Protein 8Q8P (pdb70)

Sequence (1585 aa):
PRLRCTEVDGNGNVIMVDGELKKSELIAKYGLLPRDLRKIDSSNLPHILVRPSAILINLLHLKVLIKHDRVLLFDVYGSTSSYPQSAFMYDLQGKLQQKQTGGANSLPYEFRALEAVLMSVTAELEADFEAVRDPVIRILSELEDDIDREKLRILLVLSKRVSTFEQKAKLVRDAIEELLEADDDLAAMYLTEKTHDLYRGEDDHTEVELLLESYHKLCDEVVQEASNLVSSIRNTEEIIRAILDANRNSLMLLDLKFSIGTLGLAMGTFLAGLYGMNLENFIEETNWGFGAITGLSTLLSLVVCWYGLAKLRKVQRPRLRCTEVDGNGNVIMVDGELKKSELIAKYGLLPRDLRKIDSSNLPHILVRPSAILINLLHLKVLIKHDRVLLFDVYGSTSSYPQSAFMYDLQGKLQQKQTGGANSLPYEFRALEAVLMSVTAELEADFEAVRDPVIRILSELEDDIDREKLRILLVLSKRVSTFEQKAKLVRDAIEELLEADDDLAAMYLTEKTHDLYRGEDDHTEVELLLESYHKLCDEVVQEASNLVSSIRNTEEIIRAILDANRNSLMLLDLKFSIGTLGLAMGTFLAGLYGMNLENFIEETNWGFGAITGLSTLLSLVVCWYGLAKLRKVQRPRLRCTEVDGNGNVIMVDGELKKSELIAKYGLLPRDLRKIDSSNLPHILVRPSAILINLLHLKVLIKHDRVLLFDVYGSTSSYPQSAFMYDLQGKLQQKQTGGANSLPYEFRALEAVLMSVTAELEADFEAVRDPVIRILSELEDDIDREKLRILLVLSKRVSTFEQKAKLVRDAIEELLEADDDLAAMYLTEKTHDLYRGEDDHTEVELLLESYHKLCDEVVQEASNLVSSIRNTEEIIRAILDANRNSLMLLDLKFSIGTLGLAMGTFLAGLYGMNLENFIEETNWGFGAITGLSTLLSLVVCWYGLAKLRKVQRPRLRCTEVDGNGNVIMVDGELKKSELIAKYGLLPRDLRKIDSSNLPHILVRPSAILINLLHLKVLIKHDRVLLFDVYGSTSSYPQSAFMYDLQGKLQQKQTGGANSLPYEFRALEAVLMSVTAELEADFEAVRDPVIRILSELEDDIDREKLRILLVLSKRVSTFEQKAKLVRDAIEELLEADDDLAAMYLTEKTHDLYRGEDDHTEVELLLESYHKLCDEVVQEASNLVSSIRNTEEIIRAILDANRNSLMLLDLKFSIGTLGLAMGTFLAGLYGMNLENFIEETNWGFGAITGLSTLLSLVVCWYGLAKLRKVQRPRLRCTEVDGNGNVIMVDGELKKSELIAKYGLLPRDLRKIDSSNLPHILVRPSAILINLLHLKVLIKHDRVLLFDVYGSTSSYPQSAFMYDLQGKLQQKQTGGANSLPYEFRALEAVLMSVTAELEADFEAVRDPVIRILSELEDDIDREKLRILLVLSKRVSTFEQKAKLVRDAIEELLEADDDLAAMYLTEKTHDLYRGEDDHTEVELLLESYHKLCDEVVQEASNLVSSIRNTEEIIRAILDANRNSLMLLDLKFSIGTLGLAMGTFLAGLYGMNLENFIEETNWGFGAITGLSTLLSLVVCWYGLAKLRKVQR

Radius of gyration: 42.68 Å; Cα contacts (8 Å, |Δi|>4): 1937; chains: 5; bounding box: 91×92×127 Å

Organism: Chaetomium thermophilum (strain DSM 1495 / CBS 144.50 / IMI 039719) (NCBI:txid759272)

InterPro domains:
  IPR039204 Magnesium transporter MRS2-like [PF22099] (169-413)
  IPR039204 Magnesium transporter MRS2-like [PTHR13890] (136-480)
  IPR039204 Magnesium transporter MRS2-like [cd12823] (170-482)
  IPR045863 CorA, transmembrane region [SSF144083] (422-472)

Nearest PDB structures (foldseek):
  8q8p-assembly1_A  TM=1.003E+00  e=3.307E-55  Thermochaetoides thermophila
  8q8q-assembly1_A  TM=9.603E-01  e=7.927E-46  Thermochaetoides thermophila
  3rkg-assembly1_A  TM=9.081E-01  e=7.265E-22  Saccharomyces cerevisiae
  8ts1-assembly1_A  TM=9.027E-01  e=2.391E-18  Homo sapiens
  8d9p-assembly1_A  TM=3.500E-01  e=2.272E+00  synthetic construct

Structure (mmCIF, N/CA/C/O ba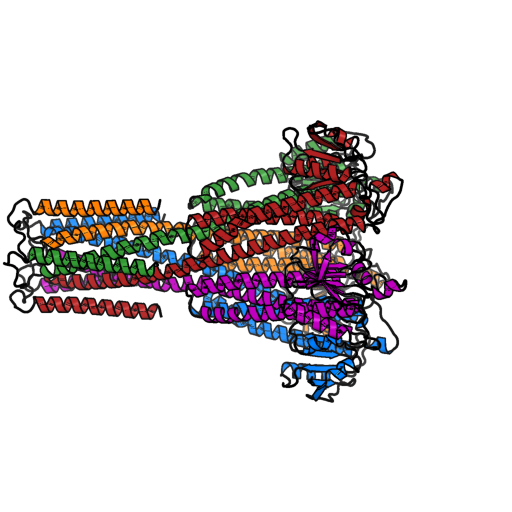ckbone):
data_8Q8P
#
_entry.id   8Q8P
#
_cell.length_a   1.00
_cell.length_b   1.00
_cell.length_c   1.00
_cell.angle_alpha   90.00
_cell.angle_beta   90.00
_cell.angle_gamma   90.00
#
_symmetry.space_group_name_H-M   'P 1'
#
loop_
_entity.id
_entity.type
_entity.pdbx_description
1 polymer 'Magnesium channel Mrs2'
2 non-polymer 'MAGNESIUM ION'
#
loop_
_atom_site.group_PDB
_atom_site.id
_atom_site.type_symbol
_atom_site.label_atom_id
_atom_site.label_alt_id
_atom_site.label_comp_id
_atom_site.label_asym_id
_atom_site.label_entity_id
_atom_site.label_seq_id
_atom_site.pdbx_PDB_ins_code
_atom_site.Cartn_x
_atom_site.Cartn_y
_atom_site.Cartn_z
_atom_site.occupancy
_atom_site.B_iso_or_equiv
_atom_site.auth_seq_id
_atom_site.auth_comp_id
_atom_site.auth_asym_id
_atom_site.auth_atom_id
_atom_site.pdbx_PDB_model_num
ATOM 1 N N . PRO A 1 52 ? 198.89238 139.62707 217.30058 1.000 75.71030 166 PRO A N 1
ATOM 2 C CA . PRO A 1 52 ? 199.16288 139.50866 218.73709 1.000 73.78523 166 PRO A CA 1
ATOM 3 C C . PRO A 1 52 ? 200.44398 140.22510 219.15336 1.000 75.08767 166 PRO A C 1
ATOM 4 O O . PRO A 1 52 ? 200.82845 140.16995 220.32108 1.000 74.81003 166 PRO A O 1
ATOM 8 N N . ARG A 1 53 ? 201.09291 140.89100 218.20080 1.000 75.73921 167 ARG A N 1
ATOM 9 C CA . ARG A 1 53 ? 202.33483 141.60606 218.44889 1.000 73.81455 167 ARG A CA 1
ATOM 10 C C . ARG A 1 53 ? 202.25273 143.00157 217.84885 1.000 73.74080 167 ARG A C 1
ATOM 11 O O . ARG A 1 53 ? 201.58610 143.22116 216.83402 1.000 74.30577 167 ARG A O 1
ATOM 19 N N . LEU A 1 54 ? 202.94067 143.94462 218.48833 1.000 68.93361 168 LEU A N 1
ATOM 20 C CA . LEU A 1 54 ? 202.99750 145.32197 218.02461 1.000 69.84195 168 LEU A CA 1
ATOM 21 C C . LEU A 1 54 ? 204.42927 145.83090 218.10173 1.000 68.04195 168 LEU A C 1
ATOM 22 O O . LEU A 1 54 ? 205.21719 145.39466 218.94715 1.000 71.06019 168 LEU A O 1
ATOM 27 N N . ARG A 1 55 ? 204.75984 146.75873 217.20568 1.000 61.04511 169 ARG A N 1
ATOM 28 C CA . ARG A 1 55 ? 206.05288 147.42617 217.24929 1.000 60.82242 169 ARG A CA 1
ATOM 29 C C . ARG A 1 55 ? 205.98595 148.58013 218.23961 1.000 62.80089 169 ARG A C 1
ATOM 30 O O . ARG A 1 55 ? 205.11894 149.45233 218.13028 1.000 66.77280 169 ARG A O 1
ATOM 38 N N . CYS A 1 56 ? 206.90313 148.58648 219.20275 1.000 62.14851 170 CYS A N 1
ATOM 39 C CA . CYS A 1 56 ? 206.83191 149.49141 220.33855 1.000 59.77399 170 CYS A CA 1
ATOM 40 C C . CYS A 1 56 ? 208.16538 150.18853 220.56270 1.000 61.07999 170 CYS A C 1
ATOM 41 O O . CYS A 1 56 ? 209.23433 149.58412 220.41286 1.000 61.87622 170 CYS A O 1
ATOM 44 N N . THR A 1 57 ? 208.07913 151.46930 220.91724 1.000 54.90396 171 THR A N 1
ATOM 45 C CA . THR A 1 57 ? 209.20635 152.27878 221.35717 1.000 51.48184 171 THR A CA 1
ATOM 46 C C . THR A 1 57 ? 208.90796 152.76850 222.76684 1.000 52.74088 171 THR A C 1
ATOM 47 O O . THR A 1 57 ? 207.82663 153.31141 223.02031 1.000 55.99639 171 THR A O 1
ATOM 51 N N . GLU A 1 58 ? 209.86145 152.58203 223.67651 1.000 54.16910 172 GLU A N 1
ATOM 52 C CA . GLU A 1 58 ? 209.65051 152.81747 225.09810 1.000 55.93277 172 GLU A CA 1
ATOM 53 C C . GLU A 1 58 ? 210.59691 153.89429 225.61020 1.000 58.84656 172 GLU A C 1
ATOM 54 O O . GLU A 1 58 ? 211.77925 153.91680 225.25423 1.000 60.53065 172 GLU A O 1
ATOM 60 N N . VAL A 1 59 ? 210.06784 154.78604 226.44751 1.000 53.47663 173 VAL A N 1
ATOM 61 C CA . VAL A 1 59 ? 210.85275 155.81318 227.12219 1.000 46.00686 173 VAL A CA 1
ATOM 62 C C . VAL A 1 59 ? 210.51779 155.76353 228.60611 1.000 50.70876 173 VAL A C 1
ATOM 63 O O . VAL A 1 59 ? 209.33932 155.76292 228.97954 1.000 59.80213 173 VAL A O 1
ATOM 67 N N . ASP A 1 60 ? 211.54823 155.72406 229.44793 1.000 54.09482 174 ASP A N 1
ATOM 68 C CA . ASP A 1 60 ? 211.36227 155.63122 230.88775 1.000 56.15936 174 ASP A CA 1
ATOM 69 C C . ASP A 1 60 ? 211.09220 157.02182 231.46343 1.000 59.47742 174 ASP A C 1
ATOM 70 O O . ASP A 1 60 ? 210.85057 157.98673 230.73339 1.000 59.92430 174 ASP A O 1
ATOM 75 N N . GLY A 1 61 ? 211.12914 157.13634 232.79142 1.000 60.77683 175 GLY A N 1
ATOM 76 C CA . GLY A 1 61 ? 210.83038 158.39345 233.45185 1.000 59.98954 175 GLY A CA 1
ATOM 77 C C . GLY A 1 61 ? 211.91878 159.44097 233.38518 1.000 62.96798 175 GLY A C 1
ATOM 78 O O . GLY A 1 61 ? 211.65787 160.60313 233.70994 1.000 64.86355 175 GLY A O 1
ATOM 79 N N . ASN A 1 62 ? 213.12741 159.06594 232.97355 1.000 68.18508 176 ASN A N 1
ATOM 80 C CA . ASN A 1 62 ? 214.23476 160.00369 232.85561 1.000 65.77863 176 ASN A CA 1
ATOM 81 C C . ASN A 1 62 ? 214.41322 160.53316 231.44014 1.000 64.75732 176 ASN A C 1
ATOM 82 O O . ASN A 1 62 ? 215.36848 161.27327 231.18662 1.000 66.17920 176 ASN A O 1
ATOM 87 N N . GLY A 1 63 ? 213.52499 160.17406 230.51649 1.000 59.86076 177 GLY A N 1
ATOM 88 C CA . GLY A 1 63 ? 213.63473 160.64605 229.15212 1.000 61.81473 177 GLY A CA 1
ATOM 89 C C . GLY A 1 63 ? 214.64887 159.91904 228.30279 1.000 64.19890 177 GLY A C 1
ATOM 90 O O . GLY A 1 63 ? 215.03718 160.43235 227.24981 1.000 64.62043 177 GLY A O 1
ATOM 91 N N . ASN A 1 64 ? 215.09331 158.73897 228.72379 1.000 64.67283 178 ASN A N 1
ATOM 92 C CA . ASN A 1 64 ? 216.08618 157.96597 227.99013 1.000 63.86555 178 ASN A CA 1
ATOM 93 C C . ASN A 1 64 ? 215.40728 156.81092 227.26633 1.000 62.42920 178 ASN A C 1
ATOM 94 O O . ASN A 1 64 ? 214.60176 156.08664 227.85997 1.000 64.32275 178 ASN A O 1
ATOM 99 N N . VAL A 1 65 ? 215.73147 156.64615 225.98422 1.000 60.89421 179 VAL A N 1
ATOM 100 C CA . VAL A 1 65 ? 215.14397 155.57187 225.19396 1.000 60.98855 179 VAL A CA 1
ATOM 101 C C . VAL A 1 65 ? 215.82745 154.25593 225.53799 1.000 64.72479 179 VAL A C 1
ATOM 102 O O . VAL A 1 65 ? 217.06034 154.14859 225.50352 1.000 68.81622 179 VAL A O 1
ATOM 106 N N . ILE A 1 66 ? 215.02601 153.24575 225.87279 1.000 63.55540 180 ILE A N 1
ATOM 107 C CA . ILE A 1 66 ? 215.52188 151.91036 226.17851 1.000 64.82915 180 ILE A CA 1
ATOM 108 C C . ILE A 1 66 ? 215.06449 150.87440 225.16548 1.000 68.62486 180 ILE A C 1
ATOM 109 O O . ILE A 1 66 ? 215.48060 149.71498 225.25169 1.000 68.74499 180 ILE A O 1
ATOM 114 N N . MET A 1 67 ? 214.22167 151.25630 224.20863 1.000 72.82074 181 MET A N 1
ATOM 115 C CA . MET A 1 67 ? 213.73218 150.34230 223.18503 1.000 70.67582 181 MET A CA 1
ATOM 116 C C . MET A 1 67 ? 213.35898 151.16720 221.96464 1.000 70.35783 181 MET A C 1
ATOM 117 O O . MET A 1 67 ? 212.64810 152.16752 222.09157 1.000 73.54570 181 MET A O 1
ATOM 122 N N . VAL A 1 68 ? 213.84097 150.75608 220.79325 1.000 67.35996 182 VAL A N 1
ATOM 123 C CA . VAL A 1 68 ? 213.62674 151.52615 219.57281 1.000 69.50073 182 VAL A CA 1
ATOM 124 C C . VAL A 1 68 ? 212.44327 150.96318 218.79785 1.000 72.64827 182 VAL A C 1
ATOM 125 O O . VAL A 1 68 ? 211.43373 151.64844 218.60156 1.000 78.58853 182 VAL A O 1
ATOM 129 N N . ASP A 1 69 ? 212.55859 149.71557 218.35235 1.000 65.66419 183 ASP A N 1
ATOM 130 C CA . ASP A 1 69 ? 211.53578 149.05322 217.54778 1.000 65.00409 183 ASP A CA 1
ATOM 131 C C . ASP A 1 69 ? 211.27422 147.64936 218.07444 1.000 68.43939 183 ASP A C 1
ATOM 132 O O . ASP A 1 69 ? 211.24374 146.67078 217.32524 1.000 68.83497 183 ASP A O 1
ATOM 137 N N . GLY A 1 70 ? 211.08259 147.53272 219.38409 1.000 73.09310 184 GLY A N 1
ATOM 138 C CA . GLY A 1 70 ? 210.88738 146.23641 219.99567 1.000 71.69038 184 GLY A CA 1
ATOM 139 C C . GLY A 1 70 ? 209.52333 145.65518 219.67402 1.000 71.49629 184 GLY A C 1
ATOM 140 O O . GLY A 1 70 ? 208.64168 146.30501 219.11367 1.000 71.91042 184 GLY A O 1
ATOM 141 N N . GLU A 1 71 ? 209.35143 144.39060 220.04378 1.000 76.00653 185 GLU A N 1
ATOM 142 C CA . GLU A 1 71 ? 208.08627 143.69370 219.87007 1.000 75.53622 185 GLU A CA 1
ATOM 143 C C . GLU A 1 71 ? 207.40231 143.53297 221.22054 1.000 76.10348 185 GLU A C 1
ATOM 144 O O . GLU A 1 71 ? 208.03049 143.12963 222.20453 1.000 78.53971 185 GLU A O 1
ATOM 150 N N . LEU A 1 72 ? 206.11429 143.86294 221.26598 1.000 67.14664 186 LEU A N 1
ATOM 151 C CA . LEU A 1 72 ? 205.34415 143.80935 222.49891 1.000 67.58076 186 LEU A CA 1
ATOM 152 C C . LEU A 1 72 ? 204.05927 143.02923 222.26776 1.000 70.33050 186 LEU A C 1
ATOM 153 O O . LEU A 1 72 ? 203.35767 143.24632 221.27522 1.000 71.16742 186 LEU A O 1
ATOM 158 N N . LYS A 1 73 ? 203.76060 142.11678 223.18931 1.000 72.39110 187 LYS A N 1
ATOM 159 C CA . LYS A 1 73 ? 202.52271 141.34872 223.15817 1.000 71.92838 187 LYS A CA 1
ATOM 160 C C . LYS A 1 73 ? 201.42879 142.15652 223.84435 1.000 73.16108 187 LYS A C 1
ATOM 161 O O . LYS A 1 73 ? 201.66203 142.76093 224.89608 1.000 74.48173 187 LYS A O 1
ATOM 167 N N . LYS A 1 74 ? 200.23506 142.15912 223.25092 1.000 64.69693 188 LYS A N 1
ATOM 168 C CA . LYS A 1 74 ? 199.14313 142.98915 223.74585 1.000 61.77416 188 LYS A CA 1
ATOM 169 C C . LYS A 1 74 ? 198.62874 142.52716 225.10434 1.000 62.93990 188 LYS A C 1
ATOM 170 O O . LYS A 1 74 ? 197.84930 143.24277 225.74174 1.000 70.83827 188 LYS A O 1
ATOM 176 N N . SER A 1 75 ? 199.04427 141.34243 225.55780 1.000 64.09026 189 SER A N 1
ATOM 177 C CA . SER A 1 75 ? 198.64270 140.87686 226.88083 1.000 65.70675 189 SER A CA 1
ATOM 178 C C . SER A 1 75 ? 199.26837 141.71297 227.99097 1.000 65.77931 189 SER A C 1
ATOM 179 O O . SER A 1 75 ? 198.62311 141.96007 229.01719 1.000 67.42831 189 SER A O 1
ATOM 182 N N . GLU A 1 76 ? 200.51500 142.15698 227.80815 1.000 65.31091 190 GLU A N 1
ATOM 183 C CA . GLU A 1 76 ? 201.16658 142.96591 228.83308 1.000 66.88247 190 GLU A CA 1
ATOM 184 C C . GLU A 1 76 ? 200.49139 144.32153 228.99622 1.000 66.29056 190 GLU A C 1
ATOM 185 O O . GLU A 1 76 ? 200.57386 144.92537 230.07206 1.000 64.79583 190 GLU A O 1
ATOM 191 N N . LEU A 1 77 ? 199.82380 144.81346 227.94868 1.000 59.74035 191 LEU A N 1
ATOM 192 C CA . LEU A 1 77 ? 199.08344 146.06596 228.06509 1.000 57.82019 191 LEU A CA 1
ATOM 193 C C . LEU A 1 77 ? 197.96677 145.94925 229.09421 1.000 58.40972 191 LEU A C 1
ATOM 194 O O . LEU A 1 77 ? 197.74606 146.86792 229.89126 1.000 59.48776 191 LEU A O 1
ATOM 199 N N . ILE A 1 78 ? 197.24337 144.82876 229.08599 1.000 58.95414 192 ILE A N 1
ATOM 200 C CA . ILE A 1 78 ? 196.24737 144.59034 230.12351 1.000 56.84169 192 ILE A CA 1
ATOM 201 C C . ILE A 1 78 ? 196.92200 144.24957 231.44506 1.000 55.33613 192 ILE A C 1
ATOM 202 O O . ILE A 1 78 ? 196.41850 144.60457 232.51822 1.000 56.65445 192 ILE A O 1
ATOM 207 N N . ALA A 1 79 ? 198.06531 143.56164 231.39397 1.000 65.37272 193 ALA A N 1
ATOM 208 C CA . ALA A 1 79 ? 198.69795 143.07351 232.61575 1.000 67.72236 193 ALA A CA 1
ATOM 209 C C . ALA A 1 79 ? 199.20897 144.21707 233.48647 1.000 68.43765 193 ALA A C 1
ATOM 210 O O . ALA A 1 79 ? 198.91674 144.27083 234.68682 1.000 66.89663 193 ALA A O 1
ATOM 212 N N . LYS A 1 80 ? 199.97533 145.14572 232.90378 1.000 66.69702 194 LYS A N 1
ATOM 213 C CA . LYS A 1 80 ? 200.65291 146.15252 233.71413 1.000 65.38104 194 LYS A CA 1
ATOM 214 C C . LYS A 1 80 ? 200.56737 147.54906 233.10521 1.000 64.88877 194 LYS A C 1
ATOM 215 O O . LYS A 1 80 ? 201.52627 148.32431 233.19199 1.000 65.85469 194 LYS A O 1
ATOM 221 N N . TYR A 1 81 ? 199.43239 147.89706 232.49538 1.000 60.96478 195 TYR A N 1
ATOM 222 C CA . TYR A 1 81 ? 199.25543 149.25275 231.98983 1.000 58.67503 195 TYR A CA 1
ATOM 223 C C . TYR A 1 81 ? 197.85291 149.79929 232.23299 1.000 60.21147 195 TYR A C 1
ATOM 224 O O . TYR A 1 81 ? 197.54856 150.90430 231.76577 1.000 58.68354 195 TYR A O 1
ATOM 233 N N . GLY A 1 82 ? 196.99371 149.07135 232.94249 1.000 59.80625 196 GLY A N 1
ATOM 234 C CA . GLY A 1 82 ? 195.69038 149.59119 233.30344 1.000 57.53344 196 GLY A CA 1
ATOM 235 C C . GLY A 1 82 ? 194.68477 149.67149 232.18015 1.000 58.68048 196 GLY A C 1
ATOM 236 O O . GLY A 1 82 ? 193.72909 150.44727 232.27780 1.000 60.42264 196 GLY A O 1
ATOM 237 N N . LEU A 1 83 ? 194.86479 148.89888 231.11459 1.000 50.30078 197 LEU A N 1
ATOM 238 C CA . LEU A 1 83 ? 193.93003 148.90863 230.00171 1.000 50.58747 197 LEU A CA 1
ATOM 239 C C . LEU A 1 83 ? 192.89859 147.79284 230.15431 1.000 49.83179 197 LEU A C 1
ATOM 240 O O . LEU A 1 83 ? 193.03738 146.88410 230.97572 1.000 50.48840 197 LEU A O 1
ATOM 245 N N . LEU A 1 84 ? 191.84290 147.87481 229.33865 1.000 47.12384 198 LEU A N 1
ATOM 246 C CA . LEU A 1 84 ? 190.75961 146.90746 229.32549 1.000 45.81756 198 LEU A CA 1
ATOM 247 C C . LEU A 1 84 ? 190.86575 145.99928 228.10549 1.000 50.14111 198 LEU A C 1
ATOM 248 O O . LEU A 1 84 ? 191.40554 146.40062 227.06973 1.000 52.53656 198 LEU A O 1
ATOM 253 N N . PRO A 1 85 ? 190.36786 144.76369 228.20532 1.000 42.89649 199 PRO A N 1
ATOM 254 C CA . PRO A 1 85 ? 190.45792 143.84172 227.06063 1.000 38.60364 199 PRO A CA 1
ATOM 255 C C . PRO A 1 85 ? 189.73663 144.32921 225.81576 1.000 41.59658 199 PRO A C 1
ATOM 256 O O . PRO A 1 85 ? 190.12323 143.94039 224.70667 1.000 42.93802 199 PRO A O 1
ATOM 260 N N . ARG A 1 86 ? 188.70741 145.16365 225.95508 1.000 40.44181 200 ARG A N 1
ATOM 261 C CA . ARG A 1 86 ? 187.95026 145.64027 224.80580 1.000 39.71094 200 ARG A CA 1
ATOM 262 C C . ARG A 1 86 ? 188.60923 146.81605 224.09712 1.000 40.54151 200 ARG A C 1
ATOM 263 O O . ARG A 1 86 ? 188.18020 147.17063 222.99379 1.000 40.15754 200 ARG A O 1
ATOM 271 N N . ASP A 1 87 ? 189.63364 147.42618 224.69592 1.000 45.36474 201 ASP A N 1
ATOM 272 C CA . ASP A 1 87 ? 190.30585 148.55846 224.07124 1.000 46.49450 201 ASP A CA 1
ATOM 273 C C . ASP A 1 87 ? 191.38654 148.13557 223.08531 1.000 47.38246 201 ASP A C 1
ATOM 274 O O . ASP A 1 87 ? 191.79787 148.95273 222.25311 1.000 43.56387 201 ASP A O 1
ATOM 279 N N . LEU A 1 88 ? 191.84124 146.88066 223.15083 1.000 52.80252 202 LEU A N 1
ATOM 280 C CA . LEU A 1 88 ? 192.95058 146.44458 222.30768 1.000 51.99170 202 LEU A CA 1
ATOM 281 C C . LEU A 1 88 ? 192.60996 146.56823 220.82830 1.000 54.38816 202 LEU A C 1
ATOM 282 O O . LEU A 1 88 ? 193.46498 146.94430 220.01746 1.000 58.54080 202 LEU A O 1
ATOM 287 N N . ARG A 1 89 ? 191.36549 146.25916 220.45575 1.000 56.51624 203 ARG A N 1
ATOM 288 C CA . ARG A 1 89 ? 190.96425 146.37437 219.05901 1.000 58.27175 203 ARG A CA 1
ATOM 289 C C . ARG A 1 89 ? 191.02565 147.81114 218.55672 1.000 61.28356 203 ARG A C 1
ATOM 290 O O . ARG A 1 89 ? 191.12474 148.02516 217.34380 1.000 57.73185 203 ARG A O 1
ATOM 298 N N . LYS A 1 90 ? 190.96919 148.79803 219.45551 1.000 58.42334 204 LYS A N 1
ATOM 299 C CA . LYS A 1 90 ? 191.16904 150.18007 219.03415 1.000 58.60410 204 LYS A CA 1
ATOM 300 C C . LYS A 1 90 ? 192.63657 150.46737 218.74630 1.000 61.70915 204 LYS A C 1
ATOM 301 O O . LYS A 1 90 ? 192.94834 151.29784 217.88508 1.000 62.82805 204 LYS A O 1
ATOM 307 N N . ILE A 1 91 ? 193.54536 149.79604 219.45365 1.000 58.50723 205 ILE A N 1
ATOM 308 C CA . ILE A 1 91 ? 194.97225 150.00338 219.23467 1.000 53.91758 205 ILE A CA 1
ATOM 309 C C . ILE A 1 91 ? 195.41861 149.37235 217.92125 1.000 54.61528 205 ILE A C 1
ATOM 310 O O . ILE A 1 91 ? 196.28847 149.90940 217.22614 1.000 60.97257 205 ILE A O 1
ATOM 315 N N . ASP A 1 92 ? 194.83082 148.23040 217.55866 1.000 57.89032 206 ASP A N 1
ATOM 316 C CA . ASP A 1 92 ? 195.29481 147.48354 216.39275 1.000 63.90227 206 ASP A CA 1
ATOM 317 C C . ASP A 1 92 ? 195.05756 148.25873 215.10151 1.000 63.59867 206 ASP A C 1
ATOM 318 O O . ASP A 1 92 ? 196.00328 148.57993 214.37256 1.000 64.07729 206 ASP A O 1
ATOM 323 N N . SER A 1 93 ? 193.79817 148.56802 214.79903 1.000 61.08932 207 SER A N 1
ATOM 324 C CA . SER A 1 93 ? 193.44564 149.24869 213.55544 1.000 61.10700 207 SER A CA 1
ATOM 325 C C . SER A 1 93 ? 192.26237 150.16776 213.82084 1.000 62.20433 207 SER A C 1
ATOM 326 O O . SER A 1 93 ? 191.14166 149.69453 214.03309 1.000 62.17870 207 SER A O 1
ATOM 329 N N . SER A 1 94 ? 192.51218 151.47577 213.80857 1.000 51.98048 208 SER A N 1
ATOM 330 C CA . SER A 1 94 ? 191.45500 152.46589 213.96776 1.000 46.77333 208 SER A CA 1
ATOM 331 C C . SER A 1 94 ? 191.93708 153.78141 213.37861 1.000 42.53062 208 SER A C 1
ATOM 332 O O . SER A 1 94 ? 193.03783 154.23810 213.70077 1.000 46.23198 208 SER A O 1
ATOM 335 N N . ASN A 1 95 ? 191.11625 154.38309 212.51757 1.000 35.82571 209 ASN A N 1
ATOM 336 C CA . ASN A 1 95 ? 191.43641 155.65878 211.89056 1.000 37.64055 209 ASN A CA 1
ATOM 337 C C . ASN A 1 95 ? 190.63456 156.80970 212.48594 1.000 34.21866 209 ASN A C 1
ATOM 338 O O . ASN A 1 95 ? 190.55933 157.88628 211.88569 1.000 37.37777 209 ASN A O 1
ATOM 343 N N . LEU A 1 96 ? 190.03609 156.60434 213.65667 1.000 22.15005 210 LEU A N 1
ATOM 344 C CA . LEU A 1 96 ? 189.26363 157.63900 214.32452 1.000 21.29207 210 LEU A CA 1
ATOM 345 C C . LEU A 1 96 ? 190.10121 158.24800 215.43680 1.000 27.80609 210 LEU A C 1
ATOM 346 O O . LEU A 1 96 ? 190.42821 157.54905 216.40767 1.000 32.33840 210 LEU A O 1
ATOM 351 N N . PRO A 1 97 ? 190.47817 159.52305 215.34010 1.000 22.64492 211 PRO A N 1
ATOM 352 C CA . PRO A 1 97 ? 191.28686 160.13878 216.40192 1.000 21.64587 211 PRO A CA 1
ATOM 353 C C . PRO A 1 97 ? 190.50113 160.22384 217.70213 1.000 19.69502 211 PRO A C 1
ATOM 354 O O . PRO A 1 97 ? 189.33404 160.62145 217.71177 1.000 20.97967 211 PRO A O 1
ATOM 358 N N . HIS A 1 98 ? 191.14987 159.85033 218.80344 1.000 20.68824 212 HIS A N 1
ATOM 359 C CA . HIS A 1 98 ? 190.47715 159.85916 220.09478 1.000 16.54249 212 HIS A CA 1
ATOM 360 C C . HIS A 1 98 ? 191.50600 159.91368 221.21479 1.000 19.53710 212 HIS A C 1
ATOM 361 O O . HIS A 1 98 ? 192.69249 159.62974 221.01926 1.000 31.86806 212 HIS A O 1
ATOM 368 N N . ILE A 1 99 ? 191.02791 160.30414 222.39448 1.000 16.12256 213 ILE A N 1
ATOM 369 C CA . ILE A 1 99 ? 191.82457 160.32932 223.61539 1.000 17.46240 213 ILE A CA 1
ATOM 370 C C . ILE A 1 99 ? 191.01074 159.65994 224.71356 1.000 27.22009 213 ILE A C 1
ATOM 371 O O . ILE A 1 99 ? 189.88974 160.09047 225.01010 1.000 33.06964 213 ILE A O 1
ATOM 376 N N . LEU A 1 100 ? 191.57149 158.61537 225.31371 1.000 29.25311 214 LEU A N 1
ATOM 377 C CA . LEU A 1 100 ? 190.92366 157.86028 226.37479 1.000 20.01369 214 LEU A CA 1
ATOM 378 C C . LEU A 1 100 ? 191.68483 158.05011 227.67856 1.000 20.18049 214 LEU A C 1
ATOM 379 O O . LEU A 1 100 ? 192.91624 157.94742 227.71205 1.000 34.88771 214 LEU A O 1
ATOM 384 N N . VAL A 1 101 ? 190.94513 158.31867 228.75010 1.000 33.72768 215 VAL A N 1
ATOM 385 C CA . VAL A 1 101 ? 191.51600 158.56484 230.06843 1.000 38.26762 215 VAL A CA 1
ATOM 386 C C . VAL A 1 101 ? 191.21051 157.36137 230.94770 1.000 36.03472 215 VAL A C 1
ATOM 387 O O . VAL A 1 101 ? 190.04082 157.03330 231.18298 1.000 43.34094 215 VAL A O 1
ATOM 391 N N . ARG A 1 102 ? 192.25641 156.71091 231.43012 1.000 36.80651 216 ARG A N 1
ATOM 392 C CA . ARG A 1 102 ? 192.17638 155.56856 232.32067 1.000 38.66297 216 ARG A CA 1
ATOM 393 C C . ARG A 1 102 ? 192.63106 155.95637 233.72198 1.000 37.88850 216 ARG A C 1
ATOM 394 O O . ARG A 1 102 ? 193.24981 157.00710 233.92020 1.000 36.83845 216 ARG A O 1
ATOM 402 N N . PRO A 1 103 ? 192.32133 155.13495 234.73106 1.000 46.94366 217 PRO A N 1
ATOM 403 C CA . PRO A 1 103 ? 192.74470 155.47708 236.09986 1.000 49.55671 217 PRO A CA 1
ATOM 404 C C . PRO A 1 103 ? 194.24848 155.61909 236.26630 1.000 46.96000 217 PRO A C 1
ATOM 405 O O . PRO A 1 103 ? 194.69193 156.33054 237.17653 1.000 44.64727 217 PRO A O 1
ATOM 409 N N . SER A 1 104 ? 195.05190 154.96517 235.42191 1.000 41.18329 218 SER A N 1
ATOM 410 C CA . SER A 1 104 ? 196.50030 155.05932 235.55402 1.000 38.07109 218 SER A CA 1
ATOM 411 C C . SER A 1 104 ? 197.22061 155.22540 234.22003 1.000 38.55415 218 SER A C 1
ATOM 412 O O . SER A 1 104 ? 198.45286 155.11331 234.18571 1.000 43.79545 218 SER A O 1
ATOM 415 N N . ALA A 1 105 ? 196.50759 155.49271 233.12790 1.000 32.82739 219 ALA A N 1
ATOM 416 C CA . ALA A 1 105 ? 197.14382 155.64411 231.82791 1.000 30.81220 219 ALA A CA 1
ATOM 417 C C . ALA A 1 105 ? 196.28575 156.53738 230.94561 1.000 30.26114 219 ALA A C 1
ATOM 418 O O . ALA A 1 105 ? 195.10309 156.76023 231.21467 1.000 33.71417 219 ALA A O 1
ATOM 420 N N . ILE A 1 106 ? 196.90467 157.05877 229.88877 1.000 19.14560 220 ILE A N 1
ATOM 421 C CA . ILE A 1 106 ? 196.22328 157.87361 228.88987 1.000 23.73807 220 ILE A CA 1
ATOM 422 C C . ILE A 1 106 ? 196.54660 157.30586 227.51601 1.000 18.35125 220 ILE A C 1
ATOM 423 O O . ILE A 1 106 ? 197.71868 157.08555 227.19350 1.000 26.51988 220 ILE A O 1
ATOM 428 N N . LEU A 1 107 ? 195.51519 157.07208 226.70897 1.000 12.16976 221 LEU A N 1
ATOM 429 C CA . LEU A 1 107 ? 195.67182 156.51191 225.37147 1.000 20.54437 221 LEU A CA 1
ATOM 430 C C . LEU A 1 107 ? 195.33212 157.58791 224.34929 1.000 13.08502 221 LEU A C 1
ATOM 431 O O . LEU A 1 107 ? 194.26073 158.19593 224.41909 1.000 17.39069 221 LEU A O 1
ATOM 436 N N . ILE A 1 108 ? 196.24185 157.82826 223.40894 1.000 13.07062 222 ILE A N 1
ATOM 437 C CA . ILE A 1 108 ? 196.07166 158.85717 222.39015 1.000 22.10729 222 ILE A CA 1
ATOM 438 C C . ILE A 1 108 ? 196.21146 158.20629 221.02230 1.000 19.75006 222 ILE A C 1
ATOM 439 O O . ILE A 1 108 ? 197.20876 157.52403 220.75384 1.000 25.54695 222 ILE A O 1
ATOM 444 N N . ASN A 1 109 ? 195.21713 158.41729 220.15891 1.000 14.80055 223 ASN A N 1
ATOM 445 C CA . ASN A 1 109 ? 195.26159 157.96070 218.77170 1.000 17.74188 223 ASN A CA 1
ATOM 446 C C . ASN A 1 109 ? 194.96322 159.16675 217.88876 1.000 20.37079 223 ASN A C 1
ATOM 447 O O . ASN A 1 109 ? 193.79611 159.48695 217.64126 1.000 22.53913 223 ASN A O 1
ATOM 452 N N . LEU A 1 110 ? 196.01630 159.83369 217.41636 1.000 22.52208 224 LEU A N 1
ATOM 453 C CA . LEU A 1 110 ? 195.86809 161.05943 216.63189 1.000 17.06198 224 LEU A CA 1
ATOM 454 C C . LEU A 1 110 ? 196.69157 160.91784 215.35787 1.000 23.78977 224 LEU A C 1
ATOM 455 O O . LEU A 1 110 ? 197.92087 161.02835 215.39681 1.000 29.62680 224 LEU A O 1
ATOM 460 N N . LEU A 1 111 ? 196.00667 160.68364 214.23710 1.000 27.42997 225 LEU A N 1
ATOM 461 C CA . LEU A 1 111 ? 196.63408 160.59670 212.92260 1.000 21.43790 225 LEU A CA 1
ATOM 462 C C . LEU A 1 111 ? 197.74390 159.55322 212.89068 1.000 22.62759 225 LEU A C 1
ATOM 463 O O . LEU A 1 111 ? 197.47551 158.35096 212.79874 1.000 25.61637 225 LEU A O 1
ATOM 468 N N . HIS A 1 112 ? 198.99297 160.00748 212.96749 1.000 22.07453 226 HIS A N 1
ATOM 469 C CA . HIS A 1 112 ? 200.15706 159.14014 212.86281 1.000 19.47538 226 HIS A CA 1
ATOM 470 C C . HIS A 1 112 ? 200.75908 158.79064 214.21782 1.000 25.65424 226 HIS A C 1
ATOM 471 O O . HIS A 1 112 ? 201.87282 158.25979 214.26900 1.000 32.23626 226 HIS A O 1
ATOM 478 N N . LEU A 1 113 ? 200.05571 159.07266 215.31253 1.000 20.48103 227 LEU A N 1
ATOM 479 C CA . LEU A 1 113 ? 200.57424 158.83459 216.65258 1.000 22.96175 227 LEU A CA 1
ATOM 480 C C . LEU A 1 113 ? 199.63513 157.91564 217.41858 1.000 29.62472 227 LEU A C 1
ATOM 481 O O . LEU A 1 113 ? 198.43701 158.19739 217.53364 1.000 33.90978 227 LEU A O 1
ATOM 486 N N . LYS A 1 114 ? 200.18891 156.82188 217.94098 1.000 24.11420 228 LYS A N 1
ATOM 487 C CA . LYS A 1 114 ? 199.48394 155.89737 218.82776 1.000 21.23817 228 LYS A CA 1
ATOM 488 C C . LYS A 1 114 ? 200.32888 155.78616 220.09363 1.000 22.93108 228 LYS A C 1
ATOM 489 O O . LYS A 1 114 ? 201.33109 155.06102 220.12388 1.000 25.28230 228 LYS A O 1
ATOM 495 N N . VAL A 1 115 ? 199.92798 156.51845 221.13276 1.000 25.59382 229 VAL A N 1
ATOM 496 C CA . VAL A 1 115 ? 200.76674 156.75382 222.30166 1.000 28.69729 229 VAL A CA 1
ATOM 497 C C . VAL A 1 115 ? 200.02974 156.32263 223.56278 1.000 24.12414 229 VAL A C 1
ATOM 498 O O . VAL A 1 115 ? 198.81412 156.51150 223.68509 1.000 21.99852 229 VAL A O 1
ATOM 502 N N . LEU A 1 116 ? 200.77429 155.73580 224.49723 1.000 24.10046 230 LEU A N 1
ATOM 503 C CA . LEU A 1 116 ? 200.29677 155.43111 225.83996 1.000 24.67088 230 LEU A CA 1
ATOM 504 C C . LEU A 1 116 ? 201.18245 156.17404 226.82888 1.000 23.75884 230 LEU A C 1
ATOM 505 O O . LEU A 1 116 ? 202.40052 155.96258 226.85729 1.000 32.08668 230 LEU A O 1
ATOM 510 N N . ILE A 1 117 ? 200.57271 157.03887 227.63429 1.000 22.85976 231 ILE A N 1
ATOM 511 C CA . ILE A 1 117 ? 201.29059 157.92415 228.54297 1.000 25.48304 231 ILE A CA 1
ATOM 512 C C . ILE A 1 117 ? 200.93852 157.54969 229.97452 1.000 26.20614 231 ILE A C 1
ATOM 513 O O . ILE A 1 117 ? 199.75662 157.43681 230.32339 1.000 27.76610 231 ILE A O 1
ATOM 518 N N . LYS A 1 118 ? 201.96503 157.35927 230.79871 1.000 42.66482 232 LYS A N 1
ATOM 519 C CA . LYS A 1 118 ? 201.82153 157.13178 232.22843 1.000 45.24538 232 LYS A CA 1
ATOM 520 C C . LYS A 1 118 ? 202.62349 158.19634 232.96727 1.000 46.18956 232 LYS A C 1
ATOM 521 O O . LYS A 1 118 ? 203.19685 159.10437 232.35849 1.000 50.15813 232 LYS A O 1
ATOM 527 N N . HIS A 1 119 ? 202.66598 158.08758 234.29445 1.000 49.47107 233 HIS A N 1
ATOM 528 C CA . HIS A 1 119 ? 203.40374 159.06114 235.08760 1.000 47.52834 233 HIS A CA 1
ATOM 529 C C . HIS A 1 119 ? 204.90257 158.79271 235.11081 1.000 54.80747 233 HIS A C 1
ATOM 530 O O . HIS A 1 119 ? 205.66032 159.65825 235.56102 1.000 53.36250 233 HIS A O 1
ATOM 537 N N . ASP A 1 120 ? 205.34759 157.62999 234.62847 1.000 59.11283 234 ASP A N 1
ATOM 538 C CA . ASP A 1 120 ? 206.76720 157.30873 234.59919 1.000 51.76243 234 ASP A CA 1
ATOM 539 C C . ASP A 1 120 ? 207.21768 156.62059 233.31824 1.000 54.78012 234 ASP A C 1
ATOM 540 O O . ASP A 1 120 ? 208.37977 156.21023 233.24363 1.000 62.54663 234 ASP A O 1
ATOM 545 N N . ARG A 1 121 ? 206.35401 156.47604 232.31604 1.000 52.26258 235 ARG A N 1
ATOM 546 C CA . ARG A 1 121 ? 206.72833 155.74252 231.11579 1.000 51.23511 235 ARG A CA 1
ATOM 547 C C . ARG A 1 121 ? 205.88615 156.22702 229.94519 1.000 50.46232 235 ARG A C 1
ATOM 548 O O . ARG A 1 121 ? 204.74225 156.65371 230.12132 1.000 49.13228 235 ARG A O 1
ATOM 556 N N . VAL A 1 122 ? 206.46856 156.15724 228.74971 1.000 39.68366 236 VAL A N 1
ATOM 557 C CA . VAL A 1 122 ? 205.79289 156.54240 227.51537 1.000 34.52683 236 VAL A CA 1
ATOM 558 C C . VAL A 1 122 ? 206.03333 155.45846 226.47409 1.000 34.52984 236 VAL A C 1
ATOM 559 O O . VAL A 1 122 ? 207.16871 155.01110 226.27769 1.000 40.18012 236 VAL A O 1
ATOM 563 N N . LEU A 1 123 ? 204.96204 155.03344 225.80769 1.000 34.03533 237 LEU A N 1
ATOM 564 C CA . LEU A 1 123 ? 205.03215 154.00969 224.77457 1.000 33.89125 237 LEU A CA 1
ATOM 565 C C . LEU A 1 123 ? 204.46196 154.55755 223.47599 1.000 30.52159 237 LEU A C 1
ATOM 566 O O . LEU A 1 123 ? 203.41187 155.20546 223.48058 1.000 33.47248 237 LEU A O 1
ATOM 571 N N . LEU A 1 124 ? 205.15680 154.30175 222.37178 1.000 30.61540 238 LEU A N 1
ATOM 572 C CA . LEU A 1 124 ? 204.65866 154.60243 221.03463 1.000 35.04172 238 LEU A CA 1
ATOM 573 C C . LEU A 1 124 ? 204.56249 153.29239 220.26927 1.000 34.99949 238 LEU A C 1
ATOM 574 O O . LEU A 1 124 ? 205.58099 152.63028 220.04642 1.000 37.74827 238 LEU A O 1
ATOM 579 N N . PHE A 1 125 ? 203.34920 152.91475 219.86916 1.000 40.44211 239 PHE A N 1
ATOM 580 C CA . PHE A 1 125 ? 203.13839 151.60435 219.27061 1.000 35.83417 239 PHE A CA 1
ATOM 581 C C . PHE A 1 125 ? 202.50313 151.73081 217.89397 1.000 35.51092 239 PHE A C 1
ATOM 582 O O . PHE A 1 125 ? 201.85581 152.72780 217.56586 1.000 41.66981 239 PHE A O 1
ATOM 590 N N . ASP A 1 126 ? 202.71247 150.69252 217.09199 1.000 49.43510 240 ASP A N 1
ATOM 591 C CA . ASP A 1 126 ? 202.18039 150.61080 215.73728 1.000 52.16347 240 ASP A CA 1
ATOM 592 C C . ASP A 1 126 ? 202.20590 149.14560 215.30877 1.000 56.88012 240 ASP A C 1
ATOM 593 O O . ASP A 1 126 ? 202.51951 148.25458 216.10607 1.000 56.39421 240 ASP A O 1
ATOM 598 N N . VAL A 1 127 ? 201.88860 148.89894 214.03455 1.000 65.79889 241 VAL A N 1
ATOM 599 C CA . VAL A 1 127 ? 201.82991 147.53576 213.52477 1.000 67.97343 241 VAL A CA 1
ATOM 600 C C . VAL A 1 127 ? 203.19895 146.86949 213.64629 1.000 69.74135 241 VAL A C 1
ATOM 601 O O . VAL A 1 127 ? 204.24606 147.52613 213.58318 1.000 72.52812 241 VAL A O 1
ATOM 605 N N . TYR A 1 128 ? 203.18541 145.54560 213.82653 1.000 75.67677 242 TYR A N 1
ATOM 606 C CA . TYR A 1 128 ? 204.42325 144.80553 214.05713 1.000 76.80938 242 TYR A CA 1
ATOM 607 C C . TYR A 1 128 ? 205.37742 144.93457 212.87539 1.000 78.42615 242 TYR A C 1
ATOM 608 O O . TYR A 1 128 ? 206.56778 145.21856 213.05243 1.000 77.29100 242 TYR A O 1
ATOM 617 N N . GLY A 1 129 ? 204.87581 144.72609 211.66101 1.000 78.95842 243 GLY A N 1
ATOM 618 C CA . GLY A 1 129 ? 205.71345 144.85755 210.48550 1.000 78.46879 243 GLY A CA 1
ATOM 619 C C . GLY A 1 129 ? 205.66660 146.24481 209.88057 1.000 80.81919 243 GLY A C 1
ATOM 620 O O . GLY A 1 129 ? 204.77484 146.54970 209.08242 1.000 81.98383 243 GLY A O 1
ATOM 621 N N . SER A 1 130 ? 206.63460 147.08448 210.24009 1.000 76.85514 244 SER A N 1
ATOM 622 C CA . SER A 1 130 ? 206.70239 148.46684 209.77957 1.000 75.26419 244 SER A CA 1
ATOM 623 C C . SER A 1 130 ? 208.00744 149.06917 210.28007 1.000 73.74645 244 SER A C 1
ATOM 624 O O . SER A 1 130 ? 208.78052 148.42315 210.99245 1.000 74.40660 244 SER A O 1
ATOM 627 N N . THR A 1 131 ? 208.24146 150.32178 209.89494 1.000 69.95744 245 THR A N 1
ATOM 628 C CA . THR A 1 131 ? 209.40030 151.07405 210.34956 1.000 70.16115 245 THR A CA 1
ATOM 629 C C . THR A 1 131 ? 208.96287 152.48007 210.73197 1.000 69.91832 245 THR A C 1
ATOM 630 O O . THR A 1 131 ? 207.97240 153.00126 210.21233 1.000 66.46341 245 THR A O 1
ATOM 634 N N . SER A 1 132 ? 209.70627 153.08482 211.65618 1.000 61.86945 246 SER A N 1
ATOM 635 C CA . SER A 1 132 ? 209.38574 154.43264 212.10692 1.000 59.03394 246 SER A CA 1
ATOM 636 C C . SER A 1 132 ? 209.55255 155.42924 210.96703 1.000 61.27136 246 SER A C 1
ATOM 637 O O . SER A 1 132 ? 210.56460 155.42182 210.26055 1.000 64.92520 246 SER A O 1
ATOM 640 N N . SER A 1 133 ? 208.55226 156.28766 210.78921 1.000 57.20163 247 SER A N 1
ATOM 641 C CA . SER A 1 133 ? 208.58415 157.28741 209.73492 1.000 53.85346 247 SER A CA 1
ATOM 642 C C . SER A 1 133 ? 209.34959 158.52464 210.20071 1.000 55.93219 247 SER A C 1
ATOM 643 O O . SER A 1 133 ? 209.74438 158.64751 211.36384 1.000 56.35366 247 SER A O 1
ATOM 646 N N . TYR A 1 134 ? 209.57028 159.45779 209.26768 1.000 57.22746 248 TYR A N 1
ATOM 647 C CA . TYR A 1 134 ? 210.25923 160.69755 209.62253 1.000 55.62390 248 TYR A CA 1
ATOM 648 C C . TYR A 1 134 ? 209.47005 161.53501 210.62425 1.000 60.41065 248 TYR A C 1
ATOM 649 O O . TYR A 1 134 ? 210.07546 162.02627 211.59297 1.000 56.25049 248 TYR A O 1
ATOM 658 N N . PRO A 1 135 ? 208.15800 161.76513 210.45672 1.000 59.44657 249 PRO A N 1
ATOM 659 C CA . PRO A 1 135 ? 207.42559 162.48827 211.51238 1.000 56.60858 249 PRO A CA 1
ATOM 660 C C . PRO A 1 135 ? 207.47334 161.79220 212.86018 1.000 54.71283 249 PRO A C 1
ATOM 661 O O . PRO A 1 135 ? 207.58122 162.46241 213.89441 1.000 59.55331 249 PRO A O 1
ATOM 665 N N . GLN A 1 136 ? 207.40867 160.45869 212.87733 1.000 45.23345 250 GLN A N 1
ATOM 666 C CA . GLN A 1 136 ? 207.49313 159.73273 214.14008 1.000 43.63327 250 GLN A CA 1
ATOM 667 C C . GLN A 1 136 ? 208.85956 159.91098 214.78955 1.000 47.76030 250 GLN A C 1
ATOM 668 O O . GLN A 1 136 ? 208.95336 160.09448 216.00821 1.000 50.31289 250 GLN A O 1
ATOM 674 N N . SER A 1 137 ? 209.93011 159.86798 213.99259 1.000 49.67206 251 SER A N 1
ATOM 675 C CA . SER A 1 137 ? 211.26753 160.06971 214.54173 1.000 48.56157 251 SER A CA 1
ATOM 676 C C . SER A 1 137 ? 211.44304 161.48956 215.06654 1.000 50.40929 251 SER A C 1
ATOM 677 O O . SER A 1 137 ? 212.05013 161.69584 216.12461 1.000 51.82846 251 SER A O 1
ATOM 680 N N . ALA A 1 138 ? 210.92063 162.48134 214.34070 1.000 50.79772 252 ALA A N 1
ATOM 681 C CA . ALA A 1 138 ? 211.00026 163.85999 214.81300 1.000 52.04319 252 ALA A CA 1
ATOM 682 C C . ALA A 1 138 ? 210.22860 164.04040 216.11391 1.000 56.00173 252 ALA A C 1
ATOM 683 O O . ALA A 1 138 ? 210.70570 164.70618 217.04264 1.000 57.34733 252 ALA A O 1
ATOM 685 N N . PHE A 1 139 ? 209.03309 163.45020 216.19972 1.000 47.25667 253 PHE A N 1
ATOM 686 C CA . PHE A 1 139 ? 208.25801 163.51908 217.43278 1.000 43.01514 253 PHE A CA 1
ATOM 687 C C . PHE A 1 139 ? 208.99266 162.84761 218.58409 1.000 44.79528 253 PHE A C 1
ATOM 688 O O . PHE A 1 139 ? 208.99438 163.35906 219.70860 1.000 48.22271 253 PHE A O 1
ATOM 696 N N . MET A 1 140 ? 209.61542 161.69534 218.32554 1.000 49.38294 254 MET A N 1
ATOM 697 C CA . MET A 1 140 ? 210.35577 161.00509 219.37596 1.000 51.86541 254 MET A CA 1
ATOM 698 C C . MET A 1 140 ? 211.53652 161.83871 219.85562 1.000 57.66048 254 MET A C 1
ATOM 699 O O . MET A 1 140 ? 211.79515 161.92657 221.06202 1.000 60.31400 254 MET A O 1
ATOM 704 N N . TYR A 1 141 ? 212.26236 162.46129 218.92433 1.000 60.71417 255 TYR A N 1
ATOM 705 C CA . TYR A 1 141 ? 213.38981 163.30715 219.30329 1.000 61.93046 255 TYR A CA 1
ATOM 706 C C . TYR A 1 141 ? 212.92665 164.49648 220.13672 1.000 64.68015 255 TYR A C 1
ATOM 707 O O . TYR A 1 141 ? 213.53310 164.82436 221.16482 1.000 66.42094 255 TYR A O 1
ATOM 716 N N . ASP A 1 142 ? 211.84458 165.15398 219.70824 1.000 62.79636 256 ASP A N 1
ATOM 717 C CA . ASP A 1 142 ? 211.32928 166.29650 220.45747 1.000 60.56995 256 ASP A CA 1
ATOM 718 C C . ASP A 1 142 ? 210.85644 165.88152 221.84549 1.000 59.65851 256 ASP A C 1
ATOM 719 O O . ASP A 1 142 ? 211.11334 166.58185 222.83304 1.000 59.19990 256 ASP A O 1
ATOM 724 N N . LEU A 1 143 ? 210.16293 164.74395 221.94016 1.000 52.24148 257 LEU A N 1
ATOM 725 C CA . LEU A 1 143 ? 209.68323 164.26974 223.23272 1.000 52.71983 257 LEU A CA 1
ATOM 726 C C . LEU A 1 143 ? 210.84157 163.93617 224.16129 1.000 51.38164 257 LEU A C 1
ATOM 727 O O . LEU A 1 143 ? 210.81461 164.28635 225.34590 1.000 52.57120 257 LEU A O 1
ATOM 732 N N . GLN A 1 144 ? 211.87060 163.26144 223.64196 1.000 58.15356 258 GLN A N 1
ATOM 733 C CA . GLN A 1 144 ? 213.03868 162.95546 224.46033 1.000 59.54589 258 GLN A CA 1
ATOM 734 C C . GLN A 1 144 ? 213.72193 164.22902 224.93909 1.000 62.13890 258 GLN A C 1
ATOM 735 O O . GLN A 1 144 ? 214.09985 164.33669 226.11307 1.000 60.54265 258 GLN A O 1
ATOM 741 N N . GLY A 1 145 ? 213.88474 165.20682 224.04373 1.000 64.71363 259 GLY A N 1
ATOM 742 C CA . GLY A 1 145 ? 214.51983 166.45505 224.43243 1.000 61.24845 259 GLY A CA 1
ATOM 743 C C . GLY A 1 145 ? 213.73846 167.20776 225.49149 1.000 62.92074 259 GLY A C 1
ATOM 744 O O . GLY A 1 145 ? 214.32063 167.78107 226.41510 1.000 61.20428 259 GLY A O 1
ATOM 745 N N . LYS A 1 146 ? 212.40858 167.21920 225.37287 1.000 66.24073 260 LYS A N 1
ATOM 746 C CA . LYS A 1 146 ? 211.59303 167.91387 226.36333 1.000 59.17144 260 LYS A CA 1
ATOM 747 C C . LYS A 1 146 ? 211.55084 167.16543 227.68990 1.000 58.64369 260 LYS A C 1
ATOM 748 O O . LYS A 1 146 ? 211.46322 167.79516 228.74997 1.000 60.30532 260 LYS A O 1
ATOM 754 N N . LEU A 1 147 ? 211.60852 165.83164 227.65734 1.000 59.54299 261 LEU A N 1
ATOM 755 C CA . LEU A 1 147 ? 211.53759 165.06295 228.89559 1.000 58.18006 261 LEU A CA 1
ATOM 756 C C . LEU A 1 147 ? 212.85502 165.10656 229.66046 1.000 61.15035 261 LEU A C 1
ATOM 757 O O . LEU A 1 147 ? 212.85591 165.17280 230.89528 1.000 57.89418 261 LEU A O 1
ATOM 762 N N . GLN A 1 148 ? 213.98828 165.06857 228.95447 1.000 74.72414 262 GLN A N 1
ATOM 763 C CA . GLN A 1 148 ? 215.28321 165.05096 229.62527 1.000 73.28003 262 GLN A CA 1
ATOM 764 C C . GLN A 1 148 ? 215.77951 166.44446 230.00632 1.000 74.71335 262 GLN A C 1
ATOM 765 O O . GLN A 1 148 ? 216.96518 166.59967 230.32448 1.000 75.35021 262 GLN A O 1
ATOM 771 N N . GLN A 1 149 ? 214.90624 167.45490 229.98822 1.000 81.19464 263 GLN A N 1
ATOM 772 C CA . GLN A 1 149 ? 215.31839 168.79447 230.39677 1.000 81.49716 263 GLN A CA 1
ATOM 773 C C . GLN A 1 149 ? 215.67665 168.83638 231.87691 1.000 82.31903 263 GLN A C 1
ATOM 774 O O . GLN A 1 149 ? 216.62827 169.52061 232.27236 1.000 84.00793 263 GLN A O 1
ATOM 780 N N . LYS A 1 150 ? 214.91907 168.11725 232.70917 1.000 84.00032 264 LYS A N 1
ATOM 781 C CA . LYS A 1 150 ? 215.13271 168.07782 234.15750 1.000 87.01516 264 LYS A CA 1
ATOM 782 C C . LYS A 1 150 ? 215.05202 169.46904 234.78005 1.000 86.78843 264 LYS A C 1
ATOM 783 O O . LYS A 1 150 ? 215.74221 169.76477 235.75852 1.000 86.43810 264 LYS A O 1
ATOM 789 N N . GLN A 1 151 ? 214.21034 170.33172 234.21810 1.000 87.11421 265 GLN A N 1
ATOM 790 C CA . GLN A 1 151 ? 214.08809 171.69260 234.71724 1.000 88.48908 265 GLN A CA 1
ATOM 791 C C . GLN A 1 151 ? 213.26023 171.72806 235.99733 1.000 88.73137 265 GLN A C 1
ATOM 792 O O . GLN A 1 151 ? 212.40687 170.87018 236.24026 1.000 87.91791 265 GLN A O 1
ATOM 798 N N . THR A 1 152 ? 213.52816 172.73775 236.82522 1.000 95.47236 266 THR A N 1
ATOM 799 C CA . THR A 1 152 ? 212.80960 172.96088 238.08050 1.000 96.00260 266 THR A CA 1
ATOM 800 C C . THR A 1 152 ? 212.37456 174.42366 238.09757 1.000 95.96220 266 THR A C 1
ATOM 801 O O . THR A 1 152 ? 213.10022 175.29283 238.58801 1.000 93.22259 266 THR A O 1
ATOM 805 N N . GLY A 1 153 ? 211.19125 174.69143 237.55696 1.000 101.36797 267 GLY A N 1
ATOM 806 C CA . GLY A 1 153 ? 210.65524 176.03344 237.48262 1.000 101.06872 267 GLY A CA 1
ATOM 807 C C . GLY A 1 153 ? 209.88697 176.42197 238.72744 1.000 101.31546 267 GLY A C 1
ATOM 808 O O . GLY A 1 153 ? 210.04729 175.83817 239.80227 1.000 100.72981 267 GLY A O 1
ATOM 809 N N . GLY A 1 154 ? 209.03622 177.43275 238.57227 1.000 104.57549 268 GLY A N 1
ATOM 810 C CA . GLY A 1 154 ? 208.23109 177.91581 239.67561 1.000 105.86456 268 GLY A CA 1
ATOM 811 C C . GLY A 1 154 ? 206.75654 177.60625 239.52469 1.000 105.80050 268 GLY A C 1
ATOM 812 O O . GLY A 1 154 ? 206.32659 176.46908 239.73997 1.000 104.99280 268 GLY A O 1
ATOM 813 N N . ALA A 1 155 ? 205.96937 178.61717 239.15282 1.000 100.28396 269 ALA A N 1
ATOM 814 C CA . ALA A 1 155 ? 204.52930 178.43395 239.01747 1.000 99.54789 269 ALA A CA 1
ATOM 815 C C . ALA A 1 155 ? 204.15587 177.69157 237.74079 1.000 99.95211 269 ALA A C 1
ATOM 816 O O . ALA A 1 155 ? 203.14061 176.98696 237.71560 1.000 100.26371 269 ALA A O 1
ATOM 818 N N . ASN A 1 156 ? 204.95184 177.83313 236.67851 1.000 93.37871 270 ASN A N 1
ATOM 819 C CA . ASN A 1 156 ? 204.64103 177.24278 235.38177 1.000 92.94635 270 ASN A CA 1
ATOM 820 C C . ASN A 1 156 ? 205.32270 175.89666 235.16284 1.000 92.33448 270 ASN A C 1
ATOM 821 O O . ASN A 1 156 ? 205.63281 175.54280 234.01707 1.000 91.45662 270 ASN A O 1
ATOM 826 N N . SER A 1 157 ? 205.56393 175.13532 236.22634 1.000 82.27812 271 SER A N 1
ATOM 827 C CA . SER A 1 157 ? 206.15791 173.81359 236.09005 1.000 82.49124 271 SER A CA 1
ATOM 828 C C . SER A 1 157 ? 205.09117 172.79088 235.72136 1.000 79.69625 271 SER A C 1
ATOM 829 O O . SER A 1 157 ? 203.98328 172.80314 236.26539 1.000 81.50353 271 SER A O 1
ATOM 832 N N . LEU A 1 158 ? 205.43172 171.90189 234.79019 1.000 55.49687 272 LEU A N 1
ATOM 833 C CA . LEU A 1 158 ? 204.49452 170.89922 234.31477 1.000 54.78832 272 LEU A CA 1
ATOM 834 C C . LEU A 1 158 ? 205.01654 169.49498 234.59719 1.000 57.36512 272 LEU A C 1
ATOM 835 O O . LEU A 1 158 ? 206.22894 169.26049 234.57616 1.000 61.11137 272 LEU A O 1
ATOM 840 N N . PRO A 1 159 ? 204.12879 168.54665 234.86683 1.000 47.12791 273 PRO A N 1
ATOM 841 C CA . PRO A 1 159 ? 204.54805 167.17176 235.15300 1.000 44.56864 273 PRO A CA 1
ATOM 842 C C . PRO A 1 159 ? 204.92296 166.42277 233.87652 1.000 50.46587 273 PRO A C 1
ATOM 843 O O . PRO A 1 159 ? 204.95676 166.97488 232.77918 1.000 50.72670 273 PRO A O 1
ATOM 847 N N . TYR A 1 160 ? 205.20176 165.12974 234.05187 1.000 46.51846 274 TYR A N 1
ATOM 848 C CA . TYR A 1 160 ? 205.66561 164.28989 232.95112 1.000 44.45612 274 TYR A CA 1
ATOM 849 C C . TYR A 1 160 ? 204.58931 164.12751 231.88142 1.000 45.99599 274 TYR A C 1
ATOM 850 O O . TYR A 1 160 ? 204.84153 164.33987 230.68678 1.000 50.87093 274 TYR A O 1
ATOM 859 N N . GLU A 1 161 ? 203.37597 163.75145 232.29686 1.000 33.03058 275 GLU A N 1
ATOM 860 C CA . GLU A 1 161 ? 202.31581 163.45951 231.33655 1.000 39.13106 275 GLU A CA 1
ATOM 861 C C . GLU A 1 161 ? 201.89766 164.70621 230.56657 1.000 48.43901 275 GLU A C 1
ATOM 862 O O . GLU A 1 161 ? 201.62365 164.63317 229.36337 1.000 46.16330 275 GLU A O 1
ATOM 868 N N . PHE A 1 162 ? 201.84176 165.85889 231.23731 1.000 39.30294 276 PHE A N 1
ATOM 869 C CA . PHE A 1 162 ? 201.48332 167.08993 230.54075 1.000 29.99535 276 PHE A CA 1
ATOM 870 C C . PHE A 1 162 ? 202.56840 167.49623 229.55089 1.000 36.04302 276 PHE A C 1
ATOM 871 O O . PHE A 1 162 ? 202.26505 167.97312 228.45049 1.000 34.63745 276 PHE A O 1
ATOM 879 N N . ARG A 1 163 ? 203.83879 167.30086 229.91684 1.000 36.54750 277 ARG A N 1
ATOM 880 C CA . ARG A 1 163 ? 204.92647 167.59845 228.99078 1.000 38.02519 277 ARG A CA 1
ATOM 881 C C . ARG A 1 163 ? 204.90788 166.67180 227.78219 1.000 43.49369 277 ARG A C 1
ATOM 882 O O . ARG A 1 163 ? 205.29562 167.08433 226.68331 1.000 45.11029 277 ARG A O 1
ATOM 890 N N . ALA A 1 164 ? 204.47399 165.42196 227.95986 1.000 35.70553 278 ALA A N 1
ATOM 891 C CA . ALA A 1 164 ? 204.34273 164.52982 226.81142 1.000 27.93226 278 ALA A CA 1
ATOM 892 C C . ALA A 1 164 ? 203.15164 164.91247 225.93706 1.000 29.79891 278 ALA A C 1
ATOM 893 O O . ALA A 1 164 ? 203.25397 164.91441 224.70186 1.000 35.03724 278 ALA A O 1
ATOM 895 N N . LEU A 1 165 ? 202.01943 165.24135 226.56429 1.000 10.86905 279 LEU A N 1
ATOM 896 C CA . LEU A 1 165 ? 200.82383 165.61001 225.81366 1.000 21.41991 279 LEU A CA 1
ATOM 897 C C . LEU A 1 165 ? 201.04469 166.88602 225.01197 1.000 31.35009 279 LEU A C 1
ATOM 898 O O . LEU A 1 165 ? 200.55151 167.01303 223.88424 1.000 32.14229 279 LEU A O 1
ATOM 903 N N . GLU A 1 166 ? 201.77546 167.84763 225.58203 1.000 28.97353 280 GLU A N 1
ATOM 904 C CA . GLU A 1 166 ? 202.06256 169.08273 224.86123 1.000 21.43965 280 GLU A CA 1
ATOM 905 C C . GLU A 1 166 ? 202.85376 168.80580 223.58909 1.000 23.98731 280 GLU A C 1
ATOM 906 O O . GLU A 1 166 ? 202.54410 169.35373 222.52379 1.000 23.55697 280 GLU A O 1
ATOM 912 N N . ALA A 1 167 ? 203.87258 167.94690 223.67883 1.000 28.03289 281 ALA A N 1
ATOM 913 C CA . ALA A 1 167 ? 204.65421 167.59655 222.49757 1.000 28.12900 281 ALA A CA 1
ATOM 914 C C . ALA A 1 167 ? 203.80643 166.85338 221.47283 1.000 26.44516 281 ALA A C 1
ATOM 915 O O . ALA A 1 167 ? 203.92337 167.09878 220.26498 1.000 35.77673 281 ALA A O 1
ATOM 917 N N . VAL A 1 168 ? 202.94701 165.94004 221.93469 1.000 20.37394 282 VAL A N 1
ATOM 918 C CA . VAL A 1 168 ? 202.07641 165.20866 221.01364 1.000 15.16453 282 VAL A CA 1
ATOM 919 C C . VAL A 1 168 ? 201.17941 166.17643 220.24892 1.000 17.15602 282 VAL A C 1
ATOM 920 O O . VAL A 1 168 ? 201.05628 166.10439 219.01728 1.000 22.58679 282 VAL A O 1
ATOM 924 N N . LEU A 1 169 ? 200.54494 167.10293 220.97154 1.000 22.09900 283 LEU A N 1
ATOM 925 C CA . LEU A 1 169 ? 199.63743 168.05116 220.33415 1.000 13.04779 283 LEU A CA 1
ATOM 926 C C . LEU A 1 169 ? 200.38130 168.98428 219.38630 1.000 17.98952 283 LEU A C 1
ATOM 927 O O . LEU A 1 169 ? 199.87496 169.30735 218.30457 1.000 24.15109 283 LEU A O 1
ATOM 932 N N . MET A 1 170 ? 201.58187 169.42958 219.77069 1.000 14.37913 284 MET A N 1
ATOM 933 C CA . MET A 1 170 ? 202.36425 170.28250 218.88154 1.000 19.86417 284 MET A CA 1
ATOM 934 C C . MET A 1 170 ? 202.73120 169.55193 217.59715 1.000 24.90166 284 MET A C 1
ATOM 935 O O . MET A 1 170 ? 202.65037 170.12622 216.50481 1.000 25.28821 284 MET A O 1
ATOM 940 N N . SER A 1 171 ? 203.13257 168.28250 217.70576 1.000 24.69096 285 SER A N 1
ATOM 941 C CA . SER A 1 171 ? 203.45832 167.51063 216.51054 1.000 16.90446 285 SER A CA 1
ATOM 942 C C . SER A 1 171 ? 202.23958 167.34445 215.61089 1.000 14.97483 285 SER A C 1
ATOM 943 O O . SER A 1 171 ? 202.33743 167.48913 214.38431 1.000 21.86360 285 SER A O 1
ATOM 946 N N . VAL A 1 172 ? 201.07957 167.04666 216.20318 1.000 14.41505 286 VAL A N 1
ATOM 947 C CA . VAL A 1 172 ? 199.86776 166.86859 215.40490 1.000 16.08691 286 VAL A CA 1
ATOM 948 C C . VAL A 1 172 ? 199.49910 168.16476 214.69007 1.000 16.84091 286 VAL A C 1
ATOM 949 O O . VAL A 1 172 ? 199.16225 168.16125 213.49718 1.000 15.04780 286 VAL A O 1
ATOM 953 N N . THR A 1 173 ? 199.56189 169.29397 215.40202 1.000 21.99274 287 THR A N 1
ATOM 954 C CA . THR A 1 173 ? 199.22003 170.57307 214.78561 1.000 25.26803 287 THR A CA 1
ATOM 955 C C . THR A 1 173 ? 200.20479 170.94090 213.68120 1.000 26.51331 287 THR A C 1
ATOM 956 O O . THR A 1 173 ? 199.80225 171.45723 212.63100 1.000 29.64716 287 THR A O 1
ATOM 960 N N . ALA A 1 174 ? 201.49820 170.68446 213.89724 1.000 18.71003 288 ALA A N 1
ATOM 961 C CA . ALA A 1 174 ? 202.48872 170.96897 212.86460 1.000 14.74468 288 ALA A CA 1
ATOM 962 C C . ALA A 1 174 ? 202.24396 170.12771 211.61928 1.000 16.99116 288 ALA A C 1
ATOM 963 O O . ALA A 1 174 ? 202.34064 170.62978 210.49244 1.000 24.72681 288 ALA A O 1
ATOM 965 N N . GLU A 1 175 ? 201.92285 168.84389 211.80038 1.000 25.79926 289 GLU A N 1
ATOM 966 C CA . GLU A 1 175 ? 201.64302 167.99296 210.64791 1.000 21.24179 289 GLU A CA 1
ATOM 967 C C . GLU A 1 175 ? 200.39001 168.45020 209.90984 1.000 21.61181 289 GLU A C 1
ATOM 968 O O . GLU A 1 175 ? 200.35505 168.43985 208.67336 1.000 29.88454 289 GLU A O 1
ATOM 974 N N . LEU A 1 176 ? 199.35258 168.85676 210.64652 1.000 24.26186 290 LEU A N 1
ATOM 975 C CA . LEU A 1 176 ? 198.14229 169.35833 209.99937 1.000 24.78422 290 LEU A CA 1
ATOM 976 C C . LEU A 1 176 ? 198.43118 170.62234 209.19572 1.000 24.34629 290 LEU A C 1
ATOM 977 O O . LEU A 1 176 ? 197.95392 170.77835 208.06353 1.000 23.20378 290 LEU A O 1
ATOM 982 N N . GLU A 1 177 ? 199.21308 171.54094 209.76998 1.000 26.49771 291 GLU A N 1
ATOM 983 C CA . GLU A 1 177 ? 199.56119 172.76513 209.05455 1.000 23.21930 291 GLU A CA 1
ATOM 984 C C . GLU A 1 177 ? 200.37896 172.46218 207.80500 1.000 32.81583 291 GLU A C 1
ATOM 985 O O . GLU A 1 177 ? 200.15816 173.06633 206.74776 1.000 31.62211 291 GLU A O 1
ATOM 991 N N . ALA A 1 178 ? 201.33139 171.53064 207.90739 1.000 32.14232 292 ALA A N 1
ATOM 992 C CA . ALA A 1 178 ? 202.13139 171.16058 206.74404 1.000 21.35915 292 ALA A CA 1
ATOM 993 C C . ALA A 1 178 ? 201.26704 170.54232 205.65257 1.000 19.85975 292 ALA A C 1
ATOM 994 O O . ALA A 1 178 ? 201.43768 170.84917 204.46606 1.000 27.13395 292 ALA A O 1
ATOM 996 N N . ASP A 1 179 ? 200.33094 169.66918 206.03453 1.000 28.64485 293 ASP A N 1
ATOM 997 C CA . ASP A 1 179 ? 199.43916 169.06419 205.05027 1.000 27.88607 293 ASP A CA 1
ATOM 998 C C . ASP A 1 179 ? 198.57228 170.11612 204.36924 1.000 29.13788 293 ASP A C 1
ATOM 999 O O . ASP A 1 179 ? 198.37168 170.07070 203.14842 1.000 30.93219 293 ASP A O 1
ATOM 1004 N N . PHE A 1 180 ? 198.04707 171.07308 205.14049 1.000 31.13437 294 PHE A N 1
ATOM 1005 C CA . PHE A 1 180 ? 197.24303 172.13233 204.53714 1.000 30.21967 294 PHE A CA 1
ATOM 1006 C C . PHE A 1 180 ? 198.07118 172.97922 203.57952 1.000 35.04250 294 PHE A C 1
ATOM 1007 O O . PHE A 1 180 ? 197.60407 173.33469 202.49053 1.000 33.64363 294 PHE A O 1
ATOM 1015 N N . GLU A 1 181 ? 199.29871 173.32655 203.97384 1.000 40.36195 295 GLU A N 1
ATOM 1016 C CA . GLU A 1 181 ? 200.15373 174.11880 203.09719 1.000 36.08476 295 GLU A CA 1
ATOM 1017 C C . GLU A 1 181 ? 200.49715 173.36096 201.82262 1.000 40.69436 295 GLU A C 1
ATOM 1018 O O . GLU A 1 181 ? 200.60065 173.96552 200.74931 1.000 44.82882 295 GLU A O 1
ATOM 1024 N N . ALA A 1 182 ? 200.67366 172.04117 201.91786 1.000 42.81618 296 ALA A N 1
ATOM 1025 C CA . ALA A 1 182 ? 200.97120 171.25050 200.72899 1.000 34.20652 296 ALA A CA 1
ATOM 1026 C C . ALA A 1 182 ? 199.75542 171.10670 199.82164 1.000 35.41071 296 ALA A C 1
ATOM 1027 O O . ALA A 1 182 ? 199.90523 171.04461 198.59633 1.000 40.84230 296 ALA A O 1
ATOM 1029 N N . VAL A 1 183 ? 198.55098 171.04692 200.39447 1.000 44.40929 297 VAL A N 1
ATOM 1030 C CA . VAL A 1 183 ? 197.35943 170.83761 199.57549 1.000 40.94902 297 VAL A CA 1
ATOM 1031 C C . VAL A 1 183 ? 196.79116 172.13994 199.01732 1.000 38.93990 297 VAL A C 1
ATOM 1032 O O . VAL A 1 183 ? 196.06211 172.10906 198.01799 1.000 32.99476 297 VAL A O 1
ATOM 1036 N N . ARG A 1 184 ? 197.11329 173.28744 199.61844 1.000 44.11443 298 ARG A N 1
ATOM 1037 C CA . ARG A 1 184 ? 196.48093 174.53802 199.20804 1.000 39.17909 298 ARG A CA 1
ATOM 1038 C C . ARG A 1 184 ? 197.02950 175.06458 197.88442 1.000 46.68649 298 ARG A C 1
ATOM 1039 O O . ARG A 1 184 ? 196.29771 175.70892 197.12466 1.000 48.79808 298 ARG A O 1
ATOM 1047 N N . ASP A 1 185 ? 198.30323 174.79979 197.58918 1.000 53.85462 299 ASP A N 1
ATOM 1048 C CA . ASP A 1 185 ? 198.96644 175.47681 196.47364 1.000 52.09735 299 ASP A CA 1
ATOM 1049 C C . ASP A 1 185 ? 198.33052 175.20783 195.11238 1.000 51.67992 299 ASP A C 1
ATOM 1050 O O . ASP A 1 185 ? 198.03801 176.18214 194.39638 1.000 51.94010 299 ASP A O 1
ATOM 1055 N N . PRO A 1 186 ? 198.09821 173.96042 194.68098 1.000 51.06743 300 PRO A N 1
ATOM 1056 C CA . PRO A 1 186 ? 197.59268 173.75732 193.30970 1.000 51.27186 300 PRO A CA 1
ATOM 1057 C C . PRO A 1 186 ? 196.21179 174.34357 193.06146 1.000 51.12279 300 PRO A C 1
ATOM 1058 O O . PRO A 1 186 ? 195.87390 174.63892 191.90564 1.000 54.57248 300 PRO A O 1
ATOM 1062 N N . VAL A 1 187 ? 195.39993 174.50769 194.10863 1.000 49.69597 301 VAL A N 1
ATOM 1063 C CA . VAL A 1 187 ? 194.02727 174.97029 193.92660 1.000 49.97481 301 VAL A CA 1
ATOM 1064 C C . VAL A 1 187 ? 194.00299 176.38941 193.37298 1.000 54.52141 301 VAL A C 1
ATOM 1065 O O . VAL A 1 187 ? 193.23805 176.69688 192.45079 1.000 56.89404 301 VAL A O 1
ATOM 1069 N N . ILE A 1 188 ? 194.83361 177.27613 193.92387 1.000 58.38406 302 ILE A N 1
ATOM 1070 C CA . ILE A 1 188 ? 194.85802 178.65859 193.45474 1.000 59.87793 302 ILE A CA 1
ATOM 1071 C C . ILE A 1 188 ? 195.30136 178.71918 191.99886 1.000 63.09391 302 ILE A C 1
ATOM 1072 O O . ILE A 1 188 ? 194.73351 179.46546 191.19055 1.000 64.18729 302 ILE A O 1
ATOM 1077 N N . ARG A 1 189 ? 196.31531 177.92875 191.63920 1.000 62.57225 303 ARG A N 1
ATOM 1078 C CA . ARG A 1 189 ? 196.80828 177.93213 190.26574 1.000 59.99871 303 ARG A CA 1
ATOM 1079 C C . ARG A 1 189 ? 195.74609 177.43029 189.29454 1.000 61.06840 303 ARG A C 1
ATOM 1080 O O . ARG A 1 189 ? 195.54000 178.01872 188.22579 1.000 65.27629 303 ARG A O 1
ATOM 1088 N N . ILE A 1 190 ? 195.05600 176.34101 189.64603 1.000 64.03616 304 ILE A N 1
ATOM 1089 C CA . ILE A 1 190 ? 194.05723 175.81373 188.71999 1.000 63.15670 304 ILE A CA 1
ATOM 1090 C C . ILE A 1 190 ? 192.85995 176.75303 188.62422 1.000 59.97989 304 ILE A C 1
ATOM 1091 O O . ILE A 1 190 ? 192.26427 176.89568 187.54958 1.000 64.22570 304 ILE A O 1
ATOM 1096 N N . LEU A 1 191 ? 192.49432 177.42321 189.72208 1.000 60.05771 305 LEU A N 1
ATOM 1097 C CA . LEU A 1 191 ? 191.41926 178.40835 189.64739 1.000 65.99624 305 LEU A CA 1
ATOM 1098 C C . LEU A 1 191 ? 191.81237 179.58769 188.76512 1.000 68.23537 305 LEU A C 1
ATOM 1099 O O . LEU A 1 191 ? 190.99812 180.07605 187.97240 1.000 68.57237 305 LEU A O 1
ATOM 1104 N N . SER A 1 192 ? 193.05824 180.05453 188.88097 1.000 72.61013 306 SER A N 1
ATOM 1105 C CA . SER A 1 192 ? 193.51912 181.14038 188.02153 1.000 73.28421 306 SER A CA 1
ATOM 1106 C C . SER A 1 192 ? 193.52939 180.71736 186.55752 1.000 73.68529 306 SER A C 1
ATOM 1107 O O . SER A 1 192 ? 193.19475 181.51207 185.67092 1.000 70.17882 306 SER A O 1
ATOM 1110 N N . GLU A 1 193 ? 193.91591 179.46867 186.28438 1.000 74.21427 307 GLU A N 1
ATOM 1111 C CA . GLU A 1 193 ? 193.91914 178.98124 184.90778 1.000 72.21738 307 GLU A CA 1
ATOM 1112 C C . GLU A 1 193 ? 192.50227 178.84251 184.35970 1.000 74.35205 307 GLU A C 1
ATOM 1113 O O . GLU A 1 193 ? 192.26636 179.08320 183.17007 1.000 74.34436 307 GLU A O 1
ATOM 1119 N N . LEU A 1 194 ? 191.54863 178.44624 185.20470 1.000 76.14443 308 LEU A N 1
ATOM 1120 C CA . LEU A 1 194 ? 190.16053 178.31445 184.77758 1.000 73.89614 308 LEU A CA 1
ATOM 1121 C C . LEU A 1 194 ? 189.41411 179.64177 184.74555 1.000 73.29919 308 LEU A C 1
ATOM 1122 O O . LEU A 1 194 ? 188.29948 179.68951 184.21397 1.000 76.87883 308 LEU A O 1
ATOM 1127 N N . GLU A 1 195 ? 189.98884 180.70548 185.31346 1.000 77.96641 309 GLU A N 1
ATOM 1128 C CA . GLU A 1 195 ? 189.33255 182.01056 185.27935 1.000 81.29415 309 GLU A CA 1
ATOM 1129 C C . GLU A 1 195 ? 189.05730 182.46836 183.85085 1.000 83.21955 309 GLU A C 1
ATOM 1130 O O . GLU A 1 195 ? 187.98954 183.02336 183.56600 1.000 82.58198 309 GLU A O 1
ATOM 1136 N N . ASP A 1 196 ? 190.00418 182.24845 182.93856 1.000 85.47758 310 ASP A N 1
ATOM 1137 C CA . ASP A 1 196 ? 189.87083 182.75546 181.57502 1.000 82.44893 310 ASP A CA 1
ATOM 1138 C C . ASP A 1 196 ? 189.21680 181.73895 180.63997 1.000 81.51787 310 ASP A C 1
ATOM 1139 O O . ASP A 1 196 ? 188.16385 182.01359 180.05598 1.000 83.68042 310 ASP A O 1
ATOM 1144 N N . ASP A 1 197 ? 189.82394 180.56502 180.49084 1.000 80.35267 311 ASP A N 1
ATOM 1145 C CA . ASP A 1 197 ? 189.34851 179.55656 179.55702 1.000 81.30577 311 ASP A CA 1
ATOM 1146 C C . ASP A 1 197 ? 189.05607 178.25309 180.28837 1.000 80.95755 311 ASP A C 1
ATOM 1147 O O . ASP A 1 197 ? 189.61127 177.97326 181.35421 1.000 83.88479 311 ASP A O 1
ATOM 1152 N N . ILE A 1 198 ? 188.17158 177.45428 179.69707 1.000 73.68429 312 ILE A N 1
ATOM 1153 C CA . ILE A 1 198 ? 187.75611 176.17244 180.25548 1.000 75.71452 312 ILE A CA 1
ATOM 1154 C C . ILE A 1 198 ? 188.19108 175.08339 179.28523 1.000 76.54383 312 ILE A C 1
ATOM 1155 O O . ILE A 1 198 ? 187.65481 174.98111 178.17427 1.000 78.21358 312 ILE A O 1
ATOM 1160 N N . ASP A 1 199 ? 189.15444 174.26887 179.70067 1.000 79.47012 313 ASP A N 1
ATOM 1161 C CA . ASP A 1 199 ? 189.65285 173.16869 178.89510 1.000 77.80299 313 ASP A CA 1
ATOM 1162 C C . ASP A 1 199 ? 189.07378 171.85244 179.41446 1.000 77.56814 313 ASP A C 1
ATOM 1163 O O . ASP A 1 199 ? 188.20273 171.83108 180.28942 1.000 77.83421 313 ASP A O 1
ATOM 1168 N N . ARG A 1 200 ? 189.55825 170.73721 178.86887 1.000 83.86242 314 ARG A N 1
ATOM 1169 C CA . ARG A 1 200 ? 189.07633 169.41502 179.24899 1.000 84.03322 314 ARG A CA 1
ATOM 1170 C C . ARG A 1 200 ? 189.84840 168.82655 180.42439 1.000 83.50728 314 ARG A C 1
ATOM 1171 O O . ARG A 1 200 ? 189.24197 168.25815 181.33881 1.000 85.93452 314 ARG A O 1
ATOM 1179 N N . GLU A 1 201 ? 191.17741 168.95050 180.42013 1.000 76.80336 315 GLU A N 1
ATOM 1180 C CA . GLU A 1 201 ? 191.98693 168.35802 181.47984 1.000 77.33543 315 GLU A CA 1
ATOM 1181 C C . GLU A 1 201 ? 191.94572 169.16924 182.76978 1.000 77.78018 315 GLU A C 1
ATOM 1182 O O . GLU A 1 201 ? 192.10183 168.60054 183.85791 1.000 81.61333 315 GLU A O 1
ATOM 1188 N N . LYS A 1 202 ? 191.74559 170.48611 182.67426 1.000 70.80102 316 LYS A N 1
ATOM 1189 C CA . LYS A 1 202 ? 191.70324 171.31361 183.87597 1.000 72.76267 316 LYS A CA 1
ATOM 1190 C C . LYS A 1 202 ? 190.51420 170.94924 184.75643 1.000 74.48108 316 LYS A C 1
ATOM 1191 O O . LYS A 1 202 ? 190.61069 170.99156 185.98887 1.000 78.03852 316 LYS A O 1
ATOM 1197 N N . LEU A 1 203 ? 189.38674 170.58095 184.14421 1.000 65.61063 317 LEU A N 1
ATOM 1198 C CA . LEU A 1 203 ? 188.24342 170.12196 184.92556 1.000 66.29379 317 LEU A CA 1
ATOM 1199 C C . LEU A 1 203 ? 188.56546 168.82567 185.66016 1.000 67.06452 317 LEU A C 1
ATOM 1200 O O . LEU A 1 203 ? 188.14690 168.63240 186.80707 1.000 69.77438 317 LEU A O 1
ATOM 1205 N N . ARG A 1 204 ? 189.31700 167.92723 185.01934 1.000 64.90466 318 ARG A N 1
ATOM 1206 C CA . ARG A 1 204 ? 189.73186 166.69943 185.69184 1.000 68.92556 318 ARG A CA 1
ATOM 1207 C C . ARG A 1 204 ? 190.68145 166.99438 186.84830 1.000 72.97562 318 ARG A C 1
ATOM 1208 O O . ARG A 1 204 ? 190.60035 166.35681 187.90593 1.000 76.78310 318 ARG A O 1
ATOM 1216 N N . ILE A 1 205 ? 191.58837 167.95777 186.66769 1.000 63.51458 319 ILE A N 1
ATOM 1217 C CA . ILE A 1 205 ? 192.47975 168.34892 187.75862 1.000 62.16246 319 ILE A CA 1
ATOM 1218 C C . ILE A 1 205 ? 191.67763 168.92201 188.92154 1.000 60.58692 319 ILE A C 1
ATOM 1219 O O . ILE A 1 205 ? 191.94989 168.62654 190.09351 1.000 66.08087 319 ILE A O 1
ATOM 1224 N N . LEU A 1 206 ? 190.67822 169.75252 188.61561 1.000 52.89779 320 LEU A N 1
ATOM 1225 C CA . LEU A 1 206 ? 189.81537 170.29642 189.65962 1.000 56.48289 320 LEU A CA 1
ATOM 1226 C C . LEU A 1 206 ? 189.05093 169.18848 190.37506 1.000 57.56025 320 LEU A C 1
ATOM 1227 O O . LEU A 1 206 ? 188.86736 169.23922 191.59716 1.000 62.48339 320 LEU A O 1
ATOM 1232 N N . LEU A 1 207 ? 188.59394 168.18111 189.62683 1.000 50.93481 321 LEU A N 1
ATOM 1233 C CA . LEU A 1 207 ? 187.92942 167.03575 190.24171 1.000 54.15230 321 LEU A CA 1
ATOM 1234 C C . LEU A 1 207 ? 188.86576 166.29871 191.18866 1.000 53.95925 321 LEU A C 1
ATOM 1235 O O . LEU A 1 207 ? 188.46289 165.89671 192.28667 1.000 60.02877 321 LEU A O 1
ATOM 1240 N N . VAL A 1 208 ? 190.11911 166.10755 190.77628 1.000 42.22693 322 VAL A N 1
ATOM 1241 C CA . VAL A 1 208 ? 191.08416 165.42292 191.63090 1.000 46.10843 322 VAL A CA 1
ATOM 1242 C C . VAL A 1 208 ? 191.34388 166.22865 192.89915 1.000 52.44353 322 VAL A C 1
ATOM 1243 O O . VAL A 1 208 ? 191.45179 165.66777 193.99662 1.000 61.63552 322 VAL A O 1
ATOM 1247 N N . LEU A 1 209 ? 191.43374 167.55449 192.77433 1.000 42.36362 323 LEU A N 1
ATOM 1248 C CA . LEU A 1 209 ? 191.77771 168.38663 193.92409 1.000 37.68148 323 LEU A CA 1
ATOM 1249 C C . LEU A 1 209 ? 190.61393 168.57262 194.89445 1.000 42.54333 323 LEU A C 1
ATOM 1250 O O . LEU A 1 209 ? 190.83978 168.67758 196.10755 1.000 52.27979 323 LEU A O 1
ATOM 1255 N N . SER A 1 210 ? 189.37753 168.62672 194.39047 1.000 33.71321 324 SER A N 1
ATOM 1256 C CA . SER A 1 210 ? 188.23812 168.95555 195.24411 1.000 39.45849 324 SER A CA 1
ATOM 1257 C C . SER A 1 210 ? 188.00428 167.88547 196.30478 1.000 44.80571 324 SER A C 1
ATOM 1258 O O . SER A 1 210 ? 187.78844 168.19815 197.48288 1.000 48.11124 324 SER A O 1
ATOM 1261 N N . LYS A 1 211 ? 188.03300 166.61274 195.90279 1.000 34.99941 325 LYS A N 1
ATOM 1262 C CA . LYS A 1 211 ? 187.80416 165.53556 196.86040 1.000 36.97906 325 LYS A CA 1
ATOM 1263 C C . LYS A 1 211 ? 188.92463 165.46501 197.88993 1.000 38.27294 325 LYS A C 1
ATOM 1264 O O . LYS A 1 211 ? 188.67417 165.19376 199.06970 1.000 45.64214 325 LYS A O 1
ATOM 1270 N N . ARG A 1 212 ? 190.16410 165.71385 197.46380 1.000 26.13577 326 ARG A N 1
ATOM 1271 C CA . ARG A 1 212 ? 191.28468 165.74357 198.39820 1.000 33.94798 326 ARG A CA 1
ATOM 1272 C C . ARG A 1 212 ? 191.10748 166.85237 199.42985 1.000 35.41689 326 ARG A C 1
ATOM 1273 O O . ARG A 1 212 ? 191.32726 166.64476 200.63136 1.000 41.45962 326 ARG A O 1
ATOM 1281 N N . VAL A 1 213 ? 190.69709 168.03967 198.97630 1.000 24.47496 327 VAL A N 1
ATOM 1282 C CA . VAL A 1 213 ? 190.48397 169.15558 199.89642 1.000 27.62278 327 VAL A CA 1
ATOM 1283 C C . VAL A 1 213 ? 189.35797 168.83293 200.87264 1.000 33.14984 327 VAL A C 1
ATOM 1284 O O . VAL A 1 213 ? 189.45553 169.10793 202.07587 1.000 40.99113 327 VAL A O 1
ATOM 1288 N N . SER A 1 214 ? 188.26920 168.24570 200.36765 1.000 23.85402 328 SER A N 1
ATOM 1289 C CA . SER A 1 214 ? 187.15057 167.89386 201.23818 1.000 23.35316 328 SER A CA 1
ATOM 1290 C C . SER A 1 214 ? 187.56058 166.85470 202.27596 1.000 28.70876 328 SER A C 1
ATOM 1291 O O . SER A 1 214 ? 187.16576 166.94388 203.44526 1.000 36.94178 328 SER A O 1
ATOM 1294 N N . THR A 1 215 ? 188.35522 165.86169 201.86811 1.000 17.93210 329 THR A N 1
ATOM 1295 C CA . THR A 1 215 ? 188.81593 164.84689 202.81033 1.000 22.76694 329 THR A CA 1
ATOM 1296 C C . THR A 1 215 ? 189.72080 165.45335 203.87650 1.000 30.54485 329 THR A C 1
ATOM 1297 O O . THR A 1 215 ? 189.62232 165.10151 205.05964 1.000 39.17442 329 THR A O 1
ATOM 1301 N N . PHE A 1 216 ? 190.60976 166.36894 203.47978 1.000 25.50721 330 PHE A N 1
ATOM 1302 C CA . PHE A 1 216 ? 191.46240 167.02666 204.46618 1.000 25.31116 330 PHE A CA 1
ATOM 1303 C C . PHE A 1 216 ? 190.63779 167.85564 205.44395 1.000 25.74946 330 PHE A C 1
ATOM 1304 O O . PHE A 1 216 ? 190.91835 167.87109 206.65005 1.000 31.84580 330 PHE A O 1
ATOM 1312 N N . GLU A 1 217 ? 189.62139 168.56072 204.94048 1.000 19.26415 331 GLU A N 1
ATOM 1313 C CA . GLU A 1 217 ? 188.75612 169.33794 205.82222 1.000 14.42475 331 GLU A CA 1
ATOM 1314 C C . GLU A 1 217 ? 188.01234 168.43382 206.79660 1.000 23.90555 331 GLU A C 1
ATOM 1315 O O . GLU A 1 217 ? 187.87035 168.76502 207.98039 1.000 28.22580 331 GLU A O 1
ATOM 1321 N N . GLN A 1 218 ? 187.53192 167.28451 206.31572 1.000 20.33672 332 GLN A N 1
ATOM 1322 C CA . GLN A 1 218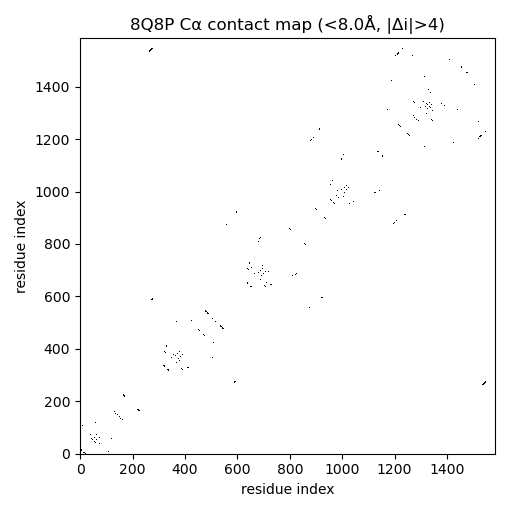 ? 186.85578 166.33898 207.19798 1.000 20.66883 332 GLN A CA 1
ATOM 1323 C C . GLN A 1 218 ? 187.79882 165.81692 208.27470 1.000 20.66949 332 GLN A C 1
ATOM 1324 O O . GLN A 1 218 ? 187.41168 165.69218 209.44185 1.000 15.05919 332 GLN A O 1
ATOM 1330 N N . LYS A 1 219 ? 189.04222 165.50603 207.90105 1.000 15.67364 333 LYS A N 1
ATOM 1331 C CA . LYS A 1 219 ? 190.01212 165.02640 208.88260 1.000 16.80217 333 LYS A CA 1
ATOM 1332 C C . LYS A 1 219 ? 190.31347 166.09136 209.93249 1.000 23.37317 333 LYS A C 1
ATOM 1333 O O . LYS A 1 219 ? 190.39757 165.79116 211.13249 1.000 22.98146 333 LYS A O 1
ATOM 1339 N N . ALA A 1 220 ? 190.48033 167.34355 209.49880 1.000 22.25734 334 ALA A N 1
ATOM 1340 C CA . ALA A 1 220 ? 190.73136 168.42511 210.44633 1.000 7.96549 334 ALA A CA 1
ATOM 1341 C C . ALA A 1 220 ? 189.54825 168.62043 211.38708 1.000 15.10906 334 ALA A C 1
ATOM 1342 O O . ALA A 1 220 ? 189.73083 168.82834 212.59432 1.000 18.96109 334 ALA A O 1
ATOM 1344 N N . LYS A 1 221 ? 188.32535 168.55547 210.85262 1.000 15.84784 335 LYS A N 1
ATOM 1345 C CA . LYS A 1 221 ? 187.14352 168.67315 211.70024 1.000 17.11720 335 LYS A CA 1
ATOM 1346 C C . LYS A 1 221 ? 187.06318 167.52342 212.69542 1.000 17.07112 335 LYS A C 1
ATOM 1347 O O . LYS A 1 221 ? 186.67059 167.72059 213.85043 1.000 13.17056 335 LYS A O 1
ATOM 1353 N N . LEU A 1 222 ? 187.42737 166.31300 212.26498 1.000 17.28100 336 LEU A N 1
ATOM 1354 C CA . LEU A 1 222 ? 187.42309 165.17341 213.17666 1.000 6.56432 336 LEU A CA 1
ATOM 1355 C C . LEU A 1 222 ? 188.42413 165.36687 214.30792 1.000 2.19528 336 LEU A C 1
ATOM 1356 O O . LEU A 1 222 ? 188.12278 165.06845 215.46859 1.000 4.80502 336 LEU A O 1
ATOM 1361 N N . VAL A 1 223 ? 189.62100 165.86676 213.99095 1.000 14.56306 337 VAL A N 1
ATOM 1362 C CA . VAL A 1 223 ? 190.61695 166.10842 215.03575 1.000 13.99965 337 VAL A CA 1
ATOM 1363 C C . VAL A 1 223 ? 190.12912 167.18186 216.00535 1.000 17.37750 337 VAL A C 1
ATOM 1364 O O . VAL A 1 223 ? 190.26152 167.04578 217.23278 1.000 20.97227 337 VAL A O 1
ATOM 1368 N N . ARG A 1 224 ? 189.55462 168.26452 215.47189 1.000 16.93010 338 ARG A N 1
ATOM 1369 C CA . ARG A 1 224 ? 189.04588 169.32985 216.33100 1.000 9.19812 338 ARG A CA 1
ATOM 1370 C C . ARG A 1 224 ? 187.93304 168.82345 217.24079 1.000 23.55062 338 ARG A C 1
ATOM 1371 O O . ARG A 1 224 ? 187.89137 169.16041 218.42981 1.000 23.73936 338 ARG A O 1
ATOM 1379 N N . ASP A 1 225 ? 187.02138 168.01053 216.70073 1.000 24.64299 339 ASP A N 1
ATOM 1380 C CA . ASP A 1 225 ? 185.94806 167.45448 217.51658 1.000 13.40384 339 ASP A CA 1
ATOM 1381 C C . ASP A 1 225 ? 186.47948 166.47581 218.55475 1.000 21.38195 339 ASP A C 1
ATOM 1382 O O . ASP A 1 225 ? 185.94743 166.40954 219.66727 1.000 24.84859 339 ASP A O 1
ATOM 1387 N N . ALA A 1 226 ? 187.51984 165.71083 218.21522 1.000 17.99982 340 ALA A N 1
ATOM 1388 C CA . ALA A 1 226 ? 188.12244 164.80929 219.19115 1.000 16.35966 340 ALA A CA 1
ATOM 1389 C C . ALA A 1 226 ? 188.72915 165.58488 220.35190 1.000 16.80427 340 ALA A C 1
ATOM 1390 O O . ALA A 1 226 ? 188.63834 165.15862 221.50931 1.000 20.43368 340 ALA A O 1
ATOM 1392 N N . ILE A 1 227 ? 189.36223 166.72302 220.06128 1.000 34.57949 341 ILE A N 1
ATOM 1393 C CA . ILE A 1 227 ? 189.89012 167.55954 221.13821 1.000 28.98998 341 ILE A CA 1
ATOM 1394 C C . ILE A 1 227 ? 188.75208 168.16503 221.95766 1.000 29.50321 341 ILE A C 1
ATOM 1395 O O . ILE A 1 227 ? 188.79488 168.18277 223.19707 1.000 22.34148 341 ILE A O 1
ATOM 1400 N N . GLU A 1 228 ? 187.71206 168.66002 221.28129 1.000 34.72320 342 GLU A N 1
ATOM 1401 C CA . GLU A 1 228 ? 186.61048 169.31521 221.97956 1.000 28.35143 342 GLU A CA 1
ATOM 1402 C C . GLU A 1 228 ? 185.84389 168.34384 222.86859 1.000 31.83596 342 GLU A C 1
ATOM 1403 O O . GLU A 1 228 ? 185.33709 168.74002 223.92412 1.000 32.18195 342 GLU A O 1
ATOM 1409 N N . GLU A 1 229 ? 185.74578 167.07520 222.46249 1.000 34.06641 343 GLU A N 1
ATOM 1410 C CA . GLU A 1 229 ? 185.06540 166.08238 223.28817 1.000 32.90804 343 GLU A CA 1
ATOM 1411 C C . GLU A 1 229 ? 185.76418 165.91284 224.62984 1.000 34.13477 343 GLU A C 1
ATOM 1412 O O . GLU A 1 229 ? 185.10938 165.84503 225.67666 1.000 30.83920 343 GLU A O 1
ATOM 1418 N N . LEU A 1 230 ? 187.09669 165.84331 224.61878 1.000 42.11531 344 LEU A N 1
ATOM 1419 C CA . LEU A 1 230 ? 187.84144 165.79393 225.87068 1.000 34.00701 344 LEU A CA 1
ATOM 1420 C C . LEU A 1 230 ? 187.72845 167.10488 226.63659 1.000 31.86956 344 LEU A C 1
ATOM 1421 O O . LEU A 1 230 ? 187.71963 167.09977 227.87313 1.000 29.20893 344 LEU A O 1
ATOM 1426 N N . LEU A 1 231 ? 187.63356 168.23212 225.92635 1.000 38.65828 345 LEU A N 1
ATOM 1427 C CA . LEU A 1 231 ? 187.50563 169.52279 226.59573 1.000 38.77097 345 LEU A CA 1
ATOM 1428 C C . LEU A 1 231 ? 186.15771 169.72291 227.28152 1.000 32.42695 345 LEU A C 1
ATOM 1429 O O . LEU A 1 231 ? 186.01326 170.68635 228.04184 1.000 35.69522 345 LEU A O 1
ATOM 1434 N N . GLU A 1 232 ? 185.17494 168.85667 227.03920 1.000 45.54855 346 GLU A N 1
ATOM 1435 C CA . GLU A 1 232 ? 183.82525 169.05395 227.55393 1.000 44.41838 346 GLU A CA 1
ATOM 1436 C C . GLU A 1 232 ? 183.47591 168.14897 228.72940 1.000 45.33626 346 GLU A C 1
ATOM 1437 O O . GLU A 1 232 ? 182.31079 168.11617 229.13683 1.000 47.98599 346 GLU A O 1
ATOM 1443 N N . ALA A 1 233 ? 184.43958 167.41762 229.28396 1.000 50.73950 347 ALA A N 1
ATOM 1444 C CA . ALA A 1 233 ? 184.19174 166.50949 230.39805 1.000 44.52960 347 ALA A CA 1
ATOM 1445 C C . ALA A 1 233 ? 185.02878 166.94366 231.59182 1.000 46.76908 347 ALA A C 1
ATOM 1446 O O . ALA A 1 233 ? 186.25991 166.99105 231.50485 1.000 52.58653 347 ALA A O 1
ATOM 1448 N N . ASP A 1 234 ? 184.36071 167.25164 232.70585 1.000 49.33234 348 ASP A N 1
ATOM 1449 C CA . ASP A 1 234 ? 185.07057 167.67924 233.90706 1.000 50.82494 348 ASP A CA 1
ATOM 1450 C C . ASP A 1 234 ? 185.76381 166.51137 234.59945 1.000 55.54844 348 ASP A C 1
ATOM 1451 O O . ASP A 1 234 ? 186.90877 166.64362 235.04764 1.000 56.66872 348 ASP A O 1
ATOM 1456 N N . ASP A 1 235 ? 185.08619 165.36463 234.69880 1.000 55.21684 349 ASP A N 1
ATOM 1457 C CA . ASP A 1 235 ? 185.68571 164.20194 235.34565 1.000 51.74035 349 ASP A CA 1
ATOM 1458 C C . ASP A 1 235 ? 186.89665 163.68889 234.57683 1.000 52.64707 349 ASP A C 1
ATOM 1459 O O . ASP A 1 235 ? 187.90084 163.30733 235.18929 1.000 51.84055 349 ASP A O 1
ATOM 1464 N N . ASP A 1 236 ? 186.82364 163.66947 233.24434 1.000 46.48154 350 ASP A N 1
ATOM 1465 C CA . ASP A 1 236 ? 187.96764 163.24893 232.44290 1.000 45.92868 350 ASP A CA 1
ATOM 1466 C C . ASP A 1 236 ? 189.14281 164.20610 232.60213 1.000 46.51897 350 ASP A C 1
ATOM 1467 O O . ASP A 1 236 ? 190.29750 163.76906 232.65873 1.000 45.19380 350 ASP A O 1
ATOM 1472 N N . LEU A 1 237 ? 188.86905 165.51173 232.66930 1.000 39.64476 351 LEU A N 1
ATOM 1473 C CA . LEU A 1 237 ? 189.93396 166.48019 232.91159 1.000 34.35056 351 LEU A CA 1
ATOM 1474 C C . LEU A 1 237 ? 190.55555 166.28462 234.28864 1.000 36.45187 351 LEU A C 1
ATOM 1475 O O . LEU A 1 237 ? 191.77607 166.40294 234.44797 1.000 43.65720 351 LEU A O 1
ATOM 1480 N N . ALA A 1 238 ? 189.73200 165.98746 235.29612 1.000 39.62023 352 ALA A N 1
ATOM 1481 C CA . ALA A 1 238 ? 190.24245 165.80674 236.64944 1.000 37.41327 352 ALA A CA 1
ATOM 1482 C C . ALA A 1 238 ? 191.00735 164.50098 236.81961 1.000 41.69163 352 ALA A C 1
ATOM 1483 O O . ALA A 1 238 ? 191.91176 164.43390 237.65868 1.000 39.23351 352 ALA A O 1
ATOM 1485 N N . ALA A 1 239 ? 190.67047 163.46932 236.05011 1.000 42.38099 353 ALA A N 1
ATOM 1486 C CA . ALA A 1 239 ? 191.30912 162.16706 236.18269 1.000 40.48129 353 ALA A CA 1
ATOM 1487 C C . ALA A 1 239 ? 192.65169 162.07652 235.46864 1.000 41.45031 353 ALA A C 1
ATOM 1488 O O . ALA A 1 239 ? 193.33261 161.05347 235.59485 1.000 45.86185 353 ALA A O 1
ATOM 1490 N N . MET A 1 240 ? 193.05157 163.10980 234.72657 1.000 37.64214 354 MET A N 1
ATOM 1491 C CA . MET A 1 240 ? 194.31468 163.06797 234.00053 1.000 37.92659 354 MET A CA 1
ATOM 1492 C C . MET A 1 240 ? 195.51039 163.47834 234.85039 1.000 36.40625 354 MET A C 1
ATOM 1493 O O . MET A 1 240 ? 196.64366 163.41513 234.36202 1.000 35.55849 354 MET A O 1
ATOM 1498 N N . TYR A 1 241 ? 195.29356 163.89618 236.09812 1.000 39.88583 355 TYR A N 1
ATOM 1499 C CA . TYR A 1 241 ? 196.39048 164.21950 237.01071 1.000 38.27458 355 TYR A CA 1
ATOM 1500 C C . TYR A 1 241 ? 196.93447 162.91421 237.58589 1.000 40.74851 355 TYR A C 1
ATOM 1501 O O . TYR A 1 241 ? 196.66160 162.52888 238.72533 1.000 44.79604 355 TYR A O 1
ATOM 1510 N N . LEU A 1 242 ? 197.72837 162.22106 236.76694 1.000 45.15432 356 LEU A N 1
ATOM 1511 C CA . LEU A 1 242 ? 198.25225 160.91670 237.15586 1.000 46.68426 356 LEU A CA 1
ATOM 1512 C C . LEU A 1 242 ? 199.34990 161.02257 238.20655 1.000 47.97162 356 LEU A C 1
ATOM 1513 O O . LEU A 1 242 ? 199.48230 160.12613 239.04690 1.000 46.20787 356 LEU A O 1
ATOM 1518 N N . THR A 1 243 ? 200.14678 162.09315 238.17157 1.000 54.44111 357 THR A N 1
ATOM 1519 C CA . THR A 1 243 ? 201.23771 162.23633 239.13118 1.000 55.55003 357 THR A CA 1
ATOM 1520 C C . THR A 1 243 ? 200.71250 162.40369 240.55230 1.000 58.75456 357 THR A C 1
ATOM 1521 O O . THR A 1 243 ? 201.25779 161.81684 241.49446 1.000 59.22894 357 THR A O 1
ATOM 1525 N N . GLU A 1 244 ? 199.65341 163.19739 240.72742 1.000 66.74044 358 GLU A N 1
ATOM 1526 C CA . GLU A 1 244 ? 199.11837 163.42634 242.06532 1.000 66.57943 358 GLU A CA 1
ATOM 1527 C C . GLU A 1 244 ? 198.41979 162.19002 242.61684 1.000 66.44288 358 GLU A C 1
ATOM 1528 O O . GLU A 1 244 ? 198.42293 161.97138 243.83364 1.000 68.55474 358 GLU A O 1
ATOM 1534 N N . LYS A 1 245 ? 197.81579 161.37520 241.74821 1.000 57.57198 359 LYS A N 1
ATOM 1535 C CA . LYS A 1 245 ? 197.12463 160.17701 242.21060 1.000 62.33796 359 LYS A CA 1
ATOM 1536 C C . LYS A 1 245 ? 198.08196 159.12218 242.75023 1.000 65.24557 359 LYS A C 1
ATOM 1537 O O . LYS A 1 245 ? 197.64022 158.20400 243.44916 1.000 65.37291 359 LYS A O 1
ATOM 1543 N N . THR A 1 246 ? 199.37550 159.22910 242.44564 1.000 68.77957 360 THR A N 1
ATOM 1544 C CA . THR A 1 246 ? 200.36298 158.31103 242.99687 1.000 68.66261 360 THR A CA 1
ATOM 1545 C C . THR A 1 246 ? 200.75680 158.65911 244.42584 1.000 71.46441 360 THR A C 1
ATOM 1546 O O . THR A 1 246 ? 201.40989 157.84470 245.08714 1.000 70.88994 360 THR A O 1
ATOM 1550 N N . HIS A 1 247 ? 200.37922 159.84167 244.91331 1.000 76.01384 361 HIS A N 1
ATOM 1551 C CA . HIS A 1 247 ? 200.65689 160.26363 246.28009 1.000 76.17490 361 HIS A CA 1
ATOM 1552 C C . HIS A 1 247 ? 199.38860 160.34806 247.12265 1.000 78.04020 361 HIS A C 1
ATOM 1553 O O . HIS A 1 247 ? 199.35375 161.09006 248.10992 1.000 78.44674 361 HIS A O 1
ATOM 1560 N N . ASP A 1 248 ? 198.34592 159.60433 246.74360 1.000 81.23583 362 ASP A N 1
ATOM 1561 C CA . ASP A 1 248 ? 197.05689 159.61621 247.43965 1.000 83.79036 362 ASP A CA 1
ATOM 1562 C C . ASP A 1 248 ? 196.45881 161.02079 247.48406 1.000 83.01354 362 ASP A C 1
ATOM 1563 O O . ASP A 1 248 ? 195.84698 161.42534 248.47475 1.000 83.80099 362 ASP A O 1
ATOM 1568 N N . LEU A 1 249 ? 196.63740 161.77103 246.39940 1.000 79.48440 363 LEU A N 1
ATOM 1569 C CA . LEU A 1 249 ? 196.07756 163.10947 246.25832 1.000 80.78950 363 LEU A CA 1
ATOM 1570 C C . LEU A 1 249 ? 195.15377 163.12628 245.04976 1.000 81.64916 363 LEU A C 1
ATOM 1571 O O . LEU A 1 249 ? 195.58453 162.82437 243.93155 1.000 81.79818 363 LEU A O 1
ATOM 1576 N N . TYR A 1 250 ? 193.89154 163.47822 245.27426 1.000 79.88769 364 TYR A N 1
ATOM 1577 C CA . TYR A 1 250 ? 192.89383 163.55610 244.21791 1.000 79.03841 364 TYR A CA 1
ATOM 1578 C C . TYR A 1 250 ? 192.46093 165.00338 244.03002 1.000 79.46758 364 TYR A C 1
ATOM 1579 O O . TYR A 1 250 ? 192.27256 165.73799 245.00506 1.000 80.27401 364 TYR A O 1
ATOM 1588 N N . ARG A 1 251 ? 192.30334 165.40650 242.76890 1.000 71.44173 365 ARG A N 1
ATOM 1589 C CA . ARG A 1 251 ? 192.07619 166.81281 242.45319 1.000 70.13400 365 ARG A CA 1
ATOM 1590 C C . ARG A 1 251 ? 190.61017 167.19875 242.62275 1.000 70.16494 365 ARG A C 1
ATOM 1591 O O . ARG A 1 251 ? 190.27588 168.07518 243.42726 1.000 70.66769 365 ARG A O 1
ATOM 1599 N N . GLY A 1 252 ? 189.72849 166.55765 241.87836 1.000 73.26963 366 GLY A N 1
ATOM 1600 C CA . GLY A 1 252 ? 188.32485 166.90734 241.91231 1.000 74.21729 366 GLY A CA 1
ATOM 1601 C C . GLY A 1 252 ? 187.88136 167.57024 240.61881 1.000 76.09079 366 GLY A C 1
ATOM 1602 O O . GLY A 1 252 ? 188.68304 168.15071 239.87429 1.000 78.07837 366 GLY A O 1
ATOM 1603 N N . GLU A 1 253 ? 186.57914 167.49361 240.35310 1.000 73.65399 367 GLU A N 1
ATOM 1604 C CA . GLU A 1 253 ? 185.97825 167.96000 239.10360 1.000 73.84695 367 GLU A CA 1
ATOM 1605 C C . GLU A 1 253 ? 185.90236 169.47616 238.98916 1.000 74.86500 367 GLU A C 1
ATOM 1606 O O . GLU A 1 253 ? 185.24824 169.94630 238.04790 1.000 75.94580 367 GLU A O 1
ATOM 1612 N N . ASP A 1 254 ? 186.51443 170.27046 239.86875 1.000 74.07063 368 ASP A N 1
ATOM 1613 C CA . ASP A 1 254 ? 186.40140 171.71872 239.78984 1.000 74.24980 368 ASP A CA 1
ATOM 1614 C C . ASP A 1 254 ? 187.73893 172.44704 239.75182 1.000 74.25972 368 ASP A C 1
ATOM 1615 O O . ASP A 1 254 ? 187.74590 173.68302 239.75216 1.000 75.12001 368 ASP A O 1
ATOM 1620 N N . ASP A 1 255 ? 188.86444 171.73203 239.72007 1.000 67.64203 369 ASP A N 1
ATOM 1621 C CA . ASP A 1 255 ? 190.19183 172.34839 239.65615 1.000 68.67014 369 ASP A CA 1
ATOM 1622 C C . ASP A 1 255 ? 190.98193 171.66901 238.53911 1.000 67.60221 369 ASP A C 1
ATOM 1623 O O . ASP A 1 255 ? 191.75228 170.73881 238.78910 1.000 69.75846 369 ASP A O 1
ATOM 1628 N N . HIS A 1 256 ? 190.79352 172.13893 237.30830 1.000 50.86932 370 HIS A N 1
ATOM 1629 C CA . HIS A 1 256 ? 191.47056 171.58066 236.13963 1.000 47.15232 370 HIS A CA 1
ATOM 1630 C C . HIS A 1 256 ? 191.93517 172.70092 235.21243 1.000 54.13506 370 HIS A C 1
ATOM 1631 O O . HIS A 1 256 ? 191.77529 172.63896 233.99300 1.000 60.64268 370 HIS A O 1
ATOM 1638 N N . THR A 1 257 ? 192.52759 173.74608 235.79397 1.000 49.05140 371 THR A N 1
ATOM 1639 C CA . THR A 1 257 ? 192.89978 174.92330 235.01251 1.000 48.30817 371 THR A CA 1
ATOM 1640 C C . THR A 1 257 ? 194.03723 174.62126 234.04031 1.000 53.84681 371 THR A C 1
ATOM 1641 O O . THR A 1 257 ? 193.98976 175.02500 232.87122 1.000 58.13076 371 THR A O 1
ATOM 1645 N N . GLU A 1 258 ? 195.07142 173.91515 234.50682 1.000 45.09348 372 GLU A N 1
ATOM 1646 C CA . GLU A 1 258 ? 196.27909 173.73750 233.70249 1.000 43.10703 372 GLU A CA 1
ATOM 1647 C C . GLU A 1 258 ? 195.98727 172.97178 232.41678 1.000 48.48033 372 GLU A C 1
ATOM 1648 O O . GLU A 1 258 ? 196.35308 173.41317 231.31992 1.000 48.11769 372 GLU A O 1
ATOM 1654 N N . VAL A 1 259 ? 195.32493 171.81840 232.53210 1.000 36.45139 373 VAL A N 1
ATOM 1655 C CA . VAL A 1 259 ? 195.05876 171.00214 231.35198 1.000 39.52152 373 VAL A CA 1
ATOM 1656 C C . VAL A 1 259 ? 194.08386 171.70494 230.41396 1.000 40.17002 373 VAL A C 1
ATOM 1657 O O . VAL A 1 259 ? 194.21112 171.60595 229.18653 1.000 41.50581 373 VAL A O 1
ATOM 1661 N N . GLU A 1 260 ? 193.11106 172.43486 230.96328 1.000 31.90887 374 GLU A N 1
ATOM 1662 C CA . GLU A 1 260 ? 192.16855 173.16864 230.12469 1.000 37.23546 374 GLU A CA 1
ATOM 1663 C C . GLU A 1 260 ? 192.88301 174.23811 229.30695 1.000 39.44030 374 GLU A C 1
ATOM 1664 O O . GLU A 1 260 ? 192.65062 174.37560 228.09727 1.000 43.60214 374 GLU A O 1
ATOM 1670 N N . LEU A 1 261 ? 193.76194 175.00680 229.95703 1.000 29.23998 375 LEU A N 1
ATOM 1671 C CA . LEU A 1 261 ? 194.52591 176.02593 229.24490 1.000 29.51623 375 LEU A CA 1
ATOM 1672 C C . LEU A 1 261 ? 195.45407 175.39742 228.21492 1.000 35.84363 375 LEU A C 1
ATOM 1673 O O . LEU A 1 261 ? 195.67484 175.96524 227.13887 1.000 40.80630 375 LEU A O 1
ATOM 1678 N N . LEU A 1 262 ? 196.01549 174.22824 228.53102 1.000 28.46797 376 LEU A N 1
ATOM 1679 C CA . LEU A 1 262 ? 196.87123 173.53829 227.57174 1.000 19.40821 376 LEU A CA 1
ATOM 1680 C C . LEU A 1 262 ? 196.08628 173.11585 226.33398 1.000 24.65774 376 LEU A C 1
ATOM 1681 O O . LEU A 1 262 ? 196.56798 173.26299 225.20521 1.000 30.94459 376 LEU A O 1
ATOM 1686 N N . LEU A 1 263 ? 194.87247 172.59287 226.52531 1.000 15.67548 377 LEU A N 1
ATOM 1687 C CA . LEU A 1 263 ? 194.10413 172.05126 225.40706 1.000 19.40483 377 LEU A CA 1
ATOM 1688 C C . LEU A 1 263 ? 193.44650 173.13284 224.55383 1.000 32.10279 377 LEU A C 1
ATOM 1689 O O . LEU A 1 263 ? 193.26978 172.93241 223.34223 1.000 37.52123 377 LEU A O 1
ATOM 1694 N N . GLU A 1 264 ? 193.06182 174.26335 225.15832 1.000 31.73418 378 GLU A N 1
ATOM 1695 C CA . GLU A 1 264 ? 192.33123 175.28593 224.41074 1.000 21.55063 378 GLU A CA 1
ATOM 1696 C C . GLU A 1 264 ? 193.16179 175.84874 223.26132 1.000 29.00337 378 GLU A C 1
ATOM 1697 O O . GLU A 1 264 ? 192.62827 176.13187 222.17940 1.000 36.01571 378 GLU A O 1
ATOM 1703 N N . SER A 1 265 ? 194.46687 176.02810 223.47925 1.000 17.69787 379 SER A N 1
ATOM 1704 C CA . SER A 1 265 ? 195.32276 176.60193 222.44484 1.000 23.27324 379 SER A CA 1
ATOM 1705 C C . SER A 1 265 ? 195.34470 175.72543 221.19824 1.000 27.80683 379 SER A C 1
ATOM 1706 O O . SER A 1 265 ? 195.17761 176.21550 220.07481 1.000 33.55283 379 SER A O 1
ATOM 1709 N N . TYR A 1 266 ? 195.53425 174.41706 221.37808 1.000 18.17686 380 TYR A N 1
ATOM 1710 C CA . TYR A 1 266 ? 195.55788 173.51886 220.22956 1.000 19.91575 380 TYR A CA 1
ATOM 1711 C C . TYR A 1 266 ? 194.17484 173.36314 219.61250 1.000 25.09651 380 TYR A C 1
ATOM 1712 O O . TYR A 1 266 ? 194.05972 173.16785 218.39457 1.000 35.28570 380 TYR A O 1
ATOM 1721 N N . HIS A 1 267 ? 193.11755 173.46506 220.42320 1.000 10.31629 381 HIS A N 1
ATOM 1722 C CA . HIS A 1 267 ? 191.76887 173.48045 219.86470 1.000 17.46698 381 HIS A CA 1
ATOM 1723 C C . HIS A 1 267 ? 191.59644 174.64631 218.89521 1.000 29.04322 381 HIS A C 1
ATOM 1724 O O . HIS A 1 267 ? 191.09371 174.47603 217.77633 1.000 37.66342 381 HIS A O 1
ATOM 1731 N N . LYS A 1 268 ? 192.03313 175.84062 219.30311 1.000 15.67415 382 LYS A N 1
ATOM 1732 C CA . LYS A 1 268 ? 191.93723 177.00208 218.42038 1.000 21.48313 382 LYS A CA 1
ATOM 1733 C C . LYS A 1 268 ? 192.84423 176.85247 217.20202 1.000 24.15166 382 LYS A C 1
ATOM 1734 O O . LYS A 1 268 ? 192.48563 177.27851 216.09357 1.000 34.14417 382 LYS A O 1
ATOM 1740 N N . LEU A 1 269 ? 194.02462 176.25377 217.38986 1.000 17.10608 383 LEU A N 1
ATOM 1741 C CA . LEU A 1 269 ? 194.92969 176.02937 216.26578 1.000 18.50748 383 LEU A CA 1
ATOM 1742 C C . LEU A 1 269 ? 194.28823 175.13809 215.20970 1.000 21.82814 383 LEU A C 1
ATOM 1743 O O . LEU A 1 269 ? 194.42139 175.39297 214.00688 1.000 32.57058 383 LEU A O 1
ATOM 1748 N N . CYS A 1 270 ? 193.59018 174.08523 215.63951 1.000 13.88889 384 CYS A N 1
ATOM 1749 C CA . CYS A 1 270 ? 192.88558 173.23076 214.68750 1.000 19.91133 384 CYS A CA 1
ATOM 1750 C C . CYS A 1 270 ? 191.69407 173.95094 214.06187 1.000 20.48074 384 CYS A C 1
ATOM 1751 O O . CYS A 1 270 ? 191.40845 173.77137 212.86833 1.000 25.77941 384 CYS A O 1
ATOM 1754 N N . ASP A 1 271 ? 190.99131 174.76695 214.85385 1.000 19.56784 385 ASP A N 1
ATOM 1755 C CA . ASP A 1 271 ? 189.83560 175.49337 214.33564 1.000 22.47568 385 ASP A CA 1
ATOM 1756 C C . ASP A 1 271 ? 190.23461 176.44895 213.21665 1.000 24.00014 385 ASP A C 1
ATOM 1757 O O . ASP A 1 271 ? 189.48630 176.63018 212.24758 1.000 24.31601 385 ASP A O 1
ATOM 1762 N N . GLU A 1 272 ? 191.40615 177.07866 213.33753 1.000 21.80406 386 GLU A N 1
ATOM 1763 C CA . GLU A 1 272 ? 191.85612 177.99515 212.29026 1.000 27.96033 386 GLU A CA 1
ATOM 1764 C C . GLU A 1 272 ? 192.03959 177.27340 210.95623 1.000 32.88681 386 GLU A C 1
ATOM 1765 O O . GLU A 1 272 ? 191.59947 177.76314 209.90492 1.000 37.96163 386 GLU A O 1
ATOM 1771 N N . VAL A 1 273 ? 192.68063 176.10270 210.98015 1.000 23.56150 387 VAL A N 1
ATOM 1772 C CA . VAL A 1 273 ? 192.87605 175.33392 209.75471 1.000 19.86761 387 VAL A CA 1
ATOM 1773 C C . VAL A 1 273 ? 191.53759 174.85713 209.20435 1.000 25.26003 387 VAL A C 1
ATOM 1774 O O . VAL A 1 273 ? 191.33128 174.81284 207.98291 1.000 32.79350 387 VAL A O 1
ATOM 1778 N N . VAL A 1 274 ? 190.60740 174.49347 210.09260 1.000 20.49243 388 VAL A N 1
ATOM 1779 C CA . VAL A 1 274 ? 189.27465 174.09675 209.64128 1.000 19.22268 388 VAL A CA 1
ATOM 1780 C C . VAL A 1 274 ? 188.60338 175.24176 208.89029 1.000 27.13981 388 VAL A C 1
ATOM 1781 O O . VAL A 1 274 ? 188.01167 175.04413 207.81923 1.000 33.78158 388 VAL A O 1
ATOM 1785 N N . GLN A 1 275 ? 188.68854 176.45714 209.43749 1.000 28.50044 389 GLN A N 1
ATOM 1786 C CA . GLN A 1 275 ? 188.08127 177.61101 208.77817 1.000 24.17926 389 GLN A CA 1
ATOM 1787 C C . GLN A 1 275 ? 188.73436 177.88810 207.42850 1.000 20.31352 389 GLN A C 1
ATOM 1788 O O . GLN A 1 275 ? 188.04690 178.21451 206.45078 1.000 31.19387 389 GLN A O 1
ATOM 1794 N N . GLU A 1 276 ? 190.06338 177.77284 207.35728 1.000 25.30515 390 GLU A N 1
ATOM 1795 C CA . GLU A 1 276 ? 190.74901 177.98421 206.08361 1.000 25.87344 390 GLU A CA 1
ATOM 1796 C C . GLU A 1 276 ? 190.29626 176.97212 205.03420 1.000 30.47051 390 GLU A C 1
ATOM 1797 O O . GLU A 1 276 ? 190.03771 177.33318 203.87545 1.000 33.32576 390 GLU A O 1
ATOM 1803 N N . ALA A 1 277 ? 190.18916 175.69843 205.42361 1.000 23.58147 391 ALA A N 1
ATOM 1804 C CA . ALA A 1 277 ? 189.72706 174.67686 204.48844 1.000 16.01289 391 ALA A CA 1
ATOM 1805 C C . ALA A 1 277 ? 188.29592 174.94544 204.03679 1.000 20.99294 391 ALA A C 1
ATOM 1806 O O . ALA A 1 277 ? 187.96344 174.75681 202.85886 1.000 30.17177 391 ALA A O 1
ATOM 1808 N N . SER A 1 278 ? 187.43498 175.38504 204.95891 1.000 18.16481 392 SER A N 1
ATOM 1809 C CA . SER A 1 278 ? 186.05969 175.70705 204.58881 1.000 19.39273 392 SER A CA 1
ATOM 1810 C C . SER A 1 278 ? 186.01280 176.84993 203.58087 1.000 27.39731 392 SER A C 1
ATOM 1811 O O . SER A 1 278 ? 185.23887 176.80777 202.61421 1.000 34.35348 392 SER A O 1
ATOM 1814 N N . ASN A 1 279 ? 186.83522 177.88133 203.79182 1.000 22.68810 393 ASN A N 1
ATOM 1815 C CA . ASN A 1 279 ? 186.88990 178.99066 202.84336 1.000 18.67865 393 ASN A CA 1
ATOM 1816 C C . ASN A 1 279 ? 187.34787 178.51900 201.46777 1.000 24.23252 393 ASN A C 1
ATOM 1817 O O . ASN A 1 279 ? 186.79126 178.93280 200.44018 1.000 30.67685 393 ASN A O 1
ATOM 1822 N N . LEU A 1 280 ? 188.36499 177.65327 201.42867 1.000 27.46887 394 LEU A N 1
ATOM 1823 C CA . LEU A 1 280 ? 188.83689 177.13201 200.14743 1.000 26.35480 394 LEU A CA 1
ATOM 1824 C C . LEU A 1 280 ? 187.74457 176.33764 199.43594 1.000 23.88128 394 LEU A C 1
ATOM 1825 O O . LEU A 1 280 ? 187.56014 176.46684 198.21628 1.000 28.12191 394 LEU A O 1
ATOM 1830 N N . VAL A 1 281 ? 187.00883 175.51176 200.18420 1.000 29.46378 395 VAL A N 1
ATOM 1831 C CA . VAL A 1 281 ? 185.92846 174.72505 199.59070 1.000 29.76795 395 VAL A CA 1
ATOM 1832 C C . VAL A 1 281 ? 184.85204 175.64308 199.02092 1.000 27.48024 395 VAL A C 1
ATOM 1833 O O . VAL A 1 281 ? 184.32803 175.41187 197.92225 1.000 30.58443 395 VAL A O 1
ATOM 1837 N N . SER A 1 282 ? 184.50350 176.69837 199.76360 1.000 27.25505 396 SER A N 1
ATOM 1838 C CA . SER A 1 282 ? 183.49967 177.64212 199.27731 1.000 31.02684 396 SER A CA 1
ATOM 1839 C C . SER A 1 282 ? 183.95721 178.32513 197.99288 1.000 33.26467 396 SER A C 1
ATOM 1840 O O . SER A 1 282 ? 183.16534 178.50236 197.05555 1.000 32.70096 396 SER A O 1
ATOM 1843 N N . SER A 1 283 ? 185.23286 178.71898 197.93279 1.000 35.77474 397 SER A N 1
ATOM 1844 C CA . SER A 1 283 ? 185.75426 179.33946 196.71726 1.000 30.63522 397 SER A CA 1
ATOM 1845 C C . SER A 1 283 ? 185.67637 178.38327 195.53151 1.000 39.12813 397 SER A C 1
ATOM 1846 O O . SER A 1 283 ? 185.29098 178.78225 194.42231 1.000 44.04066 397 SER A O 1
ATOM 1849 N N . ILE A 1 284 ? 186.03874 177.11529 195.74774 1.000 39.97350 398 ILE A N 1
ATOM 1850 C CA . ILE A 1 284 ? 185.96718 176.12874 194.67053 1.000 34.55271 398 ILE A CA 1
ATOM 1851 C C . ILE A 1 284 ? 184.53111 175.97156 194.18234 1.000 35.10472 398 ILE A C 1
ATOM 1852 O O . ILE A 1 284 ? 184.26970 175.91703 192.97054 1.000 36.42083 398 ILE A O 1
ATOM 1857 N N . ARG A 1 285 ? 183.57921 175.88931 195.11702 1.000 46.25192 399 ARG A N 1
ATOM 1858 C CA . ARG A 1 285 ? 182.17791 175.73589 194.73439 1.000 45.37187 399 ARG A CA 1
ATOM 1859 C C . ARG A 1 285 ? 181.69110 176.92743 193.91830 1.000 50.29087 399 ARG A C 1
ATOM 1860 O O . ARG A 1 285 ? 180.99485 176.75586 192.90801 1.000 56.32174 399 ARG A O 1
ATOM 1868 N N . ASN A 1 286 ? 182.04266 178.14482 194.34339 1.000 50.33568 400 ASN A N 1
ATOM 1869 C CA . ASN A 1 286 ? 181.62953 179.32970 193.59536 1.000 48.66589 400 ASN A CA 1
ATOM 1870 C C . ASN A 1 286 ? 182.22052 179.33123 192.18983 1.000 49.13977 400 ASN A C 1
ATOM 1871 O O . ASN A 1 286 ? 181.52374 179.64282 191.21284 1.000 50.23910 400 ASN A O 1
ATOM 1876 N N . THR A 1 287 ? 183.50333 178.97687 192.06559 1.000 51.57855 401 THR A N 1
ATOM 1877 C CA . THR A 1 287 ? 184.13064 178.94854 190.74680 1.000 49.83542 401 THR A CA 1
ATOM 1878 C C . THR A 1 287 ? 183.44896 177.93811 189.82994 1.000 50.62382 401 THR A C 1
ATOM 1879 O O . THR A 1 287 ? 183.20279 178.22379 188.64847 1.000 53.21859 401 THR A O 1
ATOM 1883 N N . GLU A 1 288 ? 183.14069 176.74824 190.35441 1.000 58.60471 402 GLU A N 1
ATOM 1884 C CA . GLU A 1 288 ? 182.46078 175.74059 189.54360 1.000 57.18631 402 GLU A CA 1
ATOM 1885 C C . GLU A 1 288 ? 181.08205 176.22394 189.10703 1.000 58.78191 402 GLU A C 1
ATOM 1886 O O . GLU A 1 288 ? 180.70514 176.09774 187.93195 1.000 61.70258 402 GLU A O 1
ATOM 1892 N N . GLU A 1 289 ? 180.31134 176.78217 190.04584 1.000 64.83315 403 GLU A N 1
ATOM 1893 C CA . GLU A 1 289 ? 178.97453 177.26038 189.71680 1.000 63.03898 403 GLU A CA 1
ATOM 1894 C C . GLU A 1 289 ? 178.99943 178.40968 188.71970 1.000 62.53872 403 GLU A C 1
ATOM 1895 O O . GLU A 1 289 ? 178.01985 178.60051 187.99140 1.000 62.95336 403 GLU A O 1
ATOM 1901 N N . ILE A 1 290 ? 180.08854 179.17718 188.66748 1.000 60.65796 404 ILE A N 1
ATOM 1902 C CA . ILE A 1 290 ? 180.15883 180.25963 187.69043 1.000 57.32477 404 ILE A CA 1
ATOM 1903 C C . ILE A 1 290 ? 180.56983 179.73699 186.31639 1.000 59.43194 404 ILE A C 1
ATOM 1904 O O . ILE A 1 290 ? 179.99653 180.13582 185.29336 1.000 60.94483 404 ILE A O 1
ATOM 1909 N N . ILE A 1 291 ? 181.56254 178.84334 186.25899 1.000 60.42331 405 ILE A N 1
ATOM 1910 C CA . ILE A 1 291 ? 181.98982 178.33926 184.95414 1.000 59.55156 405 ILE A CA 1
ATOM 1911 C C . ILE A 1 291 ? 180.88698 177.50548 184.30700 1.000 55.92559 405 ILE A C 1
ATOM 1912 O O . ILE A 1 291 ? 180.77327 177.46095 183.06836 1.000 52.21166 405 ILE A O 1
ATOM 1917 N N . ARG A 1 292 ? 180.04587 176.85269 185.12089 1.000 60.70227 406 ARG A N 1
ATOM 1918 C CA . ARG A 1 292 ? 178.93360 176.08812 184.56509 1.000 61.26296 406 ARG A CA 1
ATOM 1919 C C . ARG A 1 292 ? 178.00843 176.96652 183.73264 1.000 60.37380 406 ARG A C 1
ATOM 1920 O O . ARG A 1 292 ? 177.54274 176.54331 182.66820 1.000 57.13795 406 ARG A O 1
ATOM 1928 N N . ALA A 1 293 ? 177.73394 178.18682 184.19415 1.000 60.55548 407 ALA A N 1
ATOM 1929 C CA . ALA A 1 293 ? 176.92237 179.12455 183.42954 1.000 57.99196 407 ALA A CA 1
ATOM 1930 C C . ALA A 1 293 ? 177.71358 179.81802 182.33115 1.000 55.58517 407 ALA A C 1
ATOM 1931 O O . ALA A 1 293 ? 177.13130 180.20774 181.31207 1.000 54.32107 407 ALA A O 1
ATOM 1933 N N . ILE A 1 294 ? 179.02538 179.98424 182.52097 1.000 58.54096 408 ILE A N 1
ATOM 1934 C CA . ILE A 1 294 ? 179.86368 180.57275 181.47713 1.000 54.53225 408 ILE A CA 1
ATOM 1935 C C . ILE A 1 294 ? 179.81767 179.72347 180.21087 1.000 58.15300 408 ILE A C 1
ATOM 1936 O O . ILE A 1 294 ? 179.79108 180.25013 179.08752 1.000 55.78624 408 ILE A O 1
ATOM 1941 N N . LEU A 1 295 ? 179.81497 178.39672 180.37137 1.000 57.15043 409 LEU A N 1
ATOM 1942 C CA . LEU A 1 295 ? 179.74873 177.51230 179.20673 1.000 51.21626 409 LEU A CA 1
ATOM 1943 C C . LEU A 1 295 ? 178.49820 177.78230 178.36984 1.000 50.59972 409 LEU A C 1
ATOM 1944 O O . LEU A 1 295 ? 178.57817 177.98887 177.14846 1.000 53.59847 409 LEU A O 1
ATOM 1949 N N . ASP A 1 296 ? 177.32868 177.78535 179.01475 1.000 52.47269 410 ASP A N 1
ATOM 1950 C CA . ASP A 1 296 ? 176.08610 178.03710 178.29393 1.000 48.48312 410 ASP A CA 1
ATOM 1951 C C . ASP A 1 296 ? 176.02291 179.46309 177.76573 1.000 48.94534 410 ASP A C 1
ATOM 1952 O O . ASP A 1 296 ? 175.38677 179.71253 176.73540 1.000 46.10667 410 ASP A O 1
ATOM 1957 N N . ALA A 1 297 ? 176.66732 180.40838 178.45339 1.000 48.41698 411 ALA A N 1
ATOM 1958 C CA . ALA A 1 297 ? 176.69999 181.77972 177.96004 1.000 46.77674 411 ALA A CA 1
ATOM 1959 C C . ALA A 1 297 ? 177.47530 181.87973 176.65286 1.000 47.03292 411 ALA A C 1
ATOM 1960 O O . ALA A 1 297 ? 177.05982 182.59433 175.73326 1.000 49.23825 411 ALA A O 1
ATOM 1962 N N . ASN A 1 298 ? 178.60296 181.17600 176.54804 1.000 53.57275 412 ASN A N 1
ATOM 1963 C CA . ASN A 1 298 ? 179.41024 181.26313 175.33586 1.000 48.60301 412 ASN A CA 1
ATOM 1964 C C . ASN A 1 298 ? 178.93585 180.33229 174.22403 1.000 50.51095 412 ASN A C 1
ATOM 1965 O O . ASN A 1 298 ? 179.35270 180.51034 173.07434 1.000 47.01572 412 ASN A O 1
ATOM 1970 N N . ARG A 1 299 ? 178.07923 179.35254 174.52697 1.000 46.46565 413 ARG A N 1
ATOM 1971 C CA . ARG A 1 299 ? 177.54151 178.50265 173.46267 1.000 38.94220 413 ARG A CA 1
ATOM 1972 C C . ARG A 1 299 ? 176.56706 179.26745 172.56372 1.000 43.76455 413 ARG A C 1
ATOM 1973 O O . ARG A 1 299 ? 176.50228 179.02408 171.34584 1.000 43.73138 413 ARG A O 1
ATOM 1981 N N . ASN A 1 300 ? 175.80504 180.19875 173.14466 1.000 47.38912 414 ASN A N 1
ATOM 1982 C CA . ASN A 1 300 ? 174.78984 180.91623 172.38043 1.000 36.05929 414 ASN A CA 1
ATOM 1983 C C . ASN A 1 300 ? 175.39865 181.75604 171.26486 1.000 33.03934 414 ASN A C 1
ATOM 1984 O O . ASN A 1 300 ? 174.72820 182.02131 170.26239 1.000 41.30044 414 ASN A O 1
ATOM 1989 N N . SER A 1 301 ? 176.66038 182.16992 171.40605 1.000 31.65124 415 SER A N 1
ATOM 1990 C CA . SER A 1 301 ? 177.30150 182.93753 170.34222 1.000 34.37235 415 SER A CA 1
ATOM 1991 C C . SER A 1 301 ? 177.42131 182.11731 169.06259 1.000 34.46307 415 SER A C 1
ATOM 1992 O O . SER A 1 301 ? 177.04407 182.58424 167.98129 1.000 37.40251 415 SER A O 1
ATOM 1995 N N . LEU A 1 302 ? 177.92994 180.88734 169.16662 1.000 34.37861 416 LEU A N 1
ATOM 1996 C CA . LEU A 1 302 ? 177.99489 180.01222 168.00017 1.000 35.99471 416 LEU A CA 1
ATOM 1997 C C . LEU A 1 302 ? 176.59941 179.63663 167.51714 1.000 30.88986 416 LEU A C 1
ATOM 1998 O O . LEU A 1 302 ? 176.35520 179.54758 166.30250 1.000 39.06512 416 LEU A O 1
ATOM 2003 N N . MET A 1 303 ? 175.67227 179.40458 168.45497 1.000 33.41851 417 MET A N 1
ATOM 2004 C CA . MET A 1 303 ? 174.30551 179.07104 168.05921 1.000 29.95751 417 MET A CA 1
ATOM 2005 C C . MET A 1 303 ? 173.68847 180.17467 167.20640 1.000 26.48835 417 MET A C 1
ATOM 2006 O O . MET A 1 303 ? 172.97234 179.89465 166.23789 1.000 32.48735 417 MET A O 1
ATOM 2011 N N . LEU A 1 304 ? 173.95490 181.43570 167.55091 1.000 25.91578 418 LEU A N 1
ATOM 2012 C CA . LEU A 1 304 ? 173.44896 182.55538 166.76539 1.000 25.23702 418 LEU A CA 1
ATOM 2013 C C . LEU A 1 304 ? 174.23628 182.75340 165.47581 1.000 29.04986 418 LEU A C 1
ATOM 2014 O O . LEU A 1 304 ? 173.66022 183.15921 164.45965 1.000 34.04482 418 LEU A O 1
ATOM 2019 N N . LEU A 1 305 ? 175.54248 182.47423 165.49410 1.000 27.84153 419 LEU A N 1
ATOM 2020 C CA . LEU A 1 305 ? 176.35202 182.65129 164.29310 1.000 22.69306 419 LEU A CA 1
ATOM 2021 C C . LEU A 1 305 ? 175.96751 181.66458 163.19745 1.000 28.45234 419 LEU A C 1
ATOM 2022 O O . LEU A 1 305 ? 176.07464 181.99096 162.00968 1.000 31.39476 419 LEU A O 1
ATOM 2027 N N . ASP A 1 306 ? 175.52429 180.45998 163.56969 1.000 30.94174 420 ASP A N 1
ATOM 2028 C CA . ASP A 1 306 ? 175.15486 179.47201 162.55459 1.000 21.50763 420 ASP A CA 1
ATOM 2029 C C . ASP A 1 306 ? 173.96699 179.92849 161.70590 1.000 26.66308 420 ASP A C 1
ATOM 2030 O O . ASP A 1 306 ? 173.86963 179.56543 160.52284 1.000 32.74721 420 ASP A O 1
ATOM 2035 N N . LEU A 1 307 ? 173.06038 180.72144 162.28427 1.000 23.64667 421 LEU A N 1
ATOM 2036 C CA . LEU A 1 307 ? 171.84591 181.10813 161.57215 1.000 20.12297 421 LEU A CA 1
ATOM 2037 C C . LEU A 1 307 ? 172.13769 182.02475 160.38969 1.000 24.93085 421 LEU A C 1
ATOM 2038 O O . LEU A 1 307 ? 171.42604 181.97126 159.38100 1.000 34.35961 421 LEU A O 1
ATOM 2043 N N . LYS A 1 308 ? 173.16378 182.87277 160.48930 1.000 22.69398 422 LYS A N 1
ATOM 2044 C CA . LYS A 1 308 ? 173.51610 183.72868 159.35978 1.000 21.53873 422 LYS A CA 1
ATOM 2045 C C . LYS A 1 308 ? 173.98156 182.90236 158.16633 1.000 27.60976 422 LYS A C 1
ATOM 2046 O O . LYS A 1 308 ? 173.59279 183.17379 157.02259 1.000 34.42941 422 LYS A O 1
ATOM 2052 N N . PHE A 1 309 ? 174.80725 181.88347 158.41492 1.000 23.28874 423 PHE A N 1
ATOM 2053 C CA . PHE A 1 309 ? 175.21627 180.98399 157.34200 1.000 20.74235 423 PHE A CA 1
ATOM 2054 C C . PHE A 1 309 ? 174.02290 180.22093 156.78196 1.000 19.75557 423 PHE A C 1
ATOM 2055 O O . PHE A 1 309 ? 173.93815 179.98837 155.56918 1.000 23.73558 423 PHE A O 1
ATOM 2063 N N . SER A 1 310 ? 173.09171 179.81697 157.65133 1.000 16.04421 424 SER A N 1
ATOM 2064 C CA . SER A 1 310 ? 171.88745 179.14476 157.16735 1.000 15.69146 424 SER A CA 1
ATOM 2065 C C . SER A 1 310 ? 171.08484 180.04903 156.23515 1.000 21.74732 424 SER A C 1
ATOM 2066 O O . SER A 1 310 ? 170.60971 179.60708 155.18054 1.000 34.72390 424 SER A O 1
ATOM 2069 N N . ILE A 1 311 ? 170.93165 181.32203 156.60586 1.000 16.15411 425 ILE A N 1
ATOM 2070 C CA . ILE A 1 311 ? 170.19175 182.26714 155.77161 1.000 19.93277 425 ILE A CA 1
ATOM 2071 C C . ILE A 1 311 ? 170.91404 182.49283 154.44840 1.000 21.68936 425 ILE A C 1
ATOM 2072 O O . ILE A 1 311 ? 170.28366 182.59304 153.38663 1.000 29.63914 425 ILE A O 1
ATOM 2077 N N . GLY A 1 312 ? 172.24506 182.58312 154.48939 1.000 16.41573 426 GLY A N 1
ATOM 2078 C CA . GLY A 1 312 ? 173.00091 182.73071 153.25495 1.000 10.47605 426 GLY A CA 1
ATOM 2079 C C . GLY A 1 312 ? 172.82983 181.54757 152.32017 1.000 20.36159 426 GLY A C 1
ATOM 2080 O O . GLY A 1 312 ? 172.66067 181.71783 151.10790 1.000 27.59304 426 GLY A O 1
ATOM 2081 N N . THR A 1 313 ? 172.86804 180.33083 152.87101 1.000 18.88217 427 THR A N 1
ATOM 2082 C CA . THR A 1 313 ? 172.65146 179.14292 152.05003 1.000 18.80656 427 THR A CA 1
ATOM 2083 C C . THR A 1 313 ? 171.23985 179.11854 151.47663 1.000 15.38969 427 THR A C 1
ATOM 2084 O O . THR A 1 313 ? 171.03855 178.72723 150.32059 1.000 18.80506 427 THR A O 1
ATOM 2088 N N . LEU A 1 314 ? 170.24803 179.53014 152.27144 1.000 8.71673 428 LEU A N 1
ATOM 2089 C CA . LEU A 1 314 ? 168.87706 179.58493 151.77135 1.000 12.69905 428 LEU A CA 1
ATOM 2090 C C . LEU A 1 314 ? 168.75086 180.56896 150.61357 1.000 21.57819 428 LEU A C 1
ATOM 2091 O O . LEU A 1 314 ? 168.10305 180.27178 149.60157 1.000 25.61137 428 LEU A O 1
ATOM 2096 N N . GLY A 1 315 ? 169.37091 181.74403 150.74115 1.000 11.97573 429 GLY A N 1
ATOM 2097 C CA . GLY A 1 315 ? 169.33653 182.70891 149.65213 1.000 1.87721 429 GLY A CA 1
ATOM 2098 C C . GLY A 1 315 ? 170.03399 182.20623 148.40187 1.000 15.05478 429 GLY A C 1
ATOM 2099 O O . GLY A 1 315 ? 169.54650 182.40023 147.28200 1.000 20.53512 429 GLY A O 1
ATOM 2100 N N . LEU A 1 316 ? 171.18802 181.55563 148.57375 1.000 25.59643 430 LEU A N 1
ATOM 2101 C CA . LEU A 1 316 ? 171.89712 181.00322 147.42395 1.000 17.63627 430 LEU A CA 1
ATOM 2102 C C . LEU A 1 316 ? 171.07274 179.92463 146.73151 1.000 18.69958 430 LEU A C 1
ATOM 2103 O O . LEU A 1 316 ? 171.04272 179.85499 145.49821 1.000 15.03428 430 LEU A O 1
ATOM 2108 N N . ALA A 1 317 ? 170.39557 179.07381 147.50696 1.000 14.28016 431 ALA A N 1
ATOM 2109 C CA . ALA A 1 317 ? 169.53498 178.05644 146.91003 1.000 10.96670 431 ALA A CA 1
ATOM 2110 C C . ALA A 1 317 ? 168.36131 178.68886 146.17183 1.000 15.99934 431 ALA A C 1
ATOM 2111 O O . ALA A 1 317 ? 167.97668 178.22683 145.08892 1.000 20.33356 431 ALA A O 1
ATOM 2113 N N . MET A 1 318 ? 167.77938 179.74663 146.74385 1.000 18.54913 432 MET A N 1
ATOM 2114 C CA . MET A 1 318 ? 166.68426 180.44128 146.07435 1.000 14.30065 432 MET A CA 1
ATOM 2115 C C . MET A 1 318 ? 167.13535 181.02229 144.74103 1.000 12.79146 432 MET A C 1
ATOM 2116 O O . MET A 1 318 ? 166.41123 180.94074 143.74188 1.000 21.74060 432 MET A O 1
ATOM 2121 N N . GLY A 1 319 ? 168.32895 181.61614 144.70672 1.000 24.64293 433 GLY A N 1
ATOM 2122 C CA . GLY A 1 319 ? 168.85057 182.12228 143.44586 1.000 13.63398 433 GLY A CA 1
ATOM 2123 C C . GLY A 1 319 ? 169.15706 181.01730 142.45035 1.000 17.93902 433 GLY A C 1
ATOM 2124 O O . GLY A 1 319 ? 168.87660 181.14818 141.25333 1.000 11.05170 433 GLY A O 1
ATOM 2125 N N . THR A 1 320 ? 169.73011 179.91065 142.93155 1.000 25.46852 434 THR A N 1
ATOM 2126 C CA . THR A 1 320 ? 170.09431 178.80692 142.05042 1.000 9.00621 434 THR A CA 1
ATOM 2127 C C . THR A 1 320 ? 168.86743 178.14065 141.44196 1.000 15.66328 434 THR A C 1
ATOM 2128 O O . THR A 1 320 ? 168.93579 177.63749 140.31597 1.000 14.55093 434 THR A O 1
ATOM 2132 N N . PHE A 1 321 ? 167.74328 178.12459 142.16200 1.000 19.45763 435 PHE A N 1
ATOM 2133 C CA . PHE A 1 321 ? 166.52151 177.55254 141.60063 1.000 9.31680 435 PHE A CA 1
ATOM 2134 C C . PHE A 1 321 ? 166.10205 178.28976 140.33218 1.000 18.45181 435 PHE A C 1
ATOM 2135 O O . PHE A 1 321 ? 165.84447 177.66965 139.29194 1.000 15.21199 435 PHE A O 1
ATOM 2143 N N . LEU A 1 322 ? 166.04839 179.62252 140.39302 1.000 20.72364 436 LEU A N 1
ATOM 2144 C CA . LEU A 1 322 ? 165.68564 180.39252 139.20879 1.000 10.99767 436 LEU A CA 1
ATOM 2145 C C . LEU A 1 322 ? 166.78242 180.34242 138.15394 1.000 14.26942 436 LEU A C 1
ATOM 2146 O O . LEU A 1 322 ? 166.48472 180.37969 136.95461 1.000 9.95605 436 LEU A O 1
ATOM 2151 N N . ALA A 1 323 ? 168.04894 180.25617 138.57267 1.000 23.42003 437 ALA A N 1
ATOM 2152 C CA . ALA A 1 323 ? 169.12883 180.12072 137.60018 1.000 14.20413 437 ALA A CA 1
ATOM 2153 C C . ALA A 1 323 ? 169.00650 178.82837 136.80252 1.000 17.64683 437 ALA A C 1
ATOM 2154 O O . ALA A 1 323 ? 169.26666 178.81751 135.59413 1.000 22.32464 437 ALA A O 1
ATOM 2156 N N . GLY A 1 324 ? 168.61426 177.73250 137.45798 1.000 20.16062 438 GLY A N 1
ATOM 2157 C CA . GLY A 1 324 ? 168.46788 176.45846 136.77739 1.000 6.01527 438 GLY A CA 1
ATOM 2158 C C . GLY A 1 324 ? 167.13011 176.24913 136.10345 1.000 6.89602 438 GLY A C 1
ATOM 2159 O O . GLY A 1 324 ? 166.99741 175.32323 135.29679 1.000 10.92492 438 GLY A O 1
ATOM 2160 N N . LEU A 1 325 ? 166.13101 177.07599 136.42620 1.000 26.36101 439 LEU A N 1
ATOM 2161 C CA . LEU A 1 325 ? 164.84837 176.98023 135.73260 1.000 18.07785 439 LEU A CA 1
ATOM 2162 C C . LEU A 1 325 ? 164.99884 177.24021 134.23794 1.000 8.71451 439 LEU A C 1
ATOM 2163 O O . LEU A 1 325 ? 164.32791 176.60086 133.41954 1.000 12.87045 439 LEU A O 1
ATOM 2168 N N . TYR A 1 326 ? 165.86698 178.17572 133.86171 1.000 11.70567 440 TYR A N 1
ATOM 2169 C CA . TYR A 1 326 ? 166.07308 178.52219 132.46171 1.000 12.98224 440 TYR A CA 1
ATOM 2170 C C . TYR A 1 326 ? 167.08018 177.61967 131.76192 1.000 20.79137 440 TYR A C 1
ATOM 2171 O O . TYR A 1 326 ? 167.32019 177.79857 130.56343 1.000 19.25905 440 TYR A O 1
ATOM 2180 N N . GLY A 1 327 ? 167.66984 176.66209 132.47000 1.000 16.44350 441 GLY A N 1
ATOM 2181 C CA . GLY A 1 327 ? 168.57551 175.71059 131.86751 1.000 0.00000 441 GLY A CA 1
ATOM 2182 C C . GLY A 1 327 ? 167.92282 174.47172 131.30437 1.000 6.66296 441 GLY A C 1
ATOM 2183 O O . GLY A 1 327 ? 168.61945 173.60195 130.77273 1.000 15.86433 441 GLY A O 1
ATOM 2184 N N . MET A 1 328 ? 166.60136 174.35924 131.40796 1.000 11.78529 442 MET A N 1
ATOM 2185 C CA . MET A 1 328 ? 165.90005 173.20028 130.87526 1.000 10.18567 442 MET A CA 1
ATOM 2186 C C . MET A 1 328 ? 165.84920 173.25659 129.35411 1.000 17.15769 442 MET A C 1
ATOM 2187 O O . MET A 1 328 ? 165.83942 174.33515 128.75464 1.000 26.60977 442 MET A O 1
ATOM 2192 N N . ASN A 1 329 ? 165.81566 172.07980 128.72774 1.000 14.71350 443 ASN A N 1
ATOM 2193 C CA . ASN A 1 329 ? 165.74966 171.97549 127.27017 1.000 9.91719 443 ASN A CA 1
ATOM 2194 C C . ASN A 1 329 ? 164.29306 172.10278 126.82050 1.000 17.53739 443 ASN A C 1
ATOM 2195 O O . ASN A 1 329 ? 163.65410 171.15499 126.35902 1.000 16.51297 443 ASN A O 1
ATOM 2200 N N . LEU A 1 330 ? 163.76808 173.31619 126.96979 1.000 18.55529 444 LEU A N 1
ATOM 2201 C CA . LEU A 1 330 ? 162.39575 173.63045 126.59488 1.000 12.24596 444 LEU A CA 1
ATOM 2202 C C . LEU A 1 330 ? 162.40202 174.95709 125.84262 1.000 28.32862 444 LEU A C 1
ATOM 2203 O O . LEU A 1 330 ? 163.46005 175.50510 125.51850 1.000 34.51552 444 LEU A O 1
ATOM 2208 N N . GLU A 1 331 ? 161.20976 175.47878 125.56239 1.000 34.18913 445 GLU A N 1
ATOM 2209 C CA . GLU A 1 331 ? 161.04750 176.72901 124.82786 1.000 33.16176 445 GLU A CA 1
ATOM 2210 C C . GLU A 1 331 ? 160.83051 177.85991 125.82728 1.000 36.45884 445 GLU A C 1
ATOM 2211 O O . GLU A 1 331 ? 159.82418 177.88039 126.54342 1.000 43.54517 445 GLU A O 1
ATOM 2217 N N . ASN A 1 332 ? 161.77578 178.79988 125.87300 1.000 41.96880 446 ASN A N 1
ATOM 2218 C CA . ASN A 1 332 ? 161.68953 179.94811 126.76303 1.000 39.72344 446 ASN A CA 1
ATOM 2219 C C . ASN A 1 332 ? 161.28686 181.23485 126.05674 1.000 45.61733 446 ASN A C 1
ATOM 2220 O O . ASN A 1 332 ? 161.04459 182.24015 126.73428 1.000 46.95363 446 ASN A O 1
ATOM 2225 N N . PHE A 1 333 ? 161.22682 181.23513 124.72453 1.000 48.03229 447 PHE A N 1
ATOM 2226 C CA . PHE A 1 333 ? 160.77512 182.33553 123.87549 1.000 42.99605 447 PHE A CA 1
ATOM 2227 C C . PHE A 1 333 ? 161.70351 183.54468 123.90211 1.000 44.30735 447 PHE A C 1
ATOM 2228 O O . PHE A 1 333 ? 161.44719 184.51423 123.17745 1.000 52.42502 447 PHE A O 1
ATOM 2236 N N . ILE A 1 334 ? 162.76726 183.52988 124.70407 1.000 49.44006 448 ILE A N 1
ATOM 2237 C CA . ILE A 1 334 ? 163.68644 184.66072 124.77873 1.000 50.77626 448 ILE A CA 1
ATOM 2238 C C . ILE A 1 334 ? 165.11815 184.16970 124.61139 1.000 48.76215 448 ILE A C 1
ATOM 2239 O O . ILE A 1 334 ? 166.06791 184.83136 125.04525 1.000 46.67493 448 ILE A O 1
ATOM 2244 N N . GLU A 1 335 ? 165.28254 183.00479 123.98041 1.000 51.67901 449 GLU A N 1
ATOM 2245 C CA . GLU A 1 335 ? 166.61764 182.44439 123.79991 1.000 55.29807 449 GLU A CA 1
ATOM 2246 C C . GLU A 1 335 ? 167.44386 183.25042 122.80543 1.000 60.02623 449 GLU A C 1
ATOM 2247 O O . GLU A 1 335 ? 168.65611 183.40542 122.99270 1.000 61.51271 449 GLU A O 1
ATOM 2253 N N . GLU A 1 336 ? 166.81544 183.77199 121.75323 1.000 69.48885 450 GLU A N 1
ATOM 2254 C CA . GLU A 1 336 ? 167.52934 184.50807 120.71911 1.000 65.92970 450 GLU A CA 1
ATOM 2255 C C . GLU A 1 336 ? 167.59791 186.00632 120.98414 1.000 68.87183 450 GLU A C 1
ATOM 2256 O O . GLU A 1 336 ? 168.20961 186.73043 120.19172 1.000 69.49300 450 GLU A O 1
ATOM 2262 N N . THR A 1 337 ? 166.99237 186.48761 122.06634 1.000 66.23671 451 THR A N 1
ATOM 2263 C CA . THR A 1 337 ? 167.04220 187.90495 122.38500 1.000 59.93439 451 THR A CA 1
ATOM 2264 C C . THR A 1 337 ? 168.42388 188.28483 122.91679 1.000 60.98750 451 THR A C 1
ATOM 2265 O O . THR A 1 337 ? 169.23078 187.43587 123.30608 1.000 68.38670 451 THR A O 1
ATOM 2269 N N . ASN A 1 338 ? 168.69185 189.59061 122.92914 1.000 62.36810 452 ASN A N 1
ATOM 2270 C CA . ASN A 1 338 ? 169.95804 190.12964 123.40536 1.000 63.65699 452 ASN A CA 1
ATOM 2271 C C . ASN A 1 338 ? 169.83641 190.77401 124.78200 1.000 65.91655 452 ASN A C 1
ATOM 2272 O O . ASN A 1 338 ? 170.71105 191.55314 125.17541 1.000 65.80912 452 ASN A O 1
ATOM 2277 N N . TRP A 1 339 ? 168.77106 190.46432 125.52080 1.000 59.73337 453 TRP A N 1
ATOM 2278 C CA . TRP A 1 339 ? 168.57026 191.03138 126.84858 1.000 57.63623 453 TRP A CA 1
ATOM 2279 C C . TRP A 1 339 ? 168.13616 190.02060 127.89800 1.000 61.27753 453 TRP A C 1
ATOM 2280 O O . TRP A 1 339 ? 168.02724 190.39767 129.06852 1.000 63.77663 453 TRP A O 1
ATOM 2291 N N . GLY A 1 340 ? 167.87955 188.76345 127.53286 1.000 47.05434 454 GLY A N 1
ATOM 2292 C CA . GLY A 1 340 ? 167.37937 187.80665 128.50648 1.000 44.26488 454 GLY A CA 1
ATOM 2293 C C . GLY A 1 340 ? 168.40165 187.43372 129.56372 1.000 47.55385 454 GLY A C 1
ATOM 2294 O O . GLY A 1 340 ? 168.06005 187.27912 130.73918 1.000 52.75012 454 GLY A O 1
ATOM 2295 N N . PHE A 1 341 ? 169.66618 187.28050 129.16344 1.000 35.13160 455 PHE A N 1
ATOM 2296 C CA . PHE A 1 341 ? 170.69155 186.80873 130.09090 1.000 34.80183 455 PHE A CA 1
ATOM 2297 C C . PHE A 1 341 ? 170.87916 187.77940 131.25147 1.000 41.42886 455 PHE A C 1
ATOM 2298 O O . PHE A 1 341 ? 170.82389 187.38497 132.42445 1.000 43.94444 455 PHE A O 1
ATOM 2306 N N . GLY A 1 342 ? 171.10057 189.05814 130.94042 1.000 39.54509 456 GLY A N 1
ATOM 2307 C CA . GLY A 1 342 ? 171.30005 190.04072 131.99225 1.000 37.00380 456 GLY A CA 1
ATOM 2308 C C . GLY A 1 342 ? 170.06941 190.22779 132.85703 1.000 36.16351 456 GLY A C 1
ATOM 2309 O O . GLY A 1 342 ? 170.17437 190.38516 134.07555 1.000 47.46521 456 GLY A O 1
ATOM 2310 N N . ALA A 1 343 ? 168.88575 190.20378 132.24063 1.000 24.46900 457 ALA A N 1
ATOM 2311 C CA . ALA A 1 343 ? 167.64879 190.35501 133.00000 1.000 32.44042 457 ALA A CA 1
ATOM 2312 C C . ALA A 1 343 ? 167.46391 189.20670 133.98412 1.000 38.47099 457 ALA A C 1
ATOM 2313 O O . ALA A 1 343 ? 167.11287 189.42275 135.14990 1.000 39.21735 457 ALA A O 1
ATOM 2315 N N . ILE A 1 344 ? 167.70622 187.97384 133.53357 1.000 36.34192 458 ILE A N 1
ATOM 2316 C CA . ILE A 1 344 ? 167.53808 186.82071 134.41224 1.000 30.24625 458 ILE A CA 1
ATOM 2317 C C . ILE A 1 344 ? 168.58349 186.83377 135.52089 1.000 36.66392 458 ILE A C 1
ATOM 2318 O O . ILE A 1 344 ? 168.27874 186.52967 136.68230 1.000 42.85656 458 ILE A O 1
ATOM 2323 N N . THR A 1 345 ? 169.82767 187.19161 135.18926 1.000 26.64701 459 THR A N 1
ATOM 2324 C CA . THR A 1 345 ? 170.86559 187.27391 136.21286 1.000 28.67135 459 THR A CA 1
ATOM 2325 C C . THR A 1 345 ? 170.51333 188.31939 137.26548 1.000 34.76033 459 THR A C 1
ATOM 2326 O O . THR A 1 345 ? 170.64585 188.07540 138.47247 1.000 43.98793 459 THR A O 1
ATOM 2330 N N . GLY A 1 346 ? 170.04608 189.48958 136.82370 1.000 27.02222 460 GLY A N 1
ATOM 2331 C CA . GLY A 1 346 ? 169.65948 190.52494 137.76585 1.000 29.25978 460 GLY A CA 1
ATOM 2332 C C . GLY A 1 346 ? 168.47772 190.12258 138.62516 1.000 33.48116 460 GLY A C 1
ATOM 2333 O O . GLY A 1 346 ? 168.44630 190.40908 139.82303 1.000 38.13908 460 GLY A O 1
ATOM 2334 N N . LEU A 1 347 ? 167.48946 189.45184 138.02717 1.000 26.07533 461 LEU A N 1
ATOM 2335 C CA . LEU A 1 347 ? 166.33704 188.99695 138.79798 1.000 29.06035 461 LEU A CA 1
ATOM 2336 C C . LEU A 1 347 ? 166.74782 187.97931 139.85496 1.000 34.75777 461 LEU A C 1
ATOM 2337 O O . LEU A 1 347 ? 166.29626 188.05114 141.00462 1.000 37.23437 461 LEU A O 1
ATOM 2342 N N . SER A 1 348 ? 167.61280 187.02896 139.48780 1.000 32.17443 462 SER A N 1
ATOM 2343 C CA . SER A 1 348 ? 168.08104 186.04255 140.45728 1.000 30.66026 462 SER A CA 1
ATOM 2344 C C . SER A 1 348 ? 168.86407 186.70442 141.58480 1.000 38.20586 462 SER A C 1
ATOM 2345 O O . SER A 1 348 ? 168.66715 186.37975 142.76480 1.000 45.46209 462 SER A O 1
ATOM 2348 N N . THR A 1 349 ? 169.75548 187.63937 141.24111 1.000 26.59126 463 THR A N 1
ATOM 2349 C CA . THR A 1 349 ? 170.53549 188.32651 142.26524 1.000 26.67516 463 THR A CA 1
ATOM 2350 C C . THR A 1 349 ? 169.63678 189.12993 143.19778 1.000 30.76744 463 THR A C 1
ATOM 2351 O O . THR A 1 349 ? 169.82565 189.11383 144.42014 1.000 34.38664 463 THR A O 1
ATOM 2355 N N . LEU A 1 350 ? 168.64608 189.83144 142.64056 1.000 27.01361 464 LEU A N 1
ATOM 2356 C CA . LEU A 1 350 ? 167.73549 190.61522 143.46780 1.000 31.90667 464 LEU A CA 1
ATOM 2357 C C . LEU A 1 350 ? 166.90714 189.72214 144.38082 1.000 33.84586 464 LEU A C 1
ATOM 2358 O O . LEU A 1 350 ? 166.68195 190.06023 145.54799 1.000 42.15627 464 LEU A O 1
ATOM 2363 N N . LEU A 1 351 ? 166.43580 188.58165 143.86860 1.000 28.16906 465 LEU A N 1
ATOM 2364 C CA . LEU A 1 351 ? 165.67364 187.66580 144.71148 1.000 36.15870 465 LEU A CA 1
ATOM 2365 C C . LEU A 1 351 ? 166.52760 187.12937 145.85286 1.000 37.53840 465 LEU A C 1
ATOM 2366 O O . LEU A 1 351 ? 166.07649 187.07663 147.00519 1.000 40.86122 465 LEU A O 1
ATOM 2371 N N . SER A 1 352 ? 167.76819 186.73433 145.55496 1.000 27.03590 466 SER A N 1
ATOM 2372 C CA . SER A 1 352 ? 168.66203 186.26413 146.60880 1.000 23.41638 466 SER A CA 1
ATOM 2373 C C . SER A 1 352 ? 168.89302 187.35135 147.65182 1.000 32.62468 466 SER A C 1
ATOM 2374 O O . SER A 1 352 ? 168.83966 187.09371 148.86162 1.000 35.84478 466 SER A O 1
ATOM 2377 N N . LEU A 1 353 ? 169.13161 188.58421 147.19775 1.000 35.70041 467 LEU A N 1
ATOM 2378 C CA . LEU A 1 353 ? 169.39085 189.67546 148.12992 1.000 30.83091 467 LEU A CA 1
ATOM 2379 C C . LEU A 1 353 ? 168.17997 189.95827 149.01017 1.000 32.90258 467 LEU A C 1
ATOM 2380 O O . LEU A 1 353 ? 168.32233 190.15784 150.22158 1.000 35.22349 467 LEU A O 1
ATOM 2385 N N . VAL A 1 354 ? 166.97801 189.97273 148.42768 1.000 35.03887 468 VAL A N 1
ATOM 2386 C CA . VAL A 1 354 ? 165.79963 190.31569 149.21877 1.000 36.00414 468 VAL A CA 1
ATOM 2387 C C . VAL A 1 354 ? 165.46194 189.19937 150.20126 1.000 31.87025 468 VAL A C 1
ATOM 2388 O O . VAL A 1 354 ? 165.04922 189.46832 151.33570 1.000 39.66626 468 VAL A O 1
ATOM 2392 N N . VAL A 1 355 ? 165.63770 187.93365 149.80471 1.000 33.41793 469 VAL A N 1
ATOM 2393 C CA . VAL A 1 355 ? 165.35031 186.85960 150.75299 1.000 40.30968 469 VAL A CA 1
ATOM 2394 C C . VAL A 1 355 ? 166.38202 186.84906 151.87805 1.000 39.44249 469 VAL A C 1
ATOM 2395 O O . VAL A 1 355 ? 166.03997 186.61324 153.04434 1.000 40.72534 469 VAL A O 1
ATOM 2399 N N . CYS A 1 356 ? 167.65136 187.13435 151.56257 1.000 38.65900 470 CYS A N 1
ATOM 2400 C CA . CYS A 1 356 ? 168.65811 187.23093 152.61592 1.000 35.47364 470 CYS A CA 1
ATOM 2401 C C . CYS A 1 356 ? 168.35755 188.38721 153.56284 1.000 42.72836 470 CYS A C 1
ATOM 2402 O O . CYS A 1 356 ? 168.50176 188.25389 154.78461 1.000 42.49116 470 CYS A O 1
ATOM 2405 N N . TRP A 1 357 ? 167.93956 189.53213 153.01623 1.000 54.15940 471 TRP A N 1
ATOM 2406 C CA . TRP A 1 357 ? 167.60445 190.67839 153.85463 1.000 50.49519 471 TRP A CA 1
ATOM 2407 C C . TRP A 1 357 ? 166.40828 190.37907 154.74913 1.000 47.29145 471 TRP A C 1
ATOM 2408 O O . TRP A 1 357 ? 166.40170 190.74407 155.93056 1.000 50.77578 471 TRP A O 1
ATOM 2419 N N . TYR A 1 358 ? 165.38401 189.71764 154.20351 1.000 46.89699 472 TYR A N 1
ATOM 2420 C CA . TYR A 1 358 ? 164.22725 189.35070 155.01377 1.000 46.27491 472 TYR A CA 1
ATOM 2421 C C . TYR A 1 358 ? 164.61643 188.37891 156.12033 1.000 51.56433 472 TYR A C 1
ATOM 2422 O O . TYR A 1 358 ? 164.15258 188.50678 157.26049 1.000 54.09073 472 TYR A O 1
ATOM 2431 N N . GLY A 1 359 ? 165.46961 187.40106 155.80506 1.000 53.84324 473 GLY A N 1
ATOM 2432 C CA . GLY A 1 359 ? 165.92649 186.47839 156.83117 1.000 45.16951 473 GLY A CA 1
ATOM 2433 C C . GLY A 1 359 ? 166.70876 187.16997 157.93103 1.000 46.57745 473 GLY A C 1
ATOM 2434 O O . GLY A 1 359 ? 166.51077 186.89129 159.11671 1.000 42.98172 473 GLY A O 1
ATOM 2435 N N . LEU A 1 360 ? 167.60473 188.08638 157.55410 1.000 53.22699 474 LEU A N 1
ATOM 2436 C CA . LEU A 1 360 ? 168.37502 188.82032 158.55390 1.000 48.79747 474 LEU A CA 1
ATOM 2437 C C . LEU A 1 360 ? 167.47233 189.69538 159.41518 1.000 49.89128 474 LEU A C 1
ATOM 2438 O O . LEU A 1 360 ? 167.66585 189.78975 160.63312 1.000 49.32035 474 LEU A O 1
ATOM 2443 N N . ALA A 1 361 ? 166.48089 190.34626 158.80071 1.000 58.37352 475 ALA A N 1
ATOM 2444 C CA . ALA A 1 361 ? 165.55331 191.17216 159.56658 1.000 54.83182 475 ALA A CA 1
ATOM 2445 C C . ALA A 1 361 ? 164.74225 190.33103 160.54351 1.000 53.43818 475 ALA A C 1
ATOM 2446 O O . ALA A 1 361 ? 164.54608 190.72536 161.69939 1.000 56.03005 475 ALA A O 1
ATOM 2448 N N . LYS A 1 362 ? 164.26442 189.16534 160.09967 1.000 59.53391 476 LYS A N 1
ATOM 2449 C CA . LYS A 1 362 ? 163.51260 188.29224 160.99524 1.000 57.95450 476 LYS A CA 1
ATOM 2450 C C . LYS A 1 362 ? 164.38918 187.78813 162.13491 1.000 59.47842 476 LYS A C 1
ATOM 2451 O O . LYS A 1 362 ? 163.93907 187.70468 163.28391 1.000 57.21440 476 LYS A O 1
ATOM 2457 N N . LEU A 1 363 ? 165.64777 187.45250 161.83770 1.000 64.18502 477 LEU A N 1
ATOM 2458 C CA . LEU A 1 363 ? 166.56438 187.01768 162.88712 1.000 59.28815 477 LEU A CA 1
ATOM 2459 C C . LEU A 1 363 ? 166.81137 188.12800 163.90077 1.000 59.86636 477 LEU A C 1
ATOM 2460 O O . LEU A 1 363 ? 166.83584 187.87852 165.11189 1.000 61.89597 477 LEU A O 1
ATOM 2465 N N . ARG A 1 364 ? 167.00052 189.36115 163.42419 1.000 66.91855 478 ARG A N 1
ATOM 2466 C CA . ARG A 1 364 ? 167.21486 190.48148 164.33507 1.000 67.99066 478 ARG A CA 1
ATOM 2467 C C . ARG A 1 364 ? 165.98006 190.74370 165.18842 1.000 65.38793 478 ARG A C 1
ATOM 2468 O O . ARG A 1 364 ? 166.09511 191.06781 166.37631 1.000 62.63527 478 ARG A O 1
ATOM 2476 N N . LYS A 1 365 ? 164.78861 190.61513 164.59892 1.000 71.87441 479 LYS A N 1
ATOM 2477 C CA . LYS A 1 365 ? 163.56119 190.78349 165.37199 1.000 71.98996 479 LYS A CA 1
ATOM 2478 C C . LYS A 1 365 ? 163.41713 189.69657 166.43133 1.000 69.23226 479 LYS A C 1
ATOM 2479 O O . LYS A 1 365 ? 162.98729 189.97229 167.55766 1.000 70.33466 479 LYS A O 1
ATOM 2485 N N . VAL A 1 366 ? 163.76425 188.45436 166.08866 1.000 72.75929 480 VAL A N 1
ATOM 2486 C CA . VAL A 1 366 ? 163.62595 187.35497 167.04071 1.000 73.96562 480 VAL A CA 1
ATOM 2487 C C . VAL A 1 366 ? 164.62612 187.50337 168.18223 1.000 74.24384 480 VAL A C 1
ATOM 2488 O O . VAL A 1 366 ? 164.27319 187.36608 169.35964 1.000 74.31247 480 VAL A O 1
ATOM 2492 N N . GLN A 1 367 ? 165.88785 187.79213 167.85464 1.000 74.84999 481 GLN A N 1
ATOM 2493 C CA . GLN A 1 367 ? 166.92085 187.89451 168.87941 1.000 72.48707 481 GLN A CA 1
ATOM 2494 C C . GLN A 1 367 ? 166.78728 189.14625 169.73587 1.000 75.68843 481 GLN A C 1
ATOM 2495 O O . GLN A 1 367 ? 167.45624 189.23844 170.77081 1.000 76.89397 481 GLN A O 1
ATOM 2501 N N . ARG A 1 368 ? 165.95655 190.10288 169.33462 1.000 83.13597 482 ARG A N 1
ATOM 2502 C CA . ARG A 1 368 ? 165.76661 191.32985 170.09987 1.000 81.96535 482 ARG A CA 1
ATOM 2503 C C . ARG A 1 368 ? 165.12875 191.04413 171.45559 1.000 82.42400 482 ARG A C 1
ATOM 2504 O O . ARG A 1 368 ? 164.29402 190.14875 171.58248 1.000 83.03184 482 ARG A O 1
ATOM 2512 N N . PRO B 1 52 ? 211.65809 187.46165 217.32458 1.000 75.71030 166 PRO B N 1
ATOM 2513 C CA . PRO B 1 52 ? 211.85400 187.68332 218.76099 1.000 73.78523 166 PRO B CA 1
ATOM 2514 C C . PRO B 1 52 ? 211.57110 189.12406 219.17572 1.000 75.08767 166 PRO B C 1
ATOM 2515 O O . PRO B 1 52 ? 211.74244 189.47347 220.34319 1.000 74.81003 166 PRO B O 1
ATOM 2519 N N . ARG B 1 53 ? 211.14041 189.94693 218.22215 1.000 75.73921 167 ARG B N 1
ATOM 2520 C CA . ARG B 1 53 ? 210.84672 191.34984 218.46873 1.000 73.81455 167 ARG B CA 1
ATOM 2521 C C . ARG B 1 53 ? 209.49513 191.70505 217.86767 1.000 73.74080 167 ARG B C 1
ATOM 2522 O O . ARG B 1 53 ? 209.07970 191.13874 216.85317 1.000 74.30577 167 ARG B O 1
ATOM 2530 N N . LEU B 1 54 ? 208.81235 192.65269 218.50589 1.000 68.93361 168 LEU B N 1
ATOM 2531 C CA . LEU B 1 54 ? 207.52114 193.13442 218.04105 1.000 69.84195 168 LEU B CA 1
ATOM 2532 C C . LEU B 1 54 ? 207.48248 194.65354 218.11668 1.000 68.04195 168 LEU B C 1
ATOM 2533 O O . LEU B 1 54 ? 208.14162 195.26763 218.96184 1.000 71.06019 168 LEU B O 1
ATOM 2538 N N . ARG B 1 55 ? 206.70384 195.25530 217.21966 1.000 61.04511 169 ARG B N 1
ATOM 2539 C CA . ARG B 1 55 ? 206.47141 196.69180 217.26176 1.000 60.82242 169 ARG B CA 1
ATOM 2540 C C . ARG B 1 55 ? 205.35332 196.98787 218.25123 1.000 62.80089 169 ARG B C 1
ATOM 2541 O O . ARG B 1 55 ? 204.25487 196.43485 218.14188 1.000 66.77280 169 ARG B O 1
ATOM 2549 N N . CYS B 1 56 ? 205.63192 197.86251 219.21367 1.000 62.14851 170 CYS B N 1
ATOM 2550 C CA . CYS B 1 56 ? 204.74911 198.07723 220.34882 1.000 59.77399 170 CYS B CA 1
ATOM 2551 C C . CYS B 1 56 ? 204.50096 199.56156 220.57141 1.000 61.07999 170 CYS B C 1
ATOM 2552 O O . CYS B 1 56 ? 205.40780 200.38951 220.42123 1.000 61.87622 170 CYS B O 1
ATOM 2555 N N . THR B 1 57 ? 203.25665 199.87807 220.92501 1.000 54.90396 171 THR B N 1
ATOM 2556 C CA . THR B 1 57 ? 202.83748 201.20151 221.36345 1.000 51.48184 171 THR B CA 1
ATOM 2557 C C . THR B 1 57 ? 202.27854 201.07150 222.77296 1.000 52.74088 171 THR B C 1
ATOM 2558 O O . THR B 1 57 ? 201.42626 200.21277 223.02684 1.000 55.99639 171 THR B O 1
ATOM 2562 N N . GLU B 1 58 ? 202.75173 201.92066 223.68206 1.000 54.16910 172 GLU B N 1
ATOM 2563 C CA . GLU B 1 58 ? 202.46166 201.79473 225.10362 1.000 55.93277 172 GLU B CA 1
ATOM 2564 C C . GLU B 1 58 ? 201.73213 203.02948 225.61416 1.000 58.84656 172 GLU B C 1
ATOM 2565 O O . GLU B 1 58 ? 202.07847 204.15990 225.25727 1.000 60.53065 172 GLU B O 1
ATOM 2571 N N . VAL B 1 59 ? 200.71967 202.80466 226.45117 1.000 53.47663 173 VAL B N 1
ATOM 2572 C CA . VAL B 1 59 ? 199.98709 203.87063 227.12446 1.000 46.00686 173 VAL B CA 1
ATOM 2573 C C . VAL B 1 59 ? 199.92940 203.53827 228.60867 1.000 50.70876 173 VAL B C 1
ATOM 2574 O O . VAL B 1 59 ? 199.56344 202.41835 228.98300 1.000 59.80213 173 VAL B O 1
ATOM 2578 N N . ASP B 1 60 ? 200.28682 204.50619 229.44974 1.000 54.09482 174 ASP B N 1
ATOM 2579 C CA . ASP B 1 60 ? 200.31651 204.30197 230.88977 1.000 56.15936 174 ASP B CA 1
ATOM 2580 C C . ASP B 1 60 ? 198.91057 204.47813 231.46456 1.000 59.47742 174 ASP B C 1
ATOM 2581 O O . ASP B 1 60 ? 197.91873 204.54773 230.73396 1.000 59.92430 174 ASP B O 1
ATOM 2586 N N . GLY B 1 61 ? 198.81254 204.55013 232.79244 1.000 60.77683 175 GLY B N 1
ATOM 2587 C CA . GLY B 1 61 ? 197.52451 204.65760 233.45212 1.000 59.98954 175 GLY B CA 1
ATOM 2588 C C . GLY B 1 61 ? 196.86727 206.01765 233.38380 1.000 62.96798 175 GLY B C 1
ATOM 2589 O O . GLY B 1 61 ? 195.68142 206.13126 233.70785 1.000 64.86355 175 GLY B O 1
ATOM 2590 N N . ASN B 1 62 ? 197.59965 207.04942 232.97155 1.000 68.18508 176 ASN B N 1
ATOM 2591 C CA . ASN B 1 62 ? 197.05266 208.39330 232.85203 1.000 65.77863 176 ASN B CA 1
ATOM 2592 C C . ASN B 1 62 ? 196.60562 208.72615 231.43602 1.000 64.75732 176 ASN B C 1
ATOM 2593 O O . ASN B 1 62 ? 196.19927 209.86391 231.18119 1.000 66.17920 176 ASN B O 1
ATOM 2598 N N . GLY B 1 63 ? 196.67127 207.76940 230.51332 1.000 59.86076 177 GLY B N 1
ATOM 2599 C CA . GLY B 1 63 ? 196.25747 208.01911 229.14850 1.000 61.81473 177 GLY B CA 1
ATOM 2600 C C . GLY B 1 63 ? 197.26416 208.75618 228.29896 1.000 64.19890 177 GLY B C 1
ATOM 2601 O O . GLY B 1 63 ? 196.89753 209.28380 227.24529 1.000 64.62043 177 GLY B O 1
ATOM 2602 N N . ASN B 1 64 ? 198.52371 208.81216 228.72054 1.000 64.67283 178 ASN B N 1
ATOM 2603 C CA . ASN B 1 64 ? 199.56743 209.51483 227.98674 1.000 63.86555 178 ASN B CA 1
ATOM 2604 C C . ASN B 1 64 ? 200.45457 208.50980 227.26436 1.000 62.42920 178 ASN B C 1
ATOM 2605 O O . ASN B 1 64 ? 200.89225 207.51961 227.85918 1.000 64.32275 178 ASN B O 1
ATOM 2610 N N . VAL B 1 65 ? 200.71261 208.76546 225.98213 1.000 60.89421 179 VAL B N 1
ATOM 2611 C CA . VAL B 1 65 ? 201.55142 207.87236 225.19316 1.000 60.98855 179 VAL B CA 1
ATOM 2612 C C . VAL B 1 65 ? 203.01446 208.11322 225.53770 1.000 64.72479 179 VAL B C 1
ATOM 2613 O O . VAL B 1 65 ? 203.49977 209.25162 225.50237 1.000 68.81622 179 VAL B O 1
ATOM 2617 N N . ILE B 1 66 ? 203.72528 207.03778 225.87389 1.000 63.55540 180 ILE B N 1
ATOM 2618 C CA . ILE B 1 66 ? 205.14850 207.09425 226.18027 1.000 64.82915 180 ILE B CA 1
ATOM 2619 C C . ILE B 1 66 ? 205.99146 206.33649 225.16841 1.000 68.62486 180 ILE B C 1
ATOM 2620 O O . ILE B 1 66 ? 207.22274 206.37165 225.25520 1.000 68.74499 180 ILE B O 1
ATOM 2625 N N . MET B 1 67 ? 205.36695 205.65323 224.21190 1.000 72.82074 181 MET B N 1
ATOM 2626 C CA . MET B 1 67 ? 206.08402 204.90288 223.18938 1.000 70.67582 181 MET B CA 1
ATOM 2627 C C . MET B 1 67 ? 205.18459 204.80342 221.96863 1.000 70.35783 181 MET B C 1
ATOM 2628 O O . MET B 1 67 ? 204.01278 204.43885 222.09532 1.000 73.54570 181 MET B O 1
ATOM 2633 N N . VAL B 1 68 ? 205.72577 205.13259 220.79720 1.000 67.35996 182 VAL B N 1
ATOM 2634 C CA . VAL B 1 68 ? 204.92788 205.16720 219.57632 1.000 69.50073 182 VAL B CA 1
ATOM 2635 C C . VAL B 1 68 ? 205.09544 203.86661 218.80270 1.000 72.64827 182 VAL B C 1
ATOM 2636 O O . VAL B 1 68 ? 204.13040 203.11992 218.60665 1.000 78.58853 182 VAL B O 1
ATOM 2640 N N . ASP B 1 69 ? 206.31731 203.58794 218.35809 1.000 65.66419 183 ASP B N 1
ATOM 2641 C CA . ASP B 1 69 ? 206.62929 202.40912 217.55481 1.000 65.00409 183 ASP B CA 1
ATOM 2642 C C . ASP B 1 69 ? 207.88201 201.72462 218.08277 1.000 68.43939 183 ASP B C 1
ATOM 2643 O O . ASP B 1 69 ? 208.80301 201.39071 217.33435 1.000 68.83497 183 ASP B O 1
ATOM 2648 N N . GLY B 1 70 ? 207.93264 201.50748 219.39265 1.000 73.09310 184 GLY B N 1
ATOM 2649 C CA . GLY B 1 70 ? 209.10373 200.91956 220.00540 1.000 71.69038 184 GLY B CA 1
ATOM 2650 C C . GLY B 1 70 ? 209.23229 199.44209 219.68524 1.000 71.49629 184 GLY B C 1
ATOM 2651 O O . GLY B 1 70 ? 208.34086 198.80560 219.12505 1.000 71.91042 184 GLY B O 1
ATOM 2652 N N . GLU B 1 71 ? 210.38058 198.88595 220.05611 1.000 76.00653 185 GLU B N 1
ATOM 2653 C CA . GLU B 1 71 ? 210.64975 197.46667 219.88391 1.000 75.53622 185 GLU B CA 1
ATOM 2654 C C . GLU B 1 71 ? 210.58920 196.76793 221.23502 1.000 76.10348 185 GLU B C 1
ATOM 2655 O O . GLU B 1 71 ? 211.16734 197.24056 222.21886 1.000 78.53971 185 GLU B O 1
ATOM 2661 N N . LEU B 1 72 ? 209.87515 195.64635 221.28119 1.000 67.14664 186 LEU B N 1
ATOM 2662 C CA . LEU B 1 72 ? 209.68605 194.89889 222.51474 1.000 67.58076 186 LEU B CA 1
ATOM 2663 C C . LEU B 1 72 ? 210.02821 193.43494 222.28517 1.000 70.33050 186 LEU B C 1
ATOM 2664 O O . LEU B 1 72 ? 209.60427 192.83464 221.29300 1.000 71.16742 186 LEU B O 1
ATOM 2669 N N . LYS B 1 73 ? 210.80214 192.86831 223.20767 1.000 72.39110 187 LYS B N 1
ATOM 2670 C CA . LYS B 1 73 ? 211.14734 191.45296 223.17807 1.000 71.92838 187 LYS B CA 1
ATOM 2671 C C . LYS B 1 73 ? 210.03915 190.66503 223.86445 1.000 73.16108 187 LYS B C 1
ATOM 2672 O O . LYS B 1 73 ? 209.53665 191.07562 224.91552 1.000 74.48173 187 LYS B O 1
ATOM 2678 N N . LYS B 1 74 ? 209.66588 189.53067 223.27192 1.000 64.69693 188 LYS B N 1
ATOM 2679 C CA . LYS B 1 74 ? 208.53728 188.75135 223.76703 1.000 61.77416 188 LYS B CA 1
ATOM 2680 C C . LYS B 1 74 ? 208.81579 188.12014 225.12627 1.000 62.93990 188 LYS B C 1
ATOM 2681 O O . LYS B 1 74 ? 207.89300 187.60240 225.76371 1.000 70.83827 188 LYS B O 1
ATOM 2687 N N . SER B 1 75 ? 210.07076 188.14722 225.58034 1.000 64.09026 189 SER B N 1
ATOM 2688 C CA . SER B 1 75 ? 210.38776 187.62210 226.90404 1.000 65.70675 189 SER B CA 1
ATOM 2689 C C . SER B 1 75 ? 209.78701 188.47776 228.01305 1.000 65.77931 189 SER B C 1
ATOM 2690 O O . SER B 1 75 ? 209.35105 187.94228 229.03957 1.000 67.42831 189 SER B O 1
ATOM 2693 N N . GLU B 1 76 ? 209.75263 189.80047 227.82894 1.000 65.31091 190 GLU B N 1
ATOM 2694 C CA . GLU B 1 76 ? 209.18581 190.67223 228.85274 1.000 66.88247 190 GLU B CA 1
ATOM 2695 C C . GLU B 1 76 ? 207.68739 190.45207 229.01533 1.000 66.29056 190 GLU B C 1
ATOM 2696 O O . GLU B 1 76 ? 207.13856 190.71920 230.09064 1.000 64.79583 190 GLU B O 1
ATOM 2702 N N . LEU B 1 77 ? 207.01283 189.96947 227.96792 1.000 59.74035 191 LEU B N 1
ATOM 2703 C CA . LEU B 1 77 ? 205.59217 189.65527 228.08391 1.000 57.82019 191 LEU B CA 1
ATOM 2704 C C . LEU B 1 77 ? 205.35544 188.55864 229.11397 1.000 58.40972 191 LEU B C 1
ATOM 2705 O O . LEU B 1 77 ? 204.41327 188.63522 229.91047 1.000 59.48776 191 LEU B O 1
ATOM 2710 N N . ILE B 1 78 ? 206.19553 187.52275 229.10717 1.000 58.95414 192 ILE B N 1
ATOM 2711 C CA . ILE B 1 78 ? 206.11199 186.50298 230.14564 1.000 56.84169 192 ILE B CA 1
ATOM 2712 C C . ILE B 1 78 ? 206.64493 187.03953 231.46695 1.000 55.33613 192 ILE B C 1
ATOM 2713 O O . ILE B 1 78 ? 206.15046 186.67237 232.54021 1.000 56.65445 192 ILE B O 1
ATOM 2718 N N . ALA B 1 79 ? 207.65422 187.91228 231.41552 1.000 65.37272 193 ALA B N 1
ATOM 2719 C CA . ALA B 1 79 ? 208.31422 188.36301 232.63720 1.000 67.72236 193 ALA B CA 1
ATOM 2720 C C . ALA B 1 79 ? 207.38573 189.20505 233.50664 1.000 68.43765 193 ALA B C 1
ATOM 2721 O O . ALA B 1 79 ? 207.24319 188.94517 234.70717 1.000 66.89663 193 ALA B O 1
ATOM 2723 N N . LYS B 1 80 ? 206.74163 190.22156 232.92264 1.000 66.69702 194 LYS B N 1
ATOM 2724 C CA . LYS B 1 80 ? 205.99494 191.17934 233.73169 1.000 65.38104 194 LYS B CA 1
ATOM 2725 C C . LYS B 1 80 ? 204.64131 191.53159 233.12174 1.000 64.88877 194 LYS B C 1
ATOM 2726 O O . LYS B 1 80 ? 204.20252 192.68407 233.20719 1.000 65.85469 194 LYS B O 1
ATOM 2732 N N . TYR B 1 81 ? 203.95803 190.56043 232.51250 1.000 60.96478 195 TYR B N 1
ATOM 2733 C CA . TYR B 1 81 ? 202.61476 190.81319 232.00603 1.000 58.67503 195 TYR B CA 1
ATOM 2734 C C . TYR B 1 81 ? 201.65917 189.65030 232.24983 1.000 60.21147 195 TYR B C 1
ATOM 2735 O O . TYR B 1 81 ? 200.51454 189.70410 231.78198 1.000 58.68354 195 TYR B O 1
ATOM 2744 N N . GLY B 1 82 ? 202.08359 188.60806 232.96055 1.000 59.80625 196 GLY B N 1
ATOM 2745 C CA . GLY B 1 82 ? 201.18416 187.53127 233.32208 1.000 57.53344 196 GLY B CA 1
ATOM 2746 C C . GLY B 1 82 ? 200.79580 186.59936 232.19950 1.000 58.68048 196 GLY B C 1
ATOM 2747 O O . GLY B 1 82 ? 199.76131 185.93229 232.29727 1.000 60.42264 196 GLY B O 1
ATOM 2748 N N . LEU B 1 83 ? 201.58663 186.52925 231.13441 1.000 50.30078 197 LEU B N 1
ATOM 2749 C CA . LEU B 1 83 ? 201.28734 185.64276 230.02222 1.000 50.58747 197 LEU B CA 1
ATOM 2750 C C . LEU B 1 83 ? 202.02712 184.31572 230.17648 1.000 49.83179 197 LEU B C 1
ATOM 2751 O O . LEU B 1 83 ? 202.93357 184.16592 230.99850 1.000 50.48840 197 LEU B O 1
ATOM 2756 N N . LEU B 1 84 ? 201.62145 183.33703 229.36156 1.000 47.12384 198 LEU B N 1
ATOM 2757 C CA . LEU B 1 84 ? 202.20411 182.00667 229.34998 1.000 45.81756 198 LEU B CA 1
ATOM 2758 C C . LEU B 1 84 ? 203.10091 181.82406 228.13061 1.000 50.14111 198 LEU B C 1
ATOM 2759 O O . LEU B 1 84 ? 202.88778 182.46087 227.09413 1.000 52.53656 198 LEU B O 1
ATOM 2764 N N . PRO B 1 85 ? 204.12045 180.96682 228.23179 1.000 42.89649 199 PRO B N 1
ATOM 2765 C CA . PRO B 1 85 ? 205.02532 180.76471 227.08774 1.000 38.60364 199 PRO B CA 1
ATOM 2766 C C . PRO B 1 85 ? 204.33838 180.22950 225.84304 1.000 41.59658 199 PRO B C 1
ATOM 2767 O O . PRO B 1 85 ? 204.82868 180.47501 224.73396 1.000 42.93802 199 PRO B O 1
ATOM 2771 N N . ARG B 1 86 ? 203.22526 179.51081 225.98250 1.000 40.44181 200 ARG B N 1
ATOM 2772 C CA . ARG B 1 86 ? 202.53747 178.93823 224.83342 1.000 39.71094 200 ARG B CA 1
ATOM 2773 C C . ARG B 1 86 ? 201.62516 179.92938 224.12332 1.000 40.54151 200 ARG B C 1
ATOM 2774 O O . ARG B 1 86 ? 201.15533 179.63077 223.02003 1.000 40.15754 200 ARG B O 1
ATOM 2782 N N . ASP B 1 87 ? 201.36341 181.09329 224.72086 1.000 45.36474 201 ASP B N 1
ATOM 2783 C CA . ASP B 1 87 ? 200.49652 182.08357 224.09479 1.000 46.49450 201 ASP B CA 1
ATOM 2784 C C . ASP B 1 87 ? 201.23491 182.97830 223.10837 1.000 47.38246 201 ASP B C 1
ATOM 2785 O O . ASP B 1 87 ? 200.58652 183.62247 222.27522 1.000 43.56387 201 ASP B O 1
ATOM 2790 N N . LEU B 1 88 ? 202.56896 183.02042 223.17452 1.000 52.80252 202 LEU B N 1
ATOM 2791 C CA . LEU B 1 88 ? 203.32872 183.93842 222.33087 1.000 51.99170 202 LEU B CA 1
ATOM 2792 C C . LEU B 1 88 ? 203.10605 183.65169 220.85165 1.000 54.38816 202 LEU B C 1
ATOM 2793 O O . LEU B 1 88 ? 203.01483 184.58047 220.03987 1.000 58.54080 202 LEU B O 1
ATOM 2798 N N . ARG B 1 89 ? 203.01313 182.37244 220.48029 1.000 56.51624 203 ARG B N 1
ATOM 2799 C CA . ARG B 1 89 ? 202.77960 182.02555 219.08376 1.000 58.27175 203 ARG B CA 1
ATOM 2800 C C . ARG B 1 89 ? 201.43337 182.53007 218.58031 1.000 61.28356 203 ARG B C 1
ATOM 2801 O O . ARG B 1 89 ? 201.26137 182.68961 217.36714 1.000 57.73185 203 ARG B O 1
ATOM 2809 N N . LYS B 1 90 ? 200.47737 182.78407 219.47837 1.000 58.42334 204 LYS B N 1
ATOM 2810 C CA . LYS B 1 90 ? 199.22614 183.40324 219.05578 1.000 58.60410 204 LYS B CA 1
ATOM 2811 C C . LYS B 1 90 ? 199.40943 184.88709 218.76659 1.000 61.70915 204 LYS B C 1
ATOM 2812 O O . LYS B 1 90 ? 198.71747 185.44075 217.90449 1.000 62.82805 204 LYS B O 1
ATOM 2818 N N . ILE B 1 91 ? 200.32966 185.54284 219.47377 1.000 58.50723 205 ILE B N 1
ATOM 2819 C CA . ILE B 1 91 ? 200.57627 186.96327 219.25355 1.000 53.91758 205 ILE B CA 1
ATOM 2820 C C . ILE B 1 91 ? 201.31546 187.19009 217.94028 1.000 54.61528 205 ILE B C 1
ATOM 2821 O O . ILE B 1 91 ? 201.07578 188.18312 217.24409 1.000 60.97257 205 ILE B O 1
ATOM 2826 N N . ASP B 1 92 ? 202.21829 186.27607 217.57903 1.000 57.89032 206 ASP B N 1
ATOM 2827 C CA . ASP B 1 92 ? 203.07298 186.48378 216.41335 1.000 63.90227 206 ASP B CA 1
ATOM 2828 C C . ASP B 1 92 ? 202.26310 186.49802 215.12169 1.000 63.59867 206 ASP B C 1
ATOM 2829 O O . ASP B 1 92 ? 202.25218 187.49602 214.39177 1.000 64.07729 206 ASP B O 1
ATOM 2834 N N . SER B 1 93 ? 201.57777 185.39688 214.81993 1.000 61.08932 207 SER B N 1
ATOM 2835 C CA . SER B 1 93 ? 200.82187 185.27221 213.57607 1.000 61.10700 207 SER B CA 1
ATOM 2836 C C . SER B 1 93 ? 199.58036 184.43354 213.84165 1.000 62.20433 207 SER B C 1
ATOM 2837 O O . SER B 1 93 ? 199.68164 183.22145 214.05512 1.000 62.17870 207 SER B O 1
ATOM 2840 N N . SER B 1 94 ? 198.41483 185.07758 213.82817 1.000 51.98048 208 SER B N 1
ATOM 2841 C CA . SER B 1 94 ? 197.14504 184.38073 213.98739 1.000 46.77333 208 SER B CA 1
ATOM 2842 C C . SER B 1 94 ? 196.04486 185.24731 213.39685 1.000 42.53062 208 SER B C 1
ATOM 2843 O O . SER B 1 94 ? 195.95282 186.43580 213.71781 1.000 46.23198 208 SER B O 1
ATOM 2846 N N . ASN B 1 95 ? 195.21826 184.65336 212.53596 1.000 35.82571 209 ASN B N 1
ATOM 2847 C CA . ASN B 1 95 ? 194.10562 185.35362 211.90771 1.000 37.64055 209 ASN B CA 1
ATOM 2848 C C . ASN B 1 95 ? 192.76215 184.94986 212.50280 1.000 34.21866 209 ASN B C 1
ATOM 2849 O O . ASN B 1 95 ? 191.71584 185.21245 211.90176 1.000 37.37777 209 ASN B O 1
ATOM 2854 N N . LEU B 1 96 ? 192.77070 184.31833 213.67414 1.000 22.15005 210 LEU B N 1
ATOM 2855 C CA . LEU B 1 96 ? 191.54684 183.90644 214.34177 1.000 21.29207 210 LEU B CA 1
ATOM 2856 C C . LEU B 1 96 ? 191.22782 184.89291 215.45293 1.000 27.80609 210 LEU B C 1
ATOM 2857 O O . LEU B 1 96 ? 191.99330 184.98736 216.42410 1.000 32.33840 210 LEU B O 1
ATOM 2862 N N . PRO B 1 97 ? 190.13318 185.64747 215.35495 1.000 22.64492 211 PRO B N 1
ATOM 2863 C CA . PRO B 1 97 ? 189.79882 186.60853 216.41568 1.000 21.64587 211 PRO B CA 1
ATOM 2864 C C . PRO B 1 97 ? 189.47306 185.88942 217.71642 1.000 19.69502 211 PRO B C 1
ATOM 2865 O O . PRO B 1 97 ? 188.73233 184.90377 217.72664 1.000 20.97967 211 PRO B O 1
ATOM 2869 N N . HIS B 1 98 ? 190.02918 186.39097 218.81752 1.000 20.68824 212 HIS B N 1
ATOM 2870 C CA . HIS B 1 98 ? 189.81100 185.75557 220.10937 1.000 16.54249 212 HIS B CA 1
ATOM 2871 C C . HIS B 1 98 ? 190.07845 186.75147 221.22855 1.000 19.53710 212 HIS B C 1
ATOM 2872 O O . HIS B 1 98 ? 190.71726 187.79072 221.03235 1.000 31.86806 212 HIS B O 1
ATOM 2879 N N . ILE B 1 99 ? 189.55811 186.41959 222.40830 1.000 16.12256 213 ILE B N 1
ATOM 2880 C CA . ILE B 1 99 ? 189.78122 187.18579 223.62859 1.000 17.46240 213 ILE B CA 1
ATOM 2881 C C . ILE B 1 99 ? 190.16388 186.20525 224.72790 1.000 27.22009 213 ILE B C 1
ATOM 2882 O O . ILE B 1 99 ? 189.40606 185.27391 225.02496 1.000 33.06964 213 ILE B O 1
ATOM 2887 N N . LEU B 1 100 ? 191.33072 186.41408 225.32844 1.000 29.25311 214 LEU B N 1
ATOM 2888 C CA . LEU B 1 100 ? 191.84646 185.56463 226.39060 1.000 20.01369 214 LEU B CA 1
ATOM 2889 C C . LEU B 1 100 ? 191.90201 186.34835 227.69364 1.000 20.18049 214 LEU B C 1
ATOM 2890 O O . LEU B 1 100 ? 192.38240 187.48686 227.72628 1.000 34.88771 214 LEU B O 1
ATOM 2895 N N . VAL B 1 101 ? 191.41626 185.72982 228.76554 1.000 33.72768 215 VAL B N 1
ATOM 2896 C CA . VAL B 1 101 ? 191.35909 186.35021 230.08323 1.000 38.26762 215 VAL B CA 1
ATOM 2897 C C . VAL B 1 101 ? 192.40752 185.68659 230.96368 1.000 36.03472 215 VAL B C 1
ATOM 2898 O O . VAL B 1 101 ? 192.35559 184.47309 231.20010 1.000 43.34094 215 VAL B O 1
ATOM 2902 N N . ARG B 1 102 ? 193.35064 186.47892 231.44581 1.000 36.80651 216 ARG B N 1
ATOM 2903 C CA . ARG B 1 102 ? 194.41106 186.04860 232.33731 1.000 38.66297 216 ARG B CA 1
ATOM 2904 C C . ARG B 1 102 ? 194.18310 186.60265 233.73798 1.000 37.88850 216 ARG B C 1
ATOM 2905 O O . ARG B 1 102 ? 193.37668 187.51758 233.93490 1.000 36.83845 216 ARG B O 1
ATOM 2913 N N . PRO B 1 103 ? 194.86702 186.05390 234.74793 1.000 46.94366 217 PRO B N 1
ATOM 2914 C CA . PRO B 1 103 ? 194.67277 186.56397 236.11614 1.000 49.55671 217 PRO B CA 1
ATOM 2915 C C . PRO B 1 103 ? 195.00518 188.03754 236.28133 1.000 46.96000 217 PRO B C 1
ATOM 2916 O O . PRO B 1 103 ? 194.46638 188.68107 237.19067 1.000 44.64727 217 PRO B O 1
ATOM 2920 N N . SER B 1 104 ? 195.87690 188.59706 235.43684 1.000 41.18329 218 SER B N 1
ATOM 2921 C CA . SER B 1 104 ? 196.23760 190.00309 235.56777 1.000 38.07109 218 SER B CA 1
ATOM 2922 C C . SER B 1 104 ? 196.30435 190.73806 234.23311 1.000 38.55415 218 SER B C 1
ATOM 2923 O O . SER B 1 104 ? 196.79397 191.87437 234.19794 1.000 43.79545 218 SER B O 1
ATOM 2926 N N . ALA B 1 105 ? 195.82918 190.14241 233.14131 1.000 32.82739 219 ALA B N 1
ATOM 2927 C CA . ALA B 1 105 ? 195.88372 190.79293 231.84072 1.000 30.81220 219 ALA B CA 1
ATOM 2928 C C . ALA B 1 105 ? 194.76841 190.25421 230.95837 1.000 30.26114 219 ALA B C 1
ATOM 2929 O O . ALA B 1 105 ? 194.18881 189.19968 231.22816 1.000 33.71417 219 ALA B O 1
ATOM 2931 N N . ILE B 1 106 ? 194.46580 191.00353 229.90066 1.000 19.14560 220 ILE B N 1
ATOM 2932 C CA . ILE B 1 106 ? 193.48001 190.60824 228.90165 1.000 23.73807 220 ILE B CA 1
ATOM 2933 C C . ILE B 1 106 ? 194.12084 190.73772 227.52798 1.000 18.35125 220 ILE B C 1
ATOM 2934 O O . ILE B 1 106 ? 194.69475 191.78293 227.20475 1.000 26.51988 220 ILE B O 1
ATOM 2939 N N . LEU B 1 107 ? 194.02281 189.68396 226.72190 1.000 12.16976 221 LEU B N 1
ATOM 2940 C CA . LEU B 1 107 ? 194.60459 189.65740 225.38472 1.000 20.54437 221 LEU B CA 1
ATOM 2941 C C . LEU B 1 107 ? 193.47682 189.66804 224.36197 1.000 13.08502 221 LEU B C 1
ATOM 2942 O O . LEU B 1 107 ? 192.56582 188.83882 224.43210 1.000 17.39069 221 LEU B O 1
ATOM 2947 N N . ILE B 1 108 ? 193.53166 190.60651 223.42074 1.000 13.07062 222 ILE B N 1
ATOM 2948 C CA . ILE B 1 108 ? 192.50133 190.76362 222.40127 1.000 22.10729 222 ILE B CA 1
ATOM 2949 C C . ILE B 1 108 ? 193.16412 190.69283 221.03383 1.000 19.75006 222 ILE B C 1
ATOM 2950 O O . ILE B 1 108 ? 194.12274 191.42837 220.76514 1.000 25.54695 222 ILE B O 1
ATOM 2955 N N . ASN B 1 109 ? 192.65491 189.81253 220.17102 1.000 14.80055 223 ASN B N 1
ATOM 2956 C CA . ASN B 1 109 ? 193.10339 189.71151 218.78414 1.000 17.74188 223 ASN B CA 1
ATOM 2957 C C . ASN B 1 109 ? 191.86480 189.80200 217.90049 1.000 20.37079 223 ASN B C 1
ATOM 2958 O O . ASN B 1 109 ? 191.19777 188.79201 217.65362 1.000 22.53913 223 ASN B O 1
ATOM 2963 N N . LEU B 1 110 ? 191.55851 191.00977 217.42677 1.000 22.52208 224 LEU B N 1
ATOM 2964 C CA . LEU B 1 110 ? 190.34783 191.24919 216.64145 1.000 17.06198 224 LEU B CA 1
ATOM 2965 C C . LEU B 1 110 ? 190.73904 191.98662 215.36691 1.000 23.78977 224 LEU B C 1
ATOM 2966 O O . LEU B 1 110 ? 191.01613 193.18941 215.40484 1.000 29.62680 224 LEU B O 1
ATOM 2971 N N . LEU B 1 111 ? 190.74929 191.26177 214.24685 1.000 27.42997 225 LEU B N 1
ATOM 2972 C CA . LEU B 1 111 ? 191.02763 191.82979 212.93194 1.000 21.43790 225 LEU B CA 1
ATOM 2973 C C . LEU B 1 111 ? 192.36443 192.56022 212.89999 1.000 22.62759 225 LEU B C 1
ATOM 2974 O O . LEU B 1 111 ? 193.42373 191.93129 212.80920 1.000 25.61637 225 LEU B O 1
ATOM 2979 N N . HIS B 1 112 ? 192.32094 193.88869 212.97550 1.000 22.07453 226 HIS B N 1
ATOM 2980 C CA . HIS B 1 112 ? 193.50724 194.72537 212.87061 1.000 19.47538 226 HIS B CA 1
ATOM 2981 C C . HIS B 1 112 ? 194.02588 195.19022 214.22544 1.000 25.65424 226 HIS B C 1
ATOM 2982 O O . HIS B 1 112 ? 194.87663 196.08381 214.27619 1.000 32.23626 226 HIS B O 1
ATOM 2989 N N . LEU B 1 113 ? 193.53862 194.61043 215.32046 1.000 20.48103 227 LEU B N 1
ATOM 2990 C CA . LEU B 1 113 ? 193.92541 195.03055 216.66030 1.000 22.96175 227 LEU B CA 1
ATOM 2991 C C . LEU B 1 113 ? 194.50651 193.85304 217.42773 1.000 29.62472 227 LEU B C 1
ATOM 2992 O O . LEU B 1 113 ? 193.86620 192.80198 217.54348 1.000 33.90978 227 LEU B O 1
ATOM 2997 N N . LYS B 1 114 ? 195.71796 194.03987 217.95057 1.000 24.11420 228 LYS B N 1
ATOM 2998 C CA . LYS B 1 114 ? 196.37706 193.08328 218.83861 1.000 21.23817 228 LYS B CA 1
ATOM 2999 C C . LYS B 1 114 ? 196.74478 193.85301 220.10392 1.000 22.93108 228 LYS B C 1
ATOM 3000 O O . LYS B 1 114 ? 197.74554 194.58017 220.13398 1.000 25.28230 228 LYS B O 1
ATOM 3006 N N . VAL B 1 115 ? 195.92363 193.70062 221.14278 1.000 25.59382 229 VAL B N 1
ATOM 3007 C CA . VAL B 1 115 ? 195.96007 194.57212 222.31086 1.000 28.69729 229 VAL B CA 1
ATOM 3008 C C . VAL B 1 115 ? 196.14014 193.73881 223.57288 1.000 24.12414 229 VAL B C 1
ATOM 3009 O O . VAL B 1 115 ? 195.58267 192.64225 223.69596 1.000 21.99852 229 VAL B O 1
ATOM 3013 N N . LEU B 1 116 ? 196.92889 194.26494 224.50721 1.000 24.10046 230 LEU B N 1
ATOM 3014 C CA . LEU B 1 116 ? 197.06935 193.71766 225.85055 1.000 24.67088 230 LEU B CA 1
ATOM 3015 C C . LEU B 1 116 ? 196.63806 194.79136 226.83821 1.000 23.75884 230 LEU B C 1
ATOM 3016 O O . LEU B 1 116 ? 197.21769 195.88337 226.86586 1.000 32.08668 230 LEU B O 1
ATOM 3021 N N . ILE B 1 117 ? 195.62613 194.48146 227.64341 1.000 22.85976 231 ILE B N 1
ATOM 3022 C CA . ILE B 1 117 ? 195.00742 195.43986 228.55085 1.000 25.48304 231 ILE B CA 1
ATOM 3023 C C . ILE B 1 117 ? 195.25315 194.99020 229.98297 1.000 26.20614 231 ILE B C 1
ATOM 3024 O O . ILE B 1 117 ? 194.99284 193.83211 230.33282 1.000 27.76610 231 ILE B O 1
ATOM 3029 N N . LYS B 1 118 ? 195.75283 195.90745 230.80652 1.000 42.66482 232 LYS B N 1
ATOM 3030 C CA . LYS B 1 118 ? 195.92371 195.70173 232.23652 1.000 45.24538 232 LYS B CA 1
ATOM 3031 C C . LYS B 1 118 ? 195.16083 196.79560 232.97392 1.000 46.18956 232 LYS B C 1
ATOM 3032 O O . LYS B 1 118 ? 194.47634 197.62223 232.36400 1.000 50.15813 232 LYS B O 1
ATOM 3038 N N . HIS B 1 119 ? 195.27674 196.80345 234.30116 1.000 49.47107 233 HIS B N 1
ATOM 3039 C CA . HIS B 1 119 ? 194.58036 197.80807 235.09298 1.000 47.52834 233 HIS B CA 1
ATOM 3040 C C . HIS B 1 119 ? 195.30141 199.14921 235.11526 1.000 54.80747 233 HIS B C 1
ATOM 3041 O O . HIS B 1 119 ? 194.71409 200.13893 235.56422 1.000 53.36250 233 HIS B O 1
ATOM 3048 N N . ASP B 1 120 ? 196.54512 199.21027 234.63349 1.000 59.11283 234 ASP B N 1
ATOM 3049 C CA . ASP B 1 120 ? 197.29178 200.45964 234.60339 1.000 51.76243 234 ASP B CA 1
ATOM 3050 C C . ASP B 1 120 ? 198.08652 200.67265 233.32264 1.000 54.78012 234 ASP B C 1
ATOM 3051 O O . ASP B 1 120 ? 198.83784 201.64952 233.24746 1.000 62.54663 234 ASP B O 1
ATOM 3056 N N . ARG B 1 121 ? 197.95592 199.80586 232.32121 1.000 52.26258 235 ARG B N 1
ATOM 3057 C CA . ARG B 1 121 ? 198.77007 199.93245 231.12125 1.000 51.23511 235 ARG B CA 1
ATOM 3058 C C . ARG B 1 121 ? 198.04836 199.28149 229.95091 1.000 50.46232 235 ARG B C 1
ATOM 3059 O O . ARG B 1 121 ? 197.28712 198.32708 230.12758 1.000 49.13228 235 ARG B O 1
ATOM 3067 N N . VAL B 1 122 ? 198.29635 199.81219 228.75504 1.000 39.68366 236 VAL B N 1
ATOM 3068 C CA . VAL B 1 122 ? 197.72085 199.28854 227.52091 1.000 34.52683 236 VAL B CA 1
ATOM 3069 C C . VAL B 1 122 ? 198.82635 199.17910 226.48030 1.000 34.52984 236 VAL B C 1
ATOM 3070 O O . VAL B 1 122 ? 199.60460 200.11897 226.28338 1.000 40.18012 236 VAL B O 1
ATOM 3074 N N . LEU B 1 123 ? 198.89762 198.02813 225.81504 1.000 34.03533 237 LEU B N 1
ATOM 3075 C CA . LEU B 1 123 ? 199.89297 197.77551 224.78267 1.000 33.89125 237 LEU B CA 1
ATOM 3076 C C . LEU B 1 123 ? 199.19565 197.40264 223.48410 1.000 30.52159 237 LEU B C 1
ATOM 3077 O O . LEU B 1 123 ? 198.25340 196.60599 223.48898 1.000 33.47248 237 LEU B O 1
ATOM 3082 N N . LEU B 1 124 ? 199.65535 197.98246 222.37956 1.000 30.61540 238 LEU B N 1
ATOM 3083 C CA . LEU B 1 124 ? 199.21538 197.60118 221.04256 1.000 35.04172 238 LEU B CA 1
ATOM 3084 C C . LEU B 1 124 ? 200.43101 197.10179 220.27829 1.000 34.99949 238 LEU B C 1
ATOM 3085 O O . LEU B 1 124 ? 201.37704 197.86378 220.05519 1.000 37.74827 238 LEU B O 1
ATOM 3090 N N . PHE B 1 125 ? 200.41297 195.83084 219.87939 1.000 40.44211 239 PHE B N 1
ATOM 3091 C CA . PHE B 1 125 ? 201.59320 195.22253 219.28203 1.000 35.83417 239 PHE B CA 1
ATOM 3092 C C . PHE B 1 125 ? 201.27622 194.65673 217.90577 1.000 35.51092 239 PHE B C 1
ATOM 3093 O O . PHE B 1 125 ? 200.12757 194.35109 217.57738 1.000 41.66981 239 PHE B O 1
ATOM 3101 N N . ASP B 1 126 ? 202.32855 194.53215 217.10445 1.000 49.43510 240 ASP B N 1
ATOM 3102 C CA . ASP B 1 126 ? 202.24150 193.99973 215.75020 1.000 52.16347 240 ASP B CA 1
ATOM 3103 C C . ASP B 1 126 ? 203.64225 193.56807 215.32283 1.000 56.88012 240 ASP B C 1
ATOM 3104 O O . ASP B 1 126 ? 204.58622 193.58993 216.12058 1.000 56.39421 240 ASP B O 1
ATOM 3109 N N . VAL B 1 127 ? 203.77870 193.18858 214.04904 1.000 65.79889 241 VAL B N 1
ATOM 3110 C CA . VAL B 1 127 ? 205.05635 192.70854 213.54036 1.000 67.97343 241 VAL B CA 1
ATOM 3111 C C . VAL B 1 127 ? 206.11514 193.80275 213.66137 1.000 69.74135 241 VAL B C 1
ATOM 3112 O O . VAL B 1 127 ? 205.81658 195.00204 213.59695 1.000 72.52812 241 VAL B O 1
ATOM 3116 N N . TYR B 1 128 ? 207.36913 193.37850 213.84265 1.000 75.67677 242 TYR B N 1
ATOM 3117 C CA . TYR B 1 128 ? 208.45723 194.32516 214.07289 1.000 76.80938 242 TYR B CA 1
ATOM 3118 C C . TYR B 1 128 ? 208.63179 195.27103 212.89032 1.000 78.42615 242 TYR B C 1
ATOM 3119 O O . TYR B 1 128 ? 208.73183 196.49086 213.06624 1.000 77.29100 242 TYR B O 1
ATOM 3128 N N . GLY B 1 129 ? 208.67463 194.72829 211.67649 1.000 78.95842 243 GLY B N 1
ATOM 3129 C CA . GLY B 1 129 ? 208.81068 195.56416 210.50024 1.000 78.46879 243 GLY B CA 1
ATOM 3130 C C . GLY B 1 129 ? 207.47789 195.95031 209.89427 1.000 80.81919 243 GLY B C 1
ATOM 3131 O O . GLY B 1 129 ? 206.91129 195.19674 209.09655 1.000 81.98383 243 GLY B O 1
ATOM 3132 N N . SER B 1 130 ? 206.98056 197.13172 210.25239 1.000 76.85514 244 SER B N 1
ATOM 3133 C CA . SER B 1 130 ? 205.68800 197.62543 209.79074 1.000 75.26419 244 SER B CA 1
ATOM 3134 C C . SER B 1 130 ? 205.52096 199.05355 210.28978 1.000 73.74645 244 SER B C 1
ATOM 3135 O O . SER B 1 130 ? 206.37494 199.58819 211.00207 1.000 74.40660 244 SER B O 1
ATOM 3138 N N . THR B 1 131 ? 204.40336 199.66500 209.90349 1.000 69.95744 245 THR B N 1
ATOM 3139 C CA . THR B 1 131 ? 204.04837 201.00072 210.35664 1.000 70.16115 245 THR B CA 1
ATOM 3140 C C . THR B 1 131 ? 202.57585 201.02242 210.73829 1.000 69.91832 245 THR B C 1
ATOM 3141 O O . THR B 1 131 ? 201.77284 200.24254 210.21899 1.000 66.46341 245 THR B O 1
ATOM 3145 N N . SER B 1 132 ? 202.23169 201.91787 211.66146 1.000 61.86945 246 SER B N 1
ATOM 3146 C CA . SER B 1 132 ? 200.85078 202.03266 212.11139 1.000 59.03394 246 SER B CA 1
ATOM 3147 C C . SER B 1 132 ? 199.95599 202.49991 210.97060 1.000 61.27136 246 SER B C 1
ATOM 3148 O O . SER B 1 132 ? 200.27802 203.45883 210.26336 1.000 64.92520 246 SER B O 1
ATOM 3151 N N . SER B 1 133 ? 198.82924 201.81587 210.79286 1.000 57.20163 247 SER B N 1
ATOM 3152 C CA . SER B 1 133 ? 197.88947 202.15594 209.73777 1.000 53.85346 247 SER B CA 1
ATOM 3153 C C . SER B 1 133 ? 196.95125 203.26852 210.20201 1.000 55.93219 247 SER B C 1
ATOM 3154 O O . SER B 1 133 ? 196.95661 203.68307 211.36475 1.000 56.35366 247 SER B O 1
ATOM 3157 N N . TYR B 1 134 ? 196.13342 203.76747 209.26808 1.000 57.22746 248 TYR B N 1
ATOM 3158 C CA . TYR B 1 134 ? 195.16907 204.80803 209.62145 1.000 55.62390 248 TYR B CA 1
ATOM 3159 C C . TYR B 1 134 ? 194.12727 204.31925 210.62310 1.000 60.41065 248 TYR B C 1
ATOM 3160 O O . TYR B 1 134 ? 193.84807 205.04831 211.59098 1.000 56.25049 248 TYR B O 1
ATOM 3169 N N . PRO B 1 135 ? 193.50076 203.14359 210.45639 1.000 59.44657 249 PRO B N 1
ATOM 3170 C CA . PRO B 1 135 ? 192.58524 202.67329 211.51205 1.000 56.60858 249 PRO B CA 1
ATOM 3171 C C . PRO B 1 135 ? 193.26098 202.50358 212.86035 1.000 54.71283 249 PRO B C 1
ATOM 3172 O O . PRO B 1 135 ? 192.65699 202.81547 213.89398 1.000 59.55331 249 PRO B O 1
ATOM 3176 N N . GLN B 1 136 ? 194.50831 202.02758 212.87859 1.000 45.23345 250 GLN B N 1
ATOM 3177 C CA . GLN B 1 136 ? 195.22391 201.88340 214.14185 1.000 43.63327 250 GLN B CA 1
ATOM 3178 C C . GLN B 1 136 ? 195.47894 203.23817 214.79013 1.000 47.76030 250 GLN B C 1
ATOM 3179 O O . GLN B 1 136 ? 195.33308 203.38555 216.00858 1.000 50.31289 250 GLN B O 1
ATOM 3185 N N . SER B 1 137 ? 195.85302 204.24155 213.99240 1.000 49.67206 251 SER B N 1
ATOM 3186 C CA . SER B 1 137 ? 196.07677 205.57594 214.54037 1.000 48.56157 251 SER B CA 1
ATOM 3187 C C . SER B 1 137 ? 194.78156 206.18464 215.06393 1.000 50.40929 251 SER B C 1
ATOM 3188 O O . SER B 1 137 ? 194.77369 206.82681 216.12138 1.000 51.82846 251 SER B O 1
ATOM 3191 N N . ALA B 1 138 ? 193.67689 205.99574 214.33771 1.000 50.79772 252 ALA B N 1
ATOM 3192 C CA . ALA B 1 138 ? 192.39106 206.50044 214.80888 1.000 52.04319 252 ALA B CA 1
ATOM 3193 C C . ALA B 1 138 ? 191.97904 205.82436 216.11023 1.000 56.00173 252 ALA B C 1
ATOM 3194 O O . ALA B 1 138 ? 191.49410 206.48569 217.03808 1.000 57.34733 252 ALA B O 1
ATOM 3196 N N . PHE B 1 139 ? 192.16831 204.50469 216.19741 1.000 47.25667 253 PHE B N 1
ATOM 3197 C CA . PHE B 1 139 ? 191.86128 203.79062 217.43100 1.000 43.01514 253 PHE B CA 1
ATOM 3198 C C . PHE B 1 139 ? 192.72727 204.28124 218.58228 1.000 44.79528 253 PHE B C 1
ATOM 3199 O O . PHE B 1 139 ? 192.24112 204.44295 219.70639 1.000 48.22271 253 PHE B O 1
ATOM 3207 N N . MET B 1 140 ? 194.01618 204.51469 218.32416 1.000 49.38294 254 MET B N 1
ATOM 3208 C CA . MET B 1 140 ? 194.90185 205.00480 219.37455 1.000 51.86541 254 MET B CA 1
ATOM 3209 C C . MET B 1 140 ? 194.47634 206.38665 219.85267 1.000 57.66048 254 MET B C 1
ATOM 3210 O O . MET B 1 140 ? 194.47263 206.66094 221.05880 1.000 60.31400 254 MET B O 1
ATOM 3215 N N . TYR B 1 141 ? 194.11072 207.26917 218.92033 1.000 60.71417 255 TYR B N 1
ATOM 3216 C CA . TYR B 1 141 ? 193.65708 208.60408 219.29778 1.000 61.93046 255 TYR B CA 1
ATOM 3217 C C . TYR B 1 141 ? 192.38226 208.53439 220.13063 1.000 64.68015 255 TYR B C 1
ATOM 3218 O O . TYR B 1 141 ? 192.25864 209.21371 221.15801 1.000 66.42094 255 TYR B O 1
ATOM 3227 N N . ASP B 1 142 ? 191.42118 207.70992 219.70246 1.000 62.79636 256 ASP B N 1
ATOM 3228 C CA . ASP B 1 142 ? 190.17470 207.57605 220.45119 1.000 60.56995 256 ASP B CA 1
ATOM 3229 C C . ASP B 1 142 ? 190.42142 206.99897 221.83989 1.000 59.65851 256 ASP B C 1
ATOM 3230 O O . ASP B 1 142 ? 189.83515 207.46180 222.82670 1.000 59.19990 256 ASP B O 1
ATOM 3235 N N . LEU B 1 143 ? 191.28699 205.98628 221.93598 1.000 52.24148 257 LEU B N 1
ATOM 3236 C CA . LEU B 1 143 ? 191.58793 205.38418 223.22927 1.000 52.71983 257 LEU B CA 1
ATOM 3237 C C . LEU B 1 143 ? 192.26459 206.38233 224.15722 1.000 51.38164 257 LEU B C 1
ATOM 3238 O O . LEU B 1 143 ? 191.92278 206.46670 225.34158 1.000 52.57120 257 LEU B O 1
ATOM 3243 N N . GLN B 1 144 ? 193.22604 207.15011 223.63764 1.000 58.15356 258 GLN B N 1
ATOM 3244 C CA . GLN B 1 144 ? 193.87957 208.16600 224.45535 1.000 59.54589 258 GLN B CA 1
ATOM 3245 C C . GLN B 1 144 ? 192.88127 209.21176 224.93260 1.000 62.13890 258 GLN B C 1
ATOM 3246 O O . GLN B 1 144 ? 192.89582 209.60556 226.10621 1.000 60.54265 258 GLN B O 1
ATOM 3252 N N . GLY B 1 145 ? 192.00298 209.66960 224.03636 1.000 64.71363 259 GLY B N 1
ATOM 3253 C CA . GLY B 1 145 ? 191.01384 210.66164 224.42360 1.000 61.24845 259 GLY B CA 1
ATOM 3254 C C . GLY B 1 145 ? 190.05498 210.15399 225.48266 1.000 62.92074 259 GLY B C 1
ATOM 3255 O O . GLY B 1 145 ? 189.69059 210.88644 226.40538 1.000 61.20428 259 GLY B O 1
ATOM 3256 N N . LYS B 1 146 ? 189.63074 208.89345 225.36504 1.000 66.24073 260 LYS B N 1
ATOM 3257 C CA . LYS B 1 146 ? 188.71646 208.33522 226.35558 1.000 59.17144 260 LYS B CA 1
ATOM 3258 C C . LYS B 1 146 ? 189.41404 208.06373 227.68277 1.000 58.64369 260 LYS B C 1
ATOM 3259 O O . LYS B 1 146 ? 188.78774 208.17724 228.74241 1.000 60.30532 260 LYS B O 1
ATOM 3265 N N . LEU B 1 147 ? 190.69969 207.70389 227.65120 1.000 59.54299 261 LEU B N 1
ATOM 3266 C CA . LEU B 1 147 ? 191.40761 207.39870 228.89011 1.000 58.18006 261 LEU B CA 1
ATOM 3267 C C . LEU B 1 147 ? 191.77533 208.66515 229.65394 1.000 61.15035 261 LEU B C 1
ATOM 3268 O O . LEU B 1 147 ? 191.71202 208.68779 230.88871 1.000 57.89418 261 LEU B O 1
ATOM 3273 N N . GLN B 1 148 ? 192.16409 209.72978 228.94713 1.000 74.72414 262 GLN B N 1
ATOM 3274 C CA . GLN B 1 148 ? 192.58304 210.95572 229.61696 1.000 73.28003 262 GLN B CA 1
ATOM 3275 C C . GLN B 1 148 ? 191.41267 211.86099 229.99654 1.000 74.71335 262 GLN B C 1
ATOM 3276 O O . GLN B 1 148 ? 191.63358 213.03647 230.31367 1.000 75.35021 262 GLN B O 1
ATOM 3282 N N . GLN B 1 149 ? 190.18083 211.34509 229.97831 1.000 81.19464 263 GLN B N 1
ATOM 3283 C CA . GLN B 1 149 ? 189.03555 212.15364 230.38550 1.000 81.49716 263 GLN B CA 1
ATOM 3284 C C . GLN B 1 149 ? 189.10634 212.50861 231.86534 1.000 82.31903 263 GLN B C 1
ATOM 3285 O O . GLN B 1 149 ? 188.75164 213.62616 232.25953 1.000 84.00793 263 GLN B O 1
ATOM 3291 N N . LYS B 1 150 ? 189.55391 211.56581 232.69874 1.000 84.00032 264 LYS B N 1
ATOM 3292 C CA . LYS B 1 150 ? 189.65707 211.75800 234.14693 1.000 87.01516 264 LYS B CA 1
ATOM 3293 C C . LYS B 1 150 ? 188.30938 212.11440 234.76845 1.000 86.78843 264 LYS B C 1
ATOM 3294 O O . LYS B 1 150 ? 188.24237 212.86327 235.74616 1.000 86.43810 264 LYS B O 1
ATOM 3300 N N . GLN B 1 151 ? 187.22807 211.58206 234.20647 1.000 87.11421 265 GLN B N 1
ATOM 3301 C CA . GLN B 1 151 ? 185.89637 211.88940 234.70464 1.000 88.48908 265 GLN B CA 1
ATOM 3302 C C . GLN B 1 151 ? 185.60466 211.11482 235.98533 1.000 88.73137 265 GLN B C 1
ATOM 3303 O O . GLN B 1 151 ? 186.15462 210.03728 236.22958 1.000 87.91791 265 GLN B O 1
ATOM 3309 N N . THR B 1 152 ? 184.72787 211.68415 236.81223 1.000 95.47236 266 THR B N 1
ATOM 3310 C CA . THR B 1 152 ? 184.29178 211.07177 238.06787 1.000 96.00260 266 THR B CA 1
ATOM 3311 C C . THR B 1 152 ? 182.76623 211.11303 238.08414 1.000 95.96220 266 THR B C 1
ATOM 3312 O O . THR B 1 152 ? 182.16546 212.07341 238.57334 1.000 93.22259 266 THR B O 1
ATOM 3316 N N . GLY B 1 153 ? 182.14414 210.07107 237.54421 1.000 101.36797 267 GLY B N 1
ATOM 3317 C CA . GLY B 1 153 ? 180.70203 209.97873 237.46923 1.000 101.06872 267 GLY B CA 1
ATOM 3318 C C . GLY B 1 153 ? 180.09330 209.37051 238.71433 1.000 101.31546 267 GLY B C 1
ATOM 3319 O O . GLY B 1 153 ? 180.69746 209.34244 239.78950 1.000 100.72981 267 GLY B O 1
ATOM 3320 N N . GLY B 1 154 ? 178.86820 208.87599 238.55902 1.000 104.57549 268 GLY B N 1
ATOM 3321 C CA . GLY B 1 154 ? 178.15823 208.26198 239.66260 1.000 105.86456 268 GLY B CA 1
ATOM 3322 C C . GLY B 1 154 ? 177.99414 206.76411 239.51303 1.000 105.80050 268 GLY B C 1
ATOM 3323 O O . GLY B 1 154 ? 178.94120 206.00216 239.72953 1.000 104.99280 268 GLY B O 1
ATOM 3324 N N . ALA B 1 155 ? 176.78879 206.32985 239.14097 1.000 100.28396 269 ALA B N 1
ATOM 3325 C CA . ALA B 1 155 ? 176.51533 204.90404 239.00686 1.000 99.54789 269 ALA B CA 1
ATOM 3326 C C . ALA B 1 155 ? 177.10549 204.31710 237.73104 1.000 99.95211 269 ALA B C 1
ATOM 3327 O O . ALA B 1 155 ? 177.45958 203.13308 237.70718 1.000 100.26371 269 ALA B O 1
ATOM 3329 N N . ASN B 1 156 ? 177.21892 205.11661 236.66806 1.000 93.37871 270 ASN B N 1
ATOM 3330 C CA . ASN B 1 156 ? 177.68405 204.63643 235.37201 1.000 92.94635 270 ASN B CA 1
ATOM 3331 C C . ASN B 1 156 ? 179.17550 204.86565 235.15362 1.000 92.33448 270 ASN B C 1
ATOM 3332 O O . ASN B 1 156 ? 179.60881 205.04928 234.00789 1.000 91.45662 270 ASN B O 1
ATOM 3337 N N . SER B 1 157 ? 179.97356 204.85928 236.21752 1.000 82.27812 271 SER B N 1
ATOM 3338 C CA . SER B 1 157 ? 181.41452 205.01281 236.08181 1.000 82.49124 271 SER B CA 1
ATOM 3339 C C . SER B 1 157 ? 182.05514 203.68065 235.71473 1.000 79.69625 271 SER B C 1
ATOM 3340 O O . SER B 1 157 ? 181.69880 202.63198 236.25959 1.000 81.50353 271 SER B O 1
ATOM 3343 N N . LEU B 1 158 ? 183.00641 203.72707 234.78400 1.000 55.49687 272 LEU B N 1
ATOM 3344 C CA . LEU B 1 158 ? 183.66830 202.52414 234.31008 1.000 54.78832 272 LEU B CA 1
ATOM 3345 C C . LEU B 1 158 ? 185.16511 202.58403 234.59319 1.000 57.36512 272 LEU B C 1
ATOM 3346 O O . LEU B 1 158 ? 185.76488 203.66345 234.57143 1.000 61.11137 272 LEU B O 1
ATOM 3351 N N . PRO B 1 159 ? 185.79034 201.44573 234.86425 1.000 47.12791 273 PRO B N 1
ATOM 3352 C CA . PRO B 1 159 ? 187.22729 201.41708 235.15117 1.000 44.56864 273 PRO B CA 1
ATOM 3353 C C . PRO B 1 159 ? 188.05637 201.53934 233.87500 1.000 50.46587 273 PRO B C 1
ATOM 3354 O O . PRO B 1 159 ? 187.54267 201.74205 232.77720 1.000 50.72670 273 PRO B O 1
ATOM 3358 N N . TYR B 1 160 ? 189.37191 201.40254 234.05115 1.000 46.51846 274 TYR B N 1
ATOM 3359 C CA . TYR B 1 160 ? 190.31490 201.58127 232.95070 1.000 44.45612 274 TYR B CA 1
ATOM 3360 C C . TYR B 1 160 ? 190.13519 200.50678 231.88195 1.000 45.99599 274 TYR B C 1
ATOM 3361 O O . TYR B 1 160 ? 190.01237 200.81136 230.68695 1.000 50.87093 274 TYR B O 1
ATOM 3370 N N . GLU B 1 161 ? 190.11522 199.23706 232.29860 1.000 33.03058 275 GLU B N 1
ATOM 3371 C CA . GLU B 1 161 ? 190.06361 198.13774 231.33933 1.000 39.13106 275 GLU B CA 1
ATOM 3372 C C . GLU B 1 161 ? 188.74908 198.12713 230.56869 1.000 48.43901 275 GLU B C 1
ATOM 3373 O O . GLU B 1 161 ? 188.73393 197.84282 229.36576 1.000 46.16330 275 GLU B O 1
ATOM 3379 N N . PHE B 1 162 ? 187.63580 198.43297 231.23857 1.000 39.30294 276 PHE B N 1
ATOM 3380 C CA . PHE B 1 162 ? 186.35468 198.47431 230.54133 1.000 29.99535 276 PHE B CA 1
ATOM 3381 C C . PHE B 1 162 ? 186.30633 199.63098 229.55032 1.000 36.04302 276 PHE B C 1
ATOM 3382 O O . PHE B 1 162 ? 185.75932 199.48984 228.44978 1.000 34.63745 276 PHE B O 1
ATOM 3390 N N . ARG B 1 163 ? 186.88675 200.77805 229.91546 1.000 36.54750 277 ARG B N 1
ATOM 3391 C CA . ARG B 1 163 ? 186.94251 201.90345 228.98834 1.000 38.02519 277 ARG B CA 1
ATOM 3392 C C . ARG B 1 163 ? 187.81807 201.59654 227.78049 1.000 43.49369 277 ARG B C 1
ATOM 3393 O O . ARG B 1 163 ? 187.54708 202.09225 226.68099 1.000 45.11029 277 ARG B O 1
ATOM 3401 N N . ALA B 1 164 ? 188.87101 200.79579 227.95947 1.000 35.70553 278 ALA B N 1
ATOM 3402 C CA . ALA B 1 164 ? 189.67873 200.39259 226.81183 1.000 27.93226 278 ALA B CA 1
ATOM 3403 C C . ALA B 1 164 ? 188.94521 199.37863 225.93807 1.000 29.79891 278 ALA B C 1
ATOM 3404 O O . ALA B 1 164 ? 188.97580 199.47529 224.70280 1.000 35.03724 278 ALA B O 1
ATOM 3406 N N . LEU B 1 165 ? 188.28033 198.40536 226.56590 1.000 10.86905 279 LEU B N 1
ATOM 3407 C CA . LEU B 1 165 ? 187.55865 197.38287 225.81589 1.000 21.41991 279 LEU B CA 1
ATOM 3408 C C . LEU B 1 165 ? 186.41492 197.98868 225.01304 1.000 31.35009 279 LEU B C 1
ATOM 3409 O O . LEU B 1 165 ? 186.14147 197.55834 223.88558 1.000 32.14229 279 LEU B O 1
ATOM 3414 N N . GLU B 1 166 ? 185.72785 198.98273 225.58179 1.000 28.97353 280 GLU B N 1
ATOM 3415 C CA . GLU B 1 166 ? 184.64356 199.63886 224.85981 1.000 21.43965 280 GLU B CA 1
ATOM 3416 C C . GLU B 1 166 ? 185.15337 200.30355 223.58729 1.000 23.98731 280 GLU B C 1
ATOM 3417 O O . GLU B 1 166 ? 184.53687 200.17854 222.52179 1.000 23.55697 280 GLU B O 1
ATOM 3423 N N . ALA B 1 167 ? 186.28639 201.00498 223.67692 1.000 28.03289 281 ALA B N 1
ATOM 3424 C CA . ALA B 1 167 ? 186.86296 201.63782 222.49534 1.000 28.12900 281 ALA B CA 1
ATOM 3425 C C . ALA B 1 167 ? 187.30628 200.60003 221.47183 1.000 26.44516 281 ALA B C 1
ATOM 3426 O O . ALA B 1 167 ? 187.11000 200.78629 220.26370 1.000 35.77673 281 ALA B O 1
ATOM 3428 N N . VAL B 1 168 ? 187.90696 199.49971 221.93505 1.000 20.37394 282 VAL B N 1
ATOM 3429 C CA . VAL B 1 168 ? 188.33193 198.44400 221.01524 1.000 15.16453 282 VAL B CA 1
ATOM 3430 C C . VAL B 1 168 ? 187.13365 197.89155 220.25045 1.000 17.15602 282 VAL B C 1
ATOM 3431 O O . VAL B 1 168 ? 187.16447 197.75093 219.01895 1.000 22.58679 282 VAL B O 1
ATOM 3435 N N . LEU B 1 169 ? 186.05545 197.57723 220.97282 1.000 22.09900 283 LEU B N 1
ATOM 3436 C CA . LEU B 1 169 ? 184.87241 197.00885 220.33538 1.000 13.04779 283 LEU B CA 1
ATOM 3437 C C . LEU B 1 169 ? 184.21726 198.00502 219.38624 1.000 17.98952 283 LEU B C 1
ATOM 3438 O O . LEU B 1 169 ? 183.75333 197.62315 218.30464 1.000 24.15109 283 LEU B O 1
ATOM 3443 N N . MET B 1 170 ? 184.16704 199.28491 219.76937 1.000 14.37913 284 MET B N 1
ATOM 3444 C CA . MET B 1 170 ? 183.60005 200.29281 218.87896 1.000 19.86417 284 MET B CA 1
ATOM 3445 C C . MET B 1 170 ? 184.40914 200.41322 217.59486 1.000 24.90166 284 MET B C 1
ATOM 3446 O O . MET B 1 170 ? 183.83873 200.51387 216.50213 1.000 25.28821 284 MET B O 1
ATOM 3451 N N . SER B 1 171 ? 185.74039 200.40019 217.70416 1.000 24.69096 285 SER B N 1
ATOM 3452 C CA . SER B 1 171 ? 186.57589 200.46870 216.50930 1.000 16.90446 285 SER B CA 1
ATOM 3453 C C . SER B 1 171 ? 186.35542 199.25782 215.61070 1.000 14.97483 285 SER B C 1
ATOM 3454 O O . SER B 1 171 ? 186.24895 199.39461 214.38393 1.000 21.86360 285 SER B O 1
ATOM 3457 N N . VAL B 1 172 ? 186.27755 198.06328 216.20410 1.000 14.41505 286 VAL B N 1
ATOM 3458 C CA . VAL B 1 172 ? 186.07049 196.85538 215.40689 1.000 16.08691 286 VAL B CA 1
ATOM 3459 C C . VAL B 1 172 ? 184.72429 196.90724 214.69132 1.000 16.84091 286 VAL B C 1
ATOM 3460 O O . VAL B 1 172 ? 184.62352 196.58484 213.49869 1.000 15.04780 286 VAL B O 1
ATOM 3464 N N . THR B 1 173 ? 183.67019 197.31864 215.40234 1.000 21.99274 287 THR B N 1
ATOM 3465 C CA . THR B 1 173 ? 182.34851 197.39075 214.78519 1.000 25.26803 287 THR B CA 1
ATOM 3466 C C . THR B 1 173 ? 182.30559 198.44000 213.67975 1.000 26.51331 287 THR B C 1
ATOM 3467 O O . THR B 1 173 ? 181.69024 198.21690 212.62945 1.000 29.64716 287 THR B O 1
ATOM 3471 N N . ALA B 1 174 ? 182.95130 199.58982 213.89501 1.000 18.71003 288 ALA B N 1
ATOM 3472 C CA . ALA B 1 174 ? 182.98933 200.61871 212.86139 1.000 14.74468 288 ALA B CA 1
ATOM 3473 C C . ALA B 1 174 ? 183.71345 200.12336 211.61692 1.000 16.99116 288 ALA B C 1
ATOM 3474 O O . ALA B 1 174 ? 183.26688 200.37023 210.48961 1.000 24.72681 288 ALA B O 1
ATOM 3476 N N . GLU B 1 175 ? 184.83375 199.41923 211.79926 1.000 25.79926 289 GLU B N 1
ATOM 3477 C CA . GLU B 1 175 ? 185.55610 198.88762 210.64767 1.000 21.24179 289 GLU B CA 1
ATOM 3478 C C . GLU B 1 175 ? 184.73237 197.83812 209.91019 1.000 21.61181 289 GLU B C 1
ATOM 3479 O O . GLU B 1 175 ? 184.73197 197.80048 208.67375 1.000 29.88454 289 GLU B O 1
ATOM 3485 N N . LEU B 1 176 ? 184.02308 196.97920 210.64734 1.000 24.26186 290 LEU B N 1
ATOM 3486 C CA . LEU B 1 176 ? 183.17045 195.98417 210.00072 1.000 24.78422 290 LEU B CA 1
ATOM 3487 C C . LEU B 1 176 ? 182.05928 196.65091 209.19586 1.000 24.34629 290 LEU B C 1
ATOM 3488 O O . LEU B 1 176 ? 181.76321 196.24470 208.06392 1.000 23.20378 290 LEU B O 1
ATOM 3493 N N . GLU B 1 177 ? 181.42898 197.68018 209.76882 1.000 26.49771 291 GLU B N 1
ATOM 3494 C CA . GLU B 1 177 ? 180.37401 198.39092 209.05216 1.000 23.21930 291 GLU B CA 1
ATOM 3495 C C . GLU B 1 177 ? 180.91681 199.07279 207.80223 1.000 32.81583 291 GLU B C 1
ATOM 3496 O O . GLU B 1 177 ? 180.27448 199.04972 206.74468 1.000 31.62211 291 GLU B O 1
ATOM 3502 N N . ALA B 1 178 ? 182.09822 199.68854 207.90462 1.000 32.14232 292 ALA B N 1
ATOM 3503 C CA . ALA B 1 178 ? 182.69923 200.33274 206.74096 1.000 21.35915 292 ALA B CA 1
ATOM 3504 C C . ALA B 1 178 ? 183.01871 199.31797 205.65063 1.000 19.85975 292 ALA B C 1
ATOM 3505 O O . ALA B 1 178 ? 182.78071 199.57440 204.46374 1.000 27.13395 292 ALA B O 1
ATOM 3507 N N . ASP B 1 179 ? 183.55739 198.15718 206.03398 1.000 28.64485 293 ASP B N 1
ATOM 3508 C CA . ASP B 1 179 ? 183.85568 197.12057 205.05087 1.000 27.88607 293 ASP B CA 1
ATOM 3509 C C . ASP B 1 179 ? 182.58672 196.62299 204.36967 1.000 29.13788 293 ASP B C 1
ATOM 3510 O O . ASP B 1 179 ? 182.56815 196.41703 203.14904 1.000 30.93219 293 ASP B O 1
ATOM 3515 N N . PHE B 1 180 ? 181.51352 196.42204 205.14058 1.000 31.13437 294 PHE B N 1
ATOM 3516 C CA . PHE B 1 180 ? 180.25711 195.98654 204.53701 1.000 30.21967 294 PHE B CA 1
ATOM 3517 C C . PHE B 1 180 ? 179.71011 197.03601 203.57810 1.000 35.04250 294 PHE B C 1
ATOM 3518 O O . PHE B 1 180 ? 179.22759 196.70149 202.48919 1.000 33.64363 294 PHE B O 1
ATOM 3526 N N . GLU B 1 181 ? 179.76139 198.31107 203.97121 1.000 40.36195 295 GLU B N 1
ATOM 3527 C CA . GLU B 1 181 ? 179.27464 199.36917 203.09330 1.000 36.08476 295 GLU B CA 1
ATOM 3528 C C . GLU B 1 181 ? 180.10233 199.45875 201.81906 1.000 40.69436 295 GLU B C 1
ATOM 3529 O O . GLU B 1 181 ? 179.56045 199.74402 200.74520 1.000 44.82882 295 GLU B O 1
ATOM 3535 N N . ALA B 1 182 ? 181.41156 199.21633 201.91520 1.000 42.81618 296 ALA B N 1
ATOM 3536 C CA . ALA B 1 182 ? 182.25615 199.25219 200.72672 1.000 34.20652 296 ALA B CA 1
ATOM 3537 C C . ALA B 1 182 ? 182.01533 198.05106 199.82041 1.000 35.41071 296 ALA B C 1
ATOM 3538 O O . ALA B 1 182 ? 182.12154 198.17296 198.59503 1.000 40.84230 296 ALA B O 1
ATOM 3540 N N . VAL B 1 183 ? 181.69743 196.88828 200.39420 1.000 44.40929 297 VAL B N 1
ATOM 3541 C CA . VAL B 1 183 ? 181.52638 195.68990 199.57628 1.000 40.94902 297 VAL B CA 1
ATOM 3542 C C . VAL B 1 183 ? 180.11219 195.55410 199.01753 1.000 38.93990 297 VAL B C 1
ATOM 3543 O O . VAL B 1 183 ? 179.91541 194.85061 198.01878 1.000 32.99476 297 VAL B O 1
ATOM 3547 N N . ARG B 1 184 ? 179.12139 196.21757 199.61751 1.000 44.11443 298 ARG B N 1
ATOM 3548 C CA . ARG B 1 184 ? 177.73640 196.00491 199.20661 1.000 39.17909 298 ARG B CA 1
ATOM 3549 C C . ARG B 1 184 ? 177.40713 196.68871 197.88217 1.000 46.68649 298 ARG B C 1
ATOM 3550 O O . ARG B 1 184 ? 176.56761 196.19276 197.12245 1.000 48.79808 298 ARG B O 1
ATOM 3558 N N . ASP B 1 185 ? 178.05492 197.81674 197.58617 1.000 53.85462 299 ASP B N 1
ATOM 3559 C CA . ASP B 1 185 ? 177.61818 198.65647 196.46959 1.000 52.09735 299 ASP B CA 1
ATOM 3560 C C . ASP B 1 185 ? 177.67683 197.96713 195.10903 1.000 51.67992 299 ASP B C 1
ATOM 3561 O O . ASP B 1 185 ? 176.66022 197.99130 194.39249 1.000 51.94010 299 ASP B O 1
ATOM 3566 N N . PRO B 1 186 ? 178.79043 197.35813 194.67877 1.000 51.06743 300 PRO B N 1
ATOM 3567 C CA . PRO B 1 186 ? 178.82701 196.81319 193.30804 1.000 51.27186 300 PRO B CA 1
ATOM 3568 C C . PRO B 1 186 ? 177.84066 195.68272 193.06040 1.000 51.12279 300 PRO B C 1
ATOM 3569 O O . PRO B 1 186 ? 177.45548 195.45228 191.90460 1.000 54.57248 300 PRO B O 1
ATOM 3573 N N . VAL B 1 187 ? 177.43176 194.96313 194.10806 1.000 49.69597 301 VAL B N 1
ATOM 3574 C CA . VAL B 1 187 ? 176.56545 193.80211 193.92670 1.000 49.97481 301 VAL B CA 1
ATOM 3575 C C . VAL B 1 187 ? 175.20938 194.21966 193.37200 1.000 54.52141 301 VAL B C 1
ATOM 3576 O O . VAL B 1 187 ? 174.67981 193.58731 192.45015 1.000 56.89404 301 VAL B O 1
ATOM 3580 N N . ILE B 1 188 ? 174.62453 195.28531 193.92156 1.000 58.38406 302 ILE B N 1
ATOM 3581 C CA . ILE B 1 188 ? 173.31839 195.73781 193.45133 1.000 59.87793 302 ILE B CA 1
ATOM 3582 C C . ILE B 1 188 ? 173.39936 196.17662 191.99507 1.000 63.09391 302 ILE B C 1
ATOM 3583 O O . ILE B 1 188 ? 172.51394 195.86812 191.18660 1.000 64.18729 302 ILE B O 1
ATOM 3588 N N . ARG B 1 189 ? 174.46602 196.89426 191.63526 1.000 62.57225 303 ARG B N 1
ATOM 3589 C CA . ARG B 1 189 ? 174.61674 197.36253 190.26142 1.000 59.99871 303 ARG B CA 1
ATOM 3590 C C . ARG B 1 189 ? 174.76401 196.19603 189.29141 1.000 61.06840 303 ARG B C 1
ATOM 3591 O O . ARG B 1 189 ? 174.14122 196.18204 188.22237 1.000 65.27629 303 ARG B O 1
ATOM 3599 N N . ILE B 1 190 ? 175.58462 195.20184 189.64428 1.000 64.03616 304 ILE B N 1
ATOM 3600 C CA . ILE B 1 190 ? 175.77575 194.08776 188.71942 1.000 63.15670 304 ILE B CA 1
ATOM 3601 C C . ILE B 1 190 ? 174.51085 193.24170 188.62382 1.000 59.97989 304 ILE B C 1
ATOM 3602 O O . ILE B 1 190 ? 174.19063 192.71885 187.54953 1.000 64.22570 304 ILE B O 1
ATOM 3607 N N . LEU B 1 191 ? 173.75965 193.10359 189.72144 1.000 60.05771 305 LEU B N 1
ATOM 3608 C CA . LEU B 1 191 ? 172.48915 192.38797 189.64679 1.000 65.99624 305 LEU B CA 1
ATOM 3609 C C . LEU B 1 191 ? 171.49090 193.12737 188.76330 1.000 68.23537 305 LEU B C 1
ATOM 3610 O O . LEU B 1 191 ? 170.77402 192.50451 187.97082 1.000 68.57237 305 LEU B O 1
ATOM 3615 N N . SER B 1 192 ? 171.43444 194.45675 188.87784 1.000 72.61013 306 SER B N 1
ATOM 3616 C CA . SER B 1 192 ? 170.54610 195.23152 188.01720 1.000 73.28421 306 SER B CA 1
ATOM 3617 C C . SER B 1 192 ? 170.95209 195.10837 186.55352 1.000 73.68529 306 SER B C 1
ATOM 3618 O O . SER B 1 192 ? 170.09318 195.03650 185.66655 1.000 70.17882 306 SER B O 1
ATOM 3621 N N . GLU B 1 193 ? 172.25920 195.08729 186.28106 1.000 74.21427 307 GLU B N 1
ATOM 3622 C CA . GLU B 1 193 ? 172.72419 194.93751 184.90484 1.000 72.21738 307 GLU B CA 1
ATOM 3623 C C . GLU B 1 193 ? 172.41586 193.54719 184.35794 1.000 74.35205 307 GLU B C 1
ATOM 3624 O O . GLU B 1 193 ? 172.11437 193.39664 183.16830 1.000 74.34436 307 GLU B O 1
ATOM 3630 N N . LEU B 1 194 ? 172.49561 192.51842 185.20398 1.000 76.14443 308 LEU B N 1
ATOM 3631 C CA . LEU B 1 194 ? 172.18957 191.15771 184.77801 1.000 73.89614 308 LEU B CA 1
ATOM 3632 C C . LEU B 1 194 ? 170.69599 190.86087 184.74551 1.000 73.29919 308 LEU B C 1
ATOM 3633 O O . LEU B 1 194 ? 170.30439 189.81580 184.21474 1.000 76.87883 308 LEU B O 1
ATOM 3638 N N . GLU B 1 195 ? 169.86337 191.73834 185.31216 1.000 77.96641 309 GLU B N 1
ATOM 3639 C CA . GLU B 1 195 ? 168.41895 191.52025 185.27752 1.000 81.29415 309 GLU B CA 1
ATOM 3640 C C . GLU B 1 195 ? 167.89898 191.39957 183.84888 1.000 83.21955 309 GLU B C 1
ATOM 3641 O O . GLU B 1 195 ? 167.03970 190.55697 183.56440 1.000 82.58198 309 GLU B O 1
ATOM 3647 N N . ASP B 1 196 ? 168.40282 192.23029 182.93604 1.000 85.47758 310 ASP B N 1
ATOM 3648 C CA . ASP B 1 196 ? 167.88016 192.25985 181.57221 1.000 82.44893 310 ASP B CA 1
ATOM 3649 C C . ASP B 1 196 ? 168.64347 191.32132 180.63845 1.000 81.51787 310 ASP B C 1
ATOM 3650 O O . ASP B 1 196 ? 168.05541 190.40535 180.05505 1.000 83.68042 310 ASP B O 1
ATOM 3655 N N . ASP B 1 197 ? 169.94805 191.53329 180.48978 1.000 80.35267 311 ASP B N 1
ATOM 3656 C CA . ASP B 1 197 ? 170.75921 190.76703 179.55711 1.000 81.30577 311 ASP B CA 1
ATOM 3657 C C . ASP B 1 197 ? 171.90683 190.08457 180.28969 1.000 80.95755 311 ASP B C 1
ATOM 3658 O O . ASP B 1 197 ? 172.34485 190.52630 181.35533 1.000 83.88479 311 ASP B O 1
ATOM 3663 N N . ILE B 1 198 ? 172.39139 188.99502 179.69969 1.000 73.68429 312 ILE B N 1
ATOM 3664 C CA . ILE B 1 198 ? 173.48028 188.20218 180.25942 1.000 75.71452 312 ILE B CA 1
ATOM 3665 C C . ILE B 1 198 ? 174.65109 188.27611 179.28969 1.000 76.54383 312 ILE B C 1
ATOM 3666 O O . ILE B 1 198 ? 174.58214 187.73355 178.17922 1.000 78.21358 312 ILE B O 1
ATOM 3671 N N . ASP B 1 199 ? 175.72452 188.93893 179.70503 1.000 79.47012 313 ASP B N 1
ATOM 3672 C CA . ASP B 1 199 ? 176.92554 189.06986 178.89994 1.000 77.80299 313 ASP B CA 1
ATOM 3673 C C . ASP B 1 199 ? 177.99628 188.11080 179.42077 1.000 77.56814 313 ASP B C 1
ATOM 3674 O O . ASP B 1 199 ? 177.74537 187.27711 180.29641 1.000 77.83421 313 ASP B O 1
ATOM 3679 N N . ARG B 1 200 ? 179.20715 188.22405 178.87568 1.000 83.86242 314 ARG B N 1
ATOM 3680 C CA . ARG B 1 200 ? 180.31382 187.35535 179.25720 1.000 84.03322 314 ARG B CA 1
ATOM 3681 C C . ARG B 1 200 ? 181.11254 187.90737 180.43247 1.000 83.50728 314 ARG B C 1
ATOM 3682 O O . ARG B 1 200 ? 181.46381 187.15517 181.34780 1.000 85.93452 314 ARG B O 1
ATOM 3690 N N . GLU B 1 201 ? 181.40789 189.20905 180.42711 1.000 76.80336 315 GLU B N 1
ATOM 3691 C CA . GLU B 1 201 ? 182.22213 189.79531 181.48667 1.000 77.33543 315 GLU B CA 1
ATOM 3692 C C . GLU B 1 201 ? 181.43764 190.00957 182.77601 1.000 77.78018 315 GLU B C 1
ATOM 3693 O O . GLU B 1 201 ? 182.02614 189.98220 183.86446 1.000 81.61333 315 GLU B O 1
ATOM 3699 N N . LYS B 1 202 ? 180.12385 190.22863 182.67960 1.000 70.80102 316 LYS B N 1
ATOM 3700 C CA . LYS B 1 202 ? 179.32357 190.44678 183.88070 1.000 72.76267 316 LYS B CA 1
ATOM 3701 C C . LYS B 1 202 ? 179.29982 189.20424 184.76235 1.000 74.48108 316 LYS B C 1
ATOM 3702 O O . LYS B 1 202 ? 179.28896 189.31029 185.99469 1.000 78.03852 316 LYS B O 1
ATOM 3708 N N . LEU B 1 203 ? 179.29967 188.01756 184.15127 1.000 65.61063 317 LEU B N 1
ATOM 3709 C CA . LEU B 1 203 ? 179.38010 186.78895 184.93386 1.000 66.29379 317 LEU B CA 1
ATOM 3710 C C . LEU B 1 203 ? 180.71191 186.69277 185.66922 1.000 67.06452 317 LEU B C 1
ATOM 3711 O O . LEU B 1 203 ? 180.76490 186.23598 186.81660 1.000 69.77438 317 LEU B O 1
ATOM 3716 N N . ARG B 1 204 ? 181.79979 187.12716 185.02853 1.000 64.90466 318 ARG B N 1
ATOM 3717 C CA . ARG B 1 204 ? 183.09537 187.14044 185.70168 1.000 68.92556 318 ARG B CA 1
ATOM 3718 C C . ARG B 1 204 ? 183.10965 188.13578 186.85718 1.000 72.97562 318 ARG B C 1
ATOM 3719 O O . ARG B 1 204 ? 183.68989 187.86152 187.91537 1.000 76.78310 318 ARG B O 1
ATOM 3727 N N . ILE B 1 205 ? 182.47602 189.29708 186.67513 1.000 63.51458 319 ILE B N 1
ATOM 3728 C CA . ILE B 1 205 ? 182.38080 190.26694 187.76508 1.000 62.16246 319 ILE B CA 1
ATOM 3729 C C . ILE B 1 205 ? 181.58617 189.68384 188.92815 1.000 60.58692 319 ILE B C 1
ATOM 3730 O O . ILE B 1 205 ? 181.95104 189.85189 190.10015 1.000 66.08087 319 ILE B O 1
ATOM 3735 N N . LEU B 1 206 ? 180.48627 188.99183 188.62234 1.000 52.89779 320 LEU B N 1
ATOM 3736 C CA . LEU B 1 206 ? 179.70056 188.34182 189.66658 1.000 56.48289 320 LEU B CA 1
ATOM 3737 C C . LEU B 1 206 ? 180.51560 187.27152 190.38347 1.000 57.56025 320 LEU B C 1
ATOM 3738 O O . LEU B 1 206 ? 180.40969 187.11401 191.60566 1.000 62.48339 320 LEU B O 1
ATOM 3743 N N . LEU B 1 207 ? 181.33138 186.52330 189.63637 1.000 50.93481 321 LEU B N 1
ATOM 3744 C CA . LEU B 1 207 ? 182.21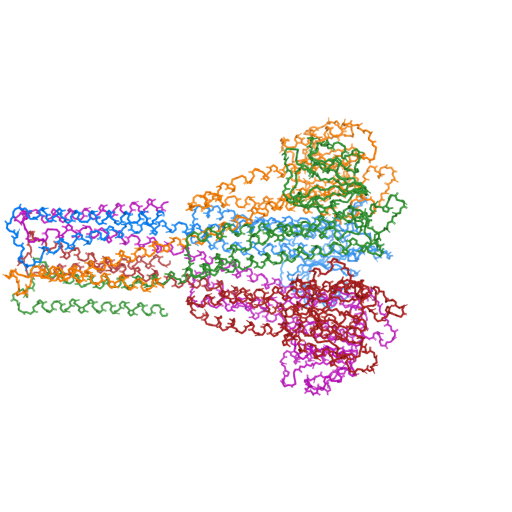310 185.53623 190.25265 1.000 54.15230 321 LEU B CA 1
ATOM 3745 C C . LEU B 1 207 ? 183.20422 186.19798 191.19946 1.000 53.95925 321 LEU B C 1
ATOM 3746 O O . LEU B 1 207 ? 183.46050 185.69116 192.29809 1.000 60.02877 321 LEU B O 1
ATOM 3751 N N . VAL B 1 208 ? 183.77574 187.32940 190.78628 1.000 42.22693 322 VAL B N 1
ATOM 3752 C CA . VAL B 1 208 ? 184.72602 188.03463 191.64070 1.000 46.10843 322 VAL B CA 1
ATOM 3753 C C . VAL B 1 208 ? 184.04031 188.53319 192.90813 1.000 52.44353 322 VAL B C 1
ATOM 3754 O O . VAL B 1 208 ? 184.60639 188.46245 194.00595 1.000 61.63552 322 VAL B O 1
ATOM 3758 N N . LEU B 1 209 ? 182.80816 189.03063 192.78220 1.000 42.36362 323 LEU B N 1
ATOM 3759 C CA . LEU B 1 209 ? 182.12360 189.61736 193.93105 1.000 37.68148 323 LEU B CA 1
ATOM 3760 C C . LEU B 1 209 ? 181.58455 188.56999 194.90214 1.000 42.54333 323 LEU B C 1
ATOM 3761 O O . LEU B 1 209 ? 181.55439 188.81845 196.11499 1.000 52.27979 323 LEU B O 1
ATOM 3766 N N . SER B 1 210 ? 181.14903 187.41118 194.39907 1.000 33.71321 324 SER B N 1
ATOM 3767 C CA . SER B 1 210 ? 180.48185 186.43128 195.25331 1.000 39.45849 324 SER B CA 1
ATOM 3768 C C . SER B 1 210 ? 181.42568 185.87739 196.31499 1.000 44.80571 324 SER B C 1
ATOM 3769 O O . SER B 1 210 ? 181.06080 185.77059 197.49301 1.000 48.11124 324 SER B O 1
ATOM 3772 N N . LYS B 1 211 ? 182.64448 185.50865 195.91397 1.000 34.99941 325 LYS B N 1
ATOM 3773 C CA . LYS B 1 211 ? 183.59666 184.95721 196.87260 1.000 36.97906 325 LYS B CA 1
ATOM 3774 C C . LYS B 1 211 ? 184.01152 186.00122 197.90133 1.000 38.27294 325 LYS B C 1
ATOM 3775 O O . LYS B 1 211 ? 184.19087 185.67999 199.08151 1.000 45.64214 325 LYS B O 1
ATOM 3781 N N . ARG B 1 212 ? 184.16054 187.25623 197.47407 1.000 26.13577 326 ARG B N 1
ATOM 3782 C CA . ARG B 1 212 ? 184.48017 188.33143 198.40760 1.000 33.94798 326 ARG B CA 1
ATOM 3783 C C . ARG B 1 212 ? 183.37070 188.50869 199.43851 1.000 35.41689 326 ARG B C 1
ATOM 3784 O O . ARG B 1 212 ? 183.63573 188.65420 200.64002 1.000 41.45962 326 ARG B O 1
ATOM 3792 N N . VAL B 1 213 ? 182.11488 188.48729 198.98434 1.000 24.47496 327 VAL B N 1
ATOM 3793 C CA . VAL B 1 213 ? 180.98754 188.63252 199.90376 1.000 27.62278 327 VAL B CA 1
ATOM 3794 C C . VAL B 1 213 ? 180.94367 187.46295 200.88108 1.000 33.14984 327 VAL B C 1
ATOM 3795 O O . VAL B 1 213 ? 180.71201 187.64233 202.08402 1.000 40.99113 327 VAL B O 1
ATOM 3799 N N . SER B 1 214 ? 181.16360 186.24509 200.37738 1.000 23.85402 328 SER B N 1
ATOM 3800 C CA . SER B 1 214 ? 181.14982 185.07334 201.24903 1.000 23.35316 328 SER B CA 1
ATOM 3801 C C . SER B 1 214 ? 182.26442 185.14101 202.28731 1.000 28.70876 328 SER B C 1
ATOM 3802 O O . SER B 1 214 ? 182.05633 184.79459 203.45684 1.000 36.94178 328 SER B O 1
ATOM 3805 N N . THR B 1 215 ? 183.45547 185.58718 201.87963 1.000 17.93210 329 THR B N 1
ATOM 3806 C CA . THR B 1 215 ? 184.56273 185.71051 202.82229 1.000 22.76694 329 THR B CA 1
ATOM 3807 C C . THR B 1 215 ? 184.26707 186.76010 203.88731 1.000 30.54485 329 THR B C 1
ATOM 3808 O O . THR B 1 215 ? 184.57027 186.55827 205.07080 1.000 39.17442 329 THR B O 1
ATOM 3812 N N . PHE B 1 216 ? 183.67340 187.88926 203.48919 1.000 25.50721 330 PHE B N 1
ATOM 3813 C CA . PHE B 1 216 ? 183.31283 188.90507 204.47443 1.000 25.31116 330 PHE B CA 1
ATOM 3814 C C . PHE B 1 216 ? 182.26808 188.37996 205.45218 1.000 25.74946 330 PHE B C 1
ATOM 3815 O O . PHE B 1 216 ? 182.34000 188.65259 206.65805 1.000 31.84580 330 PHE B O 1
ATOM 3823 N N . GLU B 1 217 ? 181.28222 187.63262 204.94893 1.000 19.26415 331 GLU B N 1
ATOM 3824 C CA . GLU B 1 217 ? 180.27408 187.05269 205.83072 1.000 14.42475 331 GLU B CA 1
ATOM 3825 C C . GLU B 1 217 ? 180.90169 186.06564 206.80637 1.000 23.90555 331 GLU B C 1
ATOM 3826 O O . GLU B 1 217 ? 180.54216 186.03479 207.99001 1.000 28.22580 331 GLU B O 1
ATOM 3832 N N . GLN B 1 218 ? 181.84495 185.25128 206.32675 1.000 20.33672 332 GLN B N 1
ATOM 3833 C CA . GLN B 1 218 ? 182.53300 184.31555 207.21027 1.000 20.66883 332 GLN B CA 1
ATOM 3834 C C . GLN B 1 218 ? 183.32180 185.05061 208.28668 1.000 20.66949 332 GLN B C 1
ATOM 3835 O O . GLN B 1 218 ? 183.31942 184.64500 209.45422 1.000 15.05919 332 GLN B O 1
ATOM 3841 N N . LYS B 1 219 ? 184.00402 186.13540 207.91232 1.000 15.67364 333 LYS B N 1
ATOM 3842 C CA . LYS B 1 219 ? 184.76089 186.90909 208.89351 1.000 16.80217 333 LYS B CA 1
ATOM 3843 C C . LYS B 1 219 ? 183.84186 187.52759 209.94234 1.000 23.37317 333 LYS B C 1
ATOM 3844 O O . LYS B 1 219 ? 184.15271 187.51535 211.14251 1.000 22.98146 333 LYS B O 1
ATOM 3850 N N . ALA B 1 220 ? 182.70379 188.07502 209.50754 1.000 22.25734 334 ALA B N 1
ATOM 3851 C CA . ALA B 1 220 ? 181.75338 188.65075 210.45404 1.000 7.96549 334 ALA B CA 1
ATOM 3852 C C . ALA B 1 220 ? 181.19947 187.58789 211.39554 1.000 15.10906 334 ALA B C 1
ATOM 3853 O O . ALA B 1 220 ? 181.05800 187.82723 212.60248 1.000 18.96109 334 ALA B O 1
ATOM 3855 N N . LYS B 1 221 ? 180.88132 186.40488 210.86206 1.000 15.84784 335 LYS B N 1
ATOM 3856 C CA . LYS B 1 221 ? 180.40164 185.31901 211.71048 1.000 17.11720 335 LYS B CA 1
ATOM 3857 C C . LYS B 1 221 ? 181.46893 184.88619 212.70662 1.000 17.07112 335 LYS B C 1
ATOM 3858 O O . LYS B 1 221 ? 181.15890 184.57545 213.86177 1.000 13.17056 335 LYS B O 1
ATOM 3864 N N . LEU B 1 222 ? 182.73282 184.85564 212.27685 1.000 17.28100 336 LEU B N 1
ATOM 3865 C CA . LEU B 1 222 ? 183.81415 184.49819 213.18943 1.000 6.56432 336 LEU B CA 1
ATOM 3866 C C . LEU B 1 222 ? 183.94089 185.51086 214.31978 1.000 2.19528 336 LEU B C 1
ATOM 3867 O O . LEU B 1 222 ? 184.13026 185.13280 215.48091 1.000 4.80502 336 LEU B O 1
ATOM 3872 N N . VAL B 1 223 ? 183.83800 186.80352 214.00150 1.000 14.56306 337 VAL B N 1
ATOM 3873 C CA . VAL B 1 223 ? 183.91739 187.82626 215.04536 1.000 13.99965 337 VAL B CA 1
ATOM 3874 C C . VAL B 1 223 ? 182.74499 187.69723 216.01449 1.000 17.37750 337 VAL B C 1
ATOM 3875 O O . VAL B 1 223 ? 182.91487 187.78195 217.24192 1.000 20.97227 337 VAL B O 1
ATOM 3879 N N . ARG B 1 224 ? 181.53766 187.48725 215.48062 1.000 16.93010 338 ARG B N 1
ATOM 3880 C CA . ARG B 1 224 ? 180.36652 187.33572 216.33928 1.000 9.19812 338 ARG B CA 1
ATOM 3881 C C . ARG B 1 224 ? 180.50143 186.12148 217.25031 1.000 23.55062 338 ARG B C 1
ATOM 3882 O O . ARG B 1 224 ? 180.16761 186.18776 218.43910 1.000 23.73936 338 ARG B O 1
ATOM 3890 N N . ASP B 1 225 ? 180.99094 185.00175 216.71158 1.000 24.64299 339 ASP B N 1
ATOM 3891 C CA . ASP B 1 225 ? 181.18536 183.80954 217.52868 1.000 13.40384 339 ASP B CA 1
ATOM 3892 C C . ASP B 1 225 ? 182.28021 184.01140 218.56721 1.000 21.38195 339 ASP B C 1
ATOM 3893 O O . ASP B 1 225 ? 182.17724 183.48618 219.68018 1.000 24.84859 339 ASP B O 1
ATOM 3898 N N . ALA B 1 226 ? 183.33088 184.76207 218.22749 1.000 17.99982 340 ALA B N 1
ATOM 3899 C CA . ALA B 1 226 ? 184.37458 185.05550 219.20366 1.000 16.35966 340 ALA B CA 1
ATOM 3900 C C . ALA B 1 226 ? 183.82544 185.87437 220.36334 1.000 16.80427 340 ALA B C 1
ATOM 3901 O O . ALA B 1 226 ? 184.20177 185.65667 221.52116 1.000 20.43368 340 ALA B O 1
ATOM 3903 N N . ILE B 1 227 ? 182.94064 186.82961 220.07135 1.000 34.57949 341 ILE B N 1
ATOM 3904 C CA . ILE B 1 227 ? 182.30913 187.59243 221.14723 1.000 28.98998 341 ILE B CA 1
ATOM 3905 C C . ILE B 1 227 ? 181.37945 186.69980 221.96707 1.000 29.50321 341 ILE B C 1
ATOM 3906 O O . ILE B 1 227 ? 181.37527 186.74719 223.20643 1.000 22.34148 341 ILE B O 1
ATOM 3911 N N . GLU B 1 228 ? 180.58602 185.86453 221.29111 1.000 34.72320 342 GLU B N 1
ATOM 3912 C CA . GLU B 1 228 ? 179.62049 185.02189 221.98970 1.000 28.35143 342 GLU B CA 1
ATOM 3913 C C . GLU B 1 228 ? 180.30497 183.99217 222.88007 1.000 31.83596 342 GLU B C 1
ATOM 3914 O O . GLU B 1 228 ? 179.77034 183.63466 223.93568 1.000 32.18195 342 GLU B O 1
ATOM 3920 N N . GLU B 1 229 ? 181.48046 183.50415 222.47504 1.000 34.06641 343 GLU B N 1
ATOM 3921 C CA . GLU B 1 229 ? 182.21216 182.54964 223.30201 1.000 32.90804 343 GLU B CA 1
ATOM 3922 C C . GLU B 1 229 ? 182.58985 183.16239 224.64328 1.000 34.13477 343 GLU B C 1
ATOM 3923 O O . GLU B 1 229 ? 182.45021 182.51997 225.69065 1.000 30.83920 343 GLU B O 1
ATOM 3929 N N . LEU B 1 230 ? 183.07018 184.40725 224.63126 1.000 42.11531 344 LEU B N 1
ATOM 3930 C CA . LEU B 1 230 ? 183.34799 185.10096 225.88263 1.000 34.00701 344 LEU B CA 1
ATOM 3931 C C . LEU B 1 230 ? 182.06649 185.40184 226.64761 1.000 31.86956 344 LEU B C 1
ATOM 3932 O O . LEU B 1 230 ? 182.06798 185.39306 227.88416 1.000 29.20893 344 LEU B O 1
ATOM 3937 N N . LEU B 1 231 ? 180.96596 185.66138 225.93655 1.000 38.65828 345 LEU B N 1
ATOM 3938 C CA . LEU B 1 231 ? 179.69913 185.94167 226.60503 1.000 38.77097 345 LEU B CA 1
ATOM 3939 C C . LEU B 1 231 ? 179.08955 184.72340 227.29168 1.000 32.42695 345 LEU B C 1
ATOM 3940 O O . LEU B 1 231 ? 178.12856 184.88636 228.05136 1.000 35.69522 345 LEU B O 1
ATOM 3945 N N . GLU B 1 232 ? 179.60749 183.51981 227.05079 1.000 45.54855 346 GLU B N 1
ATOM 3946 C CA . GLU B 1 232 ? 179.00014 182.29882 227.56638 1.000 44.41838 346 GLU B CA 1
ATOM 3947 C C . GLU B 1 232 ? 179.75109 181.68659 228.74283 1.000 45.33626 346 GLU B C 1
ATOM 3948 O O . GLU B 1 232 ? 179.41986 180.56940 229.15117 1.000 47.98599 346 GLU B O 1
ATOM 3954 N N . ALA B 1 233 ? 180.74549 182.37570 229.29723 1.000 50.73950 347 ALA B N 1
ATOM 3955 C CA . ALA B 1 233 ? 181.53102 181.85891 230.41221 1.000 44.52960 347 ALA B CA 1
ATOM 3956 C C . ALA B 1 233 ? 181.37797 182.79059 231.60501 1.000 46.76908 347 ALA B C 1
ATOM 3957 O O . ALA B 1 233 ? 181.71569 183.97537 231.51706 1.000 52.58653 347 ALA B O 1
ATOM 3959 N N . ASP B 1 234 ? 180.87700 182.25244 232.71931 1.000 49.33234 348 ASP B N 1
ATOM 3960 C CA . ASP B 1 234 ? 180.69066 183.06122 233.91964 1.000 50.82494 348 ASP B CA 1
ATOM 3961 C C . ASP B 1 234 ? 182.01582 183.35772 234.61241 1.000 55.54844 348 ASP B C 1
ATOM 3962 O O . ASP B 1 234 ? 182.24583 184.48750 235.05963 1.000 56.66872 348 ASP B O 1
ATOM 3967 N N . ASP B 1 235 ? 182.89503 182.35729 234.71318 1.000 55.21684 349 ASP B N 1
ATOM 3968 C CA . ASP B 1 235 ? 184.18616 182.56628 235.36048 1.000 51.74035 349 ASP B CA 1
ATOM 3969 C C . ASP B 1 235 ? 185.05063 183.55699 234.59115 1.000 52.64707 349 ASP B C 1
ATOM 3970 O O . ASP B 1 235 ? 185.72514 184.39340 235.20314 1.000 51.84055 349 ASP B O 1
ATOM 3975 N N . ASP B 1 236 ? 185.04706 183.48027 233.25872 1.000 46.48154 350 ASP B N 1
ATOM 3976 C CA . ASP B 1 236 ? 185.80280 184.43609 232.45675 1.000 45.92868 350 ASP B CA 1
ATOM 3977 C C . ASP B 1 236 ? 185.25830 185.85074 232.61433 1.000 46.51897 350 ASP B C 1
ATOM 3978 O O . ASP B 1 236 ? 186.03262 186.81241 232.67039 1.000 45.19380 350 ASP B O 1
ATOM 3983 N N . LEU B 1 237 ? 183.93222 185.99648 232.68069 1.000 39.64476 351 LEU B N 1
ATOM 3984 C CA . LEU B 1 237 ? 183.34267 187.30993 232.92141 1.000 34.35056 351 LEU B CA 1
ATOM 3985 C C . LEU B 1 237 ? 183.72109 187.84125 234.29814 1.000 36.45187 351 LEU B C 1
ATOM 3986 O O . LEU B 1 237 ? 183.98797 189.03823 234.45646 1.000 43.65720 351 LEU B O 1
ATOM 3991 N N . ALA B 1 238 ? 183.74700 186.96711 235.30648 1.000 39.62023 352 ALA B N 1
ATOM 3992 C CA . ALA B 1 238 ? 184.07676 187.39739 236.65955 1.000 37.41327 352 ALA B CA 1
ATOM 3993 C C . ALA B 1 238 ? 185.55552 187.71864 236.83016 1.000 41.69163 352 ALA B C 1
ATOM 3994 O O . ALA B 1 238 ? 185.90001 188.55820 237.66860 1.000 39.23351 352 ALA B O 1
ATOM 3996 N N . ALA B 1 239 ? 186.43173 187.07699 236.06172 1.000 42.38099 353 ALA B N 1
ATOM 3997 C CA . ALA B 1 239 ? 187.86794 187.27930 236.19484 1.000 40.48129 353 ALA B CA 1
ATOM 3998 C C . ALA B 1 239 ? 188.37172 188.52651 235.47984 1.000 41.45031 353 ALA B C 1
ATOM 3999 O O . ALA B 1 239 ? 189.55569 188.85578 235.60633 1.000 45.86185 353 ALA B O 1
ATOM 4001 N N . MET B 1 240 ? 187.51432 189.22707 234.73666 1.000 37.64214 354 MET B N 1
ATOM 4002 C CA . MET B 1 240 ? 187.94710 190.41390 234.00969 1.000 37.92659 354 MET B CA 1
ATOM 4003 C C . MET B 1 240 ? 187.92834 191.67876 234.85832 1.000 36.40625 354 MET B C 1
ATOM 4004 O O . MET B 1 240 ? 188.34097 192.73575 234.36914 1.000 35.55849 354 MET B O 1
ATOM 4009 N N . TYR B 1 241 ? 187.46317 191.60376 236.10588 1.000 39.88583 355 TYR B N 1
ATOM 4010 C CA . TYR B 1 241 ? 187.49641 192.74772 237.01740 1.000 38.27458 355 TYR B CA 1
ATOM 4011 C C . TYR B 1 241 ? 188.90584 192.85955 237.59318 1.000 40.74851 355 TYR B C 1
ATOM 4012 O O . TYR B 1 241 ? 189.18667 192.48151 238.73312 1.000 44.79604 355 TYR B O 1
ATOM 4021 N N . LEU B 1 242 ? 189.81186 193.39784 236.77416 1.000 45.15432 356 LEU B N 1
ATOM 4022 C CA . LEU B 1 242 ? 191.21425 193.49065 237.16371 1.000 46.68426 356 LEU B CA 1
ATOM 4023 C C . LEU B 1 242 ? 191.45432 194.56784 238.21348 1.000 47.97162 356 LEU B C 1
ATOM 4024 O O . LEU B 1 242 ? 192.34708 194.41582 239.05443 1.000 46.20787 356 LEU B O 1
ATOM 4029 N N . THR B 1 243 ? 190.68453 195.65801 238.17705 1.000 54.44111 357 THR B N 1
ATOM 4030 C CA . THR B 1 243 ? 190.88709 196.74033 239.13573 1.000 55.55003 357 THR B CA 1
ATOM 4031 C C . THR B 1 243 ? 190.56404 196.29454 240.55711 1.000 58.75456 357 THR B C 1
ATOM 4032 O O . THR B 1 243 ? 191.29084 196.63130 241.49932 1.000 59.22894 357 THR B O 1
ATOM 4036 N N . GLU B 1 244 ? 189.48034 195.53483 240.73242 1.000 66.74044 358 GLU B N 1
ATOM 4037 C CA . GLU B 1 244 ? 189.09572 195.09877 242.07054 1.000 66.57943 358 GLU B CA 1
ATOM 4038 C C . GLU B 1 244 ? 190.05334 194.05100 242.62357 1.000 66.44288 358 GLU B C 1
ATOM 4039 O O . GLU B 1 244 ? 190.26151 193.98719 243.84053 1.000 68.55474 358 GLU B O 1
ATOM 4045 N N . LYS B 1 245 ? 190.64047 193.22278 241.75603 1.000 57.57198 359 LYS B N 1
ATOM 4046 C CA . LYS B 1 245 ? 191.56419 192.19384 242.21988 1.000 62.33796 359 LYS B CA 1
ATOM 4047 C C . LYS B 1 245 ? 192.86408 192.77635 242.75961 1.000 65.24557 359 LYS B C 1
ATOM 4048 O O . LYS B 1 245 ? 193.59909 192.07173 243.45959 1.000 65.37291 359 LYS B O 1
ATOM 4054 N N . THR B 1 246 ? 193.16474 194.03874 242.45395 1.000 68.77957 360 THR B N 1
ATOM 4055 C CA . THR B 1 246 ? 194.34402 194.69242 243.00515 1.000 68.66261 360 THR B CA 1
ATOM 4056 C C . THR B 1 246 ? 194.13489 195.17632 244.43355 1.000 71.46441 360 THR B C 1
ATOM 4057 O O . THR B 1 246 ? 195.11164 195.54451 245.09499 1.000 70.88994 360 THR B O 1
ATOM 4061 N N . HIS B 1 247 ? 192.89330 195.18553 244.92038 1.000 76.01384 361 HIS B N 1
ATOM 4062 C CA . HIS B 1 247 ? 192.57787 195.58194 246.28661 1.000 76.17490 361 HIS B CA 1
ATOM 4063 C C . HIS B 1 247 ? 192.10292 194.40355 247.13007 1.000 78.04020 361 HIS B C 1
ATOM 4064 O O . HIS B 1 247 ? 191.38635 194.60204 248.11679 1.000 78.44674 361 HIS B O 1
ATOM 4071 N N . ASP B 1 248 ? 192.48586 193.18097 246.75239 1.000 81.23583 362 ASP B N 1
ATOM 4072 C CA . ASP B 1 248 ? 192.07350 191.96017 247.44941 1.000 83.79036 362 ASP B CA 1
ATOM 4073 C C . ASP B 1 248 ? 190.55256 191.82840 247.49318 1.000 83.01354 362 ASP B C 1
ATOM 4074 O O . ASP B 1 248 ? 189.97736 191.37360 248.48402 1.000 83.80099 362 ASP B O 1
ATOM 4079 N N . LEU B 1 249 ? 189.89556 192.23033 246.40780 1.000 79.48440 363 LEU B N 1
ATOM 4080 C CA . LEU B 1 249 ? 188.44948 192.11416 246.26610 1.000 80.78950 363 LEU B CA 1
ATOM 4081 C C . LEU B 1 249 ? 188.14693 191.24020 245.05823 1.000 81.64916 363 LEU B C 1
ATOM 4082 O O . LEU B 1 249 ? 188.56836 191.55469 243.93993 1.000 81.79818 363 LEU B O 1
ATOM 4087 N N . TYR B 1 250 ? 187.41993 190.15014 245.28341 1.000 79.88769 364 TYR B N 1
ATOM 4088 C CA . TYR B 1 250 ? 187.03629 189.22505 244.22776 1.000 79.03841 364 TYR B CA 1
ATOM 4089 C C . TYR B 1 250 ? 185.52624 189.26333 244.03907 1.000 79.46758 364 TYR B C 1
ATOM 4090 O O . TYR B 1 250 ? 184.76898 189.31361 245.01368 1.000 80.27401 364 TYR B O 1
ATOM 4099 N N . ARG B 1 251 ? 185.09474 189.23765 242.77776 1.000 71.44173 365 ARG B N 1
ATOM 4100 C CA . ARG B 1 251 ? 183.68765 189.45863 242.46112 1.000 70.13400 365 ARG B CA 1
ATOM 4101 C C . ARG B 1 251 ? 182.86501 188.18539 242.63149 1.000 70.16494 365 ARG B C 1
ATOM 4102 O O . ARG B 1 251 ? 181.92768 188.14089 243.43557 1.000 70.66769 365 ARG B O 1
ATOM 4110 N N . GLY B 1 252 ? 183.20064 187.14737 241.88828 1.000 73.26963 366 GLY B N 1
ATOM 4111 C CA . GLY B 1 252 ? 182.43191 185.92202 241.92302 1.000 74.21729 366 GLY B CA 1
ATOM 4112 C C . GLY B 1 252 ? 181.66464 185.70533 240.62934 1.000 76.09079 366 GLY B C 1
ATOM 4113 O O . GLY B 1 252 ? 181.36253 186.64702 239.88376 1.000 78.07837 366 GLY B O 1
ATOM 4114 N N . GLU B 1 253 ? 181.33279 184.44356 240.36468 1.000 73.65399 367 GLU B N 1
ATOM 4115 C CA . GLU B 1 253 ? 180.70335 184.01622 239.11527 1.000 73.84695 367 GLU B CA 1
ATOM 4116 C C . GLU B 1 253 ? 179.23876 184.41530 238.99970 1.000 74.86500 367 GLU B C 1
ATOM 4117 O O . GLU B 1 253 ? 178.58905 183.93883 238.05857 1.000 75.94580 367 GLU B O 1
ATOM 4123 N N . ASP B 1 254 ? 178.67365 185.24482 239.87821 1.000 74.07063 368 ASP B N 1
ATOM 4124 C CA . ASP B 1 254 ? 177.26205 185.58753 239.79825 1.000 74.24980 368 ASP B CA 1
ATOM 4125 C C . ASP B 1 254 ? 176.98563 187.08516 239.75864 1.000 74.25972 368 ASP B C 1
ATOM 4126 O O . ASP B 1 254 ? 175.81306 187.47601 239.75801 1.000 75.12001 368 ASP B O 1
ATOM 4131 N N . ASP B 1 255 ? 178.01512 187.93260 239.72659 1.000 67.64203 369 ASP B N 1
ATOM 4132 C CA . ASP B 1 255 ? 177.84197 189.38576 239.66119 1.000 68.67014 369 ASP B CA 1
ATOM 4133 C C . ASP B 1 255 ? 178.73387 189.92445 238.54408 1.000 67.60221 369 ASP B C 1
ATOM 4134 O O . ASP B 1 255 ? 179.85734 190.36770 238.79422 1.000 69.75846 369 ASP B O 1
ATOM 4139 N N . HIS B 1 256 ? 178.22929 189.89026 237.31305 1.000 50.86932 370 HIS B N 1
ATOM 4140 C CA . HIS B 1 256 ? 178.97096 190.35908 236.14430 1.000 47.15232 370 HIS B CA 1
ATOM 4141 C C . HIS B 1 256 ? 178.05111 191.14803 235.21587 1.000 54.13506 370 HIS B C 1
ATOM 4142 O O . HIS B 1 256 ? 178.06092 190.97563 233.99662 1.000 60.64268 370 HIS B O 1
ATOM 4149 N N . THR B 1 257 ? 177.24161 192.03657 235.79615 1.000 49.05140 371 THR B N 1
ATOM 4150 C CA . THR B 1 257 ? 176.23881 192.75552 235.01348 1.000 48.30817 371 THR B CA 1
ATOM 4151 C C . THR B 1 257 ? 176.87998 193.74178 234.04066 1.000 53.84681 371 THR B C 1
ATOM 4152 O O . THR B 1 257 ? 176.48208 193.82104 232.87129 1.000 58.13076 371 THR B O 1
ATOM 4156 N N . GLU B 1 258 ? 177.87236 194.50567 234.50693 1.000 45.09348 372 GLU B N 1
ATOM 4157 C CA . GLU B 1 258 ? 178.41704 195.59750 233.70182 1.000 43.10703 372 GLU B CA 1
ATOM 4158 C C . GLU B 1 258 ? 179.05476 195.08087 232.41693 1.000 48.48033 372 GLU B C 1
ATOM 4159 O O . GLU B 1 258 ? 178.74951 195.56471 231.31945 1.000 48.11769 372 GLU B O 1
ATOM 4165 N N . VAL B 1 259 ? 179.94503 194.09290 232.53366 1.000 36.45139 373 VAL B N 1
ATOM 4166 C CA . VAL B 1 259 ? 180.63870 193.58504 231.35438 1.000 39.52152 373 VAL B CA 1
ATOM 4167 C C . VAL B 1 259 ? 179.66813 192.87601 230.41655 1.000 40.17002 373 VAL B C 1
ATOM 4168 O O . VAL B 1 259 ? 179.80240 192.96501 229.18910 1.000 41.50581 373 VAL B O 1
ATOM 4172 N N . GLU B 1 260 ? 178.67168 192.17885 230.96604 1.000 31.90887 374 GLU B N 1
ATOM 4173 C CA . GLU B 1 260 ? 177.68169 191.51033 230.12759 1.000 37.23546 374 GLU B CA 1
ATOM 4174 C C . GLU B 1 260 ? 176.88772 192.52107 229.30848 1.000 39.44030 374 GLU B C 1
ATOM 4175 O O . GLU B 1 260 ? 176.68542 192.34177 228.09887 1.000 43.60214 374 GLU B O 1
ATOM 4181 N N . LEU B 1 261 ? 176.43003 193.59604 229.95729 1.000 29.23998 375 LEU B N 1
ATOM 4182 C CA . LEU B 1 261 ? 175.69925 194.63829 229.24377 1.000 29.51623 375 LEU B CA 1
ATOM 4183 C C . LEU B 1 261 ? 176.58567 195.32408 228.21359 1.000 35.84363 375 LEU B C 1
ATOM 4184 O O . LEU B 1 261 ? 176.11516 195.70939 227.13692 1.000 40.80630 375 LEU B O 1
ATOM 4189 N N . LEU B 1 262 ? 177.87129 195.49453 228.53017 1.000 28.46797 376 LEU B N 1
ATOM 4190 C CA . LEU B 1 262 ? 178.79357 196.09246 227.57078 1.000 19.40821 376 LEU B CA 1
ATOM 4191 C C . LEU B 1 262 ? 178.95169 195.21389 226.33395 1.000 24.65774 376 LEU B C 1
ATOM 4192 O O . LEU B 1 262 ? 178.96216 195.71637 225.20470 1.000 30.94459 376 LEU B O 1
ATOM 4197 N N . LEU B 1 263 ? 179.07132 193.89782 226.52661 1.000 15.67548 377 LEU B N 1
ATOM 4198 C CA . LEU B 1 263 ? 179.34781 192.99811 225.40937 1.000 19.40483 377 LEU B CA 1
ATOM 4199 C C . LEU B 1 263 ? 178.11582 192.70846 224.55579 1.000 32.10279 377 LEU B C 1
ATOM 4200 O O . LEU B 1 263 ? 178.25199 192.47702 223.34449 1.000 37.52123 377 LEU B O 1
ATOM 4205 N N . GLU B 1 264 ? 176.92142 192.69486 225.15969 1.000 31.73418 378 GLU B N 1
ATOM 4206 C CA . GLU B 1 264 ? 175.72278 192.31764 224.41186 1.000 21.55063 378 GLU B CA 1
ATOM 4207 C C . GLU B 1 264 ? 175.44663 193.28090 223.26137 1.000 29.00337 378 GLU B C 1
ATOM 4208 O O . GLU B 1 264 ? 175.01222 192.86078 222.17964 1.000 36.01571 378 GLU B O 1
ATOM 4214 N N . SER B 1 265 ? 175.68175 194.57728 223.47817 1.000 17.69787 379 SER B N 1
ATOM 4215 C CA . SER B 1 265 ? 175.40294 195.56815 222.44267 1.000 23.27324 379 SER B CA 1
ATOM 4216 C C . SER B 1 265 ? 176.24347 195.31533 221.19674 1.000 27.80683 379 SER B C 1
ATOM 4217 O O . SER B 1 265 ? 175.72630 195.30778 220.07305 1.000 33.55283 379 SER B O 1
ATOM 4220 N N . TYR B 1 266 ? 177.54585 195.08893 221.37746 1.000 18.17686 380 TYR B N 1
ATOM 4221 C CA . TYR B 1 266 ? 178.40747 194.83106 220.22962 1.000 19.91575 380 TYR B CA 1
ATOM 4222 C C . TYR B 1 266 ? 178.12584 193.46754 219.61373 1.000 25.09651 380 TYR B C 1
ATOM 4223 O O . TYR B 1 266 ? 178.27629 193.29624 218.39604 1.000 35.28570 380 TYR B O 1
ATOM 4232 N N . HIS B 1 267 ? 177.69988 192.49510 220.42516 1.000 10.31629 381 HIS B N 1
ATOM 4233 C CA . HIS B 1 267 ? 177.26628 191.21749 219.86767 1.000 17.46698 381 HIS B CA 1
ATOM 4234 C C . HIS B 1 267 ? 176.10507 191.41510 218.89740 1.000 29.04322 381 HIS B C 1
ATOM 4235 O O . HIS B 1 267 ? 176.11120 190.88326 217.77903 1.000 37.66342 381 HIS B O 1
ATOM 4242 N N . LYS B 1 268 ? 175.10548 192.20182 219.30403 1.000 15.67415 382 LYS B N 1
ATOM 4243 C CA . LYS B 1 268 ? 173.97221 192.47088 218.42047 1.000 21.48313 382 LYS B CA 1
ATOM 4244 C C . LYS B 1 268 ? 174.39698 193.28525 217.20154 1.000 24.15166 382 LYS B C 1
ATOM 4245 O O . LYS B 1 268 ? 173.88113 193.07580 216.09303 1.000 34.14417 382 LYS B O 1
ATOM 4251 N N . LEU B 1 269 ? 175.33286 194.22122 217.38895 1.000 17.10608 383 LEU B N 1
ATOM 4252 C CA . LEU B 1 269 ? 175.82807 195.01061 216.26436 1.000 18.50748 383 LEU B CA 1
ATOM 4253 C C . LEU B 1 269 ? 176.47631 194.12284 215.20946 1.000 21.82814 383 LEU B C 1
ATOM 4254 O O . LEU B 1 269 ? 176.27607 194.32748 214.00634 1.000 32.57058 383 LEU B O 1
ATOM 4259 N N . CYS B 1 270 ? 177.25979 193.13249 215.64063 1.000 13.88889 384 CYS B N 1
ATOM 4260 C CA . CYS B 1 270 ? 177.85337 192.19625 214.68982 1.000 19.91133 384 CYS B CA 1
ATOM 4261 C C . CYS B 1 270 ? 176.79878 191.28706 214.06453 1.000 20.48074 384 CYS B C 1
ATOM 4262 O O . CYS B 1 270 ? 176.88127 190.95862 212.87135 1.000 25.77941 384 CYS B O 1
ATOM 4265 N N . ASP B 1 271 ? 175.80434 190.87355 214.85640 1.000 19.56784 385 ASP B N 1
ATOM 4266 C CA . ASP B 1 271 ? 174.75490 190.00042 214.33850 1.000 22.47568 385 ASP B CA 1
ATOM 4267 C C . ASP B 1 271 ? 173.97127 190.67565 213.21847 1.000 24.00014 385 ASP B C 1
ATOM 4268 O O . ASP B 1 271 ? 173.56688 190.01981 212.24983 1.000 24.31601 385 ASP B O 1
ATOM 4273 N N . GLU B 1 272 ? 173.73689 191.98501 213.33796 1.000 21.80406 386 GLU B N 1
ATOM 4274 C CA . GLU B 1 272 ? 173.00623 192.69658 212.28964 1.000 27.96033 386 GLU B CA 1
ATOM 4275 C C . GLU B 1 272 ? 173.74993 192.64531 210.95604 1.000 32.88681 386 GLU B C 1
ATOM 4276 O O . GLU B 1 272 ? 173.14816 192.37822 209.90468 1.000 37.96163 386 GLU B O 1
ATOM 4282 N N . VAL B 1 273 ? 175.06188 192.89067 210.98038 1.000 23.56150 387 VAL B N 1
ATOM 4283 C CA . VAL B 1 273 ? 175.85395 192.83624 209.75539 1.000 19.86761 387 VAL B CA 1
ATOM 4284 C C . VAL B 1 273 ? 175.89131 191.41534 209.20642 1.000 25.26003 387 VAL B C 1
ATOM 4285 O O . VAL B 1 273 ? 175.86989 191.20432 207.98518 1.000 32.79350 387 VAL B O 1
ATOM 4289 N N . VAL B 1 274 ? 175.94733 190.41905 210.09567 1.000 20.49243 388 VAL B N 1
ATOM 4290 C CA . VAL B 1 274 ? 175.91031 189.02858 209.64567 1.000 19.22268 388 VAL B CA 1
ATOM 4291 C C . VAL B 1 274 ? 174.61374 188.74579 208.89429 1.000 27.13981 388 VAL B C 1
ATOM 4292 O O . VAL B 1 274 ? 174.61818 188.12093 207.82384 1.000 33.78158 388 VAL B O 1
ATOM 4296 N N . GLN B 1 275 ? 173.48478 189.20508 209.44048 1.000 28.50044 389 GLN B N 1
ATOM 4297 C CA . GLN B 1 275 ? 172.19963 188.98596 208.78072 1.000 24.17926 389 GLN B CA 1
ATOM 4298 C C . GLN B 1 275 ? 172.13998 189.69153 207.43034 1.000 20.31352 389 GLN B C 1
ATOM 4299 O O . GLN B 1 275 ? 171.61653 189.13866 206.45289 1.000 31.19387 389 GLN B O 1
ATOM 4305 N N . GLU B 1 276 ? 172.66271 190.91880 207.35820 1.000 25.30515 390 GLU B N 1
ATOM 4306 C CA . GLU B 1 276 ? 172.67561 191.63494 206.08384 1.000 25.87344 390 GLU B CA 1
ATOM 4307 C C . GLU B 1 276 ? 173.49733 190.88898 205.03557 1.000 30.47051 390 GLU B C 1
ATOM 4308 O O . GLU B 1 276 ? 173.07437 190.75437 203.87674 1.000 33.32576 390 GLU B O 1
ATOM 4314 N N . ALA B 1 277 ? 174.67443 190.39161 205.42605 1.000 23.58147 391 ALA B N 1
ATOM 4315 C CA . ALA B 1 277 ? 175.50220 189.63394 204.49204 1.000 16.01289 391 ALA B CA 1
ATOM 4316 C C . ALA B 1 277 ? 174.80226 188.35676 204.04126 1.000 20.99294 391 ALA B C 1
ATOM 4317 O O . ALA B 1 277 ? 174.87878 187.98098 202.86373 1.000 30.17177 391 ALA B O 1
ATOM 4319 N N . SER B 1 278 ? 174.11633 187.67603 204.96370 1.000 18.16481 392 SER B N 1
ATOM 4320 C CA . SER B 1 278 ? 173.38292 186.46862 204.59439 1.000 19.39273 392 SER B CA 1
ATOM 4321 C C . SER B 1 278 ? 172.28261 186.77837 203.58559 1.000 27.39731 392 SER B C 1
ATOM 4322 O O . SER B 1 278 ? 172.08258 186.02875 202.61955 1.000 34.35348 392 SER B O 1
ATOM 4325 N N . ASN B 1 279 ? 171.55788 187.88087 203.79511 1.000 22.68810 393 ASN B N 1
ATOM 4326 C CA . ASN B 1 279 ? 170.52098 188.27679 202.84574 1.000 18.67865 393 ASN B CA 1
ATOM 4327 C C . ASN B 1 279 ? 171.11234 188.56411 201.47017 1.000 24.23252 393 ASN B C 1
ATOM 4328 O O . ASN B 1 279 ? 170.54653 188.16272 200.44268 1.000 30.67685 393 ASN B O 1
ATOM 4333 N N . LEU B 1 280 ? 172.25138 189.26167 201.43097 1.000 27.46887 394 LEU B N 1
ATOM 4334 C CA . LEU B 1 280 ? 172.89417 189.54691 200.14979 1.000 26.35480 394 LEU B CA 1
ATOM 4335 C C . LEU B 1 280 ? 173.30997 188.26108 199.43975 1.000 23.88128 394 LEU B C 1
ATOM 4336 O O . LEU B 1 280 ? 173.13045 188.12478 198.22013 1.000 28.12191 394 LEU B O 1
ATOM 4341 N N . VAL B 1 281 ? 173.86583 187.30578 200.18921 1.000 29.46378 395 VAL B N 1
ATOM 4342 C CA . VAL B 1 281 ? 174.27801 186.03380 199.59714 1.000 29.76795 395 VAL B CA 1
ATOM 4343 C C . VAL B 1 281 ? 173.07113 185.29555 199.02746 1.000 27.48024 395 VAL B C 1
ATOM 4344 O O . VAL B 1 281 ? 173.12855 184.72456 197.92938 1.000 30.58443 395 VAL B O 1
ATOM 4348 N N . SER B 1 282 ? 171.95940 185.29305 199.76958 1.000 27.25505 396 SER B N 1
ATOM 4349 C CA . SER B 1 282 ? 170.75060 184.63187 199.28332 1.000 31.02684 396 SER B CA 1
ATOM 4350 C C . SER B 1 282 ? 170.24431 185.27782 197.99801 1.000 33.26467 396 SER B C 1
ATOM 4351 O O . SER B 1 282 ? 169.83017 184.57938 197.06114 1.000 32.70096 396 SER B O 1
ATOM 4354 N N . SER B 1 283 ? 170.26657 186.61265 197.93664 1.000 35.77474 397 SER B N 1
ATOM 4355 C CA . SER B 1 283 ? 169.83953 187.29993 196.72023 1.000 30.63522 397 SER B CA 1
ATOM 4356 C C . SER B 1 283 ? 170.72473 186.92751 195.53529 1.000 39.12813 397 SER B C 1
ATOM 4357 O O . SER B 1 283 ? 170.22628 186.68417 194.42607 1.000 44.04066 397 SER B O 1
ATOM 4360 N N . ILE B 1 284 ? 172.04243 186.87796 195.75224 1.000 39.97350 398 ILE B N 1
ATOM 4361 C CA . ILE B 1 284 ? 172.95840 186.50221 194.67585 1.000 34.55271 398 ILE B CA 1
ATOM 4362 C C . ILE B 1 284 ? 172.66160 185.08797 194.18888 1.000 35.10472 398 ILE B C 1
ATOM 4363 O O . ILE B 1 284 ? 172.63279 184.82139 192.97732 1.000 36.42083 398 ILE B O 1
ATOM 4368 N N . ARG B 1 285 ? 172.44339 184.15857 195.12434 1.000 46.25192 399 ARG B N 1
ATOM 4369 C CA . ARG B 1 285 ? 172.15378 182.77863 194.74290 1.000 45.37187 399 ARG B CA 1
ATOM 4370 C C . ARG B 1 285 ? 170.87036 182.68556 193.92625 1.000 50.29087 399 ARG B C 1
ATOM 4371 O O . ARG B 1 285 ? 170.81750 181.96950 192.91662 1.000 56.32174 399 ARG B O 1
ATOM 4379 N N . ASN B 1 286 ? 169.82236 183.39856 194.35012 1.000 50.33568 400 ASN B N 1
ATOM 4380 C CA . ASN B 1 286 ? 168.56815 183.37352 193.60148 1.000 48.66589 400 ASN B CA 1
ATOM 4381 C C . ASN B 1 286 ? 168.75112 183.93434 192.19550 1.000 49.13977 400 ASN B C 1
ATOM 4382 O O . ASN B 1 286 ? 168.23886 183.36801 191.21879 1.000 50.23910 400 ASN B O 1
ATOM 4387 N N . THR B 1 287 ? 169.48677 185.04332 192.07056 1.000 51.57855 401 THR B N 1
ATOM 4388 C CA . THR B 1 287 ? 169.70938 185.62947 190.75131 1.000 49.83542 401 THR B CA 1
ATOM 4389 C C . THR B 1 287 ? 170.45829 184.66657 189.83576 1.000 50.62382 401 THR B C 1
ATOM 4390 O O . THR B 1 287 ? 170.11083 184.52027 188.65426 1.000 53.21859 401 THR B O 1
ATOM 4394 N N . GLU B 1 288 ? 171.49311 184.00419 190.36139 1.000 58.60471 402 GLU B N 1
ATOM 4395 C CA . GLU B 1 288 ? 172.23988 183.04394 189.55189 1.000 57.18631 402 GLU B CA 1
ATOM 4396 C C . GLU B 1 288 ? 171.35210 181.88335 189.11599 1.000 58.78191 402 GLU B C 1
ATOM 4397 O O . GLU B 1 288 ? 171.35547 181.48476 187.94130 1.000 61.70258 402 GLU B O 1
ATOM 4403 N N . GLU B 1 289 ? 170.58146 181.32527 190.05495 1.000 64.83315 403 GLU B N 1
ATOM 4404 C CA . GLU B 1 289 ? 169.71154 180.20305 189.72655 1.000 63.03898 403 GLU B CA 1
ATOM 4405 C C . GLU B 1 289 ? 168.62743 180.58303 188.72853 1.000 62.53872 403 GLU B C 1
ATOM 4406 O O . GLU B 1 289 ? 168.14190 179.71061 188.00083 1.000 62.95336 403 GLU B O 1
ATOM 4412 N N . ILE B 1 290 ? 168.23655 181.85672 188.67489 1.000 60.65796 404 ILE B N 1
ATOM 4413 C CA . ILE B 1 290 ? 167.23009 182.25908 187.69694 1.000 57.32477 404 ILE B CA 1
ATOM 4414 C C . ILE B 1 290 ? 167.85529 182.48591 186.32300 1.000 59.43194 404 ILE B C 1
ATOM 4415 O O . ILE B 1 290 ? 167.29852 182.06402 185.30009 1.000 60.94483 404 ILE B O 1
ATOM 4420 N N . ILE B 1 291 ? 169.01330 183.15158 186.26554 1.000 60.42331 405 ILE B N 1
ATOM 4421 C CA . ILE B 1 291 ? 169.62589 183.39973 184.96077 1.000 59.55156 405 ILE B CA 1
ATOM 4422 C C . ILE B 1 291 ? 170.07585 182.09171 184.31511 1.000 55.92559 405 ILE B C 1
ATOM 4423 O O . ILE B 1 291 ? 170.08344 181.96859 183.07659 1.000 52.21166 405 ILE B O 1
ATOM 4428 N N . ARG B 1 292 ? 170.43440 181.09013 185.13015 1.000 60.70227 406 ARG B N 1
ATOM 4429 C CA . ARG B 1 292 ? 170.81561 179.79476 184.57579 1.000 61.26296 406 ARG B CA 1
ATOM 4430 C C . ARG B 1 292 ? 169.69354 179.18768 183.74336 1.000 60.37380 406 ARG B C 1
ATOM 4431 O O . ARG B 1 292 ? 169.95155 178.61248 182.67961 1.000 57.13795 406 ARG B O 1
ATOM 4439 N N . ALA B 1 293 ? 168.44814 179.30660 184.20412 1.000 60.55548 407 ALA B N 1
ATOM 4440 C CA . ALA B 1 293 ? 167.30496 178.82601 183.43940 1.000 57.99196 407 ALA B CA 1
ATOM 4441 C C . ALA B 1 293 ? 166.89237 179.79253 182.33987 1.000 55.58517 407 ALA B C 1
ATOM 4442 O O . ALA B 1 293 ? 166.34147 179.35927 181.32093 1.000 54.32107 407 ALA B O 1
ATOM 4444 N N . ILE B 1 294 ? 167.14209 181.09119 182.52856 1.000 58.54096 408 ILE B N 1
ATOM 4445 C CA . ILE B 1 294 ? 166.84387 182.06990 181.48363 1.000 54.53225 408 ILE B CA 1
ATOM 4446 C C . ILE B 1 294 ? 167.63740 181.76093 180.21807 1.000 58.15300 408 ILE B C 1
ATOM 4447 O O . ILE B 1 294 ? 167.12914 181.89829 179.09432 1.000 55.78624 408 ILE B O 1
ATOM 4452 N N . LEU B 1 295 ? 168.89750 181.34608 180.37961 1.000 57.15043 409 LEU B N 1
ATOM 4453 C CA . LEU B 1 295 ? 169.71810 181.00706 179.21571 1.000 51.21626 409 LEU B CA 1
ATOM 4454 C C . LEU B 1 295 ? 169.07315 179.90161 178.37955 1.000 50.59972 409 LEU B C 1
ATOM 4455 O O . LEU B 1 295 ? 168.90229 180.04065 177.15796 1.000 53.59847 409 LEU B O 1
ATOM 4460 N N . ASP B 1 296 ? 168.70636 178.79161 179.02535 1.000 52.47269 410 ASP B N 1
ATOM 4461 C CA . ASP B 1 296 ? 168.08117 177.68816 178.30528 1.000 48.48312 410 ASP B CA 1
ATOM 4462 C C . ASP B 1 296 ? 166.70646 178.07089 177.77601 1.000 48.94534 410 ASP B C 1
ATOM 4463 O O . ASP B 1 296 ? 166.27214 177.54281 176.74598 1.000 46.10667 410 ASP B O 1
ATOM 4468 N N . ALA B 1 297 ? 166.00798 178.97789 178.46245 1.000 48.41698 411 ALA B N 1
ATOM 4469 C CA . ALA B 1 297 ? 164.71499 179.43478 177.96800 1.000 46.77674 411 ALA B CA 1
ATOM 4470 C C . ALA B 1 297 ? 164.86162 180.20150 176.66015 1.000 47.03292 411 ALA B C 1
ATOM 4471 O O . ALA B 1 297 ? 164.05373 180.02787 175.74031 1.000 49.23825 411 ALA B O 1
ATOM 4473 N N . ASN B 1 298 ? 165.88109 181.05441 176.55502 1.000 53.57275 412 ASN B N 1
ATOM 4474 C CA . ASN B 1 298 ? 166.04984 181.84761 175.34216 1.000 48.60301 412 ASN B CA 1
ATOM 4475 C C . ASN B 1 298 ? 166.78765 181.10629 174.23142 1.000 50.51095 412 ASN B C 1
ATOM 4476 O O . ASN B 1 298 ? 166.74859 181.55672 173.08128 1.000 47.01572 412 ASN B O 1
ATOM 4481 N N . ARG B 1 299 ? 167.45241 179.98783 174.53578 1.000 46.46565 413 ARG B N 1
ATOM 4482 C CA . ARG B 1 299 ? 168.09357 179.21152 173.47255 1.000 38.94220 413 ARG B CA 1
ATOM 4483 C C . ARG B 1 299 ? 167.06419 178.52224 172.57374 1.000 43.76455 413 ARG B C 1
ATOM 4484 O O . ARG B 1 299 ? 167.27598 178.38384 171.35611 1.000 43.73138 413 ARG B O 1
ATOM 4492 N N . ASN B 1 300 ? 165.94186 178.08804 173.15453 1.000 47.38912 414 ASN B N 1
ATOM 4493 C CA . ASN B 1 300 ? 164.94472 177.34545 172.39052 1.000 36.05929 414 ASN B CA 1
ATOM 4494 C C . ASN B 1 300 ? 164.33634 178.18409 171.27383 1.000 33.03934 414 ASN B C 1
ATOM 4495 O O . ASN B 1 300 ? 163.87630 177.62836 170.27167 1.000 41.30044 414 ASN B O 1
ATOM 4500 N N . SER B 1 301 ? 164.33513 179.51210 171.41373 1.000 31.65124 415 SER B N 1
ATOM 4501 C CA . SER B 1 301 ? 163.80540 180.35905 170.34882 1.000 34.37235 415 SER B CA 1
ATOM 4502 C C . SER B 1 301 ? 164.62287 180.21671 169.06974 1.000 34.46307 415 SER B C 1
ATOM 4503 O O . SER B 1 301 ? 164.06235 180.00227 167.98837 1.000 37.40251 415 SER B O 1
ATOM 4506 N N . LEU B 1 302 ? 165.94996 180.31789 169.17435 1.000 34.37861 416 LEU B N 1
ATOM 4507 C CA . LEU B 1 302 ? 166.80250 180.10645 168.00853 1.000 35.99471 416 LEU B CA 1
ATOM 4508 C C . LEU B 1 302 ? 166.72592 178.66288 167.52685 1.000 30.88986 416 LEU B C 1
ATOM 4509 O O . LEU B 1 302 ? 166.73525 178.40192 166.31247 1.000 39.06512 416 LEU B O 1
ATOM 4514 N N . MET B 1 303 ? 166.65778 177.71045 168.46557 1.000 33.41851 417 MET B N 1
ATOM 4515 C CA . MET B 1 303 ? 166.55011 176.30734 168.07111 1.000 29.95751 417 MET B CA 1
ATOM 4516 C C . MET B 1 303 ? 165.30977 176.06313 167.21790 1.000 26.48835 417 MET B C 1
ATOM 4517 O O . MET B 1 303 ? 165.35379 175.29450 166.25016 1.000 32.48735 417 MET B O 1
ATOM 4522 N N . LEU B 1 304 ? 164.19388 176.70870 167.56123 1.000 25.91578 418 LEU B N 1
ATOM 4523 C CA . LEU B 1 304 ? 162.97279 176.57515 166.77522 1.000 25.23702 418 LEU B CA 1
ATOM 4524 C C . LEU B 1 304 ? 163.02998 177.38377 165.48489 1.000 29.04986 418 LEU B C 1
ATOM 4525 O O . LEU B 1 304 ? 162.46572 176.96143 164.46885 1.000 34.04482 418 LEU B O 1
ATOM 4530 N N . LEU B 1 305 ? 163.70138 178.53849 165.50240 1.000 27.84153 419 LEU B N 1
ATOM 4531 C CA . LEU B 1 305 ? 163.78536 179.36179 164.30065 1.000 22.69306 419 LEU B CA 1
ATOM 4532 C C . LEU B 1 305 ? 164.60420 178.68855 163.20607 1.000 28.45234 419 LEU B C 1
ATOM 4533 O O . LEU B 1 305 ? 164.32789 178.89068 162.01796 1.000 31.39476 419 LEU B O 1
ATOM 4538 N N . ASP B 1 306 ? 165.61114 177.89317 163.57959 1.000 30.94174 420 ASP B N 1
ATOM 4539 C CA . ASP B 1 306 ? 166.43583 177.23394 162.56553 1.000 21.50763 420 ASP B CA 1
ATOM 4540 C C . ASP B 1 306 ? 165.63313 176.24601 161.71739 1.000 26.66308 420 ASP B C 1
ATOM 4541 O O . ASP B 1 306 ? 165.94852 176.03947 160.53469 1.000 32.74721 420 ASP B O 1
ATOM 4546 N N . LEU B 1 307 ? 164.59734 175.63139 162.29583 1.000 23.64667 421 LEU B N 1
ATOM 4547 C CA . LEU B 1 307 ? 163.85262 174.59661 161.58433 1.000 20.12297 421 LEU B CA 1
ATOM 4548 C C . LEU B 1 307 ? 163.07272 175.15774 160.40093 1.000 24.93085 421 LEU B C 1
ATOM 4549 O O . LEU B 1 307 ? 162.90284 174.46375 159.39282 1.000 34.35961 421 LEU B O 1
ATOM 4554 N N . LYS B 1 308 ? 162.58565 176.39671 160.49910 1.000 22.69398 422 LYS B N 1
ATOM 4555 C CA . LYS B 1 308 ? 161.88224 176.99655 159.36864 1.000 21.53873 422 LYS B CA 1
ATOM 4556 C C . LYS B 1 308 ? 162.81292 177.18092 158.17549 1.000 27.60976 422 LYS B C 1
ATOM 4557 O O . LYS B 1 308 ? 162.43466 176.89469 157.03183 1.000 34.42941 422 LYS B O 1
ATOM 4563 N N . PHE B 1 309 ? 164.03788 177.64921 158.42424 1.000 23.28874 423 PHE B N 1
ATOM 4564 C CA . PHE B 1 309 ? 165.02049 177.75731 157.35172 1.000 20.74235 423 PHE B CA 1
ATOM 4565 C C . PHE B 1 309 ? 165.37505 176.38531 156.79318 1.000 19.75557 423 PHE B C 1
ATOM 4566 O O . PHE B 1 309 ? 165.57036 176.23129 155.58065 1.000 23.73558 423 PHE B O 1
ATOM 4574 N N . SER B 1 310 ? 165.46907 175.37552 157.66357 1.000 16.04421 424 SER B N 1
ATOM 4575 C CA . SER B 1 310 ? 165.73385 174.02149 157.18104 1.000 15.69146 424 SER B CA 1
ATOM 4576 C C . SER B 1 310 ? 164.62535 173.53886 156.24874 1.000 21.74732 424 SER B C 1
ATOM 4577 O O . SER B 1 310 ? 164.89824 172.94887 155.19484 1.000 34.72390 424 SER B O 1
ATOM 4580 N N . ILE B 1 311 ? 163.36762 173.78936 156.61857 1.000 16.15411 425 ILE B N 1
ATOM 4581 C CA . ILE B 1 311 ? 162.23975 173.37911 155.78415 1.000 19.93277 425 ILE B CA 1
ATOM 4582 C C . ILE B 1 311 ? 162.25045 174.13449 154.46021 1.000 21.68936 425 ILE B C 1
ATOM 4583 O O . ILE B 1 311 ? 161.95978 173.56547 153.39885 1.000 29.63914 425 ILE B O 1
ATOM 4588 N N . GLY B 1 312 ? 162.57838 175.42767 154.50012 1.000 16.41573 426 GLY B N 1
ATOM 4589 C CA . GLY B 1 312 ? 162.67370 176.19077 153.26500 1.000 10.47605 426 GLY B CA 1
ATOM 4590 C C . GLY B 1 312 ? 163.74551 175.65946 152.33127 1.000 20.36159 426 GLY B C 1
ATOM 4591 O O . GLY B 1 312 ? 163.53171 175.55043 151.11899 1.000 27.59304 426 GLY B O 1
ATOM 4592 N N . THR B 1 313 ? 164.91356 175.31807 152.88303 1.000 18.88217 427 THR B N 1
ATOM 4593 C CA . THR B 1 313 ? 165.97570 174.74213 152.06314 1.000 18.80656 427 THR B CA 1
ATOM 4594 C C . THR B 1 313 ? 165.56035 173.39234 151.49083 1.000 15.38969 427 THR B C 1
ATOM 4595 O O . THR B 1 313 ? 165.87027 173.07825 150.33525 1.000 18.80506 427 THR B O 1
ATOM 4599 N N . LEU B 1 314 ? 164.86041 172.57838 152.28607 1.000 8.71673 428 LEU B N 1
ATOM 4600 C CA . LEU B 1 314 ? 164.38239 171.29188 151.78699 1.000 12.69905 428 LEU B CA 1
ATOM 4601 C C . LEU B 1 314 ? 163.40847 171.47673 150.62853 1.000 21.57819 428 LEU B C 1
ATOM 4602 O O . LEU B 1 314 ? 163.49006 170.76765 149.61725 1.000 25.61137 428 LEU B O 1
ATOM 4607 N N . GLY B 1 315 ? 162.48431 172.43147 150.75472 1.000 11.97573 429 GLY B N 1
ATOM 4608 C CA . GLY B 1 315 ? 161.55711 172.69769 149.66498 1.000 1.87721 429 GLY B CA 1
ATOM 4609 C C . GLY B 1 315 ? 162.25233 173.20313 148.41457 1.000 15.05478 429 GLY B C 1
ATOM 4610 O O . GLY B 1 315 ? 161.91696 172.79901 147.29493 1.000 20.53512 429 GLY B O 1
ATOM 4611 N N . LEU B 1 316 ? 163.22936 174.09789 148.58609 1.000 25.59643 430 LEU B N 1
ATOM 4612 C CA . LEU B 1 316 ? 163.97542 174.59902 147.43618 1.000 17.63627 430 LEU B CA 1
ATOM 4613 C C . LEU B 1 316 ? 164.74465 173.47952 146.74521 1.000 18.69958 430 LEU B C 1
ATOM 4614 O O . LEU B 1 316 ? 164.80213 173.42814 145.51199 1.000 15.03428 430 LEU B O 1
ATOM 4619 N N . ALA B 1 317 ? 165.34240 172.57215 147.52184 1.000 14.28016 431 ALA B N 1
ATOM 4620 C CA . ALA B 1 317 ? 166.04214 171.43736 146.92636 1.000 10.96670 431 ALA B CA 1
ATOM 4621 C C . ALA B 1 317 ? 165.07657 170.51773 146.18855 1.000 15.99934 431 ALA B C 1
ATOM 4622 O O . ALA B 1 317 ? 165.39669 170.00748 145.10630 1.000 20.33356 431 ALA B O 1
ATOM 4624 N N . MET B 1 318 ? 163.89002 170.29401 146.76019 1.000 18.54913 432 MET B N 1
ATOM 4625 C CA . MET B 1 318 ? 162.88969 169.46845 146.09099 1.000 14.30065 432 MET B CA 1
ATOM 4626 C C . MET B 1 318 ? 162.47836 170.07652 144.75686 1.000 12.79146 432 MET B C 1
ATOM 4627 O O . MET B 1 318 ? 162.33127 169.36196 143.75833 1.000 21.74060 432 MET B O 1
ATOM 4632 N N . GLY B 1 319 ? 162.28502 171.39556 144.72119 1.000 24.64293 433 GLY B N 1
ATOM 4633 C CA . GLY B 1 319 ? 161.96674 172.04746 143.45953 1.000 13.63398 433 GLY B CA 1
ATOM 4634 C C . GLY B 1 319 ? 163.11276 171.99430 142.46466 1.000 17.93902 433 GLY B C 1
ATOM 4635 O O . GLY B 1 319 ? 162.90178 171.76726 141.26775 1.000 11.05170 433 GLY B O 1
ATOM 4636 N N . THR B 1 320 ? 164.34247 172.19540 142.94628 1.000 25.46852 434 THR B N 1
ATOM 4637 C CA . THR B 1 320 ? 165.50518 172.19758 142.06574 1.000 9.00621 434 THR B CA 1
ATOM 4638 C C . THR B 1 320 ? 165.75735 170.82379 141.45874 1.000 15.66328 434 THR B C 1
ATOM 4639 O O . THR B 1 320 ? 166.25740 170.73126 140.33309 1.000 14.55093 434 THR B O 1
ATOM 4643 N N . PHE B 1 321 ? 165.42279 169.75103 142.17964 1.000 19.45763 435 PHE B N 1
ATOM 4644 C CA . PHE B 1 321 ? 165.58696 168.41143 141.61964 1.000 9.31680 435 PHE B CA 1
ATOM 4645 C C . PHE B 1 321 ? 164.75652 168.24070 140.35094 1.000 18.45181 435 PHE B C 1
ATOM 4646 O O . PHE B 1 321 ? 165.26636 167.80211 139.31138 1.000 15.21199 435 PHE B O 1
ATOM 4654 N N . LEU B 1 322 ? 163.47308 168.60408 140.41078 1.000 20.72364 436 LEU B N 1
ATOM 4655 C CA . LEU B 1 322 ? 162.62907 168.49752 139.22622 1.000 10.99767 436 LEU B CA 1
ATOM 4656 C C . LEU B 1 322 ? 163.01817 169.52337 138.17058 1.000 14.26942 436 LEU B C 1
ATOM 4657 O O . LEU B 1 322 ? 162.89081 169.25085 136.97145 1.000 9.95605 436 LEU B O 1
ATOM 4662 N N . ALA B 1 323 ? 163.49365 170.70073 138.58841 1.000 23.42003 437 ALA B N 1
ATOM 4663 C CA . ALA B 1 323 ? 163.95860 171.68407 137.61521 1.000 14.20413 437 ALA B CA 1
ATOM 4664 C C . ALA B 1 323 ? 165.14928 171.16528 136.81865 1.000 17.64683 437 ALA B C 1
ATOM 4665 O O . ALA B 1 323 ? 165.24109 171.40800 135.61007 1.000 22.32464 437 ALA B O 1
ATOM 4667 N N . GLY B 1 324 ? 166.06859 170.45243 137.47527 1.000 20.16062 438 GLY B N 1
ATOM 4668 C CA . GLY B 1 324 ? 167.23435 169.91660 136.79579 1.000 6.01527 438 GLY B CA 1
ATOM 4669 C C . GLY B 1 324 ? 167.01778 168.57939 136.12302 1.000 6.89602 438 GLY B C 1
ATOM 4670 O O . GLY B 1 324 ? 167.85696 168.16465 135.31719 1.000 10.92492 438 GLY B O 1
ATOM 4671 N N . LEU B 1 325 ? 165.92113 167.88714 136.44589 1.000 26.36101 439 LEU B N 1
ATOM 4672 C CA . LEU B 1 325 ? 165.61376 166.63762 135.75333 1.000 18.07785 439 LEU B CA 1
ATOM 4673 C C . LEU B 1 325 ? 165.41420 166.86000 134.25836 1.000 8.71451 439 LEU B C 1
ATOM 4674 O O . LEU B 1 325 ? 165.81372 166.02277 133.44097 1.000 12.87045 439 LEU B O 1
ATOM 4679 N N . TYR B 1 326 ? 164.79511 167.97558 133.88074 1.000 11.70567 440 TYR B N 1
ATOM 4680 C CA . TYR B 1 326 ? 164.53058 168.27783 132.48032 1.000 12.98224 440 TYR B CA 1
ATOM 4681 C C . TYR B 1 326 ? 165.70181 168.95380 131.78046 1.000 20.79137 440 TYR B C 1
ATOM 4682 O O . TYR B 1 326 ? 165.60700 169.23637 130.58166 1.000 19.25905 440 TYR B O 1
ATOM 4691 N N . GLY B 1 327 ? 166.79490 169.21724 132.48885 1.000 16.44350 441 GLY B N 1
ATOM 4692 C CA . GLY B 1 327 ? 167.98110 169.78166 131.88641 1.000 0.00000 441 GLY B CA 1
ATOM 4693 C C . GLY B 1 327 ? 168.95598 168.77565 131.32474 1.000 6.66296 441 GLY B C 1
ATOM 4694 O O . GLY B 1 327 ? 169.99948 169.16687 130.79325 1.000 15.86433 441 GLY B O 1
ATOM 4695 N N . MET B 1 328 ? 168.65203 167.48479 131.42941 1.000 11.78529 442 MET B N 1
ATOM 4696 C CA . MET B 1 328 ? 169.53583 166.45744 130.89815 1.000 10.18567 442 MET B CA 1
ATOM 4697 C C . MET B 1 328 ? 169.46727 166.42514 129.37700 1.000 17.15769 442 MET B C 1
ATOM 4698 O O . MET B 1 328 ? 168.43941 166.75056 128.77669 1.000 26.60977 442 MET B O 1
ATOM 4703 N N . ASN B 1 329 ? 170.57564 166.02683 128.75158 1.000 14.71350 443 ASN B N 1
ATOM 4704 C CA . ASN B 1 329 ? 170.65500 165.93027 127.29413 1.000 9.91719 443 ASN B CA 1
ATOM 4705 C C . ASN B 1 329 ? 170.08144 164.58498 126.84547 1.000 17.53739 443 ASN B C 1
ATOM 4706 O O . ASN B 1 329 ? 170.78386 163.68259 126.38522 1.000 16.51297 443 ASN B O 1
ATOM 4711 N N . LEU B 1 330 ? 168.76487 164.46336 126.99421 1.000 18.55529 444 LEU B N 1
ATOM 4712 C CA . LEU B 1 330 ? 168.03976 163.25636 126.62010 1.000 12.24596 444 LEU B CA 1
ATOM 4713 C C . LEU B 1 330 ? 166.78118 163.67400 125.86680 1.000 28.32862 444 LEU B C 1
ATOM 4714 O O . LEU B 1 330 ? 166.58939 164.84965 125.54145 1.000 34.51552 444 LEU B O 1
ATOM 4719 N N . GLU B 1 331 ? 165.91484 162.70272 125.58707 1.000 34.18913 445 GLU B N 1
ATOM 4720 C CA . GLU B 1 331 ? 164.67649 162.93644 124.85169 1.000 33.16176 445 GLU B CA 1
ATOM 4721 C C . GLU B 1 331 ? 163.53366 163.08273 125.85039 1.000 36.45884 445 GLU B C 1
ATOM 4722 O O . GLU B 1 331 ? 163.20099 162.13332 126.56728 1.000 43.54517 445 GLU B O 1
ATOM 4728 N N . ASN B 1 332 ? 162.93410 164.27341 125.89465 1.000 41.96880 446 ASN B N 1
ATOM 4729 C CA . ASN B 1 332 ? 161.81549 164.54925 126.78386 1.000 39.72344 446 ASN B CA 1
ATOM 4730 C C . ASN B 1 332 ? 160.46768 164.56585 126.07687 1.000 45.61733 446 ASN B C 1
ATOM 4731 O O . ASN B 1 332 ? 159.43654 164.64876 126.75380 1.000 46.95363 446 ASN B O 1
ATOM 4736 N N . PHE B 1 333 ? 160.44944 164.50759 124.74471 1.000 48.03229 447 PHE B N 1
ATOM 4737 C CA . PHE B 1 333 ? 159.26357 164.41953 123.89515 1.000 42.99605 447 PHE B CA 1
ATOM 4738 C C . PHE B 1 333 ? 158.40292 165.67784 123.92012 1.000 44.30735 447 PHE B C 1
ATOM 4739 O O . PHE B 1 333 ? 157.40209 165.73492 123.19490 1.000 52.42502 447 PHE B O 1
ATOM 4747 N N . ILE B 1 334 ? 158.74727 166.68505 124.72128 1.000 49.44006 448 ILE B N 1
ATOM 4748 C CA . ILE B 1 334 ? 157.95817 167.91030 124.79436 1.000 50.77626 448 ILE B CA 1
ATOM 4749 C C . ILE B 1 334 ? 158.87001 169.11827 124.62631 1.000 48.76215 448 ILE B C 1
ATOM 4750 O O . ILE B 1 334 ? 158.53616 170.22708 125.05894 1.000 46.67493 448 ILE B O 1
ATOM 4755 N N . GLU B 1 335 ? 160.02863 168.91177 123.99612 1.000 51.67901 449 GLU B N 1
ATOM 4756 C CA . GLU B 1 335 ? 160.97639 170.00634 123.81505 1.000 55.29807 449 GLU B CA 1
ATOM 4757 C C . GLU B 1 335 ? 160.46765 171.04122 122.81930 1.000 60.02623 449 GLU B C 1
ATOM 4758 O O . GLU B 1 335 ? 160.69708 172.24178 123.00553 1.000 61.51271 449 GLU B O 1
ATOM 4764 N N . GLU B 1 336 ? 159.77710 170.60507 121.76718 1.000 69.48885 450 GLU B N 1
ATOM 4765 C CA . GLU B 1 336 ? 159.29994 171.51143 120.73193 1.000 65.92970 450 GLU B CA 1
ATOM 4766 C C . GLU B 1 336 ? 157.89710 172.04262 120.99574 1.000 68.87183 450 GLU B C 1
ATOM 4767 O O . GLU B 1 336 ? 157.39943 172.84834 120.20230 1.000 69.49300 450 GLU B O 1
ATOM 4773 N N . THR B 1 337 ? 157.25087 171.61773 122.07803 1.000 66.23671 451 THR B N 1
ATOM 4774 C CA . THR B 1 337 ? 155.91909 172.10601 122.39554 1.000 59.93439 451 THR B CA 1
ATOM 4775 C C . THR B 1 337 ? 155.98728 173.53784 122.92599 1.000 60.98750 451 THR B C 1
ATOM 4776 O O . THR B 1 337 ? 157.04482 174.04122 123.31532 1.000 68.38670 451 THR B O 1
ATOM 4780 N N . ASN B 1 338 ? 154.82950 174.19846 122.93712 1.000 62.36810 452 ASN B N 1
ATOM 4781 C CA . ASN B 1 338 ? 154.71055 175.56995 123.41195 1.000 63.65699 452 ASN B CA 1
ATOM 4782 C C . ASN B 1 338 ? 154.05960 175.65599 124.78817 1.000 65.91655 452 ASN B C 1
ATOM 4783 O O . ASN B 1 338 ? 153.59077 176.72987 125.18032 1.000 65.80912 452 ASN B O 1
ATOM 4788 N N . TRP B 1 339 ? 154.02238 174.54786 125.52802 1.000 59.73337 453 TRP B N 1
ATOM 4789 C CA . TRP B 1 339 ? 153.42033 174.53457 126.85551 1.000 57.63623 453 TRP B CA 1
ATOM 4790 C C . TRP B 1 339 ? 154.24555 173.80877 127.90606 1.000 61.27753 453 TRP B C 1
ATOM 4791 O O . TRP B 1 339 ? 153.85271 173.82360 129.07637 1.000 63.77663 453 TRP B O 1
ATOM 4802 N N . GLY B 1 340 ? 155.36082 173.17372 127.54209 1.000 47.05434 454 GLY B N 1
ATOM 4803 C CA . GLY B 1 340 ? 156.11423 172.40182 128.51684 1.000 44.26488 454 GLY B CA 1
ATOM 4804 C C . GLY B 1 340 ? 156.78594 173.25854 129.57360 1.000 47.55385 454 GLY B C 1
ATOM 4805 O O . GLY B 1 340 ? 156.82610 172.88694 130.74944 1.000 52.75012 454 GLY B O 1
ATOM 4806 N N . PHE B 1 341 ? 157.32488 174.41240 129.17247 1.000 35.13160 455 PHE B N 1
ATOM 4807 C CA . PHE B 1 341 ? 158.09156 175.24120 130.09953 1.000 34.80183 455 PHE B CA 1
ATOM 4808 C C . PHE B 1 341 ? 157.22671 175.72238 131.25919 1.000 41.42886 455 PHE B C 1
ATOM 4809 O O . PHE B 1 341 ? 157.58382 175.54837 132.43252 1.000 43.94444 455 PHE B O 1
ATOM 4817 N N . GLY B 1 342 ? 156.08033 176.33005 130.94697 1.000 39.54509 456 GLY B N 1
ATOM 4818 C CA . GLY B 1 342 ? 155.20791 176.82611 131.99788 1.000 37.00380 456 GLY B CA 1
ATOM 4819 C C . GLY B 1 342 ? 154.64710 175.71544 132.86346 1.000 36.16351 456 GLY B C 1
ATOM 4820 O O . GLY B 1 342 ? 154.52953 175.86529 134.08177 1.000 47.46521 456 GLY B O 1
ATOM 4821 N N . ALA B 1 343 ? 154.30227 174.58236 132.24797 1.000 24.46900 457 ALA B N 1
ATOM 4822 C CA . ALA B 1 343 ? 153.77362 173.45443 133.00816 1.000 32.44042 457 ALA B CA 1
ATOM 4823 C C . ALA B 1 343 ? 154.80706 172.92269 133.99331 1.000 38.47099 457 ALA B C 1
ATOM 4824 O O . ALA B 1 343 ? 154.49199 172.65733 135.15920 1.000 39.21735 457 ALA B O 1
ATOM 4826 N N . ILE B 1 344 ? 156.05439 172.76930 133.54355 1.000 36.34192 458 ILE B N 1
ATOM 4827 C CA . ILE B 1 344 ? 157.09767 172.25187 134.42324 1.000 30.24625 458 ILE B CA 1
ATOM 4828 C C . ILE B 1 344 ? 157.40968 173.25062 135.53109 1.000 36.66392 458 ILE B C 1
ATOM 4829 O O . ILE B 1 344 ? 157.60339 172.86754 136.69297 1.000 42.85656 458 ILE B O 1
ATOM 4834 N N . THR B 1 345 ? 157.45652 174.54407 135.19824 1.000 26.64701 459 THR B N 1
ATOM 4835 C CA . THR B 1 345 ? 157.70044 175.55714 136.22098 1.000 28.67135 459 THR B CA 1
ATOM 4836 C C . THR B 1 345 ? 156.59671 175.54835 137.27305 1.000 34.76033 459 THR B C 1
ATOM 4837 O O . THR B 1 345 ? 156.86920 175.59962 138.48013 1.000 43.98793 459 THR B O 1
ATOM 4841 N N . GLY B 1 346 ? 155.33947 175.46760 136.83072 1.000 27.02222 460 GLY B N 1
ATOM 4842 C CA . GLY B 1 346 ? 154.23476 175.42293 137.77235 1.000 29.25978 460 GLY B CA 1
ATOM 4843 C C . GLY B 1 346 ? 154.24937 174.17547 138.63287 1.000 33.48116 460 GLY B C 1
ATOM 4844 O O . GLY B 1 346 ? 153.96669 174.23582 139.83054 1.000 38.13908 460 GLY B O 1
ATOM 4845 N N . LEU B 1 347 ? 154.57996 173.02708 138.03615 1.000 26.07533 461 LEU B N 1
ATOM 4846 C CA . LEU B 1 347 ? 154.65367 171.79109 138.80820 1.000 29.06035 461 LEU B CA 1
ATOM 4847 C C . LEU B 1 347 ? 155.74806 171.86619 139.86566 1.000 34.75777 461 LEU B C 1
ATOM 4848 O O . LEU B 1 347 ? 155.53882 171.46045 141.01561 1.000 37.23437 461 LEU B O 1
ATOM 4853 N N . SER B 1 348 ? 156.92040 172.39253 139.49858 1.000 32.17443 462 SER B N 1
ATOM 4854 C CA . SER B 1 348 ? 158.00300 172.53186 140.46848 1.000 30.66026 462 SER B CA 1
ATOM 4855 C C . SER B 1 348 ? 157.61677 173.48293 141.59488 1.000 38.20586 462 SER B C 1
ATOM 4856 O O . SER B 1 348 ? 157.86354 173.19598 142.77529 1.000 45.46209 462 SER B O 1
ATOM 4859 N N . THR B 1 349 ? 157.00544 174.62049 141.24979 1.000 26.59126 463 THR B N 1
ATOM 4860 C CA . THR B 1 349 ? 156.59430 175.57645 142.27279 1.000 26.67516 463 THR B CA 1
ATOM 4861 C C . THR B 1 349 ? 155.55083 174.97293 143.20539 1.000 30.76744 463 THR B C 1
ATOM 4862 O O . THR B 1 349 ? 155.62424 175.14861 144.42761 1.000 34.38664 463 THR B O 1
ATOM 4866 N N . LEU B 1 350 ? 154.57639 174.24885 142.64837 1.000 27.01361 464 LEU B N 1
ATOM 4867 C CA . LEU B 1 350 ? 153.54795 173.62783 143.47569 1.000 31.90667 464 LEU B CA 1
ATOM 4868 C C . LEU B 1 350 ? 154.13881 172.56378 144.39003 1.000 33.84586 464 LEU B C 1
ATOM 4869 O O . LEU B 1 350 ? 153.74688 172.45597 145.55711 1.000 42.15627 464 LEU B O 1
ATOM 4874 N N . LEU B 1 351 ? 155.07653 171.76075 143.87906 1.000 28.16906 465 LEU B N 1
ATOM 4875 C CA . LEU B 1 351 ? 155.70964 170.75246 144.72324 1.000 36.15870 465 LEU B CA 1
ATOM 4876 C C . LEU B 1 351 ? 156.48438 171.39845 145.86438 1.000 37.53840 465 LEU B C 1
ATOM 4877 O O . LEU B 1 351 ? 156.39370 170.95441 147.01710 1.000 40.86122 465 LEU B O 1
ATOM 4882 N N . SER B 1 352 ? 157.24566 172.45448 145.56585 1.000 27.03590 466 SER B N 1
ATOM 4883 C CA . SER B 1 352 ? 157.96990 173.15888 146.61938 1.000 23.41638 466 SER B CA 1
ATOM 4884 C C . SER B 1 352 ? 157.00783 173.71742 147.66138 1.000 32.62468 466 SER B C 1
ATOM 4885 O O . SER B 1 352 ? 157.23550 173.58777 148.87142 1.000 35.84478 466 SER B O 1
ATOM 4888 N N . LEU B 1 353 ? 155.91045 174.32700 147.20616 1.000 35.70041 467 LEU B N 1
ATOM 4889 C CA . LEU B 1 353 ? 154.95338 174.91353 148.13729 1.000 30.83091 467 LEU B CA 1
ATOM 4890 C C . LEU B 1 353 ? 154.30772 173.85141 149.01823 1.000 32.90258 467 LEU B C 1
ATOM 4891 O O . LEU B 1 353 ? 154.16168 174.04993 150.22937 1.000 35.22349 467 LEU B O 1
ATOM 4896 N N . VAL B 1 354 ? 153.92061 172.71294 148.43664 1.000 35.03887 468 VAL B N 1
ATOM 4897 C CA . VAL B 1 354 ? 153.22793 171.70032 149.22836 1.000 36.00414 468 VAL B CA 1
ATOM 4898 C C . VAL B 1 354 ? 154.18346 171.03328 150.21198 1.000 31.87025 468 VAL B C 1
ATOM 4899 O O . VAL B 1 354 ? 153.79896 170.72572 151.34652 1.000 39.66626 468 VAL B O 1
ATOM 4903 N N . VAL B 1 355 ? 155.44131 170.80648 149.81628 1.000 33.41793 469 VAL B N 1
ATOM 4904 C CA . VAL B 1 355 ? 156.37233 170.20036 150.76562 1.000 40.30968 469 VAL B CA 1
ATOM 4905 C C . VAL B 1 355 ? 156.70249 171.17876 151.88991 1.000 39.44249 469 VAL B C 1
ATOM 4906 O O . VAL B 1 355 ? 156.81971 170.78147 153.05664 1.000 40.72534 469 VAL B O 1
ATOM 4910 N N . CYS B 1 356 ? 156.82610 172.47359 151.57323 1.000 38.65900 470 CYS B N 1
ATOM 4911 C CA . CYS B 1 356 ? 157.04674 173.46150 152.62575 1.000 35.47364 470 CYS B CA 1
ATOM 4912 C C . CYS B 1 356 ? 155.85383 173.53619 153.57199 1.000 42.72836 470 CYS B C 1
ATOM 4913 O O . CYS B 1 356 ? 156.02476 173.63299 154.79376 1.000 42.49116 470 CYS B O 1
ATOM 4916 N N . TRP B 1 357 ? 154.63598 173.49430 153.02480 1.000 54.15940 471 TRP B N 1
ATOM 4917 C CA . TRP B 1 357 ? 153.44192 173.53294 153.86257 1.000 50.49519 471 TRP B CA 1
ATOM 4918 C C . TRP B 1 357 ? 153.35410 172.30386 154.75820 1.000 47.29145 471 TRP B C 1
ATOM 4919 O O . TRP B 1 357 ? 153.00453 172.41221 155.93935 1.000 50.77578 471 TRP B O 1
ATOM 4930 N N . TYR B 1 358 ? 153.66462 171.12419 154.21388 1.000 46.89699 472 TYR B N 1
ATOM 4931 C CA . TYR B 1 358 ? 153.65337 169.91146 155.02530 1.000 46.27491 472 TYR B CA 1
ATOM 4932 C C . TYR B 1 358 ? 154.69743 169.98032 156.13232 1.000 51.56433 472 TYR B C 1
ATOM 4933 O O . TYR B 1 358 ? 154.43113 169.58030 157.27274 1.000 54.09073 472 TYR B O 1
ATOM 4942 N N . GLY B 1 359 ? 155.89222 170.48694 155.81717 1.000 53.84324 473 GLY B N 1
ATOM 4943 C CA . GLY B 1 359 ? 156.91068 170.63535 156.84366 1.000 45.16951 473 GLY B CA 1
ATOM 4944 C C . GLY B 1 359 ? 156.49600 171.59491 157.94238 1.000 46.57745 473 GLY B C 1
ATOM 4945 O O . GLY B 1 359 ? 156.69872 171.32124 159.12843 1.000 42.98172 473 GLY B O 1
ATOM 4946 N N . LEU B 1 360 ? 155.90371 172.73100 157.56405 1.000 53.22699 474 LEU B N 1
ATOM 4947 C CA . LEU B 1 360 ? 155.44509 173.69226 158.56270 1.000 48.79747 474 LEU B CA 1
ATOM 4948 C C . LEU B 1 360 ? 154.33233 173.10715 159.42397 1.000 49.89128 474 LEU B C 1
ATOM 4949 O O . LEU B 1 360 ? 154.30218 173.32160 160.64169 1.000 49.32035 474 LEU B O 1
ATOM 4954 N N . ALA B 1 361 ? 153.40581 172.36658 158.80976 1.000 58.37352 475 ALA B N 1
ATOM 4955 C CA . ALA B 1 361 ? 152.33208 171.74244 159.57568 1.000 54.83182 475 ALA B CA 1
ATOM 4956 C C . ALA B 1 361 ? 152.87891 170.71102 160.55388 1.000 53.43818 475 ALA B C 1
ATOM 4957 O O . ALA B 1 361 ? 152.44255 170.64828 161.70960 1.000 56.03005 475 ALA B O 1
ATOM 4959 N N . LYS B 1 362 ? 153.83852 169.89408 160.11132 1.000 59.53391 476 LYS B N 1
ATOM 4960 C CA . LYS B 1 362 ? 154.43420 168.90895 161.00814 1.000 57.95450 476 LYS B CA 1
ATOM 4961 C C . LYS B 1 362 ? 155.18525 169.58648 162.14754 1.000 59.47842 476 LYS B C 1
ATOM 4962 O O . LYS B 1 362 ? 155.12406 169.13385 163.29695 1.000 57.21440 476 LYS B O 1
ATOM 4968 N N . LEU B 1 363 ? 155.89566 170.67809 161.84963 1.000 64.18502 477 LEU B N 1
ATOM 4969 C CA . LEU B 1 363 ? 156.59335 171.41512 162.89870 1.000 59.28815 477 LEU B CA 1
ATOM 4970 C C . LEU B 1 363 ? 155.61431 171.99602 163.91129 1.000 59.86636 477 LEU B C 1
ATOM 4971 O O . LEU B 1 363 ? 155.85842 171.94289 165.12259 1.000 61.89597 477 LEU B O 1
ATOM 4976 N N . ARG B 1 364 ? 154.50131 172.55868 163.43360 1.000 66.91855 478 ARG B N 1
ATOM 4977 C CA . ARG B 1 364 ? 153.50265 173.11155 164.34344 1.000 67.99066 478 ARG B CA 1
ATOM 4978 C C . ARG B 1 364 ? 152.86913 172.02028 165.19752 1.000 65.38793 478 ARG B C 1
ATOM 4979 O O . ARG B 1 364 ? 152.59624 172.23153 166.38508 1.000 62.63527 478 ARG B O 1
ATOM 4987 N N . LYS B 1 365 ? 152.62124 170.84732 164.60903 1.000 71.87441 479 LYS B N 1
ATOM 4988 C CA . LYS B 1 365 ? 152.07926 169.73380 165.38290 1.000 71.98996 479 LYS B CA 1
ATOM 4989 C C . LYS B 1 365 ? 153.06701 169.26001 166.44320 1.000 69.23226 479 LYS B C 1
ATOM 4990 O O . LYS B 1 365 ? 152.67076 168.93827 167.56964 1.000 70.33466 479 LYS B O 1
ATOM 4996 N N . VAL B 1 366 ? 154.35575 169.20344 166.10124 1.000 72.75929 480 VAL B N 1
ATOM 4997 C CA . VAL B 1 366 ? 155.35720 168.73114 167.05425 1.000 73.96562 480 VAL B CA 1
ATOM 4998 C C . VAL B 1 366 ? 155.52650 169.72900 168.19490 1.000 74.24384 480 VAL B C 1
ATOM 4999 O O . VAL B 1 366 ? 155.54668 169.35201 169.37268 1.000 74.31247 480 VAL B O 1
ATOM 5003 N N . GLN B 1 367 ? 155.64444 171.01766 167.86612 1.000 74.84999 481 GLN B N 1
ATOM 5004 C CA . GLN B 1 367 ? 155.86774 172.03230 168.89003 1.000 72.48707 481 GLN B CA 1
ATOM 5005 C C . GLN B 1 367 ? 154.63606 172.29530 169.74561 1.000 75.68843 481 GLN B C 1
ATOM 5006 O O . GLN B 1 367 ? 154.75588 172.96077 170.77997 1.000 76.89397 481 GLN B O 1
ATOM 5012 N N . ARG B 1 368 ? 153.46879 171.80273 169.34424 1.000 83.13597 482 ARG B N 1
ATOM 5013 C CA . ARG B 1 368 ? 152.24318 172.00435 170.10868 1.000 81.96535 482 ARG B CA 1
ATOM 5014 C C . ARG B 1 368 ? 152.31577 171.31059 171.46511 1.000 82.42400 482 ARG B C 1
ATOM 5015 O O . ARG B 1 368 ? 152.90723 170.23900 171.59333 1.000 83.03184 482 ARG B O 1
ATOM 5023 N N . PRO C 1 52 ? 170.10343 214.40611 217.31091 1.000 75.71030 166 PRO C N 1
ATOM 5024 C CA . PRO C 1 52 ? 169.95404 214.66058 218.74746 1.000 73.78523 166 PRO C CA 1
ATOM 5025 C C . PRO C 1 52 ? 168.49651 214.83482 219.16346 1.000 75.08767 166 PRO C C 1
ATOM 5026 O O . PRO C 1 52 ? 168.21780 215.10527 220.33119 1.000 74.81003 166 PRO C O 1
ATOM 5030 N N . ARG C 1 53 ? 167.58022 214.67841 218.21065 1.000 75.73921 167 ARG C N 1
ATOM 5031 C CA . ARG C 1 53 ? 166.15523 214.83076 218.45846 1.000 73.81455 167 ARG C CA 1
ATOM 5032 C C . ARG C 1 53 ? 165.40075 213.65418 217.85791 1.000 73.74080 167 ARG C C 1
ATOM 5033 O O . ARG C 1 53 ? 165.81084 213.08471 216.84301 1.000 74.30577 167 ARG C O 1
ATOM 5041 N N . LEU C 1 54 ? 164.28950 213.29614 218.49705 1.000 68.93361 168 LEU C N 1
ATOM 5042 C CA . LEU C 1 54 ? 163.43334 212.21594 218.03282 1.000 69.84195 168 LEU C CA 1
ATOM 5043 C C . LEU C 1 54 ? 161.97613 212.64671 218.10974 1.000 68.04195 168 LEU C C 1
ATOM 5044 O O . LEU C 1 54 ? 161.59545 213.46278 218.95531 1.000 71.06019 168 LEU C O 1
ATOM 5049 N N . ARG C 1 55 ? 161.16316 212.09118 217.21335 1.000 61.04511 169 ARG C N 1
ATOM 5050 C CA . ARG C 1 55 ? 159.72490 212.31218 217.25670 1.000 60.82242 169 ARG C CA 1
ATOM 5051 C C . ARG C 1 55 ? 159.09991 211.33938 218.24661 1.000 62.80089 169 ARG C C 1
ATOM 5052 O O . ARG C 1 55 ? 159.28789 210.12406 218.13697 1.000 66.77280 169 ARG C O 1
ATOM 5060 N N . CYS C 1 56 ? 158.35429 211.87357 219.20973 1.000 62.14851 170 CYS C N 1
ATOM 5061 C CA . CYS C 1 56 ? 157.87924 211.09959 220.34520 1.000 59.77399 170 CYS C CA 1
ATOM 5062 C C . CYS C 1 56 ? 156.39078 211.32032 220.56909 1.000 61.07999 170 CYS C C 1
ATOM 5063 O O . CYS C 1 56 ? 155.88201 212.43799 220.41945 1.000 61.87622 170 CYS C O 1
ATOM 5066 N N . THR C 1 57 ? 155.70695 210.23380 220.92315 1.000 54.90396 171 THR C N 1
ATOM 5067 C CA . THR C 1 57 ? 154.31912 210.24228 221.36278 1.000 51.48184 171 THR C CA 1
ATOM 5068 C C . THR C 1 57 ? 154.27198 209.67031 222.77227 1.000 52.74088 171 THR C C 1
ATOM 5069 O O . THR C 1 57 ? 154.82691 208.59507 223.02556 1.000 55.99639 171 THR C O 1
ATOM 5073 N N . GLU C 1 58 ? 153.61046 210.38180 223.68200 1.000 54.16910 172 GLU C N 1
ATOM 5074 C CA . GLU C 1 58 ? 153.64220 210.06691 225.10351 1.000 55.93277 172 GLU C CA 1
ATOM 5075 C C . GLU C 1 58 ? 152.24329 209.75279 225.61521 1.000 58.84656 172 GLU C C 1
ATOM 5076 O O . GLU C 1 58 ? 151.27405 210.43028 225.25921 1.000 60.53065 172 GLU C O 1
ATOM 5082 N N . VAL C 1 59 ? 152.14629 208.72020 226.45219 1.000 53.47663 173 VAL C N 1
ATOM 5083 C CA . VAL C 1 59 ? 150.90715 208.35121 227.12650 1.000 46.00686 173 VAL C CA 1
ATOM 5084 C C . VAL C 1 59 ? 151.20689 208.19387 228.61044 1.000 50.70876 173 VAL C C 1
ATOM 5085 O O . VAL C 1 59 ? 152.16011 207.50094 228.98388 1.000 59.80213 173 VAL C O 1
ATOM 5089 N N . ASP C 1 60 ? 150.39668 208.83176 229.45226 1.000 54.09482 174 ASP C N 1
ATOM 5090 C CA . ASP C 1 60 ? 150.60135 208.79702 230.89212 1.000 56.15936 174 ASP C CA 1
ATOM 5091 C C . ASP C 1 60 ? 150.00149 207.51349 231.46729 1.000 59.47742 174 ASP C C 1
ATOM 5092 O O . ASP C 1 60 ? 149.62937 206.59129 230.73691 1.000 59.92430 174 ASP C O 1
ATOM 5097 N N . GLY C 1 61 ? 149.90395 207.44224 232.79524 1.000 60.77683 175 GLY C N 1
ATOM 5098 C CA . GLY C 1 61 ? 149.40581 206.24975 233.45522 1.000 59.98954 175 GLY C CA 1
ATOM 5099 C C . GLY C 1 61 ? 147.90943 206.04303 233.38816 1.000 62.96798 175 GLY C C 1
ATOM 5100 O O . GLY C 1 61 ? 147.43662 204.94968 233.71250 1.000 64.86355 175 GLY C O 1
ATOM 5101 N N . ASN C 1 62 ? 147.15283 207.05747 232.97665 1.000 68.18508 176 ASN C N 1
ATOM 5102 C CA . ASN C 1 62 ? 145.70572 206.95068 232.85835 1.000 65.77863 176 ASN C CA 1
ATOM 5103 C C . ASN C 1 62 ? 145.25024 206.62793 231.44269 1.000 64.75732 176 ASN C C 1
ATOM 5104 O O . ASN C 1 62 ? 144.04242 206.59153 231.18889 1.000 66.17920 176 ASN C O 1
ATOM 5109 N N . GLY C 1 63 ? 146.17996 206.39601 230.51918 1.000 59.86076 177 GLY C N 1
ATOM 5110 C CA . GLY C 1 63 ? 145.81385 206.07930 229.15464 1.000 61.81473 177 GLY C CA 1
ATOM 5111 C C . GLY C 1 63 ? 145.42168 207.26406 228.30556 1.000 64.19890 177 GLY C C 1
ATOM 5112 O O . GLY C 1 63 ? 144.80593 207.07774 227.25239 1.000 64.62043 177 GLY C O 1
ATOM 5113 N N . ASN C 1 64 ? 145.75646 208.47965 228.72698 1.000 64.67283 178 ASN C N 1
ATOM 5114 C CA . ASN C 1 64 ? 145.40852 209.68906 227.99359 1.000 63.86555 178 ASN C CA 1
ATOM 5115 C C . ASN C 1 64 ? 146.63720 210.22387 227.27022 1.000 62.42920 178 ASN C C 1
ATOM 5116 O O . ASN C 1 64 ? 147.71454 210.33547 227.86413 1.000 64.32275 178 ASN C O 1
ATOM 5121 N N . VAL C 1 65 ? 146.47228 210.54820 225.98816 1.000 60.89421 179 VAL C N 1
ATOM 5122 C CA . VAL C 1 65 ? 147.57954 211.07148 225.19830 1.000 60.98855 179 VAL C CA 1
ATOM 5123 C C . VAL C 1 65 ? 147.80097 212.53760 225.54280 1.000 64.72479 179 VAL C C 1
ATOM 5124 O O . VAL C 1 65 ? 146.86718 213.34974 225.50835 1.000 68.81622 179 VAL C O 1
ATOM 5128 N N . ILE C 1 66 ? 149.04327 212.88287 225.87798 1.000 63.55540 180 ILE C N 1
ATOM 5129 C CA . ILE C 1 66 ? 149.42786 214.25434 226.18417 1.000 64.82915 180 ILE C CA 1
ATOM 5130 C C . ILE C 1 66 ? 150.40742 214.82325 225.17153 1.000 68.62486 180 ILE C C 1
ATOM 5131 O O . ILE C 1 66 ? 150.75302 216.00557 225.25815 1.000 68.74499 180 ILE C O 1
ATOM 5136 N N . MET C 1 67 ? 150.86449 214.01886 224.21455 1.000 72.82074 181 MET C N 1
ATOM 5137 C CA . MET C 1 67 ? 151.79824 214.47027 223.19128 1.000 70.67582 181 MET C CA 1
ATOM 5138 C C . MET C 1 67 ? 151.61500 213.58402 221.97060 1.000 70.35783 181 MET C C 1
ATOM 5139 O O . MET C 1 67 ? 151.60130 212.35687 222.09717 1.000 73.54570 181 MET C O 1
ATOM 5144 N N . VAL C 1 68 ? 151.46738 214.20036 220.79936 1.000 67.35996 182 VAL C N 1
ATOM 5145 C CA . VAL C 1 68 ? 151.18783 213.45198 219.57864 1.000 69.50073 182 VAL C CA 1
ATOM 5146 C C . VAL C 1 68 ? 152.47620 213.21117 218.80390 1.000 72.64827 182 VAL C C 1
ATOM 5147 O O . VAL C 1 68 ? 152.88944 212.06318 218.60737 1.000 78.58853 182 VAL C O 1
ATOM 5151 N N . ASP C 1 69 ? 153.11704 214.28800 218.35885 1.000 65.66419 183 ASP C N 1
ATOM 5152 C CA . ASP C 1 69 ? 154.33397 214.22209 217.55453 1.000 65.00409 183 ASP C CA 1
ATOM 5153 C C . ASP C 1 69 ? 155.37127 215.20326 218.08171 1.000 68.43939 183 ASP C C 1
ATOM 5154 O O . ASP C 1 69 ? 155.97180 215.97685 217.33286 1.000 68.83497 183 ASP C O 1
ATOM 5159 N N . GLY C 1 70 ? 155.59457 215.18447 219.39140 1.000 73.09310 184 GLY C N 1
ATOM 5160 C CA . GLY C 1 70 ? 156.51491 216.11769 220.00345 1.000 71.69038 184 GLY C CA 1
ATOM 5161 C C . GLY C 1 70 ? 157.95996 215.78528 219.68203 1.000 71.49629 184 GLY C C 1
ATOM 5162 O O . GLY C 1 70 ? 158.29069 214.74129 219.12146 1.000 71.91042 184 GLY C O 1
ATOM 5163 N N . GLU C 1 71 ? 158.84285 216.70662 220.05225 1.000 76.00653 185 GLU C N 1
ATOM 5164 C CA . GLU C 1 71 ? 160.27593 216.52590 219.87881 1.000 75.53622 185 GLU C CA 1
ATOM 5165 C C . GLU C 1 71 ? 160.92326 216.25309 221.22935 1.000 76.10348 185 GLU C C 1
ATOM 5166 O O . GLU C 1 71 ? 160.65236 216.94853 222.21348 1.000 78.53971 185 GLU C O 1
ATOM 5172 N N . LEU C 1 72 ? 161.77065 215.22849 221.27469 1.000 67.14664 186 LEU C N 1
ATOM 5173 C CA . LEU C 1 72 ? 162.42467 214.81839 222.50764 1.000 67.58076 186 LEU C CA 1
ATOM 5174 C C . LEU C 1 72 ? 163.92267 214.69336 222.27679 1.000 70.33050 186 LEU C C 1
ATOM 5175 O O . LEU C 1 72 ? 164.36251 214.10534 221.28418 1.000 71.16742 186 LEU C O 1
ATOM 5180 N N . LYS C 1 73 ? 164.70078 215.25522 223.19867 1.000 72.39110 187 LYS C N 1
ATOM 5181 C CA . LYS C 1 73 ? 166.15365 215.14804 223.16783 1.000 71.92838 187 LYS C CA 1
ATOM 5182 C C . LYS C 1 73 ? 166.56283 213.85106 223.85373 1.000 73.16108 187 LYS C C 1
ATOM 5183 O O . LYS C 1 73 ? 166.01840 213.49923 224.90523 1.000 74.48173 187 LYS C O 1
ATOM 5189 N N . LYS C 1 74 ? 167.52672 213.14683 223.26031 1.000 64.69693 188 LYS C N 1
ATOM 5190 C CA . LYS C 1 74 ? 167.92125 211.83310 223.75495 1.000 61.77416 188 LYS C CA 1
ATOM 5191 C C . LYS C 1 74 ? 168.60870 211.90367 225.11362 1.000 62.93990 188 LYS C C 1
ATOM 5192 O O . LYS C 1 74 ? 168.81783 210.86626 225.75077 1.000 70.83827 188 LYS C O 1
ATOM 5198 N N . SER C 1 75 ? 168.96959 213.10601 225.56750 1.000 64.09026 189 SER C N 1
ATOM 5199 C CA . SER C 1 75 ? 169.56792 213.24585 226.89071 1.000 65.70675 189 SER C CA 1
ATOM 5200 C C . SER C 1 75 ? 168.56983 212.93752 228.00053 1.000 65.77931 189 SER C C 1
ATOM 5201 O O . SER C 1 75 ? 168.94600 212.35780 229.02667 1.000 67.42831 189 SER C O 1
ATOM 5204 N N . GLU C 1 76 ? 167.30059 213.31195 227.81754 1.000 65.31091 190 GLU C N 1
ATOM 5205 C CA . GLU C 1 76 ? 166.29757 213.04086 228.84217 1.000 66.88247 190 GLU C CA 1
ATOM 5206 C C . GLU C 1 76 ? 166.04597 211.54740 229.00482 1.000 66.29056 190 GLU C C 1
ATOM 5207 O O . GLU C 1 76 ? 165.62380 211.10733 230.08044 1.000 64.79583 190 GLU C O 1
ATOM 5213 N N . LEU C 1 77 ? 166.29663 210.75716 227.95712 1.000 59.74035 191 LEU C N 1
ATOM 5214 C CA . LEU C 1 77 ? 166.15841 209.30874 228.07308 1.000 57.82019 191 LEU C CA 1
ATOM 5215 C C . LEU C 1 77 ? 167.12982 208.74587 229.10225 1.000 58.40972 191 LEU C C 1
ATOM 5216 O O . LEU C 1 77 ? 166.76764 207.87293 229.89897 1.000 59.48776 191 LEU C O 1
ATOM 5221 N N . ILE C 1 78 ? 168.37399 209.22634 229.09445 1.000 58.95414 192 ILE C N 1
ATOM 5222 C CA . ILE C 1 78 ? 169.31942 208.83288 230.13207 1.000 56.84169 192 ILE C CA 1
ATOM 5223 C C . ILE C 1 78 ? 168.97408 209.50496 231.45374 1.000 55.33613 192 ILE C C 1
ATOM 5224 O O . ILE C 1 78 ? 169.17213 208.92137 232.52677 1.000 56.65445 192 ILE C O 1
ATOM 5229 N N . ALA C 1 79 ? 168.45430 210.73387 231.40288 1.000 65.37272 193 ALA C N 1
ATOM 5230 C CA . ALA C 1 79 ? 168.22963 211.50044 232.62483 1.000 67.72236 193 ALA C CA 1
ATOM 5231 C C . ALA C 1 79 ? 167.14343 210.87611 233.49513 1.000 68.43765 193 ALA C C 1
ATOM 5232 O O . ALA C 1 79 ? 167.34785 210.66037 234.69547 1.000 66.89663 193 ALA C O 1
ATOM 5234 N N . LYS C 1 80 ? 165.97752 210.57621 232.91209 1.000 66.69702 194 LYS C N 1
ATOM 5235 C CA . LYS C 1 80 ? 164.83711 210.16047 233.72206 1.000 65.38104 194 LYS C CA 1
ATOM 5236 C C . LYS C 1 80 ? 164.08480 208.98104 233.11264 1.000 64.88877 194 LYS C C 1
ATOM 5237 O O . LYS C 1 80 ? 162.85329 208.91827 233.19913 1.000 65.85469 194 LYS C O 1
ATOM 5243 N N . TYR C 1 81 ? 164.79799 208.03208 232.50270 1.000 60.96478 195 TYR C N 1
ATOM 5244 C CA . TYR C 1 81 ? 164.14362 206.83187 231.99666 1.000 58.67503 195 TYR C CA 1
ATOM 5245 C C . TYR C 1 81 ? 164.95615 205.56472 232.23964 1.000 60.21147 195 TYR C C 1
ATOM 5246 O O . TYR C 1 81 ? 164.55226 204.49226 231.77202 1.000 58.68354 195 TYR C O 1
ATOM 5255 N N . GLY C 1 82 ? 166.07903 205.64767 232.94942 1.000 59.80625 196 GLY C N 1
ATOM 5256 C CA . GLY C 1 82 ? 166.82702 204.46044 233.31019 1.000 57.53344 196 GLY C CA 1
ATOM 5257 C C . GLY C 1 82 ? 167.59320 203.80421 232.18688 1.000 58.68048 196 GLY C C 1
ATOM 5258 O O . GLY C 1 82 ? 167.90956 202.61462 232.28426 1.000 60.42264 196 GLY C O 1
ATOM 5259 N N . LEU C 1 83 ? 167.90241 204.53519 231.12161 1.000 50.30078 197 LEU C N 1
ATOM 5260 C CA . LEU C 1 83 ? 168.65280 203.97768 230.00873 1.000 50.58747 197 LEU C CA 1
ATOM 5261 C C . LEU C 1 83 ? 170.14325 204.27309 230.16175 1.000 49.83179 197 LEU C C 1
ATOM 5262 O O . LEU C 1 83 ? 170.56547 205.08934 230.98349 1.000 50.48840 197 LEU C O 1
ATOM 5267 N N . LEU C 1 84 ? 170.94887 203.58596 229.34607 1.000 47.12384 198 LEU C N 1
ATOM 5268 C CA . LEU C 1 84 ? 172.39397 203.73087 229.33327 1.000 45.81756 198 LEU C CA 1
ATOM 5269 C C . LEU C 1 84 ? 172.84271 204.52805 228.11360 1.000 50.14111 198 LEU C C 1
ATOM 5270 O O . LEU C 1 84 ? 172.17033 204.52137 227.07769 1.000 52.53656 198 LEU C O 1
ATOM 5275 N N . PRO C 1 85 ? 173.97222 205.23424 228.21389 1.000 42.89649 199 PRO C N 1
ATOM 5276 C CA . PRO C 1 85 ? 174.44206 206.03309 227.06953 1.000 38.60364 199 PRO C CA 1
ATOM 5277 C C . PRO C 1 85 ? 174.73879 205.21489 225.82449 1.000 41.59658 199 PRO C C 1
ATOM 5278 O O . PRO C 1 85 ? 174.65517 205.75707 224.71554 1.000 42.93802 199 PRO C O 1
ATOM 5282 N N . ARG C 1 86 ? 175.08011 203.93459 225.96353 1.000 40.44181 200 ARG C N 1
ATOM 5283 C CA . ARG C 1 86 ? 175.41221 203.10407 224.81408 1.000 39.71094 200 ARG C CA 1
ATOM 5284 C C . ARG C 1 86 ? 174.18778 202.54118 224.10497 1.000 40.54151 200 ARG C C 1
ATOM 5285 O O . ARG C 1 86 ? 174.32634 202.00237 223.00151 1.000 40.15754 200 ARG C O 1
ATOM 5293 N N . ASP C 1 87 ? 173.00032 202.65032 224.70353 1.000 45.36474 201 ASP C N 1
ATOM 5294 C CA . ASP C 1 87 ? 171.79076 202.13037 224.07843 1.000 46.49450 201 ASP C CA 1
ATOM 5295 C C . ASP C 1 87 ? 171.16589 203.10841 223.09264 1.000 47.38246 201 ASP C C 1
ATOM 5296 O O . ASP C 1 87 ? 170.35271 202.68985 222.26014 1.000 43.56387 201 ASP C O 1
ATOM 5301 N N . LEU C 1 88 ? 171.53648 204.39065 223.15861 1.000 52.80252 202 LEU C N 1
ATOM 5302 C CA . LEU C 1 88 ? 170.89617 205.39617 222.31561 1.000 51.99170 202 LEU C CA 1
ATOM 5303 C C . LEU C 1 88 ? 171.09919 205.09621 220.83619 1.000 54.38816 202 LEU C C 1
ATOM 5304 O O . LEU C 1 88 ? 170.18673 205.29536 220.02519 1.000 58.54080 202 LEU C O 1
ATOM 5309 N N . ARG C 1 89 ? 172.28742 204.61409 220.46376 1.000 56.51624 203 ARG C N 1
ATOM 5310 C CA . ARG C 1 89 ? 172.54441 204.28528 219.06698 1.000 58.27175 203 ARG C CA 1
ATOM 5311 C C . ARG C 1 89 ? 171.64960 203.15973 218.56417 1.000 61.28356 203 ARG C C 1
ATOM 5312 O O . ARG C 1 89 ? 171.44383 203.04531 217.35117 1.000 57.73185 203 ARG C O 1
ATOM 5320 N N . LYS C 1 90 ? 171.11445 202.32823 219.46261 1.000 58.42334 204 LYS C N 1
ATOM 5321 C CA . LYS C 1 90 ? 170.13985 201.32836 219.04075 1.000 58.60410 204 LYS C CA 1
ATOM 5322 C C . LYS C 1 90 ? 168.78421 201.95949 218.75277 1.000 61.70915 204 LYS C C 1
ATOM 5323 O O . LYS C 1 90 ? 168.04372 201.47162 217.89125 1.000 62.82805 204 LYS C O 1
ATOM 5329 N N . ILE C 1 91 ? 168.44413 203.03681 219.46035 1.000 58.50723 205 ILE C N 1
ATOM 5330 C CA . ILE C 1 91 ? 167.16837 203.70867 219.24128 1.000 53.91758 205 ILE C CA 1
ATOM 5331 C C . ILE C 1 91 ? 167.17897 204.48193 217.92808 1.000 54.61528 205 ILE C C 1
ATOM 5332 O O . ILE C 1 91 ? 166.15978 204.55960 217.23277 1.000 60.97257 205 ILE C O 1
ATOM 5337 N N . ASP C 1 92 ? 168.32619 205.05964 217.56592 1.000 57.89032 206 ASP C N 1
ATOM 5338 C CA . ASP C 1 92 ? 168.39064 205.93688 216.40027 1.000 63.90227 206 ASP C CA 1
ATOM 5339 C C . ASP C 1 92 ? 168.12672 205.17083 215.10876 1.000 63.59867 206 ASP C C 1
ATOM 5340 O O . ASP C 1 92 ? 167.17318 205.46769 214.37968 1.000 64.07729 206 ASP C O 1
ATOM 5345 N N . SER C 1 93 ? 168.96321 204.17988 214.80618 1.000 61.08932 207 SER C N 1
ATOM 5346 C CA . SER C 1 93 ? 168.84810 203.42243 213.56234 1.000 61.10700 207 SER C CA 1
ATOM 5347 C C . SER C 1 93 ? 169.26416 201.98304 213.82743 1.000 62.20433 207 SER C C 1
ATOM 5348 O O . SER C 1 93 ? 170.44877 201.70631 214.03986 1.000 62.17870 207 SER C O 1
ATOM 5351 N N . SER C 1 94 ? 168.29264 201.07231 213.81468 1.000 51.98048 208 SER C N 1
ATOM 5352 C CA . SER C 1 94 ? 168.56497 199.64967 213.97352 1.000 46.77333 208 SER C CA 1
ATOM 5353 C C . SER C 1 94 ? 167.40133 198.86968 213.38389 1.000 42.53062 208 SER C C 1
ATOM 5354 O O . SER C 1 94 ? 166.24248 199.14789 213.70587 1.000 46.23198 208 SER C O 1
ATOM 5357 N N . ASN C 1 95 ? 167.71129 197.90048 212.52264 1.000 35.82571 209 ASN C N 1
ATOM 5358 C CA . ASN C 1 95 ? 166.70203 197.05746 211.89516 1.000 37.64055 209 ASN C CA 1
ATOM 5359 C C . ASN C 1 95 ? 166.67319 195.65487 212.49013 1.000 34.21866 209 ASN C C 1
ATOM 5360 O O . ASN C 1 95 ? 166.10079 194.74024 211.88949 1.000 37.37777 209 ASN C O 1
ATOM 5365 N N . LEU C 1 96 ? 167.27769 195.46851 213.66094 1.000 22.15005 210 LEU C N 1
ATOM 5366 C CA . LEU C 1 96 ? 167.29347 194.17721 214.32843 1.000 21.29207 210 LEU C CA 1
ATOM 5367 C C . LEU C 1 96 ? 166.25764 194.17720 215.44047 1.000 27.80609 210 LEU C C 1
ATOM 5368 O O . LEU C 1 96 ? 166.40421 194.93449 216.41159 1.000 32.33840 210 LEU C O 1
ATOM 5373 N N . PRO C 1 97 ? 165.20270 193.36795 215.34330 1.000 22.64492 211 PRO C N 1
ATOM 5374 C CA . PRO C 1 97 ? 164.18629 193.34552 216.40490 1.000 21.64587 211 PRO C CA 1
ATOM 5375 C C . PRO C 1 97 ? 164.77133 192.81410 217.70508 1.000 19.69502 211 PRO C C 1
ATOM 5376 O O . PRO C 1 97 ? 165.48115 191.80596 217.71460 1.000 20.97967 211 PRO C O 1
ATOM 5380 N N . HIS C 1 98 ? 164.46623 193.49749 218.80652 1.000 20.68824 212 HIS C N 1
ATOM 5381 C CA . HIS C 1 98 ? 165.00473 193.09420 220.09786 1.000 16.54249 212 HIS C CA 1
ATOM 5382 C C . HIS C 1 98 ? 164.14045 193.65508 221.21784 1.000 19.53710 212 HIS C C 1
ATOM 5383 O O . HIS C 1 98 ? 163.34811 194.58278 221.02240 1.000 31.86806 212 HIS C O 1
ATOM 5390 N N . ILE C 1 99 ? 164.29707 193.05774 222.39740 1.000 16.12256 213 ILE C N 1
ATOM 5391 C CA . ILE C 1 99 ? 163.63778 193.50572 223.61829 1.000 17.46240 213 ILE C CA 1
ATOM 5392 C C . ILE C 1 99 ? 164.68943 193.56789 224.71671 1.000 27.22009 213 ILE C C 1
ATOM 5393 O O . ILE C 1 99 ? 165.34255 192.56017 225.01311 1.000 33.06964 213 ILE C O 1
ATOM 5398 N N . LEU C 1 100 ? 164.85039 194.74230 225.31724 1.000 29.25311 214 LEU C N 1
ATOM 5399 C CA . LEU C 1 100 ? 165.81824 194.97145 226.37860 1.000 20.01369 214 LEU C CA 1
ATOM 5400 C C . LEU C 1 100 ? 165.09077 195.26538 227.68229 1.000 20.18049 214 LEU C C 1
ATOM 5401 O O . LEU C 1 100 ? 164.15542 196.07287 227.71580 1.000 34.88771 214 LEU C O 1
ATOM 5406 N N . VAL C 1 101 ? 165.53068 194.61273 228.75374 1.000 33.72768 215 VAL C N 1
ATOM 5407 C CA . VAL C 1 101 ? 164.92393 194.74915 230.07197 1.000 38.26762 215 VAL C CA 1
ATOM 5408 C C . VAL C 1 101 ? 165.87878 195.54233 230.95168 1.000 36.03472 215 VAL C C 1
ATOM 5409 O O . VAL C 1 101 ? 167.01758 195.11940 231.18709 1.000 43.34094 215 VAL C O 1
ATOM 5413 N N . ARG C 1 102 ? 165.41560 196.68349 231.43432 1.000 36.80651 216 ARG C N 1
ATOM 5414 C CA . ARG C 1 102 ? 166.15218 197.55990 232.32529 1.000 38.66297 216 ARG C CA 1
ATOM 5415 C C . ARG C 1 102 ? 165.55605 197.51339 233.72646 1.000 37.88850 216 ARG C C 1
ATOM 5416 O O . ARG C 1 102 ? 164.43750 197.02771 233.92428 1.000 36.83845 216 ARG C O 1
ATOM 5424 N N . PRO C 1 103 ? 166.28953 197.99511 234.73584 1.000 46.94366 217 PRO C N 1
ATOM 5425 C CA . PRO C 1 103 ? 165.74559 197.96714 236.10451 1.000 49.55671 217 PRO C CA 1
ATOM 5426 C C . PRO C 1 103 ? 164.44601 198.73695 236.27088 1.000 46.96000 217 PRO C C 1
ATOM 5427 O O . PRO C 1 103 ? 163.66866 198.42228 237.18085 1.000 44.64727 217 PRO C O 1
ATOM 5431 N N . SER C 1 104 ? 164.18124 199.73865 235.42671 1.000 41.18329 218 SER C N 1
ATOM 5432 C CA . SER C 1 104 ? 162.95461 200.51459 235.55877 1.000 38.07109 218 SER C CA 1
ATOM 5433 C C . SER C 1 104 ? 162.27472 200.80445 234.22472 1.000 38.55415 218 SER C C 1
ATOM 5434 O O . SER C 1 104 ? 161.34424 201.62005 234.19042 1.000 43.79545 218 SER C O 1
ATOM 5437 N N . ALA C 1 105 ? 162.69427 200.16912 233.13250 1.000 32.82739 219 ALA C N 1
ATOM 5438 C CA . ALA C 1 105 ? 162.09102 200.42137 231.83245 1.000 30.81220 219 ALA C CA 1
ATOM 5439 C C . ALA C 1 105 ? 162.25955 199.19448 230.94983 1.000 30.26114 219 ALA C C 1
ATOM 5440 O O . ALA C 1 105 ? 163.08472 198.31842 231.21883 1.000 33.71417 219 ALA C O 1
ATOM 5442 N N . ILE C 1 106 ? 161.45257 199.13730 229.89279 1.000 19.14560 220 ILE C N 1
ATOM 5443 C CA . ILE C 1 106 ? 161.52440 198.07781 228.89361 1.000 23.73807 220 ILE C CA 1
ATOM 5444 C C . ILE C 1 106 ? 161.59729 198.72751 227.51995 1.000 18.35125 220 ILE C C 1
ATOM 5445 O O . ILE C 1 106 ? 160.77919 199.59531 227.19751 1.000 26.51988 220 ILE C O 1
ATOM 5450 N N . LEU C 1 107 ? 162.56902 198.30999 226.71300 1.000 12.16976 221 LEU C N 1
ATOM 5451 C CA . LEU C 1 107 ? 162.77223 198.85549 225.37571 1.000 20.54437 221 LEU C CA 1
ATOM 5452 C C . LEU C 1 107 ? 162.41412 197.78584 224.35314 1.000 13.08502 221 LEU C C 1
ATOM 5453 O O . LEU C 1 107 ? 162.92275 196.66384 224.42273 1.000 17.39069 221 LEU C O 1
ATOM 5458 N N . ILE C 1 108 ? 161.53729 198.12698 223.41270 1.000 13.07062 222 ILE C N 1
ATOM 5459 C CA . ILE C 1 108 ? 161.06981 197.19513 222.39353 1.000 22.10729 222 ILE C CA 1
ATOM 5460 C C . ILE C 1 108 ? 161.34000 197.80409 221.02592 1.000 19.75006 222 ILE C C 1
ATOM 5461 O O . ILE C 1 108 ? 160.93499 198.94259 220.75769 1.000 25.54695 222 ILE C O 1
ATOM 5466 N N . ASN C 1 109 ? 162.02010 197.04874 220.16246 1.000 14.80055 223 ASN C N 1
ATOM 5467 C CA . ASN C 1 109 ? 162.25308 197.44450 218.77541 1.000 17.74188 223 ASN C CA 1
ATOM 5468 C C . ASN C 1 109 ? 161.78501 196.29397 217.89205 1.000 20.37079 223 ASN C C 1
ATOM 5469 O O . ASN C 1 109 ? 162.54044 195.34848 217.64444 1.000 22.53913 223 ASN C O 1
ATOM 5474 N N . LEU C 1 110 ? 160.54119 196.37434 217.41939 1.000 22.52208 224 LEU C N 1
ATOM 5475 C CA . LEU C 1 110 ? 159.94009 195.29620 216.63448 1.000 17.06198 224 LEU C CA 1
ATOM 5476 C C . LEU C 1 110 ? 159.35778 195.89553 215.36050 1.000 23.78977 224 LEU C C 1
ATOM 5477 O O . LEU C 1 110 ? 158.29870 196.52937 215.39938 1.000 29.62680 224 LEU C O 1
ATOM 5482 N N . LEU C 1 111 ? 160.04965 195.68229 214.23982 1.000 27.42997 225 LEU C N 1
ATOM 5483 C CA . LEU C 1 111 ? 159.59375 196.12209 212.92534 1.000 21.43790 225 LEU C CA 1
ATOM 5484 C C . LEU C 1 111 ? 159.31022 197.61881 212.89379 1.000 22.62759 225 LEU C C 1
ATOM 5485 O O . LEU C 1 111 ? 160.23457 198.43312 212.80229 1.000 25.61637 225 LEU C O 1
ATOM 5490 N N . HIS C 1 112 ? 158.03291 197.98631 212.97042 1.000 22.07453 226 HIS C N 1
ATOM 5491 C CA . HIS C 1 112 ? 157.60189 199.37255 212.86604 1.000 19.47538 226 HIS C CA 1
ATOM 5492 C C . HIS C 1 112 ? 157.32039 200.00895 214.22117 1.000 25.65424 226 HIS C C 1
ATOM 5493 O O . HIS C 1 112 ? 156.73208 201.09344 214.27253 1.000 32.23626 226 HIS C O 1
ATOM 5500 N N . LEU C 1 113 ? 157.72300 199.36679 215.31579 1.000 20.48103 227 LEU C N 1
ATOM 5501 C CA . LEU C 1 113 ? 157.44346 199.86397 216.65592 1.000 22.96175 227 LEU C CA 1
ATOM 5502 C C . LEU C 1 113 ? 158.74332 200.05435 217.42226 1.000 29.62472 227 LEU C C 1
ATOM 5503 O O . LEU C 1 113 ? 159.54636 199.12161 217.53723 1.000 33.90978 227 LEU C O 1
ATOM 5508 N N . LYS C 1 114 ? 158.93888 201.26445 217.94505 1.000 24.11420 228 LYS C N 1
ATOM 5509 C CA . LYS C 1 114 ? 160.05264 201.59703 218.83218 1.000 21.23817 228 LYS C CA 1
ATOM 5510 C C . LYS C 1 114 ? 159.43453 202.18369 220.09807 1.000 22.93108 228 LYS C C 1
ATOM 5511 O O . LYS C 1 114 ? 159.05073 203.35968 220.12858 1.000 25.28230 228 LYS C O 1
ATOM 5517 N N . VAL C 1 115 ? 159.32767 201.35539 221.13694 1.000 25.59382 229 VAL C N 1
ATOM 5518 C CA . VAL C 1 115 ? 158.51069 201.65819 222.30575 1.000 28.69729 229 VAL C CA 1
ATOM 5519 C C . VAL C 1 115 ? 159.36004 201.57290 223.56704 1.000 24.12414 229 VAL C C 1
ATOM 5520 O O . VAL C 1 115 ? 160.23188 200.70497 223.68929 1.000 21.99852 229 VAL C O 1
ATOM 5524 N N . LEU C 1 116 ? 159.10301 202.48520 224.50169 1.000 24.10046 230 LEU C N 1
ATOM 5525 C CA . LEU C 1 116 ? 159.66810 202.45026 225.84454 1.000 24.67088 230 LEU C CA 1
ATOM 5526 C C . LEU C 1 116 ? 158.51462 202.37028 226.83317 1.000 23.75884 230 LEU C C 1
ATOM 5527 O O . LEU C 1 116 ? 157.65405 203.25788 226.86164 1.000 32.08668 230 LEU C O 1
ATOM 5532 N N . ILE C 1 117 ? 158.49869 201.31201 227.63827 1.000 22.85976 231 ILE C N 1
ATOM 5533 C CA . ILE C 1 117 ? 157.39716 201.01822 228.54662 1.000 25.48304 231 ILE C CA 1
ATOM 5534 C C . ILE C 1 117 ? 157.90184 201.11348 229.97832 1.000 26.20614 231 ILE C C 1
ATOM 5535 O O . ILE C 1 117 ? 158.92389 200.50933 230.32724 1.000 27.76610 231 ILE C O 1
ATOM 5540 N N . LYS C 1 118 ? 157.18362 201.87114 230.80256 1.000 42.66482 232 LYS C N 1
ATOM 5541 C CA . LYS C 1 118 ? 157.43317 201.97026 232.23236 1.000 45.24538 232 LYS C CA 1
ATOM 5542 C C . LYS C 1 118 ? 156.15822 201.58102 232.97081 1.000 46.18956 232 LYS C C 1
ATOM 5543 O O . LYS C 1 118 ? 155.16052 201.18425 232.36169 1.000 50.15813 232 LYS C O 1
ATOM 5549 N N . HIS C 1 119 ? 156.18755 201.69358 234.29803 1.000 49.47107 233 HIS C N 1
ATOM 5550 C CA . HIS C 1 119 ? 155.01804 201.34015 235.09081 1.000 47.52834 233 HIS C CA 1
ATOM 5551 C C . HIS C 1 119 ? 153.96396 202.43898 235.11410 1.000 54.80747 233 HIS C C 1
ATOM 5552 O O . HIS C 1 119 ? 152.84190 202.18475 235.56399 1.000 53.36250 233 HIS C O 1
ATOM 5559 N N . ASP C 1 120 ? 154.28825 203.64115 234.63218 1.000 59.11283 234 ASP C N 1
ATOM 5560 C CA . ASP C 1 120 ? 153.32932 204.73611 234.60301 1.000 51.76243 234 ASP C CA 1
ATOM 5561 C C . ASP C 1 120 ? 153.37018 205.55796 233.32230 1.000 54.78012 234 ASP C C 1
ATOM 5562 O O . ASP C 1 120 ? 152.67192 206.57348 233.24782 1.000 62.54663 234 ASP C O 1
ATOM 5567 N N . ARG C 1 121 ? 154.15384 205.16702 232.32016 1.000 52.26258 235 ARG C N 1
ATOM 5568 C CA . ARG C 1 121 ? 154.28296 205.98072 231.12018 1.000 51.23511 235 ARG C CA 1
ATOM 5569 C C . ARG C 1 121 ? 154.67919 205.09381 229.94941 1.000 50.46232 235 ARG C C 1
ATOM 5570 O O . ARG C 1 121 ? 155.35311 204.07575 230.12540 1.000 49.13228 235 ARG C O 1
ATOM 5578 N N . VAL C 1 122 ? 154.24956 205.49323 228.75394 1.000 39.68366 236 VAL C N 1
ATOM 5579 C CA . VAL C 1 122 ? 154.56961 204.78462 227.51947 1.000 34.52683 236 VAL C CA 1
ATOM 5580 C C . VAL C 1 122 ? 155.01312 205.80288 226.47859 1.000 34.52984 236 VAL C C 1
ATOM 5581 O O . VAL C 1 122 ? 154.35825 206.83265 226.28233 1.000 40.18012 236 VAL C O 1
ATOM 5585 N N . LEU C 1 123 ? 156.12958 205.51650 225.81235 1.000 34.03533 237 LEU C N 1
ATOM 5586 C CA . LEU C 1 123 ? 156.67541 206.38588 224.77960 1.000 33.89125 237 LEU C CA 1
ATOM 5587 C C . LEU C 1 123 ? 156.81446 205.60777 223.48083 1.000 30.52159 237 LEU C C 1
ATOM 5588 O O . LEU C 1 123 ? 157.28242 204.46607 223.48520 1.000 33.47248 237 LEU C O 1
ATOM 5593 N N . LEU C 1 124 ? 156.40334 206.22373 222.37671 1.000 30.61540 238 LEU C N 1
ATOM 5594 C CA . LEU C 1 124 ? 156.62955 205.68790 221.03946 1.000 35.04172 238 LEU C CA 1
ATOM 5595 C C . LEU C 1 124 ? 157.47820 206.69089 220.27457 1.000 34.99949 238 LEU C C 1
ATOM 5596 O O . LEU C 1 124 ? 157.04420 207.82555 220.05195 1.000 37.74827 238 LEU C O 1
ATOM 5601 N N . PHE C 1 125 ? 158.68156 206.28258 219.87461 1.000 40.44211 239 PHE C N 1
ATOM 5602 C CA . PHE C 1 125 ? 159.62309 207.21835 219.27654 1.000 35.83417 239 PHE C CA 1
ATOM 5603 C C . PHE C 1 125 ? 160.06270 206.74275 217.89986 1.000 35.51092 239 PHE C C 1
ATOM 5604 O O . PHE C 1 125 ? 159.99967 205.55582 217.57140 1.000 41.66981 239 PHE C O 1
ATOM 5612 N N . ASP C 1 126 ? 160.50444 207.70573 217.09826 1.000 49.43510 240 ASP C N 1
ATOM 5613 C CA . ASP C 1 126 ? 160.98307 207.45917 215.74358 1.000 52.16347 240 ASP C CA 1
ATOM 5614 C C . ASP C 1 126 ? 161.82454 208.65910 215.31561 1.000 56.88012 240 ASP C C 1
ATOM 5615 O O . ASP C 1 126 ? 162.09498 209.56389 216.11322 1.000 56.39421 240 ASP C O 1
ATOM 5620 N N . VAL C 1 127 ? 162.22653 208.67225 214.04148 1.000 65.79889 241 VAL C N 1
ATOM 5621 C CA . VAL C 1 127 ? 163.07608 209.74018 213.53219 1.000 67.97343 241 VAL C CA 1
ATOM 5622 C C . VAL C 1 127 ? 162.36098 211.08434 213.65394 1.000 69.74135 241 VAL C C 1
ATOM 5623 O O . VAL C 1 127 ? 161.12796 211.16941 213.59058 1.000 72.52812 241 VAL C O 1
ATOM 5627 N N . TYR C 1 128 ? 163.15075 212.14686 213.83466 1.000 75.67677 242 TYR C N 1
ATOM 5628 C CA . TYR C 1 128 ? 162.58515 213.47348 214.06551 1.000 76.80938 242 TYR C CA 1
ATOM 5629 C C . TYR C 1 128 ? 161.73792 213.93082 212.88371 1.000 78.42615 242 TYR C C 1
ATOM 5630 O O . TYR C 1 128 ? 160.60825 214.40144 213.06064 1.000 77.29100 242 TYR C O 1
ATOM 5639 N N . GLY C 1 129 ? 162.26647 213.80465 211.66942 1.000 78.95842 243 GLY C N 1
ATOM 5640 C CA . GLY C 1 129 ? 161.51205 214.19149 210.49385 1.000 78.46879 243 GLY C CA 1
ATOM 5641 C C . GLY C 1 129 ? 160.73391 213.04232 209.88842 1.000 80.81919 243 GLY C C 1
ATOM 5642 O O . GLY C 1 129 ? 161.27582 212.27137 209.09017 1.000 81.98383 243 GLY C O 1
ATOM 5643 N N . SER C 1 130 ? 159.45709 212.93272 210.24762 1.000 76.85514 244 SER C N 1
ATOM 5644 C CA . SER C 1 130 ? 158.58911 211.85492 209.78659 1.000 75.26419 244 SER C CA 1
ATOM 5645 C C . SER C 1 130 ? 157.17933 212.13549 210.28686 1.000 73.74645 244 SER C C 1
ATOM 5646 O O . SER C 1 130 ? 156.93410 213.11250 210.99947 1.000 74.40660 244 SER C O 1
ATOM 5649 N N . THR C 1 131 ? 156.25325 211.26039 209.90127 1.000 69.95744 245 THR C N 1
ATOM 5650 C CA . THR C 1 131 ? 154.87350 211.33371 210.35561 1.000 70.16115 245 THR C CA 1
ATOM 5651 C C . THR C 1 131 ? 154.39995 209.93931 210.73751 1.000 69.91832 245 THR C C 1
ATOM 5652 O O . THR C 1 131 ? 154.89437 208.93530 210.21769 1.000 66.46341 245 THR C O 1
ATOM 5656 N N . S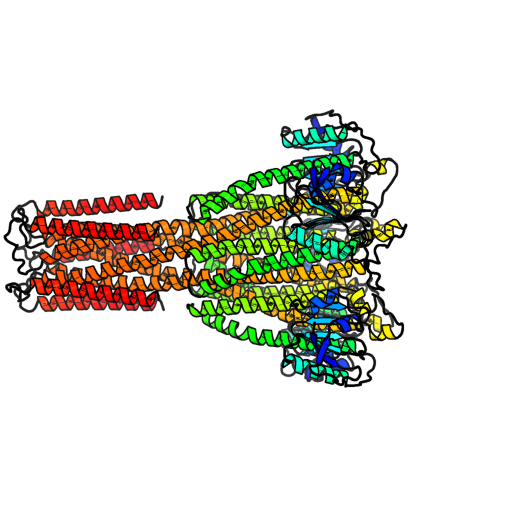ER C 1 132 ? 153.44283 209.88737 211.66150 1.000 61.86945 246 SER C N 1
ATOM 5657 C CA . SER C 1 132 ? 152.90897 208.60879 212.11175 1.000 59.03394 246 SER C CA 1
ATOM 5658 C C . SER C 1 132 ? 152.18802 207.90136 210.97149 1.000 61.27136 246 SER C C 1
ATOM 5659 O O . SER C 1 132 ? 151.37417 208.50298 210.26501 1.000 64.92520 246 SER C O 1
ATOM 5662 N N . SER C 1 133 ? 152.49190 206.61879 210.79337 1.000 57.20163 247 SER C N 1
ATOM 5663 C CA . SER C 1 133 ? 151.87819 205.82942 209.73872 1.000 53.85346 247 SER C CA 1
ATOM 5664 C C . SER C 1 133 ? 150.53124 205.27915 210.20405 1.000 55.93219 247 SER C C 1
ATOM 5665 O O . SER C 1 133 ? 150.13945 205.41172 211.36713 1.000 56.35366 247 SER C O 1
ATOM 5668 N N . TYR C 1 134 ? 149.80399 204.65468 209.27068 1.000 57.22746 248 TYR C N 1
ATOM 5669 C CA . TYR C 1 134 ? 148.51744 204.05739 209.62508 1.000 55.62390 248 TYR C CA 1
ATOM 5670 C C . TYR C 1 134 ? 148.66268 202.91562 210.62649 1.000 60.41065 248 TYR C C 1
ATOM 5671 O O . TYR C 1 134 ? 147.88390 202.87427 211.59503 1.000 56.25049 248 TYR C O 1
ATOM 5680 N N . PRO C 1 135 ? 149.58830 201.95768 210.45890 1.000 59.44657 249 PRO C N 1
ATOM 5681 C CA . PRO C 1 135 ? 149.75488 200.94174 211.51431 1.000 56.60858 249 PRO C CA 1
ATOM 5682 C C . PRO C 1 135 ? 150.12548 201.53231 212.86236 1.000 54.71283 249 PRO C C 1
ATOM 5683 O O . PRO C 1 135 ? 149.64371 201.05353 213.89635 1.000 59.55331 249 PRO C O 1
ATOM 5687 N N . GLN C 1 136 ? 150.96229 202.57257 212.87999 1.000 45.23345 250 GLN C N 1
ATOM 5688 C CA . GLN C 1 136 ? 151.32081 203.20893 214.14301 1.000 43.63327 250 GLN C CA 1
ATOM 5689 C C . GLN C 1 136 ? 150.11086 203.86850 214.79239 1.000 47.76030 250 GLN C C 1
ATOM 5690 O O . GLN C 1 136 ? 149.92677 203.77495 216.01099 1.000 50.31289 250 GLN C O 1
ATOM 5696 N N . SER C 1 137 ? 149.27065 204.53333 213.99544 1.000 49.67206 251 SER C N 1
ATOM 5697 C CA . SER C 1 137 ? 148.07037 205.15687 214.54449 1.000 48.56157 251 SER C CA 1
ATOM 5698 C C . SER C 1 137 ? 147.09301 204.11184 215.06878 1.000 50.40929 251 SER C C 1
ATOM 5699 O O . SER C 1 137 ? 146.48050 204.30190 216.12676 1.000 51.82846 251 SER C O 1
ATOM 5702 N N . ALA C 1 138 ? 146.93212 203.00272 214.34258 1.000 50.79772 252 ALA C N 1
ATOM 5703 C CA . ALA C 1 138 ? 146.05655 201.93461 214.81438 1.000 52.04319 252 ALA C CA 1
ATOM 5704 C C . ALA C 1 138 ? 146.57410 201.33437 216.11524 1.000 56.00173 252 ALA C C 1
ATOM 5705 O O . ALA C 1 138 ? 145.79641 201.07643 217.04372 1.000 57.34733 252 ALA C O 1
ATOM 5707 N N . PHE C 1 139 ? 147.88804 201.10826 216.20128 1.000 47.25667 253 PHE C N 1
ATOM 5708 C CA . PHE C 1 139 ? 148.47399 200.59623 217.43432 1.000 43.01514 253 PHE C CA 1
ATOM 5709 C C . PHE C 1 139 ? 148.27471 201.57107 218.58586 1.000 44.79528 253 PHE C C 1
ATOM 5710 O O . PHE C 1 139 ? 147.97217 201.15818 219.71019 1.000 48.22271 253 PHE C O 1
ATOM 5718 N N . MET C 1 140 ? 148.44908 202.86929 218.32773 1.000 49.38294 254 MET C N 1
ATOM 5719 C CA . MET C 1 140 ? 148.25627 203.86271 219.37839 1.000 51.86541 254 MET C CA 1
ATOM 5720 C C . MET C 1 140 ? 146.81094 203.88313 219.85773 1.000 57.66048 254 MET C C 1
ATOM 5721 O O . MET C 1 140 ? 146.54984 203.96390 221.06410 1.000 60.31400 254 MET C O 1
ATOM 5726 N N . TYR C 1 141 ? 145.85793 203.80698 218.92620 1.000 60.71417 255 TYR C N 1
ATOM 5727 C CA . TYR C 1 141 ? 144.44852 203.78619 219.30484 1.000 61.93046 255 TYR C CA 1
ATOM 5728 C C . TYR C 1 141 ? 144.12316 202.55173 220.13785 1.000 64.68015 255 TYR C C 1
ATOM 5729 O O . TYR C 1 141 ? 143.43964 202.64309 221.16582 1.000 66.42094 255 TYR C O 1
ATOM 5738 N N . ASP C 1 142 ? 144.61143 201.38358 219.70915 1.000 62.79636 256 ASP C N 1
ATOM 5739 C CA . ASP C 1 142 ? 144.35579 200.15633 220.45796 1.000 60.56995 256 ASP C CA 1
ATOM 5740 C C . ASP C 1 142 ? 144.98197 200.21332 221.84614 1.000 59.65851 256 ASP C C 1
ATOM 5741 O O . ASP C 1 142 ? 144.36200 199.79787 222.83344 1.000 59.19990 256 ASP C O 1
ATOM 5746 N N . LEU C 1 143 ? 146.21199 200.72517 221.94123 1.000 52.24148 257 LEU C N 1
ATOM 5747 C CA . LEU C 1 143 ? 146.87859 200.82604 223.23397 1.000 52.71983 257 LEU C CA 1
ATOM 5748 C C . LEU C 1 143 ? 146.13796 201.77698 224.16264 1.000 51.38164 257 LEU C C 1
ATOM 5749 O O . LEU C 1 143 ? 145.95348 201.47761 225.34713 1.000 52.57120 257 LEU C O 1
ATOM 5754 N N . GLN C 1 144 ? 145.70293 202.92813 223.64355 1.000 58.15356 258 GLN C N 1
ATOM 5755 C CA . GLN C 1 144 ? 144.93821 203.86252 224.46201 1.000 59.54589 258 GLN C CA 1
ATOM 5756 C C . GLN C 1 144 ? 143.63635 203.23451 224.94030 1.000 62.13890 258 GLN C C 1
ATOM 5757 O O . GLN C 1 144 ? 143.26715 203.36944 226.11424 1.000 60.54265 258 GLN C O 1
ATOM 5763 N N . GLY C 1 145 ? 142.92964 202.53987 224.04459 1.000 64.71363 259 GLY C N 1
ATOM 5764 C CA . GLY C 1 145 ? 141.68165 201.90404 224.43283 1.000 61.24845 259 GLY C CA 1
ATOM 5765 C C . GLY C 1 145 ? 141.87042 200.83538 225.49162 1.000 62.92074 259 GLY C C 1
ATOM 5766 O O . GLY C 1 145 ? 141.06216 200.71402 226.41502 1.000 61.20428 259 GLY C O 1
ATOM 5767 N N . LYS C 1 146 ? 142.93910 200.04377 225.37301 1.000 66.24073 260 LYS C N 1
ATOM 5768 C CA . LYS C 1 146 ? 143.18966 199.00195 226.36323 1.000 59.17144 260 LYS C CA 1
ATOM 5769 C C . LYS C 1 146 ? 143.66380 199.58197 227.69008 1.000 58.64369 260 LYS C C 1
ATOM 5770 O O . LYS C 1 146 ? 143.36394 199.02090 228.74992 1.000 60.30532 260 LYS C O 1
ATOM 5776 N N . LEU C 1 147 ? 144.40186 200.69446 227.65800 1.000 59.54299 261 LEU C N 1
ATOM 5777 C CA . LEU C 1 147 ? 144.91118 201.27395 228.89653 1.000 58.18006 261 LEU C CA 1
ATOM 5778 C C . LEU C 1 147 ? 143.82004 202.01353 229.66137 1.000 61.15035 261 LEU C C 1
ATOM 5779 O O . LEU C 1 147 ? 143.78007 201.96015 230.89616 1.000 57.89418 261 LEU C O 1
ATOM 5784 N N . GLN C 1 148 ? 142.92615 202.71118 228.95538 1.000 74.72414 262 GLN C N 1
ATOM 5785 C CA . GLN C 1 148 ? 141.88924 203.48705 229.62617 1.000 73.28003 262 GLN C CA 1
ATOM 5786 C C . GLN C 1 148 ? 140.66801 202.65210 230.00671 1.000 74.71335 262 GLN C C 1
ATOM 5787 O O . GLN C 1 148 ? 139.61786 203.22405 230.32479 1.000 75.35021 262 GLN C O 1
ATOM 5793 N N . GLN C 1 149 ? 140.77971 201.32127 229.98825 1.000 81.19464 263 GLN C N 1
ATOM 5794 C CA . GLN C 1 149 ? 139.65825 200.48041 230.39631 1.000 81.49716 263 GLN C CA 1
ATOM 5795 C C . GLN C 1 149 ? 139.34356 200.65687 231.87643 1.000 82.31903 263 GLN C C 1
ATOM 5796 O O . GLN C 1 149 ? 138.17142 200.66332 232.27162 1.000 84.00793 263 GLN C O 1
ATOM 5802 N N . LYS C 1 150 ? 140.37905 200.79244 232.70896 1.000 84.00032 264 LYS C N 1
ATOM 5803 C CA . LYS C 1 150 ? 140.22918 200.94960 234.15730 1.000 87.01516 264 LYS C CA 1
ATOM 5804 C C . LYS C 1 150 ? 139.47580 199.77697 234.77934 1.000 86.78843 264 LYS C C 1
ATOM 5805 O O . LYS C 1 150 ? 138.74350 199.94360 235.75770 1.000 86.43810 264 LYS C O 1
ATOM 5811 N N . GLN C 1 151 ? 139.64901 198.58436 234.21709 1.000 87.11421 265 GLN C N 1
ATOM 5812 C CA . GLN C 1 151 ? 138.94712 197.41186 234.71574 1.000 88.48908 265 GLN C CA 1
ATOM 5813 C C . GLN C 1 151 ? 139.59541 196.89577 235.99583 1.000 88.73137 265 GLN C C 1
ATOM 5814 O O . GLN C 1 151 ? 140.79012 197.08735 236.23908 1.000 87.91791 265 GLN C O 1
ATOM 5820 N N . THR C 1 152 ? 138.78456 196.23669 236.82335 1.000 95.47236 266 THR C N 1
ATOM 5821 C CA . THR C 1 152 ? 139.23405 195.63316 238.07855 1.000 96.00260 266 THR C CA 1
ATOM 5822 C C . THR C 1 152 ? 138.72526 194.19437 238.09510 1.000 95.96220 266 THR C C 1
ATOM 5823 O O . THR C 1 152 ? 137.62700 193.91831 238.58521 1.000 93.22259 266 THR C O 1
ATOM 5827 N N . GLY C 1 153 ? 139.52470 193.28183 237.55440 1.000 101.36797 267 GLY C N 1
ATOM 5828 C CA . GLY C 1 153 ? 139.16863 191.88132 237.47958 1.000 101.06872 267 GLY C CA 1
ATOM 5829 C C . GLY C 1 153 ? 139.56102 191.11480 238.72427 1.000 101.31546 267 GLY C C 1
ATOM 5830 O O . GLY C 1 153 ? 139.77459 191.68089 239.79931 1.000 100.72981 267 GLY C O 1
ATOM 5831 N N . GLY C 1 154 ? 139.65433 189.79699 238.56875 1.000 104.57549 268 GLY C N 1
ATOM 5832 C CA . GLY C 1 154 ? 140.02094 188.93238 239.67192 1.000 105.86456 268 GLY C CA 1
ATOM 5833 C C . GLY C 1 154 ? 141.39547 188.31524 239.52113 1.000 105.80050 268 GLY C C 1
ATOM 5834 O O . GLY C 1 154 ? 142.41211 188.98178 239.73683 1.000 104.99280 268 GLY C O 1
ATOM 5835 N N . ALA C 1 155 ? 141.43734 187.03478 239.14890 1.000 100.28396 269 ALA C N 1
ATOM 5836 C CA . ALA C 1 155 ? 142.70964 186.33576 239.01363 1.000 99.54789 269 ALA C CA 1
ATOM 5837 C C . ALA C 1 155 ? 143.44865 186.71675 237.73723 1.000 99.95211 269 ALA C C 1
ATOM 5838 O O . ALA C 1 155 ? 144.68416 186.68923 237.71231 1.000 100.26371 269 ALA C O 1
ATOM 5840 N N . ASN C 1 156 ? 142.72197 187.07086 236.67490 1.000 93.37871 270 ASN C N 1
ATOM 5841 C CA . ASN C 1 156 ? 143.32089 187.36575 235.37837 1.000 92.94635 270 ASN C CA 1
ATOM 5842 C C . ASN C 1 156 ? 143.56167 188.85537 235.15992 1.000 92.33448 270 ASN C C 1
ATOM 5843 O O . ASN C 1 156 ? 143.51934 189.32428 234.01428 1.000 91.45662 270 ASN C O 1
ATOM 5848 N N . SER C 1 157 ? 143.81427 189.61262 236.22369 1.000 82.27812 271 SER C N 1
ATOM 5849 C CA . SER C 1 157 ? 144.11159 191.03090 236.08787 1.000 82.49124 271 SER C CA 1
ATOM 5850 C C . SER C 1 157 ? 145.57595 191.23042 235.71957 1.000 79.69625 271 SER C C 1
ATOM 5851 O O . SER C 1 157 ? 146.46449 190.56856 236.26361 1.000 81.50353 271 SER C O 1
ATOM 5854 N N . LEU C 1 158 ? 145.82378 192.14990 234.78872 1.000 55.49687 272 LEU C N 1
ATOM 5855 C CA . LEU C 1 158 ? 147.17163 192.40946 234.31367 1.000 54.78832 272 LEU C CA 1
ATOM 5856 C C . LEU C 1 158 ? 147.57558 193.85200 234.59659 1.000 57.36512 272 LEU C C 1
ATOM 5857 O O . LEU C 1 158 ? 146.73316 194.75490 234.57564 1.000 61.11137 272 LEU C O 1
ATOM 5862 N N . PRO C 1 159 ? 148.85130 194.09650 234.86659 1.000 47.12791 273 PRO C N 1
ATOM 5863 C CA . PRO C 1 159 ? 149.32108 195.45485 235.15325 1.000 44.56864 273 PRO C CA 1
ATOM 5864 C C . PRO C 1 159 ? 149.45885 196.28144 233.87704 1.000 50.46587 273 PRO C C 1
ATOM 5865 O O . PRO C 1 159 ? 149.10694 195.85518 232.77950 1.000 50.72670 273 PRO C O 1
ATOM 5869 N N . TYR C 1 160 ? 149.99407 197.49099 234.05286 1.000 46.51846 274 TYR C N 1
ATOM 5870 C CA . TYR C 1 160 ? 150.11333 198.44332 232.95241 1.000 44.45612 274 TYR C CA 1
ATOM 5871 C C . TYR C 1 160 ? 151.07943 197.94173 231.88279 1.000 45.99599 274 TYR C C 1
ATOM 5872 O O . TYR C 1 160 ? 150.75081 197.91874 230.68806 1.000 50.87093 274 TYR C O 1
ATOM 5881 N N . GLU C 1 161 ? 152.28172 197.53188 232.29837 1.000 33.03058 275 GLU C N 1
ATOM 5882 C CA . GLU C 1 161 ? 153.31097 197.14451 231.33818 1.000 39.13106 275 GLU C CA 1
ATOM 5883 C C . GLU C 1 161 ? 152.91582 195.89061 230.56775 1.000 48.43901 275 GLU C C 1
ATOM 5884 O O . GLU C 1 161 ? 153.18063 195.78881 229.36459 1.000 46.16330 275 GLU C O 1
ATOM 5890 N N . PHE C 1 162 ? 152.28273 194.92545 231.23808 1.000 39.30294 276 PHE C N 1
ATOM 5891 C CA . PHE C 1 162 ? 151.84849 193.71931 230.54108 1.000 29.99535 276 PHE C CA 1
ATOM 5892 C C . PHE C 1 162 ? 150.73225 194.02942 229.55105 1.000 36.04302 276 PHE C C 1
ATOM 5893 O O . PHE C 1 162 ? 150.69723 193.46563 228.45048 1.000 34.63745 276 PHE C O 1
ATOM 5901 N N . ARG C 1 163 ? 149.81983 194.93468 229.91706 1.000 36.54750 277 ARG C N 1
ATOM 5902 C CA . ARG C 1 163 ? 148.76543 195.33421 228.99088 1.000 38.02519 277 ARG C CA 1
ATOM 5903 C C . ARG C 1 163 ? 149.32590 196.07293 227.78262 1.000 43.49369 277 ARG C C 1
ATOM 5904 O O . ARG C 1 163 ? 148.76991 195.96778 226.68359 1.000 45.11029 277 ARG C O 1
ATOM 5912 N N . ALA C 1 164 ? 150.41201 196.82828 227.96076 1.000 35.70553 278 ALA C N 1
ATOM 5913 C CA . ALA C 1 164 ? 151.04327 197.47280 226.81264 1.000 27.93226 278 ALA C CA 1
ATOM 5914 C C . ALA C 1 164 ? 151.78150 196.46289 225.93816 1.000 29.79891 278 ALA C C 1
ATOM 5915 O O . ALA C 1 164 ? 151.69789 196.52187 224.70296 1.000 35.03724 278 ALA C O 1
ATOM 5917 N N . LEU C 1 165 ? 152.50341 195.53066 226.56528 1.000 10.86905 279 LEU C N 1
ATOM 5918 C CA . LEU C 1 165 ? 153.25350 194.52938 225.81453 1.000 21.41991 279 LEU C CA 1
ATOM 5919 C C . LEU C 1 165 ? 152.32438 193.62772 225.01237 1.000 31.35009 279 LEU C C 1
ATOM 5920 O O . LEU C 1 165 ? 152.64870 193.23520 223.88460 1.000 32.14229 279 LEU C O 1
ATOM 5925 N N . GLU C 1 166 ? 151.16760 193.27990 225.58208 1.000 28.97353 280 GLU C N 1
ATOM 5926 C CA . GLU C 1 166 ? 150.20897 192.45027 224.86083 1.000 21.43965 280 GLU C CA 1
ATOM 5927 C C . GLU C 1 166 ? 149.73239 193.14005 223.58878 1.000 23.98731 280 GLU C C 1
ATOM 5928 O O . GLU C 1 166 ? 149.66067 192.51510 222.52328 1.000 23.55697 280 GLU C O 1
ATOM 5934 N N . ALA C 1 167 ? 149.41382 194.43394 223.67881 1.000 28.03289 281 ALA C N 1
ATOM 5935 C CA . ALA C 1 167 ? 148.98816 195.17743 222.49767 1.000 28.12900 281 ALA C CA 1
ATOM 5936 C C . ALA C 1 167 ? 150.11115 195.27991 221.47321 1.000 26.44516 281 ALA C C 1
ATOM 5937 O O . ALA C 1 167 ? 149.87248 195.15061 220.26528 1.000 35.77673 281 ALA C O 1
ATOM 5939 N N . VAL C 1 168 ? 151.34333 195.51272 221.93541 1.000 20.37394 282 VAL C N 1
ATOM 5940 C CA . VAL C 1 168 ? 152.47781 195.59221 221.01464 1.000 15.16453 282 VAL C CA 1
ATOM 5941 C C . VAL C 1 168 ? 152.63397 194.28215 220.24959 1.000 17.15602 282 VAL C C 1
ATOM 5942 O O . VAL C 1 168 ? 152.77619 194.26831 219.01797 1.000 22.58679 282 VAL C O 1
ATOM 5946 N N . LEU C 1 169 ? 152.60178 193.15947 220.97187 1.000 22.09900 283 LEU C N 1
ATOM 5947 C CA . LEU C 1 169 ? 152.77790 191.85898 220.33415 1.000 13.04779 283 LEU C CA 1
ATOM 5948 C C . LEU C 1 169 ? 151.62763 191.54234 219.38595 1.000 17.98952 283 LEU C C 1
ATOM 5949 O O . LEU C 1 169 ? 151.84725 190.98352 218.30411 1.000 24.15109 283 LEU C O 1
ATOM 5954 N N . MET C 1 170 ? 150.39475 191.88846 219.77017 1.000 14.37913 284 MET C N 1
ATOM 5955 C CA . MET C 1 170 ? 149.26051 191.65931 218.88069 1.000 19.86417 284 MET C CA 1
ATOM 5956 C C . MET C 1 170 ? 149.39388 192.46631 217.59657 1.000 24.90166 284 MET C C 1
ATOM 5957 O O . MET C 1 170 ? 149.12162 191.95469 216.50402 1.000 25.28821 284 MET C O 1
ATOM 5962 N N . SER C 1 171 ? 149.81611 193.72891 217.70564 1.000 24.69096 285 SER C N 1
ATOM 5963 C CA . SER C 1 171 ? 150.00708 194.54506 216.51069 1.000 16.90446 285 SER C CA 1
ATOM 5964 C C . SER C 1 171 ? 151.09055 193.96269 215.61111 1.000 14.97483 285 SER C C 1
ATOM 5965 O O . SER C 1 171 ? 150.92659 193.90361 214.38448 1.000 21.86360 285 SER C O 1
ATOM 5968 N N . VAL C 1 172 ? 152.20364 193.52087 216.20353 1.000 14.41505 286 VAL C N 1
ATOM 5969 C CA . VAL C 1 172 ? 153.28848 192.95216 215.40533 1.000 16.08691 286 VAL C CA 1
ATOM 5970 C C . VAL C 1 172 ? 152.82419 191.68736 214.69003 1.000 16.84091 2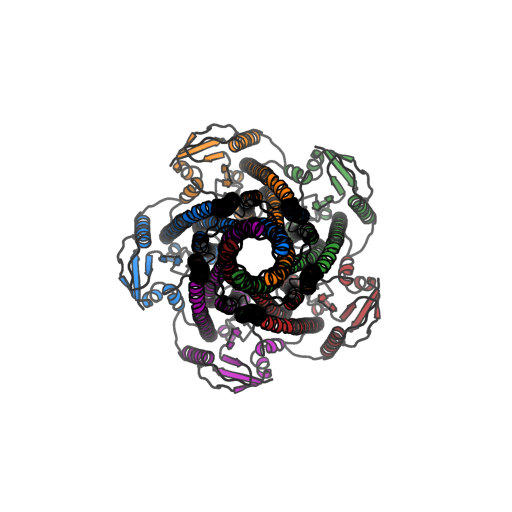86 VAL C C 1
ATOM 5971 O O . VAL C 1 172 ? 153.09891 191.49236 213.49714 1.000 15.04780 286 VAL C O 1
ATOM 5975 N N . THR C 1 173 ? 152.10892 190.81098 215.40157 1.000 21.99274 287 THR C N 1
ATOM 5976 C CA . THR C 1 173 ? 151.63298 189.57571 214.78470 1.000 25.26803 287 THR C CA 1
ATOM 5977 C C . THR C 1 173 ? 150.62052 189.85795 213.68015 1.000 26.51331 287 THR C C 1
ATOM 5978 O O . THR C 1 173 ? 150.64250 189.20390 212.62976 1.000 29.64716 287 THR C O 1
ATOM 5982 N N . ALA C 1 174 ? 149.72545 190.82618 213.89626 1.000 18.71003 288 ALA C N 1
ATOM 5983 C CA . ALA C 1 174 ? 148.75734 191.17915 212.86350 1.000 14.74468 288 ALA C CA 1
ATOM 5984 C C . ALA C 1 174 ? 149.45046 191.71579 211.61850 1.000 16.99116 288 ALA C C 1
ATOM 5985 O O . ALA C 1 174 ? 149.07716 191.36700 210.49147 1.000 24.72681 288 ALA C O 1
ATOM 5987 N N . GLU C 1 175 ? 150.46538 192.56496 211.80006 1.000 25.79926 289 GLU C N 1
ATOM 5988 C CA . GLU C 1 175 ? 151.19253 193.08874 210.64791 1.000 21.24179 289 GLU C CA 1
ATOM 5989 C C . GLU C 1 175 ? 151.93691 191.982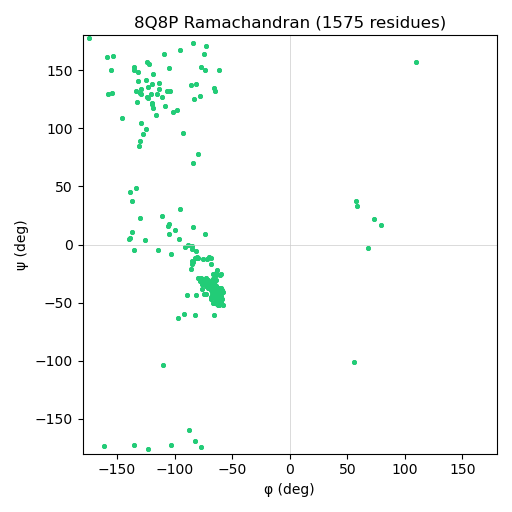05 209.90969 1.000 21.61181 289 GLU C C 1
ATOM 5990 O O . GLU C 1 175 ? 151.97155 191.97021 208.67321 1.000 29.88454 289 GLU C O 1
ATOM 5996 N N . LEU C 1 176 ? 152.53646 191.04274 210.64623 1.000 24.26186 290 LEU C N 1
ATOM 5997 C CA . LEU C 1 176 ? 153.22020 189.92531 209.99891 1.000 24.78422 290 LEU C CA 1
ATOM 5998 C C . LEU C 1 176 ? 152.24314 189.07338 209.19480 1.000 24.34629 290 LEU C C 1
ATOM 5999 O O . LEU C 1 176 ? 152.53754 188.66677 208.06257 1.000 23.20378 290 LEU C O 1
ATOM 6004 N N . GLU C 1 177 ? 151.07031 188.79042 209.76872 1.000 26.49771 291 GLU C N 1
ATOM 6005 C CA . GLU C 1 177 ? 150.06877 188.00550 209.05284 1.000 23.21930 291 GLU C CA 1
ATOM 6006 C C . GLU C 1 177 ? 149.58600 188.73194 207.80339 1.000 32.81583 291 GLU C C 1
ATOM 6007 O O . GLU C 1 177 ? 149.40935 188.11381 206.74593 1.000 31.62211 291 GLU C O 1
ATOM 6013 N N . ALA C 1 178 ? 149.36386 190.04551 207.90610 1.000 32.14232 292 ALA C N 1
ATOM 6014 C CA . ALA C 1 178 ? 148.93492 190.81574 206.74288 1.000 21.35915 292 ALA C CA 1
ATOM 6015 C C . ALA C 1 178 ? 149.99784 190.80749 205.65165 1.000 19.85975 292 ALA C C 1
ATOM 6016 O O . ALA C 1 178 ? 149.67959 190.66009 204.46502 1.000 27.13395 292 ALA C O 1
ATOM 6018 N N . ASP C 1 179 ? 151.26840 190.96270 206.03393 1.000 28.64485 293 ASP C N 1
ATOM 6019 C CA . ASP C 1 179 ? 152.34567 190.92755 205.04990 1.000 27.88607 293 ASP C CA 1
ATOM 6020 C C . ASP C 1 179 ? 152.42794 189.56712 204.36850 1.000 29.13788 293 ASP C C 1
ATOM 6021 O O . ASP C 1 179 ? 152.61714 189.48618 203.14770 1.000 30.93219 293 ASP C O 1
ATOM 6026 N N . PHE C 1 180 ? 152.28947 188.48408 205.13941 1.000 31.13437 294 PHE C N 1
ATOM 6027 C CA . PHE C 1 180 ? 152.31660 187.15469 204.53569 1.000 30.21967 294 PHE C CA 1
ATOM 6028 C C . PHE C 1 180 ? 151.14891 186.95736 203.57775 1.000 35.04250 294 PHE C C 1
ATOM 6029 O O . PHE C 1 180 ? 151.31774 186.39541 202.48863 1.000 33.64363 294 PHE C O 1
ATOM 6037 N N . GLU C 1 181 ? 149.95186 187.39855 203.97193 1.000 40.36195 295 GLU C N 1
ATOM 6038 C CA . GLU C 1 181 ? 148.79456 187.26120 203.09498 1.000 36.08476 295 GLU C CA 1
ATOM 6039 C C . GLU C 1 181 ? 148.96300 188.07641 201.82068 1.000 40.69436 295 GLU C C 1
ATOM 6040 O O . GLU C 1 181 ? 148.52388 187.64874 200.74715 1.000 44.82882 295 GLU C O 1
ATOM 6046 N N . ALA C 1 182 ? 149.59670 189.24745 201.91640 1.000 42.81618 296 ALA C N 1
ATOM 6047 C CA . ALA C 1 182 ? 149.82153 190.06220 200.72781 1.000 34.20652 296 ALA C CA 1
ATOM 6048 C C . ALA C 1 182 ? 150.88945 189.46347 199.82053 1.000 35.41071 296 ALA C C 1
ATOM 6049 O O . ALA C 1 182 ? 150.80512 189.60217 198.59524 1.000 40.84230 296 ALA C O 1
ATOM 6051 N N . VAL C 1 183 ? 151.89843 188.80305 200.39340 1.000 44.40929 297 VAL C N 1
ATOM 6052 C CA . VAL C 1 183 ? 152.98529 188.27153 199.57450 1.000 40.94902 297 VAL C CA 1
ATOM 6053 C C . VAL C 1 183 ? 152.67875 186.88427 199.01587 1.000 38.93990 297 VAL C C 1
ATOM 6054 O O . VAL C 1 183 ? 153.28667 186.48061 198.01656 1.000 32.99476 297 VAL C O 1
ATOM 6058 N N . ARG C 1 184 ? 151.74304 186.14571 199.61657 1.000 44.11443 298 ARG C N 1
ATOM 6059 C CA . ARG C 1 184 ? 151.51874 184.76254 199.20572 1.000 39.17909 298 ARG C CA 1
ATOM 6060 C C . ARG C 1 184 ? 150.76566 184.65986 197.88191 1.000 46.68649 298 ARG C C 1
ATOM 6061 O O . ARG C 1 184 ? 150.97850 183.70852 197.12192 1.000 48.79808 298 ARG C O 1
ATOM 6069 N N . ASP C 1 185 ? 149.89153 185.62342 197.58675 1.000 53.85462 299 ASP C N 1
ATOM 6070 C CA . ASP C 1 185 ? 148.95719 185.46646 196.47095 1.000 52.09735 299 ASP C CA 1
ATOM 6071 C C . ASP C 1 185 ? 149.62996 185.31023 195.10980 1.000 51.67992 299 ASP C C 1
ATOM 6072 O O . ASP C 1 185 ? 149.29345 184.35049 194.39345 1.000 51.94010 299 ASP C O 1
ATOM 6077 N N . PRO C 1 186 ? 150.55178 186.18237 194.67885 1.000 51.06743 300 PRO C N 1
ATOM 6078 C CA . PRO C 1 186 ? 151.08036 186.04958 193.30765 1.000 51.27186 300 PRO C CA 1
ATOM 6079 C C . PRO C 1 186 ? 151.85215 184.76320 193.05922 1.000 51.12279 300 PRO C C 1
ATOM 6080 O O . PRO C 1 186 ? 151.95187 184.32591 191.90329 1.000 54.57248 300 PRO C O 1
ATOM 6084 N N . VAL C 1 187 ? 152.41185 184.15256 194.10634 1.000 49.69597 301 VAL C N 1
ATOM 6085 C CA . VAL C 1 187 ? 153.24971 182.97097 193.92416 1.000 49.97481 301 VAL C CA 1
ATOM 6086 C C . VAL C 1 187 ? 152.43457 181.80931 193.37003 1.000 54.52141 301 VAL C C 1
ATOM 6087 O O . VAL C 1 187 ? 152.87244 181.11091 192.44773 1.000 56.89404 301 VAL C O 1
ATOM 6091 N N . ILE C 1 188 ? 151.24111 181.58079 193.92058 1.000 58.38406 302 ILE C N 1
ATOM 6092 C CA . ILE C 1 188 ? 150.40816 180.47738 193.45095 1.000 59.87793 302 ILE C CA 1
ATOM 6093 C C . ILE C 1 188 ? 150.01434 180.68963 191.99504 1.000 63.09391 302 ILE C C 1
ATOM 6094 O O . ILE C 1 188 ? 150.03465 179.75232 191.18646 1.000 64.18729 302 ILE C O 1
ATOM 6099 N N . ARG C 1 189 ? 149.65953 181.92543 191.63566 1.000 62.57225 303 ARG C N 1
ATOM 6100 C CA . ARG C 1 189 ? 149.25922 182.21310 190.26219 1.000 59.99871 303 ARG C CA 1
ATOM 6101 C C . ARG C 1 189 ? 150.41359 181.99428 189.29118 1.000 61.06840 303 ARG C C 1
ATOM 6102 O O . ARG C 1 189 ? 150.23430 181.39753 188.22222 1.000 65.27629 303 ARG C O 1
ATOM 6110 N N . ILE C 1 190 ? 151.61239 182.46902 189.64308 1.000 64.03616 304 ILE C N 1
ATOM 6111 C CA . ILE C 1 190 ? 152.73043 182.30806 188.71724 1.000 63.15670 304 ILE C CA 1
ATOM 6112 C C . ILE C 1 190 ? 153.14601 180.84416 188.62114 1.000 59.97989 304 ILE C C 1
ATOM 6113 O O . ILE C 1 190 ? 153.54401 180.37867 187.54646 1.000 64.22570 304 ILE C O 1
ATOM 6118 N N . LEU C 1 191 ? 153.04714 180.08682 189.71877 1.000 60.05771 305 LEU C N 1
ATOM 6119 C CA . LEU C 1 191 ? 153.33691 178.65774 189.64373 1.000 65.99624 305 LEU C CA 1
ATOM 6120 C C . LEU C 1 191 ? 152.32540 177.93562 188.76103 1.000 68.23537 305 LEU C C 1
ATOM 6121 O O . LEU C 1 191 ? 152.69670 177.06191 187.96814 1.000 68.57237 305 LEU C O 1
ATOM 6126 N N . SER C 1 192 ? 151.04328 178.29106 188.87670 1.000 72.61013 306 SER C N 1
ATOM 6127 C CA . SER C 1 192 ? 150.03196 177.68439 188.01685 1.000 73.28421 306 SER C CA 1
ATOM 6128 C C . SER C 1 192 ? 150.27286 178.03292 186.55300 1.000 73.68529 306 SER C C 1
ATOM 6129 O O . SER C 1 192 ? 150.07611 177.19368 185.66611 1.000 70.17882 306 SER C O 1
ATOM 6132 N N . GLU C 1 193 ? 150.69499 179.27012 186.28031 1.000 74.21427 307 GLU C N 1
ATOM 6133 C CA . GLU C 1 193 ? 150.97945 179.66657 184.90389 1.000 72.21738 307 GLU C CA 1
ATOM 6134 C C . GLU C 1 193 ? 152.20691 178.94534 184.35587 1.000 74.35205 307 GLU C C 1
ATOM 6135 O O . GLU C 1 193 ? 152.25634 178.61227 183.16615 1.000 74.34436 307 GLU C O 1
ATOM 6141 N N . LEU C 1 194 ? 153.21100 178.70449 185.20102 1.000 76.14443 308 LEU C N 1
ATOM 6142 C CA . LEU C 1 194 ? 154.41110 177.99454 184.77397 1.000 73.89614 308 LEU C CA 1
ATOM 6143 C C . LEU C 1 194 ? 154.23379 176.48210 184.74146 1.000 73.29919 308 LEU C C 1
ATOM 6144 O O . LEU C 1 194 ? 155.10715 175.78790 184.20988 1.000 76.87883 308 LEU C O 1
ATOM 6149 N N . GLU C 1 195 ? 153.14312 175.95992 185.30899 1.000 77.96641 309 GLU C N 1
ATOM 6150 C CA . GLU C 1 195 ? 152.90603 174.51849 185.27441 1.000 81.29415 309 GLU C CA 1
ATOM 6151 C C . GLU C 1 195 ? 152.85959 173.98678 183.84575 1.000 83.21955 309 GLU C C 1
ATOM 6152 O O . GLU C 1 195 ? 153.39656 172.90989 183.56070 1.000 82.58198 309 GLU C O 1
ATOM 6158 N N . ASP C 1 196 ? 152.22350 174.72193 182.93352 1.000 85.47758 310 ASP C N 1
ATOM 6159 C CA . ASP C 1 196 ? 152.03334 174.23389 181.56981 1.000 82.44893 310 ASP C CA 1
ATOM 6160 C C . ASP C 1 196 ? 153.16046 174.67136 180.63513 1.000 81.51787 310 ASP C C 1
ATOM 6161 O O . ASP C 1 196 ? 153.85046 173.82998 180.05106 1.000 83.68042 310 ASP C O 1
ATOM 6166 N N . ASP C 1 197 ? 153.36019 175.97787 180.48642 1.000 80.35267 311 ASP C N 1
ATOM 6167 C CA . ASP C 1 197 ? 154.33813 176.51390 179.55297 1.000 81.30577 311 ASP C CA 1
ATOM 6168 C C . ASP C 1 197 ? 155.34130 177.39567 180.28479 1.000 80.95755 311 ASP C C 1
ATOM 6169 O O . ASP C 1 197 ? 155.05674 177.94828 181.35073 1.000 83.88479 311 ASP C O 1
ATOM 6174 N N . ILE C 1 198 ? 156.52660 177.52142 179.69380 1.000 73.68429 312 ILE C N 1
ATOM 6175 C CA . ILE C 1 198 ? 157.61657 178.31336 180.25268 1.000 75.71452 312 ILE C CA 1
ATOM 6176 C C . ILE C 1 198 ? 157.90577 179.45019 179.28282 1.000 76.54383 312 ILE C C 1
ATOM 6177 O O . ILE C 1 198 ? 158.39983 179.21771 178.17190 1.000 78.21358 312 ILE C O 1
ATOM 6182 N N . ASP C 1 199 ? 157.60587 180.67547 179.69854 1.000 79.47012 313 ASP C N 1
ATOM 6183 C CA . ASP C 1 199 ? 157.85027 181.85857 178.89336 1.000 77.80299 313 ASP C CA 1
ATOM 6184 C C . ASP C 1 199 ? 159.09278 182.58209 179.41321 1.000 77.56814 313 ASP C C 1
ATOM 6185 O O . ASP C 1 199 ? 159.80951 182.08667 180.28819 1.000 77.83421 313 ASP C O 1
ATOM 6190 N N . ARG C 1 200 ? 159.35726 183.76909 178.86802 1.000 83.86242 314 ARG C N 1
ATOM 6191 C CA . ARG C 1 200 ? 160.52473 184.55462 179.24862 1.000 84.03322 314 ARG C CA 1
ATOM 6192 C C . ARG C 1 200 ? 160.24635 185.48436 180.42422 1.000 83.50728 314 ARG C C 1
ATOM 6193 O O . ARG C 1 200 ? 161.07093 185.58695 181.33886 1.000 85.93452 314 ARG C O 1
ATOM 6201 N N . GLU C 1 201 ? 159.09876 186.16601 180.41991 1.000 76.80336 315 GLU C N 1
ATOM 6202 C CA . GLU C 1 201 ? 158.79248 187.12106 181.47983 1.000 77.33543 315 GLU C CA 1
ATOM 6203 C C . GLU C 1 201 ? 158.34826 186.44047 182.76947 1.000 77.78018 315 GLU C C 1
ATOM 6204 O O . GLU C 1 201 ? 158.55636 186.99187 183.85780 1.000 81.61333 315 GLU C O 1
ATOM 6210 N N . LYS C 1 202 ? 157.73538 185.25789 182.67347 1.000 70.80102 316 LYS C N 1
ATOM 6211 C CA . LYS C 1 202 ? 157.28253 184.56349 183.87488 1.000 72.76267 316 LYS C CA 1
ATOM 6212 C C . LYS C 1 202 ? 158.45819 184.15835 184.75549 1.000 74.48108 316 LYS C C 1
ATOM 6213 O O . LYS C 1 202 ? 158.35499 184.18054 185.98792 1.000 78.03852 316 LYS C O 1
ATOM 6219 N N . LEU C 1 203 ? 159.58669 183.79303 184.14341 1.000 65.61063 317 LEU C N 1
ATOM 6220 C CA . LEU C 1 203 ? 160.78108 183.49132 184.92495 1.000 66.29379 317 LEU C CA 1
ATOM 6221 C C . LEU C 1 203 ? 161.28313 184.72880 185.66001 1.000 67.06452 317 LEU C C 1
ATOM 6222 O O . LEU C 1 203 ? 161.73503 184.63851 186.80700 1.000 69.77438 317 LEU C O 1
ATOM 6227 N N . ARG C 1 204 ? 161.20412 185.89763 185.01951 1.000 64.90466 318 ARG C N 1
ATOM 6228 C CA . ARG C 1 204 ? 161.59083 187.13434 185.69246 1.000 68.92556 318 ARG C CA 1
ATOM 6229 C C . ARG C 1 204 ? 160.64919 187.45416 186.84880 1.000 72.97562 318 ARG C C 1
ATOM 6230 O O . ARG C 1 204 ? 161.08962 187.92171 187.90666 1.000 76.78310 318 ARG C O 1
ATOM 6238 N N . ILE C 1 205 ? 159.34908 187.20875 186.66782 1.000 63.51458 319 ILE C N 1
ATOM 6239 C CA . ILE C 1 205 ? 158.39792 187.41655 187.75860 1.000 62.16246 319 ILE C CA 1
ATOM 6240 C C . ILE C 1 205 ? 158.70912 186.48090 188.92132 1.000 60.58692 319 ILE C C 1
ATOM 6241 O O . ILE C 1 205 ? 158.66254 186.87967 190.09339 1.000 66.08087 319 ILE C O 1
ATOM 6246 N N . LEU C 1 206 ? 159.02874 185.22144 188.61511 1.000 52.89779 320 LEU C N 1
ATOM 6247 C CA . LEU C 1 206 ? 159.40625 184.27370 189.65893 1.000 56.48289 320 LEU C CA 1
ATOM 6248 C C . LEU C 1 206 ? 160.67606 184.71967 190.37478 1.000 57.56025 320 LEU C C 1
ATOM 6249 O O . LEU C 1 206 ? 160.79437 184.57030 191.59686 1.000 62.48339 320 LEU C O 1
ATOM 6254 N N . LEU C 1 207 ? 161.63841 185.26563 189.62692 1.000 50.93481 321 LEU C N 1
ATOM 6255 C CA . LEU C 1 207 ? 162.84947 185.80067 190.24223 1.000 54.15230 321 LEU C CA 1
ATOM 6256 C C . LEU C 1 207 ? 162.52571 186.94726 191.18943 1.000 53.95925 321 LEU C C 1
ATOM 6257 O O . LEU C 1 207 ? 163.08774 187.03499 192.28759 1.000 60.02877 321 LEU C O 1
ATOM 6262 N N . VAL C 1 208 ? 161.62477 187.83932 190.77711 1.000 42.22693 322 VAL C N 1
ATOM 6263 C CA . VAL C 1 208 ? 161.24699 188.96045 191.63196 1.000 46.10843 322 VAL C CA 1
ATOM 6264 C C . VAL C 1 208 ? 160.56266 188.46135 192.89992 1.000 52.44353 322 VAL C C 1
ATOM 6265 O O . VAL C 1 208 ? 160.80514 188.97806 193.99759 1.000 61.63552 322 VAL C O 1
ATOM 6269 N N . LEU C 1 209 ? 159.71002 187.44213 192.77461 1.000 42.36362 323 LEU C N 1
ATOM 6270 C CA . LEU C 1 209 ? 158.94205 186.97127 193.92407 1.000 37.68148 323 LEU C CA 1
ATOM 6271 C C . LEU C 1 209 ? 159.77349 186.13592 194.89437 1.000 42.54333 323 LEU C C 1
ATOM 6272 O O . LEU C 1 209 ? 159.52884 186.18357 196.10743 1.000 52.27979 323 LEU C O 1
ATOM 6277 N N . SER C 1 210 ? 160.74156 185.36493 194.39039 1.000 33.71321 324 SER C N 1
ATOM 6278 C CA . SER C 1 210 ? 161.46927 184.42845 195.24392 1.000 39.45849 324 SER C CA 1
ATOM 6279 C C . SER C 1 210 ? 162.28767 185.15587 196.30498 1.000 44.80571 324 SER C C 1
ATOM 6280 O O . SER C 1 210 ? 162.27799 184.77571 197.48297 1.000 48.11124 324 SER C O 1
ATOM 6283 N N . LYS C 1 211 ? 163.01331 186.20205 195.90345 1.000 34.99941 325 LYS C N 1
ATOM 6284 C CA . LYS C 1 211 ? 163.83186 186.93818 196.86146 1.000 36.97906 325 LYS C CA 1
ATOM 6285 C C . LYS C 1 211 ? 162.96710 187.65413 197.89100 1.000 38.27294 325 LYS C C 1
ATOM 6286 O O . LYS C 1 211 ? 163.32894 187.72578 199.07087 1.000 45.64214 325 LYS C O 1
ATOM 6292 N N . ARG C 1 212 ? 161.81852 188.18224 197.46476 1.000 26.13577 326 ARG C N 1
ATOM 6293 C CA . ARG C 1 212 ? 160.89469 188.81719 198.39914 1.000 33.94798 326 ARG C CA 1
ATOM 6294 C C . ARG C 1 212 ? 160.38542 187.81604 199.43039 1.000 35.41689 326 ARG C C 1
ATOM 6295 O O . ARG C 1 212 ? 160.32957 188.11287 200.63197 1.000 41.45962 326 ARG C O 1
ATOM 6303 N N . VAL C 1 213 ? 160.01887 186.61464 198.97641 1.000 24.47496 327 VAL C N 1
ATOM 6304 C CA . VAL C 1 213 ? 159.53449 185.58663 199.89613 1.000 27.62278 327 VAL C CA 1
ATOM 6305 C C . VAL C 1 213 ? 160.63461 185.18482 200.87248 1.000 33.14984 327 VAL C C 1
ATOM 6306 O O . VAL C 1 213 ? 160.39366 185.01949 202.07561 1.000 40.99113 327 VAL C O 1
ATOM 6310 N N . SER C 1 214 ? 161.86061 185.01927 200.36772 1.000 23.85402 328 SER C N 1
ATOM 6311 C CA . SER C 1 214 ? 162.97198 184.64542 201.23839 1.000 23.35316 328 SER C CA 1
ATOM 6312 C C . SER C 1 214 ? 163.25154 185.72663 202.27654 1.000 28.70876 328 SER C C 1
ATOM 6313 O O . SER C 1 214 ? 163.51809 185.42190 203.44581 1.000 36.94178 328 SER C O 1
ATOM 6316 N N . THR C 1 215 ? 163.19327 186.99723 201.86904 1.000 17.93210 329 THR C N 1
ATOM 6317 C CA . THR C 1 215 ? 163.41754 188.08860 202.81162 1.000 22.76694 329 THR C CA 1
ATOM 6318 C C . THR C 1 215 ? 162.32881 188.13024 203.87757 1.000 30.54485 329 THR C C 1
ATOM 6319 O O . THR C 1 215 ? 162.61517 188.35648 205.06084 1.000 39.17442 329 THR C O 1
ATOM 6323 N N . PHE C 1 216 ? 161.07140 187.91297 203.48050 1.000 25.50721 330 PHE C N 1
ATOM 6324 C CA . PHE C 1 216 ? 159.99476 187.88246 204.46665 1.000 25.31116 330 PHE C CA 1
ATOM 6325 C C . PHE C 1 216 ? 160.17364 186.72671 205.44413 1.000 25.74946 330 PHE C C 1
ATOM 6326 O O . PHE C 1 216 ? 159.93741 186.87893 206.65022 1.000 31.84580 330 PHE C O 1
ATOM 6334 N N . GLU C 1 217 ? 160.58084 185.55873 204.94042 1.000 19.26415 331 GLU C N 1
ATOM 6335 C CA . GLU C 1 217 ? 160.82307 184.42096 205.82188 1.000 14.42475 331 GLU C CA 1
ATOM 6336 C C . GLU C 1 217 ? 161.95621 184.71419 206.79660 1.000 23.90555 331 GLU C C 1
ATOM 6337 O O . GLU C 1 217 ? 161.87590 184.36250 207.98027 1.000 28.22580 331 GLU C O 1
ATOM 6343 N N . GLN C 1 218 ? 163.02095 185.36105 206.31614 1.000 20.33672 332 GLN C N 1
ATOM 6344 C CA . GLN C 1 218 ? 164.12378 185.72760 207.19876 1.000 20.66883 332 GLN C CA 1
ATOM 6345 C C . GLN C 1 218 ? 163.66810 186.70425 208.27565 1.000 20.66949 332 GLN C C 1
ATOM 6346 O O . GLN C 1 218 ? 164.05428 186.57703 209.44286 1.000 15.05919 332 GLN C O 1
ATOM 6352 N N . LYS C 1 219 ? 162.84564 187.68727 207.90210 1.000 15.67364 333 LYS C N 1
ATOM 6353 C CA . LYS C 1 219 ? 162.34330 188.64544 208.88381 1.000 16.80217 333 LYS C CA 1
ATOM 6354 C C . LYS C 1 219 ? 161.47285 187.96128 209.93331 1.000 23.37317 333 LYS C C 1
ATOM 6355 O O . LYS C 1 219 ? 161.58119 188.25316 211.13342 1.000 22.98146 333 LYS C O 1
ATOM 6361 N N . ALA C 1 220 ? 160.60134 187.04700 209.49917 1.000 22.25734 334 ALA C N 1
ATOM 6362 C CA . ALA C 1 220 ? 159.76184 186.31984 210.44630 1.000 7.96549 334 ALA C CA 1
ATOM 6363 C C . ALA C 1 220 ? 160.60342 185.46558 211.38700 1.000 15.10906 334 ALA C C 1
ATOM 6364 O O . ALA C 1 220 ? 160.33318 185.40452 212.59416 1.000 18.96109 334 ALA C O 1
ATOM 6366 N N . LYS C 1 221 ? 161.63062 184.79881 210.85257 1.000 15.84784 335 LYS C N 1
ATOM 6367 C CA . LYS C 1 221 ? 162.51686 184.00811 211.70016 1.000 17.11720 335 LYS C CA 1
ATOM 6368 C C . LYS C 1 221 ? 163.25801 184.89027 212.69576 1.000 17.07112 335 LYS C C 1
ATOM 6369 O O . LYS C 1 221 ? 163.45922 184.49953 213.85070 1.000 13.17056 335 LYS C O 1
ATOM 6375 N N . LEU C 1 222 ? 163.67572 186.08344 212.26576 1.000 17.28100 336 LEU C N 1
ATOM 6376 C CA . LEU C 1 222 ? 164.34942 187.00216 213.17786 1.000 6.56432 336 LEU C CA 1
ATOM 6377 C C . LEU C 1 222 ? 163.42588 187.43433 214.30904 1.000 2.19528 336 LEU C C 1
ATOM 6378 O O . LEU C 1 222 ? 163.84486 187.49802 215.46982 1.000 4.80502 336 LEU C O 1
ATOM 6383 N N . VAL C 1 223 ? 162.16403 187.73434 213.99187 1.000 14.56306 337 VAL C N 1
ATOM 6384 C CA . VAL C 1 223 ? 161.21627 188.12455 215.03656 1.000 13.99965 337 VAL C CA 1
ATOM 6385 C C . VAL C 1 223 ? 160.97900 186.96926 216.00579 1.000 17.37750 337 VAL C C 1
ATOM 6386 O O . VAL C 1 223 ? 160.95173 187.15684 217.23325 1.000 20.97227 337 VAL C O 1
ATOM 6390 N N . ARG C 1 224 ? 160.80673 185.75596 215.47194 1.000 16.93010 338 ARG C N 1
ATOM 6391 C CA . ARG C 1 224 ? 160.59118 184.59495 216.33066 1.000 9.19812 338 ARG C CA 1
ATOM 6392 C C . ARG C 1 224 ? 161.78877 184.34948 217.24065 1.000 23.55062 338 ARG C C 1
ATOM 6393 O O . ARG C 1 224 ? 161.62396 184.05215 218.42955 1.000 23.73936 338 ARG C O 1
ATOM 6401 N N . ASP C 1 225 ? 163.00434 184.47064 216.70090 1.000 24.64299 339 ASP C N 1
ATOM 6402 C CA . ASP C 1 225 ? 164.19921 184.28859 217.51696 1.000 13.40384 339 ASP C CA 1
ATOM 6403 C C . ASP C 1 225 ? 164.34502 185.39232 218.55548 1.000 21.38195 339 ASP C C 1
ATOM 6404 O O . ASP C 1 225 ? 164.81400 185.13258 219.66803 1.000 24.84859 339 ASP C O 1
ATOM 6409 N N . ALA C 1 226 ? 163.95388 186.62306 218.21622 1.000 17.99982 340 ALA C N 1
ATOM 6410 C CA . ALA C 1 226 ? 163.99677 187.70632 219.19246 1.000 16.35966 340 ALA C CA 1
ATOM 6411 C C . ALA C 1 226 ? 163.04962 187.43576 220.35292 1.000 16.80427 340 ALA C C 1
ATOM 6412 O O . ALA C 1 226 ? 163.37357 187.72669 221.51050 1.000 20.43368 340 ALA C O 1
ATOM 6414 N N . ILE C 1 227 ? 161.86817 186.88795 220.06188 1.000 34.57949 341 ILE C N 1
ATOM 6415 C CA . ILE C 1 227 ? 160.94892 186.52178 221.13850 1.000 28.98998 341 ILE C CA 1
ATOM 6416 C C . ILE C 1 227 ? 161.51277 185.36240 221.95775 1.000 29.50321 341 ILE C C 1
ATOM 6417 O O . ILE C 1 227 ? 161.46745 185.37289 223.19715 1.000 22.34148 341 ILE C O 1
ATOM 6422 N N . GLU C 1 228 ? 162.06271 184.35047 221.28122 1.000 34.72320 342 GLU C N 1
ATOM 6423 C CA . GLU C 1 228 ? 162.56786 183.17238 221.97926 1.000 28.35143 342 GLU C CA 1
ATOM 6424 C C . GLU C 1 228 ? 163.75903 183.50661 222.86865 1.000 31.83596 342 GLU C C 1
ATOM 6425 O O . GLU C 1 228 ? 163.93552 182.88779 223.92404 1.000 32.18195 342 GLU C O 1
ATOM 6431 N N . GLU C 1 229 ? 164.58481 184.47487 222.46301 1.000 34.06641 343 GLU C N 1
ATOM 6432 C CA . GLU C 1 229 ? 165.71889 184.87718 223.28906 1.000 32.90804 343 GLU C CA 1
ATOM 6433 C C . GLU C 1 229 ? 165.25328 185.42499 224.63079 1.000 34.13477 343 GLU C C 1
ATOM 6434 O O . GLU C 1 229 ? 165.82243 185.09430 225.67763 1.000 30.83920 343 GLU C O 1
ATOM 6440 N N . LEU C 1 230 ? 164.21669 186.26516 224.61973 1.000 42.11531 344 LEU C N 1
ATOM 6441 C CA . LEU C 1 230 ? 163.64323 186.74288 225.87164 1.000 34.00701 344 LEU C CA 1
ATOM 6442 C C . LEU C 1 230 ? 162.96317 185.61612 226.63708 1.000 31.86956 344 LEU C C 1
ATOM 6443 O O . LEU C 1 230 ? 162.97304 185.61470 227.87362 1.000 29.20893 344 LEU C O 1
ATOM 6448 N N . LEU C 1 231 ? 162.37689 184.64897 225.92643 1.000 38.65828 345 LEU C N 1
ATOM 6449 C CA . LEU C 1 231 ? 161.72086 183.52984 226.59534 1.000 38.77097 345 LEU C CA 1
ATOM 6450 C C . LEU C 1 231 ? 162.69295 182.57481 227.28107 1.000 32.42695 345 LEU C C 1
ATOM 6451 O O . LEU C 1 231 ? 162.24277 181.71055 228.04104 1.000 35.69522 345 LEU C O 1
ATOM 6456 N N . GLU C 1 232 ? 163.99732 182.69717 227.03908 1.000 45.54855 346 GLU C N 1
ATOM 6457 C CA . GLU C 1 232 ? 164.97254 181.74345 227.55375 1.000 44.41838 346 GLU C CA 1
ATOM 6458 C C . GLU C 1 232 ? 165.78718 182.26939 228.72956 1.000 45.33626 346 GLU C C 1
ATOM 6459 O O . GLU C 1 232 ? 166.74854 181.61033 229.13702 1.000 47.98599 346 GLU C O 1
ATOM 6465 N N . ALA C 1 233 ? 165.43807 183.42756 229.28437 1.000 50.73950 347 ALA C N 1
ATOM 6466 C CA . ALA C 1 233 ? 166.17250 184.01578 230.39879 1.000 44.52960 347 ALA C CA 1
ATOM 6467 C C . ALA C 1 233 ? 165.23995 184.15680 231.59240 1.000 46.76908 347 ALA C C 1
ATOM 6468 O O . ALA C 1 233 ? 164.21656 184.84279 231.50539 1.000 52.58653 347 ALA C O 1
ATOM 6470 N N . ASP C 1 234 ? 165.59873 183.51440 232.70633 1.000 49.33234 348 ASP C N 1
ATOM 6471 C CA . ASP C 1 234 ? 164.77288 183.58591 233.90737 1.000 50.82494 348 ASP C CA 1
ATOM 6472 C C . ASP C 1 234 ? 164.89923 184.93793 234.60017 1.000 55.54844 348 ASP C C 1
ATOM 6473 O O . ASP C 1 234 ? 163.89548 185.50446 235.04830 1.000 56.66872 348 ASP C O 1
ATOM 6478 N N . ASP C 1 235 ? 166.12180 185.46653 234.69996 1.000 55.21684 349 ASP C N 1
ATOM 6479 C CA . ASP C 1 235 ? 166.32090 186.75924 235.34722 1.000 51.74035 349 ASP C CA 1
ATOM 6480 C C . ASP C 1 235 ? 165.64370 187.88675 234.57857 1.000 52.64707 349 ASP C C 1
ATOM 6481 O O . ASP C 1 235 ? 165.05603 188.78590 235.19115 1.000 51.84055 349 ASP C O 1
ATOM 6486 N N . ASP C 1 236 ? 165.71446 187.85988 233.24609 1.000 46.48154 350 ASP C N 1
ATOM 6487 C CA . ASP C 1 236 ? 165.03697 188.87321 232.44479 1.000 45.92868 350 ASP C CA 1
ATOM 6488 C C . ASP C 1 236 ? 163.52354 188.79054 232.60365 1.000 46.51897 350 ASP C C 1
ATOM 6489 O O . ASP C 1 236 ? 162.84693 189.82325 232.66039 1.000 45.19380 350 ASP C O 1
ATOM 6494 N N . LEU C 1 237 ? 162.97678 187.57368 232.67035 1.000 39.64476 351 LEU C N 1
ATOM 6495 C CA . LEU C 1 237 ? 161.54584 187.41699 232.91228 1.000 34.35056 351 LEU C CA 1
ATOM 6496 C C . LEU C 1 237 ? 161.15796 187.94044 234.28939 1.000 36.45187 351 LEU C C 1
ATOM 6497 O O . LEU C 1 237 ? 160.10136 188.56277 234.44866 1.000 43.65720 351 LEU C O 1
ATOM 6502 N N . ALA C 1 238 ? 161.99850 187.69594 235.29698 1.000 39.62023 352 ALA C N 1
ATOM 6503 C CA . ALA C 1 238 ? 161.69176 188.14198 236.65037 1.000 37.41327 352 ALA C CA 1
ATOM 6504 C C . ALA C 1 238 ? 161.84139 189.64782 236.82101 1.000 41.69163 352 ALA C C 1
ATOM 6505 O O . ALA C 1 238 ? 161.14933 190.23390 237.66009 1.000 39.23351 352 ALA C O 1
ATOM 6507 N N . ALA C 1 239 ? 162.72092 190.28408 236.05188 1.000 42.38099 353 ALA C N 1
ATOM 6508 C CA . ALA C 1 239 ? 162.97061 191.71282 236.18493 1.000 40.48129 353 ALA C CA 1
ATOM 6509 C C . ALA C 1 239 ? 161.93839 192.57609 235.47090 1.000 41.45031 353 ALA C C 1
ATOM 6510 O O . ALA C 1 239 ? 161.98962 193.80393 235.59747 1.000 45.86185 353 ALA C O 1
ATOM 6512 N N . MET C 1 240 ? 161.00731 191.97602 234.72844 1.000 37.64214 354 MET C N 1
ATOM 6513 C CA . MET C 1 240 ? 160.01069 192.75316 234.00240 1.000 37.92659 354 MET C CA 1
ATOM 6514 C C . MET C 1 240 ? 158.80218 193.12453 234.85210 1.000 36.40625 354 MET C C 1
ATOM 6515 O O . MET C 1 240 ? 157.92308 193.84251 234.36374 1.000 35.55849 354 MET C O 1
ATOM 6520 N N . TYR C 1 241 ? 158.73141 192.65873 236.09968 1.000 39.88583 355 TYR C N 1
ATOM 6521 C CA . TYR C 1 241 ? 157.65399 193.04237 237.01214 1.000 38.27458 355 TYR C CA 1
ATOM 6522 C C . TYR C 1 241 ? 157.98190 194.41773 237.58779 1.000 40.74851 355 TYR C C 1
ATOM 6523 O O . TYR C 1 241 ? 158.42899 194.56846 238.72737 1.000 44.79604 355 TYR C O 1
ATOM 6532 N N . LEU C 1 242 ? 157.74790 195.44553 236.76907 1.000 45.15432 356 LEU C N 1
ATOM 6533 C CA . LEU C 1 242 ? 158.09157 196.80837 237.15846 1.000 46.68426 356 LEU C CA 1
ATOM 6534 C C . LEU C 1 242 ? 157.14146 197.36824 238.20911 1.000 47.97162 356 LEU C C 1
ATOM 6535 O O . LEU C 1 242 ? 157.56160 198.17078 239.04977 1.000 46.20787 356 LEU C O 1
ATOM 6540 N N . THR C 1 243 ? 155.86725 196.97136 238.17372 1.000 54.44111 357 THR C N 1
ATOM 6541 C CA . THR C 1 243 ? 154.90063 197.49711 239.13327 1.000 55.55003 357 THR C CA 1
ATOM 6542 C C . THR C 1 243 ? 155.22655 197.05239 240.55433 1.000 58.75456 357 THR C C 1
ATOM 6543 O O . THR C 1 243 ? 155.13065 197.84746 241.49670 1.000 59.22894 357 THR C O 1
ATOM 6547 N N . GLU C 1 244 ? 155.61598 195.78745 240.72918 1.000 66.74044 358 GLU C N 1
ATOM 6548 C CA . GLU C 1 244 ? 155.91364 195.28716 242.06700 1.000 66.57943 358 GLU C CA 1
ATOM 6549 C C . GLU C 1 244 ? 157.20575 195.87573 242.61898 1.000 66.44288 358 GLU C C 1
ATOM 6550 O O . GLU C 1 244 ? 157.33157 196.05404 243.83586 1.000 68.55474 358 GLU C O 1
ATOM 6556 N N . LYS C 1 245 ? 158.17374 196.17953 241.75066 1.000 57.57198 359 LYS C N 1
ATOM 6557 C CA . LYS C 1 245 ? 159.43744 196.74167 242.21349 1.000 62.33796 359 LYS C CA 1
ATOM 6558 C C . LYS C 1 245 ? 159.28376 198.15769 242.75349 1.000 65.24557 359 LYS C C 1
ATOM 6559 O O . LYS C 1 245 ? 160.18099 198.64008 243.45276 1.000 65.37291 359 LYS C O 1
ATOM 6565 N N . THR C 1 246 ? 158.17493 198.83234 242.44885 1.000 68.77957 360 THR C N 1
ATOM 6566 C CA . THR C 1 246 ? 157.91642 200.15551 243.00040 1.000 68.66261 360 THR C CA 1
ATOM 6567 C C . THR C 1 246 ? 157.39286 200.10533 244.42924 1.000 71.46441 360 THR C C 1
ATOM 6568 O O . THR C 1 246 ? 157.34375 201.14791 245.09082 1.000 70.88994 360 THR C O 1
ATOM 6572 N N . HIS C 1 247 ? 157.00236 198.92680 244.91628 1.000 76.01384 361 HIS C N 1
ATOM 6573 C CA . HIS C 1 247 ? 156.52928 198.74855 246.28290 1.000 76.17490 361 HIS C CA 1
ATOM 6574 C C . HIS C 1 247 ? 157.50499 197.93387 247.12545 1.000 78.04020 361 HIS C C 1
ATOM 6575 O O . HIS C 1 247 ? 157.09642 197.31308 248.11245 1.000 78.44674 361 HIS C O 1
ATOM 6582 N N . ASP C 1 248 ? 158.78577 197.92196 246.74668 1.000 81.23583 362 ASP C N 1
ATOM 6583 C CA . ASP C 1 248 ? 159.82097 197.15380 247.44274 1.000 83.79036 362 ASP C CA 1
ATOM 6584 C C . ASP C 1 248 ? 159.47825 195.66613 247.48665 1.000 83.01354 362 ASP C C 1
ATOM 6585 O O . ASP C 1 248 ? 159.73477 194.97878 248.47720 1.000 83.80099 362 ASP C O 1
ATOM 6590 N N . LEU C 1 249 ? 158.89270 195.16485 246.40171 1.000 79.48440 363 LEU C N 1
ATOM 6591 C CA . LEU C 1 249 ? 158.55801 193.75323 246.26015 1.000 80.78950 363 LEU C CA 1
ATOM 6592 C C . LEU C 1 249 ? 159.29539 193.19649 245.05160 1.000 81.64916 363 LEU C C 1
ATOM 6593 O O . LEU C 1 249 ? 159.12493 193.69437 243.93350 1.000 81.79818 363 LEU C O 1
ATOM 6598 N N . TYR C 1 250 ? 160.10897 192.16925 245.27598 1.000 79.88769 364 TYR C N 1
ATOM 6599 C CA . TYR C 1 250 ? 160.87017 191.51960 244.21962 1.000 79.03841 364 TYR C CA 1
ATOM 6600 C C . TYR C 1 250 ? 160.36881 190.09466 244.03121 1.000 79.46758 364 TYR C C 1
ATOM 6601 O O . TYR C 1 250 ? 160.08872 189.38954 245.00599 1.000 80.27401 364 TYR C O 1
ATOM 6610 N N . ARG C 1 251 ? 160.25935 189.67634 242.76995 1.000 71.44173 365 ARG C N 1
ATOM 6611 C CA . ARG C 1 251 ? 159.61575 188.40561 242.45373 1.000 70.13400 365 ARG C CA 1
ATOM 6612 C C . ARG C 1 251 ? 160.57413 187.23100 242.62317 1.000 70.16494 365 ARG C C 1
ATOM 6613 O O . ARG C 1 251 ? 160.32865 186.32539 243.42736 1.000 70.66769 365 ARG C O 1
ATOM 6621 N N . GLY C 1 252 ? 161.66442 187.23091 241.87902 1.000 73.26963 366 GLY C N 1
ATOM 6622 C CA . GLY C 1 252 ? 162.59371 186.12235 241.91287 1.000 74.21729 366 GLY C CA 1
ATOM 6623 C C . GLY C 1 252 ? 162.56262 185.32577 240.61913 1.000 76.09079 366 GLY C C 1
ATOM 6624 O O . GLY C 1 252 ? 161.57302 185.32823 239.87439 1.000 78.07837 366 GLY C O 1
ATOM 6625 N N . GLU C 1 253 ? 163.66077 184.62169 240.35346 1.000 73.65399 367 GLU C N 1
ATOM 6626 C CA . GLU C 1 253 ? 163.87257 183.89140 239.10380 1.000 73.84695 367 GLU C CA 1
ATOM 6627 C C . GLU C 1 253 ? 163.04198 182.62076 238.98880 1.000 74.86500 367 GLU C C 1
ATOM 6628 O O . GLU C 1 253 ? 163.29454 181.85603 238.04739 1.000 75.94580 367 GLU C O 1
ATOM 6634 N N . ASP C 1 254 ? 162.07954 182.33831 239.86810 1.000 74.07063 368 ASP C N 1
ATOM 6635 C CA . ASP C 1 254 ? 161.31892 181.10072 239.78867 1.000 74.24980 368 ASP C CA 1
ATOM 6636 C C . ASP C 1 254 ? 159.80889 181.29868 239.75036 1.000 74.25972 368 ASP C C 1
ATOM 6637 O O . ASP C 1 254 ? 159.07610 180.30334 239.75026 1.000 75.12001 368 ASP C O 1
ATOM 6642 N N . ASP C 1 255 ? 159.31942 182.53904 239.71886 1.000 67.64203 369 ASP C N 1
ATOM 6643 C CA . ASP C 1 255 ? 157.88345 182.82157 239.65470 1.000 68.67014 369 ASP C CA 1
ATOM 6644 C C . ASP C 1 255 ? 157.64449 183.83608 238.53790 1.000 67.60221 369 ASP C C 1
ATOM 6645 O O . ASP C 1 255 ? 157.56876 185.04142 238.78822 1.000 69.75846 369 ASP C O 1
ATOM 6650 N N . HIS C 1 256 ? 157.52066 183.34560 237.30692 1.000 50.86932 370 HIS C N 1
ATOM 6651 C CA . HIS C 1 256 ? 157.30189 184.19568 236.13845 1.000 47.15232 370 HIS C CA 1
ATOM 6652 C C . HIS C 1 256 ? 156.26733 183.56341 235.21083 1.000 54.13506 370 HIS C C 1
ATOM 6653 O O . HIS C 1 256 ? 156.43334 183.51981 233.99143 1.000 60.64268 370 HIS C O 1
ATOM 6660 N N . THR C 1 257 ? 155.17327 183.06663 235.79199 1.000 49.05140 371 THR C N 1
ATOM 6661 C CA . THR C 1 257 ? 154.17989 182.33388 235.01009 1.000 48.30817 371 THR C CA 1
ATOM 6662 C C . THR C 1 257 ? 153.43804 183.24758 234.03799 1.000 53.84681 371 THR C C 1
ATOM 6663 O O . THR C 1 257 ? 153.23916 182.89351 232.86876 1.000 58.13076 371 THR C O 1
ATOM 6667 N N . GLU C 1 258 ? 153.01706 184.42686 234.50474 1.000 45.09348 372 GLU C N 1
ATOM 6668 C CA . GLU C 1 258 ? 152.14520 185.28123 233.70046 1.000 43.10703 372 GLU C CA 1
ATOM 6669 C C . GLU C 1 258 ? 152.83195 185.72911 232.41504 1.000 48.48033 372 GLU C C 1
ATOM 6670 O O . GLU C 1 258 ? 152.27671 185.58771 231.31801 1.000 48.11769 372 GLU C O 1
ATOM 6676 N N . VAL C 1 259 ? 154.04607 186.27206 232.53078 1.000 36.45139 373 VAL C N 1
ATOM 6677 C CA . VAL C 1 259 ? 154.74178 186.77586 231.35096 1.000 39.52152 373 VAL C CA 1
ATOM 6678 C C . VAL C 1 259 ? 155.11685 185.63427 230.41270 1.000 40.17002 373 VAL C C 1
ATOM 6679 O O . VAL C 1 259 ? 155.07246 185.78955 229.18530 1.000 41.50581 373 VAL C O 1
ATOM 6683 N N . GLU C 1 260 ? 155.47394 184.47157 230.96177 1.000 31.90887 374 GLU C N 1
ATOM 6684 C CA . GLU C 1 260 ? 155.80458 183.32396 230.12292 1.000 37.23546 374 GLU C CA 1
ATOM 6685 C C . GLU C 1 260 ? 154.59784 182.87971 229.30479 1.000 39.44030 374 GLU C C 1
ATOM 6686 O O . GLU C 1 260 ? 154.70514 182.63216 228.09506 1.000 43.60214 374 GLU C O 1
ATOM 6692 N N . LEU C 1 261 ? 153.43474 182.77503 229.95458 1.000 29.23998 375 LEU C N 1
ATOM 6693 C CA . LEU C 1 261 ? 152.21755 182.40060 229.24206 1.000 29.51623 375 LEU C CA 1
ATOM 6694 C C . LEU C 1 261 ? 151.83701 183.45517 228.21231 1.000 35.84363 375 LEU C C 1
ATOM 6695 O O . LEU C 1 261 ? 151.32467 183.12620 227.13604 1.000 40.80630 375 LEU C O 1
ATOM 6700 N N . LEU C 1 262 ? 152.07080 184.73081 228.52882 1.000 28.46797 376 LEU C N 1
ATOM 6701 C CA . LEU C 1 262 ? 151.78495 185.79245 227.56978 1.000 19.40821 376 LEU C CA 1
ATOM 6702 C C . LEU C 1 262 ? 152.66849 185.67260 226.33219 1.000 24.65774 376 LEU C C 1
ATOM 6703 O O . LEU C 1 262 ? 152.19266 185.83734 225.20336 1.000 30.94459 376 LEU C O 1
ATOM 6708 N N . LEU C 1 263 ? 153.95765 185.38133 226.52372 1.000 15.67548 377 LEU C N 1
ATOM 6709 C CA . LEU C 1 263 ? 154.89784 185.36760 225.40567 1.000 19.40483 377 LEU C CA 1
ATOM 6710 C C . LEU C 1 263 ? 154.79350 184.10635 224.55206 1.000 32.10279 377 LEU C C 1
ATOM 6711 O O . LEU C 1 263 ? 155.05459 184.16480 223.34054 1.000 37.52123 377 LEU C O 1
ATOM 6716 N N . GLU C 1 264 ? 154.43933 182.96569 225.15614 1.000 31.73418 378 GLU C N 1
ATOM 6717 C CA . GLU C 1 264 ? 154.42867 181.70920 224.40820 1.000 21.55063 378 GLU C CA 1
ATOM 6718 C C . GLU C 1 264 ? 153.42620 181.74306 223.25856 1.000 29.00337 378 GLU C C 1
ATOM 6719 O O . GLU C 1 264 ? 153.69130 181.20054 222.17655 1.000 36.01571 378 GLU C O 1
ATOM 6725 N N . SER C 1 265 ? 152.26530 182.36576 223.47641 1.000 17.69787 379 SER C N 1
ATOM 6726 C CA . SER C 1 265 ? 151.23585 182.40557 222.44179 1.000 23.27324 379 SER C CA 1
ATOM 6727 C C . SER C 1 265 ? 151.73404 183.12761 221.19551 1.000 27.80683 379 SER C C 1
ATOM 6728 O O . SER C 1 265 ? 151.58109 182.63333 220.07190 1.000 33.55283 379 SER C O 1
ATOM 6731 N N . TYR C 1 266 ? 152.35046 184.29705 221.37582 1.000 18.17686 380 TYR C N 1
ATOM 6732 C CA . TYR C 1 266 ? 152.86004 185.03760 220.22762 1.000 19.91575 380 TYR C CA 1
ATOM 6733 C C . TYR C 1 266 ? 154.07015 184.35003 219.61064 1.000 25.09651 380 TYR C C 1
ATOM 6734 O O . TYR C 1 266 ? 154.27841 184.44056 218.39278 1.000 35.28570 380 TYR C O 1
ATOM 6743 N N . HIS C 1 267 ? 154.86497 183.64535 220.42131 1.000 10.31629 381 HIS C N 1
ATOM 6744 C CA . HIS C 1 267 ? 155.94663 182.83962 219.86282 1.000 17.46698 381 HIS C CA 1
ATOM 6745 C C . HIS C 1 267 ? 155.40037 181.79571 218.89291 1.000 29.04322 381 HIS C C 1
ATOM 6746 O O . HIS C 1 267 ? 155.90733 181.63796 217.77410 1.000 37.66342 381 HIS C O 1
ATOM 6753 N N . LYS C 1 268 ? 154.34453 181.08674 219.30037 1.000 15.67415 382 LYS C N 1
ATOM 6754 C CA . LYS C 1 268 ? 153.73897 180.09139 218.41723 1.000 21.48313 382 LYS C CA 1
ATOM 6755 C C . LYS C 1 268 ? 153.09383 180.74632 217.19891 1.000 24.15166 382 LYS C C 1
ATOM 6756 O O . LYS C 1 268 ? 153.13341 180.19115 216.09031 1.000 34.14417 382 LYS C O 1
ATOM 6762 N N . LEU C 1 269 ? 152.49152 181.92483 217.38695 1.000 17.10608 383 LEU C N 1
ATOM 6763 C CA . LEU C 1 269 ? 151.89192 182.63908 216.26294 1.000 18.50748 383 LEU C CA 1
ATOM 6764 C C . LEU C 1 269 ? 152.93521 182.98272 215.20719 1.000 21.82814 383 LEU C C 1
ATOM 6765 O O . LEU C 1 269 ? 152.67785 182.85531 214.00427 1.000 32.57058 383 LEU C O 1
ATOM 6770 N N . CYS C 1 270 ? 154.11900 183.42330 215.63740 1.000 13.88889 384 CYS C N 1
ATOM 6771 C CA . CYS C 1 270 ? 155.19167 183.69999 214.68570 1.000 19.91133 384 CYS C CA 1
ATOM 6772 C C . CYS C 1 270 ? 155.73160 182.41683 214.05982 1.000 20.48074 384 CYS C C 1
ATOM 6773 O O . CYS C 1 270 ? 156.06848 182.39434 212.86635 1.000 25.77941 384 CYS C O 1
ATOM 6776 N N . ASP C 1 271 ? 155.81963 181.34330 214.85151 1.000 19.56784 385 ASP C N 1
ATOM 6777 C CA . ASP C 1 271 ? 156.32693 180.07612 214.33305 1.000 22.47568 385 ASP C CA 1
ATOM 6778 C C . ASP C 1 271 ? 155.44234 179.53847 213.21372 1.000 24.00014 385 ASP C C 1
ATOM 6779 O O . ASP C 1 271 ? 155.94104 178.95196 212.24459 1.000 24.31601 385 ASP C O 1
ATOM 6784 N N . GLU C 1 272 ? 154.12450 179.71847 213.33435 1.000 21.80406 386 GLU C N 1
ATOM 6785 C CA . GLU C 1 272 ? 153.22169 179.24240 212.28674 1.000 27.96033 386 GLU C CA 1
ATOM 6786 C C . GLU C 1 272 ? 153.49824 179.93435 210.95297 1.000 32.88681 386 GLU C C 1
ATOM 6787 O O . GLU C 1 272 ? 153.56625 179.27969 209.90149 1.000 37.96163 386 GLU C O 1
ATOM 6793 N N . VAL C 1 273 ? 153.66862 181.25813 210.97731 1.000 23.56150 387 VAL C N 1
ATOM 6794 C CA . VAL C 1 273 ? 153.96315 181.99512 209.75215 1.000 19.86761 387 VAL C CA 1
ATOM 6795 C C . VAL C 1 273 ? 155.32611 181.59338 209.20197 1.000 25.26003 387 VAL C C 1
ATOM 6796 O O . VAL C 1 273 ? 155.51926 181.50817 207.98056 1.000 32.79350 387 VAL C O 1
ATOM 6800 N N . VAL C 1 274 ? 156.29203 181.33995 210.09037 1.000 20.49243 388 VAL C N 1
ATOM 6801 C CA . VAL C 1 274 ? 157.60323 180.87679 209.63921 1.000 19.22268 388 VAL C CA 1
ATOM 6802 C C . VAL C 1 274 ? 157.47257 179.55620 208.88781 1.000 27.13981 388 VAL C C 1
ATOM 6803 O O . VAL C 1 274 ? 158.06756 179.36821 207.81684 1.000 33.78158 388 VAL C O 1
ATOM 6807 N N . GLN C 1 275 ? 156.68856 178.62336 209.43457 1.000 28.50044 389 GLN C N 1
ATOM 6808 C CA . GLN C 1 275 ? 156.50093 177.33322 208.77484 1.000 24.17926 389 GLN C CA 1
ATOM 6809 C C . GLN C 1 275 ? 155.81011 177.49377 207.42506 1.000 20.31352 389 GLN C C 1
ATOM 6810 O O . GLN C 1 275 ? 156.17419 176.82566 206.44723 1.000 31.19387 389 GLN C O 1
ATOM 6816 N N . GLU C 1 276 ? 154.80324 178.36888 207.35387 1.000 25.30515 390 GLU C N 1
ATOM 6817 C CA . GLU C 1 276 ? 154.12476 178.60169 206.08011 1.000 25.87344 390 GLU C CA 1
ATOM 6818 C C . GLU C 1 276 ? 155.08653 179.15404 205.03108 1.000 30.47051 390 GLU C C 1
ATOM 6819 O O . GLU C 1 276 ? 155.08344 178.71029 203.87220 1.000 33.32576 390 GLU C O 1
ATOM 6825 N N . ALA C 1 277 ? 155.92238 180.12087 205.42095 1.000 23.58147 391 ALA C N 1
ATOM 6826 C CA . ALA C 1 277 ? 156.89726 180.67534 204.48616 1.000 16.01289 391 ALA C CA 1
ATOM 6827 C C . ALA C 1 277 ? 157.89661 179.61632 204.03443 1.000 20.99294 391 ALA C C 1
ATOM 6828 O O . ALA C 1 277 ? 158.27671 179.57359 202.85656 1.000 30.17177 391 ALA C O 1
ATOM 6830 N N . SER C 1 278 ? 158.33397 178.75408 204.95640 1.000 18.16481 392 SER C N 1
ATOM 6831 C CA . SER C 1 278 ? 159.25671 177.68469 204.58620 1.000 19.39273 392 SER C CA 1
ATOM 6832 C C . SER C 1 278 ? 158.62247 176.73322 203.57784 1.000 27.39731 392 SER C C 1
ATOM 6833 O O . SER C 1 278 ? 159.27331 176.31228 202.61121 1.000 34.35348 392 SER C O 1
ATOM 6836 N N . ASN C 1 279 ? 157.35060 176.38300 203.78841 1.000 22.68810 393 ASN C N 1
ATOM 6837 C CA . ASN C 1 279 ? 156.65396 175.51839 202.83954 1.000 18.67865 393 ASN C CA 1
ATOM 6838 C C . ASN C 1 279 ? 156.56143 176.16962 201.46412 1.000 24.23252 393 ASN C C 1
ATOM 6839 O O . ASN C 1 279 ? 156.76831 175.50784 200.43639 1.000 30.67685 393 ASN C O 1
ATOM 6844 N N . LEU C 1 280 ? 156.24828 177.46807 201.42532 1.000 27.46887 394 LEU C N 1
ATOM 6845 C CA . LEU C 1 280 ? 156.17364 178.16758 200.14427 1.000 26.35480 394 LEU C CA 1
ATOM 6846 C C . LEU C 1 280 ? 157.52442 178.16750 199.43308 1.000 23.88128 394 LEU C C 1
ATOM 6847 O O . LEU C 1 280 ? 157.59782 177.95487 198.21337 1.000 28.12191 394 LEU C O 1
ATOM 6852 N N . VAL C 1 281 ? 158.60508 178.40226 200.18165 1.000 29.46378 395 VAL C N 1
ATOM 6853 C CA . VAL C 1 281 ? 159.94167 178.40300 199.58844 1.000 29.76795 395 VAL C CA 1
ATOM 6854 C C . VAL C 1 281 ? 160.27212 177.02754 199.01834 1.000 27.48024 395 VAL C C 1
ATOM 6855 O O . VAL C 1 281 ? 160.83213 176.90653 197.91977 1.000 30.58443 395 VAL C O 1
ATOM 6859 N N . SER C 1 282 ? 159.93296 175.96893 199.76064 1.000 27.25505 396 SER C N 1
ATOM 6860 C CA . SER C 1 282 ? 160.18957 174.61536 199.27402 1.000 31.02684 396 SER C CA 1
ATOM 6861 C C . SER C 1 282 ? 159.41805 174.33259 197.98934 1.000 33.26467 396 SER C C 1
ATOM 6862 O O . SER C 1 282 ? 159.95432 173.72368 197.05195 1.000 32.70096 396 SER C O 1
ATOM 6865 N N . SER C 1 283 ? 158.15483 174.76462 197.92909 1.000 35.77474 397 SER C N 1
ATOM 6866 C CA . SER C 1 283 ? 157.36844 174.56998 196.71333 1.000 30.63522 397 SER C CA 1
ATOM 6867 C C . SER C 1 283 ? 157.99423 175.29770 195.52792 1.000 39.12813 397 SER C C 1
ATOM 6868 O O . SER C 1 283 ? 158.07139 174.74866 194.41858 1.000 44.04066 397 SER C O 1
ATOM 6871 N N . ILE C 1 284 ? 158.44713 176.53616 195.74461 1.000 39.97350 398 ILE C N 1
ATOM 6872 C CA . ILE C 1 284 ? 159.08565 177.29212 194.66776 1.000 34.55271 398 ILE C CA 1
ATOM 6873 C C . ILE C 1 284 ? 160.33947 176.57449 194.17965 1.000 35.10472 398 ILE C C 1
ATOM 6874 O O . ILE C 1 284 ? 160.58321 176.46515 192.96787 1.000 36.42083 398 ILE C O 1
ATOM 6879 N N . ARG C 1 285 ? 161.15739 176.08072 195.11437 1.000 46.25192 399 ARG C N 1
ATOM 6880 C CA . ARG C 1 285 ? 162.38087 175.38048 194.73182 1.000 45.37187 399 ARG C CA 1
ATOM 6881 C C . ARG C 1 285 ? 162.07370 174.13079 193.91530 1.000 50.29087 399 ARG C C 1
ATOM 6882 O O . ARG C 1 285 ? 162.73787 173.86020 192.90507 1.000 56.32174 399 ARG C O 1
ATOM 6890 N N . ASN C 1 286 ? 161.07311 173.35308 194.33994 1.000 50.33568 400 ASN C N 1
ATOM 6891 C CA . ASN C 1 286 ? 160.71026 172.15212 193.59148 1.000 48.66589 400 ASN C CA 1
ATOM 6892 C C . ASN C 1 286 ? 160.23179 172.49897 192.18595 1.000 49.13977 400 ASN C C 1
ATOM 6893 O O . ASN C 1 286 ? 160.61213 171.83736 191.20885 1.000 50.23910 400 ASN C O 1
ATOM 6898 N N . THR C 1 287 ? 159.40297 173.54026 192.06182 1.000 51.57855 401 THR C N 1
ATOM 6899 C CA . THR C 1 287 ? 158.91267 173.93260 190.74303 1.000 49.83542 401 THR C CA 1
ATOM 6900 C C . THR C 1 287 ? 160.05855 174.34888 189.82654 1.000 50.62382 401 THR C C 1
ATOM 6901 O O . THR C 1 287 ? 160.08980 173.97338 188.64498 1.000 53.21859 401 THR C O 1
ATOM 6905 N N . GLU C 1 288 ? 161.00773 175.12953 190.35145 1.000 58.60471 402 GLU C N 1
ATOM 6906 C CA . GLU C 1 288 ? 162.15052 175.54458 189.54102 1.000 57.18631 402 GLU C CA 1
ATOM 6907 C C . GLU C 1 288 ? 162.98115 174.34272 189.10428 1.000 58.78191 402 GLU C C 1
ATOM 6908 O O . GLU C 1 288 ? 163.36043 174.22336 187.92926 1.000 61.70258 402 GLU C O 1
ATOM 6914 N N . GLU C 1 289 ? 163.27574 173.43763 190.04290 1.000 64.83315 403 GLU C N 1
ATOM 6915 C CA . GLU C 1 289 ? 164.07545 172.26456 189.71371 1.000 63.03898 403 GLU C CA 1
ATOM 6916 C C . GLU C 1 289 ? 163.37939 171.35013 188.71619 1.000 62.53872 403 GLU C C 1
ATOM 6917 O O . GLU C 1 289 ? 164.05940 170.61973 187.98783 1.000 62.95336 403 GLU C O 1
ATOM 6923 N N . ILE C 1 290 ? 162.04718 171.37027 188.66368 1.000 60.65796 404 ILE C N 1
ATOM 6924 C CA . ILE C 1 290 ? 161.35374 170.53661 187.68623 1.000 57.32477 404 ILE C CA 1
ATOM 6925 C C . ILE C 1 290 ? 161.32918 171.20142 186.31238 1.000 59.43194 404 ILE C C 1
ATOM 6926 O O . ILE C 1 290 ? 161.55835 170.54193 185.28921 1.000 60.94483 404 ILE C O 1
ATOM 6931 N N . ILE C 1 291 ? 161.05220 172.50810 186.25529 1.000 60.42331 405 ILE C N 1
ATOM 6932 C CA . ILE C 1 291 ? 161.00354 173.16746 184.95063 1.000 59.55156 405 ILE C CA 1
ATOM 6933 C C . ILE C 1 291 ? 162.38601 173.19305 184.30379 1.000 55.92559 405 ILE C C 1
ATOM 6934 O O . ILE C 1 291 ? 162.50443 173.16251 183.06517 1.000 52.21166 405 ILE C O 1
ATOM 6939 N N . ARG C 1 292 ? 163.45001 173.22583 185.11793 1.000 60.70227 406 ARG C N 1
ATOM 6940 C CA . ARG C 1 292 ? 164.79936 173.18989 184.56242 1.000 61.26296 406 ARG C CA 1
ATOM 6941 C C . ARG C 1 292 ? 165.03090 171.93553 183.72967 1.000 60.37380 406 ARG C C 1
ATOM 6942 O O . ARG C 1 292 ? 165.65668 172.00407 182.66539 1.000 57.13795 406 ARG C O 1
ATOM 6950 N N . ALA C 1 293 ? 164.53482 170.78714 184.19074 1.000 60.55548 407 ALA C N 1
ATOM 6951 C CA . ALA C 1 293 ? 164.63958 169.55162 183.42579 1.000 57.99196 407 ALA C CA 1
ATOM 6952 C C . ALA C 1 293 ? 163.59205 169.45665 182.32714 1.000 55.58517 407 ALA C C 1
ATOM 6953 O O . ALA C 1 293 ? 163.83384 168.79924 181.30793 1.000 54.32107 407 ALA C O 1
ATOM 6955 N N . ILE C 1 294 ? 162.43345 170.09394 182.51689 1.000 58.54096 408 ILE C N 1
ATOM 6956 C CA . ILE C 1 294 ? 161.40958 170.11154 181.47283 1.000 54.53225 408 ILE C CA 1
ATOM 6957 C C . ILE C 1 294 ? 161.94672 170.77159 180.20688 1.000 58.15300 408 ILE C C 1
ATOM 6958 O O . ILE C 1 294 ? 161.65862 170.33039 179.08333 1.000 55.78624 408 ILE C O 1
ATOM 6963 N N . LEU C 1 295 ? 162.72941 171.84280 180.36786 1.000 57.15043 409 LEU C N 1
ATOM 6964 C CA . LEU C 1 295 ? 163.30355 172.51934 179.20354 1.000 51.21626 409 LEU C CA 1
ATOM 6965 C C . LEU C 1 295 ? 164.15611 171.56554 178.36656 1.000 50.59972 409 LEU C C 1
ATOM 6966 O O . LEU C 1 295 ? 163.97019 171.44590 177.14511 1.000 53.59847 409 LEU C O 1
ATOM 6971 N N . ASP C 1 296 ? 165.09988 170.87484 179.01149 1.000 52.47269 410 ASP C N 1
ATOM 6972 C CA . ASP C 1 296 ? 165.95672 169.94044 178.29059 1.000 48.48312 410 ASP C CA 1
ATOM 6973 C C . ASP C 1 296 ? 165.16900 168.75032 177.76187 1.000 48.94534 410 ASP C C 1
ATOM 6974 O O . ASP C 1 296 ? 165.53689 168.17466 176.73147 1.000 46.10667 410 ASP C O 1
ATOM 6979 N N . ALA C 1 297 ? 164.09164 168.36485 178.44919 1.000 48.41698 411 ALA C N 1
ATOM 6980 C CA . ALA C 1 297 ? 163.25854 167.27531 177.95533 1.000 46.77674 411 ALA C CA 1
ATOM 6981 C C . ALA C 1 297 ? 162.57305 167.65094 176.64811 1.000 47.03292 411 ALA C C 1
ATOM 6982 O O . ALA C 1 297 ? 162.48882 166.82892 175.72826 1.000 49.23825 411 ALA C O 1
ATOM 6984 N N . ASN C 1 298 ? 162.07524 168.88344 176.54353 1.000 53.57275 412 ASN C N 1
ATOM 6985 C CA . ASN C 1 298 ? 161.37146 169.28827 175.33131 1.000 48.60301 412 ASN C CA 1
ATOM 6986 C C . ASN C 1 298 ? 162.30293 169.76220 174.21982 1.000 50.51095 412 ASN C C 1
ATOM 6987 O O . ASN C 1 298 ? 161.86137 169.86379 173.07006 1.000 47.01572 412 ASN C O 1
ATOM 6992 N N . ARG C 1 299 ? 163.57196 170.05041 174.52313 1.000 46.46565 413 ARG C N 1
ATOM 6993 C CA . ARG C 1 299 ? 164.50702 170.42161 173.45915 1.000 38.94220 413 ARG C CA 1
ATOM 6994 C C . ARG C 1 299 ? 164.84525 169.23014 172.55993 1.000 43.76455 413 ARG C C 1
ATOM 6995 O O . ARG C 1 299 ? 165.04108 169.38918 171.34214 1.000 43.73138 413 ARG C O 1
ATOM 7003 N N . ASN C 1 300 ? 164.91341 168.02859 173.14054 1.000 47.38912 414 ASN C N 1
ATOM 7004 C CA . ASN C 1 300 ? 165.31240 166.85137 172.37607 1.000 36.05929 414 ASN C CA 1
ATOM 7005 C C . ASN C 1 300 ? 164.32627 166.53077 171.26018 1.000 33.03934 414 ASN C C 1
ATOM 7006 O O . ASN C 1 300 ? 164.71258 165.92212 170.25763 1.000 41.30044 414 ASN C O 1
ATOM 7011 N N . SER C 1 301 ? 163.06247 166.93835 171.40120 1.000 31.65124 415 SER C N 1
ATOM 7012 C CA . SER C 1 301 ? 162.09269 166.69513 170.33709 1.000 34.37235 415 SER C CA 1
ATOM 7013 C C . SER C 1 301 ? 162.47864 167.42923 169.05775 1.000 34.46307 415 SER C C 1
ATOM 7014 O O . SER C 1 301 ? 162.50923 166.83003 167.97629 1.000 37.40251 415 SER C O 1
ATOM 7017 N N . LEU C 1 302 ? 162.79093 168.72303 169.16223 1.000 34.37861 416 LEU C N 1
ATOM 7018 C CA . LEU C 1 302 ? 163.25352 169.46923 167.99609 1.000 35.99471 416 LEU C CA 1
ATOM 7019 C C . LEU C 1 302 ? 164.60302 168.95210 167.51321 1.000 30.88986 416 LEU C C 1
ATOM 7020 O O . LEU C 1 302 ? 164.85316 168.88077 166.29861 1.000 39.06512 416 LEU C O 1
ATOM 7025 N N . MET C 1 303 ? 165.48905 168.59402 168.45114 1.000 33.41851 417 MET C N 1
ATOM 7026 C CA . MET C 1 303 ? 166.79057 168.05975 168.05552 1.000 29.95751 417 MET C CA 1
ATOM 7027 C C . MET C 1 303 ? 166.64043 166.80455 167.20231 1.000 26.48835 417 MET C C 1
ATOM 7028 O O . MET C 1 303 ? 167.38447 166.60995 166.23391 1.000 32.48735 417 MET C O 1
ATOM 7033 N N . LEU C 1 304 ? 165.68303 165.94149 167.54637 1.000 25.91578 418 LEU C N 1
ATOM 7034 C CA . LEU C 1 304 ? 165.43359 164.73865 166.76045 1.000 25.23702 418 LEU C CA 1
ATOM 7035 C C . LEU C 1 304 ? 164.68073 165.04209 165.47078 1.000 29.04986 418 LEU C C 1
ATOM 7036 O O . LEU C 1 304 ? 164.90803 164.37533 164.45448 1.000 34.04482 418 LEU C O 1
ATOM 7041 N N . LEU C 1 305 ? 163.78873 166.03630 165.48916 1.000 27.84153 419 LEU C N 1
ATOM 7042 C CA . LEU C 1 305 ? 163.03022 166.36973 164.28808 1.000 22.69306 419 LEU C CA 1
ATOM 7043 C C . LEU C 1 305 ? 163.92188 166.94171 163.19280 1.000 28.45234 419 LEU C C 1
ATOM 7044 O O . LEU C 1 305 ? 163.64351 166.74116 162.00491 1.000 31.39476 419 LEU C O 1
ATOM 7049 N N . ASP C 1 306 ? 164.98889 167.65492 163.56548 1.000 30.94174 420 ASP C N 1
ATOM 7050 C CA . ASP C 1 306 ? 165.86909 168.23678 162.55074 1.000 21.50763 420 ASP C CA 1
ATOM 7051 C C . ASP C 1 306 ? 166.56127 167.16906 161.70191 1.000 26.66308 420 ASP C C 1
ATOM 7052 O O . ASP C 1 306 ? 166.85386 167.40569 160.51898 1.000 32.74721 420 ASP C O 1
ATOM 7057 N N . LEU C 1 307 ? 166.82775 165.99431 162.27999 1.000 23.64667 421 LEU C N 1
ATOM 7058 C CA . LEU C 1 307 ? 167.58247 164.96733 161.56775 1.000 20.12297 421 LEU C CA 1
ATOM 7059 C C . LEU C 1 307 ? 166.80752 164.39812 160.38495 1.000 24.93085 421 LEU C C 1
ATOM 7060 O O . LEU C 1 307 ? 167.41468 164.02299 159.37629 1.000 34.35961 421 LEU C O 1
ATOM 7065 N N . LYS C 1 308 ? 165.47887 164.31603 160.48424 1.000 22.69398 422 LYS C N 1
ATOM 7066 C CA . LYS C 1 308 ? 164.69068 163.83151 159.35441 1.000 21.53873 422 LYS C CA 1
ATOM 7067 C C . LYS C 1 308 ? 164.80070 164.77387 158.16126 1.000 27.60976 422 LYS C C 1
ATOM 7068 O O . LYS C 1 308 ? 164.95564 164.32599 157.01742 1.000 34.42941 422 LYS C O 1
ATOM 7074 N N . PHE C 1 309 ? 164.73240 166.08348 158.41020 1.000 23.28874 423 PHE C N 1
ATOM 7075 C CA . PHE C 1 309 ? 164.93107 167.05176 157.33761 1.000 20.74235 423 PHE C CA 1
ATOM 7076 C C . PHE C 1 309 ? 166.34512 166.96688 156.77785 1.000 19.75557 423 PHE C C 1
ATOM 7077 O O . PHE C 1 309 ? 166.55073 167.10543 155.56516 1.000 23.73558 423 PHE C O 1
ATOM 7085 N N . SER C 1 310 ? 167.33556 166.74545 157.64738 1.000 16.04421 424 SER C N 1
ATOM 7086 C CA . SER C 1 310 ? 168.70495 166.58067 157.16366 1.000 15.69146 424 SER C CA 1
ATOM 7087 C C . SER C 1 310 ? 168.82217 165.37753 156.23115 1.000 21.74732 424 SER C C 1
ATOM 7088 O O . SER C 1 310 ? 169.46662 165.45568 155.17670 1.000 34.72390 424 SER C O 1
ATOM 7091 N N . ILE C 1 311 ? 168.19703 164.25791 156.60139 1.000 16.15411 425 ILE C N 1
ATOM 7092 C CA . ILE C 1 311 ? 168.23950 163.05861 155.76681 1.000 19.93277 425 ILE C CA 1
ATOM 7093 C C . ILE C 1 311 ? 167.52296 163.30143 154.44351 1.000 21.68936 425 ILE C C 1
ATOM 7094 O O . ILE C 1 311 ? 167.97399 162.84984 153.38171 1.000 29.63914 425 ILE C O 1
ATOM 7099 N N . GLY C 1 312 ? 166.39352 164.01146 154.48445 1.000 16.41573 426 GLY C N 1
ATOM 7100 C CA . GLY C 1 312 ? 165.69576 164.33715 153.24995 1.000 10.47605 426 GLY C CA 1
ATOM 7101 C C . GLY C 1 312 ? 166.53038 165.19349 152.31560 1.000 20.36159 426 GLY C C 1
ATOM 7102 O O . GLY C 1 312 ? 166.56727 164.95664 151.10327 1.000 27.59304 426 GLY C O 1
ATOM 7103 N N . THR C 1 313 ? 167.21518 166.19971 152.86689 1.000 18.88217 427 THR C N 1
ATOM 7104 C CA . THR C 1 313 ? 168.08937 167.03310 152.04633 1.000 18.80656 427 THR C CA 1
ATOM 7105 C C . THR C 1 313 ? 169.24531 166.22252 151.47296 1.000 15.38969 427 THR C C 1
ATOM 7106 O O . THR C 1 313 ? 169.63856 166.42084 150.31707 1.000 18.80506 427 THR C O 1
ATOM 7110 N N . LEU C 1 314 ? 169.80500 165.30595 152.26763 1.000 8.71673 428 LEU C N 1
ATOM 7111 C CA . LEU C 1 314 ? 170.88149 164.45522 151.76754 1.000 12.69905 428 LEU C CA 1
ATOM 7112 C C . LEU C 1 314 ? 170.40487 163.58559 150.60941 1.000 21.57819 428 LEU C C 1
ATOM 7113 O O . LEU C 1 314 ? 171.10378 163.44507 149.59751 1.000 25.61137 428 LEU C O 1
ATOM 7118 N N . GLY C 1 315 ? 169.21214 163.00014 150.73655 1.000 11.97573 429 GLY C N 1
ATOM 7119 C CA . GLY C 1 315 ? 168.67252 162.20000 149.64718 1.000 1.87721 429 GLY C CA 1
ATOM 7120 C C . GLY C 1 315 ? 168.40455 163.01716 148.39709 1.000 15.05478 429 GLY C C 1
ATOM 7121 O O . GLY C 1 315 ? 168.68487 162.57381 147.27716 1.000 20.53512 429 GLY C O 1
ATOM 7122 N N . LEU C 1 316 ? 167.85409 164.22215 148.56919 1.000 25.59643 430 LEU C N 1
ATOM 7123 C CA . LEU C 1 316 ? 167.60594 165.08634 147.41959 1.000 17.63627 430 LEU C CA 1
ATOM 7124 C C . LEU C 1 316 ? 168.90727 165.47373 146.72755 1.000 18.69958 430 LEU C C 1
ATOM 7125 O O . LEU C 1 316 ? 168.97279 165.51273 145.49427 1.000 15.03428 430 LEU C O 1
ATOM 7130 N N . ALA C 1 317 ? 169.95523 165.76311 147.50332 1.000 14.28016 431 ALA C N 1
ATOM 7131 C CA . ALA C 1 317 ? 171.24979 166.07966 146.90676 1.000 10.96670 431 ALA C CA 1
ATOM 7132 C C . ALA C 1 317 ? 171.82696 164.87799 146.16835 1.000 15.99934 431 ALA C C 1
ATOM 7133 O O . ALA C 1 317 ? 172.41004 165.02562 145.08561 1.000 20.33356 431 ALA C O 1
ATOM 7135 N N . MET C 1 318 ? 171.67509 163.68012 146.73999 1.000 18.54913 432 MET C N 1
ATOM 7136 C CA . MET C 1 318 ? 172.15212 162.47432 146.07026 1.000 14.30065 432 MET C CA 1
ATOM 7137 C C . MET C 1 318 ? 171.44583 162.27026 144.73671 1.000 12.79146 432 MET C C 1
ATOM 7138 O O . MET C 1 318 ? 172.07958 161.91048 143.73761 1.000 21.74060 432 MET C O 1
ATOM 7143 N N . GLY C 1 319 ? 170.13129 162.49229 144.70218 1.000 24.64293 433 GLY C N 1
ATOM 7144 C CA . GLY C 1 319 ? 169.41199 162.39024 143.44113 1.000 13.63398 433 GLY C CA 1
ATOM 7145 C C . GLY C 1 319 ? 169.81446 163.46436 142.44602 1.000 17.93902 433 GLY C C 1
ATOM 7146 O O . GLY C 1 319 ? 169.96452 163.19387 141.24896 1.000 11.05170 433 GLY C O 1
ATOM 7147 N N . THR C 1 320 ? 170.00203 164.69623 142.92761 1.000 25.46852 434 THR C N 1
ATOM 7148 C CA . THR C 1 320 ? 170.35707 165.80325 142.04687 1.000 9.00621 434 THR C CA 1
ATOM 7149 C C . THR C 1 320 ? 171.74127 165.62040 141.43868 1.000 15.66328 434 THR C C 1
ATOM 7150 O O . THR C 1 320 ? 171.98226 166.06781 140.31287 1.000 14.55093 434 THR C O 1
ATOM 7154 N N . PHE C 1 321 ? 172.65959 164.97182 142.15873 1.000 19.45763 435 PHE C N 1
ATOM 7155 C CA . PHE C 1 321 ? 173.98421 164.71577 141.59758 1.000 9.31680 435 PHE C CA 1
ATOM 7156 C C . PHE C 1 321 ? 173.88997 163.87322 140.32887 1.000 18.45181 435 PHE C C 1
ATOM 7157 O O . PHE C 1 321 ? 174.46331 164.22342 139.28887 1.000 15.21199 435 PHE C O 1
ATOM 7165 N N . LEU C 1 322 ? 173.14926 162.76393 140.38923 1.000 20.72364 436 LEU C N 1
ATOM 7166 C CA . LEU C 1 322 ? 172.98986 161.92821 139.20472 1.000 10.99767 436 LEU C CA 1
ATOM 7167 C C . LEU C 1 322 ? 172.13267 162.61428 138.14988 1.000 14.26942 436 LEU C C 1
ATOM 7168 O O . LEU C 1 322 ? 172.35174 162.40934 136.95054 1.000 9.95605 436 LEU C O 1
ATOM 7173 N N . ALA C 1 323 ? 171.15917 163.42901 138.56862 1.000 23.42003 437 ALA C N 1
ATOM 7174 C CA . ALA C 1 323 ? 170.36585 164.17415 137.59617 1.000 14.20413 437 ALA C CA 1
ATOM 7175 C C . ALA C 1 323 ? 171.22525 165.14743 136.79898 1.000 17.64683 437 ALA C C 1
ATOM 7176 O O . ALA C 1 323 ? 171.02154 165.30961 135.59059 1.000 22.32464 437 ALA C O 1
ATOM 7178 N N . GLY C 1 324 ? 172.18701 165.80264 137.45485 1.000 20.16062 438 GLY C N 1
ATOM 7179 C CA . GLY C 1 324 ? 173.05506 166.74695 136.77472 1.000 6.01527 438 GLY C CA 1
ATOM 7180 C C . GLY C 1 324 ? 174.26013 166.12938 136.10087 1.000 6.89602 438 GLY C C 1
ATOM 7181 O O . GLY C 1 324 ? 174.91234 166.80025 135.29455 1.000 10.92492 438 GLY C O 1
ATOM 7182 N N . LEU C 1 325 ? 174.58151 164.87287 136.42334 1.000 26.36101 439 LEU C N 1
ATOM 7183 C CA . LEU C 1 325 ? 175.67517 164.19591 135.72978 1.000 18.07785 439 LEU C CA 1
ATOM 7184 C C . LEU C 1 325 ? 175.40089 164.07463 134.23503 1.000 8.71451 439 LEU C C 1
ATOM 7185 O O . LEU C 1 325 ? 176.31975 164.19714 133.41687 1.000 12.87045 439 LEU C O 1
ATOM 7190 N N . TYR C 1 326 ? 174.14860 163.82900 133.85845 1.000 11.70567 440 TYR C N 1
ATOM 7191 C CA . TYR C 1 326 ? 173.77841 163.67048 132.45832 1.000 12.98224 440 TYR C CA 1
ATOM 7192 C C . TYR C 1 326 ? 173.49516 164.99298 131.75884 1.000 20.79137 440 TYR C C 1
ATOM 7193 O O . TYR C 1 326 ? 173.19610 164.98987 130.56029 1.000 19.25905 440 TYR C O 1
ATOM 7202 N N . GLY C 1 327 ? 173.58155 166.11402 132.46727 1.000 16.44350 441 GLY C N 1
ATOM 7203 C CA . GLY C 1 327 ? 173.40912 167.41642 131.86511 1.000 0.00000 441 GLY C CA 1
ATOM 7204 C C . GLY C 1 327 ? 174.66587 168.03439 131.30243 1.000 6.66296 441 GLY C C 1
ATOM 7205 O O . GLY C 1 327 ? 174.61437 169.14770 130.77110 1.000 15.86433 441 GLY C O 1
ATOM 7206 N N . MET C 1 328 ? 175.80059 167.34787 131.40607 1.000 11.78529 442 MET C N 1
ATOM 7207 C CA . MET C 1 328 ? 177.04965 167.87261 130.87381 1.000 10.18567 442 MET C CA 1
ATOM 7208 C C . MET C 1 328 ? 177.05799 167.79759 129.35264 1.000 17.15769 442 MET C C 1
ATOM 7209 O O . MET C 1 328 ? 176.43148 166.91985 128.75277 1.000 26.60977 442 MET C O 1
ATOM 7214 N N . ASN C 1 329 ? 177.77757 168.72962 128.72670 1.000 14.71350 443 ASN C N 1
ATOM 7215 C CA . ASN C 1 329 ? 177.89263 168.77556 127.26916 1.000 9.91719 443 ASN C CA 1
ATOM 7216 C C . ASN C 1 329 ? 178.99570 167.81582 126.81946 1.000 17.53739 443 ASN C C 1
ATOM 7217 O O . ASN C 1 329 ? 180.07008 168.20644 126.35833 1.000 16.51297 443 ASN C O 1
ATOM 7222 N N . LEU C 1 330 ? 178.70630 166.52572 126.96832 1.000 18.55529 444 LEU C N 1
ATOM 7223 C CA . LEU C 1 330 ? 179.63121 165.46434 126.59331 1.000 12.24596 444 LEU C CA 1
ATOM 7224 C C . LEU C 1 330 ? 178.84583 164.39548 125.84057 1.000 28.32862 444 LEU C C 1
ATOM 7225 O O . LEU C 1 330 ? 177.66794 164.57489 125.51624 1.000 34.51552 444 LEU C O 1
ATOM 7230 N N . GLU C 1 331 ? 179.50307 163.27228 125.56017 1.000 34.18913 445 GLU C N 1
ATOM 7231 C CA . GLU C 1 331 ? 178.89891 162.16605 124.82519 1.000 33.16176 445 GLU C CA 1
ATOM 7232 C C . GLU C 1 331 ? 178.40882 161.12363 125.82420 1.000 36.45884 445 GLU C C 1
ATOM 7233 O O . GLU C 1 331 ? 179.21036 160.51482 126.54034 1.000 43.54517 445 GLU C O 1
ATOM 7239 N N . ASN C 1 332 ? 177.09144 160.91965 125.86956 1.000 41.96880 446 ASN C N 1
ATOM 7240 C CA . ASN C 1 332 ? 176.48546 159.94016 126.75918 1.000 39.72344 446 ASN C CA 1
ATOM 7241 C C . ASN C 1 332 ? 176.05422 158.66296 126.05243 1.000 45.61733 446 ASN C C 1
ATOM 7242 O O . ASN C 1 332 ? 175.65854 157.70732 126.72960 1.000 46.95363 446 ASN C O 1
ATOM 7247 N N . PHE C 1 333 ? 176.10290 158.62780 124.72022 1.000 48.03229 447 PHE C N 1
ATOM 7248 C CA . PHE C 1 333 ? 175.82097 157.47249 123.87078 1.000 42.99605 447 PHE C CA 1
ATOM 7249 C C . PHE C 1 333 ? 174.35887 157.04091 123.89695 1.000 44.30735 447 PHE C C 1
ATOM 7250 O O . PHE C 1 333 ? 173.99590 156.10631 123.17194 1.000 52.42502 447 PHE C O 1
ATOM 7258 N N . ILE C 1 334 ? 173.50722 157.67847 124.69890 1.000 49.44006 448 ILE C N 1
ATOM 7259 C CA . ILE C 1 334 ? 172.09864 157.30479 124.77314 1.000 50.77626 448 ILE C CA 1
ATOM 7260 C C . ILE C 1 334 ? 171.22982 158.54419 124.60596 1.000 48.76215 448 ILE C C 1
ATOM 7261 O O . ILE C 1 334 ? 170.07246 158.56778 125.03957 1.000 46.67493 448 ILE C O 1
ATOM 7266 N N . GLU C 1 335 ? 171.78237 159.58306 123.97541 1.000 51.67901 449 GLU C N 1
ATOM 7267 C CA . GLU C 1 335 ? 171.03250 160.82173 123.79509 1.000 55.29807 449 GLU C CA 1
ATOM 7268 C C . GLU C 1 335 ? 169.89042 160.65631 122.80030 1.000 60.02623 449 GLU C C 1
ATOM 7269 O O . GLU C 1 335 ? 168.81892 161.24411 122.98751 1.000 61.51271 449 GLU C O 1
ATOM 7275 N N . GLU C 1 336 ? 170.09196 159.86515 121.74793 1.000 69.48885 450 GLU C N 1
ATOM 7276 C CA . GLU C 1 336 ? 169.08186 159.69023 120.71353 1.000 65.92970 450 GLU C CA 1
ATOM 7277 C C . GLU C 1 336 ? 168.14491 158.51896 120.97801 1.000 68.87183 450 GLU C C 1
ATOM 7278 O O . GLU C 1 336 ? 167.22444 158.29352 120.18533 1.000 69.49300 450 GLU C O 1
ATOM 7284 N N . THR C 1 337 ? 168.35118 157.77321 122.06004 1.000 66.23671 451 THR C N 1
ATOM 7285 C CA . THR C 1 337 ? 167.47696 156.65634 122.37819 1.000 59.93439 451 THR C CA 1
ATOM 7286 C C . THR C 1 337 ? 166.13609 157.16186 122.90983 1.000 60.98750 451 THR C C 1
ATOM 7287 O O . THR C 1 337 ? 165.98297 158.32296 123.29941 1.000 68.38670 451 THR C O 1
ATOM 7291 N N . ASN C 1 338 ? 165.15119 156.26363 122.92170 1.000 62.36810 452 ASN C N 1
ATOM 7292 C CA . ASN C 1 338 ? 163.81008 156.57254 123.39771 1.000 63.65699 452 ASN C CA 1
ATOM 7293 C C . ASN C 1 338 ? 163.52903 155.97952 124.77411 1.000 65.91655 452 ASN C C 1
ATOM 7294 O O . ASN C 1 338 ? 162.36331 155.86394 125.16723 1.000 65.80912 452 ASN C O 1
ATOM 7299 N N . TRP C 1 339 ? 164.57254 155.60297 125.51304 1.000 59.73337 453 TRP C N 1
ATOM 7300 C CA . TRP C 1 339 ? 164.40100 155.02592 126.84061 1.000 57.63623 453 TRP C CA 1
ATOM 7301 C C . TRP C 1 339 ? 165.34645 155.58758 127.89041 1.000 61.27753 453 TRP C C 1
ATOM 7302 O O . TRP C 1 339 ? 165.21243 155.21825 129.06080 1.000 63.77663 453 TRP C O 1
ATOM 7313 N N . GLY C 1 340 ? 166.29364 156.45328 127.52573 1.000 47.05434 454 GLY C N 1
ATOM 7314 C CA . GLY C 1 340 ? 167.26078 156.93243 128.49971 1.000 44.26488 454 GLY C CA 1
ATOM 7315 C C . GLY C 1 340 ? 166.65330 157.83511 129.55707 1.000 47.55385 454 GLY C C 1
ATOM 7316 O O . GLY C 1 340 ? 167.02022 157.75883 130.73259 1.000 52.75012 454 GLY C O 1
ATOM 7317 N N . PHE C 1 341 ? 165.72100 158.70308 129.15683 1.000 35.13160 455 PHE C N 1
ATOM 7318 C CA . PHE C 1 341 ? 165.16919 159.68754 130.08445 1.000 34.80183 455 PHE C CA 1
ATOM 7319 C C . PHE C 1 341 ? 164.44617 159.01267 131.24466 1.000 41.42886 455 PHE C C 1
ATOM 7320 O O . PHE C 1 341 ? 164.72264 159.29876 132.41779 1.000 43.94444 455 PHE C O 1
ATOM 7328 N N . GLY C 1 342 ? 163.51489 158.10900 130.93314 1.000 39.54509 456 GLY C N 1
ATOM 7329 C CA . GLY C 1 342 ? 162.77528 157.43151 131.98461 1.000 37.00380 456 GLY C CA 1
ATOM 7330 C C . GLY C 1 342 ? 163.66016 156.55598 132.84935 1.000 36.16351 456 GLY C C 1
ATOM 7331 O O . GLY C 1 342 ? 163.48243 156.49012 134.06780 1.000 47.46521 456 GLY C O 1
ATOM 7332 N N . ALA C 1 343 ? 164.63157 155.87920 132.23297 1.000 24.46900 457 ALA C N 1
ATOM 7333 C CA . ALA C 1 343 ? 165.54268 155.02897 132.99229 1.000 32.44042 457 ALA C CA 1
ATOM 7334 C C . ALA C 1 343 ? 166.36752 155.84848 133.97683 1.000 38.47099 457 ALA C C 1
ATOM 7335 O O . ALA C 1 343 ? 166.52402 155.46692 135.14254 1.000 39.21735 457 ALA C O 1
ATOM 7337 N N . ILE C 1 344 ? 166.89700 156.98809 133.52673 1.000 36.34192 458 ILE C N 1
ATOM 7338 C CA . ILE C 1 344 ? 167.71117 157.82138 134.40582 1.000 30.24625 458 ILE C CA 1
ATOM 7339 C C . ILE C 1 344 ? 166.85788 158.42553 135.51445 1.000 36.66392 458 ILE C C 1
ATOM 7340 O O . ILE C 1 344 ? 167.28297 158.49181 136.67597 1.000 42.85656 458 ILE C O 1
ATOM 7345 N N . THR C 1 345 ? 165.64136 158.86824 135.18268 1.000 26.64701 459 THR C N 1
ATOM 7346 C CA . THR C 1 345 ? 164.75342 159.41203 136.20624 1.000 28.67135 459 THR C CA 1
ATOM 7347 C C . THR C 1 345 ? 164.42296 158.35907 137.25848 1.000 34.76033 459 THR C C 1
ATOM 7348 O O . THR C 1 345 ? 164.45907 158.63399 138.46555 1.000 43.98793 459 THR C O 1
ATOM 7352 N N . GLY C 1 346 ? 164.11244 157.13805 136.81628 1.000 27.02222 460 GLY C N 1
ATOM 7353 C CA . GLY C 1 346 ? 163.81573 156.07312 137.75806 1.000 29.25978 460 GLY C CA 1
ATOM 7354 C C . GLY C 1 346 ? 165.00786 155.70299 138.61753 1.000 33.48116 460 GLY C C 1
ATOM 7355 O O . GLY C 1 346 ? 164.86445 155.45248 139.81530 1.000 38.13908 460 GLY C O 1
ATOM 7356 N N . LEU C 1 347 ? 166.20174 155.66413 138.01979 1.000 26.07533 461 LEU C N 1
ATOM 7357 C CA . LEU C 1 347 ? 167.40107 155.35376 138.79078 1.000 29.06035 461 LEU C CA 1
ATOM 7358 C C . LEU C 1 347 ? 167.66736 156.41802 139.84813 1.000 34.75777 461 LEU C C 1
ATOM 7359 O O . LEU C 1 347 ? 167.98998 156.09394 140.99777 1.000 37.23437 461 LEU C O 1
ATOM 7364 N N . SER C 1 348 ? 167.52710 157.69549 139.48130 1.000 32.17443 462 SER C N 1
ATOM 7365 C CA . SER C 1 348 ? 167.72857 158.76832 140.45114 1.000 30.66026 462 SER C CA 1
ATOM 7366 C C . SER C 1 348 ? 166.70575 158.69346 141.57840 1.000 38.20586 462 SER C C 1
ATOM 7367 O O . SER C 1 348 ? 167.05573 158.83981 142.75853 1.000 45.46209 462 SER C O 1
ATOM 7370 N N . THR C 1 349 ? 165.43496 158.46196 141.23437 1.000 26.59126 463 THR C N 1
ATOM 7371 C CA . THR C 1 349 ? 164.39973 158.36492 142.25824 1.000 26.67516 463 THR C CA 1
ATOM 7372 C C . THR C 1 349 ? 164.65358 157.18625 143.19050 1.000 30.76744 463 THR C C 1
ATOM 7373 O O . THR C 1 349 ? 164.51005 157.31004 144.41286 1.000 34.38664 463 THR C O 1
ATOM 7377 N N . LEU C 1 350 ? 165.04211 156.03631 142.63303 1.000 27.01361 464 LEU C N 1
ATOM 7378 C CA . LEU C 1 350 ? 165.31714 154.86656 143.46000 1.000 31.90667 464 LEU C CA 1
ATOM 7379 C C . LEU C 1 350 ? 166.51217 155.10114 144.37335 1.000 33.84586 464 LEU C C 1
ATOM 7380 O O . LEU C 1 350 ? 166.49511 154.69494 145.54041 1.000 42.15627 464 LEU C O 1
ATOM 7385 N N . LEU C 1 351 ? 167.56440 155.74623 143.86155 1.000 28.16906 465 LEU C N 1
ATOM 7386 C CA . LEU C 1 351 ? 168.71933 156.03818 144.70477 1.000 36.15870 465 LEU C CA 1
ATOM 7387 C C . LEU C 1 351 ? 168.34413 156.97402 145.84634 1.000 37.53840 465 LEU C C 1
ATOM 7388 O O . LEU C 1 351 ? 168.73968 156.75095 146.99870 1.000 40.86122 465 LEU C O 1
ATOM 7393 N N . SER C 1 352 ? 167.57343 158.02341 145.54857 1.000 27.03590 466 SER C N 1
ATOM 7394 C CA . SER C 1 352 ? 167.12703 158.92919 146.60257 1.000 23.41638 466 SER C CA 1
ATOM 7395 C C . SER C 1 352 ? 166.30038 158.18563 147.64519 1.000 32.62468 466 SER C C 1
ATOM 7396 O O . SER C 1 352 ? 166.49483 158.36222 148.85509 1.000 35.84478 466 SER C O 1
ATOM 7399 N N . LEU C 1 353 ? 165.38224 157.32919 147.19067 1.000 35.70041 467 LEU C N 1
ATOM 7400 C CA . LEU C 1 353 ? 164.53040 156.59902 148.12244 1.000 30.83091 467 LEU C CA 1
ATOM 7401 C C . LEU C 1 353 ? 165.34298 155.65770 149.00260 1.000 32.90258 467 LEU C C 1
ATOM 7402 O O . LEU C 1 353 ? 165.11018 155.57973 150.21393 1.000 35.22349 467 LEU C O 1
ATOM 7407 N N . VAL C 1 354 ? 166.30654 154.93904 148.42012 1.000 35.03887 468 VAL C N 1
ATOM 7408 C CA . VAL C 1 354 ? 167.05747 153.96823 149.21110 1.000 36.00414 468 VAL C CA 1
ATOM 7409 C C . VAL C 1 354 ? 167.98706 154.67197 150.19400 1.000 31.87025 468 VAL C C 1
ATOM 7410 O O . VAL C 1 354 ? 168.16232 154.21135 151.32835 1.000 39.66626 468 VAL C O 1
ATOM 7414 N N . VAL C 1 355 ? 168.58967 155.79898 149.79791 1.000 33.41793 469 VAL C N 1
ATOM 7415 C CA . VAL C 1 355 ? 169.45374 156.49815 150.74658 1.000 40.30968 469 VAL C CA 1
ATOM 7416 C C . VAL C 1 355 ? 168.62541 157.11332 151.87164 1.000 39.44249 469 VAL C C 1
ATOM 7417 O O . VAL C 1 355 ? 169.04048 157.10244 153.03801 1.000 40.72534 469 VAL C O 1
ATOM 7421 N N . CYS C 1 356 ? 167.43122 157.62949 151.55603 1.000 38.65900 470 CYS C N 1
ATOM 7422 C CA . CYS C 1 356 ? 166.56007 158.14337 152.60934 1.000 35.47364 470 CYS C CA 1
ATOM 7423 C C . CYS C 1 356 ? 166.12264 157.03128 153.55584 1.000 42.72836 470 CYS C C 1
ATOM 7424 O O . CYS C 1 356 ? 166.08419 157.22357 154.77766 1.000 42.49116 470 CYS C O 1
ATOM 7427 N N . TRP C 1 357 ? 165.78720 155.85971 153.00882 1.000 54.15940 471 TRP C N 1
ATOM 7428 C CA . TRP C 1 357 ? 165.38362 154.73542 153.84681 1.000 50.49519 471 TRP C CA 1
ATOM 7429 C C . TRP C 1 357 ? 166.52677 154.27347 154.74143 1.000 47.29145 471 TRP C C 1
ATOM 7430 O O . TRP C 1 357 ? 166.31709 153.97411 155.92273 1.000 50.77578 471 TRP C O 1
ATOM 7441 N N . TYR C 1 358 ? 167.74428 154.20589 154.19606 1.000 46.89699 472 TYR C N 1
ATOM 7442 C CA . TYR C 1 358 ? 168.89537 153.82183 155.00647 1.000 46.27491 472 TYR C CA 1
ATOM 7443 C C . TYR C 1 358 ? 169.15214 154.83629 156.11338 1.000 51.56433 472 TYR C C 1
ATOM 7444 O O . TYR C 1 358 ? 169.45174 154.45968 157.25350 1.000 54.09073 472 TYR C O 1
ATOM 7453 N N . GLY C 1 359 ? 169.03759 156.12904 155.79845 1.000 53.84324 473 GLY C N 1
ATOM 7454 C CA . GLY C 1 359 ? 169.21074 157.14363 156.82489 1.000 45.16951 473 GLY C CA 1
ATOM 7455 C C . GLY C 1 359 ? 168.17105 157.04432 157.92449 1.000 46.57745 473 GLY C C 1
ATOM 7456 O O . GLY C 1 359 ? 168.49484 157.15284 159.11027 1.000 42.98172 473 GLY C O 1
ATOM 7457 N N . LEU C 1 360 ? 166.90749 156.83050 157.54722 1.000 53.22699 474 LEU C N 1
ATOM 7458 C CA . LEU C 1 360 ? 165.85260 156.68991 158.54675 1.000 48.79747 474 LEU C CA 1
ATOM 7459 C C . LEU C 1 360 ? 166.06753 155.45099 159.40771 1.000 49.89128 474 LEU C C 1
ATOM 7460 O O . LEU C 1 360 ? 165.85525 155.48818 160.62562 1.000 49.32035 474 LEU C O 1
ATOM 7465 N N . ALA C 1 361 ? 166.48645 154.34156 158.79302 1.000 58.37352 475 ALA C N 1
ATOM 7466 C CA . ALA C 1 361 ? 166.75046 153.12778 159.55860 1.000 54.83182 475 ALA C CA 1
ATOM 7467 C C . ALA C 1 361 ? 167.90095 153.33050 160.53584 1.000 53.43818 475 ALA C C 1
ATOM 7468 O O . ALA C 1 361 ? 167.82732 152.89590 161.69158 1.000 56.03005 475 ALA C O 1
ATOM 7470 N N . LYS C 1 362 ? 168.97322 153.99213 160.09244 1.000 59.53391 476 LYS C N 1
ATOM 7471 C CA . LYS C 1 362 ? 170.09463 154.25558 160.98834 1.000 57.95450 476 LYS C CA 1
ATOM 7472 C C . LYS C 1 362 ? 169.68213 155.17860 162.12818 1.000 59.47842 476 LYS C C 1
ATOM 7473 O O . LYS C 1 362 ? 170.09493 154.98094 163.27721 1.000 57.21440 476 LYS C O 1
ATOM 7479 N N . LEU C 1 363 ? 168.86191 156.19053 161.83107 1.000 64.18502 477 LEU C N 1
ATOM 7480 C CA . LEU C 1 363 ? 168.37629 157.08110 162.88064 1.000 59.28815 477 LEU C CA 1
ATOM 7481 C C . LEU C 1 363 ? 167.52312 156.32828 163.89389 1.000 59.86636 477 LEU C C 1
ATOM 7482 O O . LEU C 1 363 ? 167.64984 156.54406 165.10510 1.000 61.89597 477 LEU C O 1
ATOM 7487 N N . ARG C 1 364 ? 166.64479 155.44254 163.41685 1.000 66.91855 478 ARG C N 1
ATOM 7488 C CA . ARG C 1 364 ? 165.81216 154.66244 164.32732 1.000 67.99066 478 ARG C CA 1
ATOM 7489 C C . ARG C 1 364 ? 166.65619 153.72370 165.18059 1.000 65.38793 478 ARG C C 1
ATOM 7490 O O . ARG C 1 364 ? 166.37222 153.52896 166.36836 1.000 62.63527 478 ARG C O 1
ATOM 7498 N N . LYS C 1 365 ? 167.69541 153.12689 164.59115 1.000 71.87441 479 LYS C N 1
ATOM 7499 C CA . LYS C 1 365 ? 168.58872 152.26841 165.36418 1.000 71.98996 479 LYS C CA 1
ATOM 7500 C C . LYS C 1 365 ? 169.34443 153.06227 166.42391 1.000 69.23226 479 LYS C C 1
ATOM 7501 O O . LYS C 1 365 ? 169.52955 152.58611 167.55015 1.000 70.33466 479 LYS C O 1
ATOM 7507 N N . VAL C 1 366 ? 169.79462 154.27107 166.08169 1.000 72.75929 480 VAL C N 1
ATOM 7508 C CA . VAL C 1 366 ? 170.55304 155.07843 167.03414 1.000 73.96562 480 VAL C CA 1
ATOM 7509 C C . VAL C 1 366 ? 169.65670 155.54653 168.17560 1.000 74.24384 480 VAL C C 1
ATOM 7510 O O . VAL C 1 366 ? 170.02260 155.44957 169.35306 1.000 74.31247 480 VAL C O 1
ATOM 7514 N N . GLN C 1 367 ? 168.46662 156.05541 167.84788 1.000 74.84999 481 GLN C N 1
ATOM 7515 C CA . GLN C 1 367 ? 167.57084 156.58007 168.87261 1.000 72.48707 481 GLN C CA 1
ATOM 7516 C C . GLN C 1 367 ? 166.94223 155.48904 169.72861 1.000 75.68843 481 GLN C C 1
ATOM 7517 O O . GLN C 1 367 ? 166.34683 155.80777 170.76351 1.000 76.89397 481 GLN C O 1
ATOM 7523 N N . ARG C 1 368 ? 167.05128 154.22687 169.32702 1.000 83.13597 482 ARG C N 1
ATOM 7524 C CA . ARG C 1 368 ? 166.48286 153.12274 170.09184 1.000 81.96535 482 ARG C CA 1
ATOM 7525 C C . ARG C 1 368 ? 167.16644 152.97813 171.44767 1.000 82.42400 482 ARG C C 1
ATOM 7526 O O . ARG C 1 368 ? 168.36816 153.21104 171.57489 1.000 83.03184 482 ARG C O 1
ATOM 7534 N N . PRO D 1 52 ? 131.65133 183.21289 217.30205 1.000 75.71030 166 PRO D N 1
ATOM 7535 C CA . PRO D 1 52 ? 131.36303 183.14969 218.73860 1.000 73.78523 166 PRO D CA 1
ATOM 7536 C C . PRO D 1 52 ? 130.74646 181.81759 219.15469 1.000 75.08767 166 PRO D C 1
ATOM 7537 O O . PRO D 1 52 ? 130.40298 181.63632 220.32241 1.000 74.81003 166 PRO D O 1
ATOM 7541 N N . ARG D 1 53 ? 130.61182 180.89775 218.20196 1.000 75.73921 167 ARG D N 1
ATOM 7542 C CA . ARG D 1 53 ? 130.02613 179.58980 218.44987 1.000 73.81455 167 ARG D CA 1
ATOM 7543 C C . ARG D 1 53 ? 130.91166 178.50831 217.84949 1.000 73.74080 167 ARG D C 1
ATOM 7544 O O . ARG D 1 53 ? 131.58012 178.72204 216.83460 1.000 74.30577 167 ARG D O 1
ATOM 7552 N N . LEU D 1 54 ? 130.90835 177.34088 218.48874 1.000 68.93361 168 LEU D N 1
ATOM 7553 C CA . LEU D 1 54 ? 131.67076 176.19253 218.02467 1.000 69.84195 168 LEU D CA 1
ATOM 7554 C C . LEU D 1 54 ? 130.81036 174.94005 218.10166 1.000 68.04195 168 LEU D C 1
ATOM 7555 O O . LEU D 1 54 ? 129.91650 174.83056 218.94719 1.000 71.06019 168 LEU D O 1
ATOM 7560 N N . ARG D 1 55 ? 131.08722 173.99502 217.20539 1.000 61.04511 169 ARG D N 1
ATOM 7561 C CA . ARG D 1 55 ? 130.43216 172.69566 217.24883 1.000 60.82242 169 ARG D CA 1
ATOM 7562 C C . ARG D 1 55 ? 131.16385 171.80050 218.23887 1.000 62.80089 169 ARG D C 1
ATOM 7563 O O . ARG D 1 55 ? 132.37773 171.60332 218.12932 1.000 66.77280 169 ARG D O 1
ATOM 7571 N N . CYS D 1 56 ? 130.42516 171.25680 219.20201 1.000 62.14851 170 CYS D N 1
ATOM 7572 C CA . CYS D 1 56 ? 131.01416 170.56574 220.33758 1.000 59.77399 170 CYS D CA 1
ATOM 7573 C C . CYS D 1 56 ? 130.34382 169.21859 220.56156 1.000 61.07999 170 CYS D C 1
ATOM 7574 O O . CYS D 1 56 ? 129.12360 169.08049 220.41186 1.000 61.87622 170 CYS D O 1
ATOM 7577 N N . THR D 1 57 ? 131.16550 168.23224 220.91578 1.000 54.90396 171 THR D N 1
ATOM 7578 C CA . THR D 1 57 ? 130.72811 166.91514 221.35551 1.000 51.48184 171 THR D CA 1
ATOM 7579 C C . THR D 1 57 ? 131.25735 166.69352 222.76506 1.000 52.74088 171 THR D C 1
ATOM 7580 O O . THR D 1 57 ? 132.45150 166.88866 223.01840 1.000 55.99639 171 THR D O 1
ATOM 7584 N N . GLU D 1 58 ? 130.37608 166.28463 223.67477 1.000 54.16910 172 GLU D N 1
ATOM 7585 C CA . GLU D 1 58 ? 130.68526 166.21755 225.09630 1.000 55.93277 172 GLU D CA 1
ATOM 7586 C C . GLU D 1 58 ? 130.55121 164.79013 225.60814 1.000 58.84656 172 GLU D C 1
ATOM 7587 O O . GLU D 1 58 ? 129.60715 164.07796 225.25216 1.000 60.53065 172 GLU D O 1
ATOM 7593 N N . VAL D 1 59 ? 131.50310 164.37856 226.44523 1.000 53.47663 173 VAL D N 1
ATOM 7594 C CA . VAL D 1 59 ? 131.47065 163.08612 227.11966 1.000 46.00686 173 VAL D CA 1
ATOM 7595 C C . VAL D 1 59 ? 131.71290 163.32264 228.60359 1.000 50.70876 173 VAL D C 1
ATOM 7596 O O . VAL D 1 59 ? 132.66669 164.01481 228.97702 1.000 59.80213 173 VAL D O 1
ATOM 7600 N N . ASP D 1 60 ? 130.85562 162.74957 229.44542 1.000 54.09482 174 ASP D N 1
ATOM 7601 C CA . ASP D 1 60 ? 130.95188 162.93360 230.88526 1.000 56.15936 174 ASP D CA 1
ATOM 7602 C C . ASP D 1 60 ? 131.98687 161.96619 231.46059 1.000 59.47742 174 ASP D C 1
ATOM 7603 O O . ASP D 1 60 ? 132.74878 161.32698 230.73032 1.000 59.92430 174 ASP D O 1
ATOM 7608 N N . GLY D 1 61 ? 132.02437 161.85152 232.78856 1.000 60.77683 175 GLY D N 1
ATOM 7609 C CA . GLY D 1 61 ? 133.00425 161.00901 233.44869 1.000 59.98954 175 GLY D CA 1
ATOM 7610 C C . GLY D 1 61 ? 132.73795 159.52207 233.38175 1.000 62.96798 175 GLY D C 1
ATOM 7611 O O . GLY D 1 61 ? 133.63140 158.73428 233.70622 1.000 64.86355 175 GLY D O 1
ATOM 7612 N N . ASN D 1 62 ? 131.53925 159.11633 232.97021 1.000 68.18508 176 ASN D N 1
ATOM 7613 C CA . ASN D 1 62 ? 131.19318 157.70716 232.85203 1.000 65.77863 176 ASN D CA 1
ATOM 7614 C C . ASN D 1 62 ? 131.35928 157.17403 231.43644 1.000 64.75732 176 ASN D C 1
ATOM 7615 O O . ASN D 1 62 ? 131.02031 156.01417 231.18273 1.000 66.17920 176 ASN D O 1
ATOM 7620 N N . GLY D 1 63 ? 131.86748 157.98632 230.51287 1.000 59.86076 177 GLY D N 1
ATOM 7621 C CA . GLY D 1 63 ? 132.05549 157.54006 229.14839 1.000 61.81473 177 GLY D CA 1
ATOM 7622 C C . GLY D 1 63 ? 130.80758 157.53353 228.29923 1.000 64.19890 177 GLY D C 1
ATOM 7623 O O . GLY D 1 63 ? 130.79436 156.89024 227.24613 1.000 64.62043 177 GLY D O 1
ATOM 7624 N N . ASN D 1 64 ? 129.75514 158.22794 228.72052 1.000 64.67283 178 ASN D N 1
ATOM 7625 C CA . ASN D 1 64 ? 128.49746 158.27111 227.98705 1.000 63.86555 178 ASN D CA 1
ATOM 7626 C C . ASN D 1 64 ? 128.36900 159.60489 227.26354 1.000 62.42920 178 ASN D C 1
ATOM 7627 O O . ASN D 1 64 ? 128.59609 160.66397 227.85736 1.000 64.32275 178 ASN D O 1
ATOM 7632 N N . VAL D 1 65 ? 128.00964 159.54825 225.98147 1.000 60.89421 179 VAL D N 1
ATOM 7633 C CA . VAL D 1 65 ? 127.85458 160.76299 225.19147 1.000 60.98855 179 VAL D CA 1
ATOM 7634 C C . VAL D 1 65 ? 126.52884 161.42711 225.53583 1.000 64.72479 179 VAL D C 1
ATOM 7635 O O . VAL D 1 65 ? 125.46769 160.79033 225.50137 1.000 68.81622 179 VAL D O 1
ATOM 7639 N N . ILE D 1 66 ? 126.58477 162.71531 225.87088 1.000 63.55540 180 ILE D N 1
ATOM 7640 C CA . ILE D 1 66 ? 125.39951 163.50531 226.17692 1.000 64.82915 180 ILE D CA 1
ATOM 7641 C C . ILE D 1 66 ? 125.16157 164.61271 225.16415 1.000 68.62486 180 ILE D C 1
ATOM 7642 O O . ILE D 1 66 ? 124.14414 165.30710 225.25064 1.000 68.74499 180 ILE D O 1
ATOM 7647 N N . MET D 1 67 ? 126.06795 164.79844 224.20721 1.000 72.82074 181 MET D N 1
ATOM 7648 C CA . MET D 1 67 ? 125.92759 165.82593 223.18383 1.000 70.67582 181 MET D CA 1
ATOM 7649 C C . MET D 1 67 ? 126.71376 165.37741 221.96324 1.000 70.35783 181 MET D C 1
ATOM 7650 O O . MET D 1 67 ? 127.87648 164.98480 222.08992 1.000 73.54570 181 MET D O 1
ATOM 7655 N N . VAL D 1 68 ? 126.08206 165.42756 220.79195 1.000 67.35996 182 VAL D N 1
ATOM 7656 C CA . VAL D 1 68 ? 126.70734 164.93011 219.57132 1.000 69.50073 182 VAL D CA 1
ATOM 7657 C C . VAL D 1 68 ? 127.33491 166.08072 218.79651 1.000 72.64827 182 VAL D C 1
ATOM 7658 O O . VAL D 1 68 ? 128.55444 166.11856 218.60005 1.000 78.58853 182 VAL D O 1
ATOM 7662 N N . ASP D 1 69 ? 126.50916 167.02318 218.35131 1.000 65.66419 183 ASP D N 1
ATOM 7663 C CA . ASP D 1 69 ? 126.94832 168.15996 217.54691 1.000 65.00409 183 ASP D CA 1
ATOM 7664 C C . ASP D 1 69 ? 126.33611 169.44994 218.07391 1.000 68.43939 183 ASP D C 1
ATOM 7665 O O . ASP D 1 69 ? 125.78627 170.26024 217.32495 1.000 68.83497 183 ASP D O 1
ATOM 7670 N N . GLY D 1 70 ? 126.42297 169.65661 219.38359 1.000 73.09310 184 GLY D N 1
ATOM 7671 C CA . GLY D 1 70 ? 125.82018 170.82055 219.99549 1.000 71.69038 184 GLY D CA 1
ATOM 7672 C C . GLY D 1 70 ? 126.58329 172.09186 219.67399 1.000 71.49629 184 GLY D C 1
ATOM 7673 O O . GLY D 1 70 ? 127.67843 172.08338 219.11348 1.000 71.91042 184 GLY D O 1
ATOM 7674 N N . GLU D 1 71 ? 125.98023 173.21649 220.04406 1.000 76.00653 185 GLU D N 1
ATOM 7675 C CA . GLU D 1 71 ? 126.59539 174.52336 219.87052 1.000 75.53622 185 GLU D CA 1
ATOM 7676 C C . GLU D 1 71 ? 127.05498 175.05469 221.22103 1.000 76.10348 185 GLU D C 1
ATOM 7677 O O . GLU D 1 71 ? 126.30979 175.01230 222.20512 1.000 78.53971 185 GLU D O 1
ATOM 7683 N N . LEU D 1 72 ? 128.29145 175.54359 221.26640 1.000 67.14664 186 LEU D N 1
ATOM 7684 C CA . LEU D 1 72 ? 128.88367 176.03879 222.49934 1.000 67.58076 186 LEU D CA 1
ATOM 7685 C C . LEU D 1 72 ? 129.46595 177.42463 222.26838 1.000 70.33050 186 LEU D C 1
ATOM 7686 O O . LEU D 1 72 ? 130.16125 177.66090 221.27579 1.000 71.16742 186 LEU D O 1
ATOM 7691 N N . LYS D 1 73 ? 129.17229 178.33847 223.19016 1.000 72.39110 187 LYS D N 1
ATOM 7692 C CA . LYS D 1 73 ? 129.72364 179.68692 223.15921 1.000 71.92838 187 LYS D CA 1
ATOM 7693 C C . LYS D 1 73 ? 131.08354 179.67490 223.84520 1.000 73.16108 187 LYS D C 1
ATOM 7694 O O . LYS D 1 73 ? 131.24964 179.04845 224.89677 1.000 74.48173 187 LYS D O 1
ATOM 7700 N N . LYS D 1 74 ? 132.05142 180.37362 223.25177 1.000 64.69693 188 LYS D N 1
ATOM 7701 C CA . LYS D 1 74 ? 133.42273 180.34248 223.74649 1.000 61.77416 188 LYS D CA 1
ATOM 7702 C C . LYS D 1 74 ? 133.56819 181.01818 225.10510 1.000 62.93990 188 LYS D C 1
ATOM 7703 O O . LYS D 1 74 ? 134.61937 180.89621 225.74233 1.000 70.83827 188 LYS D O 1
ATOM 7709 N N . SER D 1 75 ? 132.53643 181.73333 225.55885 1.000 64.09026 189 SER D N 1
ATOM 7710 C CA . SER D 1 75 ? 132.58844 182.34570 226.88200 1.000 65.70675 189 SER D CA 1
ATOM 7711 C C . SER D 1 75 ? 132.57284 181.30131 227.99193 1.000 65.77931 189 SER D C 1
ATOM 7712 O O . SER D 1 75 ? 133.24043 181.47981 229.01809 1.000 67.42831 189 SER D O 1
ATOM 7715 N N . GLU D 1 76 ? 131.82418 180.21012 227.80899 1.000 65.31091 190 GLU D N 1
ATOM 7716 C CA . GLU D 1 76 ? 131.77164 179.17254 228.83373 1.000 66.88247 190 GLU D CA 1
ATOM 7717 C C . GLU D 1 76 ? 133.11402 178.47133 228.99653 1.000 66.29056 190 GLU D C 1
ATOM 7718 O O . GLU D 1 76 ? 133.40185 177.93384 230.07223 1.000 64.79583 190 GLU D O 1
ATOM 7724 N N . LEU D 1 77 ? 133.94310 178.46514 227.94888 1.000 59.74035 191 LEU D N 1
ATOM 7725 C CA . LEU D 1 77 ? 135.27772 177.88567 228.06498 1.000 57.82019 191 LEU D CA 1
ATOM 7726 C C . LEU D 1 77 ? 136.11341 178.63542 229.09413 1.000 58.40972 191 LEU D C 1
ATOM 7727 O O . LEU D 1 77 ? 136.83145 178.02106 229.89095 1.000 59.48776 191 LEU D O 1
ATOM 7732 N N . ILE D 1 78 ? 136.04136 179.96720 229.08618 1.000 58.95414 192 ILE D N 1
ATOM 7733 C CA . ILE D 1 78 ? 136.70792 180.74465 230.12377 1.000 56.84169 192 ILE D CA 1
ATOM 7734 C C . ILE D 1 78 ? 135.96189 180.62427 231.44541 1.000 55.33613 192 ILE D C 1
ATOM 7735 O O . ILE D 1 78 ? 136.57806 180.63220 232.51848 1.000 56.65445 192 ILE D O 1
ATOM 7740 N N . ALA D 1 79 ? 134.63247 180.51012 231.39448 1.000 65.37272 193 ALA D N 1
ATOM 7741 C CA . ALA D 1 79 ? 133.83393 180.53372 232.61637 1.000 67.72236 193 ALA D CA 1
ATOM 7742 C C . ALA D 1 79 ? 134.09159 179.30775 233.48681 1.000 68.43765 193 ALA D C 1
ATOM 7743 O O . ALA D 1 79 ? 134.35990 179.43553 234.68715 1.000 66.89663 193 ALA D O 1
ATOM 7745 N N . LYS D 1 80 ? 134.01616 178.10621 232.90390 1.000 66.69702 194 LYS D N 1
ATOM 7746 C CA . LYS D 1 80 ? 134.05870 176.89320 233.71399 1.000 65.38104 194 LYS D CA 1
ATOM 7747 C C . LYS D 1 80 ? 134.94761 175.81290 233.10473 1.000 64.88877 194 LYS D C 1
ATOM 7748 O O . LYS D 1 80 ? 134.62635 174.62238 233.19132 1.000 65.85469 194 LYS D O 1
ATOM 7754 N N . TYR D 1 81 ? 136.07067 176.19750 232.49481 1.000 60.96478 195 TYR D N 1
ATOM 7755 C CA . TYR D 1 81 ? 137.00964 175.20392 231.98894 1.000 58.67503 195 TYR D CA 1
ATOM 7756 C C . TYR D 1 81 ? 138.46596 175.58465 232.23197 1.000 60.21147 195 TYR D C 1
ATOM 7757 O O . TYR D 1 81 ? 139.36091 174.86877 231.76448 1.000 58.68354 195 TYR D O 1
ATOM 7766 N N . GLY D 1 82 ? 138.73438 176.67818 232.94165 1.000 59.80625 196 GLY D N 1
ATOM 7767 C CA . GLY D 1 82 ? 140.09473 177.02228 233.30247 1.000 57.53344 196 GLY D CA 1
ATOM 7768 C C . GLY D 1 82 ? 140.95585 177.54778 232.17916 1.000 58.68048 196 GLY D C 1
ATOM 7769 O O . GLY D 1 82 ? 142.18495 177.48065 232.27663 1.000 60.42264 196 GLY D O 1
ATOM 7770 N N . LEU D 1 83 ? 140.35644 178.06783 231.11380 1.000 50.30078 197 LEU D N 1
ATOM 7771 C CA . LEU D 1 83 ? 141.11879 178.60885 230.00091 1.000 50.58747 197 LEU D CA 1
ATOM 7772 C C . LEU D 1 83 ? 141.29890 180.11759 230.15379 1.000 49.83179 197 LEU D C 1
ATOM 7773 O O . LEU D 1 83 ? 140.65324 180.77168 230.97542 1.000 50.48840 197 LEU D O 1
ATOM 7778 N N . LEU D 1 84 ? 142.20158 180.67107 229.33811 1.000 47.12384 198 LEU D N 1
ATOM 7779 C CA . LEU D 1 84 ? 142.51080 182.09012 229.32519 1.000 45.81756 198 LEU D CA 1
ATOM 7780 C C . LEU D 1 84 ? 141.89160 182.76331 228.10541 1.000 50.14111 198 LEU D C 1
ATOM 7781 O O . LEU D 1 84 ? 141.69002 182.12175 227.06956 1.000 52.53656 198 LEU D O 1
ATOM 7786 N N . PRO D 1 85 ? 141.56943 184.05589 228.20556 1.000 42.89649 199 PRO D N 1
ATOM 7787 C CA . PRO D 1 85 ? 140.95517 184.74967 227.06108 1.000 38.60364 199 PRO D CA 1
ATOM 7788 C C . PRO D 1 85 ? 141.82510 184.77864 225.81610 1.000 41.59658 199 PRO D C 1
ATOM 7789 O O . PRO D 1 85 ? 141.28371 184.86672 224.70711 1.000 42.93802 199 PRO D O 1
ATOM 7793 N N . ARG D 1 86 ? 143.14818 184.70719 225.95522 1.000 40.44181 200 ARG D N 1
ATOM 7794 C CA . ARG D 1 86 ? 144.04077 184.76598 224.80582 1.000 39.71094 200 ARG D CA 1
ATOM 7795 C C . ARG D 1 86 ? 144.19733 183.42741 224.09685 1.000 40.54151 200 ARG D C 1
ATOM 7796 O O . ARG D 1 86 ? 144.75265 183.39240 222.99343 1.000 40.15754 200 ARG D O 1
ATOM 7804 N N . ASP D 1 87 ? 143.72620 182.33201 224.69549 1.000 45.36474 201 ASP D N 1
ATOM 7805 C CA . ASP D 1 87 ? 143.84652 181.02088 224.07054 1.000 46.49450 201 ASP D CA 1
ATOM 7806 C C . ASP D 1 87 ? 142.72322 180.72910 223.08471 1.000 47.38246 201 ASP D C 1
ATOM 7807 O O . ASP D 1 87 ? 142.86976 179.82624 222.25231 1.000 43.56387 201 ASP D O 1
ATOM 7812 N N . LEU D 1 88 ? 141.61850 181.47815 223.15054 1.000 52.80252 202 LEU D N 1
ATOM 7813 C CA . LEU D 1 88 ? 140.46428 181.18020 222.30750 1.000 51.99170 202 LEU D CA 1
ATOM 7814 C C . LEU D 1 88 ? 140.81242 181.28033 220.82808 1.000 54.38816 202 LEU D C 1
ATOM 7815 O O . LEU D 1 88 ? 140.34083 180.47414 220.01714 1.000 58.54080 202 LEU D O 1
ATOM 7820 N N . ARG D 1 89 ? 141.63847 182.26111 220.45561 1.000 56.51624 203 ARG D N 1
ATOM 7821 C CA . ARG D 1 89 ? 142.03074 182.40364 219.05884 1.000 58.27175 203 ARG D CA 1
ATOM 7822 C C . ARG D 1 89 ? 142.82432 181.20450 218.55620 1.000 61.28356 203 ARG D C 1
ATOM 7823 O O . ARG D 1 89 ? 142.86955 180.97330 217.34322 1.000 57.73185 203 ARG D O 1
ATOM 7831 N N . LYS D 1 90 ? 143.44945 180.43847 219.45475 1.000 58.42334 204 LYS D N 1
ATOM 7832 C CA . LYS D 1 90 ? 144.09883 179.20235 219.03305 1.000 58.60410 204 LYS D CA 1
ATOM 7833 C C . LYS D 1 90 ? 143.07933 178.10839 218.74512 1.000 61.70915 204 LYS D C 1
ATOM 7834 O O . LYS D 1 90 ? 143.31426 177.25322 217.88370 1.000 62.82805 204 LYS D O 1
ATOM 7840 N N . ILE D 1 91 ? 141.94961 178.11831 219.45263 1.000 58.50723 205 ILE D N 1
ATOM 7841 C CA . ILE D 1 91 ? 140.91608 177.11293 219.23360 1.000 53.91758 205 ILE D CA 1
ATOM 7842 C C . ILE D 1 91 ? 140.18411 177.36206 217.92033 1.000 54.61528 205 ILE D C 1
ATOM 7843 O O . ILE D 1 91 ? 139.79502 176.41682 217.22509 1.000 60.97257 205 ILE D O 1
ATOM 7848 N N . ASP D 1 92 ? 139.98962 178.63168 217.55803 1.000 57.89032 206 ASP D N 1
ATOM 7849 C CA . ASP D 1 92 ? 139.17542 178.96421 216.39230 1.000 63.90227 206 ASP D CA 1
ATOM 7850 C C . ASP D 1 92 ? 139.82233 178.47615 215.10087 1.000 63.59867 206 ASP D C 1
ATOM 7851 O O . ASP D 1 92 ? 139.24512 177.66113 214.37184 1.000 64.07729 206 ASP D O 1
ATOM 7856 N N . SER D 1 93 ? 141.02345 178.96505 214.79832 1.000 61.08932 207 SER D N 1
ATOM 7857 C CA . SER D 1 93 ? 141.70822 178.62116 213.55456 1.000 61.10700 207 SER D CA 1
ATOM 7858 C C . SER D 1 93 ? 143.20570 178.57159 213.81974 1.000 62.20433 207 SER D C 1
ATOM 7859 O O . SER D 1 93 ? 143.83528 179.61252 214.03211 1.000 62.17870 207 SER D O 1
ATOM 7862 N N . SER D 1 94 ? 143.77124 177.36600 213.80715 1.000 51.98048 208 SER D N 1
ATOM 7863 C CA . SER D 1 94 ? 145.20834 177.18492 213.96609 1.000 46.77333 208 SER D CA 1
ATOM 7864 C C . SER D 1 94 ? 145.59016 175.83702 213.37662 1.000 42.53062 208 SER D C 1
ATOM 7865 O O . SER D 1 94 ? 144.96711 174.82110 213.69867 1.000 46.23198 208 SER D O 1
ATOM 7868 N N . ASN D 1 95 ? 146.60775 175.83189 212.51544 1.000 35.82571 209 ASN D N 1
ATOM 7869 C CA . ASN D 1 95 ? 147.09728 174.61129 211.88811 1.000 37.64055 209 ASN D CA 1
ATOM 7870 C C . ASN D 1 95 ? 148.42211 174.15006 212.48321 1.000 34.21866 209 ASN D C 1
ATOM 7871 O O . ASN D 1 95 ? 149.11486 173.32275 211.88269 1.000 37.37777 209 ASN D O 1
ATOM 7876 N N . LEU D 1 96 ? 148.78625 174.66738 213.65399 1.000 22.15005 210 LEU D N 1
ATOM 7877 C CA . LEU D 1 96 ? 150.01906 174.28301 214.32159 1.000 21.29207 210 LEU D CA 1
ATOM 7878 C C . LEU D 1 96 ? 149.69859 173.29810 215.43371 1.000 27.80609 210 LEU D C 1
ATOM 7879 O O . LEU D 1 96 ? 149.02372 173.67183 216.40476 1.000 32.33840 210 LEU D O 1
ATOM 7884 N N . PRO D 1 97 ? 150.14183 172.04457 215.33670 1.000 22.64492 211 PRO D N 1
ATOM 7885 C CA . PRO D 1 97 ? 149.84869 171.07117 216.39837 1.000 21.64587 211 PRO D CA 1
ATOM 7886 C C . PRO D 1 97 ? 150.53493 171.46326 217.69856 1.000 19.69502 211 PRO D C 1
ATOM 7887 O O . PRO D 1 97 ? 151.71319 171.82642 217.70811 1.000 20.97967 211 PRO D O 1
ATOM 7891 N N . HIS D 1 98 ? 149.79062 171.38463 218.79996 1.000 20.68824 212 HIS D N 1
ATOM 7892 C CA . HIS D 1 98 ? 150.34062 171.77210 220.09130 1.000 16.54249 212 HIS D CA 1
ATOM 7893 C C . HIS D 1 98 ? 149.53983 171.12382 221.21129 1.000 19.53710 212 HIS D C 1
ATOM 7894 O O . HIS D 1 98 ? 148.41255 170.65728 221.01583 1.000 31.86806 212 HIS D O 1
ATOM 7901 N N . ILE D 1 99 ? 150.15625 171.08810 222.39089 1.000 16.12256 213 ILE D N 1
ATOM 7902 C CA . ILE D 1 99 ? 149.52623 170.59984 223.61179 1.000 17.46240 213 ILE D CA 1
ATOM 7903 C C . ILE D 1 99 ? 149.79235 171.61926 224.71012 1.000 27.22009 213 ILE D C 1
ATOM 7904 O O . ILE D 1 99 ? 150.95266 171.92865 225.00657 1.000 33.06964 213 ILE D O 1
ATOM 7909 N N . LEU D 1 100 ? 148.72529 172.13567 225.31054 1.000 29.25311 214 LEU D N 1
ATOM 7910 C CA . LEU D 1 100 ? 148.80671 173.12704 226.37180 1.000 20.01369 214 LEU D CA 1
ATOM 7911 C C . LEU D 1 100 ? 148.30208 172.52630 227.67552 1.000 20.18049 214 LEU D C 1
ATOM 7912 O O . LEU D 1 100 ? 147.24486 171.88661 227.70904 1.000 34.88771 214 LEU D O 1
ATOM 7917 N N . VAL D 1 101 ? 149.05873 172.74285 228.74700 1.000 33.72768 215 VAL D N 1
ATOM 7918 C CA . VAL D 1 101 ? 148.74124 172.20820 230.06526 1.000 38.26762 215 VAL D CA 1
ATOM 7919 C C . VAL D 1 101 ? 148.28227 173.36166 230.94483 1.000 36.03472 215 VAL D C 1
ATOM 7920 O O . VAL D 1 101 ? 149.03671 174.31381 231.18019 1.000 43.34094 215 VAL D O 1
ATOM 7924 N N . ARG D 1 102 ? 147.05377 173.27425 231.42741 1.000 36.80651 216 ARG D N 1
ATOM 7925 C CA . ARG D 1 102 ? 146.44815 174.24589 232.31824 1.000 38.66297 216 ARG D CA 1
ATOM 7926 C C . ARG D 1 102 ? 146.30788 173.66475 233.71946 1.000 37.88850 216 ARG D C 1
ATOM 7927 O O . ARG D 1 102 ? 146.42373 172.45084 233.91741 1.000 36.83845 216 ARG D O 1
ATOM 7935 N N . PRO D 1 103 ? 146.07662 174.51137 234.72874 1.000 46.94366 217 PRO D N 1
ATOM 7936 C CA . PRO D 1 103 ? 145.93488 173.98559 236.09745 1.000 49.55671 217 PRO D CA 1
ATOM 7937 C C . PRO D 1 103 ? 144.80081 172.98790 236.26385 1.000 46.96000 217 PRO D C 1
ATOM 7938 O O . PRO D 1 103 ? 144.85953 172.15142 237.17391 1.000 44.64727 217 PRO D O 1
ATOM 7942 N N . SER D 1 104 ? 143.76639 173.04588 235.41962 1.000 41.18329 218 SER D N 1
ATOM 7943 C CA . SER D 1 104 ? 142.64906 172.11944 235.55170 1.000 38.07109 218 SER D CA 1
ATOM 7944 C C . SER D 1 104 ? 142.16319 171.56243 234.21768 1.000 38.55415 218 SER D C 1
ATOM 7945 O O . SER D 1 104 ? 141.09976 170.92988 234.18337 1.000 43.79545 218 SER D O 1
ATOM 7948 N N . ALA D 1 105 ? 142.89720 171.76477 233.12548 1.000 32.82739 219 ALA D N 1
ATOM 7949 C CA . ALA D 1 105 ? 142.47080 171.26900 231.82545 1.000 30.81220 219 ALA D CA 1
ATOM 7950 C C . ALA D 1 105 ? 143.68971 171.04966 230.94293 1.000 30.26114 219 ALA D C 1
ATOM 7951 O O . ALA D 1 105 ? 144.77803 171.56339 231.21194 1.000 33.71417 219 ALA D O 1
ATOM 7953 N N . ILE D 1 106 ? 143.49452 170.26447 229.88596 1.000 19.14560 220 ILE D N 1
ATOM 7954 C CA . ILE D 1 106 ? 144.52433 170.00494 228.88687 1.000 23.73807 220 ILE D CA 1
ATOM 7955 C C . ILE D 1 106 ? 143.92912 170.27508 227.51315 1.000 18.35125 220 ILE D C 1
ATOM 7956 O O . ILE D 1 106 ? 142.85084 169.76551 227.19069 1.000 26.51988 220 ILE D O 1
ATOM 7961 N N . LEU D 1 107 ? 144.62680 171.06993 226.70616 1.000 12.16976 221 LEU D N 1
ATOM 7962 C CA . LEU D 1 107 ? 144.17099 171.43177 225.36880 1.000 20.54437 221 LEU D CA 1
ATOM 7963 C C . LEU D 1 107 ? 145.07747 170.76025 224.34636 1.000 13.08502 221 LEU D C 1
ATOM 7964 O O . LEU D 1 107 ? 146.30177 170.89687 224.41601 1.000 17.39069 221 LEU D O 1
ATOM 7969 N N . ILE D 1 108 ? 144.48189 170.03185 223.40595 1.000 13.07062 222 ILE D N 1
ATOM 7970 C CA . ILE D 1 108 ? 145.22349 169.29895 222.38690 1.000 22.10729 222 ILE D CA 1
ATOM 7971 C C . ILE D 1 108 ? 144.72806 169.74412 221.01922 1.000 19.75006 222 ILE D C 1
ATOM 7972 O O . ILE D 1 108 ? 143.52013 169.71113 220.75092 1.000 25.54695 222 ILE D O 1
ATOM 7977 N N . ASN D 1 109 ? 145.65679 170.15713 220.15577 1.000 14.80055 223 ASN D N 1
ATOM 7978 C CA . ASN D 1 109 ? 145.35259 170.50095 218.76867 1.000 17.74188 223 ASN D CA 1
ATOM 7979 C C . ASN D 1 109 ? 146.30196 169.69986 217.88544 1.000 20.37079 223 ASN D C 1
ATOM 7980 O O . ASN D 1 109 ? 147.43477 170.12575 217.63786 1.000 22.53913 223 ASN D O 1
ATOM 7985 N N . LEU D 1 110 ? 145.84081 168.54186 217.41288 1.000 22.52208 224 LEU D N 1
ATOM 7986 C CA . LEU D 1 110 ? 146.68018 167.63666 216.62811 1.000 17.06198 224 LEU D CA 1
ATOM 7987 C C . LEU D 1 110 ? 145.93020 167.26817 215.35411 1.000 23.78977 224 LEU D C 1
ATOM 7988 O O . LEU D 1 110 ? 144.99983 166.45711 215.39303 1.000 29.62680 224 LEU D O 1
ATOM 7993 N N . LEU D 1 111 ? 146.34706 167.86003 214.23341 1.000 27.42997 225 LEU D N 1
ATOM 7994 C CA . LEU D 1 111 ? 145.78789 167.56241 212.91892 1.000 21.43790 225 LEU D CA 1
ATOM 7995 C C . LEU D 1 111 ? 144.27687 167.75576 212.88725 1.000 22.62759 225 LEU D C 1
ATOM 7996 O O . LEU D 1 111 ? 143.78844 168.88666 212.79562 1.000 25.61637 225 LEU D O 1
ATOM 8001 N N . HIS D 1 112 ? 143.53228 166.65479 212.96395 1.000 22.07453 226 HIS D N 1
ATOM 8002 C CA . HIS D 1 112 ? 142.08070 166.67370 212.85948 1.000 19.47538 226 HIS D CA 1
ATOM 8003 C C . HIS D 1 112 ? 141.38836 166.60301 214.21458 1.000 25.65424 226 HIS D C 1
ATOM 8004 O O . HIS D 1 112 ? 140.17508 166.37902 214.26589 1.000 32.23626 226 HIS D O 1
ATOM 8011 N N . LEU D 1 113 ? 142.12350 166.78733 215.30922 1.000 20.48103 227 LEU D N 1
ATOM 8012 C CA . LEU D 1 113 ? 141.56415 166.67543 216.64933 1.000 22.96175 227 LEU D CA 1
ATOM 8013 C C . LEU D 1 113 ? 141.78514 167.97051 217.41555 1.000 29.62472 227 LEU D C 1
ATOM 8014 O O . LEU D 1 113 ? 142.92054 168.44565 217.53055 1.000 33.90978 227 LEU D O 1
ATOM 8019 N N . LYS D 1 114 ? 140.69486 168.53085 217.93822 1.000 24.11420 228 LYS D N 1
ATOM 8020 C CA . LYS D 1 114 ? 140.72306 169.69295 218.82523 1.000 21.23817 228 LYS D CA 1
ATOM 8021 C C . LYS D 1 114 ? 139.97389 169.28676 220.09113 1.000 22.93108 228 LYS D C 1
ATOM 8022 O O . LYS D 1 114 ? 138.73686 169.28555 220.12156 1.000 25.28230 228 LYS D O 1
ATOM 8028 N N . VAL D 1 115 ? 140.72845 168.92902 221.13008 1.000 25.59382 229 VAL D N 1
ATOM 8029 C CA . VAL D 1 115 ? 140.18772 168.24589 222.29892 1.000 28.69729 229 VAL D CA 1
ATOM 8030 C C . VAL D 1 115 ? 140.53148 169.02734 223.56015 1.000 24.12414 229 VAL D C 1
ATOM 8031 O O . VAL D 1 115 ? 141.62651 169.58796 223.68242 1.000 21.99852 229 VAL D O 1
ATOM 8035 N N . LEU D 1 116 ? 139.58436 169.06521 224.49474 1.000 24.10046 230 LEU D N 1
ATOM 8036 C CA . LEU D 1 116 ? 139.79230 169.59191 225.83755 1.000 24.67088 230 LEU D CA 1
ATOM 8037 C C . LEU D 1 116 ? 139.51149 168.47036 226.82628 1.000 23.75884 230 LEU D C 1
ATOM 8038 O O . LEU D 1 116 ? 138.40122 167.92656 226.85473 1.000 32.08668 230 LEU D O 1
ATOM 8043 N N . ILE D 1 117 ? 140.51288 168.12794 227.63147 1.000 22.85976 231 ILE D N 1
ATOM 8044 C CA . ILE D 1 117 ? 140.45146 166.98965 228.53994 1.000 25.48304 231 ILE D CA 1
ATOM 8045 C C . ILE D 1 117 ? 140.51690 167.49919 229.97159 1.000 26.20614 231 ILE D C 1
ATOM 8046 O O . ILE D 1 117 ? 141.40756 168.28426 230.32048 1.000 27.76610 231 ILE D O 1
ATOM 8051 N N . LYS D 1 118 ? 139.57419 167.05064 230.79582 1.000 42.66482 232 LYS D N 1
ATOM 8052 C CA . LYS D 1 118 ? 139.55703 167.31876 232.22559 1.000 45.24538 232 LYS D CA 1
ATOM 8053 C C . LYS D 1 118 ? 139.53275 165.98601 232.96417 1.000 46.18956 232 LYS D C 1
ATOM 8054 O O . LYS D 1 118 ? 139.60148 164.91444 232.35516 1.000 50.15813 232 LYS D O 1
ATOM 8060 N N . HIS D 1 119 ? 139.43471 166.04886 234.29138 1.000 49.47107 233 HIS D N 1
ATOM 8061 C CA . HIS D 1 119 ? 139.40899 164.82745 235.08428 1.000 47.52834 233 HIS D CA 1
ATOM 8062 C C . HIS D 1 119 ? 138.03799 164.16498 235.10755 1.000 54.80747 233 HIS D C 1
ATOM 8063 O O . HIS D 1 119 ? 137.93263 163.01935 235.55755 1.000 53.36250 233 HIS D O 1
ATOM 8070 N N . ASP D 1 120 ? 136.99513 164.84518 234.62550 1.000 59.11283 234 ASP D N 1
ATOM 8071 C CA . ASP D 1 120 ? 135.65724 164.27199 234.59630 1.000 51.76243 234 ASP D CA 1
ATOM 8072 C C . ASP D 1 120 ? 134.88842 164.56494 233.31552 1.000 54.78012 234 ASP D C 1
ATOM 8073 O O . ASP D 1 120 ? 133.70671 164.21505 233.24100 1.000 62.54663 234 ASP D O 1
ATOM 8078 N N . ARG D 1 121 ? 135.50266 165.18913 232.31336 1.000 52.26258 235 ARG D N 1
ATOM 8079 C CA . ARG D 1 121 ? 134.76887 165.56350 231.11329 1.000 51.23511 235 ARG D CA 1
ATOM 8080 C C . ARG D 1 121 ? 135.73492 165.66584 229.94257 1.000 50.46232 235 ARG D C 1
ATOM 8081 O O . ARG D 1 121 ? 136.91151 165.99180 230.11860 1.000 49.13228 235 ARG D O 1
ATOM 8089 N N . VAL D 1 122 ? 135.22227 165.38071 228.74710 1.000 39.68366 236 VAL D N 1
ATOM 8090 C CA . VAL D 1 122 ? 135.99521 165.46574 227.51267 1.000 34.52683 236 VAL D CA 1
ATOM 8091 C C . VAL D 1 122 ? 135.16414 166.20237 226.47166 1.000 34.52984 236 VAL D C 1
ATOM 8092 O O . VAL D 1 122 ? 133.98232 165.89814 226.27536 1.000 40.18012 236 VAL D O 1
ATOM 8096 N N . LEU D 1 123 ? 135.78187 167.17542 225.80536 1.000 34.03533 237 LEU D N 1
ATOM 8097 C CA . LEU D 1 123 ? 135.12404 167.96330 224.77249 1.000 33.89125 237 LEU D CA 1
ATOM 8098 C C . LEU D 1 123 ? 135.90707 167.85471 223.47378 1.000 30.52159 237 LEU D C 1
ATOM 8099 O O . LEU D 1 123 ? 137.13753 167.94655 223.47821 1.000 33.47248 237 LEU D O 1
ATOM 8104 N N . LEU D 1 124 ? 135.19422 167.65417 222.36963 1.000 30.61540 238 LEU D N 1
ATOM 8105 C CA . LEU D 1 124 ? 135.77382 167.70341 221.03241 1.000 35.04172 238 LEU D CA 1
ATOM 8106 C C . LEU D 1 124 ? 135.08259 168.82061 220.26737 1.000 34.99949 238 LEU D C 1
ATOM 8107 O O . LEU D 1 124 ? 133.86934 168.75886 220.04468 1.000 37.74827 238 LEU D O 1
ATOM 8112 N N . PHE D 1 125 ? 135.84314 169.83861 219.86735 1.000 40.44211 239 PHE D N 1
ATOM 8113 C CA . PHE D 1 125 ? 135.24454 171.02337 219.26912 1.000 35.83417 239 PHE D CA 1
ATOM 8114 C C . PHE D 1 125 ? 135.83288 171.29416 217.89246 1.000 35.51092 239 PHE D C 1
ATOM 8115 O O . PHE D 1 125 ? 136.94212 170.86703 217.56411 1.000 41.66981 239 PHE D O 1
ATOM 8123 N N . ASP D 1 126 ? 135.05382 172.01203 217.09074 1.000 49.43510 240 ASP D N 1
ATOM 8124 C CA . ASP D 1 126 ? 135.43643 172.39079 215.73604 1.000 52.16347 240 ASP D CA 1
ATOM 8125 C C . ASP D 1 126 ? 134.55567 173.56212 215.30790 1.000 56.88012 240 ASP D C 1
ATOM 8126 O O . ASP D 1 126 ? 133.77887 174.09925 216.10541 1.000 56.39421 240 ASP D O 1
ATOM 8131 N N . VAL D 1 127 ? 134.66759 173.94833 214.03374 1.000 65.79889 241 VAL D N 1
ATOM 8132 C CA . VAL D 1 127 ? 133.91486 175.08651 213.52429 1.000 67.97343 241 VAL D CA 1
ATOM 8133 C C . VAL D 1 127 ? 132.41541 174.82229 213.64597 1.000 69.74135 241 VAL D C 1
ATOM 8134 O O . VAL D 1 127 ? 131.95311 173.67604 213.58270 1.000 72.52812 241 VAL D O 1
ATOM 8138 N N . TYR D 1 128 ? 131.64930 175.90201 213.82654 1.000 75.67677 242 TYR D N 1
ATOM 8139 C CA . TYR D 1 128 ? 130.21277 175.77453 214.05731 1.000 76.80938 242 TYR D CA 1
ATOM 8140 C C . TYR D 1 128 ? 129.51586 175.11021 212.87554 1.000 78.42615 242 TYR D C 1
ATOM 8141 O O . TYR D 1 128 ? 128.71887 174.18153 213.05251 1.000 77.29100 242 TYR D O 1
ATOM 8150 N N . GLY D 1 129 ? 129.79941 175.57369 211.66122 1.000 78.95842 243 GLY D N 1
ATOM 8151 C CA . GLY D 1 129 ? 129.19825 174.97580 210.48567 1.000 78.46879 243 GLY D CA 1
ATOM 8152 C C . GLY D 1 129 ? 130.05040 173.88030 209.88040 1.000 80.81919 243 GLY D C 1
ATOM 8153 O O . GLY D 1 129 ? 130.95122 174.15707 209.08218 1.000 81.98383 243 GLY D O 1
ATOM 8154 N N . SER D 1 130 ? 129.75963 172.63223 210.23971 1.000 76.85514 244 SER D N 1
ATOM 8155 C CA . SER D 1 130 ? 130.51611 171.47338 209.77885 1.000 75.26419 244 SER D CA 1
ATOM 8156 C C . SER D 1 130 ? 129.81318 170.21958 210.27920 1.000 73.74645 244 SER D C 1
ATOM 8157 O O . SER D 1 130 ? 128.80819 170.28868 210.99174 1.000 74.40660 244 SER D O 1
ATOM 8160 N N . THR D 1 131 ? 130.35892 169.06819 209.89376 1.000 69.95744 245 THR D N 1
ATOM 8161 C CA . THR D 1 131 ? 129.86237 167.77884 210.34819 1.000 70.16115 245 THR D CA 1
ATOM 8162 C C . THR D 1 131 ? 131.04188 166.89722 210.73026 1.000 69.91832 245 THR D C 1
ATOM 8163 O O . THR D 1 131 ? 132.14961 167.05676 210.21049 1.000 66.46341 245 THR D O 1
ATOM 8167 N N . SER D 1 132 ? 130.79514 165.97106 211.65432 1.000 61.86945 246 SER D N 1
ATOM 8168 C CA . SER D 1 132 ? 131.84585 165.06793 212.10473 1.000 59.03394 246 SER D CA 1
ATOM 8169 C C . SER D 1 132 ? 132.29563 164.16339 210.96459 1.000 61.27136 246 SER D C 1
ATOM 8170 O O . SER D 1 132 ? 131.47182 163.57549 210.25812 1.000 64.92520 246 SER D O 1
ATOM 8173 N N . SER D 1 133 ? 133.60931 164.05561 210.78656 1.000 57.20163 247 SER D N 1
ATOM 8174 C CA . SER D 1 133 ? 134.17019 163.22772 209.73203 1.000 53.85346 247 SER D CA 1
ATOM 8175 C C . SER D 1 133 ? 134.27679 161.77666 210.19751 1.000 55.93219 247 SER D C 1
ATOM 8176 O O . SER D 1 133 ? 134.02946 161.44521 211.36061 1.000 56.35366 247 SER D O 1
ATOM 8179 N N . TYR D 1 134 ? 134.64573 160.89182 209.26425 1.000 57.22746 248 TYR D N 1
ATOM 8180 C CA . TYR D 1 134 ? 134.81574 159.48364 209.61880 1.000 55.62390 248 TYR D CA 1
ATOM 8181 C C . TYR D 1 134 ? 135.94637 159.26868 210.62031 1.000 60.41065 248 TYR D C 1
ATOM 8182 O O . TYR D 1 134 ? 135.74474 158.51540 211.58891 1.000 56.25049 248 TYR D O 1
ATOM 8191 N N . PRO D 1 135 ? 137.14366 159.85256 210.45273 1.000 59.44657 249 PRO D N 1
ATOM 8192 C CA . PRO D 1 135 ? 138.16123 159.69681 211.50822 1.000 56.60858 249 PRO D CA 1
ATOM 8193 C C . PRO D 1 135 ? 137.71419 160.23205 212.85618 1.000 54.71283 249 PRO D C 1
ATOM 8194 O O . PRO D 1 135 ? 138.02039 159.62592 213.89025 1.000 59.55331 249 PRO D O 1
ATOM 8198 N N . GLN D 1 136 ? 136.98380 161.34962 212.87366 1.000 45.23345 250 GLN D N 1
ATOM 8199 C CA . GLN D 1 136 ? 136.48947 161.88752 214.13659 1.000 43.63327 250 GLN D CA 1
ATOM 8200 C C . GLN D 1 136 ? 135.48794 160.94100 214.78601 1.000 47.76030 250 GLN D C 1
ATOM 8201 O O . GLN D 1 136 ? 135.51988 160.73713 216.00463 1.000 50.31289 250 GLN D O 1
ATOM 8207 N N . SER D 1 137 ? 134.59586 160.34758 213.98906 1.000 49.67206 251 SER D N 1
ATOM 8208 C CA . SER D 1 137 ? 133.63158 159.39910 214.53815 1.000 48.56157 251 SER D CA 1
ATOM 8209 C C . SER D 1 137 ? 134.32300 158.14647 215.06261 1.000 50.40929 251 SER D C 1
ATOM 8210 O O . SER D 1 137 ? 133.95273 157.62289 216.12062 1.000 51.82846 251 SER D O 1
ATOM 8213 N N . ALA D 1 138 ? 135.32800 157.65031 214.33653 1.000 50.79772 252 ALA D N 1
ATOM 8214 C CA . ALA D 1 138 ? 136.07285 156.48733 214.80849 1.000 52.04319 252 ALA D CA 1
ATOM 8215 C C . ALA D 1 138 ? 136.80366 156.79396 216.10936 1.000 56.00173 252 ALA D C 1
ATOM 8216 O O . ALA D 1 138 ? 136.80834 155.97471 217.03792 1.000 57.34733 252 ALA D O 1
ATOM 8218 N N . PHE D 1 139 ? 137.42512 157.97352 216.19532 1.000 47.25667 253 PHE D N 1
ATOM 8219 C CA . PHE D 1 139 ? 138.09322 158.37247 217.42835 1.000 43.01514 253 PHE D CA 1
ATOM 8220 C C . PHE D 1 139 ? 137.10448 158.48463 218.57983 1.000 44.79528 253 PHE D C 1
ATOM 8221 O O . PHE D 1 139 ? 137.40346 158.06932 219.70421 1.000 48.22271 253 PHE D O 1
ATOM 8229 N N . MET D 1 140 ? 135.92389 159.05200 218.32156 1.000 49.38294 254 MET D N 1
ATOM 8230 C CA . MET D 1 140 ? 134.91948 159.17604 219.37215 1.000 51.86541 254 MET D CA 1
ATOM 8231 C C . MET D 1 140 ? 134.45295 157.80796 219.85160 1.000 57.66048 254 MET D C 1
ATOM 8232 O O . MET D 1 140 ? 134.29530 157.58478 221.05798 1.000 60.31400 254 MET D O 1
ATOM 8237 N N . TYR D 1 141 ? 134.23062 156.87805 218.92015 1.000 60.71417 255 TYR D N 1
ATOM 8238 C CA . TYR D 1 141 ? 133.81439 155.53138 219.29890 1.000 61.93046 255 TYR D CA 1
ATOM 8239 C C . TYR D 1 141 ? 134.88761 154.84020 220.13204 1.000 64.68015 255 TYR D C 1
ATOM 8240 O O . TYR D 1 141 ? 134.58924 154.21856 221.16006 1.000 66.42094 255 TYR D O 1
ATOM 8249 N N . ASP D 1 142 ? 136.14953 154.94313 219.70341 1.000 62.79636 256 ASP D N 1
ATOM 8250 C CA . ASP D 1 142 ? 137.23747 154.32047 220.45235 1.000 60.56995 256 ASP D CA 1
ATOM 8251 C C . ASP D 1 142 ? 137.37689 154.93371 221.84048 1.000 59.65851 256 ASP D C 1
ATOM 8252 O O . ASP D 1 142 ? 137.58013 154.21574 222.82786 1.000 59.19990 256 ASP D O 1
ATOM 8257 N N . LEU D 1 143 ? 137.27063 156.26175 221.93543 1.000 52.24148 257 LEU D N 1
ATOM 8258 C CA . LEU D 1 143 ? 137.38082 156.92699 223.22810 1.000 52.71983 257 LEU D CA 1
ATOM 8259 C C . LEU D 1 143 ? 136.24736 156.51693 224.15676 1.000 51.38164 257 LEU D C 1
ATOM 8260 O O . LEU D 1 143 ? 136.47492 156.24901 225.34128 1.000 52.57120 257 LEU D O 1
ATOM 8265 N N . GLN D 1 144 ? 135.01814 156.45927 223.63760 1.000 58.15356 258 GLN D N 1
ATOM 8266 C CA . GLN D 1 144 ? 133.89297 156.02117 224.45603 1.000 59.54589 258 GLN D CA 1
ATOM 8267 C C . GLN D 1 144 ? 134.08745 154.58895 224.93447 1.000 62.13890 258 GLN D C 1
ATOM 8268 O O . GLN D 1 144 ? 133.84485 154.27971 226.10843 1.000 60.54265 258 GLN D O 1
ATOM 8274 N N . GLY D 1 145 ? 134.52946 153.70194 224.03888 1.000 64.71363 259 GLY D N 1
ATOM 8275 C CA . GLY D 1 145 ? 134.74804 152.31851 224.42727 1.000 61.24845 259 GLY D CA 1
ATOM 8276 C C . GLY D 1 145 ? 135.82262 152.16756 225.48614 1.000 62.92074 259 GLY D C 1
ATOM 8277 O O . GLY D 1 145 ? 135.68795 151.36150 226.40962 1.000 61.20428 259 GLY D O 1
ATOM 8278 N N . LYS D 1 146 ? 136.90599 152.93894 225.36752 1.000 66.24073 260 LYS D N 1
ATOM 8279 C CA . LYS D 1 146 ? 137.97415 152.85505 226.35782 1.000 59.17144 260 LYS D CA 1
ATOM 8280 C C . LYS D 1 146 ? 137.56917 153.48549 227.68457 1.000 58.64369 260 LYS D C 1
ATOM 8281 O O . LYS D 1 146 ? 138.00990 153.02688 228.74449 1.000 60.30532 260 LYS D O 1
ATOM 8287 N N . LEU D 1 147 ? 136.73955 154.53147 227.65234 1.000 59.54299 261 LEU D N 1
ATOM 8288 C CA . LEU D 1 147 ? 136.34595 155.19519 228.89078 1.000 58.18006 261 LEU D CA 1
ATOM 8289 C C . LEU D 1 147 ? 135.30507 154.38642 229.65563 1.000 61.15035 261 LEU D C 1
ATOM 8290 O O . LEU D 1 147 ? 135.34340 154.33202 230.89044 1.000 57.89418 261 LEU D O 1
ATOM 8295 N N . GLN D 1 148 ? 134.36518 153.75210 228.94966 1.000 74.72414 262 GLN D N 1
ATOM 8296 C CA . GLN D 1 148 ? 133.30657 153.00612 229.62046 1.000 73.28003 262 GLN D CA 1
ATOM 8297 C C . GLN D 1 148 ? 133.72278 151.58655 230.00116 1.000 74.71335 262 GLN D C 1
ATOM 8298 O O . GLN D 1 148 ? 132.85402 150.76486 230.31928 1.000 75.35021 262 GLN D O 1
ATOM 8304 N N . GLN D 1 149 ? 135.02289 151.28110 229.98281 1.000 81.19464 263 GLN D N 1
ATOM 8305 C CA . GLN D 1 149 ? 135.47559 149.95458 230.39103 1.000 81.49716 263 GLN D CA 1
ATOM 8306 C C . GLN D 1 149 ? 135.21035 149.71006 231.87116 1.000 82.31903 263 GLN D C 1
ATOM 8307 O O . GLN D 1 149 ? 134.84161 148.59744 232.26644 1.000 84.00793 263 GLN D O 1
ATOM 8313 N N . LYS D 1 150 ? 135.40168 150.73678 232.70360 1.000 84.00032 264 LYS D N 1
ATOM 8314 C CA . LYS D 1 150 ? 135.20578 150.64302 234.15194 1.000 87.01516 264 LYS D CA 1
ATOM 8315 C C . LYS D 1 150 ? 136.08782 149.56393 234.77414 1.000 86.78843 264 LYS D C 1
ATOM 8316 O O . LYS D 1 150 ? 135.70277 148.91918 235.75254 1.000 86.43810 264 LYS D O 1
ATOM 8322 N N . GLN D 1 151 ? 137.27555 149.35967 234.21199 1.000 87.11421 265 GLN D N 1
ATOM 8323 C CA . GLN D 1 151 ? 138.17340 148.32957 234.71079 1.000 88.48908 265 GLN D CA 1
ATOM 8324 C C . GLN D 1 151 ? 138.86464 148.78654 235.99088 1.000 88.73137 265 GLN D C 1
ATOM 8325 O O . GLN D 1 151 ? 139.05199 149.98194 236.23402 1.000 87.91791 265 GLN D O 1
ATOM 8331 N N . THR D 1 152 ? 139.24052 147.81167 236.81852 1.000 95.47236 266 THR D N 1
ATOM 8332 C CA . THR D 1 152 ? 139.95342 148.05255 238.07374 1.000 96.00260 266 THR D CA 1
ATOM 8333 C C . THR D 1 152 ? 141.16425 147.12365 238.09046 1.000 95.96220 266 THR D C 1
ATOM 8334 O O . THR D 1 152 ? 141.08702 145.99392 238.58068 1.000 93.22259 266 THR D O 1
ATOM 8338 N N . GLY D 1 153 ? 142.27936 147.60155 237.54978 1.000 101.36797 267 GLY D N 1
ATOM 8339 C CA . GLY D 1 153 ? 143.50104 146.82971 237.47511 1.000 101.06872 267 GLY D CA 1
ATOM 8340 C C . GLY D 1 153 ? 144.35127 146.96588 238.71984 1.000 101.31546 267 GLY D C 1
ATOM 8341 O O . GLY D 1 153 ? 143.87894 147.34420 239.79481 1.000 100.72981 267 GLY D O 1
ATOM 8342 N N . GLY D 1 154 ? 145.63332 146.64696 238.56442 1.000 104.57549 268 GLY D N 1
ATOM 8343 C CA . GLY D 1 154 ? 146.56886 146.72825 239.66765 1.000 105.86456 268 GLY D CA 1
ATOM 8344 C C . GLY D 1 154 ? 147.58092 147.84445 239.51680 1.000 105.80050 268 GLY D C 1
ATOM 8345 O O . GLY D 1 154 ? 147.26154 149.01743 239.73237 1.000 104.99280 268 GLY D O 1
ATOM 8346 N N . ALA D 1 155 ? 148.81156 147.48814 239.14469 1.000 100.28396 269 ALA D N 1
ATOM 8347 C CA . ALA D 1 155 ? 149.86987 148.48180 239.00939 1.000 99.54789 269 ALA D CA 1
ATOM 8348 C C . ALA D 1 155 ? 149.73624 149.30229 237.73289 1.000 99.95211 269 ALA D C 1
ATOM 8349 O O . ALA D 1 155 ? 150.14460 150.46868 237.70788 1.000 100.26371 269 ALA D O 1
ATOM 8351 N N . ASN D 1 156 ? 149.17478 148.72067 236.67058 1.000 93.37871 270 ASN D N 1
ATOM 8352 C CA . ASN D 1 156 ? 149.07970 149.38131 235.37399 1.000 92.94635 270 ASN D CA 1
ATOM 8353 C C . ASN D 1 156 ? 147.73763 150.07104 235.15538 1.000 92.33448 270 ASN D C 1
ATOM 8354 O O . ASN D 1 156 ? 147.27870 150.17573 234.00970 1.000 91.45662 270 ASN D O 1
ATOM 8359 N N . SER D 1 157 ? 147.09559 150.54561 236.21906 1.000 82.27812 271 SER D N 1
ATOM 8360 C CA . SER D 1 157 ? 145.83885 151.26705 236.08310 1.000 82.49124 271 SER D CA 1
ATOM 8361 C C . SER D 1 157 ? 146.10211 152.72126 235.71466 1.000 79.69625 271 SER D C 1
ATOM 8362 O O . SER D 1 157 ? 147.00633 153.36155 236.25869 1.000 81.50353 271 SER D O 1
ATOM 8365 N N . LEU D 1 158 ? 145.30444 153.24127 234.78371 1.000 55.49687 272 LEU D N 1
ATOM 8366 C CA . LEU D 1 158 ? 145.47458 154.60325 234.30854 1.000 54.78832 272 LEU D CA 1
ATOM 8367 C C . LEU D 1 158 ? 144.22772 155.43365 234.59130 1.000 57.36512 272 LEU D C 1
ATOM 8368 O O . LEU D 1 158 ? 143.10852 154.91183 234.57033 1.000 61.11137 272 LEU D O 1
ATOM 8373 N N . PRO D 1 159 ? 144.38982 156.72246 234.86118 1.000 47.12791 273 PRO D N 1
ATOM 8374 C CA . PRO D 1 159 ? 143.24339 157.58941 235.14768 1.000 44.56864 273 PRO D CA 1
ATOM 8375 C C . PRO D 1 159 ? 142.50004 157.97598 233.87139 1.000 50.46587 273 PRO D C 1
ATOM 8376 O O . PRO D 1 159 ? 142.79660 157.50936 232.77391 1.000 50.72670 273 PRO D O 1
ATOM 8380 N N . TYR D 1 160 ? 141.51536 158.85912 234.04706 1.000 46.51846 274 TYR D N 1
ATOM 8381 C CA . TYR D 1 160 ? 140.64669 159.26701 232.94651 1.000 44.45612 274 TYR D CA 1
ATOM 8382 C C . TYR D 1 160 ? 141.42259 160.03046 231.87686 1.000 45.99599 274 TYR D C 1
ATOM 8383 O O . TYR D 1 160 ? 141.34288 159.71073 230.68216 1.000 50.87093 274 TYR D O 1
ATOM 8392 N N . GLU D 1 161 ? 142.18422 161.04704 232.29239 1.000 33.03058 275 GLU D N 1
ATOM 8393 C CA . GLU D 1 161 ? 142.87103 161.90589 231.33216 1.000 39.13106 275 GLU D CA 1
ATOM 8394 C C . GLU D 1 161 ? 143.94124 161.14217 230.56187 1.000 48.43901 275 GLU D C 1
ATOM 8395 O O . GLU D 1 161 ? 144.12004 161.36238 229.35869 1.000 46.16330 275 GLU D O 1
ATOM 8401 N N . PHE D 1 162 ? 144.66320 160.24164 231.23233 1.000 39.30294 276 PHE D N 1
ATOM 8402 C CA . PHE D 1 162 ? 145.67590 159.45554 230.53547 1.000 29.99535 276 PHE D CA 1
ATOM 8403 C C . PHE D 1 162 ? 145.03577 158.48987 229.54550 1.000 36.04302 276 PHE D C 1
ATOM 8404 O O . PHE D 1 162 ? 145.56114 158.28206 228.44498 1.000 34.63745 276 PHE D O 1
ATOM 8412 N N . ARG D 1 163 ? 143.89264 157.90226 229.91149 1.000 36.54750 277 ARG D N 1
ATOM 8413 C CA . ARG D 1 163 ? 143.18661 157.02307 228.98536 1.000 38.02519 277 ARG D CA 1
ATOM 8414 C C . ARG D 1 163 ? 142.65756 157.78444 227.77700 1.000 43.49369 277 ARG D C 1
ATOM 8415 O O . ARG D 1 163 ? 142.58564 157.22308 226.67802 1.000 45.11029 277 ARG D O 1
ATOM 8423 N N . ALA D 1 164 ? 142.27522 159.05095 227.95498 1.000 35.70553 278 ALA D N 1
ATOM 8424 C CA . ALA D 1 164 ? 141.85765 159.85051 226.80676 1.000 27.93226 278 ALA D CA 1
ATOM 8425 C C . ALA D 1 164 ? 143.04644 160.24004 225.93231 1.000 29.79891 278 ALA D C 1
ATOM 8426 O O . ALA D 1 164 ? 142.96456 160.17865 224.69711 1.000 35.03724 278 ALA D O 1
ATOM 8428 N N . LEU D 1 165 ? 144.15621 160.63824 226.55946 1.000 10.86905 279 LEU D N 1
ATOM 8429 C CA . LEU D 1 165 ? 145.34046 161.04174 225.80874 1.000 21.41991 279 LEU D CA 1
ATOM 8430 C C . LEU D 1 165 ? 145.91054 159.87920 225.00673 1.000 31.35009 279 LEU D C 1
ATOM 8431 O O . LEU D 1 165 ? 146.38420 160.06608 223.87897 1.000 32.14229 279 LEU D O 1
ATOM 8436 N N . GLU D 1 166 ? 145.88344 158.67161 225.57656 1.000 28.97353 280 GLU D N 1
ATOM 8437 C CA . GLU D 1 166 ? 146.37589 157.50331 224.85546 1.000 21.43965 280 GLU D CA 1
ATOM 8438 C C . GLU D 1 166 ? 145.57260 157.26333 223.58338 1.000 23.98731 280 GLU D C 1
ATOM 8439 O O . GLU D 1 166 ? 146.14477 157.00171 222.51794 1.000 23.55697 280 GLU D O 1
ATOM 8445 N N . ALA D 1 167 ? 144.24361 157.36064 223.67333 1.000 28.03289 281 ALA D N 1
ATOM 8446 C CA . ALA D 1 167 ? 143.40499 157.18572 222.49215 1.000 28.12900 281 ALA D CA 1
ATOM 8447 C C . ALA D 1 167 ? 143.65497 158.28523 221.46759 1.000 26.44516 281 ALA D C 1
ATOM 8448 O O . ALA D 1 167 ? 143.70418 158.01815 220.25969 1.000 35.77673 281 ALA D O 1
ATOM 8450 N N . VAL D 1 168 ? 143.81471 159.52904 221.92968 1.000 20.37394 282 VAL D N 1
ATOM 8451 C CA . VAL D 1 168 ? 144.09010 160.63238 221.00882 1.000 15.16453 282 VAL D CA 1
ATOM 8452 C C . VAL D 1 168 ? 145.38426 160.37556 220.24386 1.000 17.15602 282 VAL D C 1
ATOM 8453 O O . VAL D 1 168 ? 145.44149 160.50640 219.01224 1.000 22.58679 282 VAL D O 1
ATOM 8457 N N . LEU D 1 169 ? 146.44188 159.99774 220.96625 1.000 22.09900 283 LEU D N 1
ATOM 8458 C CA . LEU D 1 169 ? 147.73310 159.76288 220.32864 1.000 13.04779 283 LEU D CA 1
ATOM 8459 C C . LEU D 1 169 ? 147.67846 158.57098 219.38055 1.000 17.98952 283 LEU D C 1
ATOM 8460 O O . LEU D 1 169 ? 148.27787 158.60686 218.29874 1.000 24.15109 283 LEU D O 1
ATOM 8465 N N . MET D 1 170 ? 146.96792 157.50567 219.76483 1.000 14.37913 284 MET D N 1
ATOM 8466 C CA . MET D 1 170 ? 146.83503 156.35609 218.87547 1.000 19.86417 284 MET D CA 1
ATOM 8467 C C . MET D 1 170 ? 146.10894 156.73242 217.59126 1.000 24.90166 284 MET D C 1
ATOM 8468 O O . MET D 1 170 ? 146.51132 156.31514 216.49877 1.000 25.28821 284 MET D O 1
ATOM 8473 N N . SER D 1 171 ? 145.03887 157.52452 217.70018 1.000 24.69096 285 SER D N 1
ATOM 8474 C CA . SER D 1 171 ? 144.32189 157.95845 216.50515 1.000 16.90446 285 SER D CA 1
ATOM 8475 C C . SER D 1 171 ? 145.21091 158.80855 215.60554 1.000 14.97483 285 SER D C 1
ATOM 8476 O O . SER D 1 171 ? 145.21644 158.63423 214.37893 1.000 21.86360 285 SER D O 1
ATOM 8479 N N . VAL D 1 172 ? 145.97534 159.73044 216.19791 1.000 14.41505 286 VAL D N 1
ATOM 8480 C CA . VAL D 1 172 ? 146.85177 160.58608 215.39968 1.000 16.08691 286 VAL D CA 1
ATOM 8481 C C . VAL D 1 172 ? 147.91097 159.75324 214.68453 1.000 16.84091 286 VAL D C 1
ATOM 8482 O O . VAL D 1 172 ? 148.18146 159.95404 213.49164 1.000 15.04780 286 VAL D O 1
ATOM 8486 N N . THR D 1 173 ? 148.52307 158.80203 215.39620 1.000 21.99274 287 THR D N 1
ATOM 8487 C CA . THR D 1 173 ? 149.55056 157.96727 214.77948 1.000 25.26803 287 THR D CA 1
ATOM 8488 C C . THR D 1 173 ? 148.96906 157.09166 213.67497 1.000 26.51331 287 THR D C 1
ATOM 8489 O O . THR D 1 173 ? 149.59789 156.91013 212.62464 1.000 29.64716 287 THR D O 1
ATOM 8493 N N . ALA D 1 174 ? 147.77142 156.54001 213.89108 1.000 18.71003 288 ALA D N 1
ATOM 8494 C CA . ALA D 1 174 ? 147.13636 155.72846 212.85836 1.000 14.74468 288 ALA D CA 1
ATOM 8495 C C . ALA D 1 174 ? 146.84052 156.55346 211.61325 1.000 16.99116 288 ALA D C 1
ATOM 8496 O O . ALA D 1 174 ? 147.05680 156.09047 210.48628 1.000 24.72681 288 ALA D O 1
ATOM 8498 N N . GLU D 1 175 ? 146.34694 157.78129 211.79466 1.000 25.79926 289 GLU D N 1
ATOM 8499 C CA . GLU D 1 175 ? 146.07384 158.63469 210.64240 1.000 21.24179 289 GLU D CA 1
ATOM 8500 C C . GLU D 1 175 ? 147.35657 159.00016 209.90422 1.000 21.61181 289 GLU D C 1
ATOM 8501 O O . GLU D 1 175 ? 147.37861 159.02931 208.66775 1.000 29.88454 289 GLU D O 1
ATOM 8507 N N . LEU D 1 176 ? 148.43522 159.27981 210.64080 1.000 24.26186 290 LEU D N 1
ATOM 8508 C CA . LEU D 1 176 ? 149.70938 159.58430 209.99353 1.000 24.78422 290 LEU D CA 1
ATOM 8509 C C . LEU D 1 176 ? 150.21734 158.39155 209.18957 1.000 24.34629 290 LEU D C 1
ATOM 8510 O O . LEU D 1 176 ? 150.69515 158.54562 208.05735 1.000 23.20378 290 LEU D O 1
ATOM 8515 N N . GLU D 1 177 ? 150.12360 157.18877 209.76361 1.000 26.49771 291 GLU D N 1
ATOM 8516 C CA . GLU D 1 177 ? 150.56026 155.99348 209.04787 1.000 23.21930 291 GLU D CA 1
ATOM 8517 C C . GLU D 1 177 ? 149.72018 155.75897 207.79840 1.000 32.81583 291 GLU D C 1
ATOM 8518 O O . GLU D 1 177 ? 150.25342 155.39967 206.74101 1.000 31.62211 291 GLU D O 1
ATOM 8524 N N . ALA D 1 178 ? 148.40232 155.95406 207.90101 1.000 32.14232 292 ALA D N 1
ATOM 8525 C CA . ALA D 1 178 ? 147.53725 155.78431 206.73776 1.000 21.35915 292 ALA D CA 1
ATOM 8526 C C . ALA D 1 178 ? 147.87396 156.79243 205.64644 1.000 19.85975 292 ALA D C 1
ATOM 8527 O O . ALA D 1 178 ? 147.91576 156.44408 204.45985 1.000 27.13395 292 ALA D O 1
ATOM 8529 N N . ASP D 1 179 ? 148.11936 158.04872 206.02861 1.000 28.64485 293 ASP D N 1
ATOM 8530 C CA . ASP D 1 179 ? 148.48608 159.06218 205.04450 1.000 27.88607 293 ASP D CA 1
ATOM 8531 C C . ASP D 1 179 ? 149.80528 158.71952 204.36322 1.000 29.13788 293 ASP D C 1
ATOM 8532 O O . ASP D 1 179 ? 149.94085 158.87429 203.14241 1.000 30.93219 293 ASP D O 1
ATOM 8537 N N . PHE D 1 180 ? 150.79232 158.25291 205.13423 1.000 31.13437 294 PHE D N 1
ATOM 8538 C CA . PHE D 1 180 ? 152.06494 157.86742 204.53062 1.000 30.21967 294 PHE D CA 1
ATOM 8539 C C . PHE D 1 180 ? 151.89145 156.69587 203.57280 1.000 35.04250 294 PHE D C 1
ATOM 8540 O O . PHE D 1 180 ? 152.47812 156.68248 202.48372 1.000 33.64363 294 PHE D O 1
ATOM 8548 N N . GLU D 1 181 ? 151.10158 155.69405 203.96703 1.000 40.36195 295 GLU D N 1
ATOM 8549 C CA . GLU D 1 181 ? 150.87427 154.55093 203.09018 1.000 36.08476 295 GLU D CA 1
ATOM 8550 C C . GLU D 1 181 ? 150.15122 154.96315 201.81580 1.000 40.69436 295 GLU D C 1
ATOM 8551 O O . GLU D 1 181 ? 150.42214 154.41316 200.74233 1.000 44.82882 295 GLU D O 1
ATOM 8557 N N . ALA D 1 182 ? 149.23362 155.92802 201.91136 1.000 42.81618 296 ALA D N 1
ATOM 8558 C CA . ALA D 1 182 ? 148.52846 156.39373 200.72268 1.000 34.20652 296 ALA D CA 1
ATOM 8559 C C . ALA D 1 182 ? 149.42822 157.22398 199.81538 1.000 35.41071 296 ALA D C 1
ATOM 8560 O O . ALA D 1 182 ? 149.27031 157.18656 198.59008 1.000 40.84230 296 ALA D O 1
ATOM 8562 N N . VAL D 1 183 ? 150.36832 157.97924 200.38822 1.000 44.40929 297 VAL D N 1
ATOM 8563 C CA . VAL D 1 183 ? 151.21002 158.84830 199.56929 1.000 40.94902 297 VAL D CA 1
ATOM 8564 C C . VAL D 1 183 ? 152.43446 158.12761 199.01080 1.000 38.93990 297 VAL D C 1
ATOM 8565 O O . VAL D 1 183 ? 153.00642 158.58075 198.01149 1.000 32.99476 297 VAL D O 1
ATOM 8569 N N . ARG D 1 184 ? 152.84731 157.00939 199.61164 1.000 44.11443 298 ARG D N 1
ATOM 8570 C CA . ARG D 1 184 ? 154.09328 156.36819 199.20094 1.000 39.17909 298 ARG D CA 1
ATOM 8571 C C . ARG D 1 184 ? 153.95806 155.62016 197.87719 1.000 46.68649 298 ARG D C 1
ATOM 8572 O O . ARG D 1 184 ? 154.92862 155.52820 197.11726 1.000 48.79808 298 ARG D O 1
ATOM 8580 N N . ASP D 1 185 ? 152.77137 155.08692 197.58201 1.000 53.85462 299 ASP D N 1
ATOM 8581 C CA . ASP D 1 185 ? 152.63169 154.14974 196.46630 1.000 52.09735 299 ASP D CA 1
ATOM 8582 C C . ASP D 1 185 ? 152.98845 154.74105 195.10511 1.000 51.67992 299 ASP D C 1
ATOM 8583 O O . ASP D 1 185 ? 153.79707 154.12410 194.38887 1.000 51.94010 299 ASP D O 1
ATOM 8588 N N . PRO D 1 186 ? 152.44425 155.88740 194.67401 1.000 51.06743 300 PRO D N 1
ATOM 8589 C CA . PRO D 1 186 ? 152.73412 156.34885 193.30278 1.000 51.27186 300 PRO D CA 1
ATOM 8590 C C . PRO D 1 186 ? 154.19616 156.68484 193.05441 1.000 51.12279 300 PRO D C 1
ATOM 8591 O O . PRO D 1 186 ? 154.64292 156.64428 191.89851 1.000 54.57248 300 PRO D O 1
ATOM 8595 N N . VAL D 1 187 ? 154.94992 157.02830 194.10154 1.000 49.69597 301 VAL D N 1
ATOM 8596 C CA . VAL D 1 187 ? 156.33275 157.45955 193.91940 1.000 49.97481 301 VAL D CA 1
ATOM 8597 C C . VAL D 1 187 ? 157.18532 156.32500 193.36543 1.000 54.52141 301 VAL D C 1
ATOM 8598 O O . VAL D 1 187 ? 157.98497 156.52526 192.44317 1.000 56.89404 301 VAL D O 1
ATOM 8602 N N . ILE D 1 188 ? 157.03342 155.11944 193.91610 1.000 58.38406 302 ILE D N 1
ATOM 8603 C CA . ILE D 1 188 ? 157.82509 153.98597 193.44663 1.000 59.87793 302 ILE D CA 1
ATOM 8604 C C . ILE D 1 188 ? 157.50152 153.67697 191.99073 1.000 63.09391 302 ILE D C 1
ATOM 8605 O O . ILE D 1 188 ? 158.39918 153.40627 191.18224 1.000 64.18729 302 ILE D O 1
ATOM 8610 N N . ARG D 1 189 ? 156.21660 153.72180 191.63127 1.000 62.57225 303 ARG D N 1
ATOM 8611 C CA . ARG D 1 189 ? 155.81928 153.42997 190.25780 1.000 59.99871 303 ARG D CA 1
ATOM 8612 C C . ARG D 1 189 ? 156.38452 154.45994 189.28672 1.000 61.06840 303 ARG D C 1
ATOM 8613 O O . ARG D 1 189 ? 156.89661 154.10474 188.21783 1.000 65.27629 303 ARG D O 1
ATOM 8621 N N . ILE D 1 190 ? 156.30387 155.74683 189.63849 1.000 64.03616 304 ILE D N 1
ATOM 8622 C CA . ILE D 1 190 ? 156.80283 156.76016 188.71258 1.000 63.15670 304 ILE D CA 1
ATOM 8623 C C . ILE D 1 190 ? 158.32349 156.70251 188.61658 1.000 59.97989 304 ILE D C 1
ATOM 8624 O O . ILE D 1 190 ? 158.88933 156.93689 187.54191 1.000 64.22570 304 ILE D O 1
ATOM 8629 N N . LEU D 1 191 ? 159.01305 156.37433 189.71428 1.000 60.05771 305 LEU D N 1
ATOM 8630 C CA . LEU D 1 191 ? 160.46167 156.20782 189.63935 1.000 65.99624 305 LEU D CA 1
ATOM 8631 C C . LEU D 1 191 ? 160.83553 155.02246 188.75679 1.000 68.23537 305 LEU D C 1
ATOM 8632 O O . LEU D 1 191 ? 161.78129 155.10521 187.96395 1.000 68.57237 305 LEU D O 1
ATOM 8637 N N . SER D 1 192 ? 160.10092 153.91318 188.87252 1.000 72.61013 306 SER D N 1
ATOM 8638 C CA . SER D 1 192 ? 160.36505 152.76372 188.01281 1.000 73.28421 306 SER D CA 1
ATOM 8639 C C . SER D 1 192 ? 160.10822 153.10046 186.54891 1.000 73.68529 306 SER D C 1
ATOM 8640 O O . SER D 1 192 ? 160.84550 152.65367 185.66211 1.000 70.17882 306 SER D O 1
ATOM 8643 N N . GLU D 1 193 ? 159.06230 153.88457 186.27607 1.000 74.21427 307 GLU D N 1
ATOM 8644 C CA . GLU D 1 193 ? 158.77337 154.27757 184.89960 1.000 72.21738 307 GLU D CA 1
ATOM 8645 C C . GLU D 1 193 ? 159.83895 155.22168 184.35155 1.000 74.35205 307 GLU D C 1
ATOM 8646 O O . GLU D 1 193 ? 160.17106 155.16553 183.16186 1.000 74.34436 307 GLU D O 1
ATOM 8652 N N . LEU D 1 194 ? 160.37854 156.10210 185.19665 1.000 76.14443 308 LEU D N 1
ATOM 8653 C CA . LEU D 1 194 ? 161.42492 157.02369 184.76956 1.000 73.89614 308 LEU D CA 1
ATOM 8654 C C . LEU D 1 194 ? 162.80833 156.38723 184.73721 1.000 73.29919 308 LEU D C 1
ATOM 8655 O O . LEU D 1 194 ? 163.73868 157.00296 184.20562 1.000 76.87883 308 LEU D O 1
ATOM 8660 N N . GLU D 1 195 ? 162.96750 155.18858 185.30486 1.000 77.96641 309 GLU D N 1
ATOM 8661 C CA . GLU D 1 195 ? 164.26488 154.51723 185.27043 1.000 81.29415 309 GLU D CA 1
ATOM 8662 C C . GLU D 1 195 ? 164.75625 154.30846 183.84182 1.000 83.21955 309 GLU D C 1
ATOM 8663 O O . GLU D 1 195 ? 165.94643 154.48595 183.55683 1.000 82.58198 309 GLU D O 1
ATOM 8669 N N . ASP D 1 196 ? 163.86044 153.93088 182.92958 1.000 85.47758 310 ASP D N 1
ATOM 8670 C CA . ASP D 1 196 ? 164.26581 153.59894 181.56592 1.000 82.44893 310 ASP D CA 1
ATOM 8671 C C . ASP D 1 196 ? 164.19850 154.80600 180.63111 1.000 81.51787 310 ASP D C 1
ATOM 8672 O O . ASP D 1 196 ? 165.21209 155.20184 180.04706 1.000 83.68042 310 ASP D O 1
ATOM 8677 N N . ASP D 1 197 ? 163.01786 155.40007 180.48228 1.000 80.35267 311 ASP D N 1
ATOM 8678 C CA . ASP D 1 197 ? 162.81069 156.49576 179.54870 1.000 81.30577 311 ASP D CA 1
ATOM 8679 C C . ASP D 1 197 ? 162.28243 157.72257 180.28037 1.000 80.95755 311 ASP D C 1
ATOM 8680 O O . ASP D 1 197 ? 161.66884 157.62301 181.34628 1.000 83.88479 311 ASP D O 1
ATOM 8685 N N . ILE D 1 198 ? 162.52953 158.88857 179.68927 1.000 73.68429 312 ILE D N 1
ATOM 8686 C CA . ILE D 1 198 ? 162.11356 160.17011 180.24800 1.000 75.71452 312 ILE D CA 1
ATOM 8687 C C . ILE D 1 198 ? 161.12201 160.79668 179.27802 1.000 76.54383 312 ILE D C 1
ATOM 8688 O O . ILE D 1 198 ? 161.49598 161.19449 178.16708 1.000 78.21358 312 ILE D O 1
ATOM 8693 N N . ASP D 1 199 ? 159.86402 160.89056 179.69365 1.000 79.47012 313 ASP D N 1
ATOM 8694 C CA . ASP D 1 199 ? 158.81460 161.48886 178.88835 1.000 77.80299 313 ASP D CA 1
ATOM 8695 C C . ASP D 1 199 ? 158.51088 162.89429 179.40804 1.000 77.56814 313 ASP D C 1
ATOM 8696 O O . ASP D 1 199 ? 159.20366 163.42270 180.28300 1.000 77.83421 313 ASP D O 1
ATOM 8701 N N . ARG D 1 200 ? 157.46395 163.51291 178.86272 1.000 83.86242 314 ARG D N 1
ATOM 8702 C CA . ARG D 1 200 ? 157.07806 164.86616 179.24316 1.000 84.03322 314 ARG D CA 1
ATOM 8703 C C . ARG D 1 200 ? 156.10774 164.88914 180.41870 1.000 83.50728 314 ARG D C 1
ATOM 8704 O O . ARG D 1 200 ? 156.26518 165.70511 181.33327 1.000 85.93452 314 ARG D O 1
ATOM 8712 N N . GLU D 1 201 ? 155.10453 164.00869 180.41441 1.000 76.80336 315 GLU D N 1
ATOM 8713 C CA . GLU D 1 201 ? 154.10152 164.01297 181.47427 1.000 77.33543 315 GLU D CA 1
ATOM 8714 C C . GLU D 1 201 ? 154.61124 163.38014 182.76401 1.000 77.78018 315 GLU D C 1
ATOM 8715 O O . GLU D 1 201 ? 154.15119 163.74871 183.85228 1.000 81.61333 315 GLU D O 1
ATOM 8721 N N . LYS D 1 202 ? 155.54624 162.43150 182.66816 1.000 70.80102 316 LYS D N 1
ATOM 8722 C CA . LYS D 1 202 ? 156.06643 161.78617 183.86967 1.000 72.76267 316 LYS D CA 1
ATOM 8723 C C . LYS D 1 202 ? 156.81531 162.77894 184.75022 1.000 74.48108 316 LYS D C 1
ATOM 8724 O O . LYS D 1 202 ? 156.76221 162.68779 185.98266 1.000 78.03852 316 LYS D O 1
ATOM 8730 N N . LEU D 1 203 ? 157.51184 163.73903 184.13809 1.000 65.61063 317 LEU D N 1
ATOM 8731 C CA . LEU D 1 203 ? 158.16815 164.78159 184.91957 1.000 66.29379 317 LEU D CA 1
ATOM 8732 C C . LEU D 1 203 ? 157.14663 165.64188 185.65448 1.000 67.06452 317 LEU D C 1
ATOM 8733 O O . LEU D 1 203 ? 157.37221 166.04381 186.80144 1.000 69.77438 317 LEU D O 1
ATOM 8738 N N . ARG D 1 204 ? 156.01072 165.92824 185.01388 1.000 64.90466 318 ARG D N 1
ATOM 8739 C CA . ARG D 1 204 ? 154.95425 166.67860 185.68668 1.000 68.92556 318 ARG D CA 1
ATOM 8740 C C . ARG D 1 204 ? 154.35876 165.88219 186.84307 1.000 72.97562 318 ARG D C 1
ATOM 8741 O O . ARG D 1 204 ? 154.05032 166.44576 187.90085 1.000 76.78310 318 ARG D O 1
ATOM 8749 N N . ILE D 1 205 ? 154.18999 164.56992 186.66221 1.000 63.51458 319 ILE D N 1
ATOM 8750 C CA . ILE D 1 205 ? 153.69808 163.72980 187.75305 1.000 62.16246 319 ILE D CA 1
ATOM 8751 C C . ILE D 1 205 ? 154.68404 163.73643 188.91583 1.000 60.58692 319 ILE D C 1
ATOM 8752 O O . ILE D 1 205 ? 154.29035 163.81560 190.08787 1.000 66.08087 319 ILE D O 1
ATOM 8757 N N . LEU D 1 206 ? 155.98061 163.65075 188.60970 1.000 52.89779 320 LEU D N 1
ATOM 8758 C CA . LEU D 1 206 ? 156.99858 163.71668 189.65358 1.000 56.48289 320 LEU D CA 1
ATOM 8759 C C . LEU D 1 206 ? 156.96723 165.06224 190.36929 1.000 57.56025 320 LEU D C 1
ATOM 8760 O O . LEU D 1 206 ? 157.14581 165.12866 191.59138 1.000 62.48339 320 LEU D O 1
ATOM 8765 N N . LEU D 1 207 ? 156.74579 166.14620 189.62131 1.000 50.93481 321 LEU D N 1
ATOM 8766 C CA . LEU D 1 207 ? 156.61156 167.46343 190.23648 1.000 54.15230 321 LEU D CA 1
ATOM 8767 C C . LEU D 1 207 ? 155.42100 167.51032 191.18360 1.000 53.95925 321 LEU D C 1
ATOM 8768 O O . LEU D 1 207 ? 155.51136 168.07203 192.28171 1.000 60.02877 321 LEU D O 1
ATOM 8773 N N . VAL D 1 208 ? 154.29404 166.92946 190.77127 1.000 42.22693 322 VAL D N 1
ATOM 8774 C CA . VAL D 1 208 ? 153.11098 166.91710 191.62605 1.000 46.10843 322 VAL D CA 1
ATOM 8775 C C . VAL D 1 208 ? 153.37384 166.11208 192.89411 1.000 52.44353 322 VAL D C 1
ATOM 8776 O O . VAL D 1 208 ? 152.95741 166.50260 193.99171 1.000 61.63552 322 VAL D O 1
ATOM 8780 N N . LEU D 1 209 ? 154.07933 164.98596 192.76896 1.000 42.36362 323 LEU D N 1
ATOM 8781 C CA . LEU D 1 209 ? 154.28947 164.11012 193.91851 1.000 37.68148 323 LEU D CA 1
ATOM 8782 C C . LEU D 1 209 ? 155.34097 164.64248 194.88883 1.000 42.54333 323 LEU D C 1
ATOM 8783 O O . LEU D 1 209 ? 155.21991 164.42469 196.10190 1.000 52.27979 323 LEU D O 1
ATOM 8788 N N . SER D 1 210 ? 156.37364 165.32453 194.38484 1.000 33.71321 324 SER D N 1
ATOM 8789 C CA . SER D 1 210 ? 157.48924 165.72695 195.23840 1.000 39.45849 324 SER D CA 1
ATOM 8790 C C . SER D 1 210 ? 157.05059 166.73034 196.29933 1.000 44.80571 324 SER D C 1
ATOM 8791 O O . SER D 1 210 ? 157.40904 166.60365 197.47736 1.000 48.11124 324 SER D O 1
ATOM 8794 N N . LYS D 1 211 ? 156.28021 167.74395 195.89765 1.000 34.99941 325 LYS D N 1
ATOM 8795 C CA . LYS D 1 211 ? 155.83332 168.75017 196.85553 1.000 36.97906 325 LYS D CA 1
ATOM 8796 C C . LYS D 1 211 ? 154.88493 168.14938 197.88508 1.000 38.27294 325 LYS D C 1
ATOM 8797 O O . LYS D 1 211 ? 154.92865 168.51576 199.06491 1.000 45.64214 325 LYS D O 1
ATOM 8803 N N . ARG D 1 212 ? 154.02746 167.22046 197.45888 1.000 26.13577 326 ARG D N 1
ATOM 8804 C CA . ARG D 1 212 ? 153.13782 166.53844 198.39328 1.000 33.94798 326 ARG D CA 1
ATOM 8805 C C . ARG D 1 212 ? 153.93228 165.74457 199.42465 1.000 35.41689 326 ARG D C 1
ATOM 8806 O O . ARG D 1 212 ? 153.63265 165.78340 200.62621 1.000 41.45962 326 ARG D O 1
ATOM 8814 N N . VAL D 1 213 ? 154.96139 165.02432 198.97081 1.000 24.47496 327 VAL D N 1
ATOM 8815 C CA . VAL D 1 213 ? 155.78909 164.24579 199.89066 1.000 27.62278 327 VAL D CA 1
ATOM 8816 C C . VAL D 1 213 ? 156.51144 165.16776 200.86696 1.000 33.14984 327 VAL D C 1
ATOM 8817 O O . VAL D 1 213 ? 156.59406 164.88761 202.07012 1.000 40.99113 327 VAL D O 1
ATOM 8821 N N . SER D 1 214 ? 157.04814 166.28237 200.36211 1.000 23.85402 328 SER D N 1
ATOM 8822 C CA . SER D 1 214 ? 157.74738 167.22367 201.23273 1.000 23.35316 328 SER D CA 1
ATOM 8823 C C . SER D 1 214 ? 156.80561 167.82409 202.27076 1.000 28.70876 328 SER D C 1
ATOM 8824 O O . SER D 1 214 ? 157.17777 167.98341 203.44005 1.000 36.94178 328 SER D O 1
ATOM 8827 N N . THR D 1 215 ? 155.57933 168.16167 201.86316 1.000 17.93210 329 THR D N 1
ATOM 8828 C CA . THR D 1 215 ? 154.61080 168.71263 202.80562 1.000 22.76694 329 THR D CA 1
ATOM 8829 C C . THR D 1 215 ? 154.23436 167.69028 203.87165 1.000 30.54485 329 THR D C 1
ATOM 8830 O O . THR D 1 215 ? 154.10773 168.03270 205.05488 1.000 39.17442 329 THR D O 1
ATOM 8834 N N . PHE D 1 216 ? 154.05204 166.42730 203.47470 1.000 25.50721 330 PHE D N 1
ATOM 8835 C CA . PHE D 1 216 ? 153.74796 165.39413 204.46093 1.000 25.31116 330 PHE D CA 1
ATOM 8836 C C . PHE D 1 216 ? 154.90230 165.20682 205.43851 1.000 25.74946 330 PHE D C 1
ATOM 8837 O O . PHE D 1 216 ? 154.68440 165.02938 206.64460 1.000 31.84580 330 PHE D O 1
ATOM 8845 N N . GLU D 1 217 ? 156.13898 165.23270 204.93486 1.000 19.26415 331 GLU D N 1
ATOM 8846 C CA . GLU D 1 217 ? 157.29583 165.11119 205.81641 1.000 14.42475 331 GLU D CA 1
ATOM 8847 C C . GLU D 1 217 ? 157.36743 166.27956 206.79102 1.000 23.90555 331 GLU D C 1
ATOM 8848 O O . GLU D 1 217 ? 157.67697 166.09452 207.97473 1.000 28.22580 331 GLU D O 1
ATOM 8854 N N . GLN D 1 218 ? 157.08169 167.49213 206.31042 1.000 20.33672 332 GLN D N 1
ATOM 8855 C CA . GLN D 1 218 ? 157.07420 168.65434 207.19291 1.000 20.66883 332 GLN D CA 1
ATOM 8856 C C . GLN D 1 218 ? 156.00443 168.52323 208.26976 1.000 20.66949 332 GLN D C 1
ATOM 8857 O O . GLN D 1 218 ? 156.24480 168.85123 209.43694 1.000 15.05919 332 GLN D O 1
ATOM 8863 N N . LYS D 1 219 ? 154.81523 168.04514 207.89618 1.000 15.67364 333 LYS D N 1
ATOM 8864 C CA . LYS D 1 219 ? 153.74861 167.86393 208.87785 1.000 16.80217 333 LYS D CA 1
ATOM 8865 C C . LYS D 1 219 ? 154.12989 166.82465 209.92747 1.000 23.37317 333 LYS D C 1
ATOM 8866 O O . LYS D 1 219 ? 153.88577 167.01809 211.12755 1.000 22.98146 333 LYS D O 1
ATOM 8872 N N . ALA D 1 220 ? 154.72977 165.71302 209.49348 1.000 22.25734 334 ALA D N 1
ATOM 8873 C CA . ALA D 1 220 ? 155.16153 164.68986 210.44074 1.000 7.96549 334 ALA D CA 1
ATOM 8874 C C . ALA D 1 220 ? 156.23416 165.22601 211.38145 1.000 15.10906 334 ALA D C 1
ATOM 8875 O O . ALA D 1 220 ? 156.20855 164.95026 212.58864 1.000 18.96109 334 ALA D O 1
ATOM 8877 N N . LYS D 1 221 ? 157.18600 165.99652 210.84701 1.000 15.84784 335 LYS D N 1
ATOM 8878 C CA . LYS D 1 221 ? 158.21201 166.59479 211.69460 1.000 17.11720 335 LYS D CA 1
ATOM 8879 C C . LYS D 1 221 ? 157.60232 167.57257 212.69006 1.000 17.07112 335 LYS D C 1
ATOM 8880 O O . LYS D 1 221 ? 158.03607 167.64316 213.84502 1.000 13.17056 335 LYS D O 1
ATOM 8886 N N . LEU D 1 222 ? 156.59691 168.33884 212.25992 1.000 17.28100 336 LEU D N 1
ATOM 8887 C CA . LEU D 1 222 ? 155.93158 169.26378 213.17188 1.000 6.56432 336 LEU D CA 1
ATOM 8888 C C . LEU D 1 222 ? 155.23486 168.51933 214.30310 1.000 2.19528 336 LEU D C 1
ATOM 8889 O O . LEU D 1 222 ? 155.30383 168.93758 215.46384 1.000 4.80502 336 LEU D O 1
ATOM 8894 N N . VAL D 1 223 ? 154.55926 167.41214 213.98600 1.000 14.56306 337 VAL D N 1
ATOM 8895 C CA . VAL D 1 223 ? 153.89495 166.63167 215.03073 1.000 13.99965 337 VAL D CA 1
ATOM 8896 C C . VAL D 1 223 ? 154.92012 166.04877 216.00007 1.000 17.37750 337 VAL D C 1
ATOM 8897 O O . VAL D 1 223 ? 154.73323 166.08098 217.22753 1.000 20.97227 337 VAL D O 1
ATOM 8901 N N . ARG D 1 224 ? 156.02066 165.50958 215.46635 1.000 16.93010 338 ARG D N 1
ATOM 8902 C CA . ARG D 1 224 ? 157.05800 164.94555 216.32519 1.000 9.19812 338 ARG D CA 1
ATOM 8903 C C . ARG D 1 224 ? 157.66182 166.00857 217.23511 1.000 23.55062 338 ARG D C 1
ATOM 8904 O O . ARG D 1 224 ? 157.89352 165.75999 218.42405 1.000 23.73936 338 ARG D O 1
ATOM 8912 N N . ASP D 1 225 ? 157.92265 167.20194 216.69525 1.000 24.64299 339 ASP D N 1
ATOM 8913 C CA . ASP D 1 225 ? 158.46534 168.28198 217.51124 1.000 13.40384 339 ASP D CA 1
ATOM 8914 C C . ASP D 1 225 ? 157.46078 168.76216 218.54965 1.000 21.38195 339 ASP D C 1
ATOM 8915 O O . ASP D 1 225 ? 157.85279 169.12790 219.66219 1.000 24.84859 339 ASP D O 1
ATOM 8920 N N . ALA D 1 226 ? 156.16943 168.77088 218.21031 1.000 17.99982 340 ALA D N 1
ATOM 8921 C CA . ALA D 1 226 ? 155.15251 169.14685 219.18646 1.000 16.35966 340 ALA D CA 1
ATOM 8922 C C . ALA D 1 226 ? 155.11675 168.16257 220.34701 1.000 16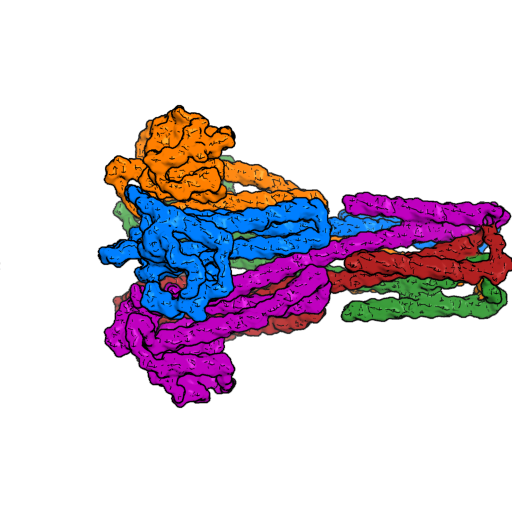.80427 340 ALA D C 1
ATOM 8923 O O . ALA D 1 226 ? 154.94022 168.56074 221.50454 1.000 20.43368 340 ALA D O 1
ATOM 8925 N N . ILE D 1 227 ? 155.27224 166.86959 220.05611 1.000 34.57949 341 ILE D N 1
ATOM 8926 C CA . ILE D 1 227 ? 155.33604 165.88226 221.13284 1.000 28.98998 341 ILE D CA 1
ATOM 8927 C C . ILE D 1 227 ? 156.61292 166.05991 221.95214 1.000 29.50321 341 ILE D C 1
ATOM 8928 O O . ILE D 1 227 ? 156.58886 166.02018 223.19154 1.000 22.34148 341 ILE D O 1
ATOM 8933 N N . GLU D 1 228 ? 157.74538 166.26979 221.27566 1.000 34.72320 342 GLU D N 1
ATOM 8934 C CA . GLU D 1 228 ? 159.02190 166.38581 221.97376 1.000 28.35143 342 GLU D CA 1
ATOM 8935 C C . GLU D 1 228 ? 159.07248 167.62203 222.86304 1.000 31.83596 342 GLU D C 1
ATOM 8936 O O . GLU D 1 228 ? 159.71548 167.59856 223.91847 1.000 32.18195 342 GLU D O 1
ATOM 8942 N N . GLU D 1 229 ? 158.40718 168.70679 222.45725 1.000 34.06641 343 GLU D N 1
ATOM 8943 C CA . GLU D 1 229 ? 158.37535 169.90978 223.28317 1.000 32.90804 343 GLU D CA 1
ATOM 8944 C C . GLU D 1 229 ? 157.71030 169.63659 224.62488 1.000 34.13477 343 GLU D C 1
ATOM 8945 O O . GLU D 1 229 ? 158.20077 170.07564 225.67172 1.000 30.83920 343 GLU D O 1
ATOM 8951 N N . LEU D 1 230 ? 156.59069 168.91073 224.61384 1.000 42.11531 344 LEU D N 1
ATOM 8952 C CA . LEU D 1 230 ? 155.95893 168.51329 225.86575 1.000 34.00701 344 LEU D CA 1
ATOM 8953 C C . LEU D 1 230 ? 156.82002 167.51813 226.63134 1.000 31.86956 344 LEU D C 1
ATOM 8954 O O . LEU D 1 230 ? 156.82434 167.52719 227.86788 1.000 29.20893 344 LEU D O 1
ATOM 8959 N N . LEU D 1 231 ? 157.55843 166.66136 225.92082 1.000 38.65828 345 LEU D N 1
ATOM 8960 C CA . LEU D 1 231 ? 158.41969 165.69139 226.58988 1.000 38.77097 345 LEU D CA 1
ATOM 8961 C C . LEU D 1 231 ? 159.62854 166.32045 227.27562 1.000 32.42695 345 LEU D C 1
ATOM 8962 O O . LEU D 1 231 ? 160.31111 165.62508 228.03571 1.000 35.69522 345 LEU D O 1
ATOM 8967 N N . GLU D 1 232 ? 159.91567 167.59868 227.03352 1.000 45.54855 346 GLU D N 1
ATOM 8968 C CA . GLU D 1 232 ? 161.12426 168.23110 227.54820 1.000 44.41838 346 GLU D CA 1
ATOM 8969 C C . GLU D 1 232 ? 160.87604 169.16859 228.72390 1.000 45.33626 346 GLU D C 1
ATOM 8970 O O . GLU D 1 232 ? 161.80012 169.87897 229.13134 1.000 47.98599 346 GLU D O 1
ATOM 8976 N N . ALA D 1 233 ? 159.66664 169.19492 229.27863 1.000 50.73950 347 ALA D N 1
ATOM 8977 C CA . ALA D 1 233 ? 159.33438 170.07539 230.39294 1.000 44.52960 347 ALA D CA 1
ATOM 8978 C C . ALA D 1 233 ? 158.91175 169.23232 231.58661 1.000 46.76908 347 ALA D C 1
ATOM 8979 O O . ALA D 1 233 ? 157.94283 168.47132 231.49962 1.000 52.58653 347 ALA D O 1
ATOM 8981 N N . ASP D 1 234 ? 159.63355 169.37491 232.70057 1.000 49.33234 348 ASP D N 1
ATOM 8982 C CA . ASP D 1 234 ? 159.31001 168.61180 233.90167 1.000 50.82494 348 ASP D CA 1
ATOM 8983 C C . ASP D 1 234 ? 158.06334 169.15025 234.59434 1.000 55.54844 348 ASP D C 1
ATOM 8984 O O . ASP D 1 234 ? 157.21408 168.37101 235.04250 1.000 56.66872 348 ASP D O 1
ATOM 8989 N N . ASP D 1 235 ? 157.93884 170.47638 234.69398 1.000 55.21684 349 ASP D N 1
ATOM 8990 C CA . ASP D 1 235 ? 156.77108 171.06565 235.34111 1.000 51.74035 349 ASP D CA 1
ATOM 8991 C C . ASP D 1 235 ? 155.48944 170.77036 234.57242 1.000 52.64707 349 ASP D C 1
ATOM 8992 O O . ASP D 1 235 ? 154.45257 170.48971 235.18497 1.000 51.84055 349 ASP D O 1
ATOM 8997 N N . ASP D 1 236 ? 155.53696 170.82921 233.23993 1.000 46.48154 350 ASP D N 1
ATOM 8998 C CA . ASP D 1 236 ? 154.36381 170.49832 232.43860 1.000 45.92868 350 ASP D CA 1
ATOM 8999 C C . ASP D 1 236 ? 153.97427 169.03356 232.59758 1.000 46.51897 350 ASP D C 1
ATOM 9000 O O . ASP D 1 236 ? 152.78291 168.70959 232.65428 1.000 45.19380 350 ASP D O 1
ATOM 9005 N N . LEU D 1 237 ? 154.96230 168.13721 232.66443 1.000 39.64476 351 LEU D N 1
ATOM 9006 C CA . LEU D 1 237 ? 154.66867 166.72801 232.90648 1.000 34.35056 351 LEU D CA 1
ATOM 9007 C C . LEU D 1 237 ? 154.05082 166.52121 234.28358 1.000 36.45187 351 LEU D C 1
ATOM 9008 O O . LEU D 1 237 ? 153.13217 165.70896 234.44288 1.000 43.65720 351 LEU D O 1
ATOM 9013 N N . ALA D 1 238 ? 154.54328 167.24499 235.29113 1.000 39.62023 352 ALA D N 1
ATOM 9014 C CA . ALA D 1 238 ? 154.02414 167.09141 236.64450 1.000 37.41327 352 ALA D CA 1
ATOM 9015 C C . ALA D 1 238 ? 152.63843 167.69952 236.81499 1.000 41.69163 352 ALA D C 1
ATOM 9016 O O . ALA D 1 238 ? 151.86697 167.22279 237.65408 1.000 39.23351 352 ALA D O 1
ATOM 9018 N N . ALA D 1 239 ? 152.30549 168.73265 236.04574 1.000 42.38099 353 ALA D N 1
ATOM 9019 C CA . ALA D 1 239 ? 151.02405 169.41206 236.17864 1.000 40.48129 353 ALA D CA 1
ATOM 9020 C C . ALA D 1 239 ? 149.88387 168.69743 235.46461 1.000 41.45031 353 ALA D C 1
ATOM 9021 O O . ALA D 1 239 ? 148.73209 169.12597 235.59107 1.000 45.86185 353 ALA D O 1
ATOM 9023 N N . MET D 1 240 ? 150.16654 167.62632 234.72228 1.000 37.64214 354 MET D N 1
ATOM 9024 C CA . MET D 1 240 ? 149.11927 166.91890 233.99625 1.000 37.92659 354 MET D CA 1
ATOM 9025 C C . MET D 1 240 ? 148.39223 165.88463 234.84601 1.000 36.40625 354 MET D C 1
ATOM 9026 O O . MET D 1 240 ? 147.43756 165.27069 234.35765 1.000 35.55849 354 MET D O 1
ATOM 9031 N N . TYR D 1 241 ? 148.81322 165.67337 236.09363 1.000 39.88583 355 TYR D N 1
ATOM 9032 C CA . TYR D 1 241 ? 148.11507 164.76756 237.00615 1.000 38.27458 355 TYR D CA 1
ATOM 9033 C C . TYR D 1 241 ? 146.90855 165.50488 237.58165 1.000 40.74851 355 TYR D C 1
ATOM 9034 O O . TYR D 1 241 ? 146.90345 165.97679 238.72117 1.000 44.79604 355 TYR D O 1
ATOM 9043 N N . LEU D 1 242 ? 145.85883 165.60021 236.76286 1.000 45.15432 356 LEU D N 1
ATOM 9044 C CA . LEU D 1 242 ? 144.66911 166.34863 237.15210 1.000 46.68426 356 LEU D CA 1
ATOM 9045 C C . LEU D 1 242 ? 143.84275 165.61840 238.20276 1.000 47.97162 356 LEU D C 1
ATOM 9046 O O . LEU D 1 242 ? 143.20948 166.26628 239.04333 1.000 46.20787 356 LEU D O 1
ATOM 9051 N N . THR D 1 243 ? 143.82601 164.28392 238.16751 1.000 54.44111 357 THR D N 1
ATOM 9052 C CA . THR D 1 243 ? 143.02698 163.52744 239.12709 1.000 55.55003 357 THR D CA 1
ATOM 9053 C C . THR D 1 243 ? 143.55062 163.69995 240.54817 1.000 58.75456 357 THR D C 1
ATOM 9054 O O . THR D 1 243 ? 142.76482 163.85479 241.49047 1.000 59.22894 357 THR D O 1
ATOM 9058 N N . GLU D 1 244 ? 144.87397 163.67901 240.72310 1.000 66.74044 358 GLU D N 1
ATOM 9059 C CA . GLU D 1 244 ? 145.44172 163.80745 242.06094 1.000 66.57943 358 GLU D CA 1
ATOM 9060 C C . GLU D 1 244 ? 145.28167 165.21831 242.61277 1.000 66.44288 358 GLU D C 1
ATOM 9061 O O . GLU D 1 244 ? 145.15096 165.39324 243.82962 1.000 68.55474 358 GLU D O 1
ATOM 9067 N N . LYS D 1 245 ? 145.29225 166.23271 241.74434 1.000 57.57198 359 LYS D N 1
ATOM 9068 C CA . LYS D 1 245 ? 145.14856 167.60836 242.20703 1.000 62.33796 359 LYS D CA 1
ATOM 9069 C C . LYS D 1 245 ? 143.75442 167.90030 242.74692 1.000 65.24557 359 LYS D C 1
ATOM 9070 O O . LYS D 1 245 ? 143.57319 168.90281 243.44607 1.000 65.37291 359 LYS D O 1
ATOM 9076 N N . THR D 1 246 ? 142.76988 167.05451 242.44230 1.000 68.77957 360 THR D N 1
ATOM 9077 C CA . THR D 1 246 ? 141.43161 167.21803 242.99375 1.000 68.66261 360 THR D CA 1
ATOM 9078 C C . THR D 1 246 ? 141.31729 166.70478 244.42263 1.000 71.46441 360 THR D C 1
ATOM 9079 O O . THR D 1 246 ? 140.31060 166.98064 245.08413 1.000 70.88994 360 THR D O 1
ATOM 9083 N N . HIS D 1 247 ? 142.31719 165.96892 244.90981 1.000 76.01384 361 HIS D N 1
ATOM 9084 C CA . HIS D 1 247 ? 142.34028 165.46404 246.27648 1.000 76.17490 361 HIS D CA 1
ATOM 9085 C C . HIS D 1 247 ? 143.41676 166.13998 247.11903 1.000 78.04020 361 HIS D C 1
ATOM 9086 O O . HIS D 1 247 ? 143.88066 165.55951 248.10612 1.000 78.44674 361 HIS D O 1
ATOM 9093 N N . ASP D 1 248 ? 143.82430 167.35421 246.74016 1.000 81.23583 362 ASP D N 1
ATOM 9094 C CA . ASP D 1 248 ? 144.87497 168.10110 247.43621 1.000 83.79036 362 ASP D CA 1
ATOM 9095 C C . ASP D 1 248 ? 146.18365 167.31501 247.48028 1.000 83.01354 362 ASP D C 1
ATOM 9096 O O . ASP D 1 248 ? 146.91658 167.34643 248.47087 1.000 83.80099 362 ASP D O 1
ATOM 9101 N N . LEU D 1 249 ? 146.47928 166.60300 246.39543 1.000 79.48440 363 LEU D N 1
ATOM 9102 C CA . LEU D 1 249 ? 147.71815 165.84806 246.25402 1.000 80.78950 363 LEU D CA 1
ATOM 9103 C C . LEU D 1 249 ? 148.47575 166.37694 245.04547 1.000 81.64916 363 LEU D C 1
ATOM 9104 O O . LEU D 1 249 ? 147.94963 166.36874 243.92733 1.000 81.79818 363 LEU D O 1
ATOM 9109 N N . TYR D 1 250 ? 149.70426 166.83288 245.26988 1.000 79.88769 364 TYR D N 1
ATOM 9110 C CA . TYR D 1 250 ? 150.55757 167.35568 244.21351 1.000 79.03841 364 TYR D CA 1
ATOM 9111 C C . TYR D 1 250 ? 151.75755 166.43811 244.02527 1.000 79.46758 364 TYR D C 1
ATOM 9112 O O . TYR D 1 250 ? 152.34139 165.95374 245.00013 1.000 80.27401 364 TYR D O 1
ATOM 9121 N N . ARG D 1 251 ? 152.12158 166.20450 242.76405 1.000 71.44173 365 ARG D N 1
ATOM 9122 C CA . ARG D 1 251 ? 153.13092 165.19935 242.44800 1.000 70.13400 365 ARG D CA 1
ATOM 9123 C C . ARG D 1 251 ? 154.54436 165.74740 242.61746 1.000 70.16494 365 ARG D C 1
ATOM 9124 O O . ARG D 1 251 ? 155.32957 165.23391 243.42176 1.000 70.66769 365 ARG D O 1
ATOM 9132 N N . GLY D 1 252 ? 154.88175 166.78411 241.87324 1.000 73.26963 366 GLY D N 1
ATOM 9133 C CA . GLY D 1 252 ? 156.22340 167.32491 241.90711 1.000 74.21729 366 GLY D CA 1
ATOM 9134 C C . GLY D 1 252 ? 156.97138 167.04881 240.61344 1.000 76.09079 366 GLY D C 1
ATOM 9135 O O . GLY D 1 252 ? 156.66296 166.10844 239.86878 1.000 78.07837 366 GLY D O 1
ATOM 9136 N N . GLU D 1 253 ? 157.98063 167.87528 240.34776 1.000 73.65399 367 GLU D N 1
ATOM 9137 C CA . GLU D 1 253 ? 158.74070 167.85067 239.09814 1.000 73.84695 367 GLU D CA 1
ATOM 9138 C C . GLU D 1 253 ? 159.69209 166.66775 238.98332 1.000 74.86500 367 GLU D C 1
ATOM 9139 O O . GLU D 1 253 ? 160.49750 166.67128 238.04195 1.000 75.94580 367 GLU D O 1
ATOM 9145 N N . ASP D 1 254 ? 159.66293 165.66523 239.86272 1.000 74.07063 368 ASP D N 1
ATOM 9146 C CA . ASP D 1 254 ? 160.60453 164.55909 239.78346 1.000 74.24980 368 ASP D CA 1
ATOM 9147 C C . ASP D 1 254 ? 159.94918 163.18435 239.74525 1.000 74.25972 368 ASP D C 1
ATOM 9148 O O . ASP D 1 254 ? 160.66904 162.17961 239.74528 1.000 75.12001 368 ASP D O 1
ATOM 9153 N N . ASP D 1 255 ? 158.61826 163.10257 239.71367 1.000 67.64203 369 ASP D N 1
ATOM 9154 C CA . ASP D 1 255 ? 157.90540 161.82441 239.64960 1.000 68.67014 369 ASP D CA 1
ATOM 9155 C C . ASP D 1 255 ? 156.86679 161.91088 238.53272 1.000 67.60221 369 ASP D C 1
ATOM 9156 O O . ASP D 1 255 ? 155.69713 162.21174 238.78294 1.000 69.75846 369 ASP D O 1
ATOM 9161 N N . HIS D 1 256 ? 157.29499 161.64128 237.30180 1.000 50.86932 370 HIS D N 1
ATOM 9162 C CA . HIS D 1 256 ? 156.41900 161.69607 236.13327 1.000 47.15232 370 HIS D CA 1
ATOM 9163 C C . HIS D 1 256 ? 156.70030 160.51658 235.20579 1.000 54.13506 370 HIS D C 1
ATOM 9164 O O . HIS D 1 256 ? 156.79318 160.66084 233.98638 1.000 60.64268 370 HIS D O 1
ATOM 9171 N N . THR D 1 257 ? 156.83425 159.32257 235.78707 1.000 49.05140 371 THR D N 1
ATOM 9172 C CA . THR D 1 257 ? 157.22382 158.15118 235.00532 1.000 48.30817 371 THR D CA 1
ATOM 9173 C C . THR D 1 257 ? 156.12552 157.72824 234.03319 1.000 53.84681 371 THR D C 1
ATOM 9174 O O . THR D 1 257 ? 156.40077 157.42947 232.86400 1.000 58.13076 371 THR D O 1
ATOM 9178 N N . GLU D 1 258 ? 154.87383 157.69275 234.49987 1.000 45.09348 372 GLU D N 1
ATOM 9179 C CA . GLU D 1 258 ? 153.79171 157.12785 233.69558 1.000 43.10703 372 GLU D CA 1
ATOM 9180 C C . GLU D 1 258 ? 153.57831 157.91933 232.41006 1.000 48.48033 372 GLU D C 1
ATOM 9181 O O . GLU D 1 258 ? 153.54109 157.34747 231.31309 1.000 48.11769 372 GLU D O 1
ATOM 9187 N N . VAL D 1 259 ? 153.43755 159.24187 232.52567 1.000 36.45139 373 VAL D N 1
ATOM 9188 C CA . VAL D 1 259 ? 153.17373 160.05918 231.34575 1.000 39.52152 373 VAL D CA 1
ATOM 9189 C C . VAL D 1 259 ? 154.37541 160.06263 230.40756 1.000 40.17002 373 VAL D C 1
ATOM 9190 O O . VAL D 1 259 ? 154.21410 160.06832 229.18015 1.000 41.50581 373 VAL D O 1
ATOM 9194 N N . GLU D 1 260 ? 155.59152 160.04260 230.95670 1.000 31.90887 374 GLU D N 1
ATOM 9195 C CA . GLU D 1 260 ? 156.78517 160.00195 230.11793 1.000 37.23546 374 GLU D CA 1
ATOM 9196 C C . GLU D 1 260 ? 156.83440 158.71689 229.29993 1.000 39.44030 374 GLU D C 1
ATOM 9197 O O . GLU D 1 260 ? 157.10307 158.74223 228.09022 1.000 43.60214 374 GLU D O 1
ATOM 9203 N N . LEU D 1 261 ? 156.57412 157.57852 229.94982 1.000 29.23998 375 LEU D N 1
ATOM 9204 C CA . LEU D 1 261 ? 156.55372 156.30513 229.23743 1.000 29.51623 375 LEU D CA 1
ATOM 9205 C C . LEU D 1 261 ? 155.43321 156.26936 228.20761 1.000 35.84363 375 LEU D C 1
ATOM 9206 O O . LEU D 1 261 ? 155.58763 155.68028 227.13141 1.000 40.80630 375 LEU D O 1
ATOM 9211 N N . LEU D 1 262 ? 154.29244 156.88631 228.52399 1.000 28.46797 376 LEU D N 1
ATOM 9212 C CA . LEU D 1 262 ? 153.19451 156.94279 227.56488 1.000 19.40821 376 LEU D CA 1
ATOM 9213 C C . LEU D 1 262 ? 153.58185 157.74580 226.32723 1.000 24.65774 376 LEU D C 1
ATOM 9214 O O . LEU D 1 262 ? 153.27808 157.34415 225.19842 1.000 30.94459 376 LEU D O 1
ATOM 9219 N N . LEU D 1 263 ? 154.25761 158.88164 226.51869 1.000 15.67548 377 LEU D N 1
ATOM 9220 C CA . LEU D 1 263 ? 154.56157 159.77136 225.40057 1.000 19.40483 377 LEU D CA 1
ATOM 9221 C C . LEU D 1 263 ? 155.72874 159.28191 224.54708 1.000 32.10279 377 LEU D C 1
ATOM 9222 O O . LEU D 1 263 ? 155.75399 159.54815 223.33553 1.000 37.52123 377 LEU D O 1
ATOM 9227 N N . GLU D 1 264 ? 156.70386 158.59233 225.15129 1.000 31.73418 378 GLU D N 1
ATOM 9228 C CA . GLU D 1 264 ? 157.89547 158.19345 224.40346 1.000 21.55063 378 GLU D CA 1
ATOM 9229 C C . GLU D 1 264 ? 157.55325 157.25051 223.25390 1.000 29.00337 378 GLU D C 1
ATOM 9230 O O . GLU D 1 264 ? 158.15122 157.33467 222.17191 1.000 36.01571 378 GLU D O 1
ATOM 9236 N N . SER D 1 265 ? 156.60197 156.33919 223.47178 1.000 17.69787 379 SER D N 1
ATOM 9237 C CA . SER D 1 265 ? 156.24573 155.37243 222.43723 1.000 23.27324 379 SER D CA 1
ATOM 9238 C C . SER D 1 265 ? 155.71329 156.06941 221.19085 1.000 27.80683 379 SER D C 1
ATOM 9239 O O . SER D 1 265 ? 156.13608 155.77096 220.06730 1.000 33.55283 379 SER D O 1
ATOM 9242 N N . TYR D 1 266 ? 154.79187 157.01737 221.37101 1.000 18.17686 380 TYR D N 1
ATOM 9243 C CA . TYR D 1 266 ? 154.24534 157.73091 220.22271 1.000 19.91575 380 TYR D CA 1
ATOM 9244 C C . TYR D 1 266 ? 155.27355 158.66892 219.60569 1.000 25.09651 380 TYR D C 1
ATOM 9245 O O . TYR D 1 266 ? 155.25195 158.89485 218.38781 1.000 35.28570 380 TYR D O 1
ATOM 9254 N N . HIS D 1 267 ? 156.18948 159.20686 220.41637 1.000 10.31629 381 HIS D N 1
ATOM 9255 C CA . HIS D 1 267 ? 157.29032 159.98617 219.85787 1.000 17.46698 381 HIS D CA 1
ATOM 9256 C C . HIS D 1 267 ? 158.11412 159.14370 218.88809 1.000 29.04322 381 HIS D C 1
ATOM 9257 O O . HIS D 1 267 ? 158.42102 159.57688 217.76925 1.000 37.66342 381 HIS D O 1
ATOM 9264 N N . LYS D 1 268 ? 158.46168 157.92037 219.29570 1.000 15.67415 382 LYS D N 1
ATOM 9265 C CA . LYS D 1 268 ? 159.22095 157.03653 218.41269 1.000 21.48313 382 LYS D CA 1
ATOM 9266 C C . LYS D 1 268 ? 158.39865 156.62551 217.19436 1.000 24.15166 382 LYS D C 1
ATOM 9267 O O . LYS D 1 268 ? 158.93890 156.49129 216.08580 1.000 34.14417 382 LYS D O 1
ATOM 9273 N N . LEU D 1 269 ? 157.09162 156.41730 217.38234 1.000 17.10608 383 LEU D N 1
ATOM 9274 C CA . LEU D 1 269 ? 156.22699 156.06793 216.25831 1.000 18.50748 383 LEU D CA 1
ATOM 9275 C C . LEU D 1 269 ? 156.22300 157.16625 215.20245 1.000 21.82814 383 LEU D C 1
ATOM 9276 O O . LEU D 1 269 ? 156.26463 156.88198 213.99957 1.000 32.57058 383 LEU D O 1
ATOM 9281 N N . CYS D 1 270 ? 156.17018 158.42831 215.63253 1.000 13.88889 384 CYS D N 1
ATOM 9282 C CA . CYS D 1 270 ? 156.23893 159.53387 214.68073 1.000 19.91133 384 CYS D CA 1
ATOM 9283 C C . CYS D 1 270 ? 157.62622 159.65033 214.05492 1.000 20.48074 384 CYS D C 1
ATOM 9284 O O . CYS D 1 270 ? 157.75188 159.96360 212.86143 1.000 25.77941 384 CYS D O 1
ATOM 9287 N N . ASP D 1 271 ? 158.67427 159.40204 214.84670 1.000 19.56784 385 ASP D N 1
ATOM 9288 C CA . ASP D 1 271 ? 160.03625 159.49243 214.32831 1.000 22.47568 385 ASP D CA 1
ATOM 9289 C C . ASP D 1 271 ? 160.27397 158.48480 213.20909 1.000 24.00014 385 ASP D C 1
ATOM 9290 O O . ASP D 1 271 ? 160.98604 158.77752 212.23998 1.000 24.31601 385 ASP D O 1
ATOM 9295 N N . GLU D 1 272 ? 159.69515 157.28729 213.32981 1.000 21.80406 386 GLU D N 1
ATOM 9296 C CA . GLU D 1 272 ? 159.86867 156.28139 212.28231 1.000 27.96033 386 GLU D CA 1
ATOM 9297 C C . GLU D 1 272 ? 159.29628 156.75828 210.94847 1.000 32.88681 386 GLU D C 1
ATOM 9298 O O . GLU D 1 272 ? 159.93993 156.62035 209.89704 1.000 37.96163 386 GLU D O 1
ATOM 9304 N N . VAL D 1 273 ? 158.09012 157.32979 210.97267 1.000 23.56150 387 VAL D N 1
ATOM 9305 C CA . VAL D 1 273 ? 157.48046 157.83773 209.74742 1.000 19.86761 387 VAL D CA 1
ATOM 9306 C C . VAL D 1 273 ? 158.28414 159.00951 209.19718 1.000 25.26003 387 VAL D C 1
ATOM 9307 O O . VAL D 1 273 ? 158.42499 159.16671 207.97575 1.000 32.79350 387 VAL D O 1
ATOM 9311 N N . VAL D 1 274 ? 158.82388 159.84976 210.08553 1.000 20.49243 388 VAL D N 1
ATOM 9312 C CA . VAL D 1 274 ? 159.66994 160.95333 209.63430 1.000 19.22268 388 VAL D CA 1
ATOM 9313 C C . VAL D 1 274 ? 160.88539 160.42051 208.88303 1.000 27.13981 388 VAL D C 1
ATOM 9314 O O . VAL D 1 274 ? 161.24827 160.92806 207.81203 1.000 33.78158 388 VAL D O 1
ATOM 9318 N N . GLN D 1 275 ? 161.52993 159.38645 209.42993 1.000 28.50044 389 GLN D N 1
ATOM 9319 C CA . GLN D 1 275 ? 162.69879 158.80887 208.77033 1.000 24.17926 389 GLN D CA 1
ATOM 9320 C C . GLN D 1 275 ? 162.33250 158.20146 207.42060 1.000 20.31352 389 GLN D C 1
ATOM 9321 O O . GLN D 1 275 ? 163.08053 158.34092 206.44279 1.000 31.19387 389 GLN D O 1
ATOM 9327 N N . GLU D 1 276 ? 161.18887 157.51467 207.34940 1.000 25.30515 390 GLU D N 1
ATOM 9328 C CA . GLU D 1 276 ? 160.75767 156.94135 206.07567 1.000 25.87344 390 GLU D CA 1
ATOM 9329 C C . GLU D 1 276 ? 160.52999 158.02670 205.02652 1.000 30.47051 390 GLU D C 1
ATOM 9330 O O . GLU D 1 276 ? 160.95108 157.88638 203.86768 1.000 33.32576 390 GLU D O 1
ATOM 9336 N N . ALA D 1 277 ? 159.86911 159.12066 205.41624 1.000 23.58147 391 ALA D N 1
ATOM 9337 C CA . ALA D 1 277 ? 159.64344 160.21915 204.48132 1.000 16.01289 391 ALA D CA 1
ATOM 9338 C C . ALA D 1 277 ? 160.95968 160.84186 204.02961 1.000 20.99294 391 ALA D C 1
ATOM 9339 O O . ALA D 1 277 ? 161.11797 161.18998 202.85172 1.000 30.17177 391 ALA D O 1
ATOM 9341 N N . SER D 1 278 ? 161.91487 160.99114 204.95162 1.000 18.16481 392 SER D N 1
ATOM 9342 C CA . SER D 1 278 ? 163.21727 161.53779 204.58145 1.000 19.39273 392 SER D CA 1
ATOM 9343 C C . SER D 1 278 ? 163.92594 160.64024 203.57323 1.000 27.39731 392 SER D C 1
ATOM 9344 O O . SER D 1 278 ? 164.52762 161.12885 202.60658 1.000 34.35348 392 SER D O 1
ATOM 9347 N N . ASN D 1 279 ? 163.86555 159.32243 203.78392 1.000 22.68810 393 ASN D N 1
ATOM 9348 C CA . ASN D 1 279 ? 164.47231 158.39241 202.83518 1.000 18.67865 393 ASN D CA 1
ATOM 9349 C C . ASN D 1 279 ? 163.82448 158.50573 201.45971 1.000 24.23252 393 ASN D C 1
ATOM 9350 O O . ASN D 1 279 ? 164.51786 158.49765 200.43202 1.000 30.67685 393 ASN D O 1
ATOM 9355 N N . LEU D 1 280 ? 162.49285 158.60958 201.42082 1.000 27.46887 394 LEU D N 1
ATOM 9356 C CA . LEU D 1 280 ? 161.80464 158.75486 200.13971 1.000 26.35480 394 LEU D CA 1
ATOM 9357 C C . LEU D 1 280 ? 162.22260 160.03929 199.42842 1.000 23.88128 394 LEU D C 1
ATOM 9358 O O . LEU D 1 280 ? 162.44758 160.04320 198.20873 1.000 28.12191 394 LEU D O 1
ATOM 9363 N N . VAL D 1 281 ? 162.33358 161.13964 200.17688 1.000 29.46378 395 VAL D N 1
ATOM 9364 C CA . VAL D 1 281 ? 162.74637 162.41085 199.58357 1.000 29.76795 395 VAL D CA 1
ATOM 9365 C C . VAL D 1 281 ? 164.15663 162.29956 199.01357 1.000 27.48024 395 VAL D C 1
ATOM 9366 O O . VAL D 1 281 ? 164.44499 162.79457 197.91496 1.000 30.58443 395 VAL D O 1
ATOM 9370 N N . SER D 1 282 ? 165.05836 161.64965 199.75599 1.000 27.25505 396 SER D N 1
ATOM 9371 C CA . SER D 1 282 ? 166.42494 161.47492 199.26947 1.000 31.02684 396 SER D CA 1
ATOM 9372 C C . SER D 1 282 ? 166.45526 160.65365 197.98487 1.000 33.26467 396 SER D C 1
ATOM 9373 O O . SER D 1 282 ? 167.20026 160.97517 197.04750 1.000 32.70096 396 SER D O 1
ATOM 9376 N N . SER D 1 283 ? 165.65367 159.58601 197.92468 1.000 35.77474 397 SER D N 1
ATOM 9377 C CA . SER D 1 283 ? 165.59559 158.77786 196.70900 1.000 30.63522 397 SER D CA 1
ATOM 9378 C C . SER D 1 283 ? 165.09721 159.59795 195.52348 1.000 39.12813 397 SER D C 1
ATOM 9379 O O . SER D 1 283 ? 165.64326 159.50138 194.41419 1.000 44.04066 397 SER D O 1
ATOM 9382 N N . ILE D 1 284 ? 164.05958 160.41175 195.74003 1.000 39.97350 398 ILE D N 1
ATOM 9383 C CA . ILE D 1 284 ? 163.53827 161.25269 194.66306 1.000 34.55271 398 ILE D CA 1
ATOM 9384 C C . ILE D 1 284 ? 164.60858 162.22298 194.17492 1.000 35.10472 398 ILE D C 1
ATOM 9385 O O . ILE D 1 284 ? 164.78803 162.42082 192.96313 1.000 36.42083 398 ILE D O 1
ATOM 9390 N N . ARG D 1 285 ? 165.33108 162.84814 195.10961 1.000 46.25192 399 ARG D N 1
ATOM 9391 C CA . ARG D 1 285 ? 166.37547 163.79497 194.72703 1.000 45.37187 399 ARG D CA 1
ATOM 9392 C C . ARG D 1 285 ? 167.46889 163.11621 193.91065 1.000 50.29087 399 ARG D C 1
ATOM 9393 O O . ARG D 1 285 ? 167.93172 163.66400 192.90039 1.000 56.32174 399 ARG D O 1
ATOM 9401 N N . ASN D 1 286 ? 167.89892 161.92417 194.33543 1.000 50.33568 400 ASN D N 1
ATOM 9402 C CA . ASN D 1 286 ? 168.92878 161.20755 193.58711 1.000 48.66589 400 ASN D CA 1
ATOM 9403 C C . ASN D 1 286 ? 168.45102 160.85969 192.18159 1.000 49.13977 400 ASN D C 1
ATOM 9404 O O . ASN D 1 286 ? 169.19789 161.01662 191.20452 1.000 50.23910 400 ASN D O 1
ATOM 9409 N N . THR D 1 287 ? 167.20444 160.39361 192.05743 1.000 51.57855 401 THR D N 1
ATOM 9410 C CA . THR D 1 287 ? 166.67975 160.04859 190.73864 1.000 49.83542 401 THR D CA 1
ATOM 9411 C C . THR D 1 287 ? 166.63840 161.26695 189.82203 1.000 50.62382 401 THR D C 1
ATOM 9412 O O . THR D 1 287 ? 167.00522 161.18039 188.64049 1.000 53.21859 401 THR D O 1
ATOM 9416 N N . GLU D 1 288 ? 166.18961 162.41111 190.34679 1.000 58.60471 402 GLU D N 1
ATOM 9417 C CA . GLU D 1 288 ? 166.14847 163.62615 189.53623 1.000 57.18631 402 GLU D CA 1
ATOM 9418 C C . GLU D 1 288 ? 167.54835 164.04423 189.09955 1.000 58.78191 402 GLU D C 1
ATOM 9419 O O . GLU D 1 288 ? 167.77925 164.36787 187.92450 1.000 61.70258 402 GLU D O 1
ATOM 9425 N N . GLU D 1 289 ? 168.50012 164.04449 190.03822 1.000 64.83315 403 GLU D N 1
ATOM 9426 C CA . GLU D 1 289 ? 169.86305 164.44208 189.70907 1.000 63.03898 403 GLU D CA 1
ATOM 9427 C C . GLU D 1 289 ? 170.51738 163.49720 188.71168 1.000 62.53872 403 GLU D C 1
ATOM 9428 O O . GLU D 1 289 ? 171.42235 163.91785 187.98334 1.000 62.95336 403 GLU D O 1
ATOM 9434 N N . ILE D 1 290 ? 170.08614 162.23655 188.65928 1.000 60.65796 404 ILE D N 1
ATOM 9435 C CA . ILE D 1 290 ? 170.66447 161.31914 187.68196 1.000 57.32477 404 ILE D CA 1
ATOM 9436 C C . ILE D 1 290 ? 170.02475 161.50130 186.30805 1.000 59.43194 404 ILE D C 1
ATOM 9437 O O . ILE D 1 290 ? 170.72285 161.51513 185.28492 1.000 60.94483 404 ILE D O 1
ATOM 9442 N N . ILE D 1 291 ? 168.69648 161.64209 186.25086 1.000 60.42331 405 ILE D N 1
ATOM 9443 C CA . ILE D 1 291 ? 168.05449 161.79965 184.94614 1.000 59.55156 405 ILE D CA 1
ATOM 9444 C C . ILE D 1 291 ? 168.45784 163.12216 184.29920 1.000 55.92559 405 ILE D C 1
ATOM 9445 O O . ILE D 1 291 ? 168.52359 163.22520 183.06058 1.000 52.21166 405 ILE D O 1
ATOM 9450 N N . ARG D 1 292 ? 168.75574 164.14421 185.11326 1.000 60.70227 406 ARG D N 1
ATOM 9451 C CA . ARG D 1 292 ? 169.20735 165.41620 184.55765 1.000 61.26296 406 ARG D CA 1
ATOM 9452 C C . ARG D 1 292 ? 170.47186 165.24829 183.72498 1.000 60.37380 406 ARG D C 1
ATOM 9453 O O . ARG D 1 292 ? 170.60032 165.86448 182.66065 1.000 57.13795 406 ARG D O 1
ATOM 9461 N N . ALA D 1 293 ? 171.41045 164.42135 184.18619 1.000 60.55548 407 ALA D N 1
ATOM 9462 C CA . ALA D 1 293 ? 172.61782 164.13871 183.42135 1.000 57.99196 407 ALA D CA 1
ATOM 9463 C C . ALA D 1 293 ? 172.38417 163.11307 182.32279 1.000 55.58517 407 ALA D C 1
ATOM 9464 O O . ALA D 1 293 ? 173.08419 163.13954 181.30362 1.000 54.32107 407 ALA D O 1
ATOM 9466 N N . ILE D 1 294 ? 171.41973 162.20845 182.51257 1.000 58.54096 408 ILE D N 1
ATOM 9467 C CA . ILE D 1 294 ? 171.08634 161.24013 181.46859 1.000 54.53225 408 ILE D CA 1
ATOM 9468 C C . ILE D 1 294 ? 170.62490 161.95497 180.20253 1.000 58.15300 408 ILE D C 1
ATOM 9469 O O . ILE D 1 294 ? 170.95541 161.54442 179.07905 1.000 55.78624 408 ILE D O 1
ATOM 9474 N N . LEU D 1 295 ? 169.84832 163.03065 180.36336 1.000 57.15043 409 LEU D N 1
ATOM 9475 C CA . LEU D 1 295 ? 169.38264 163.78579 179.19894 1.000 51.21626 409 LEU D CA 1
ATOM 9476 C C . LEU D 1 295 ? 170.55343 164.30141 178.36198 1.000 50.59972 409 LEU D C 1
ATOM 9477 O O . LEU D 1 295 ? 170.60977 164.08748 177.14056 1.000 53.59847 409 LEU D O 1
ATOM 9482 N N . ASP D 1 296 ? 171.50215 164.98531 179.00690 1.000 52.47269 410 ASP D N 1
ATOM 9483 C CA . ASP D 1 296 ? 172.65581 165.51101 178.28602 1.000 48.48312 410 ASP D CA 1
ATOM 9484 C C . ASP D 1 296 ? 173.54393 164.39373 177.75746 1.000 48.94534 410 ASP D C 1
ATOM 9485 O O . ASP D 1 296 ? 174.20522 164.56540 176.72708 1.000 46.10667 410 ASP D O 1
ATOM 9490 N N . ALA D 1 297 ? 173.57719 163.25004 178.44489 1.000 48.41698 411 ALA D N 1
ATOM 9491 C CA . ALA D 1 297 ? 174.35563 162.12072 177.95120 1.000 46.77674 411 ALA D CA 1
ATOM 9492 C C . ALA D 1 297 ? 173.78646 161.58492 176.64400 1.000 47.03292 411 ALA D C 1
ATOM 9493 O O . ALA D 1 297 ? 174.54216 161.25044 175.72422 1.000 49.23825 411 ALA D O 1
ATOM 9495 N N . ASN D 1 298 ? 172.46042 161.49276 176.53935 1.000 53.57275 412 ASN D N 1
ATOM 9496 C CA . ASN D 1 298 ? 171.85782 160.94860 175.32714 1.000 48.60301 412 ASN D CA 1
ATOM 9497 C C . ASN D 1 298 ? 171.69533 161.98088 174.21554 1.000 50.51095 412 ASN D C 1
ATOM 9498 O O . ASN D 1 298 ? 171.46220 161.59228 173.06581 1.000 47.01572 412 ASN D O 1
ATOM 9503 N N . ARG D 1 299 ? 171.81379 163.27685 174.51873 1.000 46.46565 413 ARG D N 1
ATOM 9504 C CA . ARG D 1 299 ? 171.75011 164.28077 173.45464 1.000 38.94220 413 ARG D CA 1
ATOM 9505 C C . ARG D 1 299 ? 172.98781 164.23376 172.55550 1.000 43.76455 413 ARG D C 1
ATOM 9506 O O . ARG D 1 299 ? 172.89723 164.46905 171.33769 1.000 43.73138 413 ARG D O 1
ATOM 9514 N N . ASN D 1 300 ? 174.15149 163.92696 173.13621 1.000 47.38912 414 ASN D N 1
ATOM 9515 C CA . ASN D 1 300 ? 175.39443 163.94215 172.37182 1.000 36.05929 414 ASN D CA 1
ATOM 9516 C C . ASN D 1 300 ? 175.39434 162.90510 171.25603 1.000 33.03934 414 ASN D C 1
ATOM 9517 O O . ASN D 1 300 ? 176.09269 163.08408 170.25350 1.000 41.30044 414 ASN D O 1
ATOM 9522 N N . SER D 1 301 ? 174.61581 161.82938 171.39712 1.000 31.65124 415 SER D N 1
ATOM 9523 C CA . SER D 1 301 ? 174.54718 160.83181 170.33310 1.000 34.37235 415 SER D CA 1
ATOM 9524 C C . SER D 1 301 ? 173.96855 161.42579 169.05367 1.000 34.46307 415 SER D C 1
ATOM 9525 O O . SER D 1 301 ? 174.54789 161.26942 167.97226 1.000 37.40251 415 SER D O 1
ATOM 9528 N N . LEU D 1 302 ? 172.83480 162.12298 169.15800 1.000 34.37861 416 LEU D N 1
ATOM 9529 C CA . LEU D 1 302 ? 172.26836 162.79359 167.99177 1.000 35.99471 416 LEU D CA 1
ATOM 9530 C C . LEU D 1 302 ? 173.17760 163.91689 167.50883 1.000 30.88986 416 LEU D C 1
ATOM 9531 O O . LEU D 1 302 ? 173.32288 164.13258 166.29421 1.000 39.06512 416 LEU D O 1
ATOM 9536 N N . MET D 1 303 ? 173.79214 164.64879 168.44672 1.000 33.41851 417 MET D N 1
ATOM 9537 C CA . MET D 1 303 ? 174.70282 165.72117 168.05105 1.000 29.95751 417 MET D CA 1
ATOM 9538 C C . MET D 1 303 ? 175.85008 165.19004 167.19796 1.000 26.48835 417 MET D C 1
ATOM 9539 O O . MET D 1 303 ? 176.26534 165.83729 166.22952 1.000 32.48735 417 MET D O 1
ATOM 9544 N N . LEU D 1 304 ? 176.37463 164.01266 167.54217 1.000 25.91578 418 LEU D N 1
ATOM 9545 C CA . LEU D 1 304 ? 177.44136 163.40330 166.75638 1.000 25.23702 418 LEU D CA 1
ATOM 9546 C C . LEU D 1 304 ? 176.92000 162.78110 165.46674 1.000 29.04986 418 LEU D C 1
ATOM 9547 O O . LEU D 1 304 ? 177.62443 162.79090 164.45048 1.000 34.04482 418 LEU D O 1
ATOM 9552 N N . LEU D 1 305 ? 175.69863 162.24039 165.48510 1.000 27.84153 419 LEU D N 1
ATOM 9553 C CA . LEU D 1 305 ? 175.14700 161.62210 164.28405 1.000 22.69306 419 LEU D CA 1
ATOM 9554 C C . LEU D 1 305 ? 174.87895 162.64685 163.18865 1.000 28.45234 419 LEU D C 1
ATOM 9555 O O . LEU D 1 305 ? 174.98363 162.31997 162.00079 1.000 31.39476 419 LEU D O 1
ATOM 9560 N N . ASP D 1 306 ? 174.53076 163.88219 163.56119 1.000 30.94174 420 ASP D N 1
ATOM 9561 C CA . ASP D 1 306 ? 174.24978 164.89910 162.54633 1.000 21.50763 420 ASP D CA 1
ATOM 9562 C C . ASP D 1 306 ? 175.47930 165.22697 161.69753 1.000 26.66308 420 ASP D C 1
ATOM 9563 O O . ASP D 1 306 ? 175.34485 165.57828 160.51456 1.000 32.74721 420 ASP D O 1
ATOM 9568 N N . LEU D 1 307 ? 176.67881 165.11704 162.27570 1.000 23.64667 421 LEU D N 1
ATOM 9569 C CA . LEU D 1 307 ? 177.88894 165.51700 161.56349 1.000 20.12297 421 LEU D CA 1
ATOM 9570 C C . LEU D 1 307 ? 178.19058 164.60387 160.38081 1.000 24.93085 421 LEU D C 1
ATOM 9571 O O . LEU D 1 307 ? 178.73519 165.06510 159.37213 1.000 34.35961 421 LEU D O 1
ATOM 9576 N N . LYS D 1 308 ? 177.85765 163.31500 160.48021 1.000 22.69398 422 LYS D N 1
ATOM 9577 C CA . LYS D 1 308 ? 178.07466 162.41548 159.35047 1.000 21.53873 422 LYS D CA 1
ATOM 9578 C C . LYS D 1 308 ? 177.21262 162.81148 158.15723 1.000 27.60976 422 LYS D C 1
ATOM 9579 O O . LYS D 1 308 ? 177.68653 162.82017 157.01342 1.000 34.42941 422 LYS D O 1
ATOM 9585 N N . PHE D 1 309 ? 175.94610 163.15165 158.40606 1.000 23.28874 423 PHE D N 1
ATOM 9586 C CA . PHE D 1 309 ? 175.08683 163.63999 157.33337 1.000 20.74235 423 PHE D CA 1
ATOM 9587 C C . PHE D 1 309 ? 175.60499 164.95838 156.77351 1.000 19.75557 423 PHE D C 1
ATOM 9588 O O . PHE D 1 309 ? 175.53692 165.19664 155.56079 1.000 23.73558 423 PHE D O 1
ATOM 9596 N N . SER D 1 310 ? 176.12189 165.83183 157.64298 1.000 16.04421 424 SER D N 1
ATOM 9597 C CA . SER D 1 310 ? 176.70221 167.08304 157.15918 1.000 15.69146 424 SER D CA 1
ATOM 9598 C C . SER D 1 310 ? 177.88266 166.82224 156.22676 1.000 21.74732 424 SER D C 1
ATOM 9599 O O . SER D 1 310 ? 178.00775 167.45916 155.17226 1.000 34.72390 424 SER D O 1
ATOM 9602 N N . ILE D 1 311 ? 178.75396 165.88147 156.59715 1.000 16.15411 425 ILE D N 1
ATOM 9603 C CA . ILE D 1 311 ? 179.90763 165.55080 155.76267 1.000 19.93277 425 ILE D CA 1
ATOM 9604 C C . ILE D 1 311 ? 179.45515 164.94437 154.43940 1.000 21.68936 425 ILE D C 1
ATOM 9605 O O . ILE D 1 311 ? 180.02418 165.23348 153.37762 1.000 29.63914 425 ILE D O 1
ATOM 9610 N N . GLY D 1 312 ? 178.43058 164.08997 154.48037 1.000 16.41573 426 GLY D N 1
ATOM 9611 C CA . GLY D 1 312 ? 177.90509 163.52706 153.24590 1.000 10.47605 426 GLY D CA 1
ATOM 9612 C C . GLY D 1 312 ? 177.34898 164.58554 152.31141 1.000 20.36159 426 GLY D C 1
ATOM 9613 O O . GLY D 1 312 ? 177.58570 164.54724 151.09909 1.000 27.59304 426 GLY D O 1
ATOM 9614 N N . THR D 1 313 ? 176.60391 165.54806 152.86255 1.000 18.88217 427 THR D N 1
ATOM 9615 C CA . THR D 1 313 ? 176.08186 166.63709 152.04185 1.000 18.80656 427 THR D CA 1
ATOM 9616 C C . THR D 1 313 ? 177.21029 167.48554 151.46847 1.000 15.38969 427 THR D C 1
ATOM 9617 O O . THR D 1 313 ? 177.14341 167.92073 150.31252 1.000 18.80506 427 THR D O 1
ATOM 9621 N N . LEU D 1 314 ? 178.25499 167.73434 152.26317 1.000 8.71673 428 LEU D N 1
ATOM 9622 C CA . LEU D 1 314 ? 179.39702 168.49482 151.76308 1.000 12.69905 428 LEU D CA 1
ATOM 9623 C C . LEU D 1 314 ? 180.07663 167.77246 150.60506 1.000 21.57819 428 LEU D C 1
ATOM 9624 O O . LEU D 1 314 ? 180.42651 168.39352 149.59312 1.000 25.61137 428 LEU D O 1
ATOM 9629 N N . GLY D 1 315 ? 180.26441 166.45714 150.73234 1.000 11.97573 429 GLY D N 1
ATOM 9630 C CA . GLY D 1 315 ? 180.85845 165.69637 149.64309 1.000 1.87721 429 GLY D CA 1
ATOM 9631 C C . GLY D 1 315 ? 179.99855 165.69419 148.39294 1.000 15.05478 429 GLY D C 1
ATOM 9632 O O . GLY D 1 315 ? 180.50694 165.82350 147.27303 1.000 20.53512 429 GLY D O 1
ATOM 9633 N N . LEU D 1 316 ? 178.68238 165.54348 148.56498 1.000 25.59643 430 LEU D N 1
ATOM 9634 C CA . LEU D 1 316 ? 177.78388 165.57471 147.41532 1.000 17.63627 430 LEU D CA 1
ATOM 9635 C C . LEU D 1 316 ? 177.81807 166.93197 146.72315 1.000 18.69958 430 LEU D C 1
ATOM 9636 O O . LEU D 1 316 ? 177.80133 167.00622 145.48986 1.000 15.03428 430 LEU D O 1
ATOM 9641 N N . ALA D 1 317 ? 177.86701 168.01813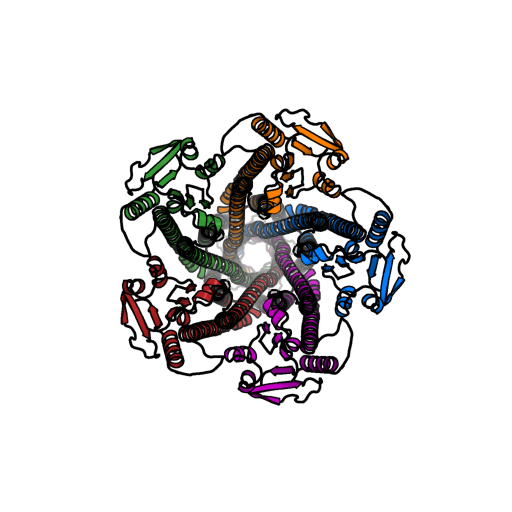 147.49881 1.000 14.28016 431 ALA D N 1
ATOM 9642 C CA . ALA D 1 317 ? 177.96647 169.34706 146.90212 1.000 10.96670 431 ALA D CA 1
ATOM 9643 C C . ALA D 1 317 ? 179.28778 169.52413 146.16377 1.000 15.99934 431 ALA D C 1
ATOM 9644 O O . ALA D 1 317 ? 179.32782 170.12418 145.08098 1.000 20.33356 431 ALA D O 1
ATOM 9646 N N . MET D 1 318 ? 180.37989 169.00923 146.73554 1.000 18.54913 432 MET D N 1
ATOM 9647 C CA . MET D 1 318 ? 181.67415 169.08980 146.06587 1.000 14.30065 432 MET D CA 1
ATOM 9648 C C . MET D 1 318 ? 181.64981 168.35490 144.73240 1.000 12.79146 432 MET D C 1
ATOM 9649 O O . MET D 1 318 ? 182.18805 168.84617 143.73328 1.000 21.74060 432 MET D O 1
ATOM 9654 N N . GLY D 1 319 ? 181.03204 167.17350 144.69795 1.000 24.64293 433 GLY D N 1
ATOM 9655 C CA . GLY D 1 319 ? 180.90666 166.45779 143.43696 1.000 13.63398 433 GLY D CA 1
ATOM 9656 C C . GLY D 1 319 ? 180.00978 167.17269 142.44172 1.000 17.93902 433 GLY D C 1
ATOM 9657 O O . GLY D 1 319 ? 180.31350 167.23159 141.24467 1.000 11.05170 433 GLY D O 1
ATOM 9658 N N . THR D 1 320 ? 178.89632 167.73215 142.92319 1.000 25.46852 434 THR D N 1
ATOM 9659 C CA . THR D 1 320 ? 177.95347 168.41213 142.04233 1.000 9.00621 434 THR D CA 1
ATOM 9660 C C . THR D 1 320 ? 178.55557 169.67182 141.43404 1.000 15.66328 434 THR D C 1
ATOM 9661 O O . THR D 1 320 ? 178.20472 170.03928 140.30818 1.000 14.55093 434 THR D O 1
ATOM 9665 N N . PHE D 1 321 ? 179.45635 170.34454 142.15408 1.000 19.45763 435 PHE D N 1
ATOM 9666 C CA . PHE D 1 321 ? 180.10963 171.52494 141.59286 1.000 9.31680 435 PHE D CA 1
ATOM 9667 C C . PHE D 1 321 ? 180.88178 171.17456 140.32423 1.000 18.45181 435 PHE D C 1
ATOM 9668 O O . PHE D 1 321 ? 180.72617 171.82801 139.28415 1.000 15.21199 435 PHE D O 1
ATOM 9676 N N . LEU D 1 322 ? 181.70754 170.12705 140.38474 1.000 20.72364 436 LEU D N 1
ATOM 9677 C CA . LEU D 1 322 ? 182.45303 169.71683 139.20032 1.000 10.99767 436 LEU D CA 1
ATOM 9678 C C . LEU D 1 322 ? 181.53553 169.11381 138.14548 1.000 14.26942 436 LEU D C 1
ATOM 9679 O O . LEU D 1 322 ? 181.79825 169.25862 136.94615 1.000 9.95605 436 LEU D O 1
ATOM 9684 N N . ALA D 1 323 ? 180.45959 168.44012 138.56423 1.000 23.42003 437 ALA D N 1
ATOM 9685 C CA . ALA D 1 323 ? 179.50566 167.91610 137.59177 1.000 14.20413 437 ALA D CA 1
ATOM 9686 C C . ALA D 1 323 ? 178.84600 169.03434 136.79443 1.000 17.64683 437 ALA D C 1
ATOM 9687 O O . ALA D 1 323 ? 178.62883 168.89067 135.58604 1.000 22.32464 437 ALA D O 1
ATOM 9689 N N . GLY D 1 324 ? 178.52039 170.15167 137.45016 1.000 20.16062 438 GLY D N 1
ATOM 9690 C CA . GLY D 1 324 ? 177.89095 171.26918 136.76989 1.000 6.01527 438 GLY D CA 1
ATOM 9691 C C . GLY D 1 324 ? 178.85104 172.22404 136.09599 1.000 6.89602 438 GLY D C 1
ATOM 9692 O O . GLY D 1 324 ? 178.41487 173.05170 135.28956 1.000 10.92492 438 GLY D O 1
ATOM 9693 N N . LEU D 1 325 ? 180.14531 172.14102 136.41855 1.000 26.36101 439 LEU D N 1
ATOM 9694 C CA . LEU D 1 325 ? 181.12742 172.97157 135.72497 1.000 18.07785 439 LEU D CA 1
ATOM 9695 C C . LEU D 1 325 ? 181.15800 172.67307 134.23025 1.000 8.71451 439 LEU D C 1
ATOM 9696 O O . LEU D 1 325 ? 181.32577 173.58468 133.41201 1.000 12.87045 439 LEU D O 1
ATOM 9701 N N . TYR D 1 326 ? 181.00423 171.40618 133.85379 1.000 11.70567 440 TYR D N 1
ATOM 9702 C CA . TYR D 1 326 ? 181.04055 171.00497 132.45371 1.000 12.98224 440 TYR D CA 1
ATOM 9703 C C . TYR D 1 326 ? 179.69533 171.14463 131.75413 1.000 20.79137 440 TYR D C 1
ATOM 9704 O O . TYR D 1 326 ? 179.60586 170.85916 130.55560 1.000 19.25905 440 TYR D O 1
ATOM 9713 N N . GLY D 1 327 ? 178.65596 171.57363 132.46245 1.000 16.44350 441 GLY D N 1
ATOM 9714 C CA . GLY D 1 327 ? 177.36413 171.81247 131.86019 1.000 0.00000 441 GLY D CA 1
ATOM 9715 C C . GLY D 1 327 ? 177.16526 173.19868 131.29736 1.000 6.66296 441 GLY D C 1
ATOM 9716 O O . GLY D 1 327 ? 176.09066 173.49404 130.76593 1.000 15.86433 441 GLY D O 1
ATOM 9717 N N . MET D 1 328 ? 178.16911 174.06540 131.40097 1.000 11.78529 442 MET D N 1
ATOM 9718 C CA . MET D 1 328 ? 178.05651 175.41546 130.86856 1.000 10.18567 442 MET D CA 1
ATOM 9719 C C . MET D 1 328 ? 178.13052 175.40003 129.34740 1.000 17.15769 442 MET D C 1
ATOM 9720 O O . MET D 1 328 ? 178.77145 174.53268 128.74766 1.000 26.60977 442 MET D O 1
ATOM 9725 N N . ASN D 1 329 ? 177.46683 176.37257 128.72132 1.000 14.71350 443 ASN D N 1
ATOM 9726 C CA . ASN D 1 329 ? 177.45882 176.49605 127.26377 1.000 9.91719 443 ASN D CA 1
ATOM 9727 C C . ASN D 1 329 ? 178.71274 177.24809 126.81407 1.000 17.53739 443 ASN D C 1
ATOM 9728 O O . ASN D 1 329 ? 178.67364 178.39057 126.35283 1.000 16.51297 443 ASN D O 1
ATOM 9733 N N . LEU D 1 330 ? 179.85003 176.57384 126.96307 1.000 18.55529 444 LEU D N 1
ATOM 9734 C CA . LEU D 1 330 ? 181.14548 177.12503 126.58808 1.000 12.24596 444 LEU D CA 1
ATOM 9735 C C . LEU D 1 330 ? 181.91902 176.04746 125.83550 1.000 28.32862 444 LEU D C 1
ATOM 9736 O O . LEU D 1 330 ? 181.38407 174.98280 125.51124 1.000 34.51552 444 LEU D O 1
ATOM 9741 N N . GLU D 1 331 ? 183.19046 176.32499 125.55514 1.000 34.18913 445 GLU D N 1
ATOM 9742 C CA . GLU D 1 331 ? 184.05559 175.40820 124.82031 1.000 33.16176 445 GLU D CA 1
ATOM 9743 C C . GLU D 1 331 ? 184.89522 174.61980 125.81945 1.000 36.45884 445 GLU D C 1
ATOM 9744 O O . GLU D 1 331 ? 185.72207 175.19377 126.53559 1.000 43.54517 445 GLU D O 1
ATOM 9750 N N . ASN D 1 332 ? 184.68169 173.30393 125.86493 1.000 41.96880 446 ASN D N 1
ATOM 9751 C CA . ASN D 1 332 ? 185.42564 172.42477 126.75469 1.000 39.72344 446 ASN D CA 1
ATOM 9752 C C . ASN D 1 332 ? 186.50684 171.61953 126.04808 1.000 45.61733 446 ASN D C 1
ATOM 9753 O O . ASN D 1 332 ? 187.29317 170.94772 126.72537 1.000 46.95363 446 ASN D O 1
ATOM 9758 N N . PHE D 1 333 ? 186.55542 171.65482 124.71587 1.000 48.03229 447 PHE D N 1
ATOM 9759 C CA . PHE D 1 333 ? 187.56691 171.02925 123.86656 1.000 42.99605 447 PHE D CA 1
ATOM 9760 C C . PHE D 1 333 ? 187.52505 169.50537 123.89288 1.000 44.30735 447 PHE D C 1
ATOM 9761 O O . PHE D 1 333 ? 188.30157 168.87102 123.16798 1.000 52.42502 447 PHE D O 1
ATOM 9769 N N . ILE D 1 334 ? 186.65526 168.89278 124.69484 1.000 49.44006 448 ILE D N 1
ATOM 9770 C CA . ILE D 1 334 ? 186.57490 167.43770 124.76922 1.000 50.77626 448 ILE D CA 1
ATOM 9771 C C . ILE D 1 334 ? 185.12754 166.99487 124.60200 1.000 48.76215 448 ILE D C 1
ATOM 9772 O O . ILE D 1 334 ? 184.74707 165.90161 125.03570 1.000 46.67493 448 ILE D O 1
ATOM 9777 N N . GLU D 1 335 ? 184.31058 167.84161 123.97131 1.000 51.67901 449 GLU D N 1
ATOM 9778 C CA . GLU D 1 335 ? 182.90071 167.51166 123.79094 1.000 55.29807 449 GLU D CA 1
ATOM 9779 C C . GLU D 1 335 ? 182.70480 166.37432 122.79625 1.000 60.02623 449 GLU D C 1
ATOM 9780 O O . GLU D 1 335 ? 181.81437 165.53722 122.98349 1.000 61.51271 449 GLU D O 1
ATOM 9786 N N . GLU D 1 336 ? 183.51956 166.32114 121.74393 1.000 69.48885 450 GLU D N 1
ATOM 9787 C CA . GLU D 1 336 ? 183.37351 165.30637 120.70962 1.000 65.92970 450 GLU D CA 1
ATOM 9788 C C . GLU D 1 336 ? 184.19749 164.05308 120.97428 1.000 68.87183 450 GLU D C 1
ATOM 9789 O O . GLU D 1 336 ? 184.12719 163.10795 120.18169 1.000 69.49300 450 GLU D O 1
ATOM 9795 N N . THR D 1 337 ? 184.97040 164.01866 122.05637 1.000 66.23671 451 THR D N 1
ATOM 9796 C CA . THR D 1 337 ? 185.76206 162.84187 122.37468 1.000 59.93439 451 THR D CA 1
ATOM 9797 C C . THR D 1 337 ? 184.86652 161.72319 122.90638 1.000 60.98750 451 THR D C 1
ATOM 9798 O O . THR D 1 337 ? 183.71498 161.93679 123.29587 1.000 68.38670 451 THR D O 1
ATOM 9802 N N . ASN D 1 338 ? 185.41604 160.50875 122.91841 1.000 62.36810 452 ASN D N 1
ATOM 9803 C CA . ASN D 1 338 ? 184.70741 159.32902 123.39449 1.000 63.65699 452 ASN D CA 1
ATOM 9804 C C . ASN D 1 338 ? 185.18431 158.87845 124.77097 1.000 65.91655 452 ASN D C 1
ATOM 9805 O O . ASN D 1 338 ? 184.93361 157.73419 125.16419 1.000 65.80912 452 ASN D O 1
ATOM 9810 N N . TRP D 1 339 ? 185.86514 159.75437 125.50985 1.000 59.73337 453 TRP D N 1
ATOM 9811 C CA . TRP D 1 339 ? 186.36075 159.41289 126.83749 1.000 57.63623 453 TRP D CA 1
ATOM 9812 C C . TRP D 1 339 ? 186.11903 160.48581 127.88716 1.000 61.27753 453 TRP D C 1
ATOM 9813 O O . TRP D 1 339 ? 186.42871 160.24424 129.05759 1.000 63.77663 453 TRP D O 1
ATOM 9824 N N . GLY D 1 340 ? 185.58881 161.65429 127.52233 1.000 47.05434 454 GLY D N 1
ATOM 9825 C CA . GLY D 1 340 ? 185.43226 162.72232 128.49619 1.000 44.26488 454 GLY D CA 1
ATOM 9826 C C . GLY D 1 340 ? 184.38587 162.42396 129.55352 1.000 47.55385 454 GLY D C 1
ATOM 9827 O O . GLY D 1 340 ? 184.57184 162.74941 130.72902 1.000 52.75012 454 GLY D O 1
ATOM 9828 N N . PHE D 1 341 ? 183.27211 161.80583 129.15327 1.000 35.13160 455 PHE D N 1
ATOM 9829 C CA . PHE D 1 341 ? 182.16518 161.58571 130.08085 1.000 34.80183 455 PHE D CA 1
ATOM 9830 C C . PHE D 1 341 ? 182.58324 160.68950 131.24117 1.000 41.42886 455 PHE D C 1
ATOM 9831 O O . PHE D 1 341 ? 182.39662 161.04104 132.41425 1.000 43.94444 455 PHE D O 1
ATOM 9839 N N . GLY D 1 342 ? 183.15453 159.52434 130.92981 1.000 39.54509 456 GLY D N 1
ATOM 9840 C CA . GLY D 1 342 ? 183.56994 158.61154 131.98139 1.000 37.00380 456 GLY D CA 1
ATOM 9841 C C . GLY D 1 342 ? 184.67620 159.18228 132.84614 1.000 36.16351 456 GLY D C 1
ATOM 9842 O O . GLY D 1 342 ? 184.68378 158.99302 134.06462 1.000 47.46521 456 GLY D O 1
ATOM 9843 N N . ALA D 1 343 ? 185.62031 159.89663 132.22975 1.000 24.46900 457 ALA D N 1
ATOM 9844 C CA . ALA D 1 343 ? 186.71063 160.50013 132.98908 1.000 32.44042 457 ALA D CA 1
ATOM 9845 C C . ALA D 1 343 ? 186.18640 161.53812 133.97348 1.000 38.47099 457 ALA D C 1
ATOM 9846 O O . ALA D 1 343 ? 186.59759 161.56903 135.13921 1.000 39.21735 457 ALA D O 1
ATOM 9848 N N . ILE D 1 344 ? 185.26649 162.39410 133.52324 1.000 36.34192 458 ILE D N 1
ATOM 9849 C CA . ILE D 1 344 ? 184.72587 163.42619 134.40219 1.000 30.24625 458 ILE D CA 1
ATOM 9850 C C . ILE D 1 344 ? 183.88734 162.80175 135.51084 1.000 36.66392 458 ILE D C 1
ATOM 9851 O O . ILE D 1 344 ? 183.95573 163.22661 136.67231 1.000 42.85656 458 ILE D O 1
ATOM 9856 N N . THR D 1 345 ? 183.09005 161.78180 135.17911 1.000 26.64701 459 THR D N 1
ATOM 9857 C CA . THR D 1 345 ? 182.29821 161.10572 136.20269 1.000 28.67135 459 THR D CA 1
ATOM 9858 C C . THR D 1 345 ? 183.19723 160.46586 137.25505 1.000 34.76033 459 THR D C 1
ATOM 9859 O O . THR D 1 345 ? 182.94689 160.58537 138.46210 1.000 43.98793 459 THR D O 1
ATOM 9863 N N . GLY D 1 346 ? 184.26234 159.79283 136.81299 1.000 27.02222 460 GLY D N 1
ATOM 9864 C CA . GLY D 1 346 ? 185.18320 159.18135 137.75489 1.000 29.25978 460 GLY D CA 1
ATOM 9865 C C . GLY D 1 346 ? 185.90389 160.20060 138.61429 1.000 33.48116 460 GLY D C 1
ATOM 9866 O O . GLY D 1 346 ? 186.09767 159.98686 139.81209 1.000 38.13908 460 GLY D O 1
ATOM 9867 N N . LEU D 1 347 ? 186.31018 161.32385 138.01647 1.000 26.07533 461 LEU D N 1
ATOM 9868 C CA . LEU D 1 347 ? 186.97628 162.36843 138.78740 1.000 29.06035 461 LEU D CA 1
ATOM 9869 C C . LEU D 1 347 ? 186.04652 162.95097 139.84463 1.000 34.75777 461 LEU D C 1
ATOM 9870 O O . LEU D 1 347 ? 186.45443 163.15764 140.99427 1.000 37.23437 461 LEU D O 1
ATOM 9875 N N . SER D 1 348 ? 184.78834 163.21271 139.47770 1.000 32.17443 462 SER D N 1
ATOM 9876 C CA . SER D 1 348 ? 183.83039 163.73626 140.44742 1.000 30.66026 462 SER D CA 1
ATOM 9877 C C . SER D 1 348 ? 183.58512 162.74056 141.57477 1.000 38.20586 462 SER D C 1
ATOM 9878 O O . SER D 1 348 ? 183.55414 163.11876 142.75486 1.000 45.46209 462 SER D O 1
ATOM 9881 N N . THR D 1 349 ? 183.41219 161.46046 141.23085 1.000 26.59126 463 THR D N 1
ATOM 9882 C CA . THR D 1 349 ? 183.18418 160.44609 142.25481 1.000 26.67516 463 THR D CA 1
ATOM 9883 C C . THR D 1 349 ? 184.38350 160.32298 143.18716 1.000 30.76744 463 THR D C 1
ATOM 9884 O O . THR D 1 349 ? 184.22131 160.22491 144.40952 1.000 34.38664 463 THR D O 1
ATOM 9888 N N . LEU D 1 350 ? 185.59727 160.33668 142.62977 1.000 27.01361 464 LEU D N 1
ATOM 9889 C CA . LEU D 1 350 ? 186.79467 160.23647 143.45682 1.000 31.90667 464 LEU D CA 1
ATOM 9890 C C . LEU D 1 350 ? 186.94120 161.44555 144.37005 1.000 33.84586 464 LEU D C 1
ATOM 9891 O O . LEU D 1 350 ? 187.32213 161.30378 145.53715 1.000 42.15627 464 LEU D O 1
ATOM 9896 N N . LEU D 1 351 ? 186.65327 162.64566 143.85812 1.000 28.16906 465 LEU D N 1
ATOM 9897 C CA . LEU D 1 351 ? 186.73284 163.83434 144.70122 1.000 36.15870 465 LEU D CA 1
ATOM 9898 C C . LEU D 1 351 ? 185.72677 163.76714 145.84273 1.000 37.53840 465 LEU D C 1
ATOM 9899 O O . LEU D 1 351 ? 186.06118 164.07440 146.99508 1.000 40.86122 465 LEU D O 1
ATOM 9904 N N . SER D 1 352 ? 184.49046 163.35882 145.54493 1.000 27.03590 466 SER D N 1
ATOM 9905 C CA . SER D 1 352 ? 183.49096 163.21461 146.59888 1.000 23.41638 466 SER D CA 1
ATOM 9906 C C . SER D 1 352 ? 183.94228 162.19860 147.64164 1.000 32.62468 466 SER D C 1
ATOM 9907 O O . SER D 1 352 ? 183.83442 162.43826 148.85150 1.000 35.84478 466 SER D O 1
ATOM 9910 N N . LEU D 1 353 ? 184.47273 161.06052 147.18726 1.000 35.70041 467 LEU D N 1
ATOM 9911 C CA . LEU D 1 353 ? 184.90353 160.02469 148.11917 1.000 30.83091 467 LEU D CA 1
ATOM 9912 C C . LEU D 1 353 ? 186.04999 160.50632 148.99934 1.000 32.90258 467 LEU D C 1
ATOM 9913 O O . LEU D 1 353 ? 186.05205 160.26095 150.21070 1.000 35.22349 467 LEU D O 1
ATOM 9918 N N . VAL D 1 354 ? 187.03149 161.20026 148.41685 1.000 35.03887 468 VAL D N 1
ATOM 9919 C CA . VAL D 1 354 ? 188.18693 161.61414 149.20787 1.000 36.00414 468 VAL D CA 1
ATOM 9920 C C . VAL D 1 354 ? 187.80520 162.71593 150.19063 1.000 31.87025 468 VAL D C 1
ATOM 9921 O O . VAL D 1 354 ? 188.29737 162.74022 151.32500 1.000 39.66626 468 VAL D O 1
ATOM 9925 N N . VAL D 1 355 ? 186.91989 163.63756 149.79439 1.000 33.41793 469 VAL D N 1
ATOM 9926 C CA . VAL D 1 355 ? 186.52224 164.67562 150.74294 1.000 40.30968 469 VAL D CA 1
ATOM 9927 C C . VAL D 1 355 ? 185.68095 164.07832 151.86800 1.000 39.44249 469 VAL D C 1
ATOM 9928 O O . VAL D 1 355 ? 185.81961 164.46979 153.03434 1.000 40.72534 469 VAL D O 1
ATOM 9932 N N . CYS D 1 356 ? 184.82070 163.10234 151.55244 1.000 38.65900 470 CYS D N 1
ATOM 9933 C CA . CYS D 1 356 ? 184.06249 162.43298 152.60577 1.000 35.47364 470 CYS D CA 1
ATOM 9934 C C . CYS D 1 356 ? 184.98467 161.67310 153.55240 1.000 42.72836 470 CYS D C 1
ATOM 9935 O O . CYS D 1 356 ? 184.78984 161.69614 154.77421 1.000 42.49116 470 CYS D O 1
ATOM 9938 N N . TRP D 1 357 ? 185.99505 160.99164 153.00551 1.000 54.15940 471 TRP D N 1
ATOM 9939 C CA . TRP D 1 357 ? 186.93931 160.26017 153.84363 1.000 50.49519 471 TRP D CA 1
ATOM 9940 C C . TRP D 1 357 ? 187.73216 161.20444 154.73820 1.000 47.29145 471 TRP D C 1
ATOM 9941 O O . TRP D 1 357 ? 187.95191 160.91257 155.91954 1.000 50.77578 471 TRP D O 1
ATOM 9952 N N . TYR D 1 358 ? 188.17307 162.34128 154.19275 1.000 46.89699 472 TYR D N 1
ATOM 9953 C CA . TYR D 1 358 ? 188.89431 163.31719 155.00310 1.000 46.27491 472 TYR D CA 1
ATOM 9954 C C . TYR D 1 358 ? 188.00897 163.87529 156.10990 1.000 51.56433 472 TYR D C 1
ATOM 9955 O O . TYR D 1 358 ? 188.45972 164.04382 157.25003 1.000 54.09073 472 TYR D O 1
ATOM 9964 N N . GLY D 1 359 ? 186.74421 164.16621 155.79487 1.000 53.84324 473 GLY D N 1
ATOM 9965 C CA . GLY D 1 359 ? 185.83287 164.64482 156.82121 1.000 45.16951 473 GLY D CA 1
ATOM 9966 C C . GLY D 1 359 ? 185.60565 163.62551 157.92089 1.000 46.57745 473 GLY D C 1
ATOM 9967 O O . GLY D 1 359 ? 185.60253 163.96711 159.10664 1.000 42.98172 473 GLY D O 1
ATOM 9968 N N . LEU D 1 360 ? 185.41814 162.35774 157.54374 1.000 53.22699 474 LEU D N 1
ATOM 9969 C CA . LEU D 1 360 ? 185.22546 161.31120 158.54336 1.000 48.79747 474 LEU D CA 1
ATOM 9970 C C . LEU D 1 360 ? 186.47005 161.13244 159.40442 1.000 49.89128 474 LEU D C 1
ATOM 9971 O O . LEU D 1 360 ? 186.36895 160.94220 160.62234 1.000 49.32035 474 LEU D O 1
ATOM 9976 N N . ALA D 1 361 ? 187.65469 161.18758 158.78980 1.000 58.37352 475 ALA D N 1
ATOM 9977 C CA . ALA D 1 361 ? 188.89056 161.06326 159.55546 1.000 54.83182 475 ALA D CA 1
ATOM 9978 C C . ALA D 1 361 ? 189.05360 162.22012 160.53260 1.000 53.43818 475 ALA D C 1
ATOM 9979 O O . ALA D 1 361 ? 189.44405 162.01578 161.68838 1.000 56.03005 475 ALA D O 1
ATOM 9981 N N . LYS D 1 362 ? 188.75614 163.44442 160.08905 1.000 59.53391 476 LYS D N 1
ATOM 9982 C CA . LYS D 1 362 ? 188.85244 164.59241 160.98484 1.000 57.95450 476 LYS D CA 1
ATOM 9983 C C . LYS D 1 362 ? 187.84703 164.48577 162.12463 1.000 59.47842 476 LYS D C 1
ATOM 9984 O O . LYS D 1 362 ? 188.16261 164.81731 163.27365 1.000 57.21440 476 LYS D O 1
ATOM 9990 N N . LEU D 1 363 ? 186.63102 164.01878 161.82750 1.000 64.18502 477 LEU D N 1
ATOM 9991 C CA . LEU D 1 363 ? 185.63385 163.83257 162.87703 1.000 59.28815 477 LEU D CA 1
ATOM 9992 C C . LEU D 1 363 ? 186.08577 162.78847 163.89040 1.000 59.86636 477 LEU D C 1
ATOM 9993 O O . LEU D 1 363 ? 185.91970 162.97584 165.10158 1.000 61.89597 477 LEU D O 1
ATOM 9998 N N . ARG D 1 364 ? 186.65641 161.67918 163.41351 1.000 66.91855 478 ARG D N 1
ATOM 9999 C CA . ARG D 1 364 ? 187.14063 160.64617 164.32412 1.000 67.99066 478 ARG D CA 1
ATOM 10000 C C . ARG D 1 364 ? 188.29436 161.15851 165.17740 1.000 65.38793 478 ARG D C 1
ATOM 10001 O O . ARG D 1 364 ? 188.39164 160.82834 166.36522 1.000 62.63527 478 ARG D O 1
ATOM 10009 N N . LYS D 1 365 ? 189.18341 161.96208 164.58794 1.000 71.87441 479 LYS D N 1
ATOM 10010 C CA . LYS D 1 365 ? 190.27606 162.54610 165.36097 1.000 71.98996 479 LYS D CA 1
ATOM 10011 C C . LYS D 1 365 ? 189.75484 163.51042 166.42058 1.000 69.23226 479 LYS D C 1
ATOM 10012 O O . LYS D 1 365 ? 190.26483 163.53929 167.54684 1.000 70.33466 479 LYS D O 1
ATOM 10018 N N . VAL D 1 366 ? 188.74460 164.31242 166.07821 1.000 72.75929 480 VAL D N 1
ATOM 10019 C CA . VAL D 1 366 ? 188.21138 165.28348 167.03053 1.000 73.96562 480 VAL D CA 1
ATOM 10020 C C . VAL D 1 366 ? 187.48891 164.57601 168.17202 1.000 74.24384 480 VAL D C 1
ATOM 10021 O O . VAL D 1 366 ? 187.69422 164.89410 169.34946 1.000 74.31247 480 VAL D O 1
ATOM 10025 N N . GLN D 1 367 ? 186.63687 163.60169 167.84435 1.000 74.84999 481 GLN D N 1
ATOM 10026 C CA . GLN D 1 367 ? 185.86080 162.91223 168.86910 1.000 72.48707 481 GLN D CA 1
ATOM 10027 C C . GLN D 1 367 ? 186.70381 161.97706 169.72525 1.000 75.68843 481 GLN D C 1
ATOM 10028 O O . GLN D 1 367 ? 186.21648 161.50955 170.76016 1.000 76.89397 481 GLN D O 1
ATOM 10034 N N . ARG D 1 368 ? 187.93783 161.69028 169.32376 1.000 83.13597 482 ARG D N 1
ATOM 10035 C CA . ARG D 1 368 ? 188.81194 160.80828 170.08872 1.000 81.96535 482 ARG D CA 1
ATOM 10036 C C . ARG D 1 368 ? 189.16082 161.41373 171.44451 1.000 82.42400 482 ARG D C 1
ATOM 10037 O O . ARG D 1 368 ? 189.31106 162.62858 171.57162 1.000 83.03184 482 ARG D O 1
ATOM 10045 N N . PRO E 1 52 ? 149.43531 136.99017 217.30211 1.000 75.71030 166 PRO E N 1
ATOM 10046 C CA . PRO E 1 52 ? 149.40648 136.69659 218.73868 1.000 73.78523 166 PRO E CA 1
ATOM 10047 C C . PRO E 1 52 ? 150.48364 135.69948 219.15495 1.000 75.08767 166 PRO E C 1
ATOM 10048 O O . PRO E 1 52 ? 150.55014 135.31698 220.32272 1.000 74.81003 166 PRO E O 1
ATOM 10052 N N . ARG E 1 53 ? 151.31726 135.28777 218.20232 1.000 75.73921 167 ARG E N 1
ATOM 10053 C CA . ARG E 1 53 ? 152.38097 134.32747 218.45040 1.000 73.81455 167 ARG E CA 1
ATOM 10054 C C . ARG E 1 53 ? 153.68280 134.83646 217.85006 1.000 73.74080 167 ARG E C 1
ATOM 10055 O O . ARG E 1 53 ? 153.68559 135.53814 216.83510 1.000 74.30577 167 ARG E O 1
ATOM 10063 N N . LEU E 1 54 ? 154.79232 134.47354 218.48942 1.000 68.93361 168 LEU E N 1
ATOM 10064 C CA . LEU E 1 54 ? 156.11980 134.84482 218.02540 1.000 69.84195 168 LEU E CA 1
ATOM 10065 C C . LEU E 1 54 ? 157.04608 133.64025 218.10259 1.000 68.04195 168 LEU E C 1
ATOM 10066 O O . LEU E 1 54 ? 156.87467 132.75626 218.94819 1.000 71.06019 168 LEU E O 1
ATOM 10071 N N . ARG E 1 55 ? 158.03050 133.61225 217.20638 1.000 61.04511 169 ARG E N 1
ATOM 10072 C CA . ARG E 1 55 ? 159.06468 132.58858 217.25000 1.000 60.82242 169 ARG E CA 1
ATOM 10073 C C . ARG E 1 55 ? 160.14171 133.00883 218.24007 1.000 62.80089 169 ARG E C 1
ATOM 10074 O O . ARG E 1 55 ? 160.70346 134.10281 218.13044 1.000 66.77280 169 ARG E O 1
ATOM 10082 N N . CYS E 1 56 ? 160.43119 132.13863 219.20332 1.000 62.14851 170 CYS E N 1
ATOM 10083 C CA . CYS E 1 56 ? 161.27008 132.48607 220.33891 1.000 59.77399 170 CYS E CA 1
ATOM 10084 C C . CYS E 1 56 ? 162.34500 131.43315 220.56307 1.000 61.07999 170 CYS E C 1
ATOM 10085 O O . CYS E 1 56 ? 162.10027 130.22975 220.41349 1.000 61.87622 170 CYS E O 1
ATOM 10088 N N . THR E 1 57 ? 163.53657 131.91082 220.91732 1.000 54.90396 171 THR E N 1
ATOM 10089 C CA . THR E 1 57 ? 164.65470 131.08881 221.35722 1.000 51.48184 171 THR E CA 1
ATOM 10090 C C . THR E 1 57 ? 165.02855 131.52412 222.76674 1.000 52.74088 171 THR E C 1
ATOM 10091 O O . THR E 1 57 ? 165.21098 132.72031 223.01997 1.000 55.99639 171 THR E O 1
ATOM 10095 N N . GLU E 1 58 ? 165.14584 130.55982 223.67657 1.000 54.16910 172 GLU E N 1
ATOM 10096 C CA . GLU E 1 58 ? 165.30486 130.83342 225.09808 1.000 55.93277 172 GLU E CA 1
ATOM 10097 C C . GLU E 1 58 ? 166.62143 130.26598 225.61007 1.000 58.84656 172 GLU E C 1
ATOM 10098 O O . GLU E 1 58 ? 167.00795 129.14833 225.25423 1.000 60.53065 172 GLU E O 1
ATOM 10104 N N . VAL E 1 59 ? 167.30631 131.04475 226.44712 1.000 53.47663 173 VAL E N 1
ATOM 10105 C CA . VAL E 1 59 ? 168.52577 130.61558 227.12168 1.000 46.00686 173 VAL E CA 1
ATOM 10106 C C . VAL E 1 59 ? 168.37534 130.91910 228.60556 1.000 50.70876 173 VAL E C 1
ATOM 10107 O O . VAL E 1 59 ? 168.01084 132.03983 228.97885 1.000 59.80213 173 VAL E O 1
ATOM 10111 N N . ASP E 1 60 ? 168.65620 129.92701 229.44752 1.000 54.09482 174 ASP E N 1
ATOM 10112 C CA . ASP E 1 60 ? 168.51071 130.07546 230.88733 1.000 56.15936 174 ASP E CA 1
ATOM 10113 C C . ASP E 1 60 ? 169.74999 130.76193 231.46268 1.000 59.47742 174 ASP E C 1
ATOM 10114 O O . ASP E 1 60 ? 170.59298 131.28963 230.73241 1.000 59.92430 174 ASP E O 1
ATOM 10119 N N . GLY E 1 61 ? 169.87055 130.76240 232.79065 1.000 60.77683 175 GLY E N 1
ATOM 10120 C CA . GLY E 1 61 ? 170.97403 131.43494 233.45078 1.000 59.98954 175 GLY E CA 1
ATOM 10121 C C . GLY E 1 61 ? 172.30649 130.72328 233.38402 1.000 62.96798 175 GLY E C 1
ATOM 10122 O O . GLY E 1 61 ? 173.33130 131.33044 233.70849 1.000 64.86355 175 GLY E O 1
ATOM 10123 N N . ASN E 1 62 ? 172.32302 129.45784 232.97261 1.000 68.18508 176 ASN E N 1
ATOM 10124 C CA . ASN E 1 62 ? 173.55692 128.69424 232.85460 1.000 65.77863 176 ASN E CA 1
ATOM 10125 C C . ASN E 1 62 ? 174.11539 128.68778 231.43904 1.000 64.75732 176 ASN E C 1
ATOM 10126 O O . ASN E 1 62 ? 175.11430 128.00777 231.18547 1.000 66.17920 176 ASN E O 1
ATOM 10131 N N . GLY E 1 63 ? 173.49935 129.42151 230.51536 1.000 59.86076 177 GLY E N 1
ATOM 10132 C CA . GLY E 1 63 ? 173.98193 129.46267 229.15090 1.000 61.81473 177 GLY E CA 1
ATOM 10133 C C . GLY E 1 63 ? 173.60355 128.27341 228.30184 1.000 64.19890 177 GLY E C 1
ATOM 10134 O O . GLY E 1 63 ? 174.21151 128.06244 227.24880 1.000 64.62043 177 GLY E O 1
ATOM 10135 N N . ASN E 1 64 ? 172.61851 127.48630 228.72315 1.000 64.67283 178 ASN E N 1
ATOM 10136 C CA . ASN E 1 64 ? 172.18984 126.30309 227.98978 1.000 63.86555 178 ASN E CA 1
ATOM 10137 C C . ASN E 1 64 ? 170.88145 126.59192 227.26615 1.000 62.42920 178 ASN E C 1
ATOM 10138 O O . ASN E 1 64 ? 169.94390 127.13446 227.85985 1.000 64.32275 178 ASN E O 1
ATOM 10143 N N . VAL E 1 65 ? 170.82466 126.23246 225.98411 1.000 60.89421 179 VAL E N 1
ATOM 10144 C CA . VAL E 1 65 ? 169.62131 126.45929 225.19401 1.000 60.98855 179 VAL E CA 1
ATOM 10145 C C . VAL E 1 65 ? 168.58087 125.40285 225.53841 1.000 64.72479 179 VAL E C 1
ATOM 10146 O O . VAL E 1 65 ? 168.85956 124.19708 225.50411 1.000 68.81622 179 VAL E O 1
ATOM 10150 N N . ILE E 1 66 ? 167.37261 125.85316 225.87333 1.000 63.55540 180 ILE E N 1
ATOM 10151 C CA . ILE E 1 66 ? 166.25571 124.96914 226.17939 1.000 64.82915 180 ILE E CA 1
ATOM 10152 C C . ILE E 1 66 ? 165.12896 125.08402 225.16654 1.000 68.62486 180 ILE E C 1
ATOM 10153 O O . ILE E 1 66 ? 164.15476 124.33017 225.25304 1.000 68.74499 180 ILE E O 1
ATOM 10158 N N . MET E 1 67 ? 165.23171 126.00342 224.20950 1.000 72.82074 181 MET E N 1
ATOM 10159 C CA . MET E 1 67 ? 164.21105 126.18649 223.18604 1.000 70.67582 181 MET E CA 1
ATOM 10160 C C . MET E 1 67 ? 164.88015 126.79600 221.96543 1.000 70.35783 181 MET E C 1
ATOM 10161 O O . MET E 1 67 ? 165.61202 127.78110 222.09205 1.000 73.54570 181 MET E O 1
ATOM 10166 N N . VAL E 1 68 ? 164.63780 126.21038 220.79419 1.000 67.35996 182 VAL E N 1
ATOM 10167 C CA . VAL E 1 68 ? 165.30385 126.65176 219.57355 1.000 69.50073 182 VAL E CA 1
ATOM 10168 C C . VAL E 1 68 ? 164.40275 127.60335 218.79857 1.000 72.64827 182 VAL E C 1
ATOM 10169 O O . VAL E 1 68 ? 164.74267 128.77514 218.60201 1.000 78.58853 182 VAL E O 1
ATOM 10173 N N . ASP E 1 69 ? 163.25168 127.10825 218.35335 1.000 65.66419 183 ASP E N 1
ATOM 10174 C CA . ASP E 1 69 ? 162.30568 127.87634 217.54880 1.000 65.00409 183 ASP E CA 1
ATOM 10175 C C . ASP E 1 69 ? 160.88976 127.69161 218.07574 1.000 68.43939 183 ASP E C 1
ATOM 10176 O O . ASP E 1 69 ? 159.94948 127.41822 217.32674 1.000 68.83497 183 ASP E O 1
ATOM 10181 N N . GLY E 1 70 ? 160.71984 127.83808 219.38538 1.000 73.09310 184 GLY E N 1
ATOM 10182 C CA . GLY E 1 70 ? 159.42673 127.62348 219.99722 1.000 71.69038 184 GLY E CA 1
ATOM 10183 C C . GLY E 1 70 ? 158.45256 128.74126 219.67553 1.000 71.49629 184 GLY E C 1
ATOM 10184 O O . GLY E 1 70 ? 158.79822 129.78041 219.11493 1.000 71.91042 184 GLY E O 1
ATOM 10185 N N . GLU E 1 71 ? 157.19678 128.51425 220.04554 1.000 76.00653 185 GLU E N 1
ATOM 10186 C CA . GLU E 1 71 ? 156.14317 129.50227 219.87183 1.000 75.53622 185 GLU E CA 1
ATOM 10187 C C . GLU E 1 71 ? 155.77928 130.10340 221.22225 1.000 76.10348 185 GLU E C 1
ATOM 10188 O O . GLU E 1 71 ? 155.58984 129.38153 222.20641 1.000 78.53971 185 GLU E O 1
ATOM 10194 N N . LEU E 1 72 ? 155.69531 131.43037 221.26747 1.000 67.14664 186 LEU E N 1
ATOM 10195 C CA . LEU E 1 72 ? 155.40667 132.14652 222.50031 1.000 67.58076 186 LEU E CA 1
ATOM 10196 C C . LEU E 1 72 ? 154.26781 133.12759 222.26917 1.000 70.33050 186 LEU E C 1
ATOM 10197 O O . LEU E 1 72 ? 154.25742 133.86176 221.27651 1.000 71.16742 186 LEU E O 1
ATOM 10202 N N . LYS E 1 73 ? 153.30788 133.13001 223.19089 1.000 72.39110 187 LYS E N 1
ATOM 10203 C CA . LYS E 1 73 ? 152.19503 134.07014 223.15976 1.000 71.92838 187 LYS E CA 1
ATOM 10204 C C . LYS E 1 73 ? 152.62558 135.36020 223.84564 1.000 73.16108 187 LYS E C 1
ATOM 10205 O O . LYS E 1 73 ? 153.27266 135.32523 224.89726 1.000 74.48173 187 LYS E O 1
ATOM 10211 N N . LYS E 1 74 ? 152.25926 136.49627 223.25206 1.000 64.69693 188 LYS E N 1
ATOM 10212 C CA . LYS E 1 74 ? 152.71154 137.79126 223.74668 1.000 61.77416 188 LYS E CA 1
ATOM 10213 C C . LYS E 1 74 ? 152.11349 138.13806 225.10521 1.000 62.93990 188 LYS E C 1
ATOM 10214 O O . LYS E 1 74 ? 152.55349 139.10053 225.74236 1.000 70.83827 188 LYS E O 1
ATOM 10220 N N . SER E 1 75 ? 151.11510 137.37701 225.55897 1.000 64.09026 189 SER E N 1
ATOM 10221 C CA . SER E 1 75 ? 150.54849 137.61539 226.88206 1.000 65.70675 189 SER E CA 1
ATOM 10222 C C . SER E 1 75 ? 151.53715 137.27875 227.99209 1.000 65.77931 189 SER E C 1
ATOM 10223 O O . SER E 1 75 ? 151.57305 137.96897 229.01818 1.000 67.42831 189 SER E O 1
ATOM 10226 N N . GLU E 1 76 ? 152.34446 136.23018 227.80932 1.000 65.31091 190 GLU E N 1
ATOM 10227 C CA . GLU E 1 76 ? 153.31526 135.86049 228.83416 1.000 66.88247 190 GLU E CA 1
ATOM 10228 C C . GLU E 1 76 ? 154.39608 136.92139 228.99693 1.000 66.29056 190 GLU E C 1
ATOM 10229 O O . GLU E 1 76 ? 154.99605 137.02965 230.07265 1.000 64.79583 190 GLU E O 1
ATOM 10235 N N . LEU E 1 77 ? 154.65759 137.70808 227.94920 1.000 59.74035 191 LEU E N 1
ATOM 10236 C CA . LEU E 1 77 ? 155.62021 138.79912 228.06525 1.000 57.82019 191 LEU E CA 1
ATOM 10237 C C . LEU E 1 77 ? 155.16449 139.82533 229.09426 1.000 58.40972 191 LEU E C 1
ATOM 10238 O O . LEU E 1 77 ? 155.97021 140.31913 229.89109 1.000 59.48776 191 LEU E O 1
ATOM 10243 N N . ILE E 1 78 ? 153.87535 140.16729 229.08619 1.000 58.95414 192 ILE E N 1
ATOM 10244 C CA . ILE E 1 78 ? 153.34113 141.04114 230.12365 1.000 56.84169 192 ILE E CA 1
ATOM 10245 C C . ILE E 1 78 ? 153.22561 140.29448 231.44536 1.000 55.33613 192 ILE E C 1
ATOM 10246 O O . ILE E 1 78 ? 153.40792 140.88320 232.51838 1.000 56.65445 192 ILE E O 1
ATOM 10251 N N . ALA E 1 79 ? 152.92443 138.99459 231.39455 1.000 65.37272 193 ALA E N 1
ATOM 10252 C CA . ALA E 1 79 ? 152.65576 138.24234 232.61651 1.000 67.72236 193 ALA E CA 1
ATOM 10253 C C . ALA E 1 79 ? 153.90140 138.10966 233.48704 1.000 68.43765 193 ALA E C 1
ATOM 10254 O O . ALA E 1 79 ? 153.86246 138.40443 234.68735 1.000 66.89663 193 ALA E O 1
ATOM 10256 N N . LYS E 1 80 ? 155.02124 137.66749 232.90425 1.000 66.69702 194 LYS E N 1
ATOM 10257 C CA . LYS E 1 80 ? 156.18823 137.33414 233.71446 1.000 65.38104 194 LYS E CA 1
ATOM 10258 C C . LYS E 1 80 ? 157.48997 137.84672 233.10523 1.000 64.88877 194 LYS E C 1
ATOM 10259 O O . LYS E 1 80 ? 158.52350 137.17416 233.19196 1.000 65.85469 194 LYS E O 1
ATOM 10265 N N . TYR E 1 81 ? 157.47030 139.03358 232.49519 1.000 60.96478 195 TYR E N 1
ATOM 10266 C CA . TYR E 1 81 ? 158.70497 139.62052 231.98933 1.000 58.67503 195 TYR E CA 1
ATOM 10267 C C . TYR E 1 81 ? 158.79165 141.12331 232.23220 1.000 60.21147 195 TYR E C 1
ATOM 10268 O O . TYR E 1 81 ? 159.74855 141.75399 231.76471 1.000 58.68354 195 TYR E O 1
ATOM 10277 N N . GLY E 1 82 ? 157.83404 141.71581 232.94176 1.000 59.80625 196 GLY E N 1
ATOM 10278 C CA . GLY E 1 82 ? 157.92598 143.11603 233.30243 1.000 57.53344 196 GLY E CA 1
ATOM 10279 C C . GLY E 1 82 ? 157.69157 144.09707 232.17901 1.000 58.68048 196 GLY E C 1
ATOM 10280 O O . GLY E 1 82 ? 158.13428 145.24565 232.27637 1.000 60.42264 196 GLY E O 1
ATOM 10281 N N . LEU E 1 83 ? 157.01216 143.68703 231.11364 1.000 50.30078 197 LEU E N 1
ATOM 10282 C CA . LEU E 1 83 ? 156.73254 144.57890 230.00064 1.000 50.58747 197 LEU E CA 1
ATOM 10283 C C . LEU E 1 83 ? 155.35276 145.21531 230.15336 1.000 49.83179 197 LEU E C 1
ATOM 10284 O O . LEU E 1 83 ? 154.53145 144.80279 230.97498 1.000 50.48840 197 LEU E O 1
ATOM 10289 N N . LEU E 1 84 ? 155.10453 146.24456 229.33755 1.000 47.12384 198 LEU E N 1
ATOM 10290 C CA . LEU E 1 84 ? 153.84988 146.97611 229.32447 1.000 45.81756 198 LEU E CA 1
ATOM 10291 C C . LEU E 1 84 ? 153.01869 146.59443 228.10467 1.000 50.14111 198 LEU E C 1
ATOM 10292 O O . LEU E 1 84 ? 153.56695 146.20481 227.06890 1.000 52.53656 198 LEU E O 1
ATOM 10297 N N . PRO E 1 85 ? 151.68974 146.68638 228.20472 1.000 42.89649 199 PRO E N 1
ATOM 10298 C CA . PRO E 1 85 ? 150.84047 146.31575 227.06023 1.000 38.60364 199 PRO E CA 1
ATOM 10299 C C . PRO E 1 85 ? 151.08115 147.15212 225.81516 1.000 41.59658 199 PRO E C 1
ATOM 10300 O O . PRO E 1 85 ? 150.83055 146.66413 224.70621 1.000 42.93802 199 PRO E O 1
ATOM 10304 N N . ARG E 1 86 ? 151.55693 148.38877 225.95419 1.000 40.44181 200 ARG E N 1
ATOM 10305 C CA . ARG E 1 86 ? 151.77620 149.25590 224.80471 1.000 39.71094 200 ARG E CA 1
ATOM 10306 C C . ARG E 1 86 ? 153.09790 148.99217 224.09586 1.000 40.54151 200 ARG E C 1
ATOM 10307 O O . ARG E 1 86 ? 153.30245 149.50954 222.99240 1.000 40.15754 200 ARG E O 1
ATOM 10315 N N . ASP E 1 87 ? 153.99470 148.20640 224.69465 1.000 45.36474 201 ASP E N 1
ATOM 10316 C CA . ASP E 1 87 ? 155.27913 147.91666 224.06981 1.000 46.49450 201 ASP E CA 1
ATOM 10317 C C . ASP E 1 87 ? 155.21053 146.75801 223.08410 1.000 47.38246 201 ASP E C 1
ATOM 10318 O O . ASP E 1 87 ? 156.11465 146.61903 222.25177 1.000 43.56387 201 ASP E O 1
ATOM 10323 N N . LEU E 1 88 ? 154.15743 145.93797 223.14995 1.000 52.80252 202 LEU E N 1
ATOM 10324 C CA . LEU E 1 88 ? 154.08516 144.74802 222.30703 1.000 51.99170 202 LEU E CA 1
ATOM 10325 C C . LEU E 1 88 ? 154.09731 145.10991 220.82758 1.000 54.38816 202 LEU E C 1
ATOM 10326 O O . LEU E 1 88 ? 154.71894 144.41270 220.01675 1.000 58.54080 202 LEU E O 1
ATOM 10331 N N . ARG E 1 89 ? 153.41893 146.19801 220.45494 1.000 56.51624 203 ARG E N 1
ATOM 10332 C CA . ARG E 1 89 ? 153.40435 146.61496 219.05813 1.000 58.27175 203 ARG E CA 1
ATOM 10333 C C . ARG E 1 89 ? 154.78974 147.00023 218.55553 1.000 61.28356 203 ARG E C 1
ATOM 10334 O O . ARG E 1 89 ? 155.02370 146.97187 217.34258 1.000 57.73185 203 ARG E O 1
ATOM 10342 N N . LYS E 1 90 ? 155.71109 147.35890 219.45411 1.000 58.42334 204 LYS E N 1
ATOM 10343 C CA . LYS E 1 90 ? 157.08722 147.59560 219.03248 1.000 58.60410 204 LYS E CA 1
ATOM 10344 C C . LYS E 1 90 ? 157.81369 146.28851 218.74474 1.000 61.70915 204 LYS E C 1
ATOM 10345 O O . LYS E 1 90 ? 158.69970 146.24832 217.88338 1.000 62.82805 204 LYS E O 1
ATOM 10351 N N . ILE E 1 91 ? 157.45598 145.21693 219.45234 1.000 58.50723 205 ILE E N 1
ATOM 10352 C CA . ILE E 1 91 ? 158.09386 143.92381 219.23349 1.000 53.91758 205 ILE E CA 1
ATOM 10353 C C . ILE E 1 91 ? 157.63132 143.30413 217.92025 1.000 54.61528 205 ILE E C 1
ATOM 10354 O O . ILE E 1 91 ? 158.41066 142.64255 217.22514 1.000 60.97257 205 ILE E O 1
ATOM 10359 N N . ASP E 1 92 ? 156.36360 143.51042 217.55785 1.000 57.89032 206 ASP E N 1
ATOM 10360 C CA . ASP E 1 92 ? 155.79637 142.83823 216.39215 1.000 63.90227 206 ASP E CA 1
ATOM 10361 C C . ASP E 1 92 ? 156.46016 143.30307 215.10072 1.000 63.59867 206 ASP E C 1
ATOM 10362 O O . ASP E 1 92 ? 157.05763 142.50266 214.37182 1.000 64.07729 206 ASP E O 1
ATOM 10367 N N . SER E 1 93 ? 156.36531 144.59636 214.79802 1.000 61.08932 207 SER E N 1
ATOM 10368 C CA . SER E 1 93 ? 156.90361 145.14166 213.55424 1.000 61.10700 207 SER E CA 1
ATOM 10369 C C . SER E 1 93 ? 157.41232 146.55098 213.81930 1.000 62.20433 207 SER E C 1
ATOM 10370 O O . SER E 1 93 ? 156.61613 147.47078 214.03151 1.000 62.17870 207 SER E O 1
ATOM 10373 N N . SER E 1 94 ? 158.73353 146.71738 213.80678 1.000 51.98048 208 SER E N 1
ATOM 10374 C CA . SER E 1 94 ? 159.34875 148.02870 213.96562 1.000 46.77333 208 SER E CA 1
ATOM 10375 C C . SER E 1 94 ? 160.74875 147.97640 213.37625 1.000 42.53062 208 SER E C 1
ATOM 10376 O O . SER E 1 94 ? 161.52314 147.07058 213.69845 1.000 46.23198 208 SER E O 1
ATOM 10379 N N . ASN E 1 95 ? 161.06735 148.94277 212.51498 1.000 35.82571 209 ASN E N 1
ATOM 10380 C CA . ASN E 1 95 ? 162.37945 149.03216 211.88774 1.000 37.64055 209 ASN E CA 1
ATOM 10381 C C . ASN E 1 95 ? 163.22654 150.15039 212.48277 1.000 34.21866 209 ASN E C 1
ATOM 10382 O O . ASN E 1 95 ? 164.22714 150.55434 211.88228 1.000 37.37777 209 ASN E O 1
ATOM 10387 N N . LEU E 1 96 ? 162.84657 150.65638 213.65347 1.000 22.15005 210 LEU E N 1
ATOM 10388 C CA . LEU E 1 96 ? 163.59217 151.71076 214.32101 1.000 21.29207 210 LEU E CA 1
ATOM 10389 C C . LEU E 1 96 ? 164.43028 151.10243 215.43325 1.000 27.80609 210 LEU E C 1
ATOM 10390 O O . LEU E 1 96 ? 163.86666 150.57572 216.40431 1.000 32.33840 210 LEU E O 1
ATOM 10395 N N . PRO E 1 97 ? 165.75940 151.13769 215.33632 1.000 22.64492 211 PRO E N 1
ATOM 10396 C CA . PRO E 1 97 ? 166.59498 150.55891 216.39811 1.000 21.64587 211 PRO E CA 1
ATOM 10397 C C . PRO E 1 97 ? 166.43341 151.33273 217.69821 1.000 19.69502 211 PRO E C 1
ATOM 10398 O O . PRO E 1 97 ? 166.45112 152.56557 217.70762 1.000 20.97967 211 PRO E O 1
ATOM 10402 N N . HIS E 1 98 ? 166.27872 150.60054 218.79967 1.000 20.68824 212 HIS E N 1
ATOM 10403 C CA . HIS E 1 98 ? 166.07956 151.24334 220.09093 1.000 16.54249 212 HIS E CA 1
ATOM 10404 C C . HIS E 1 98 ? 166.44937 150.28183 221.21105 1.000 19.53710 212 HIS E C 1
ATOM 10405 O O . HIS E 1 98 ? 166.54574 149.06562 221.01573 1.000 31.86806 212 HIS E O 1
ATOM 10412 N N . ILE E 1 99 ? 166.67328 150.85736 222.39060 1.000 16.12256 213 ILE E N 1
ATOM 10413 C CA . ILE E 1 99 ? 166.94348 150.10765 223.61161 1.000 17.46240 213 ILE E CA 1
ATOM 10414 C C . ILE E 1 99 ? 166.05566 150.67515 224.70982 1.000 27.22009 213 ILE E C 1
ATOM 10415 O O . ILE E 1 99 ? 166.11895 151.87436 225.00614 1.000 33.06964 213 ILE E O 1
ATOM 10420 N N . LEU E 1 100 ? 165.23545 149.81929 225.31027 1.000 29.25311 214 LEU E N 1
ATOM 10421 C CA . LEU E 1 100 ? 164.31737 150.20242 226.37143 1.000 20.01369 214 LEU E CA 1
ATOM 10422 C C . LEU E 1 100 ? 164.73323 149.53734 227.67525 1.000 20.18049 214 LEU E C 1
ATOM 10423 O O . LEU E 1 100 ? 165.01590 148.33443 227.70891 1.000 34.88771 214 LEU E O 1
ATOM 10428 N N . VAL E 1 101 ? 164.76037 150.32402 228.74664 1.000 33.72768 215 VAL E N 1
ATOM 10429 C CA . VAL E 1 101 ? 165.17105 149.85732 230.06498 1.000 38.26762 215 VAL E CA 1
ATOM 10430 C C . VAL E 1 101 ? 163.93221 149.77633 230.94448 1.000 36.03472 215 VAL E C 1
ATOM 10431 O O . VAL E 1 101 ? 163.25896 150.78755 231.17969 1.000 43.34094 215 VAL E O 1
ATOM 10435 N N . ARG E 1 102 ? 163.63668 148.58076 231.42716 1.000 36.80651 216 ARG E N 1
ATOM 10436 C CA . ARG E 1 102 ? 162.52561 148.30421 232.31795 1.000 38.66297 216 ARG E CA 1
ATOM 10437 C C . ARG E 1 102 ? 163.03512 147.99180 233.71924 1.000 37.88850 216 ARG E C 1
ATOM 10438 O O . ARG E 1 102 ? 164.22562 147.72786 233.91730 1.000 36.83845 216 ARG E O 1
ATOM 10446 N N . PRO E 1 103 ? 162.15837 148.03286 234.72845 1.000 46.94366 217 PRO E N 1
ATOM 10447 C CA . PRO E 1 103 ? 162.61477 147.73611 236.09723 1.000 49.55671 217 PRO E CA 1
ATOM 10448 C C . PRO E 1 103 ? 163.21432 146.34975 236.26382 1.000 46.96000 217 PRO E C 1
ATOM 10449 O O . PRO E 1 103 ? 164.02810 146.14788 237.17395 1.000 44.64727 217 PRO E O 1
ATOM 10453 N N . SER E 1 104 ? 162.84037 145.38348 235.41967 1.000 41.18329 218 SER E N 1
ATOM 10454 C CA . SER E 1 104 ? 163.37729 144.03500 235.55193 1.000 38.07109 218 SER E CA 1
ATOM 10455 C C . SER E 1 104 ? 163.75751 143.40096 234.21800 1.000 38.55415 218 SER E C 1
ATOM 10456 O O . SER E 1 104 ? 164.03148 142.19433 234.18384 1.000 43.79545 218 SER E O 1
ATOM 10459 N N . ALA E 1 105 ? 163.79134 144.16148 233.12572 1.000 32.82739 219 ALA E N 1
ATOM 10460 C CA . ALA E 1 105 ? 164.13162 143.60288 231.82578 1.000 30.81220 219 ALA E CA 1
ATOM 10461 C C . ALA E 1 105 ? 164.71605 144.69474 230.94318 1.000 30.26114 219 ALA E C 1
ATOM 10462 O O . ALA E 1 105 ? 164.56278 145.88845 231.21205 1.000 33.71417 219 ALA E O 1
ATOM 10464 N N . ILE E 1 106 ? 165.40293 144.26692 229.88630 1.000 19.14560 220 ILE E N 1
ATOM 10465 C CA . ILE E 1 106 ? 165.96730 145.16648 228.88715 1.000 23.73807 220 ILE E CA 1
ATOM 10466 C C . ILE E 1 106 ? 165.52694 144.68337 227.51345 1.000 18.35125 220 ILE E C 1
ATOM 10467 O O . ILE E 1 106 ? 165.67936 143.50050 227.19113 1.000 26.51988 220 ILE E O 1
ATOM 10472 N N . LEU E 1 107 ? 164.98590 145.59200 226.70633 1.000 12.16976 221 LEU E N 1
ATOM 10473 C CA . LEU E 1 107 ? 164.50127 145.26977 225.36897 1.000 20.54437 221 LEU E CA 1
ATOM 10474 C C . LEU E 1 107 ? 165.41957 145.92501 224.34652 1.000 13.08502 221 LEU E C 1
ATOM 10475 O O . LEU E 1 107 ? 165.66697 147.13183 224.41605 1.000 17.39069 221 LEU E O 1
ATOM 10480 N N . ILE E 1 108 ? 165.92899 145.13382 223.40623 1.000 13.07062 222 ILE E N 1
ATOM 10481 C CA . ILE E 1 108 ? 166.85486 145.61330 222.38719 1.000 22.10729 222 ILE E CA 1
ATOM 10482 C C . ILE E 1 108 ? 166.27875 145.27905 221.01951 1.000 19.75006 222 ILE E C 1
ATOM 10483 O O . ILE E 1 108 ? 165.93783 144.11974 220.75131 1.000 25.54695 222 ILE E O 1
ATOM 10488 N N . ASN E 1 109 ? 166.17218 146.28978 220.15594 1.000 14.80055 223 ASN E N 1
ATOM 10489 C CA . ASN E 1 109 ? 165.75142 146.10622 218.76884 1.000 17.74188 223 ASN E CA 1
ATOM 10490 C C . ASN E 1 109 ? 166.80620 146.76234 217.88561 1.000 20.37079 223 ASN E C 1
ATOM 10491 O O . ASN E 1 109 ? 166.75023 147.97125 217.63790 1.000 22.53913 223 ASN E O 1
ATOM 10496 N N . LEU E 1 110 ? 167.76571 145.96666 217.41319 1.000 22.52208 224 LEU E N 1
ATOM 10497 C CA . LEU E 1 110 ? 168.88561 146.48606 216.62844 1.000 17.06198 224 LEU E CA 1
ATOM 10498 C C . LEU E 1 110 ? 169.00506 145.65888 215.35455 1.000 23.78977 224 LEU E C 1
ATOM 10499 O O . LEU E 1 110 ? 169.48986 144.52382 215.39361 1.000 29.62680 224 LEU E O 1
ATOM 10504 N N . LEU E 1 111 ? 168.57059 146.23776 214.23375 1.000 27.42997 225 LEU E N 1
ATOM 10505 C CA . LEU E 1 111 ? 168.68146 145.61393 212.91934 1.000 21.43790 225 LEU E CA 1
ATOM 10506 C C . LEU E 1 111 ? 168.03177 144.23608 212.88777 1.000 22.62759 225 LEU E C 1
ATOM 10507 O O . LEU E 1 111 ? 166.80539 144.12000 212.79607 1.000 25.61637 225 LEU E O 1
ATOM 10512 N N . HIS E 1 112 ? 168.84963 143.18839 212.96464 1.000 22.07453 226 HIS E N 1
ATOM 10513 C CA . HIS E 1 112 ? 168.38421 141.81331 212.86028 1.000 19.47538 226 HIS E CA 1
ATOM 10514 C C . HIS E 1 112 ? 168.23797 141.13303 214.21545 1.000 25.65424 226 HIS E C 1
ATOM 10515 O O . HIS E 1 112 ? 168.07707 139.90979 214.26687 1.000 32.23626 226 HIS E O 1
ATOM 10522 N N . LEU E 1 113 ? 168.28914 141.88931 215.31001 1.000 20.48103 227 LEU E N 1
ATOM 10523 C CA . LEU E 1 113 ? 168.22309 141.32285 216.65017 1.000 22.96175 227 LEU E CA 1
ATOM 10524 C C . LEU E 1 113 ? 167.05914 141.93235 217.41625 1.000 29.62472 227 LEU E C 1
ATOM 10525 O O . LEU E 1 113 ? 166.95709 143.15893 217.53111 1.000 33.90978 227 LEU E O 1
ATOM 10530 N N . LYS E 1 114 ? 166.18998 141.06793 217.93896 1.000 24.11420 228 LYS E N 1
ATOM 10531 C CA . LYS E 1 114 ? 165.09309 141.45305 218.82586 1.000 21.23817 228 LYS E CA 1
ATOM 10532 C C . LYS E 1 114 ? 165.24850 140.61529 220.09185 1.000 22.93108 228 LYS E C 1
ATOM 10533 O O . LYS E 1 114 ? 164.86835 139.43812 220.12238 1.000 25.28230 228 LYS E O 1
ATOM 10539 N N . VAL E 1 115 ? 165.82133 141.22296 221.13077 1.000 25.59382 229 VAL E N 1
ATOM 10540 C CA . VAL E 1 115 ? 166.30445 140.49811 222.29973 1.000 28.69729 229 VAL E CA 1
ATOM 10541 C C . VAL E 1 115 ? 165.66693 141.06614 223.56085 1.000 24.12414 229 VAL E C 1
ATOM 10542 O O . VAL E 1 115 ? 165.47113 142.28067 223.68297 1.000 21.99852 229 VAL E O 1
ATOM 10546 N N . LEU E 1 116 ? 165.33890 140.17691 224.49551 1.000 24.10046 230 LEU E N 1
ATOM 10547 C CA . LEU E 1 116 ? 164.90185 140.53722 225.83826 1.000 24.67088 230 LEU E CA 1
ATOM 10548 C C . LEU E 1 116 ? 165.88217 139.92448 226.82712 1.000 23.75884 230 LEU E C 1
ATOM 10549 O O . LEU E 1 116 ? 166.05727 138.70066 226.85572 1.000 32.08668 230 LEU E O 1
ATOM 10554 N N . ILE E 1 117 ? 166.51653 140.77166 227.63227 1.000 22.85976 231 ILE E N 1
ATOM 10555 C CA . ILE E 1 117 ? 167.58040 140.36247 228.54084 1.000 25.48304 231 ILE E CA 1
ATOM 10556 C C . ILE E 1 117 ? 167.11575 140.58194 229.97244 1.000 26.20614 231 ILE E C 1
ATOM 10557 O O . ILE E 1 117 ? 166.64341 141.67125 230.32119 1.000 27.76610 231 ILE E O 1
ATOM 10562 N N . LYS E 1 118 ? 167.25182 139.54695 230.79679 1.000 42.66482 232 LYS E N 1
ATOM 10563 C CA . LYS E 1 118 ? 166.99138 139.61343 232.22654 1.000 45.24538 232 LYS E CA 1
ATOM 10564 C C . LYS E 1 118 ? 168.25170 139.17961 232.96525 1.000 46.18956 232 LYS E C 1
ATOM 10565 O O . LYS E 1 118 ? 169.29232 138.91464 232.35634 1.000 50.15813 232 LYS E O 1
ATOM 10571 N N . HIS E 1 119 ? 168.16161 139.10585 234.29246 1.000 49.47107 233 HIS E N 1
ATOM 10572 C CA . HIS E 1 119 ? 169.31556 138.70500 235.08548 1.000 47.52834 233 HIS E CA 1
ATOM 10573 C C . HIS E 1 119 ? 169.52319 137.19655 235.10893 1.000 54.80747 233 HIS E C 1
ATOM 10574 O O . HIS E 1 119 ? 170.58053 136.74326 235.55905 1.000 53.36250 233 HIS E O 1
ATOM 10581 N N . ASP E 1 120 ? 168.55469 136.41408 234.62690 1.000 59.11283 234 ASP E N 1
ATOM 10582 C CA . ASP E 1 120 ? 168.68759 134.96465 234.59786 1.000 51.76243 234 ASP E CA 1
ATOM 10583 C C . ASP E 1 120 ? 168.17201 134.32342 233.31711 1.000 54.78012 234 ASP E C 1
ATOM 10584 O O . ASP E 1 120 ? 168.14063 133.09140 233.24273 1.000 62.54663 234 ASP E O 1
ATOM 10589 N N . ARG E 1 121 ? 167.76762 135.10004 232.31484 1.000 52.26258 235 ARG E N 1
ATOM 10590 C CA . ARG E 1 121 ? 167.18537 134.51725 231.11480 1.000 51.23511 235 ARG E CA 1
ATOM 10591 C C . ARG E 1 121 ? 167.38587 135.46768 229.94399 1.000 50.46232 235 ARG E C 1
ATOM 10592 O O . ARG E 1 121 ? 167.43842 136.68747 230.11989 1.000 49.13228 235 ARG E O 1
ATOM 10600 N N . VAL E 1 122 ? 167.49918 134.89198 228.74859 1.000 39.68366 236 VAL E N 1
ATOM 10601 C CA . VAL E 1 122 ? 167.65661 135.65336 227.51409 1.000 34.52683 236 VAL E CA 1
ATOM 10602 C C . VAL E 1 122 ? 166.69976 135.08970 226.47307 1.000 34.52984 236 VAL E C 1
ATOM 10603 O O . VAL E 1 122 ? 166.62491 133.87162 226.27690 1.000 40.18012 236 VAL E O 1
ATOM 10607 N N . LEU E 1 123 ? 165.96453 135.97721 225.80663 1.000 34.03533 237 LEU E N 1
ATOM 10608 C CA . LEU E 1 123 ? 165.01231 135.59415 224.77374 1.000 33.89125 237 LEU E CA 1
ATOM 10609 C C . LEU E 1 123 ? 165.35707 136.30544 223.47498 1.000 30.52159 237 LEU E C 1
ATOM 10610 O O . LEU E 1 123 ? 165.64897 137.50430 223.47930 1.000 33.47248 237 LEU E O 1
ATOM 10615 N N . LEU E 1 124 ? 165.32819 135.56537 222.37090 1.000 30.61540 238 LEU E N 1
ATOM 10616 C CA . LEU E 1 124 ? 165.46009 136.13178 221.03363 1.000 35.04172 238 LEU E CA 1
ATOM 10617 C C . LEU E 1 124 ? 164.18427 135.81848 220.26854 1.000 34.99949 238 LEU E C 1
ATOM 10618 O O . LEU E 1 124 ? 163.86906 134.64525 220.04596 1.000 37.74827 238 LEU E O 1
ATOM 10623 N N . PHE E 1 125 ? 163.45029 136.85574 219.86836 1.000 40.44211 239 PHE E N 1
ATOM 10624 C CA . PHE E 1 125 ? 162.13875 136.65141 219.27007 1.000 35.83417 239 PHE E CA 1
ATOM 10625 C C . PHE E 1 125 ? 162.06259 137.29442 217.89332 1.000 35.51092 239 PHE E C 1
ATOM 10626 O O . PHE E 1 125 ? 162.81085 138.21796 217.56493 1.000 41.66981 239 PHE E O 1
ATOM 10634 N N . ASP E 1 126 ? 161.13959 136.77448 217.09160 1.000 49.43510 240 ASP E N 1
ATOM 10635 C CA . ASP E 1 126 ? 160.89730 137.25506 215.73684 1.000 52.16347 240 ASP E CA 1
ATOM 10636 C C . ASP E 1 126 ? 159.51154 136.77818 215.30865 1.000 56.88012 240 ASP E C 1
ATOM 10637 O O . ASP E 1 126 ? 158.76108 136.20485 216.10617 1.000 56.39421 240 ASP E O 1
ATOM 10642 N N . VAL E 1 127 ? 159.17872 137.00356 214.03445 1.000 65.79889 241 VAL E N 1
ATOM 10643 C CA . VAL E 1 127 ? 157.86398 136.63826 213.52494 1.000 67.97343 241 VAL E CA 1
ATOM 10644 C C . VAL E 1 127 ? 157.65315 135.13038 213.64678 1.000 69.74135 241 VAL E C 1
ATOM 10645 O O . VAL E 1 127 ? 158.60109 134.33727 213.58365 1.000 72.52812 241 VAL E O 1
ATOM 10649 N N . TYR E 1 128 ? 156.38984 134.73440 213.82730 1.000 75.67677 242 TYR E N 1
ATOM 10650 C CA . TYR E 1 128 ? 156.06830 133.32855 214.05821 1.000 76.80938 242 TYR E CA 1
ATOM 10651 C C . TYR E 1 128 ? 156.48555 132.46067 212.87655 1.000 78.42615 242 TYR E C 1
ATOM 10652 O O . TYR E 1 128 ? 157.12333 131.41626 213.05368 1.000 77.29100 242 TYR E O 1
ATOM 10661 N N . GLY E 1 129 ? 156.13212 132.87315 211.66216 1.000 78.95842 243 GLY E N 1
ATOM 10662 C CA . GLY E 1 129 ? 156.51567 132.11684 210.48672 1.000 78.46879 243 GLY E CA 1
ATOM 10663 C C . GLY E 1 129 ? 157.82054 132.58976 209.88149 1.000 80.81919 243 GLY E C 1
ATOM 10664 O O . GLY E 1 129 ? 157.83496 133.53194 209.08317 1.000 81.98383 243 GLY E O 1
ATOM 10665 N N . SER E 1 130 ? 158.91819 131.92850 210.24095 1.000 76.85514 244 SER E N 1
ATOM 10666 C CA . SER E 1 130 ? 160.25382 132.29089 209.78013 1.000 75.26419 244 SER E CA 1
ATOM 10667 C C . SER E 1 130 ? 161.22987 131.23578 210.28066 1.000 73.74645 244 SER E C 1
ATOM 10668 O O . SER E 1 130 ? 160.85432 130.30109 210.99328 1.000 74.40660 244 SER E O 1
ATOM 10671 N N . THR E 1 131 ? 162.49345 131.40000 209.89529 1.000 69.95744 245 THR E N 1
ATOM 10672 C CA . THR E 1 131 ? 163.56694 130.53025 210.34989 1.000 70.16115 245 THR E CA 1
ATOM 10673 C C . THR E 1 131 ? 164.76916 131.38063 210.73195 1.000 69.91832 245 THR E C 1
ATOM 10674 O O . THR E 1 131 ? 164.95887 132.48355 210.21207 1.000 66.46341 245 THR E O 1
ATOM 10678 N N . SER E 1 132 ? 165.57411 130.86053 211.65612 1.000 61.86945 246 SER E N 1
ATOM 10679 C CA . SER E 1 132 ? 166.75711 131.58175 212.10653 1.000 59.03394 246 SER E CA 1
ATOM 10680 C C . SER E 1 132 ? 167.75632 131.73070 210.96644 1.000 61.27136 246 SER E C 1
ATOM 10681 O O . SER E 1 132 ? 168.06172 130.76571 210.26009 1.000 64.92520 246 SER E O 1
ATOM 10684 N N . SER E 1 133 ? 168.26378 132.94718 210.78831 1.000 57.20163 247 SER E N 1
ATOM 10685 C CA . SER E 1 133 ? 169.22432 133.22544 209.73381 1.000 53.85346 247 SER E CA 1
ATOM 10686 C C . SER E 1 133 ? 170.63756 132.87964 210.19943 1.000 55.93219 247 SER E C 1
ATOM 10687 O O . SER E 1 133 ? 170.87655 132.54231 211.36258 1.000 56.35366 247 SER E O 1
ATOM 10690 N N . TYR E 1 134 ? 171.59309 132.95778 209.26622 1.000 57.22746 248 TYR E N 1
ATOM 10691 C CA . TYR E 1 134 ? 172.98509 132.68550 209.62090 1.000 55.62390 248 TYR E CA 1
ATOM 10692 C C . TYR E 1 134 ? 173.53802 133.69493 210.62233 1.000 60.41065 248 TYR E C 1
ATOM 10693 O O . TYR E 1 134 ? 174.19241 133.27103 211.59102 1.000 56.25049 248 TYR E O 1
ATOM 10702 N N . PRO E 1 135 ? 173.35162 135.01388 210.45460 1.000 59.44657 249 PRO E N 1
ATOM 10703 C CA . PRO E 1 135 ? 173.81337 135.93401 211.51002 1.000 56.60858 249 PRO E CA 1
ATOM 10704 C C . PRO E 1 135 ? 173.16630 135.67386 212.85797 1.000 54.71283 249 PRO E C 1
ATOM 10705 O O . PRO E 1 135 ? 173.83724 135.77843 213.89207 1.000 59.55331 249 PRO E O 1
ATOM 10709 N N . GLN E 1 136 ? 171.87802 135.32350 212.87540 1.000 45.23345 250 GLN E N 1
ATOM 10710 C CA . GLN E 1 136 ? 171.21386 135.01918 214.13832 1.000 43.63327 250 GLN E CA 1
ATOM 10711 C C . GLN E 1 136 ? 171.80554 133.77473 214.78791 1.000 47.76030 250 GLN E C 1
ATOM 10712 O O . GLN E 1 136 ? 172.00924 133.74241 216.00654 1.000 50.31289 250 GLN E O 1
ATOM 10718 N N . SER E 1 137 ? 172.09515 132.74309 213.99109 1.000 49.67206 251 SER E N 1
ATOM 10719 C CA . SER E 1 137 ? 172.70018 131.53347 214.54035 1.000 48.56157 251 SER E CA 1
ATOM 10720 C C . SER E 1 137 ? 174.10491 131.80517 215.06487 1.000 50.40929 251 SER E C 1
ATOM 10721 O O . SER E 1 137 ? 174.48879 131.29166 216.12297 1.000 51.82846 251 SER E O 1
ATOM 10724 N N . ALA E 1 138 ? 174.88674 132.60823 214.33876 1.000 50.79772 252 ALA E N 1
ATOM 10725 C CA . ALA E 1 138 ? 176.22265 132.95839 214.81077 1.000 52.04319 252 ALA E CA 1
ATOM 10726 C C . ALA E 1 138 ? 176.15612 133.74828 216.11155 1.000 56.00173 252 ALA E C 1
ATOM 10727 O O . ALA E 1 138 ? 176.93686 133.50030 217.04019 1.000 57.34733 252 ALA E O 1
ATOM 10729 N N . PHE E 1 139 ? 175.22555 134.70306 216.19734 1.000 47.25667 253 PHE E N 1
ATOM 10730 C CA . PHE E 1 139 ? 175.05187 135.46174 217.43029 1.000 43.01514 253 PHE E CA 1
ATOM 10731 C C . PHE E 1 139 ? 174.64033 134.55583 218.58183 1.000 44.79528 253 PHE E C 1
ATOM 10732 O O . PHE E 1 139 ? 175.12750 134.71237 219.70623 1.000 48.22271 253 PHE E O 1
ATOM 10740 N N . MET E 1 140 ? 173.73670 133.60758 218.32361 1.000 49.38294 254 MET E N 1
ATOM 10741 C CA . MET E 1 140 ? 173.30904 132.69043 219.37427 1.000 51.86541 254 MET E CA 1
ATOM 10742 C C . MET E 1 140 ? 174.46667 131.82497 219.85389 1.000 57.66048 254 MET E C 1
ATOM 10743 O O . MET E 1 140 ? 174.63031 131.60634 221.06030 1.000 60.31400 254 MET E O 1
ATOM 10748 N N . TYR E 1 141 ? 175.28284 131.32674 218.92255 1.000 60.71417 255 TYR E N 1
ATOM 10749 C CA . TYR E 1 141 ? 176.43562 130.51572 219.30146 1.000 61.93046 255 TYR E CA 1
ATOM 10750 C C . TYR E 1 141 ? 177.42390 131.32373 220.13458 1.000 64.68015 255 TYR E C 1
ATOM 10751 O O . TYR E 1 141 ? 177.92322 130.84839 221.16269 1.000 66.42094 255 TYR E O 1
ATOM 10760 N N . ASP E 1 142 ? 177.71497 132.55589 219.70584 1.000 62.79636 256 ASP E N 1
ATOM 10761 C CA . ASP E 1 142 ? 178.64260 133.39901 220.45475 1.000 60.56995 256 ASP E CA 1
ATOM 10762 C C . ASP E 1 142 ? 178.10210 133.72082 221.84281 1.000 59.65851 256 ASP E C 1
ATOM 10763 O O . ASP E 1 142 ? 178.84770 133.69296 222.83024 1.000 59.19990 256 ASP E O 1
ATOM 10768 N N . LEU E 1 143 ? 176.80597 134.02908 221.93764 1.000 52.24148 257 LEU E N 1
ATOM 10769 C CA . LEU E 1 143 ? 176.20700 134.33910 223.23024 1.000 52.71983 257 LEU E CA 1
ATOM 10770 C C . LEU E 1 143 ? 176.24766 133.13454 224.15902 1.000 51.38164 257 LEU E C 1
ATOM 10771 O O . LEU E 1 143 ? 176.57259 133.26856 225.34356 1.000 52.57120 257 LEU E O 1
ATOM 10776 N N . GLN E 1 144 ? 175.92365 131.94734 223.63997 1.000 58.15356 258 GLN E N 1
ATOM 10777 C CA . GLN E 1 144 ? 175.99355 130.74200 224.45854 1.000 59.54589 258 GLN E CA 1
ATOM 10778 C C . GLN E 1 144 ? 177.41594 130.48560 224.93710 1.000 62.13890 258 GLN E C 1
ATOM 10779 O O . GLN E 1 144 ? 177.63527 130.15963 226.11111 1.000 60.54265 258 GLN E O 1
ATOM 10785 N N . GLY E 1 145 ? 178.39607 130.63259 224.04156 1.000 64.71363 259 GLY E N 1
ATOM 10786 C CA . GLY E 1 145 ? 179.77949 130.41414 224.43006 1.000 61.24845 259 GLY E CA 1
ATOM 10787 C C . GLY E 1 145 ? 180.25424 131.38999 225.48887 1.000 62.92074 259 GLY E C 1
ATOM 10788 O O . GLY E 1 145 ? 180.97949 131.01352 226.41243 1.000 61.20428 259 GLY E O 1
ATOM 10789 N N . LYS E 1 146 ? 179.85436 132.65836 225.37008 1.000 66.24073 260 LYS E N 1
ATOM 10790 C CA . LYS E 1 146 ? 180.26335 133.64877 226.36029 1.000 59.17144 260 LYS E CA 1
ATOM 10791 C C . LYS E 1 146 ? 179.53869 133.45797 227.68702 1.000 58.64369 260 LYS E C 1
ATOM 10792 O O . LYS E 1 146 ? 180.11074 133.73600 228.74695 1.000 60.30532 260 LYS E O 1
ATOM 10798 N N . LEU E 1 147 ? 178.28792 132.99115 227.65476 1.000 59.54299 261 LEU E N 1
ATOM 10799 C CA . LEU E 1 147 ? 177.53511 132.82143 228.89316 1.000 58.18006 261 LEU E CA 1
ATOM 10800 C C . LEU E 1 147 ? 177.98362 131.58202 229.65818 1.000 61.15035 261 LEU E C 1
ATOM 10801 O O . LEU E 1 147 ? 178.04710 131.60185 230.89299 1.000 57.89418 261 LEU E O 1
ATOM 10806 N N . GLN E 1 148 ? 178.29739 130.49230 228.95234 1.000 74.72414 262 GLN E N 1
ATOM 10807 C CA . GLN E 1 148 ? 178.68070 129.25537 229.62330 1.000 73.28003 262 GLN E CA 1
ATOM 10808 C C . GLN E 1 148 ? 180.15942 129.21379 230.00411 1.000 74.71335 262 GLN E C 1
ATOM 10809 O O . GLN E 1 148 ? 180.67330 128.13409 230.32238 1.000 75.35021 262 GLN E O 1
ATOM 10815 N N . GLN E 1 149 ? 180.85074 130.35645 229.98568 1.000 81.19464 263 GLN E N 1
ATOM 10816 C CA . GLN E 1 149 ? 182.25218 130.37826 230.39400 1.000 81.49716 263 GLN E CA 1
ATOM 10817 C C . GLN E 1 149 ? 182.40294 130.05073 231.87417 1.000 82.31903 263 GLN E C 1
ATOM 10818 O O . GLN E 1 149 ? 183.34770 129.35704 232.26959 1.000 84.00793 263 GLN E O 1
ATOM 10824 N N . LYS E 1 150 ? 181.48513 130.54931 232.70650 1.000 84.00032 264 LYS E N 1
ATOM 10825 C CA . LYS E 1 150 ? 181.51385 130.33420 234.15486 1.000 87.01516 264 LYS E CA 1
ATOM 10826 C C . LYS E 1 150 ? 182.81223 130.84075 234.77710 1.000 86.78843 264 LYS E C 1
ATOM 10827 O O . LYS E 1 150 ? 183.30684 130.27582 235.75558 1.000 86.43810 264 LYS E O 1
ATOM 10833 N N . GLN E 1 151 ? 183.37268 131.90763 234.21486 1.000 87.11421 265 GLN E N 1
ATOM 10834 C CA . GLN E 1 151 ? 184.62934 132.44430 234.71370 1.000 88.48908 265 GLN E CA 1
ATOM 10835 C C . GLN E 1 151 ? 184.40759 133.24288 235.99368 1.000 88.73137 265 GLN E C 1
ATOM 10836 O O . GLN E 1 151 ? 183.32813 133.78960 236.23669 1.000 87.91791 265 GLN E O 1
ATOM 10842 N N . THR E 1 152 ? 185.45081 133.30005 236.82138 1.000 95.47236 266 THR E N 1
ATOM 10843 C CA . THR E 1 152 ? 185.44131 134.05263 238.07652 1.000 96.00260 266 THR E CA 1
ATOM 10844 C C . THR E 1 152 ? 186.69820 134.91819 238.09323 1.000 95.96220 266 THR E C 1
ATOM 10845 O O . THR E 1 152 ? 187.74909 134.49654 238.58356 1.000 93.22259 266 THR E O 1
ATOM 10849 N N . GLY E 1 153 ? 186.58732 136.12625 237.55241 1.000 101.36797 267 GLY E N 1
ATOM 10850 C CA . GLY E 1 153 ? 187.69815 137.05053 237.47772 1.000 101.06872 267 GLY E CA 1
ATOM 10851 C C . GLY E 1 153 ? 187.83060 137.90146 238.72237 1.000 101.31546 267 GLY E C 1
ATOM 10852 O O . GLY E 1 153 ? 187.32504 137.56887 239.79734 1.000 100.72981 267 GLY E O 1
ATOM 10853 N N . GLY E 1 154 ? 188.52918 139.02278 238.56688 1.000 104.57549 268 GLY E N 1
ATOM 10854 C CA . GLY E 1 154 ? 188.74013 139.93794 239.67002 1.000 105.86456 268 GLY E CA 1
ATOM 10855 C C . GLY E 1 154 ? 187.99025 141.24476 239.51898 1.000 105.80050 268 GLY E C 1
ATOM 10856 O O . GLY E 1 154 ? 186.77592 141.30251 239.73446 1.000 104.99280 268 GLY E O 1
ATOM 10857 N N . ALA E 1 155 ? 188.70856 142.30561 239.14680 1.000 100.28396 269 ALA E N 1
ATOM 10858 C CA . ALA E 1 155 ? 188.08949 143.61865 239.01131 1.000 99.54789 269 ALA E CA 1
ATOM 10859 C C . ALA E 1 155 ? 187.26786 143.74430 237.73475 1.000 99.95211 269 ALA E C 1
ATOM 10860 O O . ALA E 1 155 ? 186.28412 144.49229 237.70959 1.000 100.26371 269 ALA E O 1
ATOM 10862 N N . ASN E 1 156 ? 187.64816 143.03079 236.67254 1.000 93.37871 270 ASN E N 1
ATOM 10863 C CA . ASN E 1 156 ? 186.99047 143.14383 235.37589 1.000 92.94635 270 ASN E CA 1
ATOM 10864 C C . ASN E 1 156 ? 185.92066 142.07968 235.15733 1.000 92.33448 270 ASN E C 1
ATOM 10865 O O . ASN E 1 156 ? 185.67969 141.67524 234.01167 1.000 91.45662 270 ASN E O 1
ATOM 10870 N N . SER E 1 157 ? 185.27123 141.61530 236.22102 1.000 82.27812 271 SER E N 1
ATOM 10871 C CA . SER E 1 157 ? 184.19756 140.64211 236.08509 1.000 82.49124 271 SER E CA 1
ATOM 10872 C C . SER E 1 157 ? 182.89532 141.34074 235.71649 1.000 79.69625 271 SER E C 1
ATOM 10873 O O . SER E 1 157 ? 182.56488 142.39836 236.26038 1.000 81.50353 271 SER E O 1
ATOM 10876 N N . LEU E 1 158 ? 182.15482 140.74210 234.78555 1.000 55.49687 272 LEU E N 1
ATOM 10877 C CA . LEU E 1 158 ? 180.91162 141.32371 234.31024 1.000 54.78832 272 LEU E CA 1
ATOM 10878 C C . LEU E 1 158 ? 179.73731 140.39355 234.59302 1.000 57.36512 272 LEU E C 1
ATOM 10879 O O . LEU E 1 158 ? 179.88875 139.16800 234.57219 1.000 61.11137 272 LEU E O 1
ATOM 10884 N N . PRO E 1 159 ? 178.56121 140.94505 234.86276 1.000 47.12791 273 PRO E N 1
ATOM 10885 C CA . PRO E 1 159 ? 177.38308 140.12169 235.14927 1.000 44.56864 273 PRO E CA 1
ATOM 10886 C C . PRO E 1 159 ? 176.78629 139.53355 233.87300 1.000 50.46587 273 PRO E C 1
ATOM 10887 O O . PRO E 1 159 ? 177.32167 139.67173 232.77554 1.000 50.72670 273 PRO E O 1
ATOM 10891 N N . TYR E 1 160 ? 175.64262 138.86904 234.04867 1.000 46.51846 274 TYR E N 1
ATOM 10892 C CA . TYR E 1 160 ? 174.98692 138.16828 232.94815 1.000 44.45612 274 TYR E CA 1
ATOM 10893 C C . TYR E 1 160 ? 174.49987 139.14161 231.87836 1.000 45.99599 274 TYR E C 1
ATOM 10894 O O . TYR E 1 160 ? 174.77954 138.96709 230.68370 1.000 50.87093 274 TYR E O 1
ATOM 10903 N N . GLU E 1 161 ? 173.76751 140.17955 232.29373 1.000 33.03058 275 GLU E N 1
ATOM 10904 C CA . GLU E 1 161 ? 173.16224 141.09754 231.33336 1.000 39.13106 275 GLU E CA 1
ATOM 10905 C C . GLU E 1 161 ? 174.21871 141.88015 230.56305 1.000 48.43901 275 GLU E C 1
ATOM 10906 O O . GLU E 1 161 ? 174.06441 142.11799 229.35984 1.000 46.16330 275 GLU E O 1
ATOM 10912 N N . PHE E 1 162 ? 175.29788 142.28946 231.23354 1.000 39.30294 276 PHE E N 1
ATOM 10913 C CA . PHE E 1 162 ? 176.35790 143.01047 230.53668 1.000 29.99535 276 PHE E CA 1
ATOM 10914 C C . PHE E 1 162 ? 177.07931 142.10375 229.54685 1.000 36.04302 276 PHE E C 1
ATOM 10915 O O . PHE E 1 162 ? 177.43901 142.53936 228.44631 1.000 34.63745 276 PHE E O 1
ATOM 10923 N N . ARG E 1 163 ? 177.28593 140.83520 229.91300 1.000 36.54750 277 ARG E N 1
ATOM 10924 C CA . ARG E 1 163 ? 177.90475 139.89244 228.98701 1.000 38.02519 277 ARG E CA 1
ATOM 10925 C C . ARG E 1 163 ? 177.01747 139.62370 227.77861 1.000 43.49369 277 ARG E C 1
ATOM 10926 O O . ARG E 1 163 ? 177.52940 139.38213 226.67969 1.000 45.11029 277 ARG E O 1
ATOM 10934 N N . ALA E 1 164 ? 175.69476 139.65039 227.95651 1.000 35.70553 278 ALA E N 1
ATOM 10935 C CA . ALA E 1 164 ? 174.80550 139.49947 226.80824 1.000 27.93226 278 ALA E CA 1
ATOM 10936 C C . ALA E 1 164 ? 174.80141 140.75035 225.93366 1.000 29.79891 278 ALA E C 1
ATOM 10937 O O . ALA E 1 164 ? 174.83466 140.65341 224.69847 1.000 35.03724 278 ALA E O 1
ATOM 10939 N N . LEU E 1 165 ? 174.76463 141.92890 226.56068 1.000 10.86905 279 LEU E N 1
ATOM 10940 C CA . LEU E 1 165 ? 174.74586 143.17977 225.80982 1.000 21.41991 279 LEU E CA 1
ATOM 10941 C C . LEU E 1 165 ? 176.02757 143.36368 225.00788 1.000 31.35009 279 LEU E C 1
ATOM 10942 O O . LEU E 1 165 ? 175.99586 143.87176 223.88007 1.000 32.14229 279 LEU E O 1
ATOM 10947 N N . GLU E 1 166 ? 177.16796 142.96574 225.57783 1.000 28.97353 280 GLU E N 1
ATOM 10948 C CA . GLU E 1 166 ? 178.43122 143.07402 224.85680 1.000 21.43965 280 GLU E CA 1
ATOM 10949 C C . GLU E 1 166 ? 178.41199 142.23573 223.58481 1.000 23.98731 280 GLU E C 1
ATOM 10950 O O . GLU E 1 166 ? 178.83731 142.69929 222.51935 1.000 23.55697 280 GLU E O 1
ATOM 10956 N N . ALA E 1 167 ? 177.90978 141.00146 223.67485 1.000 28.03289 281 ALA E N 1
ATOM 10957 C CA . ALA E 1 167 ? 177.81777 140.14963 222.49377 1.000 28.12900 281 ALA E CA 1
ATOM 10958 C C . ALA E 1 167 ? 176.84891 140.72624 221.46908 1.000 26.44516 281 ALA E C 1
ATOM 10959 O O . ALA E 1 167 ? 177.11824 140.69059 220.26120 1.000 35.77673 281 ALA E O 1
ATOM 10961 N N . VAL E 1 168 ? 175.71487 141.26163 221.93103 1.000 20.37394 282 VAL E N 1
ATOM 10962 C CA . VAL E 1 168 ? 174.75021 141.86360 221.01004 1.000 15.16453 282 VAL E CA 1
ATOM 10963 C C . VAL E 1 168 ? 175.39348 143.01551 220.24501 1.000 17.15602 282 VAL E C 1
ATOM 10964 O O . VAL E 1 168 ? 175.28673 143.11015 219.01336 1.000 22.58679 282 VAL E O 1
ATOM 10968 N N . LEU E 1 169 ? 176.07885 143.90525 220.96734 1.000 22.09900 283 LEU E N 1
ATOM 10969 C CA . LEU E 1 169 ? 176.70032 145.06114 220.32965 1.000 13.04779 283 LEU E CA 1
ATOM 10970 C C . LEU E 1 169 ? 177.81740 144.64167 219.38168 1.000 17.98952 283 LEU E C 1
ATOM 10971 O O . LEU E 1 169 ? 177.96810 145.22284 218.29982 1.000 24.15109 283 LEU E O 1
ATOM 10976 N N . MET E 1 170 ? 178.61180 143.63740 219.76612 1.000 14.37913 284 MET E N 1
ATOM 10977 C CA . MET E 1 170 ? 179.66451 143.15655 218.87688 1.000 19.86417 284 MET E CA 1
ATOM 10978 C C . MET E 1 170 ? 179.08278 142.58167 217.59270 1.000 24.90166 284 MET E C 1
ATOM 10979 O O . MET E 1 170 ? 179.60385 142.83572 216.50022 1.000 25.28821 284 MET E O 1
ATOM 10984 N N . SER E 1 171 ? 177.99941 141.80786 217.70163 1.000 24.69096 285 SER E N 1
ATOM 10985 C CA . SER E 1 171 ? 177.36569 141.25943 216.50662 1.000 16.90446 285 SER E CA 1
ATOM 10986 C C . SER E 1 171 ? 176.83106 142.36709 215.60685 1.000 14.97483 285 SER E C 1
ATOM 10987 O O . SER E 1 171 ? 176.99868 142.31849 214.38025 1.000 21.86360 285 SER E O 1
ATOM 10990 N N . VAL E 1 172 ? 176.18965 143.37852 216.19906 1.000 14.41505 286 VAL E N 1
ATOM 10991 C CA . VAL E 1 172 ? 175.64587 144.47593 215.40068 1.000 16.08691 286 VAL E CA 1
ATOM 10992 C C . VAL E 1 172 ? 176.76469 145.22677 214.68552 1.000 16.84091 286 VAL E C 1
ATOM 10993 O O . VAL E 1 172 ? 176.65711 145.54585 213.49259 1.000 15.04780 286 VAL E O 1
ATOM 10997 N N . THR E 1 173 ? 177.85820 145.51595 215.39724 1.000 21.99274 287 THR E N 1
ATOM 10998 C CA . THR E 1 173 ? 178.96907 146.23605 214.78051 1.000 25.26803 287 THR E CA 1
ATOM 10999 C C . THR E 1 173 ? 179.62288 145.41284 213.67614 1.000 26.51331 287 THR E C 1
ATOM 11000 O O . THR E 1 173 ? 179.98947 145.95498 212.62578 1.000 29.64716 287 THR E O 1
ATOM 11004 N N . ALA E 1 174 ? 179.77850 144.10350 213.89240 1.000 18.71003 288 ALA E N 1
ATOM 11005 C CA . ALA E 1 174 ? 180.35486 143.24910 212.85981 1.000 14.74468 288 ALA E CA 1
ATOM 11006 C C . ALA E 1 174 ? 179.47892 143.22183 211.61465 1.000 16.99116 288 ALA E C 1
ATOM 11007 O O . ALA E 1 174 ? 179.98612 143.28475 210.48770 1.000 24.72681 288 ALA E O 1
ATOM 11009 N N . GLU E 1 175 ? 178.15872 143.13075 211.79598 1.000 25.79926 289 GLU E N 1
ATOM 11010 C CA . GLU E 1 175 ? 177.26278 143.13388 210.64366 1.000 21.24179 289 GLU E CA 1
ATOM 11011 C C . GLU E 1 175 ? 177.31054 144.46672 209.90534 1.000 21.61181 289 GLU E C 1
ATOM 11012 O O . GLU E 1 175 ? 177.28968 144.49655 208.66886 1.000 29.88454 289 GLU E O 1
ATOM 11018 N N . LEU E 1 176 ? 177.37692 145.57913 210.64180 1.000 24.26186 290 LEU E N 1
ATOM 11019 C CA . LEU E 1 176 ? 177.48005 146.88504 209.99440 1.000 24.78422 290 LEU E CA 1
ATOM 11020 C C . LEU E 1 176 ? 178.77135 147.00053 209.19051 1.000 24.34629 290 LEU E C 1
ATOM 11021 O O . LEU E 1 176 ? 178.77214 147.50244 208.05824 1.000 23.20378 290 LEU E O 1
ATOM 11026 N N . GLU E 1 177 ? 179.88663 146.54068 209.76467 1.000 26.49771 291 GLU E N 1
ATOM 11027 C CA . GLU E 1 177 ? 181.15837 146.58757 209.04902 1.000 23.21930 291 GLU E CA 1
ATOM 11028 C C . GLU E 1 177 ? 181.12260 145.71598 207.79964 1.000 32.81583 291 GLU E C 1
ATOM 11029 O O . GLU E 1 177 ? 181.62884 146.11239 206.74223 1.000 31.62211 291 GLU E O 1
ATOM 11035 N N . ALA E 1 178 ? 180.53079 144.52242 207.90234 1.000 32.14232 292 ALA E N 1
ATOM 11036 C CA . ALA E 1 178 ? 180.42571 143.64703 206.73917 1.000 21.35915 292 ALA E CA 1
ATOM 11037 C C . ALA E 1 178 ? 179.57054 144.27796 205.64773 1.000 19.85975 292 ALA E C 1
ATOM 11038 O O . ALA E 1 178 ? 179.91489 144.21022 204.46117 1.000 27.13395 292 ALA E O 1
ATOM 11040 N N . ASP E 1 179 ? 178.45102 144.89869 206.02976 1.000 28.64485 293 ASP E N 1
ATOM 11041 C CA . ASP E 1 179 ? 177.60001 145.55984 205.04552 1.000 27.88607 293 ASP E CA 1
ATOM 11042 C C . ASP E 1 179 ? 178.33265 146.70911 204.36416 1.000 29.13788 293 ASP E C 1
ATOM 11043 O O . ASP E 1 179 ? 178.22729 146.88565 203.14333 1.000 30.93219 293 ASP E O 1
ATOM 11048 N N . PHE E 1 180 ? 179.08074 147.50434 205.13514 1.000 31.13437 294 PHE E N 1
ATOM 11049 C CA . PHE E 1 180 ? 179.83976 148.59612 204.53147 1.000 30.21967 294 PHE E CA 1
ATOM 11050 C C . PHE E 1 180 ? 180.90086 148.06985 203.57376 1.000 35.04250 294 PHE E C 1
ATOM 11051 O O . PHE E 1 180 ? 181.09451 148.62372 202.48464 1.000 33.64363 294 PHE E O 1
ATOM 11059 N N . GLU E 1 181 ? 181.61041 147.00969 203.96816 1.000 40.36195 295 GLU E N 1
ATOM 11060 C CA . GLU E 1 181 ? 182.62786 146.44100 203.09144 1.000 36.08476 295 GLU E CA 1
ATOM 11061 C C . GLU E 1 181 ? 182.01293 145.88008 201.81707 1.000 40.69436 295 GLU E C 1
ATOM 11062 O O . GLU E 1 181 ? 182.61972 145.96817 200.74364 1.000 44.82882 295 GLU E O 1
ATOM 11068 N N . ALA E 1 182 ? 180.81220 145.30458 201.91262 1.000 42.81618 296 ALA E N 1
ATOM 11069 C CA . ALA E 1 182 ? 180.15189 144.77717 200.72395 1.000 34.20652 296 ALA E CA 1
ATOM 11070 C C . ALA E 1 182 ? 179.63946 145.88894 199.81649 1.000 35.41071 296 ALA E C 1
ATOM 11071 O O . ALA E 1 182 ? 179.62647 145.72705 198.59121 1.000 40.84230 296 ALA E O 1
ATOM 11073 N N . VAL E 1 183 ? 179.21071 147.01612 200.38919 1.000 44.40929 297 VAL E N 1
ATOM 11074 C CA . VAL E 1 183 ? 178.64346 148.08463 199.57011 1.000 40.94902 297 VAL E CA 1
ATOM 11075 C C . VAL E 1 183 ? 179.70651 149.02725 199.01159 1.000 38.93990 297 VAL E C 1
ATOM 11076 O O . VAL E 1 183 ? 179.45180 149.71093 198.01218 1.000 32.99476 297 VAL E O 1
ATOM 11080 N N . ARG E 1 184 ? 180.89750 149.07539 199.61250 1.000 44.11443 298 ARG E N 1
ATOM 11081 C CA . ARG E 1 184 ? 181.89156 150.06301 199.20176 1.000 39.17909 298 ARG E CA 1
ATOM 11082 C C . ARG E 1 184 ? 182.56158 149.70366 197.87809 1.000 46.68649 298 ARG E C 1
ATOM 11083 O O . ARG E 1 184 ? 182.94828 150.59854 197.11810 1.000 48.79808 298 ARG E O 1
ATOM 11091 N N . ASP E 1 185 ? 182.70309 148.41036 197.58306 1.000 53.85462 299 ASP E N 1
ATOM 11092 C CA . ASP E 1 185 ? 183.55166 147.98848 196.46745 1.000 52.09735 299 ASP E CA 1
ATOM 11093 C C . ASP E 1 185 ? 183.09920 148.50999 195.10618 1.000 51.67992 299 ASP E C 1
ATOM 11094 O O . ASP E 1 185 ? 183.93541 149.08899 194.38994 1.000 51.94010 299 ASP E O 1
ATOM 11099 N N . PRO E 1 186 ? 181.84095 148.34559 194.67501 1.000 51.06743 300 PRO E N 1
ATOM 11100 C CA . PRO E 1 186 ? 181.49142 148.76343 193.30372 1.000 51.27186 300 PRO E CA 1
ATOM 11101 C C . PRO E 1 186 ? 181.62245 150.25782 193.05519 1.000 51.12279 300 PRO E C 1
ATOM 11102 O O . PRO E 1 186 ? 181.79882 150.67020 191.89926 1.000 54.57248 300 PRO E O 1
ATOM 11106 N N . VAL E 1 187 ? 181.52798 151.08086 194.10223 1.000 49.69597 301 VAL E N 1
ATOM 11107 C CA . VAL E 1 187 ? 181.54398 152.52926 193.91993 1.000 49.97481 301 VAL E CA 1
ATOM 11108 C C . VAL E 1 187 ? 182.88612 152.99056 193.36600 1.000 54.52141 301 VAL E C 1
ATOM 11109 O O . VAL E 1 187 ? 182.94214 153.81290 192.44365 1.000 56.89404 301 VAL E O 1
ATOM 11113 N N . ILE E 1 188 ? 183.98612 152.47452 193.91680 1.000 58.38406 302 ILE E N 1
ATOM 11114 C CA . ILE E 1 188 ? 185.30845 152.87821 193.44738 1.000 59.87793 302 ILE E CA 1
ATOM 11115 C C . ILE E 1 188 ? 185.50276 152.47499 191.99153 1.000 63.09391 302 ILE E C 1
ATOM 11116 O O . ILE E 1 188 ? 186.03704 153.24543 191.18299 1.000 64.18729 302 ILE E O 1
ATOM 11121 N N . ARG E 1 189 ? 185.06409 151.26642 191.63217 1.000 62.57225 303 ARG E N 1
ATOM 11122 C CA . ARG E 1 189 ? 185.21933 150.79835 190.25877 1.000 59.99871 303 ARG E CA 1
ATOM 11123 C C . ARG E 1 189 ? 184.41380 151.65343 189.28754 1.000 61.06840 303 ARG E C 1
ATOM 11124 O O . ARG E 1 189 ? 184.90962 152.03099 188.21864 1.000 65.27629 303 ARG E O 1
ATOM 11132 N N . ILE E 1 190 ? 183.16469 151.97341 189.63919 1.000 64.03616 304 ILE E N 1
ATOM 11133 C CA . ILE E 1 190 ? 182.35456 152.76032 188.71314 1.000 63.15670 304 ILE E CA 1
ATOM 11134 C C . ILE E 1 190 ? 182.87812 154.18916 188.61702 1.000 59.97989 304 ILE E C 1
ATOM 11135 O O . ILE E 1 190 ? 182.82964 154.79958 187.54228 1.000 64.22570 304 ILE E O 1
ATOM 11140 N N . LEU E 1 191 ? 183.40279 154.74410 189.71470 1.000 60.05771 305 LEU E N 1
ATOM 11141 C CA . LEU E 1 191 ? 184.00772 156.07086 189.63966 1.000 65.99624 305 LEU E CA 1
ATOM 11142 C C . LEU E 1 191 ? 185.25066 156.06106 188.75719 1.000 68.23537 305 LEU E C 1
ATOM 11143 O O . LEU E 1 191 ? 185.46352 156.98619 187.96427 1.000 68.57237 305 LEU E O 1
ATOM 11148 N N . SER E 1 192 ? 186.07949 155.02031 188.87309 1.000 72.61013 306 SER E N 1
ATOM 11149 C CA . SER E 1 192 ? 187.25446 154.91718 188.01347 1.000 73.28421 306 SER E CA 1
ATOM 11150 C C . SER E 1 192 ? 186.85505 154.77650 186.54955 1.000 73.68529 306 SER E C 1
ATOM 11151 O O . SER E 1 192 ? 187.50740 155.34007 185.66274 1.000 70.17882 306 SER E O 1
ATOM 11154 N N . GLU E 1 193 ? 185.78675 154.02316 186.27673 1.000 74.21427 307 GLU E N 1
ATOM 11155 C CA . GLU E 1 193 ? 185.32391 153.86929 184.90024 1.000 72.21738 307 GLU E CA 1
ATOM 11156 C C . GLU E 1 193 ? 184.75426 155.17393 184.35201 1.000 74.35205 307 GLU E C 1
ATOM 11157 O O . GLU E 1 193 ? 184.91012 155.47243 183.16230 1.000 74.34436 307 GLU E O 1
ATOM 11163 N N . LEU E 1 194 ? 184.08296 155.95871 185.19698 1.000 76.14443 308 LEU E N 1
ATOM 11164 C CA . LEU E 1 194 ? 183.52881 157.23816 184.76972 1.000 73.89614 308 LEU E CA 1
ATOM 11165 C C . LEU E 1 194 ? 184.56070 158.35804 184.73731 1.000 73.29919 308 LEU E C 1
ATOM 11166 O O . LEU E 1 194 ? 184.26175 159.43282 184.20559 1.000 76.87883 308 LEU E O 1
ATOM 11171 N N . GLU E 1 195 ? 185.75001 158.14005 185.30507 1.000 77.96641 309 GLU E N 1
ATOM 11172 C CA . GLU E 1 195 ? 186.78857 159.16733 185.27059 1.000 81.29415 309 GLU E CA 1
ATOM 11173 C C . GLU E 1 195 ? 187.13874 159.57026 183.84197 1.000 83.21955 309 GLU E C 1
ATOM 11174 O O . GLU E 1 195 ? 187.33676 160.75718 183.55686 1.000 82.58198 309 GLU E O 1
ATOM 11180 N N . ASP E 1 196 ? 187.22187 158.60159 182.92983 1.000 85.47758 310 ASP E N 1
ATOM 11181 C CA . ASP E 1 196 ? 187.66269 158.88476 181.56617 1.000 82.44893 310 ASP E CA 1
ATOM 11182 C C . ASP E 1 196 ? 186.49371 159.19269 180.63126 1.000 81.51787 310 ASP E C 1
ATOM 11183 O O . ASP E 1 196 ? 186.42961 160.27887 180.04709 1.000 83.68042 310 ASP E O 1
ATOM 11188 N N . ASP E 1 197 ? 185.56467 158.25263 180.48246 1.000 80.35267 311 ASP E N 1
ATOM 11189 C CA . ASP E 1 197 ? 184.45853 158.39317 179.54880 1.000 81.30577 311 ASP E CA 1
ATOM 11190 C C . ASP E 1 197 ? 183.12858 158.26886 180.28039 1.000 80.95755 311 ASP E C 1
ATOM 11191 O O . ASP E 1 197 ? 183.03409 157.65457 181.34636 1.000 83.88479 311 ASP E O 1
ATOM 11196 N N . ILE E 1 198 ? 182.09555 158.86327 179.68916 1.000 73.68429 312 ILE E N 1
ATOM 11197 C CA . ILE E 1 198 ? 180.74815 158.86263 180.24779 1.000 75.71452 312 ILE E CA 1
ATOM 11198 C C . ILE E 1 198 ? 179.84652 158.11238 179.27783 1.000 76.54383 312 ILE E C 1
ATOM 11199 O O . ILE E 1 198 ? 179.58343 158.59064 178.16683 1.000 78.21358 312 ILE E O 1
ATOM 11204 N N . ASP E 1 199 ? 179.36944 156.94463 179.69356 1.000 79.47012 313 ASP E N 1
ATOM 11205 C CA . ASP E 1 199 ? 178.47685 156.13063 178.88828 1.000 77.80299 313 ASP E CA 1
ATOM 11206 C C . ASP E 1 199 ? 177.04620 156.27496 179.40786 1.000 77.56814 313 ASP E C 1
ATOM 11207 O O . ASP E 1 199 ? 176.75699 157.09698 180.28272 1.000 77.83421 313 ASP E O 1
ATOM 11212 N N . ARG E 1 200 ? 176.13503 155.46962 178.86257 1.000 83.86242 314 ARG E N 1
ATOM 11213 C CA . ARG E 1 200 ? 174.72871 155.51968 179.24292 1.000 84.03322 314 ARG E CA 1
ATOM 11214 C C . ARG E 1 200 ? 174.40767 154.60381 180.41853 1.000 83.50728 314 ARG E C 1
ATOM 11215 O O . ARG E 1 200 ? 173.67991 155.00520 181.33301 1.000 85.93452 314 ARG E O 1
ATOM 11223 N N . GLU E 1 201 ? 174.93603 153.37807 180.41441 1.000 76.80336 315 GLU E N 1
ATOM 11224 C CA . GLU E 1 201 ? 174.62273 152.42532 181.47435 1.000 77.33543 315 GLU E CA 1
ATOM 11225 C C . GLU E 1 201 ? 175.38178 152.71530 182.76411 1.000 77.78018 315 GLU E C 1
ATOM 11226 O O . GLU E 1 201 ? 174.88928 152.39138 183.85238 1.000 81.61333 315 GLU E O 1
ATOM 11232 N N . LYS E 1 202 ? 176.57243 153.31236 182.66827 1.000 70.80102 316 LYS E N 1
ATOM 11233 C CA . LYS E 1 202 ? 177.34660 153.60844 183.86980 1.000 72.76267 316 LYS E CA 1
ATOM 11234 C C . LYS E 1 202 ? 176.63294 154.62696 184.75020 1.000 74.48108 316 LYS E C 1
ATOM 11235 O O . LYS E 1 202 ? 176.70320 154.54849 185.98265 1.000 78.03852 316 LYS E O 1
ATOM 11241 N N . LEU E 1 203 ? 175.93433 155.58544 184.13792 1.000 65.61063 317 LEU E N 1
ATOM 11242 C CA . LEU E 1 203 ? 175.14478 156.53124 184.91924 1.000 66.29379 317 LEU E CA 1
ATOM 11243 C C . LEU E 1 203 ? 174.01146 155.82471 185.65415 1.000 67.06452 317 LEU E C 1
ATOM 11244 O O . LEU E 1 203 ? 173.69856 156.16331 186.80105 1.000 69.77438 317 LEU E O 1
ATOM 11249 N N . ARG E 1 204 ? 173.38896 154.83230 185.01362 1.000 64.90466 318 ARG E N 1
ATOM 11250 C CA . ARG E 1 204 ? 172.34944 154.05863 185.68643 1.000 68.92556 318 ARG E CA 1
ATOM 11251 C C . ARG E 1 204 ? 172.92345 153.24678 186.84294 1.000 72.97562 318 ARG E C 1
ATOM 11252 O O . ARG E 1 204 ? 172.29218 153.12718 187.90070 1.000 76.78310 318 ARG E O 1
ATOM 11260 N N . ILE E 1 205 ? 174.11982 152.68171 186.66223 1.000 63.51458 319 ILE E N 1
ATOM 11261 C CA . ILE E 1 205 ? 174.76734 151.95493 187.75319 1.000 62.16246 319 ILE E CA 1
ATOM 11262 C C . ILE E 1 205 ? 175.06486 152.89504 188.91589 1.000 60.58692 319 ILE E C 1
ATOM 11263 O O . ILE E 1 205 ? 174.86812 152.54505 190.08795 1.000 66.08087 319 ILE E O 1
ATOM 11268 N N . LEU E 1 206 ? 175.54604 154.10205 188.60966 1.000 52.89779 320 LEU E N 1
ATOM 11269 C CA . LEU E 1 206 ? 175.79702 155.09088 189.65345 1.000 56.48289 320 LEU E CA 1
ATOM 11270 C C . LEU E 1 206 ? 174.50727 155.47589 190.36903 1.000 57.56025 320 LEU E C 1
ATOM 11271 O O . LEU E 1 206 ? 174.49904 155.66637 191.59110 1.000 62.48339 320 LEU E O 1
ATOM 11276 N N . LEU E 1 207 ? 173.40788 155.59926 189.62096 1.000 50.93481 321 LEU E N 1
ATOM 11277 C CA . LEU E 1 207 ? 172.11337 155.87765 190.23601 1.000 54.15230 321 LEU E CA 1
ATOM 11278 C C . LEU E 1 207 ? 171.70172 154.75961 191.18323 1.000 53.95925 321 LEU E C 1
ATOM 11279 O O . LEU E 1 207 ? 171.19514 155.01883 192.28128 1.000 60.02877 321 LEU E O 1
ATOM 11284 N N . VAL E 1 208 ? 171.90696 153.50843 190.77105 1.000 42.22693 322 VAL E N 1
ATOM 11285 C CA . VAL E 1 208 ? 171.55400 152.37926 191.62593 1.000 46.10843 322 VAL E CA 1
ATOM 11286 C C . VAL E 1 208 ? 172.40077 152.38133 192.89404 1.000 52.44353 322 VAL E C 1
ATOM 11287 O O . VAL E 1 208 ? 171.90082 152.10566 193.99164 1.000 61.63552 322 VAL E O 1
ATOM 11291 N N . LEU E 1 209 ? 173.68952 152.70534 192.76895 1.000 42.36362 323 LEU E N 1
ATOM 11292 C CA . LEU E 1 209 ? 174.58741 152.63541 193.91857 1.000 37.68148 323 LEU E CA 1
ATOM 11293 C C . LEU E 1 209 ? 174.40502 153.79991 194.88874 1.000 42.54333 323 LEU E C 1
ATOM 11294 O O . LEU E 1 209 ? 174.57480 153.61774 196.10185 1.000 52.27979 323 LEU E O 1
ATOM 11299 N N . SER E 1 210 ? 174.07451 154.99248 194.38461 1.000 33.71321 324 SER E N 1
ATOM 11300 C CA . SER E 1 210 ? 174.03550 156.17789 195.23804 1.000 39.45849 324 SER E CA 1
ATOM 11301 C C . SER E 1 210 ? 172.94569 156.06999 196.29891 1.000 44.80571 324 SER E C 1
ATOM 11302 O O . SER E 1 210 ? 173.17661 156.37206 197.47691 1.000 48.11124 324 SER E O 1
ATOM 11305 N N . LYS E 1 211 ? 171.74399 155.64951 195.89719 1.000 34.99941 325 LYS E N 1
ATOM 11306 C CA . LYS E 1 211 ? 170.64896 155.53464 196.85501 1.000 36.97906 325 LYS E CA 1
ATOM 11307 C C . LYS E 1 211 ? 170.92809 154.44735 197.88469 1.000 38.27294 325 LYS E C 1
ATOM 11308 O O . LYS E 1 211 ? 170.59295 154.60200 199.06449 1.000 45.64214 325 LYS E O 1
ATOM 11314 N N . ARG E 1 212 ? 171.54752 153.34525 197.45865 1.000 26.13577 326 ARG E N 1
ATOM 11315 C CA . ARG E 1 212 ? 171.92204 152.28881 198.39319 1.000 33.94798 326 ARG E CA 1
ATOM 11316 C C . ARG E 1 212 ? 172.92207 152.79999 199.42458 1.000 35.41689 326 ARG E C 1
ATOM 11317 O O . ARG E 1 212 ? 172.79270 152.52706 200.62616 1.000 41.45962 326 ARG E O 1
ATOM 11325 N N . VAL E 1 213 ? 173.92450 153.55695 198.97072 1.000 24.47496 327 VAL E N 1
ATOM 11326 C CA . VAL E 1 213 ? 174.92018 154.10448 199.89057 1.000 27.62278 327 VAL E CA 1
ATOM 11327 C C . VAL E 1 213 ? 174.26569 155.07595 200.86673 1.000 33.14984 327 VAL E C 1
ATOM 11328 O O . VAL E 1 213 ? 174.55758 155.06831 202.06991 1.000 40.99113 327 VAL E O 1
ATOM 11332 N N . SER E 1 214 ? 173.37081 155.93002 200.36173 1.000 23.85402 328 SER E N 1
ATOM 11333 C CA . SER E 1 214 ? 172.69081 156.88545 201.23220 1.000 23.35316 328 SER E CA 1
ATOM 11334 C C . SER E 1 214 ? 171.82928 156.17471 202.27025 1.000 28.70876 328 SER E C 1
ATOM 11335 O O . SER E 1 214 ? 171.79234 156.57799 203.43949 1.000 36.94178 328 SER E O 1
ATOM 11338 N N . THR E 1 215 ? 171.13018 155.11215 201.86271 1.000 17.93210 329 THR E N 1
ATOM 11339 C CA . THR E 1 215 ? 170.30745 154.36071 202.80521 1.000 22.76694 329 THR E CA 1
ATOM 11340 C C . THR E 1 215 ? 171.16391 153.68759 203.87136 1.000 30.54485 329 THR E C 1
ATOM 11341 O O . THR E 1 215 ? 170.79906 153.67279 205.05457 1.000 39.17442 329 THR E O 1
ATOM 11345 N N . PHE E 1 216 ? 172.30923 153.12481 203.47454 1.000 25.50721 330 PHE E N 1
ATOM 11346 C CA . PHE E 1 216 ? 173.19830 152.51718 204.46091 1.000 25.31116 330 PHE E CA 1
ATOM 11347 C C . PHE E 1 216 ? 173.73224 153.55768 205.43840 1.000 25.74946 330 PHE E C 1
ATOM 11348 O O . PHE E 1 216 ? 173.83378 153.29583 206.64453 1.000 31.84580 330 PHE E O 1
ATOM 11356 N N . GLU E 1 217 ? 174.08883 154.74207 204.93466 1.000 19.26415 331 GLU E N 1
ATOM 11357 C CA . GLU E 1 217 ? 174.56095 155.80524 205.81612 1.000 14.42475 331 GLU E CA 1
ATOM 11358 C C . GLU E 1 217 ? 173.47148 156.23359 206.79061 1.000 23.90555 331 GLU E C 1
ATOM 11359 O O . GLU E 1 217 ? 173.74283 156.47114 207.97431 1.000 28.22580 331 GLU E O 1
ATOM 11365 N N . GLN E 1 218 ? 172.22990 156.33546 206.30991 1.000 20.33672 332 GLN E N 1
ATOM 11366 C CA . GLN E 1 218 ? 171.12191 156.68667 207.19230 1.000 20.66883 332 GLN E CA 1
ATOM 11367 C C . GLN E 1 218 ? 170.91682 155.62869 208.26924 1.000 20.66949 332 GLN E C 1
ATOM 11368 O O . GLN E 1 218 ? 170.67880 155.95859 209.43638 1.000 15.05919 332 GLN E O 1
ATOM 11374 N N . LYS E 1 219 ? 171.00510 154.34999 207.89581 1.000 15.67364 333 LYS E N 1
ATOM 11375 C CA . LYS E 1 219 ? 170.84866 153.27955 208.87758 1.000 16.80217 333 LYS E CA 1
ATOM 11376 C C . LYS E 1 219 ? 171.95479 153.32204 209.92728 1.000 23.37317 333 LYS E C 1
ATOM 11377 O O . LYS E 1 219 ? 171.69545 153.14956 211.12735 1.000 22.98146 333 LYS E O 1
ATOM 11383 N N . ALA E 1 220 ? 173.19722 153.55002 209.49334 1.000 22.25734 334 ALA E N 1
ATOM 11384 C CA . ALA E 1 220 ? 174.30359 153.64548 210.44067 1.000 7.96549 334 ALA E CA 1
ATOM 11385 C C . ALA E 1 220 ? 174.12411 154.83125 211.38124 1.000 15.10906 334 ALA E C 1
ATOM 11386 O O . ALA E 1 220 ? 174.37846 154.72202 212.58846 1.000 18.96109 334 ALA E O 1
ATOM 11388 N N . LYS E 1 221 ? 173.68454 155.97419 210.84664 1.000 15.84784 335 LYS E N 1
ATOM 11389 C CA . LYS E 1 221 ? 173.43159 157.13474 211.69409 1.000 17.11720 335 LYS E CA 1
ATOM 11390 C C . LYS E 1 221 ? 172.31342 156.85623 212.68951 1.000 17.07112 335 LYS E C 1
ATOM 11391 O O . LYS E 1 221 ? 172.37989 157.29074 213.84443 1.000 13.17056 335 LYS E O 1
ATOM 11397 N N . LEU E 1 222 ? 171.27459 156.13591 212.25937 1.000 17.28100 336 LEU E N 1
ATOM 11398 C CA . LEU E 1 222 ? 170.18955 155.78818 213.17130 1.000 6.56432 336 LEU E CA 1
ATOM 11399 C C . LEU E 1 222 ? 170.68292 154.89604 214.30264 1.000 2.19528 336 LEU E C 1
ATOM 11400 O O . LEU E 1 222 ? 170.30621 155.09069 215.46334 1.000 4.80502 336 LEU E O 1
ATOM 11405 N N . VAL E 1 223 ? 171.52798 153.91202 213.98571 1.000 14.56306 337 VAL E N 1
ATOM 11406 C CA . VAL E 1 223 ? 172.06561 153.03960 215.03057 1.000 13.99965 337 VAL E CA 1
ATOM 11407 C C . VAL E 1 223 ? 172.93606 153.83530 215.99989 1.000 17.37750 337 VAL E C 1
ATOM 11408 O O . VAL E 1 223 ? 172.84773 153.66756 217.22736 1.000 20.97227 337 VAL E O 1
ATOM 11412 N N . ARG E 1 224 ? 173.78826 154.71600 215.46612 1.000 16.93010 338 ARG E N 1
ATOM 11413 C CA . ARG E 1 224 ? 174.64451 155.52906 216.32494 1.000 9.19812 338 ARG E CA 1
ATOM 11414 C C . ARG E 1 224 ? 173.81931 156.43124 217.23471 1.000 23.55062 338 ARG E C 1
ATOM 11415 O O . ARG E 1 224 ? 174.12712 156.57517 218.42365 1.000 23.73936 338 ARG E O 1
ATOM 11423 N N . ASP E 1 225 ? 172.76448 157.04716 216.69471 1.000 24.64299 339 ASP E N 1
ATOM 11424 C CA . ASP E 1 225 ? 171.90425 157.89641 217.51055 1.000 13.40384 339 ASP E CA 1
ATOM 11425 C C . ASP E 1 225 ? 171.13773 157.08889 218.54900 1.000 21.38195 339 ASP E C 1
ATOM 11426 O O . ASP E 1 225 ? 170.91056 157.57466 219.66146 1.000 24.84859 339 ASP E O 1
ATOM 11431 N N . ALA E 1 226 ? 170.73142 155.86306 218.20976 1.000 17.99982 340 ALA E N 1
ATOM 11432 C CA . ALA E 1 226 ? 170.06025 155.01165 219.18595 1.000 16.35966 340 ALA E CA 1
ATOM 11433 C C . ALA E 1 226 ? 170.98550 154.67436 220.34660 1.000 16.80427 340 ALA E C 1
ATOM 11434 O O . ALA E 1 226 ? 170.55222 154.62929 221.50410 1.000 20.43368 340 ALA E O 1
ATOM 11436 N N . ILE E 1 227 ? 172.26347 154.42371 220.05582 1.000 34.57949 341 ILE E N 1
ATOM 11437 C CA . ILE E 1 227 ? 173.22232 154.18019 221.13263 1.000 28.98998 341 ILE E CA 1
ATOM 11438 C C . ILE E 1 227 ? 173.44685 155.44975 221.95182 1.000 29.50321 341 ILE E C 1
ATOM 11439 O O . ILE E 1 227 ? 173.47714 155.41474 223.19122 1.000 22.34148 341 ILE E O 1
ATOM 11444 N N . GLU E 1 228 ? 173.59630 156.59168 221.27522 1.000 34.72320 342 GLU E N 1
ATOM 11445 C CA . GLU E 1 228 ? 173.87934 157.84189 221.97321 1.000 28.35143 342 GLU E CA 1
ATOM 11446 C C . GLU E 1 228 ? 172.71884 158.27115 222.86236 1.000 31.83596 342 GLU E C 1
ATOM 11447 O O . GLU E 1 228 ? 172.93930 158.87572 223.91774 1.000 32.18195 342 GLU E O 1
ATOM 11453 N N . GLU E 1 229 ? 171.48186 157.97255 222.45652 1.000 34.06641 343 GLU E N 1
ATOM 11454 C CA . GLU E 1 229 ? 170.32758 158.31317 223.28233 1.000 32.90804 343 GLU E CA 1
ATOM 11455 C C . GLU E 1 229 ? 170.38238 157.59644 224.62412 1.000 34.13477 343 GLU E C 1
ATOM 11456 O O . GLU E 1 229 ? 170.11582 158.19847 225.67087 1.000 30.83920 343 GLU E O 1
ATOM 11462 N N . LEU E 1 230 ? 170.72780 156.30760 224.61324 1.000 42.11531 344 LEU E N 1
ATOM 11463 C CA . LEU E 1 230 ? 170.91107 155.58424 225.86524 1.000 34.00701 344 LEU E CA 1
ATOM 11464 C C . LEU E 1 230 ? 172.12315 156.09674 226.63085 1.000 31.86956 344 LEU E C 1
ATOM 11465 O O . LEU E 1 230 ? 172.11578 156.10378 227.86739 1.000 29.20893 344 LEU E O 1
ATOM 11470 N N . LEU E 1 231 ? 173.16585 156.53503 225.92035 1.000 38.65828 345 LEU E N 1
ATOM 11471 C CA . LEU E 1 231 ? 174.35402 157.05545 226.58944 1.000 38.77097 345 LEU E CA 1
ATOM 11472 C C . LEU E 1 231 ? 174.12816 158.39941 227.27503 1.000 32.42695 345 LEU E C 1
ATOM 11473 O O . LEU E 1 231 ? 175.00000 158.83449 228.03512 1.000 35.69522 345 LEU E O 1
ATOM 11478 N N . GLU E 1 232 ? 173.00068 159.06654 227.03277 1.000 45.54855 346 GLU E N 1
ATOM 11479 C CA . GLU E 1 232 ? 172.77155 160.41126 227.54730 1.000 44.41838 346 GLU E CA 1
ATOM 11480 C C . GLU E 1 232 ? 171.80311 160.46422 228.72293 1.000 45.33626 346 GLU E C 1
ATOM 11481 O O . GLU E 1 232 ? 171.41212 161.56232 229.13022 1.000 47.98599 346 GLU E O 1
ATOM 11487 N N . ALA E 1 233 ? 171.40525 159.32189 229.27775 1.000 50.73950 347 ALA E N 1
ATOM 11488 C CA . ALA E 1 233 ? 170.46516 159.27732 230.39201 1.000 44.52960 347 ALA E CA 1
ATOM 11489 C C . ALA E 1 233 ? 171.13683 158.61553 231.58579 1.000 46.76908 347 ALA E C 1
ATOM 11490 O O . ALA E 1 233 ? 171.56213 157.45921 231.49896 1.000 52.58653 347 ALA E O 1
ATOM 11492 N N . ASP E 1 234 ? 171.22360 159.34626 232.69968 1.000 49.33234 348 ASP E N 1
ATOM 11493 C CA . ASP E 1 234 ? 171.84974 158.80338 233.90088 1.000 50.82494 348 ASP E CA 1
ATOM 11494 C C . ASP E 1 234 ? 170.95320 157.78346 234.59360 1.000 55.54844 348 ASP E C 1
ATOM 11495 O O . ASP E 1 234 ? 171.43269 156.73540 235.04190 1.000 56.66872 348 ASP E O 1
ATOM 11500 N N . ASP E 1 235 ? 169.65325 158.07379 234.69312 1.000 55.21684 349 ASP E N 1
ATOM 11501 C CA . ASP E 1 235 ? 168.73268 157.14459 235.34029 1.000 51.74035 349 ASP E CA 1
ATOM 11502 C C . ASP E 1 235 ? 168.61860 155.83425 234.57173 1.000 52.64707 349 ASP E C 1
ATOM 11503 O O . ASP E 1 235 ? 168.56595 154.76142 235.18439 1.000 51.84055 349 ASP E O 1
ATOM 11508 N N . ASP E 1 236 ? 168.57735 155.89745 233.23923 1.000 46.48154 350 ASP E N 1
ATOM 11509 C CA . ASP E 1 236 ? 168.53058 154.67935 232.43802 1.000 45.92868 350 ASP E CA 1
ATOM 11510 C C . ASP E 1 236 ? 169.80394 153.85730 232.59719 1.000 46.51897 350 ASP E C 1
ATOM 11511 O O . ASP E 1 236 ? 169.74491 152.62409 232.65402 1.000 45.19380 350 ASP E O 1
ATOM 11516 N N . LEU E 1 237 ? 170.96119 154.52095 232.66404 1.000 39.64476 351 LEU E N 1
ATOM 11517 C CA . LEU E 1 237 ? 172.21125 153.80727 232.90625 1.000 34.35056 351 LEU E CA 1
ATOM 11518 C C . LEU E 1 237 ? 172.21745 153.15591 234.28342 1.000 36.45187 351 LEU E C 1
ATOM 11519 O O . LEU E 1 237 ? 172.70699 152.03164 234.44287 1.000 43.65720 351 LEU E O 1
ATOM 11524 N N . ALA E 1 238 ? 171.68063 153.84759 235.29086 1.000 39.62023 352 ALA E N 1
ATOM 11525 C CA . ALA E 1 238 ? 171.66664 153.30653 236.64429 1.000 37.41327 352 ALA E CA 1
ATOM 11526 C C . ALA E 1 238 ? 170.66099 152.17576 236.81483 1.000 41.69163 352 ALA E C 1
ATOM 11527 O O . ALA E 1 238 ? 170.87667 151.29500 237.65403 1.000 39.23351 352 ALA E O 1
ATOM 11529 N N . ALA E 1 239 ? 169.57559 152.17739 236.04551 1.000 42.38099 353 ALA E N 1
ATOM 11530 C CA . ALA E 1 239 ? 168.53427 151.16778 236.17845 1.000 40.48129 353 ALA E CA 1
ATOM 11531 C C . ALA E 1 239 ? 168.86271 149.86276 235.46458 1.000 41.45031 353 ALA E C 1
ATOM 11532 O O . ALA E 1 239 ? 168.10001 148.89917 235.59110 1.000 45.86185 353 ALA E O 1
ATOM 11534 N N . MET E 1 240 ? 169.96885 149.80143 234.72233 1.000 37.64214 354 MET E N 1
ATOM 11535 C CA . MET E 1 240 ? 170.31907 148.58703 233.99646 1.000 37.92659 354 MET E CA 1
ATOM 11536 C C . MET E 1 240 ? 171.07883 147.57668 234.84637 1.000 36.40625 354 MET E C 1
ATOM 11537 O O . MET E 1 240 ? 171.36864 146.47920 234.35815 1.000 35.55849 354 MET E O 1
ATOM 11542 N N . TYR E 1 241 ? 171.40948 147.91219 236.09398 1.000 39.88583 355 TYR E N 1
ATOM 11543 C CA . TYR E 1 241 ? 172.05593 146.96892 237.00664 1.000 38.27458 355 TYR E CA 1
ATOM 11544 C C . TYR E 1 241 ? 170.98258 146.04848 237.58217 1.000 40.74851 355 TYR E C 1
ATOM 11545 O O . TYR E 1 241 ? 170.53200 146.18921 238.72165 1.000 44.79604 355 TYR E O 1
ATOM 11554 N N . LEU E 1 242 ? 170.56838 145.07917 236.76346 1.000 45.15432 356 LEU E N 1
ATOM 11555 C CA . LEU E 1 242 ? 169.48967 144.17811 237.15272 1.000 46.68426 356 LEU E CA 1
ATOM 11556 C C . LEU E 1 242 ? 169.92955 143.16701 238.20352 1.000 47.97162 356 LEU E C 1
ATOM 11557 O O . LEU E 1 242 ? 169.11797 142.76436 239.04408 1.000 46.20787 356 LEU E O 1
ATOM 11562 N N . THR E 1 243 ? 171.19390 142.73975 238.16841 1.000 54.44111 357 THR E N 1
ATOM 11563 C CA . THR E 1 243 ? 171.66719 141.74655 239.12812 1.000 55.55003 357 THR E CA 1
ATOM 11564 C C . THR E 1 243 ? 171.66439 142.29802 240.54914 1.000 58.75456 357 THR E C 1
ATOM 11565 O O . THR E 1 243 ? 171.27482 141.59831 241.49149 1.000 59.22894 357 THR E O 1
ATOM 11569 N N . GLU E 1 244 ? 172.09221 143.55051 240.72396 1.000 66.74044 358 GLU E N 1
ATOM 11570 C CA . GLU E 1 244 ? 172.14493 144.13034 242.06174 1.000 66.57943 358 GLU E CA 1
ATOM 11571 C C . GLU E 1 244 ? 170.75339 144.41303 242.61345 1.000 66.44288 358 GLU E C 1
ATOM 11572 O O . GLU E 1 244 ? 170.54661 144.34272 243.83029 1.000 68.55474 358 GLU E O 1
ATOM 11578 N N . LYS E 1 245 ? 169.79171 144.73567 241.74492 1.000 57.57198 359 LYS E N 1
ATOM 11579 C CA . LYS E 1 245 ? 168.43871 145.02305 242.20749 1.000 62.33796 359 LYS E CA 1
ATOM 11580 C C . LYS E 1 245 ? 167.73123 143.78683 242.74746 1.000 65.24557 359 LYS E C 1
ATOM 11581 O O . LYS E 1 245 ? 166.72162 143.92351 243.44653 1.000 65.37291 359 LYS E O 1
ATOM 11587 N N . THR E 1 246 ? 168.23239 142.58950 242.44301 1.000 68.77957 360 THR E N 1
ATOM 11588 C CA . THR E 1 246 ? 167.66429 141.36685 242.99455 1.000 68.66261 360 THR E CA 1
ATOM 11589 C C . THR E 1 246 ? 168.11722 141.10004 244.42350 1.000 71.46441 360 THR E C 1
ATOM 11590 O O . THR E 1 246 ? 167.54446 140.22747 245.08505 1.000 70.88994 360 THR E O 1
ATOM 11594 N N . HIS E 1 247 ? 169.12543 141.82450 244.91066 1.000 76.01384 361 HIS E N 1
ATOM 11595 C CA . HIS E 1 247 ? 169.61275 141.69098 246.27738 1.000 76.17490 361 HIS E CA 1
ATOM 11596 C C . HIS E 1 247 ? 169.30147 142.92349 247.11977 1.000 78.04020 361 HIS E C 1
ATOM 11597 O O . HIS E 1 247 ? 169.99660 143.18599 248.10688 1.000 78.44674 361 HIS E O 1
ATOM 11604 N N . ASP E 1 248 ? 168.27200 143.68541 246.74075 1.000 81.23583 362 ASP E N 1
ATOM 11605 C CA . ASP E 1 248 ? 167.88529 144.91522 247.43665 1.000 83.79036 362 ASP E CA 1
ATOM 11606 C C . ASP E 1 248 ? 169.03648 145.91788 247.48068 1.000 83.01354 362 ASP E C 1
ATOM 11607 O O . ASP E 1 248 ? 169.23244 146.62492 248.47121 1.000 83.80099 362 ASP E O 1
ATOM 11612 N N . LEU E 1 249 ? 169.80502 145.97954 246.39588 1.000 79.48440 363 LEU E N 1
ATOM 11613 C CA . LEU E 1 249 ? 170.90507 146.92537 246.25445 1.000 80.78950 363 LEU E CA 1
ATOM 11614 C C . LEU E 1 249 ? 170.63555 147.80897 245.04577 1.000 81.64916 363 LEU E C 1
ATOM 11615 O O . LEU E 1 249 ? 170.48125 147.30582 243.92769 1.000 81.79818 363 LEU E O 1
ATOM 11620 N N . TYR E 1 250 ? 170.58046 149.11823 245.27004 1.000 79.88769 364 TYR E N 1
ATOM 11621 C CA . TYR E 1 250 ? 170.34621 150.09102 244.21356 1.000 79.03841 364 TYR E CA 1
ATOM 11622 C C . TYR E 1 250 ? 171.58898 150.94973 244.02530 1.000 79.46758 364 TYR E C 1
ATOM 11623 O O . TYR E 1 250 ? 172.22966 151.35595 245.00017 1.000 80.27401 364 TYR E O 1
ATOM 11632 N N . ARG E 1 251 ? 171.92352 151.22389 242.76408 1.000 71.44173 365 ARG E N 1
ATOM 11633 C CA . ARG E 1 251 ? 173.19086 151.87423 242.44804 1.000 70.13400 365 ARG E CA 1
ATOM 11634 C C . ARG E 1 251 ? 173.10516 153.38780 242.61734 1.000 70.16494 365 ARG E C 1
ATOM 11635 O O . ARG E 1 251 ? 173.83562 153.97659 243.42162 1.000 70.66769 365 ARG E O 1
ATOM 11643 N N . GLY E 1 252 ? 172.22296 154.02824 241.87298 1.000 73.26963 366 GLY E N 1
ATOM 11644 C CA . GLY E 1 252 ? 172.12204 155.47125 241.90669 1.000 74.21729 366 GLY E CA 1
ATOM 11645 C C . GLY E 1 252 ? 172.61533 156.09757 240.61299 1.000 76.09079 366 GLY E C 1
ATOM 11646 O O . GLY E 1 252 ? 173.41490 155.51424 239.86844 1.000 78.07837 366 GLY E O 1
ATOM 11647 N N . GLU E 1 253 ? 172.14020 157.31240 240.34714 1.000 73.65399 367 GLU E N 1
ATOM 11648 C CA . GLU E 1 253 ? 172.39799 158.02774 239.09747 1.000 73.84695 367 GLU E CA 1
ATOM 11649 C C . GLU E 1 253 ? 173.81656 158.56819 238.98269 1.000 74.86500 367 GLU E C 1
ATOM 11650 O O . GLU E 1 253 ? 174.06153 159.33536 238.04125 1.000 75.94580 367 GLU E O 1
ATOM 11656 N N . ASP E 1 254 ? 174.76122 158.23152 239.86219 1.000 74.07063 368 ASP E N 1
ATOM 11657 C CA . ASP E 1 254 ? 176.10375 158.78632 239.78295 1.000 74.24980 368 ASP E CA 1
ATOM 11658 C C . ASP E 1 254 ? 177.20956 157.73913 239.74493 1.000 74.25972 368 ASP E C 1
ATOM 11659 O O . ASP E 1 254 ? 178.38726 158.11424 239.74500 1.000 75.12001 368 ASP E O 1
ATOM 11664 N N . ASP E 1 255 ? 176.87712 156.44780 239.71347 1.000 67.64203 369 ASP E N 1
ATOM 11665 C CA . ASP E 1 255 ? 177.87332 155.37567 239.64958 1.000 68.67014 369 ASP E CA 1
ATOM 11666 C C . ASP E 1 255 ? 177.47100 154.41416 238.53278 1.000 67.60221 369 ASP E C 1
ATOM 11667 O O . ASP E 1 255 ? 176.82424 153.39422 238.78307 1.000 69.75846 369 ASP E O 1
ATOM 11672 N N . HIS E 1 256 ? 177.85954 154.73828 237.30185 1.000 50.86932 370 HIS E N 1
ATOM 11673 C CA . HIS E 1 256 ? 177.53748 153.92170 236.13338 1.000 47.15232 370 HIS E CA 1
ATOM 11674 C C . HIS E 1 256 ? 178.74631 153.82565 235.20599 1.000 54.13506 370 HIS E C 1
ATOM 11675 O O . HIS E 1 256 ? 178.63779 153.95834 233.98656 1.000 60.64268 370 HIS E O 1
ATOM 11682 N N . THR E 1 257 ? 179.92344 153.58510 235.78738 1.000 49.05140 371 THR E N 1
ATOM 11683 C CA . THR E 1 257 ? 181.15793 153.59456 235.00571 1.000 48.30817 371 THR E CA 1
ATOM 11684 C C . THR E 1 257 ? 181.22180 152.41926 234.03371 1.000 53.84681 371 THR E C 1
ATOM 11685 O O . THR E 1 257 ? 181.59095 152.58890 232.86453 1.000 58.13076 371 THR E O 1
ATOM 11689 N N . GLU E 1 258 ? 180.86972 151.21763 234.50050 1.000 45.09348 372 GLU E N 1
ATOM 11690 C CA . GLU E 1 258 ? 181.07362 150.01399 233.69635 1.000 43.10703 372 GLU E CA 1
ATOM 11691 C C . GLU E 1 258 ? 180.25499 150.05481 232.41077 1.000 48.48033 372 GLU E C 1
ATOM 11692 O O . GLU E 1 258 ? 180.78761 149.84301 231.31386 1.000 48.11769 372 GLU E O 1
ATOM 11698 N N . VAL E 1 259 ? 178.95345 150.32856 232.52626 1.000 36.45139 373 VAL E N 1
ATOM 11699 C CA . VAL E 1 259 ? 178.09470 150.32938 231.34629 1.000 39.52152 373 VAL E CA 1
ATOM 11700 C C . VAL E 1 259 ? 178.46187 151.47352 230.40800 1.000 40.17002 373 VAL E C 1
ATOM 11701 O O . VAL E 1 259 ? 178.40682 151.32168 229.18060 1.000 41.50581 373 VAL E O 1
ATOM 11705 N N . GLU E 1 260 ? 178.85574 152.62430 230.95704 1.000 31.90887 374 GLU E N 1
ATOM 11706 C CA . GLU E 1 260 ? 179.26239 153.74721 230.11818 1.000 37.23546 374 GLU E CA 1
ATOM 11707 C C . GLU E 1 260 ? 180.50011 153.39785 229.30030 1.000 39.44030 374 GLU E C 1
ATOM 11708 O O . GLU E 1 260 ? 180.55890 153.66112 228.09056 1.000 43.60214 374 GLU E O 1
ATOM 11714 N N . LEU E 1 261 ? 181.50278 152.79943 229.95032 1.000 29.23998 375 LEU E N 1
ATOM 11715 C CA . LEU E 1 261 ? 182.70793 152.38744 229.23805 1.000 29.51623 375 LEU E CA 1
ATOM 11716 C C . LEU E 1 261 ? 182.39665 151.31036 228.20833 1.000 35.84363 375 LEU E C 1
ATOM 11717 O O . LEU E 1 261 ? 183.00471 151.27557 227.13218 1.000 40.80630 375 LEU E O 1
ATOM 11722 N N . LEU E 1 262 ? 181.45809 150.41533 228.52475 1.000 28.46797 376 LEU E N 1
ATOM 11723 C CA . LEU E 1 262 ? 181.06601 149.38816 227.56572 1.000 19.40821 376 LEU E CA 1
ATOM 11724 C C . LEU E 1 262 ? 180.42157 150.00403 226.32796 1.000 24.65774 376 LEU E C 1
ATOM 11725 O O . LEU E 1 262 ? 180.71011 149.59112 225.19922 1.000 30.94459 376 LEU E O 1
ATOM 11730 N N . LEU E 1 263 ? 179.54931 150.99701 226.51925 1.000 15.67548 377 LEU E N 1
ATOM 11731 C CA . LEU E 1 263 ? 178.79668 151.56029 225.40102 1.000 19.40483 377 LEU E CA 1
ATOM 11732 C C . LEU E 1 263 ? 179.62211 152.51967 224.54748 1.000 32.10279 377 LEU E C 1
ATOM 11733 O O . LEU E 1 263 ? 179.37670 152.62563 223.33591 1.000 37.52123 377 LEU E O 1
ATOM 11738 N N . GLU E 1 264 ? 180.57864 153.23483 225.15168 1.000 31.73418 378 GLU E N 1
ATOM 11739 C CA . GLU E 1 264 ? 181.32545 154.24539 224.40379 1.000 21.55063 378 GLU E CA 1
ATOM 11740 C C . GLU E 1 264 ? 182.11708 153.62906 223.25435 1.000 29.00337 378 GLU E C 1
ATOM 11741 O O . GLU E 1 264 ? 182.22140 154.22375 222.17230 1.000 36.01571 378 GLU E O 1
ATOM 11747 N N . SER E 1 265 ? 182.69079 152.44323 223.47240 1.000 17.69787 379 SER E N 1
ATOM 11748 C CA . SER E 1 265 ? 183.50074 151.80623 222.43797 1.000 23.27324 379 SER E CA 1
ATOM 11749 C C . SER E 1 265 ? 182.67366 151.51441 221.19157 1.000 27.80683 379 SER E C 1
ATOM 11750 O O . SER E 1 265 ? 183.08798 151.82450 220.06801 1.000 33.55283 379 SER E O 1
ATOM 11753 N N . TYR E 1 266 ? 181.48783 150.93007 221.37171 1.000 18.17686 380 TYR E N 1
ATOM 11754 C CA . TYR E 1 266 ? 180.64066 150.62997 220.22338 1.000 19.91575 380 TYR E CA 1
ATOM 11755 C C . TYR E 1 266 ? 180.06529 151.89718 219.60619 1.000 25.09651 380 TYR E C 1
ATOM 11756 O O . TYR E 1 266 ? 179.84378 151.94614 218.38829 1.000 35.28570 380 TYR E O 1
ATOM 11765 N N . HIS E 1 267 ? 179.83580 152.93441 220.41674 1.000 10.31629 381 HIS E N 1
ATOM 11766 C CA . HIS E 1 267 ? 179.43379 154.22180 219.85807 1.000 17.46698 381 HIS E CA 1
ATOM 11767 C C . HIS E 1 267 ? 180.48923 154.74570 218.88831 1.000 29.04322 381 HIS E C 1
ATOM 11768 O O . HIS E 1 267 ? 180.17182 155.17106 217.76941 1.000 37.66342 381 HIS E O 1
ATOM 11775 N N . LYS E 1 268 ? 181.76010 154.69931 219.29601 1.000 15.67415 382 LYS E N 1
ATOM 11776 C CA . LYS E 1 268 ? 182.83500 155.14909 218.41302 1.000 21.48313 382 LYS E CA 1
ATOM 11777 C C . LYS E 1 268 ? 182.97263 154.24000 217.19480 1.000 24.15166 382 LYS E C 1
ATOM 11778 O O . LYS E 1 268 ? 183.26691 154.71246 216.08622 1.000 34.14417 382 LYS E O 1
ATOM 11784 N N . LEU E 1 269 ? 182.76782 152.93245 217.38291 1.000 17.10608 383 LEU E N 1
ATOM 11785 C CA . LEU E 1 269 ? 182.83374 152.00212 216.25899 1.000 18.50748 383 LEU E CA 1
ATOM 11786 C C . LEU E 1 269 ? 181.78774 152.33674 215.20302 1.000 21.82814 383 LEU E C 1
ATOM 11787 O O . LEU E 1 269 ? 182.07108 152.28859 214.00016 1.000 32.57058 383 LEU E O 1
ATOM 11792 N N . CYS E 1 270 ? 180.57082 152.67556 215.63298 1.000 13.88889 384 CYS E N 1
ATOM 11793 C CA . CYS E 1 270 ? 179.54035 153.08162 214.68107 1.000 19.91133 384 CYS E CA 1
ATOM 11794 C C . CYS E 1 270 ? 179.85721 154.43720 214.05513 1.000 20.48074 384 CYS E C 1
ATOM 11795 O O . CYS E 1 270 ? 179.59800 154.65318 212.86160 1.000 25.77941 384 CYS E O 1
ATOM 11798 N N . ASP E 1 271 ? 180.41640 155.35777 214.84685 1.000 19.56784 385 ASP E N 1
ATOM 11799 C CA . ASP E 1 271 ? 180.75026 156.68125 214.32834 1.000 22.47568 385 ASP E CA 1
ATOM 11800 C C . ASP E 1 271 ? 181.78217 156.59668 213.20920 1.000 24.00014 385 ASP E C 1
ATOM 11801 O O . ASP E 1 271 ? 181.72326 157.36421 212.24001 1.000 24.31601 385 ASP E O 1
ATOM 11806 N N . GLU E 1 272 ? 182.74296 155.67694 213.33008 1.000 21.80406 386 GLU E N 1
ATOM 11807 C CA . GLU E 1 272 ? 183.75344 155.53184 212.28267 1.000 27.96033 386 GLU E CA 1
ATOM 11808 C C . GLU E 1 272 ? 183.12342 155.13418 210.94882 1.000 32.88681 386 GLU E C 1
ATOM 11809 O O . GLU E 1 272 ? 183.45311 155.70386 209.89735 1.000 37.96163 386 GLU E O 1
ATOM 11815 N N . VAL E 1 273 ? 182.20796 154.16291 210.97307 1.000 23.56150 387 VAL E N 1
ATOM 11816 C CA . VAL E 1 273 ? 181.53691 153.73937 209.74782 1.000 19.86761 387 VAL E CA 1
ATOM 11817 C C . VAL E 1 273 ? 180.66994 154.86504 209.19740 1.000 25.26003 387 VAL E C 1
ATOM 11818 O O . VAL E 1 273 ? 180.56390 155.04735 207.97595 1.000 32.79350 387 VAL E O 1
ATOM 11822 N N . VAL E 1 274 ? 180.03692 155.63759 210.08562 1.000 20.49243 388 VAL E N 1
ATOM 11823 C CA . VAL E 1 274 ? 179.24789 156.78256 209.63422 1.000 19.22268 388 VAL E CA 1
ATOM 11824 C C . VAL E 1 274 ? 180.12946 157.77452 208.88290 1.000 27.13981 388 VAL E C 1
ATOM 11825 O O . VAL E 1 274 ? 179.75856 158.27606 207.81182 1.000 33.78158 388 VAL E O 1
ATOM 11829 N N . GLN E 1 275 ? 181.31181 158.06901 209.42985 1.000 28.50044 389 GLN E N 1
ATOM 11830 C CA . GLN E 1 275 ? 182.22159 159.00285 208.77021 1.000 24.17926 389 GLN E CA 1
ATOM 11831 C C . GLN E 1 275 ? 182.68662 158.46703 207.42056 1.000 20.31352 389 GLN E C 1
ATOM 11832 O O . GLN E 1 275 ? 182.78458 159.22151 206.44269 1.000 31.19387 389 GLN E O 1
ATOM 11838 N N . GLU E 1 276 ? 182.98747 157.16737 207.34952 1.000 25.30515 390 GLU E N 1
ATOM 11839 C CA . GLU E 1 276 ? 183.40005 156.58032 206.07589 1.000 25.87344 390 GLU E CA 1
ATOM 11840 C C . GLU E 1 276 ? 182.29743 156.69815 205.02665 1.000 30.47051 390 GLU E C 1
ATOM 11841 O O . GLU E 1 276 ? 182.56079 157.05537 203.86779 1.000 33.32576 390 GLU E O 1
ATOM 11847 N N . ALA E 1 277 ? 181.05300 156.40669 205.41632 1.000 23.58147 391 ALA E N 1
ATOM 11848 C CA . ALA E 1 277 ? 179.93850 156.53050 204.48132 1.000 16.01289 391 ALA E CA 1
ATOM 11849 C C . ALA E 1 277 ? 179.75185 157.97455 204.02943 1.000 20.99294 391 ALA E C 1
ATOM 11850 O O . ALA E 1 277 ? 179.46956 158.23230 202.85150 1.000 30.17177 391 ALA E O 1
ATOM 11852 N N . SER E 1 278 ? 179.90421 158.92934 204.95136 1.000 18.16481 392 SER E N 1
ATOM 11853 C CA . SER E 1 278 ? 179.78564 160.33678 204.58102 1.000 19.39273 392 SER E CA 1
ATOM 11854 C C . SER E 1 278 ? 180.85799 160.73418 203.57283 1.000 27.39731 392 SER E C 1
ATOM 11855 O O . SER E 1 278 ? 180.57869 161.45707 202.60608 1.000 34.35348 392 SER E O 1
ATOM 11858 N N . ASN E 1 279 ? 182.09300 160.27056 203.78365 1.000 22.68810 393 ASN E N 1
ATOM 11859 C CA . ASN E 1 279 ? 183.16483 160.56101 202.83496 1.000 18.67865 393 ASN E CA 1
ATOM 11860 C C . ASN E 1 279 ? 182.85744 159.97951 201.45953 1.000 24.23252 393 ASN E C 1
ATOM 11861 O O . ASN E 1 279 ? 183.07892 160.63653 200.43178 1.000 30.67685 393 ASN E O 1
ATOM 11866 N N . LEU E 1 280 ? 182.34819 158.74472 201.42073 1.000 27.46887 394 LEU E N 1
ATOM 11867 C CA . LEU E 1 280 ? 181.99795 158.13466 200.13967 1.000 26.35480 394 LEU E CA 1
ATOM 11868 C C . LEU E 1 280 ? 180.90493 158.92810 199.42822 1.000 23.88128 394 LEU E C 1
ATOM 11869 O O . LEU E 1 280 ? 180.97064 159.14320 198.20851 1.000 28.12191 394 LEU E O 1
ATOM 11874 N N . VAL E 1 281 ? 179.89231 159.37293 200.17657 1.000 29.46378 395 VAL E N 1
ATOM 11875 C CA . VAL E 1 281 ? 178.81028 160.15738 199.58310 1.000 29.76795 395 VAL E CA 1
ATOM 11876 C C . VAL E 1 281 ? 179.35087 161.46461 199.01299 1.000 27.48024 395 VAL E C 1
ATOM 11877 O O . VAL E 1 281 ? 178.96893 161.89139 197.91432 1.000 30.58443 395 VAL E O 1
ATOM 11881 N N . SER E 1 282 ? 180.24703 162.12219 199.75540 1.000 27.25505 396 SER E N 1
ATOM 11882 C CA . SER E 1 282 ? 180.83452 163.36833 199.26879 1.000 31.02684 396 SER E CA 1
ATOM 11883 C C . SER E 1 282 ? 181.62524 163.14389 197.98427 1.000 33.26467 396 SER E C 1
ATOM 11884 O O . SER E 1 282 ? 181.54907 163.95161 197.04680 1.000 32.70096 396 SER E O 1
ATOM 11887 N N . SER E 1 283 ? 182.39381 162.05224 197.92424 1.000 35.77474 397 SER E N 1
ATOM 11888 C CA . SER E 1 283 ? 183.14480 161.74775 196.70865 1.000 30.63522 397 SER E CA 1
ATOM 11889 C C . SER E 1 283 ? 182.21110 161.52629 195.52309 1.000 39.12813 397 SER E C 1
ATOM 11890 O O . SER E 1 283 ? 182.47136 162.01586 194.41376 1.000 44.04066 397 SER E O 1
ATOM 11893 N N . ILE E 1 284 ? 181.11707 160.79004 195.73964 1.000 39.97350 398 ILE E N 1
ATOM 11894 C CA . ILE E 1 284 ? 180.15647 160.55321 194.66263 1.000 34.55271 398 ILE E CA 1
ATOM 11895 C C . ILE E 1 284 ? 179.56336 161.87043 194.17431 1.000 35.10472 398 ILE E C 1
ATOM 11896 O O . ILE E 1 284 ? 179.43055 162.10199 192.96249 1.000 36.42083 398 ILE E O 1
ATOM 11901 N N . ARG E 1 285 ? 179.19128 162.75055 195.10889 1.000 46.25192 399 ARG E N 1
ATOM 11902 C CA . ARG E 1 285 ? 178.61249 164.03589 194.72613 1.000 45.37187 399 ARG E CA 1
ATOM 11903 C C . ARG E 1 285 ? 179.59528 164.86677 193.90972 1.000 50.29087 399 ARG E C 1
ATOM 11904 O O . ARG E 1 285 ? 179.21689 165.47580 192.89938 1.000 56.32174 399 ARG E O 1
ATOM 11912 N N . ASN E 1 286 ? 180.86181 164.90848 194.33459 1.000 50.33568 400 ASN E N 1
ATOM 11913 C CA . ASN E 1 286 ? 181.86102 165.66723 193.58625 1.000 48.66589 400 ASN E CA 1
ATOM 11914 C C . ASN E 1 286 ? 182.04478 165.10536 192.18080 1.000 49.13977 400 ASN E C 1
ATOM 11915 O O . ASN E 1 286 ? 182.12576 165.86413 191.20365 1.000 50.23910 400 ASN E O 1
ATOM 11920 N N . THR E 1 287 ? 182.10393 163.77579 192.05679 1.000 51.57855 401 THR E N 1
ATOM 11921 C CA . THR E 1 287 ? 182.27051 163.17016 190.73807 1.000 49.83542 401 THR E CA 1
ATOM 11922 C C . THR E 1 287 ? 181.09879 163.50627 189.82135 1.000 50.62382 401 THR E C 1
ATOM 11923 O O . THR E 1 287 ? 181.29428 163.82842 188.63979 1.000 53.21859 401 THR E O 1
ATOM 11927 N N . GLU E 1 288 ? 179.87198 163.43206 190.34604 1.000 58.60471 402 GLU E N 1
ATOM 11928 C CA . GLU E 1 288 ? 178.70346 163.76735 189.53536 1.000 57.18631 402 GLU E CA 1
ATOM 11929 C C . GLU E 1 288 ? 178.73727 165.22789 189.09852 1.000 58.78191 402 GLU E C 1
ATOM 11930 O O . GLU E 1 288 ? 178.50063 165.54718 187.92343 1.000 61.70258 402 GLU E O 1
ATOM 11936 N N . GLU E 1 289 ? 179.03032 166.13350 190.03712 1.000 64.83315 403 GLU E N 1
ATOM 11937 C CA . GLU E 1 289 ? 179.07221 167.55259 189.70782 1.000 63.03898 403 GLU E CA 1
ATOM 11938 C C . GLU E 1 289 ? 180.17284 167.88370 188.71047 1.000 62.53872 403 GLU E C 1
ATOM 11939 O O . GLU E 1 289 ? 180.05167 168.87419 187.98201 1.000 62.95336 403 GLU E O 1
ATOM 11945 N N . ILE E 1 290 ? 181.23919 167.08488 188.65822 1.000 60.65796 404 ILE E N 1
ATOM 11946 C CA . ILE E 1 290 ? 182.29026 167.35217 187.68094 1.000 57.32477 404 ILE E CA 1
ATOM 11947 C C . ILE E 1 290 ? 181.91988 166.79960 186.30707 1.000 59.43194 404 ILE E C 1
ATOM 11948 O O . ILE E 1 290 ? 182.12197 167.46786 185.28388 1.000 60.94483 404 ILE E O 1
ATOM 11953 N N . ILE E 1 291 ? 181.37653 165.57939 186.24998 1.000 60.42331 405 ILE E N 1
ATOM 11954 C CA . ILE E 1 291 ? 181.02884 165.01708 184.94529 1.000 59.55156 405 ILE E CA 1
ATOM 11955 C C . ILE E 1 291 ? 179.89509 165.80836 184.29819 1.000 55.92559 405 ILE E C 1
ATOM 11956 O O . ILE E 1 291 ? 179.81742 165.90254 183.05955 1.000 52.21166 405 ILE E O 1
ATOM 11961 N N . ARG E 1 292 ? 179.01458 166.40688 185.11212 1.000 60.70227 406 ARG E N 1
ATOM 11962 C CA . ARG E 1 292 ? 177.94376 167.22852 184.55635 1.000 61.26296 406 ARG E CA 1
ATOM 11963 C C . ARG E 1 292 ? 178.49332 168.37961 183.72360 1.000 60.37380 406 ARG E C 1
ATOM 11964 O O . ARG E 1 292 ? 177.94680 168.69163 182.65920 1.000 57.13795 406 ARG E O 1
ATOM 11972 N N . ALA E 1 293 ? 179.56927 169.01766 184.18482 1.000 60.55548 407 ALA E N 1
ATOM 11973 C CA . ALA E 1 293 ? 180.21036 170.07904 183.41991 1.000 57.99196 407 ALA E CA 1
ATOM 11974 C C . ALA E 1 293 ? 181.11411 169.54050 182.32146 1.000 55.58517 407 ALA E C 1
ATOM 11975 O O . ALA E 1 293 ? 181.30476 170.21449 181.30223 1.000 54.32107 407 ALA E O 1
ATOM 11977 N N . ILE E 1 294 ? 181.67740 168.34421 182.51141 1.000 58.54096 408 ILE E N 1
ATOM 11978 C CA . ILE E 1 294 ? 182.49587 167.72848 181.46754 1.000 54.53225 408 ILE E CA 1
ATOM 11979 C C . ILE E 1 294 ? 181.67369 167.50970 180.20146 1.000 58.15300 408 ILE E C 1
ATOM 11980 O O . ILE E 1 294 ? 182.16620 167.69745 179.07799 1.000 55.78624 408 ILE E O 1
ATOM 11985 N N . LEU E 1 295 ? 180.41101 167.10252 180.36225 1.000 57.15043 409 LEU E N 1
ATOM 11986 C CA . LEU E 1 295 ? 179.54917 166.89214 179.19779 1.000 51.21626 409 LEU E CA 1
ATOM 11987 C C . LEU E 1 295 ? 179.41959 168.16477 178.36069 1.000 50.59972 409 LEU E C 1
ATOM 11988 O O . LEU E 1 295 ? 179.64056 168.15230 177.13928 1.000 53.59847 409 LEU E O 1
ATOM 11993 N N . ASP E 1 296 ? 179.06138 169.27817 179.00546 1.000 52.47269 410 ASP E N 1
ATOM 11994 C CA . ASP E 1 296 ? 178.91692 170.53762 178.28443 1.000 48.48312 410 ASP E CA 1
ATOM 11995 C C . ASP E 1 296 ? 180.25359 171.03806 177.75591 1.000 48.94534 410 ASP E C 1
ATOM 11996 O O . ASP E 1 296 ? 180.29418 171.71995 176.72546 1.000 46.10667 410 ASP E O 1
ATOM 12001 N N . ALA E 1 297 ? 181.35180 170.71724 178.44345 1.000 48.41698 411 ALA E N 1
ATOM 12002 C CA . ALA E 1 297 ? 182.66611 171.10963 177.94981 1.000 46.77674 411 ALA E CA 1
ATOM 12003 C C . ALA E 1 297 ? 183.00047 170.40288 176.64271 1.000 47.03292 411 ALA E C 1
ATOM 12004 O O . ALA E 1 297 ? 183.55166 171.01859 175.72290 1.000 49.23825 411 ALA E O 1
ATOM 12006 N N . ASN E 1 298 ? 182.67942 169.11298 176.53817 1.000 53.57275 412 ASN E N 1
ATOM 12007 C CA . ASN E 1 298 ? 183.01142 168.37187 175.32607 1.000 48.60301 412 ASN E CA 1
ATOM 12008 C C . ASN E 1 298 ? 181.97939 168.53536 174.21438 1.000 50.51095 412 ASN E C 1
ATOM 12009 O O . ASN E 1 298 ? 182.27729 168.19368 173.06470 1.000 47.01572 412 ASN E O 1
ATOM 12014 N N . ARG E 1 299 ? 180.78301 169.04755 174.51743 1.000 46.46565 413 ARG E N 1
ATOM 12015 C CA . ARG E 1 299 ? 179.80842 169.29629 173.45325 1.000 38.94220 413 ARG E CA 1
ATOM 12016 C C . ARG E 1 299 ? 180.23471 170.45915 172.55401 1.000 43.76455 413 ARG E C 1
ATOM 12017 O O . ARG E 1 299 ? 179.98303 170.44537 171.33618 1.000 43.73138 413 ARG E O 1
ATOM 12025 N N . ASN E 1 300 ? 180.88521 171.47166 173.13466 1.000 47.38912 414 ASN E N 1
ATOM 12026 C CA . ASN E 1 300 ? 181.25393 172.65868 172.37016 1.000 36.05929 414 ASN E CA 1
ATOM 12027 C C . ASN E 1 300 ? 182.24053 172.33882 171.25448 1.000 33.03934 414 ASN E C 1
ATOM 12028 O O . ASN E 1 300 ? 182.28559 173.05823 170.25187 1.000 41.30044 414 ASN E O 1
ATOM 12033 N N . SER E 1 301 ? 183.02390 171.26664 171.39573 1.000 31.65124 415 SER E N 1
ATOM 12034 C CA . SER E 1 301 ? 183.95181 170.89375 170.33182 1.000 34.37235 415 SER E CA 1
ATOM 12035 C C . SER E 1 301 ? 183.20849 170.52623 169.05237 1.000 34.46307 415 SER E C 1
ATOM 12036 O O . SER E 1 301 ? 183.53589 171.02905 167.97093 1.000 37.40251 415 SER E O 1
ATOM 12039 N N . LEU E 1 302 ? 182.19577 169.66260 169.15673 1.000 34.37861 416 LEU E N 1
ATOM 12040 C CA . LEU E 1 302 ? 181.38330 169.33032 167.99048 1.000 35.99471 416 LEU E CA 1
ATOM 12041 C C . LEU E 1 302 ? 180.59498 170.54148 167.50736 1.000 30.88986 416 LEU E C 1
ATOM 12042 O O . LEU E 1 302 ? 180.43465 170.74603 166.29271 1.000 39.06512 416 LEU E O 1
ATOM 12047 N N . MET E 1 303 ? 180.08808 171.35179 168.44513 1.000 33.41851 417 MET E N 1
ATOM 12048 C CA . MET E 1 303 ? 179.34864 172.54864 168.04927 1.000 29.95751 417 MET E CA 1
ATOM 12049 C C . MET E 1 303 ? 180.20759 173.47623 167.19615 1.000 26.48835 417 MET E C 1
ATOM 12050 O O . MET E 1 303 ? 179.71992 174.07068 166.22761 1.000 32.48735 417 MET E O 1
ATOM 12055 N N . LEU E 1 304 ? 181.48931 173.61237 167.54043 1.000 25.91578 418 LEU E N 1
ATOM 12056 C CA . LEU E 1 304 ? 182.39785 174.43925 166.75461 1.000 25.23702 418 LEU E CA 1
ATOM 12057 C C . LEU E 1 304 ? 182.82915 173.75135 165.46508 1.000 29.04986 418 LEU E C 1
ATOM 12058 O O . LEU E 1 304 ? 183.03703 174.42440 164.44875 1.000 34.04482 418 LEU E O 1
ATOM 12063 N N . LEU E 1 305 ? 182.96706 172.42279 165.48358 1.000 27.84153 419 LEU E N 1
ATOM 12064 C CA . LEU E 1 305 ? 183.38529 171.70731 164.28264 1.000 22.69306 419 LEU E CA 1
ATOM 12065 C C . LEU E 1 305 ? 182.32789 171.76806 163.18716 1.000 28.45234 419 LEU E C 1
ATOM 12066 O O . LEU E 1 305 ? 182.67120 171.76676 161.99933 1.000 31.39476 419 LEU E O 1
ATOM 12071 N N . ASP E 1 306 ? 181.04535 171.81763 163.55961 1.000 30.94174 420 ASP E N 1
ATOM 12072 C CA . ASP E 1 306 ? 179.99141 171.86367 162.54467 1.000 21.50763 420 ASP E CA 1
ATOM 12073 C C . ASP E 1 306 ? 180.05855 173.13429 161.69574 1.000 26.66308 420 ASP E C 1
ATOM 12074 O O . ASP E 1 306 ? 179.68297 173.11455 160.51275 1.000 32.74721 420 ASP E O 1
ATOM 12079 N N . LEU E 1 307 ? 180.53281 174.24158 162.27383 1.000 23.64667 421 LEU E N 1
ATOM 12080 C CA . LEU E 1 307 ? 180.52538 175.51599 161.56148 1.000 20.12297 421 LEU E CA 1
ATOM 12081 C C . LEU E 1 307 ? 181.48711 175.52136 160.37886 1.000 24.93085 421 LEU E C 1
ATOM 12082 O O . LEU E 1 307 ? 181.21626 176.18152 159.37009 1.000 34.35961 421 LEU E O 1
ATOM 12087 N N . LYS E 1 308 ? 182.61060 174.80737 160.47841 1.000 22.69398 422 LYS E N 1
ATOM 12088 C CA . LYS E 1 308 ? 183.53328 174.73644 159.34874 1.000 21.53873 422 LYS E CA 1
ATOM 12089 C C . LYS E 1 308 ? 182.89093 174.03830 158.15554 1.000 27.60976 422 LYS E C 1
ATOM 12090 O O . LYS E 1 308 ? 183.02882 174.49169 157.01168 1.000 34.42941 422 LYS E O 1
ATOM 12096 N N . PHE E 1 309 ? 182.17692 172.93833 158.40444 1.000 23.28874 423 PHE E N 1
ATOM 12097 C CA . PHE E 1 309 ? 181.44757 172.27130 157.33176 1.000 20.74235 423 PHE E CA 1
ATOM 12098 C C . PHE E 1 309 ? 180.35313 173.17055 156.77174 1.000 19.75557 423 PHE E C 1
ATOM 12099 O O . PHE E 1 309 ? 180.10556 173.17910 155.55901 1.000 23.73558 423 PHE E O 1
ATOM 12107 N N . SER E 1 310 ? 179.68147 173.93160 157.64109 1.000 16.04421 424 SER E N 1
ATOM 12108 C CA . SER E 1 310 ? 178.67009 174.86928 157.15711 1.000 15.69146 424 SER E CA 1
ATOM 12109 C C . SER E 1 310 ? 179.28211 175.91176 156.22462 1.000 21.74732 424 SER E C 1
ATOM 12110 O O . SER E 1 310 ? 178.71483 176.22697 155.17005 1.000 34.72390 424 SER E O 1
ATOM 12113 N N . ILE E 1 311 ? 180.44561 176.45071 156.59503 1.000 16.15411 425 ILE E N 1
ATOM 12114 C CA . ILE E 1 311 ? 181.11585 177.44619 155.76049 1.000 19.93277 425 ILE E CA 1
ATOM 12115 C C . ILE E 1 311 ? 181.55336 176.82868 154.43732 1.000 21.68936 425 ILE E C 1
ATOM 12116 O O . ILE E 1 311 ? 181.45380 177.45900 153.37546 1.000 29.63914 425 ILE E O 1
ATOM 12121 N N . GLY E 1 312 ? 182.05035 175.59064 154.47845 1.000 16.41573 426 GLY E N 1
ATOM 12122 C CA . GLY E 1 312 ? 182.42397 174.91710 153.24407 1.000 10.47605 426 GLY E CA 1
ATOM 12123 C C . GLY E 1 312 ? 181.24568 174.71422 152.30953 1.000 20.36159 426 GLY E C 1
ATOM 12124 O O . GLY E 1 312 ? 181.35516 174.92748 151.09720 1.000 27.59304 426 GLY E O 1
ATOM 12125 N N . THR E 1 313 ? 180.10032 174.30217 152.86064 1.000 18.88217 427 THR E N 1
ATOM 12126 C CA . THR E 1 313 ? 178.90345 174.14112 152.03988 1.000 18.80656 427 THR E CA 1
ATOM 12127 C C . THR E 1 313 ? 178.44418 175.47608 151.46632 1.000 15.38969 427 THR E C 1
ATOM 12128 O O . THR E 1 313 ? 178.00964 175.54647 150.31034 1.000 18.80506 427 THR E O 1
ATOM 12132 N N . LEU E 1 314 ? 178.52946 176.54668 152.26092 1.000 8.71673 428 LEU E N 1
ATOM 12133 C CA . LEU E 1 314 ? 178.15805 177.86745 151.76065 1.000 12.69905 428 LEU E CA 1
ATOM 12134 C C . LEU E 1 314 ? 179.05480 178.29120 150.60265 1.000 21.57819 428 LEU E C 1
ATOM 12135 O O . LEU E 1 314 ? 178.57189 178.81537 149.59062 1.000 25.61137 428 LEU E O 1
ATOM 12140 N N . GLY E 1 315 ? 180.36394 178.06442 150.73004 1.000 11.97573 429 GLY E N 1
ATOM 12141 C CA . GLY E 1 315 ? 181.27085 178.39493 149.64082 1.000 1.87721 429 GLY E CA 1
ATOM 12142 C C . GLY E 1 315 ? 181.00796 177.57608 148.39074 1.000 15.05478 429 GLY E C 1
ATOM 12143 O O . GLY E 1 315 ? 181.04172 178.09946 147.27078 1.000 20.53512 429 GLY E O 1
ATOM 12144 N N . LEU E 1 316 ? 180.74563 176.27756 148.56290 1.000 25.59643 430 LEU E N 1
ATOM 12145 C CA . LEU E 1 316 ? 180.43904 175.43231 147.41331 1.000 17.63627 430 LEU E CA 1
ATOM 12146 C C . LEU E 1 316 ? 179.15845 175.88312 146.72100 1.000 18.69958 430 LEU E C 1
ATOM 12147 O O . LEU E 1 316 ? 179.08274 175.88995 145.48771 1.000 15.03428 430 LEU E O 1
ATOM 12152 N N . ALA E 1 317 ? 178.14021 176.26455 147.49655 1.000 14.28016 431 ALA E N 1
ATOM 12153 C CA . ALA E 1 317 ? 176.90669 176.76873 146.89974 1.000 10.96670 431 ALA E CA 1
ATOM 12154 C C . ALA E 1 317 ? 177.14556 178.08021 146.16126 1.000 15.99934 431 ALA E C 1
ATOM 12155 O O . ALA E 1 317 ? 176.58714 178.30313 145.07840 1.000 20.33356 431 ALA E O 1
ATOM 12157 N N . MET E 1 318 ? 177.97198 178.96049 146.73298 1.000 18.54913 432 MET E N 1
ATOM 12158 C CA . MET E 1 318 ? 178.29431 180.21650 146.06321 1.000 14.30065 432 MET E CA 1
ATOM 12159 C C . MET E 1 318 ? 178.98602 179.96667 144.72981 1.000 12.79146 432 MET E C 1
ATOM 12160 O O . MET E 1 318 ? 178.68463 180.63002 143.73059 1.000 21.74060 432 MET E O 1
ATOM 12165 N N . GLY E 1 319 ? 179.91947 179.01484 144.69552 1.000 24.64293 433 GLY E N 1
ATOM 12166 C CA . GLY E 1 319 ? 180.56177 178.67482 143.43461 1.000 13.63398 433 GLY E CA 1
ATOM 12167 C C . GLY E 1 319 ? 179.60531 178.04185 142.43938 1.000 17.93902 433 GLY E C 1
ATOM 12168 O O . GLY E 1 319 ? 179.64297 178.34881 141.24230 1.000 11.05170 433 GLY E O 1
ATOM 12169 N N . THR E 1 320 ? 178.72984 177.15511 142.92088 1.000 25.46852 434 THR E N 1
ATOM 12170 C CA . THR E 1 320 ? 177.79241 176.46766 142.04003 1.000 9.00621 434 THR E CA 1
ATOM 12171 C C . THR E 1 320 ? 176.77968 177.42865 141.43157 1.000 15.66328 434 THR E C 1
ATOM 12172 O O . THR E 1 320 ? 176.32205 177.20803 140.30570 1.000 14.55093 434 THR E O 1
ATOM 12176 N N . PHE E 1 321 ? 176.41732 178.49302 142.15148 1.000 19.45763 435 PHE E N 1
ATOM 12177 C CA . PHE E 1 321 ? 175.49579 179.47827 141.59008 1.000 9.31680 435 PHE E CA 1
ATOM 12178 C C . PHE E 1 321 ? 176.06720 180.10469 140.32142 1.000 18.45181 435 PHE E C 1
ATOM 12179 O O . PHE E 1 321 ? 175.39768 180.15795 139.28129 1.000 15.21199 435 PHE E O 1
ATOM 12187 N N . LEU E 1 322 ? 177.31824 180.56737 140.38197 1.000 20.72364 436 LEU E N 1
ATOM 12188 C CA . LEU E 1 322 ? 177.93835 181.14999 139.19753 1.000 10.99767 436 LEU E CA 1
ATOM 12189 C C . LEU E 1 322 ? 178.22927 180.09117 138.14282 1.000 14.26942 436 LEU E C 1
ATOM 12190 O O . LEU E 1 322 ? 178.17257 180.38560 136.94345 1.000 9.95605 436 LEU E O 1
ATOM 12195 N N . ALA E 1 323 ? 178.53849 178.86001 138.56172 1.000 23.42003 437 ALA E N 1
ATOM 12196 C CA . ALA E 1 323 ? 178.74303 177.79090 137.58940 1.000 14.20413 437 ALA E CA 1
ATOM 12197 C C . ALA E 1 323 ? 177.47595 177.50795 136.79200 1.000 17.64683 437 ALA E C 1
ATOM 12198 O O . ALA E 1 323 ? 177.54578 177.25695 135.58364 1.000 22.32464 437 ALA E O 1
ATOM 12200 N N . GLY E 1 324 ? 176.31262 177.54267 137.44765 1.000 20.16062 438 GLY E N 1
ATOM 12201 C CA . GLY E 1 324 ? 175.05555 177.28826 136.76732 1.000 6.01527 438 GLY E CA 1
ATOM 12202 C C . GLY E 1 324 ? 174.44316 178.49585 136.09325 1.000 6.89602 438 GLY E C 1
ATOM 12203 O O . GLY E 1 324 ? 173.52141 178.33595 135.28678 1.000 10.92492 438 GLY E O 1
ATOM 12204 N N . LEU E 1 325 ? 174.92106 179.70155 136.41571 1.000 26.36101 439 LEU E N 1
ATOM 12205 C CA . LEU E 1 325 ? 174.43372 180.89177 135.72197 1.000 18.07785 439 LEU E CA 1
ATOM 12206 C C . LEU E 1 325 ? 174.72721 180.82869 134.22728 1.000 8.71451 439 LEU E C 1
ATOM 12207 O O . LEU E 1 325 ? 173.91175 181.26920 133.40894 1.000 12.87045 439 LEU E O 1
ATOM 12212 N N . TYR E 1 326 ? 175.88504 180.29187 133.85095 1.000 11.70567 440 TYR E N 1
ATOM 12213 C CA . TYR E 1 326 ? 176.27800 180.20260 132.45090 1.000 12.98224 440 TYR E CA 1
ATOM 12214 C C . TYR E 1 326 ? 175.73055 178.96586 131.75143 1.000 20.79137 440 TYR E C 1
ATOM 12215 O O . TYR E 1 326 ? 175.97462 178.79262 130.55293 1.000 19.25905 440 TYR E O 1
ATOM 12224 N N . GLY E 1 327 ? 175.00202 178.10940 132.45979 1.000 16.44350 441 GLY E N 1
ATOM 12225 C CA . GLY E 1 327 ? 174.37666 176.95402 131.85761 1.000 0.00000 441 GLY E CA 1
ATOM 12226 C C . GLY E 1 327 ? 172.99668 177.19206 131.29466 1.000 6.66296 441 GLY E C 1
ATOM 12227 O O . GLY E 1 327 ? 172.38451 176.26076 130.76329 1.000 15.86433 441 GLY E O 1
ATOM 12228 N N . MET E 1 328 ? 172.48157 178.41419 131.39811 1.000 11.78529 442 MET E N 1
ATOM 12229 C CA . MET E 1 328 ? 171.16258 178.72316 130.86558 1.000 10.18567 442 MET E CA 1
ATOM 12230 C C . MET E 1 328 ? 171.20017 178.78864 129.34441 1.000 17.15769 442 MET E C 1
ATOM 12231 O O . MET E 1 328 ? 172.22289 179.13095 128.74470 1.000 26.60977 442 MET E O 1
ATOM 12236 N N . ASN E 1 329 ? 170.07046 178.45696 128.71829 1.000 14.71350 443 ASN E N 1
ATOM 12237 C CA . ASN E 1 329 ? 169.95062 178.48725 127.26073 1.000 9.91719 443 ASN E CA 1
ATOM 12238 C C . ASN E 1 329 ? 169.62172 179.91187 126.81086 1.000 17.53739 443 ASN E C 1
ATOM 12239 O O . ASN E 1 329 ? 168.52285 180.22678 126.34950 1.000 16.51297 443 ASN E O 1
ATOM 12244 N N . LEU E 1 330 ? 170.61369 180.78598 126.95982 1.000 18.55529 444 LEU E N 1
ATOM 12245 C CA . LEU E 1 330 ? 170.48867 182.18821 126.58468 1.000 12.24596 444 LEU E CA 1
ATOM 12246 C C . LEU E 1 330 ? 171.75225 182.59186 125.83214 1.000 28.32862 444 LEU E C 1
ATOM 12247 O O . LEU E 1 330 ? 172.60020 181.75476 125.50803 1.000 34.51552 444 LEU E O 1
ATOM 12252 N N . GLU E 1 331 ? 171.88015 183.88690 125.55165 1.000 34.18913 445 GLU E N 1
ATOM 12253 C CA . GLU E 1 331 ? 173.01902 184.42725 124.81684 1.000 33.16176 445 GLU E CA 1
ATOM 12254 C C . GLU E 1 331 ? 174.02777 184.98309 125.81599 1.000 36.45884 445 GLU E C 1
ATOM 12255 O O . GLU E 1 331 ? 173.73656 185.94668 126.53200 1.000 43.54517 445 GLU E O 1
ATOM 12261 N N . ASN E 1 332 ? 175.21374 184.37437 125.86161 1.000 41.96880 446 ASN E N 1
ATOM 12262 C CA . ASN E 1 332 ? 176.27935 184.81120 126.75139 1.000 39.72344 446 ASN E CA 1
ATOM 12263 C C . ASN E 1 332 ? 177.37869 185.59148 126.04477 1.000 45.61733 446 ASN E C 1
ATOM 12264 O O . ASN E 1 332 ? 178.26013 186.13252 126.72206 1.000 46.95363 446 ASN E O 1
ATOM 12269 N N . PHE E 1 333 ? 177.36019 185.64842 124.71256 1.000 48.03229 447 PHE E N 1
ATOM 12270 C CA . PHE E 1 333 ? 178.26713 186.41776 123.86322 1.000 42.99605 447 PHE E CA 1
ATOM 12271 C C . PHE E 1 333 ? 179.70391 185.90822 123.88969 1.000 44.30735 447 PHE E C 1
ATOM 12272 O O . PHE E 1 333 ? 180.54677 186.45133 123.16480 1.000 52.42502 447 PHE E O 1
ATOM 12280 N N . ILE E 1 334 ? 180.01852 184.89205 124.69178 1.000 49.44006 448 ILE E N 1
ATOM 12281 C CA . ILE E 1 334 ? 181.37797 184.36710 124.76631 1.000 50.77626 448 ILE E CA 1
ATOM 12282 C C . ILE E 1 334 ? 181.35313 182.85370 124.59925 1.000 48.76215 448 ILE E C 1
ATOM 12283 O O . ILE E 1 334 ? 182.27586 182.15482 125.03309 1.000 46.67493 448 ILE E O 1
ATOM 12288 N N . GLU E 1 335 ? 180.29584 182.33744 123.96855 1.000 51.67901 449 GLU E N 1
ATOM 12289 C CA . GLU E 1 335 ? 180.17518 180.89450 123.78833 1.000 55.29807 449 GLU E CA 1
ATOM 12290 C C . GLU E 1 335 ? 181.19681 180.35745 122.79377 1.000 60.02623 449 GLU E C 1
ATOM 12291 O O . GLU E 1 335 ? 181.71868 179.25238 122.98115 1.000 61.51271 449 GLU E O 1
ATOM 12297 N N . GLU E 1 336 ? 181.49861 181.11604 121.74138 1.000 69.48885 450 GLU E N 1
ATOM 12298 C CA . GLU E 1 336 ? 182.41903 180.66420 120.70718 1.000 65.92970 450 GLU E CA 1
ATOM 12299 C C . GLU E 1 336 ? 183.86525 181.06178 120.97190 1.000 68.87183 450 GLU E C 1
ATOM 12300 O O . GLU E 1 336 ? 184.74275 180.70350 120.17940 1.000 69.49300 450 GLU E O 1
ATOM 12306 N N . THR E 1 337 ? 184.13616 181.78657 122.05392 1.000 66.23671 451 THR E N 1
ATOM 12307 C CA . THR E 1 337 ? 185.49965 182.17699 122.37229 1.000 59.93439 451 THR E CA 1
ATOM 12308 C C . THR E 1 337 ? 186.28779 180.98029 122.90416 1.000 60.98750 451 THR E C 1
ATOM 12309 O O . THR E 1 337 ? 185.72962 179.95070 123.29373 1.000 68.38670 451 THR E O 1
ATOM 12313 N N . ASN E 1 338 ? 187.61249 181.12872 122.91627 1.000 62.36810 452 ASN E N 1
ATOM 12314 C CA . ASN E 1 338 ? 188.51632 180.09101 123.39252 1.000 63.65699 452 ASN E CA 1
ATOM 12315 C C . ASN E 1 338 ? 189.09185 180.40596 124.76900 1.000 65.91655 452 ASN E C 1
ATOM 12316 O O . ASN E 1 338 ? 190.10310 179.81480 125.16236 1.000 65.80912 452 ASN E O 1
ATOM 12321 N N . TRP E 1 339 ? 188.46839 181.32371 125.50774 1.000 59.73337 453 TRP E N 1
ATOM 12322 C CA . TRP E 1 339 ? 188.94592 181.69008 126.83537 1.000 57.63623 453 TRP E CA 1
ATOM 12323 C C . TRP E 1 339 ? 187.85066 181.79095 127.88497 1.000 61.27753 453 TRP E C 1
ATOM 12324 O O . TRP E 1 339 ? 188.17585 182.01122 129.05539 1.000 63.77663 453 TRP E O 1
ATOM 12335 N N . GLY E 1 340 ? 186.57566 181.64667 127.52006 1.000 47.05434 454 GLY E N 1
ATOM 12336 C CA . GLY E 1 340 ? 185.51132 181.82706 128.49383 1.000 44.26488 454 GLY E CA 1
ATOM 12337 C C . GLY E 1 340 ? 185.47254 180.73976 129.55127 1.000 47.55385 454 GLY E C 1
ATOM 12338 O O . GLY E 1 340 ? 185.22019 181.01712 130.72673 1.000 52.75012 454 GLY E O 1
ATOM 12339 N N . PHE E 1 341 ? 185.71730 179.48966 129.15118 1.000 35.13160 455 PHE E N 1
ATOM 12340 C CA . PHE E 1 341 ? 185.58545 178.36888 130.07887 1.000 34.80183 455 PHE E CA 1
ATOM 12341 C C . PHE E 1 341 ? 186.56680 178.49046 131.23924 1.000 41.42886 455 PHE E C 1
ATOM 12342 O O . PHE E 1 341 ? 186.17479 178.42141 132.41231 1.000 43.94444 455 PHE E O 1
ATOM 12350 N N . GLY E 1 342 ? 187.85135 178.67476 130.92795 1.000 39.54509 456 GLY E N 1
ATOM 12351 C CA . GLY E 1 342 ? 188.84768 178.78870 131.97959 1.000 37.00380 456 GLY E CA 1
ATOM 12352 C C . GLY E 1 342 ? 188.64566 180.01711 132.84419 1.000 36.16351 456 GLY E C 1
ATOM 12353 O O . GLY E 1 342 ? 188.82796 179.96611 134.06268 1.000 47.46521 456 GLY E O 1
ATOM 12354 N N . ALA E 1 343 ? 188.25713 181.13537 132.22765 1.000 24.46900 457 ALA E N 1
ATOM 12355 C CA . ALA E 1 343 ? 188.01904 182.35871 132.98683 1.000 32.44042 457 ALA E CA 1
ATOM 12356 C C . ALA E 1 343 ? 186.86995 182.18006 133.97117 1.000 38.47099 457 ALA E C 1
ATOM 12357 O O . ALA E 1 343 ? 186.96721 182.58087 135.13687 1.000 39.21735 457 ALA E O 1
ATOM 12359 N N . ILE E 1 344 ? 185.77212 181.56873 133.52093 1.000 36.34192 458 ILE E N 1
ATOM 12360 C CA . ILE E 1 344 ? 184.62359 181.37265 134.39982 1.000 30.24625 458 ILE E CA 1
ATOM 12361 C C . ILE E 1 344 ? 184.95909 180.38259 135.50860 1.000 36.66392 458 ILE E C 1
ATOM 12362 O O . ILE E 1 344 ? 184.57592 180.57873 136.67003 1.000 42.85656 458 ILE E O 1
ATOM 12367 N N . THR E 1 345 ? 185.68364 179.30970 135.17704 1.000 26.64701 459 THR E N 1
ATOM 12368 C CA . THR E 1 345 ? 186.08266 178.34813 136.20075 1.000 28.67135 459 THR E CA 1
ATOM 12369 C C . THR E 1 345 ? 186.96841 179.00627 137.25310 1.000 34.76033 459 THR E C 1
ATOM 12370 O O . THR E 1 345 ? 186.77748 178.80509 138.46015 1.000 43.98793 459 THR E O 1
ATOM 12374 N N . GLY E 1 346 ? 187.93700 179.81202 136.81101 1.000 27.02222 460 GLY E N 1
ATOM 12375 C CA . GLY E 1 346 ? 188.80249 180.49967 137.75289 1.000 29.25978 460 GLY E CA 1
ATOM 12376 C C . GLY E 1 346 ? 188.05495 181.49953 138.61214 1.000 33.48116 460 GLY E C 1
ATOM 12377 O O . GLY E 1 346 ? 188.31793 181.61812 139.80995 1.000 38.13908 460 GLY E O 1
ATOM 12378 N N . LEU E 1 347 ? 187.11167 182.23220 138.01418 1.000 26.07533 461 LEU E N 1
ATOM 12379 C CA . LEU E 1 347 ? 186.32321 183.18792 138.78495 1.000 29.06035 461 LEU E CA 1
ATOM 12380 C C . LEU E 1 347 ? 185.48237 182.48310 139.84220 1.000 34.75777 461 LEU E C 1
ATOM 12381 O O . LEU E 1 347 ? 185.41142 182.93498 140.99179 1.000 37.23437 461 LEU E O 1
ATOM 12386 N N . SER E 1 348 ? 184.84558 181.36682 139.47534 1.000 32.17443 462 SER E N 1
ATOM 12387 C CA . SER E 1 348 ? 184.05219 180.61699 140.44510 1.000 30.66026 462 SER E CA 1
ATOM 12388 C C . SER E 1 348 ? 184.92373 180.07688 141.57256 1.000 38.20586 462 SER E C 1
ATOM 12389 O O . SER E 1 348 ? 184.55432 180.16411 142.75261 1.000 45.46209 462 SER E O 1
ATOM 12392 N N . THR E 1 349 ? 186.08823 179.51776 141.22878 1.000 26.59126 463 THR E N 1
ATOM 12393 C CA . THR E 1 349 ? 186.98286 178.98830 142.25286 1.000 26.67516 463 THR E CA 1
ATOM 12394 C C . THR E 1 349 ? 187.46959 180.09138 143.18512 1.000 30.76744 463 THR E C 1
ATOM 12395 O O . THR E 1 349 ? 187.51281 179.90699 144.40750 1.000 34.38664 463 THR E O 1
ATOM 12399 N N . LEU E 1 350 ? 187.83071 181.25021 142.62763 1.000 27.01361 464 LEU E N 1
ATOM 12400 C CA . LEU E 1 350 ? 188.29507 182.35851 143.45459 1.000 31.90667 464 LEU E CA 1
ATOM 12401 C C . LEU E 1 350 ? 187.18997 182.87068 144.36770 1.000 33.84586 464 LEU E C 1
ATOM 12402 O O . LEU E 1 350 ? 187.44217 183.18950 145.53477 1.000 42.15627 464 LEU E O 1
ATOM 12407 N N . LEU E 1 351 ? 185.95957 182.96664 143.85567 1.000 28.16906 465 LEU E N 1
ATOM 12408 C CA . LEU E 1 351 ? 184.85324 183.40882 144.69865 1.000 36.15870 465 LEU E CA 1
ATOM 12409 C C . LEU E 1 351 ? 184.60698 182.43114 145.84025 1.000 37.53840 465 LEU E C 1
ATOM 12410 O O . LEU E 1 351 ? 184.41768 182.84411 146.99254 1.000 40.86122 465 LEU E O 1
ATOM 12415 N N . SER E 1 352 ? 184.61437 181.12914 145.54259 1.000 27.03590 466 SER E N 1
ATOM 12416 C CA . SER E 1 352 ? 184.44341 180.13396 146.59664 1.000 23.41638 466 SER E CA 1
ATOM 12417 C C . SER E 1 352 ? 185.54899 180.25025 147.63945 1.000 32.62468 466 SER E C 1
ATOM 12418 O O . SER E 1 352 ? 185.28767 180.22165 148.84930 1.000 35.84478 466 SER E O 1
ATOM 12421 N N . LEU E 1 353 ? 186.79519 180.40403 147.18514 1.000 35.70041 467 LEU E N 1
ATOM 12422 C CA . LEU E 1 353 ? 187.91331 180.49468 148.11711 1.000 30.83091 467 LEU E CA 1
ATOM 12423 C C . LEU E 1 353 ? 187.80845 181.73386 148.99715 1.000 32.90258 467 LEU E C 1
ATOM 12424 O O . LEU E 1 353 ? 188.04243 181.66032 150.20853 1.000 35.22349 467 LEU E O 1
ATOM 12429 N N . VAL E 1 354 ? 187.45087 182.88141 148.41451 1.000 35.03887 468 VAL E N 1
ATOM 12430 C CA . VAL E 1 354 ? 187.41324 184.10825 149.20539 1.000 36.00414 468 VAL E CA 1
ATOM 12431 C C . VAL E 1 354 ? 186.24737 184.08482 150.18808 1.000 31.87025 468 VAL E C 1
ATOM 12432 O O . VAL E 1 354 ? 186.37588 184.56064 151.32241 1.000 39.66626 468 VAL E O 1
ATOM 12436 N N . VAL E 1 355 ? 185.09775 183.52665 149.79182 1.000 33.41793 469 VAL E N 1
ATOM 12437 C CA . VAL E 1 355 ? 183.98760 183.46843 150.74030 1.000 40.30968 469 VAL E CA 1
ATOM 12438 C C . VAL E 1 355 ? 184.29643 182.48412 151.86549 1.000 39.44249 469 VAL E C 1
ATOM 12439 O O . VAL E 1 355 ? 183.96668 182.73682 153.03178 1.000 40.72534 469 VAL E O 1
ATOM 12443 N N . CYS E 1 356 ? 184.95976 181.36489 151.55009 1.000 38.65900 470 CYS E N 1
ATOM 12444 C CA . CYS E 1 356 ? 185.36274 180.43739 152.60355 1.000 35.47364 470 CYS E CA 1
ATOM 12445 C C . CYS E 1 356 ? 186.36981 181.08055 153.55018 1.000 42.72836 470 CYS E C 1
ATOM 12446 O O . CYS E 1 356 ? 186.28776 180.90244 154.77200 1.000 42.49116 470 CYS E O 1
ATOM 12449 N N . TRP E 1 357 ? 187.32956 181.83163 153.00328 1.000 54.15940 471 TRP E N 1
ATOM 12450 C CA . TRP E 1 357 ? 188.31641 182.50453 153.84139 1.000 50.49519 471 TRP E CA 1
ATOM 12451 C C . TRP E 1 357 ? 187.66244 183.54994 154.73581 1.000 47.29145 471 TRP E C 1
ATOM 12452 O O . TRP E 1 357 ? 188.00776 183.66915 155.91716 1.000 50.77578 471 TRP E O 1
ATOM 12463 N N . TYR E 1 358 ? 186.71690 184.31973 154.19020 1.000 46.89699 472 TYR E N 1
ATOM 12464 C CA . TYR E 1 358 ? 186.01076 185.30676 155.00040 1.000 46.27491 472 TYR E CA 1
ATOM 12465 C C . TYR E 1 358 ? 185.20687 184.63666 156.10722 1.000 51.56433 472 TYR E C 1
ATOM 12466 O O . TYR E 1 358 ? 185.18541 185.11753 157.24730 1.000 54.09073 472 TYR E O 1
ATOM 12475 N N . GLY E 1 359 ? 184.54029 183.52312 155.79226 1.000 53.84324 473 GLY E N 1
ATOM 12476 C CA . GLY E 1 359 ? 183.80401 182.80379 156.81863 1.000 45.16951 473 GLY E CA 1
ATOM 12477 C C . GLY E 1 359 ? 184.70357 182.27356 157.91843 1.000 46.57745 473 GLY E C 1
ATOM 12478 O O . GLY E 1 359 ? 184.37757 182.37602 159.10415 1.000 42.98172 473 GLY E O 1
ATOM 12479 N N . LEU E 1 360 ? 185.85184 181.70438 157.54142 1.000 53.22699 474 LEU E N 1
ATOM 12480 C CA . LEU E 1 360 ? 186.78798 181.19861 158.54115 1.000 48.79747 474 LEU E CA 1
ATOM 12481 C C . LEU E 1 360 ? 187.34160 182.32759 159.40213 1.000 49.89128 474 LEU E C 1
ATOM 12482 O O . LEU E 1 360 ? 187.49133 182.17290 160.62008 1.000 49.32035 474 LEU E O 1
ATOM 12487 N N . ALA E 1 361 ? 187.65433 183.47147 158.78741 1.000 58.37352 475 ALA E N 1
ATOM 12488 C CA . ALA E 1 361 ? 188.15349 184.60894 159.55298 1.000 54.83182 475 ALA E CA 1
ATOM 12489 C C . ALA E 1 361 ? 187.10314 185.12073 160.52999 1.000 53.43818 475 ALA E C 1
ATOM 12490 O O . ALA E 1 361 ? 187.41780 185.42930 161.68576 1.000 56.03005 475 ALA E O 1
ATOM 12492 N N . LYS E 1 362 ? 185.84679 185.21507 160.08635 1.000 59.53391 476 LYS E N 1
ATOM 12493 C CA . LYS E 1 362 ? 184.78432 185.66063 160.98202 1.000 57.95450 476 LYS E CA 1
ATOM 12494 C C . LYS E 1 362 ? 184.57579 184.67142 162.12190 1.000 59.47842 476 LYS E C 1
ATOM 12495 O O . LYS E 1 362 ? 184.35759 185.07395 163.27087 1.000 57.21440 476 LYS E O 1
ATOM 12501 N N . LEU E 1 363 ? 184.64525 183.37065 161.82492 1.000 64.18502 477 LEU E N 1
ATOM 12502 C CA . LEU E 1 363 ? 184.51496 182.36475 162.87454 1.000 59.28815 477 LEU E CA 1
ATOM 12503 C C . LEU E 1 363 ? 185.64746 182.47295 163.88798 1.000 59.86636 477 LEU E C 1
ATOM 12504 O O . LEU E 1 363 ? 185.41794 182.37285 165.09916 1.000 61.89597 477 LEU E O 1
ATOM 12509 N N . ARG E 1 364 ? 186.87865 182.67383 163.41116 1.000 66.91855 478 ARG E N 1
ATOM 12510 C CA . ARG E 1 364 ? 188.01056 182.81616 164.32182 1.000 67.99066 478 ARG E CA 1
ATOM 12511 C C . ARG E 1 364 ? 187.87873 184.07173 165.17496 1.000 65.38793 478 ARG E C 1
ATOM 12512 O O . ARG E 1 364 ? 188.22273 184.06263 166.36280 1.000 62.63527 478 ARG E O 1
ATOM 12520 N N . LYS E 1 365 ? 187.38835 185.16511 164.58535 1.000 71.87441 479 LYS E N 1
ATOM 12521 C CA . LYS E 1 365 ? 187.16951 186.38466 165.35824 1.000 71.98996 479 LYS E CA 1
ATOM 12522 C C . LYS E 1 365 ? 186.09142 186.18617 166.41779 1.000 69.23226 479 LYS E C 1
ATOM 12523 O O . LYS E 1 365 ? 186.22108 186.68035 167.54401 1.000 70.33466 479 LYS E O 1
ATOM 12529 N N . VAL E 1 366 ? 185.01710 185.47229 166.07543 1.000 72.75929 480 VAL E N 1
ATOM 12530 C CA . VAL E 1 366 ? 183.92890 185.26444 167.02770 1.000 73.96562 480 VAL E CA 1
ATOM 12531 C C . VAL E 1 366 ? 184.37915 184.35921 168.16931 1.000 74.24384 480 VAL E C 1
ATOM 12532 O O . VAL E 1 366 ? 184.13976 184.65269 169.34671 1.000 74.31247 480 VAL E O 1
ATOM 12536 N N . GLN E 1 367 ? 185.04344 183.24830 167.84181 1.000 74.84999 481 GLN E N 1
ATOM 12537 C CA . GLN E 1 367 ? 185.46003 182.29761 168.86668 1.000 72.48707 481 GLN E CA 1
ATOM 12538 C C . GLN E 1 367 ? 186.60946 182.81141 169.72286 1.000 75.68843 481 GLN E C 1
ATOM 12539 O O . GLN E 1 367 ? 186.90393 182.20382 170.75786 1.000 76.89397 481 GLN E O 1
ATOM 12545 N N . ARG E 1 368 ? 187.26267 183.89692 169.32130 1.000 83.13597 482 ARG E N 1
ATOM 12546 C CA . ARG E 1 368 ? 188.37111 184.45668 170.08627 1.000 81.96535 482 ARG E CA 1
ATOM 12547 C C . ARG E 1 368 ? 187.90258 184.97534 171.44197 1.000 82.42400 482 ARG E C 1
ATOM 12548 O O . ARG E 1 368 ? 186.79319 185.49274 171.56895 1.000 83.03184 482 ARG E O 1
#

B-factor: mean 46.96, std 20.29, range [1.88, 105.86]

Solvent-accessible surface area: 73362 Å² total; per-residue (Å²): 128,108,12,14,2,12,26,0,33,31,86,0,75,54,107,63,106,70,21,114,17,132,39,73,79,0,56,83,127,11,38,6,31,82,42,6,26,103,11,8,53,94,8,132,8,10,13,20,42,23,24,107,53,0,6,5,0,9,0,52,48,0,33,0,1,1,32,59,69,78,2,2,15,4,33,84,95,60,63,104,41,55,186,40,20,57,42,5,24,166,65,0,50,29,60,4,85,106,118,86,134,51,69,109,88,64,40,45,19,2,4,47,0,6,33,4,0,1,60,20,2,7,57,48,3,69,54,54,14,104,62,4,90,72,30,0,101,146,12,18,66,94,1,68,93,76,42,69,105,68,14,2,109,75,0,5,84,12,16,47,120,2,29,63,14,20,42,70,0,81,37,0,48,67,11,4,63,103,9,35,128,21,73,78,53,3,13,36,1,12,5,47,53,46,64,128,126,106,176,71,32,111,132,63,28,70,70,0,60,48,1,0,71,15,8,30,40,15,2,18,33,10,2,41,66,1,34,46,18,20,38,18,4,156,30,1,30,109,7,10,34,11,15,10,4,22,39,14,25,52,15,35,46,8,36,4,81,18,24,3,19,34,33,0,27,32,52,0,33,23,25,2,30,16,40,19,4,29,14,75,14,136,31,80,168,39,120,146,1,39,50,53,13,35,29,86,0,55,107,49,14,113,81,44,32,162,140,4,71,14,69,3,125,124,58,90,221,128,111,11,14,1,12,28,0,35,32,86,0,76,54,109,62,107,70,21,114,18,135,40,72,78,0,57,82,127,11,38,5,31,80,43,7,26,103,11,8,54,95,8,133,7,12,14,22,44,23,26,105,53,0,7,4,0,10,0,51,49,0,34,0,1,0,34,60,68,78,1,2,16,4,32,84,94,60,62,104,41,56,184,39,21,56,42,4,25,166,67,0,51,30,62,4,85,103,117,86,134,51,68,109,89,62,38,44,20,2,5,48,0,6,34,4,0,1,59,20,2,6,55,48,2,67,54,58,14,105,62,5,90,73,31,0,101,146,11,18,67,93,1,64,92,76,41,69,105,67,13,2,106,74,0,4,86,13,15,48,121,2,28,64,13,21,42,69,0,79,36,0,47,66,12,4,65,104,9,36,127,22,73,79,52,4,13,35,0,11,5,46,55,47,64,128,124,106,176,71,32,111,132,63,28,71,70,0,60,47,0,0,71,15,8,30,40,14,2,18,34,10,2,42,67,1,33,47,17,22,37,19,5,157,28,0,31,108,7,10,33,11,15,11,4,21,39,13,24,51,16,36,48,7,35,3,82,18,24,2,19,35,32,1,28,33,53,0,36,24,26,1,30,17,40,20,3,31,12,73,13,135,31,81,169,39,118,144,2,38,51,54,12,35,29,86,0,55,106,50,15,114,81,44,31,164,138,4,71,14,70,3,124,124,58,90,221,128,107,11,14,1,11,27,0,33,31,86,0,77,54,108,64,107,71,21,112,17,136,39,74,78,0,56,82,126,11,36,6,30,80,45,7,26,106,10,8,55,94,8,133,8,10,14,21,42,24,25,106,54,0,6,5,0,9,0,50,48,0,35,0,1,0,33,58,68,78,2,1,16,5,32,86,95,60,62,104,41,56,185,40,20,56,41,2,24,166,65,0,50,30,60,3,83,106,117,85,136,50,69,109,90,63,38,43,19,2,4,47,0,5,35,4,0,1,58,20,2,6,55,48,2,70,55,57,14,107,62,6,90,72,30,0,102,146,13,17,66,93,2,65,92,77,41,68,103,69,12,2,106,74,1,4,86,12,16,48,121,2,28,63,13,21,43,69,0,80,37,0,47,69,12,4,64,104,10,34,129,23,73,79,53,3,13,36,1,11,5,48,54,49,64,127,123,105,176,70,33,110,131,63,27,69,70,0,59,50,1,1,71,16,7,30,40,13,2,18,32,9,2,42,66,0,33,47,17,22,39,19,4,156,29,0,30,111,7,9,35,11,15,10,4,20,40,13,24,52,16,36,47,8,36,4,81,19,24,3,20,34,32,0,28,32,53,0,33,24,26,1,30,15,40,20,4,30,13,72,13,135,33,80,168,38,118,147,1,37,50,53,14,36,30,85,0,53,107,50,14,110,78,43,31,166,138,4,71,14,67,3,124,124,58,91,222,126,108,11,14,1,12,27,0,32,33,86,0,77,56,108,64,104,70,22,113,17,135,39,72,76,0,56,84,128,11,38,6,31,80,46,6,27,106,10,8,54,93,9,133,9,11,15,20,42,25,24,107,54,0,6,4,0,9,0,50,50,0,33,0,1,1,33,58,68,78,2,2,15,3,32,86,96,60,62,104,41,55,184,41,20,55,41,3,25,166,64,0,51,30,60,4,84,104,115,86,135,51,68,109,90,63,38,44,19,2,4,49,0,6,34,4,0,1,58,21,2,6,55,48,2,69,54,55,13,105,63,5,89,72,31,0,100,146,11,18,66,93,2,67,95,78,41,68,107,68,13,2,106,74,0,4,86,12,17,48,121,2,29,63,14,21,42,70,0,80,36,0,47,66,12,2,66,104,10,34,129,22,74,77,53,3,13,36,1,11,6,46,54,49,63,129,124,105,175,71,34,108,132,63,27,71,69,0,57,49,0,1,71,16,8,29,40,15,2,18,32,10,2,41,66,0,33,46,16,22,38,17,5,156,29,0,29,109,7,9,34,10,13,10,4,20,40,13,23,53,15,35,48,8,36,4,80,19,25,3,19,34,31,0,28,33,53,0,34,24,25,2,29,16,41,19,3,32,13,74,13,137,32,79,168,38,118,146,1,40,50,54,14,35,29,85,0,54,108,51,14,111,80,44,32,165,140,5,71,13,70,3,125,126,58,90,220,125,110,12,15,1,11,28,0,32,32,85,0,76,54,108,64,107,70,21,112,18,135,40,72,77,0,56,83,127,12,36,6,30,81,45,6,27,104,11,7,53,93,8,133,9,10,14,21,43,24,25,108,54,0,5,5,0,10,0,52,48,0,35,0,2,1,33,59,70,76,2,2,16,4,34,86,95,60,63,104,40,56,182,40,20,56,41,4,24,167,65,0,50,30,60,4,83,105,115,85,135,52,67,110,88,62,40,44,18,3,4,49,0,7,34,5,0,2,59,21,2,6,56,46,2,69,54,55,14,104,62,5,90,71,31,0,102,147,12,18,66,93,1,66,93,78,42,70,106,66,14,1,108,72,0,4,85,12,16,48,121,2,29,64,14,22,41,69,0,79,36,0,47,68,11,2,62,102,10,33,128,22,73,80,52,3,14,35,1,12,6,46,53,49,64,129,125,106,176,72,32,110,131,61,28,71,70,0,58,49,1,0,70,15,8,29,42,14,2,18,32,10,2,41,65,1,32,46,18,22,38,18,5,156,29,0,29,110,7,10,34,11,15,10,4,21,40,14,23,53,16,34,47,8,36,4,81,20,26,3,19,35,32,0,28,33,54,0,35,23,25,2,29,16,40,20,3,30,15,74,13,135,34,81,169,40,119,148,2,39,50,53,12,36,29,85,0,54,107,51,14,112,78,44,32,164,138,4,72,14,70,3,126,123,58,89,221

Foldseek 3Di:
DKKFKWKAWQQLDTPHFGDIDDCVVCVVPVQDDPVCVVVLADDPFFAWDFGLFWIFTDAHQFTWIDGQTMIMTIYHNPDHQDPLRVVLSVVLSVQSNPPDDDDPPDDGNRLSNVLSVLVSRLVVLVVVLVVLVPVLVVLLVVVVPPDDDVSVVVLVVSLVVLVVSLVSLVSNLVNLVVCLPALVSLQSNPNVQVVVVHGDDSPDRVPVNVSSVVSSVSSVVSSVVSVVSNVVSVVSVVVVVVVVVVVVVVVVLVVQLVVQLVVLVVQLVVLVCVVVDPDDPPCPPPPCPVVVSNVVSVVSSVVSSVVSVVVSVVVVD/DKKFKWKAWQQLDTPHFGDIDDCVVCVVPVQDDPVCVVVLADDPFFAWDFGLFWIFTDAHQFTWIDGQTMIMTIYHNPDHQDPLRVVLSVVLSVQSNPPDDDDPPDDGNRLSNVLSVLVSRLVVLVVVLVVLVPVLVVLLVVVVPPDDDVSVVVLVVSLVVLVVSLVSLVSNLVNLVVCLPALVSLQSNPNVQVVVVHGDDSPDRVPVNVSSVVSSVSSVVSSVVSVVSNVVSVVSVVVVVVVVVVVVVVVVLVVQLVVQLVVLVVQLVVLVCVVVDPDDPPCPPPPCPVVVSNVVSVVSSVVSSVVSVVVSVVVVD/DKKFKWKAWQQLDTPHFGDIDDCVVCVVPVQDDPVCVVVLADDPFFAWDFGLFWIFTDAHQFTWIDGQTMIMTIYHNPDHQDPLRVVLSVVLSVQSNPPDDDDPPDDGNRLSNVLSVLVSRLVVLVVVLVVLVPVLVVLLVVVVPPDDDVSVVVLVVSLVVLVVSLVSLVSNLVNLVVCLPALVSLQSNPNVQVVVVHGDDSPDRVPVNVSSVVSSVSSVVSSVVSVVSNVVSVVSVVVVVVVVVVVVVVVVLVVQLVVQLVVLVVQLVVLVCVVVDPDDPPCPPPPCPVVVSNVVSVVSSVVSSVVSVVVSVVVVD/DKKFKWKAWQQLDTPHFGDIDDCVVCVVPVQDDPVCVVVLADDPFFAWDFGLFWIFTDAHQFTWIDGQTMIMTIYHNPDHQDPLRVVLSVVLSVQSNPPDDDDPPDDGNRLSNVLSVLVSRLVVLVVVLVVLVPVLVVLLVVVVPPDDDVSVVVLVVSLVVLVVSLVSLVSNLVNLVVCLPALVSLQSNPNVQVVVVHGDDSPDRVPVNVSSVVSSVSSVVSSVVSVVSNVVSVVSVVVVVVVVVVVVVVVVLVVQLVVQLVVLVVQLVVLVCVVVDPDDPPCPPPPCPVVVSNVVSVVSSVVSSVVSVVVSVVVVD/DKKFKWKAWQQLDTPHFGDIDDCVVCVVPVQDDPVCVVVLADDPFFAWDFGLFWIFTDAHQFTWIDGQTMIMTIYHNPDHQDPLRVVLSVVLSVQSNPPDDDDPPDDGNRLSNVLSVLVSRLVVLVVVLVVLVPVLVVLLVVVVPPDDDVSVVVLVVSLVVLVVSLVSLVSNLVNLVVCLPALVSLQSNPNVQVVVVHGDDSPDRVPVNVSSVVSSVSSVVSSVVSVVSNVVSVVSVVVVVVVVVVVVVVVVLVVQLVVQLVVLVVQLVVLVCVVVDPDDPPCPPPPCPVVVSNVVSVVSSVVSSVVSVVVSVVVVD

Secondary structure (DSSP, 8-state):
-EEEEEEE-TTS-EEEEEEEEEHHHHHHHS---GGGHHHHHS--S-EEEE-SS-EEEEETTEEEEE-SS-EEEEEESS----HHHHHHHHHHHHHHTT----STT---HHHHHHHHHHHHHHHHHHHHHHHHHHHHHHHHHHHHH---SHHHHHHHHHHHHHHHHHHHHHHHHHHHHHHHT-HHHHHTT-HHHHTTT----TT--HHHHHHHHHHHHHHHHHHHHHHHHHHHHHHHHHHHHHHHHHHHHHHHHHHHHHHHHHHHHHHHHHHHHHTTSSS--S-SS-SSHHHHHHHHHHHHHHHHHHHHHHHHHHHH-/-EEEEEEE-TTS-EEEEEEEEEHHHHHHHS---GGGHHHHHS--S-EEEE-SS-EEEEETTEEEEE-SS-EEEEEESS----HHHHHHHHHHHHHHTT----STT---HHHHHHHHHHHHHHHHHHHHHHHHHHHHHHHHHHHHH---SHHHHHHHHHHHHHHHHHHHHHHHHHHHHHHHT-HHHHHTT-HHHHTTT----TT--HHHHHHHHHHHHHHHHHHHHHHHHHHHHHHHHHHHHHHHHHHHHHHHHHHHHHHHHHHHHHHHHHHHHHTTSSS--S-SS-SSHHHHHHHHHHHHHHHHHHHHHHHHHHHH-/-EEEEEEE-TTS-EEEEEEEEEHHHHHHHS---GGGHHHHHS--S-EEEE-SS-EEEEETTEEEEE-SS-EEEEEESS----HHHHHHHHHHHHHHTT----STT---HHHHHHHHHHHHHHHHHHHHHHHHHHHHHHHHHHHHH---SHHHHHHHHHHHHHHHHHHHHHHHHHHHHHHHT-HHHHHTT-HHHHTTT----TT--HHHHHHHHHHHHHHHHHHHHHHHHHHHHHHHHHHHHHHHHHHHHHHHHHHHHHHHHHHHHHHHHHHHHHTTSSS--S-SS-SSHHHHHHHHHHHHHHHHHHHHHHHHHHHH-/-EEEEEEE-TTS-EEEEEEEEEHHHHHHHS---GGGHHHHHS--S-EEEE-SS-EEEEETTEEEEE-SS-EEEEEESS----HHHHHHHHHHHHHHTT----STT---HHHHHHHHHHHHHHHHHHHHHHHHHHHHHHHHHHHHH---SHHHHHHHHHHHHHHHHHHHHHHHHHHHHHHHT-HHHHHTT-HHHHTTT----TT--HHHHHHHHHHHHHHHHHHHHHHHHHHHHHHHHHHHHHHHHHHHHHHHHHHHHHHHHHHHHHHHHHHHHHTTSSS--S-SS-SSHHHHHHHHHHHHHHHHHHHHHHHHHHHH-/-EEEEEEE-TTS-EEEEEEEEEHHHHHHHS---GGGHHHHHS--S-EEEE-SS-EEEEETTEEEEE-SS-EEEEEESS----HHHHHHHHHHHHHHTT----STT---HHHHHHHHHHHHHHHHHHHHHHHHHHHHHHHHHHHHH---SHHHHHHHHHHHHHHHHHHHHHHHHHHHHHHHT-HHHHHTT-HHHHTTT----TT--HHHHHHHHHHHHHHHHHHHHHHHHHHHHHHHHHHHHHHHHHHHHHHHHHHHHHHHHHHHHHHHHHHHHHTTSSS--S-SS-SSHHHHHHHHHHHHHHHHHHHHHHHHHHHH-